Protein 9CZD (pdb70)

Structure (mmCIF, N/CA/C/O backbone):
data_9CZD
#
_entry.id   9CZD
#
_cell.length_a   96.080
_cell.length_b   132.720
_cell.length_c   167.900
_cell.angle_alpha   90.000
_cell.angle_beta   90.000
_cell.angle_gamma   90.000
#
_symmetry.space_group_name_H-M   'P 21 21 21'
#
loop_
_entity.id
_entity.type
_entity.pdbx_description
1 polymer 'Integrin alpha-V heavy chain'
2 polymer 'Integrin beta-6'
3 polymer '17E6 Fab light chain'
4 polymer '17E6 Fab heavy chain'
5 branched beta-D-mannopyranose-(1-4)-2-acetamido-2-deoxy-beta-D-glucopyranose-(1-4)-2-acetamido-2-deoxy-beta-D-glucopyranose
6 branched alpha-D-mannopyranose-(1-3)-[alpha-D-mannopyranose-(1-6)]alpha-D-mannopyranose-(1-6)-beta-D-mannopyranose-(1-4)-2-acetamido-2-deoxy-beta-D-glucopyranose-(1-4)-2-acetamido-2-deoxy-beta-D-glucopyranose
7 branched alpha-D-mannopyranose-(1-3)-[alpha-D-mannopyranose-(1-6)]beta-D-mannopyranose-(1-4)-2-acetamido-2-deoxy-beta-D-glucopyranose-(1-4)-2-acetamido-2-deoxy-beta-D-glucopyranose
8 branched 2-acetamido-2-deoxy-beta-D-glucopyranose-(1-4)-2-acetamido-2-deoxy-beta-D-glucopyranose
9 non-polymer 'CALCIUM ION'
10 non-polymer GLYCEROL
11 non-polymer '(2S)-{5-fluoro-2-[(2S)-oxan-2-yl]phenyl}{(3R)-3-[4-(5,6,7,8-tetrahydro-1,8-naphthyridin-2-yl)butoxy]pyrrolidin-1-yl}acetic acid'
12 non-polymer 'MAGNESIUM ION'
13 non-polymer 2-acetamido-2-deoxy-beta-D-glucopyranose
14 non-polymer 'ACETATE ION'
15 water water
#
loop_
_atom_site.group_PDB
_atom_site.id
_atom_site.type_symbol
_atom_site.label_atom_id
_atom_site.label_alt_id
_atom_site.label_comp_id
_atom_site.label_asym_id
_atom_site.label_entity_id
_atom_site.label_seq_id
_atom_site.pdbx_PDB_ins_code
_atom_site.Cartn_x
_atom_site.Cartn_y
_atom_site.Cartn_z
_atom_site.occupancy
_atom_site.B_iso_or_equiv
_atom_site.auth_seq_id
_atom_site.auth_comp_id
_atom_site.auth_asym_id
_atom_site.auth_atom_id
_atom_site.pdbx_PDB_model_num
ATOM 1 N N . PHE A 1 1 ? 31.67240 -1.70245 -19.85003 1.000 76.52765 1 PHE A N 1
ATOM 2 C CA . PHE A 1 1 ? 31.49520 -0.57350 -18.89219 1.000 76.04359 1 PHE A CA 1
ATOM 3 C C . PHE A 1 1 ? 30.89256 0.67175 -19.54798 1.000 74.47014 1 PHE A C 1
ATOM 4 O O . PHE A 1 1 ? 30.47989 1.60414 -18.85446 1.000 72.57729 1 PHE A O 1
ATOM 23 N N . ASN A 1 2 ? 30.83765 0.68753 -20.87958 1.000 75.19665 2 ASN A N 1
ATOM 24 C CA . ASN A 1 2 ? 30.43415 1.87267 -21.62566 1.000 76.46170 2 ASN A CA 1
ATOM 25 C C . ASN A 1 2 ? 28.99013 1.81803 -22.11602 1.000 76.38704 2 ASN A C 1
ATOM 26 O O . ASN A 1 2 ? 28.60337 2.63999 -22.95282 1.000 78.26163 2 ASN A O 1
ATOM 37 N N . LEU A 1 3 ? 28.18172 0.88603 -21.61815 1.000 74.64343 3 LEU A N 1
ATOM 38 C CA . LEU A 1 3 ? 26.77874 0.84622 -22.01259 1.000 73.65827 3 LEU A CA 1
ATOM 39 C C . LEU A 1 3 ? 26.01644 2.00792 -21.38274 1.000 74.42298 3 LEU A C 1
ATOM 40 O O . LEU A 1 3 ? 26.20360 2.33017 -20.20614 1.000 73.75244 3 LEU A O 1
ATOM 56 N N . ASP A 1 4 ? 25.15242 2.63907 -22.17771 1.000 76.23782 4 ASP A N 1
ATOM 57 C CA . ASP A 1 4 ? 24.33935 3.75882 -21.70974 1.000 79.00192 4 ASP A CA 1
ATOM 58 C C . ASP A 1 4 ? 23.11527 3.20582 -20.99015 1.000 80.10053 4 ASP A C 1
ATOM 59 O O . ASP A 1 4 ? 22.20906 2.65330 -21.62315 1.000 80.01306 4 ASP A O 1
ATOM 68 N N . VAL A 1 5 ? 23.08640 3.35604 -19.66443 1.000 82.85909 5 VAL A N 1
ATOM 69 C CA . VAL A 1 5 ? 21.94691 2.91860 -18.86450 1.000 86.06529 5 VAL A CA 1
ATOM 70 C C . VAL A 1 5 ? 20.98597 4.05718 -18.55298 1.000 90.48722 5 VAL A C 1
ATOM 71 O O . VAL A 1 5 ? 19.87480 3.79808 -18.06184 1.000 90.12837 5 VAL A O 1
ATOM 84 N N . ASP A 1 6 ? 21.37276 5.30543 -18.82212 1.000 94.29772 6 ASP A N 1
ATOM 85 C CA . ASP A 1 6 ? 20.51181 6.43630 -18.49543 1.000 96.76789 6 ASP A CA 1
ATOM 86 C C . ASP A 1 6 ? 19.29449 6.49454 -19.40905 1.000 92.95537 6 ASP A C 1
ATOM 87 O O . ASP A 1 6 ? 18.17734 6.75442 -18.94610 1.000 92.92058 6 ASP A O 1
ATOM 96 N N . SER A 1 7 ? 19.48468 6.25480 -20.70520 1.000 91.35626 7 SER A N 1
ATOM 97 C CA . SER A 1 7 ? 18.42032 6.40070 -21.69952 1.000 92.42271 7 SER A CA 1
ATOM 98 C C . SER A 1 7 ? 18.43138 5.20339 -22.63854 1.000 91.10372 7 SER A C 1
ATOM 99 O O . SER A 1 7 ? 18.79452 5.31250 -23.81563 1.000 91.56376 7 SER A O 1
ATOM 107 N N . PRO A 1 8 ? 18.02814 4.03678 -22.14697 1.000 88.84354 8 PRO A N 1
ATOM 108 C CA . PRO A 1 8 ? 17.88775 2.87346 -23.02562 1.000 85.79680 8 PRO A CA 1
ATOM 109 C C . PRO A 1 8 ? 16.56219 2.89512 -23.76758 1.000 84.64322 8 PRO A C 1
ATOM 110 O O . PRO A 1 8 ? 15.57134 3.46584 -23.30693 1.000 84.40808 8 PRO A O 1
ATOM 121 N N . ALA A 1 9 ? 16.55659 2.26279 -24.93890 1.000 83.83250 9 ALA A N 1
ATOM 122 C CA . ALA A 1 9 ? 15.33165 2.11936 -25.71550 1.000 82.52153 9 ALA A CA 1
ATOM 123 C C . ALA A 1 9 ? 14.47097 1.01718 -25.10841 1.000 80.39778 9 ALA A C 1
ATOM 124 O O . ALA A 1 9 ? 14.94867 -0.09744 -24.87620 1.000 78.89686 9 ALA A O 1
ATOM 131 N N . GLU A 1 10 ? 13.20003 1.32661 -24.86200 1.000 81.70086 10 GLU A N 1
ATOM 132 C CA . GLU A 1 10 ? 12.30129 0.46157 -24.10453 1.000 82.41516 10 GLU A CA 1
ATOM 133 C C . GLU A 1 10 ? 11.12479 0.05517 -24.98273 1.000 80.06798 10 GLU A C 1
ATOM 134 O O . GLU A 1 10 ? 10.39851 0.91546 -25.49133 1.000 80.43264 10 GLU A O 1
ATOM 146 N N . TYR A 1 11 ? 10.93947 -1.25546 -25.15487 1.000 77.16610 11 TYR A N 1
ATOM 147 C CA . TYR A 1 11 ? 9.87975 -1.81403 -25.98323 1.000 74.99583 11 TYR A CA 1
ATOM 148 C C . TYR A 1 11 ? 8.96528 -2.69223 -25.14023 1.000 74.23812 11 TYR A C 1
ATOM 149 O O . TYR A 1 11 ? 9.40555 -3.32919 -24.18018 1.000 74.01392 11 TYR A O 1
ATOM 167 N N . SER A 1 12 ? 7.69042 -2.74249 -25.52154 1.000 74.75243 12 SER A N 1
ATOM 168 C CA . SER A 1 12 ? 6.68102 -3.45755 -24.75682 1.000 74.46881 12 SER A CA 1
ATOM 169 C C . SER A 1 12 ? 5.83485 -4.32812 -25.67560 1.000 71.87143 12 SER A C 1
ATOM 170 O O . SER A 1 12 ? 5.74804 -4.09931 -26.88488 1.000 73.55825 12 SER A O 1
ATOM 178 N N . GLY A 1 13 ? 5.21199 -5.34041 -25.07382 1.000 67.36705 13 GLY A N 1
ATOM 179 C CA . GLY A 1 13 ? 4.30554 -6.21970 -25.77153 1.000 63.79998 13 GLY A CA 1
ATOM 180 C C . GLY A 1 13 ? 3.05070 -6.47167 -24.95904 1.000 62.17844 13 GLY A C 1
ATOM 181 O O . GLY A 1 13 ? 2.90523 -5.98069 -23.83471 1.000 61.25453 13 GLY A O 1
ATOM 185 N N . PRO A 1 14 ? 2.11556 -7.24318 -25.51299 1.000 61.96609 14 PRO A N 1
ATOM 186 C CA . PRO A 1 14 ? 0.86624 -7.51663 -24.78877 1.000 63.96152 14 PRO A CA 1
ATOM 187 C C . PRO A 1 14 ? 1.12401 -8.19918 -23.45293 1.000 65.14203 14 PRO A C 1
ATOM 188 O O . PRO A 1 14 ? 2.03580 -9.01763 -23.31443 1.000 64.20551 14 PRO A O 1
ATOM 199 N N . GLU A 1 15 ? 0.29359 -7.86227 -22.46532 1.000 67.63764 15 GLU A N 1
ATOM 200 C CA . GLU A 1 15 ? 0.43922 -8.44543 -21.13703 1.000 70.60607 15 GLU A CA 1
ATOM 201 C C . GLU A 1 15 ? 0.21644 -9.95278 -21.19298 1.000 68.56688 15 GLU A C 1
ATOM 202 O O . GLU A 1 15 ? -0.76320 -10.42969 -21.77427 1.000 70.16493 15 GLU A O 1
ATOM 214 N N . GLY A 1 16 ? 1.13170 -10.70115 -20.58205 1.000 64.63171 16 GLY A N 1
ATOM 215 C CA . GLY A 1 16 ? 1.02875 -12.14356 -20.53190 1.000 61.54828 16 GLY A CA 1
ATOM 216 C C . GLY A 1 16 ? 1.54355 -12.87189 -21.75049 1.000 59.23581 16 GLY A C 1
ATOM 217 O O . GLY A 1 16 ? 1.40650 -14.09876 -21.81962 1.000 57.30198 16 GLY A O 1
ATOM 221 N N . SER A 1 17 ? 2.13966 -12.16545 -22.70924 1.000 59.28698 17 SER A N 1
ATOM 222 C CA . SER A 1 17 ? 2.60071 -12.77750 -23.94759 1.000 59.09203 17 SER A CA 1
ATOM 223 C C . SER A 1 17 ? 4.05334 -13.22811 -23.88643 1.000 56.32801 17 SER A C 1
ATOM 224 O O . SER A 1 17 ? 4.54409 -13.81549 -24.85582 1.000 55.92557 17 SER A O 1
ATOM 232 N N . TYR A 1 18 ? 4.74850 -12.97023 -22.77920 1.000 55.01446 18 TYR A N 1
ATOM 233 C CA . TYR A 1 18 ? 6.16687 -13.29905 -22.64709 1.000 53.92730 18 TYR A CA 1
ATOM 234 C C . TYR A 1 18 ? 6.99570 -12.60689 -23.72912 1.000 53.26569 18 TYR A C 1
ATOM 235 O O . TYR A 1 18 ? 8.03168 -13.11632 -24.16081 1.000 51.33925 18 TYR A O 1
ATOM 253 N N . PHE A 1 19 ? 6.53240 -11.43970 -24.17431 1.000 56.09506 19 PHE A N 1
ATOM 254 C CA . PHE A 1 19 ? 7.31884 -10.57060 -25.04297 1.000 56.69948 19 PHE A CA 1
ATOM 255 C C . PHE A 1 19 ? 8.70137 -10.34540 -24.44958 1.000 56.00738 19 PHE A C 1
ATOM 256 O O . PHE A 1 19 ? 8.83129 -9.85419 -23.32526 1.000 55.27590 19 PHE A O 1
ATOM 273 N N . GLY A 1 20 ? 9.73503 -10.70773 -25.20778 1.000 55.93874 20 GLY A N 1
ATOM 274 C CA . GLY A 1 20 ? 11.10096 -10.65237 -24.72998 1.000 54.34192 20 GLY A CA 1
ATOM 275 C C . GLY A 1 20 ? 11.68581 -11.99094 -24.33547 1.000 55.01997 20 GLY A C 1
ATOM 276 O O . GLY A 1 20 ? 12.82420 -12.03377 -23.85049 1.000 53.31984 20 GLY A O 1
ATOM 280 N N . PHE A 1 21 ? 10.94053 -13.08268 -24.51826 1.000 54.96104 21 PHE A N 1
ATOM 281 C CA . PHE A 1 21 ? 11.47147 -14.40609 -24.21181 1.000 53.74461 21 PHE A CA 1
ATOM 282 C C . PHE A 1 21 ? 12.66753 -14.73921 -25.09183 1.000 54.79537 21 PHE A C 1
ATOM 283 O O . PHE A 1 21 ? 13.56570 -15.47413 -24.66751 1.000 53.66356 21 PHE A O 1
ATOM 300 N N . ALA A 1 22 ? 12.69658 -14.20941 -26.31247 1.000 57.36686 22 ALA A N 1
ATOM 301 C CA . ALA A 1 22 ? 13.81321 -14.37931 -27.23017 1.000 58.52601 22 ALA A CA 1
ATOM 302 C C . ALA A 1 22 ? 14.05807 -13.05354 -27.93302 1.000 58.13062 22 ALA A C 1
ATOM 303 O O . ALA A 1 22 ? 13.10910 -12.32668 -28.23891 1.000 60.04279 22 ALA A O 1
ATOM 310 N N . VAL A 1 23 ? 15.32733 -12.74093 -28.18935 1.000 55.93134 23 VAL A N 1
ATOM 311 C CA . VAL A 1 23 ? 15.70315 -11.47574 -28.80759 1.000 56.59228 23 VAL A CA 1
ATOM 312 C C . VAL A 1 23 ? 16.85608 -11.70410 -29.77408 1.000 58.49342 23 VAL A C 1
ATOM 313 O O . VAL A 1 23 ? 17.69636 -12.58600 -29.57319 1.000 56.77012 23 VAL A O 1
ATOM 326 N N . ASP A 1 24 ? 16.88757 -10.89635 -30.83263 1.000 62.24179 24 ASP A N 1
ATOM 327 C CA . ASP A 1 24 ? 17.99256 -10.91043 -31.78167 1.000 63.64135 24 ASP A CA 1
ATOM 328 C C . ASP A 1 24 ? 17.97362 -9.60465 -32.56304 1.000 63.72166 24 ASP A C 1
ATOM 329 O O . ASP A 1 24 ? 17.03367 -8.81164 -32.46635 1.000 63.63051 24 ASP A O 1
ATOM 338 N N . PHE A 1 25 ? 19.03503 -9.38730 -33.33253 1.000 64.45342 25 PHE A N 1
ATOM 339 C CA . PHE A 1 25 ? 19.12096 -8.27419 -34.26541 1.000 65.97240 25 PHE A CA 1
ATOM 340 C C . PHE A 1 25 ? 18.74610 -8.75057 -35.66444 1.000 68.62819 25 PHE A C 1
ATOM 341 O O . PHE A 1 25 ? 18.91241 -9.92531 -36.00308 1.000 67.63375 25 PHE A O 1
ATOM 358 N N . PHE A 1 26 ? 18.23354 -7.82670 -36.47575 1.000 72.48747 26 PHE A N 1
ATOM 359 C CA . PHE A 1 26 ? 17.88795 -8.09885 -37.86923 1.000 77.05164 26 PHE A CA 1
ATOM 360 C C . PHE A 1 26 ? 18.59831 -7.06800 -38.73599 1.000 82.95705 26 PHE A C 1
ATOM 361 O O . PHE A 1 26 ? 18.30723 -5.87096 -38.64195 1.000 83.31695 26 PHE A O 1
ATOM 378 N N . VAL A 1 27 ? 19.53035 -7.52541 -39.56257 1.000 90.81822 27 VAL A N 1
ATOM 379 C CA . VAL A 1 27 ? 20.26154 -6.67180 -40.48834 1.000 100.09281 27 VAL A CA 1
ATOM 380 C C . VAL A 1 27 ? 20.06428 -7.21284 -41.90145 1.000 108.70439 27 VAL A C 1
ATOM 381 O O . VAL A 1 27 ? 20.65208 -8.22562 -42.28031 1.000 105.27200 27 VAL A O 1
ATOM 394 N N . PRO A 1 28 ? 19.21390 -6.57703 -42.70617 1.000 122.17651 28 PRO A N 1
ATOM 395 C CA . PRO A 1 28 ? 19.07460 -7.00008 -44.10471 1.000 126.93905 28 PRO A CA 1
ATOM 396 C C . PRO A 1 28 ? 20.37447 -6.83943 -44.88108 1.000 127.31139 28 PRO A C 1
ATOM 397 O O . PRO A 1 28 ? 21.28942 -6.11393 -44.48499 1.000 125.02324 28 PRO A O 1
ATOM 408 N N . SER A 1 29 ? 20.43823 -7.53122 -46.01970 1.000 142.73166 29 SER A N 1
ATOM 409 C CA . SER A 1 29 ? 21.63752 -7.55248 -46.84656 1.000 141.72500 29 SER A CA 1
ATOM 410 C C . SER A 1 29 ? 21.82267 -6.28502 -47.67066 1.000 142.10892 29 SER A C 1
ATOM 411 O O . SER A 1 29 ? 22.92001 -6.06424 -48.19517 1.000 144.48871 29 SER A O 1
ATOM 419 N N . ALA A 1 30 ? 20.78884 -5.45379 -47.79996 1.000 140.94555 30 ALA A N 1
ATOM 420 C CA . ALA A 1 30 ? 20.85071 -4.24460 -48.60762 1.000 141.80969 30 ALA A CA 1
ATOM 421 C C . ALA A 1 30 ? 21.26322 -3.01693 -47.80075 1.000 142.71404 30 ALA A C 1
ATOM 422 O O . ALA A 1 30 ? 21.03636 -1.88691 -48.24936 1.000 145.22138 30 ALA A O 1
ATOM 429 N N . SER A 1 31 ? 21.86514 -3.21344 -46.62638 1.000 139.39418 31 SER A N 1
ATOM 430 C CA . SER A 1 31 ? 22.28270 -2.11190 -45.75915 1.000 136.85743 31 SER A CA 1
ATOM 431 C C . SER A 1 31 ? 21.10560 -1.21421 -45.39101 1.000 133.89213 31 SER A C 1
ATOM 432 O O . SER A 1 31 ? 21.26139 -0.00296 -45.21324 1.000 133.46492 31 SER A O 1
ATOM 440 N N . SER A 1 32 ? 19.91960 -1.80379 -45.27738 1.000 130.97517 32 SER A N 1
ATOM 441 C CA . SER A 1 32 ? 18.73184 -1.05785 -44.90434 1.000 128.10338 32 SER A CA 1
ATOM 442 C C . SER A 1 32 ? 18.76127 -0.75065 -43.40863 1.000 126.77494 32 SER A C 1
ATOM 443 O O . SER A 1 32 ? 19.67272 -1.15053 -42.67838 1.000 128.36282 32 SER A O 1
ATOM 451 N N . ARG A 1 33 ? 17.74435 -0.02945 -42.94649 1.000 125.52698 33 ARG A N 1
ATOM 452 C CA . ARG A 1 33 ? 17.61384 0.24594 -41.52368 1.000 123.21342 33 ARG A CA 1
ATOM 453 C C . ARG A 1 33 ? 17.56734 -1.06396 -40.74462 1.000 118.38940 33 ARG A C 1
ATOM 454 O O . ARG A 1 33 ? 16.91536 -2.02765 -41.15596 1.000 118.50128 33 ARG A O 1
ATOM 475 N N . MET A 1 34 ? 18.27031 -1.10152 -39.61937 1.000 112.53192 34 MET A N 1
ATOM 476 C CA . MET A 1 34 ? 18.30791 -2.29120 -38.78302 1.000 103.14531 34 MET A CA 1
ATOM 477 C C . MET A 1 34 ? 17.11571 -2.31193 -37.83200 1.000 95.60504 34 MET A C 1
ATOM 478 O O . MET A 1 34 ? 16.50739 -1.28129 -37.53466 1.000 95.89429 34 MET A O 1
ATOM 492 N N . PHE A 1 35 ? 16.78501 -3.51253 -37.35632 1.000 87.91121 35 PHE A N 1
ATOM 493 C CA . PHE A 1 35 ? 15.63067 -3.70785 -36.49405 1.000 80.98639 35 PHE A CA 1
ATOM 494 C C . PHE A 1 35 ? 15.98686 -4.63337 -35.34066 1.000 76.34715 35 PHE A C 1
ATOM 495 O O . PHE A 1 35 ? 17.05703 -5.24675 -35.30429 1.000 73.81905 35 PHE A O 1
ATOM 512 N N . LEU A 1 36 ? 15.05714 -4.73452 -34.39754 1.000 74.43234 36 LEU A N 1
ATOM 513 C CA . LEU A 1 36 ? 15.13037 -5.69168 -33.30669 1.000 72.67076 36 LEU A CA 1
ATOM 514 C C . LEU A 1 36 ? 14.07178 -6.76686 -33.51936 1.000 69.39685 36 LEU A C 1
ATOM 515 O O . LEU A 1 36 ? 12.92538 -6.46203 -33.86547 1.000 70.14955 36 LEU A O 1
ATOM 531 N N . LEU A 1 37 ? 14.46270 -8.02353 -33.33014 1.000 65.01906 37 LEU A N 1
ATOM 532 C CA . LEU A 1 37 ? 13.53323 -9.14533 -33.36287 1.000 61.93886 37 LEU A CA 1
ATOM 533 C C . LEU A 1 37 ? 13.23422 -9.57581 -31.93369 1.000 59.26381 37 LEU A C 1
ATOM 534 O O . LEU A 1 37 ? 14.15476 -9.75692 -31.13061 1.000 59.37083 37 LEU A O 1
ATOM 550 N N . VAL A 1 38 ? 11.95023 -9.73990 -31.62042 1.000 58.05520 38 VAL A N 1
ATOM 551 C CA . VAL A 1 38 ? 11.51795 -10.06376 -30.26565 1.000 57.47278 38 VAL A CA 1
ATOM 552 C C . VAL A 1 38 ? 10.46518 -11.16069 -30.33992 1.000 58.53874 38 VAL A C 1
ATOM 553 O O . VAL A 1 38 ? 9.44772 -11.00486 -31.02578 1.000 59.55771 38 VAL A O 1
ATOM 566 N N . GLY A 1 39 ? 10.70088 -12.26007 -29.62946 1.000 57.41464 39 GLY A N 1
ATOM 567 C CA . GLY A 1 39 ? 9.73851 -13.34197 -29.56135 1.000 55.54636 39 GLY A CA 1
ATOM 568 C C . GLY A 1 39 ? 8.74651 -13.12625 -28.42901 1.000 55.88742 39 GLY A C 1
ATOM 569 O O . GLY A 1 39 ? 9.11209 -12.69622 -27.33623 1.000 54.80158 39 GLY A O 1
ATOM 573 N N . ALA A 1 40 ? 7.47710 -13.42158 -28.71586 1.000 52.84944 40 ALA A N 1
ATOM 574 C CA . ALA A 1 40 ? 6.38836 -13.34975 -27.73992 1.000 51.62535 40 ALA A CA 1
ATOM 575 C C . ALA A 1 40 ? 5.63353 -14.67049 -27.82478 1.000 52.94590 40 ALA A C 1
ATOM 576 O O . ALA A 1 40 ? 4.55034 -14.74646 -28.42169 1.000 54.37061 40 ALA A O 1
ATOM 583 N N . PRO A 1 41 ? 6.18512 -15.74014 -27.24234 1.000 55.51840 41 PRO A N 1
ATOM 584 C CA . PRO A 1 41 ? 5.64962 -17.08617 -27.52070 1.000 53.52146 41 PRO A CA 1
ATOM 585 C C . PRO A 1 41 ? 4.23509 -17.32898 -27.01587 1.000 54.58006 41 PRO A C 1
ATOM 586 O O . PRO A 1 41 ? 3.61742 -18.31511 -27.43795 1.000 54.20353 41 PRO A O 1
ATOM 597 N N . LYS A 1 42 ? 3.69970 -16.48729 -26.13275 1.000 55.32188 42 LYS A N 1
ATOM 598 C CA . LYS A 1 42 ? 2.34335 -16.66643 -25.63038 1.000 55.88368 42 LYS A CA 1
ATOM 599 C C . LYS A 1 42 ? 1.36136 -15.66295 -26.22246 1.000 58.16173 42 LYS A C 1
ATOM 600 O O . LYS A 1 42 ? 0.20668 -15.60633 -25.78458 1.000 57.40956 42 LYS A O 1
ATOM 619 N N . ALA A 1 43 ? 1.78217 -14.88691 -27.21705 1.000 61.21886 43 ALA A N 1
ATOM 620 C CA . ALA A 1 43 ? 0.92852 -13.84008 -27.75821 1.000 65.71936 43 ALA A CA 1
ATOM 621 C C . ALA A 1 43 ? -0.19455 -14.43345 -28.59906 1.000 67.91355 43 ALA A C 1
ATOM 622 O O . ALA A 1 43 ? 0.00774 -15.38440 -29.35923 1.000 65.60187 43 ALA A O 1
ATOM 629 N N . ASN A 1 44 ? -1.38651 -13.86217 -28.45357 1.000 73.14174 44 ASN A N 1
ATOM 630 C CA . ASN A 1 44 ? -2.51355 -14.25124 -29.28812 1.000 77.56345 44 ASN A CA 1
ATOM 631 C C . ASN A 1 44 ? -2.34025 -13.71737 -30.70225 1.000 70.98436 44 ASN A C 1
ATOM 632 O O . ASN A 1 44 ? -1.80512 -12.62388 -30.91312 1.000 69.18914 44 ASN A O 1
ATOM 642 N N . THR A 1 45 ? -2.79540 -14.49605 -31.67488 1.000 66.97632 45 THR A N 1
ATOM 643 C CA . THR A 1 45 ? -2.65948 -14.14036 -33.07490 1.000 63.71438 45 THR A CA 1
ATOM 644 C C . THR A 1 45 ? -4.02107 -14.19442 -33.74827 1.000 62.20317 45 THR A C 1
ATOM 645 O O . THR A 1 45 ? -5.02384 -14.60112 -33.15529 1.000 63.42354 45 THR A O 1
ATOM 656 N N . THR A 1 46 ? -4.03349 -13.78118 -35.00983 1.000 60.86678 46 THR A N 1
ATOM 657 C CA . THR A 1 46 ? -5.22630 -13.78937 -35.83934 1.000 61.45237 46 THR A CA 1
ATOM 658 C C . THR A 1 46 ? -5.45903 -15.12423 -36.53163 1.000 60.67050 46 THR A C 1
ATOM 659 O O . THR A 1 46 ? -6.42915 -15.25246 -37.28418 1.000 62.67191 46 THR A O 1
ATOM 670 N N . GLN A 1 47 ? -4.59630 -16.10655 -36.31238 1.000 59.05022 47 GLN A N 1
ATOM 671 C CA . GLN A 1 47 ? -4.76247 -17.39672 -36.96534 1.000 58.81638 47 GLN A CA 1
ATOM 672 C C . GLN A 1 47 ? -6.09217 -18.01392 -36.53945 1.000 61.86618 47 GLN A C 1
ATOM 673 O O . GLN A 1 47 ? -6.34830 -18.14712 -35.33514 1.000 62.50490 47 GLN A O 1
ATOM 687 N N . PRO A 1 48 ? -6.96339 -18.38291 -37.47892 1.000 64.59362 48 PRO A N 1
ATOM 688 C CA . PRO A 1 48 ? -8.29042 -18.88896 -37.09926 1.000 66.10535 48 PRO A CA 1
ATOM 689 C C . PRO A 1 48 ? -8.21760 -20.01816 -36.08085 1.000 64.77182 48 PRO A C 1
ATOM 690 O O . PRO A 1 48 ? -7.54076 -21.02733 -36.28873 1.000 63.59421 48 PRO A O 1
ATOM 701 N N . GLY A 1 49 ? -8.93172 -19.84330 -34.97055 1.000 63.38954 49 GLY A N 1
ATOM 702 C CA . GLY A 1 49 ? -9.07161 -20.88394 -33.97553 1.000 60.13241 49 GLY A CA 1
ATOM 703 C C . GLY A 1 49 ? -7.86618 -21.11718 -33.09312 1.000 58.63976 49 GLY A C 1
ATOM 704 O O . GLY A 1 49 ? -7.89842 -22.03877 -32.26835 1.000 58.87101 49 GLY A O 1
ATOM 708 N N . ILE A 1 50 ? -6.81777 -20.30867 -33.21491 1.000 59.11979 50 ILE A N 1
ATOM 709 C CA . ILE A 1 50 ? -5.56001 -20.53940 -32.51442 1.000 59.17416 50 ILE A CA 1
ATOM 710 C C . ILE A 1 50 ? -5.49426 -19.61265 -31.30875 1.000 61.72190 50 ILE A C 1
ATOM 711 O O . ILE A 1 50 ? -5.58823 -18.38731 -31.44929 1.000 61.37350 50 ILE A O 1
ATOM 727 N N . VAL A 1 51 ? -5.32453 -20.19932 -30.12623 1.000 61.62873 51 VAL A N 1
ATOM 728 C CA . VAL A 1 51 ? -5.14666 -19.45839 -28.88360 1.000 60.02659 51 VAL A CA 1
ATOM 729 C C . VAL A 1 51 ? -3.66774 -19.47252 -28.52525 1.000 58.78969 51 VAL A C 1
ATOM 730 O O . VAL A 1 51 ? -3.04548 -20.54135 -28.46277 1.000 56.19326 51 VAL A O 1
ATOM 743 N N . GLU A 1 52 ? -3.10665 -18.28965 -28.28569 1.000 57.75739 52 GLU A N 1
ATOM 744 C CA . GLU A 1 52 ? -1.71169 -18.15085 -27.87926 1.000 56.47943 52 GLU A CA 1
ATOM 745 C C . GLU A 1 52 ? -0.79174 -18.94771 -28.80003 1.000 53.90041 52 GLU A C 1
ATOM 746 O O . GLU A 1 52 ? 0.02923 -19.75559 -28.36038 1.000 50.95229 52 GLU A O 1
ATOM 758 N N . GLY A 1 53 ? -0.94385 -18.71967 -30.10468 1.000 53.25342 53 GLY A N 1
ATOM 759 C CA . GLY A 1 53 ? -0.00879 -19.29833 -31.05043 1.000 53.42387 53 GLY A CA 1
ATOM 760 C C . GLY A 1 53 ? 1.38365 -18.72033 -30.91478 1.000 53.82567 53 GLY A C 1
ATOM 761 O O . GLY A 1 53 ? 2.37383 -19.39440 -31.21528 1.000 54.00102 53 GLY A O 1
ATOM 765 N N . GLY A 1 54 ? 1.48262 -17.48731 -30.44687 1.000 52.80246 54 GLY A N 1
ATOM 766 C CA . GLY A 1 54 ? 2.77165 -16.82876 -30.33633 1.000 53.21700 54 GLY A CA 1
ATOM 767 C C . GLY A 1 54 ? 3.17036 -16.14770 -31.62769 1.000 54.69900 54 GLY A C 1
ATOM 768 O O . GLY A 1 54 ? 2.74200 -16.51439 -32.72118 1.000 53.91535 54 GLY A O 1
ATOM 772 N N . GLN A 1 55 ? 4.01226 -15.12624 -31.49808 1.000 56.55194 55 GLN A N 1
ATOM 773 C CA . GLN A 1 55 ? 4.44473 -14.38234 -32.66969 1.000 57.54368 55 GLN A CA 1
ATOM 774 C C . GLN A 1 55 ? 5.84994 -13.84400 -32.44873 1.000 56.87728 55 GLN A C 1
ATOM 775 O O . GLN A 1 55 ? 6.35313 -13.78837 -31.32379 1.000 57.16792 55 GLN A O 1
ATOM 789 N N . VAL A 1 56 ? 6.49118 -13.49064 -33.55842 1.000 58.78816 56 VAL A N 1
ATOM 790 C CA . VAL A 1 56 ? 7.78233 -12.81487 -33.57044 1.000 58.43500 56 VAL A CA 1
ATOM 791 C C . VAL A 1 56 ? 7.55335 -11.41546 -34.12380 1.000 60.01533 56 VAL A C 1
ATOM 792 O O . VAL A 1 56 ? 6.86643 -11.24918 -35.13940 1.000 59.71200 56 VAL A O 1
ATOM 805 N N . LEU A 1 57 ? 8.11726 -10.41210 -33.45983 1.000 60.76302 57 LEU A N 1
ATOM 806 C CA . LEU A 1 57 ? 7.88242 -9.02506 -33.82599 1.000 63.96339 57 LEU A CA 1
ATOM 807 C C . LEU A 1 57 ? 9.16837 -8.36775 -34.30254 1.000 64.32993 57 LEU A C 1
ATOM 808 O O . LEU A 1 57 ? 10.25695 -8.65902 -33.79546 1.000 61.06819 57 LEU A O 1
ATOM 824 N N . LYS A 1 58 ? 9.02201 -7.48731 -35.28916 1.000 67.19791 58 LYS A N 1
ATOM 825 C CA . LYS A 1 58 ? 10.09148 -6.62567 -35.77517 1.000 71.20738 58 LYS A CA 1
ATOM 826 C C . LYS A 1 58 ? 9.86351 -5.22288 -35.22895 1.000 74.92984 58 LYS A C 1
ATOM 827 O O . LYS A 1 58 ? 8.75431 -4.68961 -35.33176 1.000 75.08653 58 LYS A O 1
ATOM 846 N N . CYS A 1 59 ? 10.90223 -4.63163 -34.64220 1.000 79.65458 59 CYS A N 1
ATOM 847 C CA . CYS A 1 59 ? 10.77908 -3.35455 -33.94986 1.000 86.76711 59 CYS A CA 1
ATOM 848 C C . CYS A 1 59 ? 11.72609 -2.33091 -34.56350 1.000 92.64700 59 CYS A C 1
ATOM 849 O O . CYS A 1 59 ? 12.92586 -2.59221 -34.70245 1.000 89.04999 59 CYS A O 1
ATOM 856 N N . ASP A 1 60 ? 11.18045 -1.16741 -34.92398 1.000 102.66163 60 ASP A N 1
ATOM 857 C CA . ASP A 1 60 ? 11.99706 -0.08298 -35.45318 1.000 111.22666 60 ASP A CA 1
ATOM 858 C C . ASP A 1 60 ? 12.96273 0.41959 -34.39022 1.000 119.11164 60 ASP A C 1
ATOM 859 O O . ASP A 1 60 ? 12.63047 0.47055 -33.20285 1.000 119.82446 60 ASP A O 1
ATOM 868 N N . TRP A 1 61 ? 14.15981 0.81090 -34.81918 1.000 125.44730 61 TRP A N 1
ATOM 869 C CA . TRP A 1 61 ? 15.10246 1.47164 -33.92151 1.000 130.04747 61 TRP A CA 1
ATOM 870 C C . TRP A 1 61 ? 14.86951 2.97771 -34.00347 1.000 135.64855 61 TRP A C 1
ATOM 871 O O . TRP A 1 61 ? 15.36588 3.65136 -34.91066 1.000 136.10679 61 TRP A O 1
ATOM 892 N N . SER A 1 62 ? 14.07237 3.49212 -33.06709 1.000 152.38172 62 SER A N 1
ATOM 893 C CA . SER A 1 62 ? 14.01523 4.90944 -32.72803 1.000 153.04278 62 SER A CA 1
ATOM 894 C C . SER A 1 62 ? 13.31433 5.78689 -33.75909 1.000 157.78378 62 SER A C 1
ATOM 895 O O . SER A 1 62 ? 13.00377 6.94590 -33.46389 1.000 164.66244 62 SER A O 1
ATOM 903 N N . SER A 1 63 ? 13.06034 5.27487 -34.96408 1.000 152.83334 63 SER A N 1
ATOM 904 C CA . SER A 1 63 ? 12.19660 6.01054 -35.88362 1.000 150.07283 63 SER A CA 1
ATOM 905 C C . SER A 1 63 ? 10.81398 6.19244 -35.27100 1.000 146.56997 63 SER A C 1
ATOM 906 O O . SER A 1 63 ? 10.25580 7.29579 -35.27257 1.000 147.98329 63 SER A O 1
ATOM 914 N N . THR A 1 64 ? 10.25523 5.11130 -34.72448 1.000 142.58634 64 THR A N 1
ATOM 915 C CA . THR A 1 64 ? 8.99463 5.16217 -33.99658 1.000 139.72578 64 THR A CA 1
ATOM 916 C C . THR A 1 64 ? 9.00370 4.34068 -32.71365 1.000 135.72500 64 THR A C 1
ATOM 917 O O . THR A 1 64 ? 8.09561 4.51384 -31.89490 1.000 136.79952 64 THR A O 1
ATOM 928 N N . ARG A 1 65 ? 9.99439 3.46951 -32.50134 1.000 131.21828 65 ARG A N 1
ATOM 929 C CA . ARG A 1 65 ? 10.02938 2.56096 -31.35161 1.000 127.97653 65 ARG A CA 1
ATOM 930 C C . ARG A 1 65 ? 8.79818 1.65432 -31.32786 1.000 124.91995 65 ARG A C 1
ATOM 931 O O . ARG A 1 65 ? 8.23639 1.36422 -30.26944 1.000 124.49722 65 ARG A O 1
ATOM 952 N N . ARG A 1 66 ? 8.38865 1.18489 -32.50488 1.000 121.79686 66 ARG A N 1
ATOM 953 C CA . ARG A 1 66 ? 7.17551 0.39801 -32.66397 1.000 116.74211 66 ARG A CA 1
ATOM 954 C C . ARG A 1 66 ? 7.50359 -1.01349 -33.12532 1.000 106.80283 66 ARG A C 1
ATOM 955 O O . ARG A 1 66 ? 8.45906 -1.23321 -33.87339 1.000 104.60565 66 ARG A O 1
ATOM 976 N N . CYS A 1 67 ? 6.68584 -1.96621 -32.68415 1.000 99.66627 67 CYS A N 1
ATOM 977 C CA . CYS A 1 67 ? 6.85757 -3.37415 -33.01340 1.000 93.20255 67 CYS A CA 1
ATOM 978 C C . CYS A 1 67 ? 5.63636 -3.86392 -33.77773 1.000 89.81340 67 CYS A C 1
ATOM 979 O O . CYS A 1 67 ? 4.49911 -3.62674 -33.35686 1.000 91.39591 67 CYS A O 1
ATOM 986 N N . GLN A 1 68 ? 5.87492 -4.54388 -34.89732 1.000 85.21345 68 GLN A N 1
ATOM 987 C CA . GLN A 1 68 ? 4.82033 -5.11914 -35.71251 1.000 82.09982 68 GLN A CA 1
ATOM 988 C C . GLN A 1 68 ? 5.07863 -6.60852 -35.90083 1.000 76.85476 68 GLN A C 1
ATOM 989 O O . GLN A 1 68 ? 6.21063 -6.99826 -36.22284 1.000 72.49959 68 GLN A O 1
ATOM 1003 N N . PRO A 1 69 ? 4.07987 -7.46966 -35.69343 1.000 75.41753 69 PRO A N 1
ATOM 1004 C CA . PRO A 1 69 ? 4.30023 -8.90646 -35.89840 1.000 74.36332 69 PRO A CA 1
ATOM 1005 C C . PRO A 1 69 ? 4.76763 -9.20571 -37.31397 1.000 74.01599 69 PRO A C 1
ATOM 1006 O O . PRO A 1 69 ? 4.38404 -8.53488 -38.27405 1.000 75.61668 69 PRO A O 1
ATOM 1017 N N . ILE A 1 70 ? 5.60924 -10.22677 -37.43405 1.000 72.15048 70 ILE A N 1
ATOM 1018 C CA . ILE A 1 70 ? 5.99985 -10.76390 -38.73205 1.000 73.32455 70 ILE A CA 1
ATOM 1019 C C . ILE A 1 70 ? 5.05628 -11.90763 -39.07495 1.000 71.29617 70 ILE A C 1
ATOM 1020 O O . ILE A 1 70 ? 4.82449 -12.80077 -38.25151 1.000 68.13019 70 ILE A O 1
ATOM 1036 N N . GLU A 1 71 ? 4.51713 -11.88864 -40.29389 1.000 72.13446 71 GLU A N 1
ATOM 1037 C CA . GLU A 1 71 ? 3.57640 -12.91624 -40.73518 1.000 72.02585 71 GLU A CA 1
ATOM 1038 C C . GLU A 1 71 ? 4.36613 -14.09102 -41.30767 1.000 68.96481 71 GLU A C 1
ATOM 1039 O O . GLU A 1 71 ? 4.55466 -14.23195 -42.51740 1.000 71.21826 71 GLU A O 1
ATOM 1051 N N . PHE A 1 72 ? 4.84638 -14.94979 -40.40580 1.000 64.68166 72 PHE A N 1
ATOM 1052 C CA . PHE A 1 72 ? 5.39892 -16.22628 -40.84436 1.000 63.25598 72 PHE A CA 1
ATOM 1053 C C . PHE A 1 72 ? 4.29485 -17.14700 -41.34906 1.000 63.26667 72 PHE A C 1
ATOM 1054 O O . PHE A 1 72 ? 4.45298 -17.81449 -42.37732 1.000 63.64982 72 PHE A O 1
ATOM 1071 N N . ASP A 1 73 ? 3.17147 -17.19410 -40.63496 1.000 62.54076 73 ASP A N 1
ATOM 1072 C CA . ASP A 1 73 ? 2.08182 -18.10820 -40.95702 1.000 61.99929 73 ASP A CA 1
ATOM 1073 C C . ASP A 1 73 ? 0.77393 -17.50848 -40.46868 1.000 64.18206 73 ASP A C 1
ATOM 1074 O O . ASP A 1 73 ? 0.58812 -17.32584 -39.26172 1.000 66.46510 73 ASP A O 1
ATOM 1083 N N . ALA A 1 74 ? -0.13175 -17.21832 -41.40015 1.000 65.19773 74 ALA A N 1
ATOM 1084 C CA . ALA A 1 74 ? -1.43202 -16.65745 -41.06297 1.000 67.07340 74 ALA A CA 1
ATOM 1085 C C . ALA A 1 74 ? -2.51468 -17.71357 -40.88373 1.000 67.17420 74 ALA A C 1
ATOM 1086 O O . ALA A 1 74 ? -3.62050 -17.37346 -40.45149 1.000 67.05544 74 ALA A O 1
ATOM 1093 N N . THR A 1 75 ? -2.22996 -18.97456 -41.18915 1.000 64.86817 75 THR A N 1
ATOM 1094 C CA . THR A 1 75 ? -3.26176 -19.99829 -41.20851 1.000 63.77580 75 THR A CA 1
ATOM 1095 C C . THR A 1 75 ? -3.42424 -20.64639 -39.83706 1.000 60.76902 75 THR A C 1
ATOM 1096 O O . THR A 1 75 ? -2.56304 -20.54305 -38.95916 1.000 59.68718 75 THR A O 1
ATOM 1107 N N . GLY A 1 76 ? -4.55166 -21.32628 -39.66940 1.000 59.75806 76 GLY A N 1
ATOM 1108 C CA . GLY A 1 76 ? -4.80772 -22.13789 -38.50162 1.000 58.05033 76 GLY A CA 1
ATOM 1109 C C . GLY A 1 76 ? -4.37236 -23.57110 -38.71984 1.000 57.91271 76 GLY A C 1
ATOM 1110 O O . GLY A 1 76 ? -3.51932 -23.87254 -39.55818 1.000 59.40115 76 GLY A O 1
ATOM 1114 N N . ASN A 1 77 ? -4.98174 -24.46948 -37.95235 1.000 56.76818 77 ASN A N 1
ATOM 1115 C CA . ASN A 1 77 ? -4.61135 -25.87440 -38.01386 1.000 55.89762 77 ASN A CA 1
ATOM 1116 C C . ASN A 1 77 ? -5.09424 -26.49181 -39.31732 1.000 56.38707 77 ASN A C 1
ATOM 1117 O O . ASN A 1 77 ? -6.28113 -26.42400 -39.64799 1.000 57.23138 77 ASN A O 1
ATOM 1128 N N . ARG A 1 78 ? -4.17221 -27.09442 -40.06140 1.000 55.18682 78 ARG A N 1
ATOM 1129 C CA . ARG A 1 78 ? -4.58195 -27.94027 -41.16934 1.000 55.58118 78 ARG A CA 1
ATOM 1130 C C . ARG A 1 78 ? -5.41163 -29.10269 -40.64251 1.000 56.88176 78 ARG A C 1
ATOM 1131 O O . ARG A 1 78 ? -5.25957 -29.53870 -39.49706 1.000 57.14361 78 ARG A O 1
ATOM 1152 N N . ASP A 1 79 ? -6.30318 -29.59723 -41.48862 1.000 58.38552 79 ASP A N 1
ATOM 1153 C CA . ASP A 1 79 ? -7.15208 -30.72787 -41.15436 1.000 60.78617 79 ASP A CA 1
ATOM 1154 C C . ASP A 1 79 ? -6.62974 -31.97903 -41.84598 1.000 59.99925 79 ASP A C 1
ATOM 1155 O O . ASP A 1 79 ? -6.31565 -31.95250 -43.04071 1.000 62.28675 79 ASP A O 1
ATOM 1164 N N . TYR A 1 80 ? -6.52027 -33.06512 -41.08676 1.000 58.04022 80 TYR A N 1
ATOM 1165 C CA . TYR A 1 80 ? -6.33794 -34.37400 -41.69808 1.000 58.85559 80 TYR A CA 1
ATOM 1166 C C . TYR A 1 80 ? -7.64655 -34.86960 -42.30058 1.000 59.82112 80 TYR A C 1
ATOM 1167 O O . TYR A 1 80 ? -7.65926 -35.44811 -43.39212 1.000 59.16342 80 TYR A O 1
ATOM 1185 N N . ALA A 1 81 ? -8.74691 -34.65218 -41.58761 1.000 61.84573 81 ALA A N 1
ATOM 1186 C CA . ALA A 1 81 ? -10.08894 -34.99046 -42.03539 1.000 66.02188 81 ALA A CA 1
ATOM 1187 C C . ALA A 1 81 ? -11.03135 -34.02986 -41.32506 1.000 68.84403 81 ALA A C 1
ATOM 1188 O O . ALA A 1 81 ? -10.60993 -33.24461 -40.47092 1.000 69.99056 81 ALA A O 1
ATOM 1195 N N . LYS A 1 82 ? -12.31165 -34.08241 -41.68281 1.000 70.18548 82 LYS A N 1
ATOM 1196 C CA . LYS A 1 82 ? -13.27621 -33.19538 -41.04376 1.000 71.47621 82 LYS A CA 1
ATOM 1197 C C . LYS A 1 82 ? -13.30113 -33.46564 -39.54388 1.000 69.48137 82 LYS A C 1
ATOM 1198 O O . LYS A 1 82 ? -13.44952 -34.61182 -39.10931 1.000 70.94348 82 LYS A O 1
ATOM 1217 N N . ASP A 1 83 ? -13.13683 -32.40640 -38.75172 1.000 68.55831 83 ASP A N 1
ATOM 1218 C CA . ASP A 1 83 ? -13.11098 -32.51778 -37.29370 1.000 69.74296 83 ASP A CA 1
ATOM 1219 C C . ASP A 1 83 ? -11.97469 -33.42383 -36.82555 1.000 68.56277 83 ASP A C 1
ATOM 1220 O O . ASP A 1 83 ? -12.09516 -34.13107 -35.82096 1.000 70.08242 83 ASP A O 1
ATOM 1229 N N . ASP A 1 84 ? -10.86054 -33.39783 -37.55313 1.000 64.48741 84 ASP A N 1
ATOM 1230 C CA . ASP A 1 84 ? -9.69403 -34.22229 -37.23537 1.000 61.69819 84 ASP A CA 1
ATOM 1231 C C . ASP A 1 84 ? -8.45141 -33.42545 -37.59938 1.000 59.13311 84 ASP A C 1
ATOM 1232 O O . ASP A 1 84 ? -7.85907 -33.61218 -38.66978 1.000 58.70486 84 ASP A O 1
ATOM 1241 N N . PRO A 1 85 ? -8.03050 -32.50589 -36.72969 1.000 57.85295 85 PRO A N 1
ATOM 1242 C CA . PRO A 1 85 ? -6.90998 -31.62506 -37.08283 1.000 58.56212 85 PRO A CA 1
ATOM 1243 C C . PRO A 1 85 ? -5.63047 -32.40839 -37.32816 1.000 57.12248 85 PRO A C 1
ATOM 1244 O O . PRO A 1 85 ? -5.32498 -33.37486 -36.62640 1.000 56.89754 85 PRO A O 1
ATOM 1255 N N . LEU A 1 86 ? -4.87834 -31.97231 -38.34066 1.000 56.85718 86 LEU A N 1
ATOM 1256 C CA . LEU A 1 86 ? -3.57306 -32.55891 -38.61586 1.000 56.82032 86 LEU A CA 1
ATOM 1257 C C . LEU A 1 86 ? -2.51917 -32.07038 -37.63123 1.000 52.98442 86 LEU A C 1
ATOM 1258 O O . LEU A 1 86 ? -1.54897 -32.78577 -37.36170 1.000 50.73956 86 LEU A O 1
ATOM 1274 N N . GLU A 1 87 ? -2.69815 -30.87047 -37.08482 1.000 54.03209 87 GLU A N 1
ATOM 1275 C CA . GLU A 1 87 ? -1.70891 -30.24162 -36.22168 1.000 53.62663 87 GLU A CA 1
ATOM 1276 C C . GLU A 1 87 ? -2.44501 -29.37907 -35.20496 1.000 53.46413 87 GLU A C 1
ATOM 1277 O O . GLU A 1 87 ? -3.63194 -29.08190 -35.35907 1.000 56.38968 87 GLU A O 1
ATOM 1289 N N . PHE A 1 88 ? -1.72869 -28.97693 -34.15500 1.000 51.47017 88 PHE A N 1
ATOM 1290 C CA . PHE A 1 88 ? -2.29678 -28.16725 -33.07894 1.000 54.02386 88 PHE A CA 1
ATOM 1291 C C . PHE A 1 88 ? -1.34132 -27.01985 -32.77988 1.000 54.50290 88 PHE A C 1
ATOM 1292 O O . PHE A 1 88 ? -0.28799 -27.22898 -32.16826 1.000 53.74801 88 PHE A O 1
ATOM 1309 N N . LYS A 1 89 ? -1.71870 -25.80847 -33.18676 1.000 55.38710 89 LYS A N 1
ATOM 1310 C CA . LYS A 1 89 ? -0.86311 -24.63862 -33.04598 1.000 54.17518 89 LYS A CA 1
ATOM 1311 C C . LYS A 1 89 ? -1.14633 -23.82275 -31.79160 1.000 55.88348 89 LYS A C 1
ATOM 1312 O O . LYS A 1 89 ? -0.33604 -22.95635 -31.44343 1.000 56.38997 89 LYS A O 1
ATOM 1331 N N . SER A 1 90 ? -2.26551 -24.06497 -31.11252 1.000 56.02341 90 SER A N 1
ATOM 1332 C CA . SER A 1 90 ? -2.55479 -23.33869 -29.88368 1.000 54.51178 90 SER A CA 1
ATOM 1333 C C . SER A 1 90 ? -1.50809 -23.65893 -28.82620 1.000 53.59372 90 SER A C 1
ATOM 1334 O O . SER A 1 90 ? -1.10962 -24.81362 -28.65074 1.000 52.60182 90 SER A O 1
ATOM 1342 N N . HIS A 1 91 ? -1.05487 -22.62178 -28.12164 1.000 53.33281 91 HIS A N 1
ATOM 1343 C CA . HIS A 1 91 ? -0.04087 -22.76614 -27.07935 1.000 52.92524 91 HIS A CA 1
ATOM 1344 C C . HIS A 1 91 ? 1.21360 -23.45036 -27.61325 1.000 51.83756 91 HIS A C 1
ATOM 1345 O O . HIS A 1 91 ? 1.89107 -24.18682 -26.89146 1.000 53.19567 91 HIS A O 1
ATOM 1359 N N . GLN A 1 92 ? 1.53844 -23.20330 -28.88127 1.000 51.01393 92 GLN A N 1
ATOM 1360 C CA . GLN A 1 92 ? 2.70520 -23.82024 -29.49640 1.000 51.51604 92 GLN A CA 1
ATOM 1361 C C . GLN A 1 92 ? 4.00136 -23.07741 -29.20002 1.000 50.23132 92 GLN A C 1
ATOM 1362 O O . GLN A 1 92 ? 5.07441 -23.58152 -29.55004 1.000 49.42920 92 GLN A O 1
ATOM 1376 N N . TRP A 1 93 ? 3.92666 -21.90035 -28.57835 1.000 48.57017 93 TRP A N 1
ATOM 1377 C CA . TRP A 1 93 ? 5.10934 -21.12262 -28.20597 1.000 50.21740 93 TRP A CA 1
ATOM 1378 C C . TRP A 1 93 ? 5.92507 -20.70887 -29.42761 1.000 51.21022 93 TRP A C 1
ATOM 1379 O O . TRP A 1 93 ? 7.15719 -20.73741 -29.40695 1.000 52.12856 93 TRP A O 1
ATOM 1400 N N . PHE A 1 94 ? 5.24762 -20.30663 -30.50099 1.000 52.79634 94 PHE A N 1
ATOM 1401 C CA . PHE A 1 94 ? 5.98228 -19.78363 -31.64403 1.000 53.75168 94 PHE A CA 1
ATOM 1402 C C . PHE A 1 94 ? 6.71764 -18.51494 -31.23708 1.000 54.43878 94 PHE A C 1
ATOM 1403 O O . PHE A 1 94 ? 6.12804 -17.60129 -30.65279 1.000 54.72518 94 PHE A O 1
ATOM 1420 N N . GLY A 1 95 ? 7.99974 -18.45081 -31.57010 1.000 55.18676 95 GLY A N 1
ATOM 1421 C CA . GLY A 1 95 ? 8.84390 -17.37113 -31.11544 1.000 54.94212 95 GLY A CA 1
ATOM 1422 C C . GLY A 1 95 ? 9.58946 -17.65806 -29.83454 1.000 52.76055 95 GLY A C 1
ATOM 1423 O O . GLY A 1 95 ? 10.21496 -16.74379 -29.28333 1.000 51.25462 95 GLY A O 1
ATOM 1427 N N . ALA A 1 96 ? 9.53189 -18.89571 -29.33295 1.000 52.51946 96 ALA A N 1
ATOM 1428 C CA . ALA A 1 96 ? 10.33083 -19.25746 -28.16780 1.000 50.38583 96 ALA A CA 1
ATOM 1429 C C . ALA A 1 96 ? 11.81493 -19.12678 -28.46716 1.000 50.06957 96 ALA A C 1
ATOM 1430 O O . ALA A 1 96 ? 12.61424 -18.86113 -27.56292 1.000 50.51010 96 ALA A O 1
ATOM 1437 N N . SER A 1 97 ? 12.19776 -19.30942 -29.72628 1.000 51.49021 97 SER A N 1
ATOM 1438 C CA . SER A 1 97 ? 13.56695 -19.11349 -30.17165 1.000 55.66465 97 SER A CA 1
ATOM 1439 C C . SER A 1 97 ? 13.53552 -18.38972 -31.50866 1.000 56.19011 97 SER A C 1
ATOM 1440 O O . SER A 1 97 ? 12.71966 -18.71006 -32.37852 1.000 55.76877 97 SER A O 1
ATOM 1448 N N . VAL A 1 98 ? 14.41553 -17.40483 -31.66147 1.000 57.39448 98 VAL A N 1
ATOM 1449 C CA . VAL A 1 98 ? 14.47573 -16.58799 -32.86677 1.000 58.04409 98 VAL A CA 1
ATOM 1450 C C . VAL A 1 98 ? 15.93615 -16.30622 -33.18489 1.000 58.57281 98 VAL A C 1
ATOM 1451 O O . VAL A 1 98 ? 16.71322 -15.94595 -32.29530 1.000 58.04585 98 VAL A O 1
ATOM 1464 N N . ARG A 1 99 ? 16.30630 -16.46653 -34.45158 1.000 60.75634 99 ARG A N 1
ATOM 1465 C CA A ARG A 1 99 ? 17.66497 -16.20684 -34.90213 0.510 61.12248 99 ARG A CA 1
ATOM 1466 C CA B ARG A 1 99 ? 17.66164 -16.18118 -34.89211 0.490 65.79181 99 ARG A CA 1
ATOM 1467 C C . ARG A 1 99 ? 17.61636 -15.65170 -36.31612 1.000 66.22142 99 ARG A C 1
ATOM 1468 O O . ARG A 1 99 ? 16.76631 -16.04508 -37.12028 1.000 62.10088 99 ARG A O 1
ATOM 1509 N N . SER A 1 100 ? 18.54395 -14.74798 -36.61339 1.000 65.04316 100 SER A N 1
ATOM 1510 C CA . SER A 1 100 ? 18.59998 -14.07825 -37.90109 1.000 70.30499 100 SER A CA 1
ATOM 1511 C C . SER A 1 100 ? 20.02698 -14.06271 -38.42425 1.000 70.63030 100 SER A C 1
ATOM 1512 O O . SER A 1 100 ? 20.98176 -13.90542 -37.65767 1.000 71.11404 100 SER A O 1
ATOM 1520 N N . LYS A 1 101 ? 20.16151 -14.23765 -39.73705 1.000 69.84886 101 LYS A N 1
ATOM 1521 C CA . LYS A 1 101 ? 21.44295 -14.10583 -40.42554 1.000 70.07480 101 LYS A CA 1
ATOM 1522 C C . LYS A 1 101 ? 21.16868 -13.36249 -41.72482 1.000 67.45953 101 LYS A C 1
ATOM 1523 O O . LYS A 1 101 ? 20.52611 -13.90789 -42.62831 1.000 62.83386 101 LYS A O 1
ATOM 1542 N N . GLN A 1 102 ? 21.63458 -12.11651 -41.81078 1.000 69.65517 102 GLN A N 1
ATOM 1543 C CA . GLN A 1 102 ? 21.40081 -11.30341 -42.99973 1.000 73.52339 102 GLN A CA 1
ATOM 1544 C C . GLN A 1 102 ? 19.90248 -11.25752 -43.28616 1.000 72.99848 102 GLN A C 1
ATOM 1545 O O . GLN A 1 102 ? 19.12243 -10.87426 -42.40843 1.000 70.91873 102 GLN A O 1
ATOM 1559 N N . ASP A 1 103 ? 19.47418 -11.65042 -44.48845 1.000 75.98715 103 ASP A N 1
ATOM 1560 C CA . ASP A 1 103 ? 18.05403 -11.55826 -44.81561 1.000 79.36413 103 ASP A CA 1
ATOM 1561 C C . ASP A 1 103 ? 17.21771 -12.62142 -44.11204 1.000 76.61327 103 ASP A C 1
ATOM 1562 O O . ASP A 1 103 ? 16.00402 -12.44046 -43.96694 1.000 76.74211 103 ASP A O 1
ATOM 1571 N N . LYS A 1 104 ? 17.82963 -13.71875 -43.67769 1.000 72.49736 104 LYS A N 1
ATOM 1572 C CA . LYS A 1 104 ? 17.07487 -14.86948 -43.20245 1.000 68.12884 104 LYS A CA 1
ATOM 1573 C C . LYS A 1 104 ? 16.67779 -14.70520 -41.74037 1.000 64.12767 104 LYS A C 1
ATOM 1574 O O . LYS A 1 104 ? 17.47106 -14.25140 -40.91068 1.000 63.38751 104 LYS A O 1
ATOM 1593 N N . ILE A 1 105 ? 15.43842 -15.08122 -41.42842 1.000 62.35110 105 ILE A N 1
ATOM 1594 C CA . ILE A 1 105 ? 14.94810 -15.12546 -40.05627 1.000 60.51415 105 ILE A CA 1
ATOM 1595 C C . ILE A 1 105 ? 14.40132 -16.52106 -39.79012 1.000 61.37286 105 ILE A C 1
ATOM 1596 O O . ILE A 1 105 ? 13.53465 -17.00454 -40.52772 1.000 63.82151 105 ILE A O 1
ATOM 1612 N N . LEU A 1 106 ? 14.89547 -17.15768 -38.73488 1.000 59.70478 106 LEU A N 1
ATOM 1613 C CA . LEU A 1 106 ? 14.40900 -18.45517 -38.29036 1.000 56.43425 106 LEU A CA 1
ATOM 1614 C C . LEU A 1 106 ? 13.71286 -18.28498 -36.94790 1.000 55.31898 106 LEU A C 1
ATOM 1615 O O . LEU A 1 106 ? 14.30061 -17.74772 -36.00315 1.000 56.26096 106 LEU A O 1
ATOM 1631 N N . ALA A 1 107 ? 12.46034 -18.72925 -36.87361 1.000 55.25106 107 ALA A N 1
ATOM 1632 C CA . ALA A 1 107 ? 11.67597 -18.70528 -35.64670 1.000 55.26525 107 ALA A CA 1
ATOM 1633 C C . ALA A 1 107 ? 11.01112 -20.06219 -35.48118 1.000 53.73249 107 ALA A C 1
ATOM 1634 O O . ALA A 1 107 ? 10.59301 -20.67520 -36.46791 1.000 54.58987 107 ALA A O 1
ATOM 1641 N N . CYS A 1 108 ? 10.90506 -20.52861 -34.23817 1.000 51.57018 108 CYS A N 1
ATOM 1642 C CA . CYS A 1 108 ? 10.45100 -21.88605 -33.97764 1.000 52.24176 108 CYS A CA 1
ATOM 1643 C C . CYS A 1 108 ? 9.36904 -21.91597 -32.90751 1.000 50.73725 108 CYS A C 1
ATOM 1644 O O . CYS A 1 108 ? 9.22761 -20.99618 -32.09551 1.000 50.10215 108 CYS A O 1
ATOM 1651 N N . ALA A 1 109 ? 8.59914 -23.00765 -32.93552 1.000 47.77496 109 ALA A N 1
ATOM 1652 C CA . ALA A 1 109 ? 7.53339 -23.29136 -31.97557 1.000 47.15610 109 ALA A CA 1
ATOM 1653 C C . ALA A 1 109 ? 7.83475 -24.63368 -31.32199 1.000 47.25787 109 ALA A C 1
ATOM 1654 O O . ALA A 1 109 ? 7.40536 -25.68724 -31.82002 1.000 45.85393 109 ALA A O 1
ATOM 1661 N N . PRO A 1 110 ? 8.57401 -24.65004 -30.21045 1.000 50.81843 110 PRO A N 1
ATOM 1662 C CA . PRO A 1 110 ? 8.98006 -25.93957 -29.62431 1.000 50.87568 110 PRO A CA 1
ATOM 1663 C C . PRO A 1 110 ? 7.82761 -26.79151 -29.11506 1.000 50.00537 110 PRO A C 1
ATOM 1664 O O . PRO A 1 110 ? 8.02815 -27.99389 -28.90077 1.000 50.92643 110 PRO A O 1
ATOM 1675 N N . LEU A 1 111 ? 6.63952 -26.22123 -28.90089 1.000 48.73909 111 LEU A N 1
ATOM 1676 C CA . LEU A 1 111 ? 5.49978 -26.97350 -28.38362 1.000 49.53337 111 LEU A CA 1
ATOM 1677 C C . LEU A 1 111 ? 4.39050 -27.13876 -29.41610 1.000 50.35821 111 LEU A C 1
ATOM 1678 O O . LEU A 1 111 ? 3.23741 -27.39335 -29.05539 1.000 49.61398 111 LEU A O 1
ATOM 1694 N N . TYR A 1 112 ? 4.71947 -26.99775 -30.69195 1.000 50.12251 112 TYR A N 1
ATOM 1695 C CA . TYR A 1 112 ? 3.81082 -27.38908 -31.75824 1.000 49.18537 112 TYR A CA 1
ATOM 1696 C C . TYR A 1 112 ? 3.62571 -28.90257 -31.74085 1.000 50.93443 112 TYR A C 1
ATOM 1697 O O . TYR A 1 112 ? 4.60119 -29.65500 -31.66017 1.000 50.85161 112 TYR A O 1
ATOM 1715 N N . HIS A 1 113 ? 2.37193 -29.34749 -31.79391 1.000 51.94006 113 HIS A N 1
ATOM 1716 C CA . HIS A 1 113 ? 2.03086 -30.76243 -31.81052 1.000 52.00551 113 HIS A CA 1
ATOM 1717 C C . HIS A 1 113 ? 1.45092 -31.13779 -33.16714 1.000 51.98644 113 HIS A C 1
ATOM 1718 O O . HIS A 1 113 ? 0.82699 -30.31036 -33.83810 1.000 52.56827 113 HIS A O 1
ATOM 1732 N N . TRP A 1 114 ? 1.63334 -32.39745 -33.56052 1.000 51.10406 114 TRP A N 1
ATOM 1733 C CA . TRP A 1 114 ? 1.01546 -32.89007 -34.78506 1.000 51.97579 114 TRP A CA 1
ATOM 1734 C C . TRP A 1 114 ? 0.44575 -34.28176 -34.55875 1.000 52.48672 114 TRP A C 1
ATOM 1735 O O . TRP A 1 114 ? 0.80723 -34.98926 -33.61368 1.000 50.35418 114 TRP A O 1
ATOM 1756 N N . ARG A 1 115 ? -0.48032 -34.65112 -35.44164 1.000 53.68568 115 ARG A N 1
ATOM 1757 C CA . ARG A 1 115 ? -1.31682 -35.82976 -35.27020 1.000 54.15595 115 ARG A CA 1
ATOM 1758 C C . ARG A 1 115 ? -0.65669 -37.11034 -35.76242 1.000 53.28123 115 ARG A C 1
ATOM 1759 O O . ARG A 1 115 ? -0.93417 -38.18551 -35.22164 1.000 53.84305 115 ARG A O 1
ATOM 1780 N N . THR A 1 116 ? 0.22215 -37.01483 -36.75937 1.000 52.76396 116 THR A N 1
ATOM 1781 C CA . THR A 1 116 ? 0.64248 -38.15166 -37.57613 1.000 53.85913 116 THR A CA 1
ATOM 1782 C C . THR A 1 116 ? -0.51799 -38.57970 -38.47095 1.000 55.62356 116 THR A C 1
ATOM 1783 O O . THR A 1 116 ? -1.66175 -38.15888 -38.25903 1.000 55.09343 116 THR A O 1
ATOM 1794 N N . GLU A 1 117 ? -0.23545 -39.42631 -39.45985 1.000 60.31341 117 GLU A N 1
ATOM 1795 C CA . GLU A 1 117 ? -1.21687 -39.81875 -40.46068 1.000 65.76166 117 GLU A CA 1
ATOM 1796 C C . GLU A 1 117 ? -1.81791 -41.19769 -40.22467 1.000 67.31271 117 GLU A C 1
ATOM 1797 O O . GLU A 1 117 ? -2.71565 -41.59615 -40.97174 1.000 71.32244 117 GLU A O 1
ATOM 1809 N N . MET A 1 118 ? -1.34652 -41.94065 -39.22565 1.000 68.05799 118 MET A N 1
ATOM 1810 C CA . MET A 1 118 ? -1.84913 -43.28583 -38.96937 1.000 72.54045 118 MET A CA 1
ATOM 1811 C C . MET A 1 118 ? -2.85659 -43.31984 -37.82786 1.000 74.41625 118 MET A C 1
ATOM 1812 O O . MET A 1 118 ? -3.92380 -43.92366 -37.96146 1.000 77.39366 118 MET A O 1
ATOM 1826 N N . LYS A 1 119 ? -2.53573 -42.68272 -36.70626 1.000 75.42579 119 LYS A N 1
ATOM 1827 C CA . LYS A 1 119 ? -3.39972 -42.65445 -35.53894 1.000 77.53365 119 LYS A CA 1
ATOM 1828 C C . LYS A 1 119 ? -3.64171 -41.20827 -35.13311 1.000 74.03932 119 LYS A C 1
ATOM 1829 O O . LYS A 1 119 ? -2.91163 -40.29764 -35.53284 1.000 72.83044 119 LYS A O 1
ATOM 1848 N N . GLN A 1 120 ? -4.67780 -41.00609 -34.32587 1.000 71.66566 120 GLN A N 1
ATOM 1849 C CA . GLN A 1 120 ? -4.96184 -39.69098 -33.75607 1.000 69.01427 120 GLN A CA 1
ATOM 1850 C C . GLN A 1 120 ? -4.05383 -39.48999 -32.55664 1.000 64.59609 120 GLN A C 1
ATOM 1851 O O . GLN A 1 120 ? -4.35912 -39.91452 -31.44470 1.000 64.82139 120 GLN A O 1
ATOM 1865 N N . GLU A 1 121 ? -2.92149 -38.83388 -32.78581 1.000 62.48859 121 GLU A N 1
ATOM 1866 C CA . GLU A 1 121 ? -1.94641 -38.55266 -31.74654 1.000 60.29607 121 GLU A CA 1
ATOM 1867 C C . GLU A 1 121 ? -1.82897 -37.04360 -31.56648 1.000 56.03424 121 GLU A C 1
ATOM 1868 O O . GLU A 1 121 ? -2.47647 -36.25530 -32.25717 1.000 55.80118 121 GLU A O 1
ATOM 1880 N N . ARG A 1 122 ? -0.98578 -36.65155 -30.61449 1.000 54.01541 122 ARG A N 1
ATOM 1881 C CA . ARG A 1 122 ? -0.71376 -35.24996 -30.31387 1.000 53.93498 122 ARG A CA 1
ATOM 1882 C C . ARG A 1 122 ? 0.75197 -35.20757 -29.86690 1.000 49.79152 122 ARG A C 1
ATOM 1883 O O . ARG A 1 122 ? 1.07436 -35.18137 -28.67867 1.000 49.59252 122 ARG A O 1
ATOM 1904 N N . GLU A 1 123 ? 1.65443 -35.22502 -30.84800 1.000 49.64049 123 GLU A N 1
ATOM 1905 C CA . GLU A 1 123 ? 3.07606 -35.41886 -30.58315 1.000 50.23068 123 GLU A CA 1
ATOM 1906 C C . GLU A 1 123 ? 3.83645 -34.11583 -30.77366 1.000 49.87441 123 GLU A C 1
ATOM 1907 O O . GLU A 1 123 ? 3.79952 -33.53933 -31.87035 1.000 51.17591 123 GLU A O 1
ATOM 1919 N N . PRO A 1 124 ? 4.54654 -33.61832 -29.75030 1.000 48.40827 124 PRO A N 1
ATOM 1920 C CA . PRO A 1 124 ? 5.24035 -32.31660 -29.87052 1.000 46.55359 124 PRO A CA 1
ATOM 1921 C C . PRO A 1 124 ? 6.57165 -32.42932 -30.60567 1.000 46.66848 124 PRO A C 1
ATOM 1922 O O . PRO A 1 124 ? 7.66239 -32.36287 -30.02940 1.000 47.42420 124 PRO A O 1
ATOM 1933 N N . VAL A 1 125 ? 6.48855 -32.61241 -31.92493 1.000 47.34691 125 VAL A N 1
ATOM 1934 C CA . VAL A 1 125 ? 7.68602 -32.62965 -32.75341 1.000 46.14346 125 VAL A CA 1
ATOM 1935 C C . VAL A 1 125 ? 8.29480 -31.24138 -32.88677 1.000 46.75553 125 VAL A C 1
ATOM 1936 O O . VAL A 1 125 ? 9.45641 -31.11282 -33.28871 1.000 48.97161 125 VAL A O 1
ATOM 1949 N N . GLY A 1 126 ? 7.53899 -30.19449 -32.57040 1.000 47.76357 126 GLY A N 1
ATOM 1950 C CA . GLY A 1 126 ? 8.00233 -28.84122 -32.79441 1.000 48.75284 126 GLY A CA 1
ATOM 1951 C C . GLY A 1 126 ? 8.02153 -28.48684 -34.26597 1.000 49.93889 126 GLY A C 1
ATOM 1952 O O . GLY A 1 126 ? 8.01765 -29.37606 -35.12120 1.000 48.93286 126 GLY A O 1
ATOM 1956 N N . THR A 1 127 ? 8.02466 -27.19228 -34.57681 1.000 52.50270 127 THR A N 1
ATOM 1957 C CA . THR A 1 127 ? 8.17195 -26.75177 -35.95386 1.000 52.79201 127 THR A CA 1
ATOM 1958 C C . THR A 1 127 ? 8.86744 -25.39946 -35.97276 1.000 52.47099 127 THR A C 1
ATOM 1959 O O . THR A 1 127 ? 8.93228 -24.69677 -34.96087 1.000 51.67332 127 THR A O 1
ATOM 1970 N N . CYS A 1 128 ? 9.38837 -25.04604 -37.14587 1.000 53.38967 128 CYS A N 1
ATOM 1971 C CA . CYS A 1 128 ? 10.03425 -23.76181 -37.35889 1.000 53.18418 128 CYS A CA 1
ATOM 1972 C C . CYS A 1 128 ? 9.54794 -23.17847 -38.67601 1.000 55.27499 128 CYS A C 1
ATOM 1973 O O . CYS A 1 128 ? 9.04000 -23.88952 -39.54719 1.000 56.29376 128 CYS A O 1
ATOM 1980 N N . PHE A 1 129 ? 9.70772 -21.86670 -38.80756 1.000 53.94204 129 PHE A N 1
ATOM 1981 C CA . PHE A 1 129 ? 9.46395 -21.17168 -40.06076 1.000 53.99136 129 PHE A CA 1
ATOM 1982 C C . PHE A 1 129 ? 10.70779 -20.37683 -40.41182 1.000 55.16264 129 PHE A C 1
ATOM 1983 O O . PHE A 1 129 ? 11.29378 -19.71937 -39.54569 1.000 53.97553 129 PHE A O 1
ATOM 2000 N N . LEU A 1 130 ? 11.12060 -20.46680 -41.67075 1.000 58.23856 130 LEU A N 1
ATOM 2001 C CA . LEU A 1 130 ? 12.27965 -19.75043 -42.18305 1.000 63.21014 130 LEU A CA 1
ATOM 2002 C C . LEU A 1 130 ? 11.79576 -18.74602 -43.21755 1.000 66.32413 130 LEU A C 1
ATOM 2003 O O . LEU A 1 130 ? 11.15054 -19.12436 -44.20214 1.000 64.43086 130 LEU A O 1
ATOM 2019 N N . GLN A 1 131 ? 12.09803 -17.47449 -42.98927 1.000 69.17024 131 GLN A N 1
ATOM 2020 C CA . GLN A 1 131 ? 11.70698 -16.39978 -43.88717 1.000 71.61551 131 GLN A CA 1
ATOM 2021 C C . GLN A 1 131 ? 12.95367 -15.80821 -44.52553 1.000 74.82738 131 GLN A C 1
ATOM 2022 O O . GLN A 1 131 ? 13.92729 -15.50305 -43.83026 1.000 73.22985 131 GLN A O 1
ATOM 2036 N N . ASP A 1 132 ? 12.92427 -15.66324 -45.84987 1.000 81.44424 132 ASP A N 1
ATOM 2037 C CA . ASP A 1 132 ? 14.00356 -15.03729 -46.61537 1.000 87.24239 132 ASP A CA 1
ATOM 2038 C C . ASP A 1 132 ? 13.33770 -14.05039 -47.57281 1.000 90.11286 132 ASP A C 1
ATOM 2039 O O . ASP A 1 132 ? 13.08813 -14.36335 -48.73989 1.000 90.99223 132 ASP A O 1
ATOM 2048 N N . GLY A 1 133 ? 13.03872 -12.85818 -47.06579 1.000 91.54963 133 GLY A N 1
ATOM 2049 C CA . GLY A 1 133 ? 12.36507 -11.85166 -47.85835 1.000 93.88529 133 GLY A CA 1
ATOM 2050 C C . GLY A 1 133 ? 10.96024 -12.26682 -48.23809 1.000 96.04559 133 GLY A C 1
ATOM 2051 O O . GLY A 1 133 ? 10.08665 -12.39404 -47.37430 1.000 93.60076 133 GLY A O 1
ATOM 2055 N N . THR A 1 134 ? 10.72970 -12.48718 -49.53352 1.000 99.94625 134 THR A N 1
ATOM 2056 C CA . THR A 1 134 ? 9.39370 -12.85876 -49.98290 1.000 99.78314 134 THR A CA 1
ATOM 2057 C C . THR A 1 134 ? 9.03972 -14.28036 -49.56136 1.000 94.80645 134 THR A C 1
ATOM 2058 O O . THR A 1 134 ? 7.91467 -14.53619 -49.11637 1.000 94.00972 134 THR A O 1
ATOM 2069 N N . LYS A 1 135 ? 9.97899 -15.21739 -49.68631 1.000 89.29639 135 LYS A N 1
ATOM 2070 C CA . LYS A 1 135 ? 9.66743 -16.62937 -49.50720 1.000 85.38720 135 LYS A CA 1
ATOM 2071 C C . LYS A 1 135 ? 9.76070 -17.02948 -48.03972 1.000 78.94831 135 LYS A C 1
ATOM 2072 O O . LYS A 1 135 ? 10.72012 -16.67721 -47.34528 1.000 75.92481 135 LYS A O 1
ATOM 2091 N N . THR A 1 136 ? 8.75692 -17.77329 -47.58222 1.000 75.18202 136 THR A N 1
ATOM 2092 C CA . THR A 1 136 ? 8.70683 -18.33981 -46.24203 1.000 69.90418 136 THR A CA 1
ATOM 2093 C C . THR A 1 136 ? 8.44779 -19.83165 -46.37954 1.000 66.98116 136 THR A C 1
ATOM 2094 O O . THR A 1 136 ? 7.56589 -20.23812 -47.14262 1.000 65.23496 136 THR A O 1
ATOM 2105 N N . VAL A 1 137 ? 9.21210 -20.64581 -45.65249 1.000 64.26584 137 VAL A N 1
ATOM 2106 C CA . VAL A 1 137 ? 9.02784 -22.08990 -45.67598 1.000 60.46789 137 VAL A CA 1
ATOM 2107 C C . VAL A 1 137 ? 8.95295 -22.61208 -44.24985 1.000 57.28503 137 VAL A C 1
ATOM 2108 O O . VAL A 1 137 ? 9.48811 -22.00947 -43.31413 1.000 57.46961 137 VAL A O 1
ATOM 2121 N N . GLU A 1 138 ? 8.26860 -23.74081 -44.09080 1.000 55.51976 138 GLU A N 1
ATOM 2122 C CA . GLU A 1 138 ? 8.22496 -24.45145 -42.82324 1.000 55.32385 138 GLU A CA 1
ATOM 2123 C C . GLU A 1 138 ? 9.40457 -25.41337 -42.74577 1.000 53.73228 138 GLU A C 1
ATOM 2124 O O . GLU A 1 138 ? 9.76568 -26.05423 -43.73746 1.000 54.01045 138 GLU A O 1
ATOM 2136 N N . TYR A 1 139 ? 10.00901 -25.50378 -41.56420 1.000 51.67935 139 TYR A N 1
ATOM 2137 C CA . TYR A 1 139 ? 11.14552 -26.39301 -41.32093 1.000 49.75479 139 TYR A CA 1
ATOM 2138 C C . TYR A 1 139 ? 10.84572 -27.16344 -40.03986 1.000 48.43909 139 TYR A C 1
ATOM 2139 O O . TYR A 1 139 ? 10.96471 -26.62114 -38.93652 1.000 49.10165 139 TYR A O 1
ATOM 2157 N N . ALA A 1 140 ? 10.44479 -28.42278 -40.19433 1.000 47.91904 140 ALA A N 1
ATOM 2158 C CA . ALA A 1 140 ? 10.11257 -29.30486 -39.07719 1.000 49.14464 140 ALA A CA 1
ATOM 2159 C C . ALA A 1 140 ? 10.91640 -30.59110 -39.22403 1.000 47.50836 140 ALA A C 1
ATOM 2160 O O . ALA A 1 140 ? 10.37321 -31.64624 -39.57263 1.000 48.66403 140 ALA A O 1
ATOM 2167 N N . PRO A 1 141 ? 12.22512 -30.53577 -38.96865 1.000 50.50431 141 PRO A N 1
ATOM 2168 C CA . PRO A 1 141 ? 13.05952 -31.73208 -39.17246 1.000 50.10277 141 PRO A CA 1
ATOM 2169 C C . PRO A 1 141 ? 12.69608 -32.89445 -38.27059 1.000 51.50279 141 PRO A C 1
ATOM 2170 O O . PRO A 1 141 ? 13.02156 -34.03998 -38.60358 1.000 53.40035 141 PRO A O 1
ATOM 2181 N N . CYS A 1 142 ? 12.05634 -32.64425 -37.13295 1.000 49.83576 142 CYS A N 1
ATOM 2182 C CA . CYS A 1 142 ? 11.63841 -33.72127 -36.24876 1.000 50.48747 142 CYS A CA 1
ATOM 2183 C C . CYS A 1 142 ? 10.24712 -34.24906 -36.57185 1.000 52.08375 142 CYS A C 1
ATOM 2184 O O . CYS A 1 142 ? 9.85879 -35.29296 -36.03537 1.000 53.50129 142 CYS A O 1
ATOM 2191 N N . ARG A 1 143 ? 9.49341 -33.56604 -37.43442 1.000 50.65514 143 ARG A N 1
ATOM 2192 C CA . ARG A 1 143 ? 8.19642 -34.06552 -37.88753 1.000 49.91886 143 ARG A CA 1
ATOM 2193 C C . ARG A 1 143 ? 8.45678 -35.08660 -38.98932 1.000 50.82016 143 ARG A C 1
ATOM 2194 O O . ARG A 1 143 ? 8.27594 -34.83682 -40.18362 1.000 49.87225 143 ARG A O 1
ATOM 2215 N N . SER A 1 144 ? 8.89260 -36.26179 -38.56912 1.000 51.01077 144 SER A N 1
ATOM 2216 C CA . SER A 1 144 ? 9.29837 -37.31827 -39.47520 1.000 53.15868 144 SER A CA 1
ATOM 2217 C C . SER A 1 144 ? 8.37044 -38.51801 -39.29760 1.000 56.00156 144 SER A C 1
ATOM 2218 O O . SER A 1 144 ? 7.31250 -38.42983 -38.66722 1.000 56.01510 144 SER A O 1
ATOM 2226 N N . GLN A 1 145 ? 8.77773 -39.64591 -39.86661 1.000 55.79731 145 GLN A N 1
ATOM 2227 C CA . GLN A 1 145 ? 8.06144 -40.90183 -39.70926 1.000 56.34905 145 GLN A CA 1
ATOM 2228 C C . GLN A 1 145 ? 8.59411 -41.72763 -38.54655 1.000 55.95290 145 GLN A C 1
ATOM 2229 O O . GLN A 1 145 ? 8.10189 -42.83606 -38.31532 1.000 55.16814 145 GLN A O 1
ATOM 2243 N N . ASP A 1 146 ? 9.56559 -41.19917 -37.79984 1.000 57.08776 146 ASP A N 1
ATOM 2244 C CA . ASP A 1 146 ? 10.11353 -41.84260 -36.60267 1.000 57.63830 146 ASP A CA 1
ATOM 2245 C C . ASP A 1 146 ? 9.28223 -41.36581 -35.41557 1.000 55.45825 146 ASP A C 1
ATOM 2246 O O . ASP A 1 146 ? 9.63271 -40.40781 -34.72461 1.000 54.39487 146 ASP A O 1
ATOM 2255 N N . ILE A 1 147 ? 8.17812 -42.06733 -35.15890 1.000 54.96828 147 ILE A N 1
ATOM 2256 C CA . ILE A 1 147 ? 7.09079 -41.55088 -34.33885 1.000 55.87084 147 ILE A CA 1
ATOM 2257 C C . ILE A 1 147 ? 7.32624 -41.84242 -32.86112 1.000 52.16274 147 ILE A C 1
ATOM 2258 O O . ILE A 1 147 ? 8.12806 -42.69905 -32.48201 1.000 50.56168 147 ILE A O 1
ATOM 2274 N N . ASP A 1 148 ? 6.59459 -41.10725 -32.01665 1.000 51.21286 148 ASP A N 1
ATOM 2275 C CA . ASP A 1 148 ? 6.49334 -41.35898 -30.58244 1.000 53.97685 148 ASP A CA 1
ATOM 2276 C C . ASP A 1 148 ? 7.77617 -41.03337 -29.82527 1.000 53.21324 148 ASP A C 1
ATOM 2277 O O . ASP A 1 148 ? 8.74378 -40.53159 -30.40638 1.000 49.59725 148 ASP A O 1
ATOM 2286 N N . ALA A 1 149 ? 7.78140 -41.31485 -28.51742 1.000 55.72121 149 ALA A N 1
ATOM 2287 C CA . ALA A 1 149 ? 8.93923 -40.99871 -27.68683 1.000 56.04639 149 ALA A CA 1
ATOM 2288 C C . ALA A 1 149 ? 10.17051 -41.79266 -28.10322 1.000 55.37263 149 ALA A C 1
ATOM 2289 O O . ALA A 1 149 ? 11.29403 -41.28446 -28.00743 1.000 55.77535 149 ALA A O 1
ATOM 2296 N N . ASP A 1 150 ? 9.98479 -43.03630 -28.55985 1.000 55.63709 150 ASP A N 1
ATOM 2297 C CA . ASP A 1 150 ? 11.11653 -43.82203 -29.04235 1.000 57.97403 150 ASP A CA 1
ATOM 2298 C C . ASP A 1 150 ? 11.84748 -43.08789 -30.15621 1.000 52.86057 150 ASP A C 1
ATOM 2299 O O . ASP A 1 150 ? 13.07780 -43.15473 -30.25609 1.000 53.38830 150 ASP A O 1
ATOM 2308 N N . GLY A 1 151 ? 11.09959 -42.40052 -31.01599 1.000 50.30009 151 GLY A N 1
ATOM 2309 C CA . GLY A 1 151 ? 11.67525 -41.70648 -32.14637 1.000 49.82994 151 GLY A CA 1
ATOM 2310 C C . GLY A 1 151 ? 11.77294 -40.21768 -31.90412 1.000 50.44828 151 GLY A C 1
ATOM 2311 O O . GLY A 1 151 ? 12.31302 -39.79125 -30.88046 1.000 50.23343 151 GLY A O 1
ATOM 2315 N N . GLN A 1 152 ? 11.23539 -39.41831 -32.82796 1.000 52.34100 152 GLN A N 1
ATOM 2316 C CA . GLN A 1 152 ? 11.32389 -37.96475 -32.76304 1.000 52.43504 152 GLN A CA 1
ATOM 2317 C C . GLN A 1 152 ? 9.97682 -37.31481 -32.46052 1.000 51.22519 152 GLN A C 1
ATOM 2318 O O . GLN A 1 152 ? 9.82134 -36.10400 -32.64138 1.000 47.53304 152 GLN A O 1
ATOM 2332 N N . GLY A 1 153 ? 9.00398 -38.09574 -31.98756 1.000 52.47480 153 GLY A N 1
ATOM 2333 C CA . GLY A 1 153 ? 7.67545 -37.55436 -31.76491 1.000 51.07468 153 GLY A CA 1
ATOM 2334 C C . GLY A 1 153 ? 7.62233 -36.48768 -30.69002 1.000 50.99383 153 GLY A C 1
ATOM 2335 O O . GLY A 1 153 ? 6.75045 -35.61527 -30.72087 1.000 51.20192 153 GLY A O 1
ATOM 2339 N N . PHE A 1 154 ? 8.53945 -36.54187 -29.72321 1.000 48.81384 154 PHE A N 1
ATOM 2340 C CA . PHE A 1 154 ? 8.57354 -35.58306 -28.62356 1.000 49.87585 154 PHE A CA 1
ATOM 2341 C C . PHE A 1 154 ? 9.84058 -34.74469 -28.66049 1.000 50.16204 154 PHE A C 1
ATOM 2342 O O . PHE A 1 154 ? 10.23414 -34.15804 -27.65022 1.000 51.19422 154 PHE A O 1
ATOM 2359 N N . CYS A 1 155 ? 10.44579 -34.64593 -29.84035 1.000 47.62038 155 CYS A N 1
ATOM 2360 C CA . CYS A 1 155 ? 11.71914 -33.96163 -30.00662 1.000 48.82036 155 CYS A CA 1
ATOM 2361 C C . CYS A 1 155 ? 11.65173 -32.48442 -29.64067 1.000 47.40932 155 CYS A C 1
ATOM 2362 O O . CYS A 1 155 ? 12.63850 -31.92947 -29.14428 1.000 47.40119 155 CYS A O 1
ATOM 2369 N N . GLN A 1 156 ? 10.51582 -31.83027 -29.87357 1.000 45.67827 156 GLN A N 1
ATOM 2370 C CA . GLN A 1 156 ? 10.38596 -30.38431 -29.67654 1.000 45.62279 156 GLN A CA 1
ATOM 2371 C C . GLN A 1 156 ? 11.48709 -29.63450 -30.42677 1.000 47.37619 156 GLN A C 1
ATOM 2372 O O . GLN A 1 156 ? 12.20654 -28.80582 -29.86428 1.000 51.22714 156 GLN A O 1
ATOM 2386 N N . GLY A 1 157 ? 11.61875 -29.93475 -31.71540 1.000 46.83139 157 GLY A N 1
ATOM 2387 C CA . GLY A 1 157 ? 12.68009 -29.32217 -32.49624 1.000 48.46774 157 GLY A CA 1
ATOM 2388 C C . GLY A 1 157 ? 12.50733 -27.81591 -32.58119 1.000 51.07984 157 GLY A C 1
ATOM 2389 O O . GLY A 1 157 ? 11.39506 -27.30398 -32.72448 1.000 53.02867 157 GLY A O 1
ATOM 2393 N N . GLY A 1 158 ? 13.62796 -27.10194 -32.50430 1.000 51.46953 158 GLY A N 1
ATOM 2394 C CA . GLY A 1 158 ? 13.61875 -25.65737 -32.42669 1.000 49.71617 158 GLY A CA 1
ATOM 2395 C C . GLY A 1 158 ? 13.69891 -25.11355 -31.01961 1.000 47.28014 158 GLY A C 1
ATOM 2396 O O . GLY A 1 158 ? 13.74770 -23.89040 -30.84663 1.000 47.78128 158 GLY A O 1
ATOM 2400 N N . PHE A 1 159 ? 13.69635 -25.98896 -30.01202 1.000 46.24265 159 PHE A N 1
ATOM 2401 C CA . PHE A 1 159 ? 13.93242 -25.57092 -28.63350 1.000 46.79068 159 PHE A CA 1
ATOM 2402 C C . PHE A 1 159 ? 15.14853 -24.65587 -28.53446 1.000 48.42186 159 PHE A C 1
ATOM 2403 O O . PHE A 1 159 ? 15.16534 -23.71716 -27.73056 1.000 50.15440 159 PHE A O 1
ATOM 2420 N N . SER A 1 160 ? 16.17522 -24.91584 -29.34337 1.000 48.65800 160 SER A N 1
ATOM 2421 C CA . SER A 1 160 ? 17.32910 -24.03598 -29.47314 1.000 49.11888 160 SER A CA 1
ATOM 2422 C C . SER A 1 160 ? 17.78168 -24.06500 -30.92599 1.000 50.58930 160 SER A C 1
ATOM 2423 O O . SER A 1 160 ? 17.62741 -25.07836 -31.61420 1.000 52.03871 160 SER A O 1
ATOM 2431 N N . ILE A 1 161 ? 18.32902 -22.94186 -31.39646 1.000 50.75664 161 ILE A N 1
ATOM 2432 C CA . ILE A 1 161 ? 18.72212 -22.80460 -32.79434 1.000 51.87413 161 ILE A CA 1
ATOM 2433 C C . ILE A 1 161 ? 19.90670 -21.85768 -32.90331 1.000 52.33588 161 ILE A C 1
ATOM 2434 O O . ILE A 1 161 ? 20.12889 -21.00034 -32.04656 1.000 53.66587 161 ILE A O 1
ATOM 2450 N N . ASP A 1 162 ? 20.66707 -22.01919 -33.98542 1.000 51.89431 162 ASP A N 1
ATOM 2451 C CA . ASP A 1 162 ? 21.72827 -21.08911 -34.34032 1.000 53.58939 162 ASP A CA 1
ATOM 2452 C C . ASP A 1 162 ? 21.98829 -21.20672 -35.83569 1.000 54.40802 162 ASP A C 1
ATOM 2453 O O . ASP A 1 162 ? 21.55380 -22.16001 -36.48823 1.000 53.57960 162 ASP A O 1
ATOM 2462 N N . PHE A 1 163 ? 22.69177 -20.21348 -36.36947 1.000 56.63201 163 PHE A N 1
ATOM 2463 C CA . PHE A 1 163 ? 23.14809 -20.20123 -37.75178 1.000 57.27704 163 PHE A CA 1
ATOM 2464 C C . PHE A 1 163 ? 24.65949 -20.39813 -37.77632 1.000 58.77996 163 PHE A C 1
ATOM 2465 O O . PHE A 1 163 ? 25.37626 -19.83146 -36.94449 1.000 58.04467 163 PHE A O 1
ATOM 2482 N N . THR A 1 164 ? 25.14695 -21.19403 -38.72502 1.000 59.80915 164 THR A N 1
ATOM 2483 C CA . THR A 1 164 ? 26.58408 -21.29036 -38.91956 1.000 63.76257 164 THR A CA 1
ATOM 2484 C C . THR A 1 164 ? 27.06518 -20.18661 -39.85945 1.000 67.49353 164 THR A C 1
ATOM 2485 O O . THR A 1 164 ? 26.28290 -19.52421 -40.54802 1.000 67.66210 164 THR A O 1
ATOM 2496 N N . LYS A 1 165 ? 28.38634 -20.00604 -39.88398 1.000 70.37337 165 LYS A N 1
ATOM 2497 C CA . LYS A 1 165 ? 28.99323 -19.01832 -40.76670 1.000 74.98191 165 LYS A CA 1
ATOM 2498 C C . LYS A 1 165 ? 28.65370 -19.29347 -42.22520 1.000 76.62498 165 LYS A C 1
ATOM 2499 O O . LYS A 1 165 ? 28.47794 -18.35370 -43.01163 1.000 75.41639 165 LYS A O 1
ATOM 2518 N N . ALA A 1 166 ? 28.53661 -20.56726 -42.59993 1.000 77.96864 166 ALA A N 1
ATOM 2519 C CA . ALA A 1 166 ? 28.32833 -20.97049 -43.98438 1.000 78.63740 166 ALA A CA 1
ATOM 2520 C C . ALA A 1 166 ? 26.86909 -21.29409 -44.29343 1.000 79.83298 166 ALA A C 1
ATOM 2521 O O . ALA A 1 166 ? 26.58875 -22.17568 -45.11287 1.000 80.42839 166 ALA A O 1
ATOM 2528 N N . ASP A 1 167 ? 25.93085 -20.59907 -43.65549 1.000 81.04554 167 ASP A N 1
ATOM 2529 C CA . ASP A 1 167 ? 24.50828 -20.74387 -43.96283 1.000 82.89165 167 ASP A CA 1
ATOM 2530 C C . ASP A 1 167 ? 24.04618 -22.19244 -43.80717 1.000 76.14923 167 ASP A C 1
ATOM 2531 O O . ASP A 1 167 ? 23.37416 -22.75761 -44.67194 1.000 76.48803 167 ASP A O 1
ATOM 2540 N N . ARG A 1 168 ? 24.42944 -22.79692 -42.69111 1.000 71.55294 168 ARG A N 1
ATOM 2541 C CA . ARG A 1 168 ? 23.81533 -24.01605 -42.19355 1.000 66.65692 168 ARG A CA 1
ATOM 2542 C C . ARG A 1 168 ? 23.00853 -23.65760 -40.95399 1.000 63.01420 168 ARG A C 1
ATOM 2543 O O . ARG A 1 168 ? 23.34417 -22.71325 -40.23307 1.000 62.37357 168 ARG A O 1
ATOM 2564 N N . VAL A 1 169 ? 21.93561 -24.39681 -40.71637 1.000 60.15306 169 VAL A N 1
ATOM 2565 C CA . VAL A 1 169 ? 21.15656 -24.24741 -39.49450 1.000 56.85356 169 VAL A CA 1
ATOM 2566 C C . VAL A 1 169 ? 21.62393 -25.29975 -38.50309 1.000 54.94298 169 VAL A C 1
ATOM 2567 O O . VAL A 1 169 ? 21.96606 -26.42590 -38.88608 1.000 53.94647 169 VAL A O 1
ATOM 2580 N N . LEU A 1 170 ? 21.66840 -24.92414 -37.23044 1.000 54.17348 170 LEU A N 1
ATOM 2581 C CA . LEU A 1 170 ? 21.88413 -25.85758 -36.13364 1.000 55.36113 170 LEU A CA 1
ATOM 2582 C C . LEU A 1 170 ? 20.63981 -25.81196 -35.26338 1.000 55.16716 170 LEU A C 1
ATOM 2583 O O . LEU A 1 170 ? 20.26526 -24.74226 -34.77166 1.000 56.52733 170 LEU A O 1
ATOM 2599 N N . LEU A 1 171 ? 20.00149 -26.96244 -35.08013 1.000 52.87145 171 LEU A N 1
ATOM 2600 C CA . LEU A 1 171 ? 18.73159 -27.03947 -34.37448 1.000 49.92760 171 LEU A CA 1
ATOM 2601 C C . LEU A 1 171 ? 18.81975 -28.07853 -33.26968 1.000 50.17915 171 LEU A C 1
ATOM 2602 O O . LEU A 1 171 ? 19.31839 -29.18627 -33.49093 1.000 49.63838 171 LEU A O 1
ATOM 2618 N N . GLY A 1 172 ? 18.32626 -27.72006 -32.09016 1.000 50.27825 172 GLY A N 1
ATOM 2619 C CA . GLY A 1 172 ? 18.29485 -28.61309 -30.94327 1.000 48.88404 172 GLY A CA 1
ATOM 2620 C C . GLY A 1 172 ? 16.88732 -29.12298 -30.68677 1.000 51.34510 172 GLY A C 1
ATOM 2621 O O . GLY A 1 172 ? 15.91851 -28.35674 -30.74413 1.000 49.40318 172 GLY A O 1
ATOM 2625 N N . GLY A 1 173 ? 16.78598 -30.42050 -30.41370 1.000 53.03999 173 GLY A N 1
ATOM 2626 C CA . GLY A 1 173 ? 15.53581 -31.04823 -30.05556 1.000 52.04014 173 GLY A CA 1
ATOM 2627 C C . GLY A 1 173 ? 15.71820 -31.94570 -28.84712 1.000 48.51838 173 GLY A C 1
ATOM 2628 O O . GLY A 1 173 ? 16.11727 -33.10725 -28.96358 1.000 48.43490 173 GLY A O 1
ATOM 2632 N N . PRO A 1 174 ? 15.42898 -31.41878 -27.65265 1.000 45.55962 174 PRO A N 1
ATOM 2633 C CA . PRO A 1 174 ? 15.81009 -32.12514 -26.41930 1.000 44.02991 174 PRO A CA 1
ATOM 2634 C C . PRO A 1 174 ? 14.98811 -33.36512 -26.10456 1.000 46.48409 174 PRO A C 1
ATOM 2635 O O . PRO A 1 174 ? 15.31487 -34.05978 -25.13458 1.000 45.40598 174 PRO A O 1
ATOM 2646 N N . GLY A 1 175 ? 13.95026 -33.68374 -26.87309 1.000 48.35647 175 GLY A N 1
ATOM 2647 C CA . GLY A 1 175 ? 13.08741 -34.79175 -26.50857 1.000 46.42754 175 GLY A CA 1
ATOM 2648 C C . GLY A 1 175 ? 13.31081 -36.07820 -27.27789 1.000 47.93898 175 GLY A C 1
ATOM 2649 O O . GLY A 1 175 ? 12.73419 -37.11468 -26.93255 1.000 49.90397 175 GLY A O 1
ATOM 2653 N N . SER A 1 176 ? 14.15127 -36.03880 -28.30819 1.000 47.59513 176 SER A N 1
ATOM 2654 C CA . SER A 1 176 ? 14.29339 -37.18950 -29.19064 1.000 50.45149 176 SER A CA 1
ATOM 2655 C C . SER A 1 176 ? 14.79808 -38.41525 -28.43561 1.000 50.23456 176 SER A C 1
ATOM 2656 O O . SER A 1 176 ? 15.61337 -38.31161 -27.51516 1.000 48.73777 176 SER A O 1
ATOM 2664 N N . PHE A 1 177 ? 14.30328 -39.58329 -28.84090 1.000 50.28682 177 PHE A N 1
ATOM 2665 C CA . PHE A 1 177 ? 14.78933 -40.87802 -28.36801 1.000 49.11173 177 PHE A CA 1
ATOM 2666 C C . PHE A 1 177 ? 14.76866 -40.94522 -26.83803 1.000 49.34877 177 PHE A C 1
ATOM 2667 O O . PHE A 1 177 ? 15.79627 -41.02936 -26.16455 1.000 49.23708 177 PHE A O 1
ATOM 2684 N N . TYR A 1 178 ? 13.54550 -40.91946 -26.31136 1.000 48.97544 178 TYR A N 1
ATOM 2685 C CA . TYR A 1 178 ? 13.30342 -40.94012 -24.86939 1.000 49.41696 178 TYR A CA 1
ATOM 2686 C C . TYR A 1 178 ? 14.17060 -39.89613 -24.16568 1.000 48.11959 178 TYR A C 1
ATOM 2687 O O . TYR A 1 178 ? 14.85031 -40.16320 -23.17195 1.000 49.23488 178 TYR A O 1
ATOM 2705 N N . TRP A 1 179 ? 14.13284 -38.68167 -24.71366 1.000 47.07120 179 TRP A N 1
ATOM 2706 C CA . TRP A 1 179 ? 14.71854 -37.47987 -24.12647 1.000 47.03342 179 TRP A CA 1
ATOM 2707 C C . TRP A 1 179 ? 16.23688 -37.53626 -24.04485 1.000 48.47672 179 TRP A C 1
ATOM 2708 O O . TRP A 1 179 ? 16.85308 -36.74747 -23.31874 1.000 47.03483 179 TRP A O 1
ATOM 2729 N N . GLN A 1 180 ? 16.85517 -38.44905 -24.79581 1.000 48.43351 180 GLN A N 1
ATOM 2730 C CA . GLN A 1 180 ? 18.27680 -38.32094 -25.08547 1.000 47.49562 180 GLN A CA 1
ATOM 2731 C C . GLN A 1 180 ? 18.57570 -36.95141 -25.67793 1.000 47.82449 180 GLN A C 1
ATOM 2732 O O . GLN A 1 180 ? 19.59483 -36.33177 -25.35526 1.000 47.93854 180 GLN A O 1
ATOM 2746 N N . GLY A 1 181 ? 17.68327 -36.45383 -26.53007 1.000 49.15630 181 GLY A N 1
ATOM 2747 C CA . GLY A 1 181 ? 17.92166 -35.23333 -27.26742 1.000 50.22354 181 GLY A CA 1
ATOM 2748 C C . GLY A 1 181 ? 18.65151 -35.49615 -28.57218 1.000 50.43397 181 GLY A C 1
ATOM 2749 O O . GLY A 1 181 ? 19.15277 -36.59077 -28.84040 1.000 51.07874 181 GLY A O 1
ATOM 2753 N N . GLN A 1 182 ? 18.72319 -34.45417 -29.39655 1.000 48.17037 182 GLN A N 1
ATOM 2754 C CA . GLN A 1 182 ? 19.24859 -34.60038 -30.74592 1.000 49.41448 182 GLN A CA 1
ATOM 2755 C C . GLN A 1 182 ? 19.69862 -33.24413 -31.26622 1.000 49.10902 182 GLN A C 1
ATOM 2756 O O . GLN A 1 182 ? 19.13643 -32.20624 -30.90670 1.000 49.50419 182 GLN A O 1
ATOM 2770 N N . LEU A 1 183 ? 20.72578 -33.26991 -32.11078 1.000 47.50047 183 LEU A N 1
ATOM 2771 C CA . LEU A 1 183 ? 21.14261 -32.11683 -32.89502 1.000 48.29718 183 LEU A CA 1
ATOM 2772 C C . LEU A 1 183 ? 20.90543 -32.43117 -34.36443 1.000 51.85511 183 LEU A C 1
ATOM 2773 O O . LEU A 1 183 ? 21.24420 -33.52348 -34.82939 1.000 54.66947 183 LEU A O 1
ATOM 2789 N N . ILE A 1 184 ? 20.31732 -31.48389 -35.08708 1.000 51.15785 184 ILE A N 1
ATOM 2790 C CA . ILE A 1 184 ? 20.08602 -31.61991 -36.51799 1.000 50.53355 184 ILE A CA 1
ATOM 2791 C C . ILE A 1 184 ? 20.60507 -30.36789 -37.20545 1.000 51.47038 184 ILE A C 1
ATOM 2792 O O . ILE A 1 184 ? 20.37342 -29.24929 -36.73396 1.000 52.55839 184 ILE A O 1
ATOM 2808 N N . SER A 1 185 ? 21.30482 -30.55525 -38.32155 1.000 53.33214 185 SER A N 1
ATOM 2809 C CA . SER A 1 185 ? 21.84192 -29.44472 -39.09461 1.000 53.96542 185 SER A CA 1
ATOM 2810 C C . SER A 1 185 ? 21.48613 -29.61571 -40.56302 1.000 54.65060 185 SER A C 1
ATOM 2811 O O . SER A 1 185 ? 21.77672 -30.65588 -41.16177 1.000 57.37861 185 SER A O 1
ATOM 2819 N N . ASP A 1 186 ? 20.87569 -28.58659 -41.14172 1.000 54.84934 186 ASP A N 1
ATOM 2820 C CA . ASP A 1 186 ? 20.51747 -28.58265 -42.54967 1.000 55.40030 186 ASP A CA 1
ATOM 2821 C C . ASP A 1 186 ? 21.00687 -27.30070 -43.20522 1.000 55.43507 186 ASP A C 1
ATOM 2822 O O . ASP A 1 186 ? 21.06734 -26.24053 -42.57538 1.000 55.20180 186 ASP A O 1
ATOM 2831 N N . GLN A 1 187 ? 21.36978 -27.42012 -44.47849 1.000 56.03968 187 GLN A N 1
ATOM 2832 C CA . GLN A 1 187 ? 21.70669 -26.25585 -45.28302 1.000 56.60147 187 GLN A CA 1
ATOM 2833 C C . GLN A 1 187 ? 20.44688 -25.45255 -45.57291 1.000 58.49008 187 GLN A C 1
ATOM 2834 O O . GLN A 1 187 ? 19.40383 -26.01424 -45.92079 1.000 58.82389 187 GLN A O 1
ATOM 2848 N N . VAL A 1 18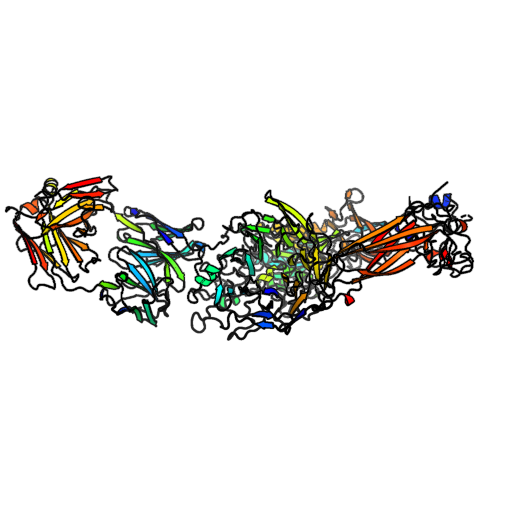8 ? 20.53966 -24.12755 -45.42907 1.000 60.00886 188 VAL A N 1
ATOM 2849 C CA . VAL A 1 188 ? 19.36112 -23.30241 -45.67476 1.000 62.73735 188 VAL A CA 1
ATOM 2850 C C . VAL A 1 188 ? 18.88755 -23.48450 -47.11033 1.000 64.75596 188 VAL A C 1
ATOM 2851 O O . VAL A 1 188 ? 17.68159 -23.46173 -47.38168 1.000 66.33446 188 VAL A O 1
ATOM 2864 N N . ALA A 1 189 ? 19.81711 -23.68790 -48.04834 1.000 65.23746 189 ALA A N 1
ATOM 2865 C CA . ALA A 1 189 ? 19.42238 -23.88928 -49.43948 1.000 65.06182 189 ALA A CA 1
ATOM 2866 C C . ALA A 1 189 ? 18.56370 -25.13930 -49.59292 1.000 63.10580 189 ALA A C 1
ATOM 2867 O O . ALA A 1 189 ? 17.59648 -25.14608 -50.36325 1.000 62.09029 189 ALA A O 1
ATOM 2874 N N . GLU A 1 190 ? 18.90526 -26.21116 -48.87407 1.000 62.38736 190 GLU A N 1
ATOM 2875 C CA . GLU A 1 190 ? 18.07441 -27.41108 -48.90396 1.000 61.59842 190 GLU A CA 1
ATOM 2876 C C . GLU A 1 190 ? 16.71269 -27.15442 -48.26790 1.000 59.31535 190 GLU A C 1
ATOM 2877 O O . GLU A 1 190 ? 15.69097 -27.64794 -48.75694 1.000 59.28566 190 GLU A O 1
ATOM 2889 N N . ILE A 1 191 ? 16.67626 -26.38144 -47.17962 1.000 60.18023 191 ILE A N 1
ATOM 2890 C CA . ILE A 1 191 ? 15.42255 -26.18292 -46.45707 1.000 58.25006 191 ILE A CA 1
ATOM 2891 C C . ILE A 1 191 ? 14.40246 -25.47796 -47.34015 1.000 60.60228 191 ILE A C 1
ATOM 2892 O O . ILE A 1 191 ? 13.21148 -25.81429 -47.32767 1.000 60.18788 191 ILE A O 1
ATOM 2908 N N . VAL A 1 192 ? 14.84461 -24.47989 -48.10653 1.000 63.26335 192 VAL A N 1
ATOM 2909 C CA . VAL A 1 192 ? 13.91469 -23.73798 -48.94859 1.000 66.58736 192 VAL A CA 1
ATOM 2910 C C . VAL A 1 192 ? 13.60904 -24.50697 -50.22854 1.000 66.03324 192 VAL A C 1
ATOM 2911 O O . VAL A 1 192 ? 12.44797 -24.61212 -50.63770 1.000 66.26530 192 VAL A O 1
ATOM 2924 N N . SER A 1 193 ? 14.63415 -25.06449 -50.87617 1.000 64.73141 193 SER A N 1
ATOM 2925 C CA . SER A 1 193 ? 14.43147 -25.64088 -52.20015 1.000 65.04180 193 SER A CA 1
ATOM 2926 C C . SER A 1 193 ? 13.59274 -26.91194 -52.14940 1.000 64.69210 193 SER A C 1
ATOM 2927 O O . SER A 1 193 ? 12.82903 -27.18235 -53.08233 1.000 67.91364 193 SER A O 1
ATOM 2935 N N . LYS A 1 194 ? 13.72484 -27.70471 -51.08971 1.000 63.09983 194 LYS A N 1
ATOM 2936 C CA . LYS A 1 194 ? 13.01022 -28.96850 -50.98124 1.000 64.26016 194 LYS A CA 1
ATOM 2937 C C . LYS A 1 194 ? 11.65136 -28.82381 -50.30788 1.000 62.36386 194 LYS A C 1
ATOM 2938 O O . LYS A 1 194 ? 10.91436 -29.81103 -50.21862 1.000 61.51515 194 LYS A O 1
ATOM 2957 N N . TYR A 1 195 ? 11.30187 -27.62991 -49.83249 1.000 61.57798 195 TYR A N 1
ATOM 2958 C CA . TYR A 1 195 ? 10.02804 -27.45385 -49.14984 1.000 60.02785 195 TYR A CA 1
ATOM 2959 C C . TYR A 1 195 ? 8.86997 -27.73085 -50.09972 1.000 60.96415 195 TYR A C 1
ATOM 2960 O O . TYR A 1 195 ? 8.81365 -27.19445 -51.20993 1.000 63.61699 195 TYR A O 1
ATOM 2978 N N . ASP A 1 196 ? 7.94844 -28.57434 -49.65367 1.000 61.50064 196 ASP A N 1
ATOM 2979 C CA . ASP A 1 196 ? 6.72345 -28.89053 -50.37444 1.000 62.31184 196 ASP A CA 1
ATOM 2980 C C . ASP A 1 196 ? 5.59453 -28.93521 -49.35105 1.000 61.02167 196 ASP A C 1
ATOM 2981 O O . ASP A 1 196 ? 5.61294 -29.78806 -48.45434 1.000 59.81329 196 ASP A O 1
ATOM 2990 N N . PRO A 1 197 ? 4.60769 -28.03804 -49.43067 1.000 62.92520 197 PRO A N 1
ATOM 2991 C CA . PRO A 1 197 ? 3.54249 -28.04007 -48.41221 1.000 61.22306 197 PRO A CA 1
ATOM 2992 C C . PRO A 1 197 ? 2.73879 -29.32606 -48.37977 1.000 59.62718 197 PRO A C 1
ATOM 2993 O O . PRO A 1 197 ? 2.09555 -29.61097 -47.36231 1.000 61.23968 197 PRO A O 1
ATOM 3004 N N . ASN A 1 198 ? 2.75585 -30.11078 -49.45715 1.000 58.04210 198 ASN A N 1
ATOM 3005 C CA . ASN A 1 198 ? 2.02079 -31.36619 -49.51484 1.000 57.32379 198 ASN A CA 1
ATOM 3006 C C . ASN A 1 198 ? 2.75271 -32.51911 -48.84451 1.000 56.42101 198 ASN A C 1
ATOM 3007 O O . ASN A 1 198 ? 2.14504 -33.57502 -48.63440 1.000 56.75017 198 ASN A O 1
ATOM 3018 N N . VAL A 1 199 ? 4.03029 -32.35408 -48.51618 1.000 54.83132 199 VAL A N 1
ATOM 3019 C CA . VAL A 1 199 ? 4.82199 -33.39501 -47.87031 1.000 54.74918 199 VAL A CA 1
ATOM 3020 C C . VAL A 1 199 ? 5.13118 -32.92950 -46.45455 1.000 54.97905 199 VAL A C 1
ATOM 3021 O O . VAL A 1 199 ? 5.73296 -31.86597 -46.25627 1.000 55.64692 199 VAL A O 1
ATOM 3034 N N . TYR A 1 200 ? 4.70669 -33.72101 -45.47086 1.000 55.41465 200 TYR A N 1
ATOM 3035 C CA . TYR A 1 200 ? 4.86287 -33.32889 -44.07653 1.000 54.31111 200 TYR A CA 1
ATOM 3036 C C . TYR A 1 200 ? 6.23703 -33.69384 -43.52533 1.000 52.21073 200 TYR A C 1
ATOM 3037 O O . TYR A 1 200 ? 6.71289 -33.04070 -42.59004 1.000 51.92074 200 TYR A O 1
ATOM 3055 N N . SER A 1 201 ? 6.88055 -34.72027 -44.07764 1.000 50.87588 201 SER A N 1
ATOM 3056 C CA . SER A 1 201 ? 8.21587 -35.15425 -43.66221 1.000 51.50034 201 SER A CA 1
ATOM 3057 C C . SER A 1 201 ? 9.13451 -35.04019 -44.87627 1.000 51.76855 201 SER A C 1
ATOM 3058 O O . SER A 1 201 ? 9.16524 -35.93665 -45.72545 1.000 53.48284 201 SER A O 1
ATOM 3066 N N . ILE A 1 202 ? 9.88480 -33.94557 -44.95412 1.000 49.53265 202 ILE A N 1
ATOM 3067 C CA . ILE A 1 202 ? 10.68311 -33.62728 -46.13264 1.000 51.09049 202 ILE A CA 1
ATOM 3068 C C . ILE A 1 202 ? 12.03711 -34.31548 -46.03429 1.000 52.08351 202 ILE A C 1
ATOM 3069 O O . ILE A 1 202 ? 12.70173 -34.26281 -44.99222 1.000 51.30286 202 ILE A O 1
ATOM 3085 N N . LYS A 1 203 ? 12.44835 -34.95479 -47.12783 1.000 54.64517 203 LYS A N 1
ATOM 3086 C CA . LYS A 1 203 ? 13.77314 -35.55550 -47.23040 1.000 55.33137 203 LYS A CA 1
ATOM 3087 C C . LYS A 1 203 ? 14.77640 -34.47599 -47.61373 1.000 58.36289 203 LYS A C 1
ATOM 3088 O O . LYS A 1 203 ? 14.81399 -34.03481 -48.76600 1.000 63.99049 203 LYS A O 1
ATOM 3107 N N . TYR A 1 204 ? 15.58694 -34.04618 -46.65574 1.000 57.32456 204 TYR A N 1
ATOM 3108 C CA . TYR A 1 204 ? 16.65442 -33.09694 -46.92759 1.000 58.89677 204 TYR A CA 1
ATOM 3109 C C . TYR A 1 204 ? 17.94686 -33.85757 -47.18656 1.000 59.72526 204 TYR A C 1
ATOM 3110 O O . TYR A 1 204 ? 18.31945 -34.74389 -46.41186 1.000 58.82897 204 TYR A O 1
ATOM 3128 N N . ASN A 1 205 ? 18.61879 -33.51806 -48.27874 1.000 64.33651 205 ASN A N 1
ATOM 3129 C CA . ASN A 1 205 ? 19.93056 -34.08037 -48.54256 1.000 66.39312 205 ASN A CA 1
ATOM 3130 C C . ASN A 1 205 ? 20.97477 -33.38159 -47.67699 1.000 65.78754 205 ASN A C 1
ATOM 3131 O O . ASN A 1 205 ? 20.77915 -32.25662 -47.20687 1.000 66.79906 205 ASN A O 1
ATOM 3142 N N . ASN A 1 206 ? 22.09414 -34.07083 -47.45876 1.000 64.42913 206 ASN A N 1
ATOM 3143 C CA . ASN A 1 206 ? 23.20865 -33.52886 -46.68405 1.000 65.23240 206 ASN A CA 1
ATOM 3144 C C . ASN A 1 206 ? 22.76631 -33.07167 -45.29660 1.000 61.45316 206 ASN A C 1
ATOM 3145 O O . ASN A 1 206 ? 23.30390 -32.10690 -44.74359 1.000 59.81377 206 ASN A O 1
ATOM 3156 N N . GLN A 1 207 ? 21.78209 -33.75168 -44.72144 1.000 60.22376 207 GLN A N 1
ATOM 3157 C CA . GLN A 1 207 ? 21.38914 -33.47550 -43.34918 1.000 58.60074 207 GLN A CA 1
ATOM 3158 C C . GLN A 1 207 ? 22.32376 -34.19903 -42.38968 1.000 56.73215 207 GLN A C 1
ATOM 3159 O O . GLN A 1 207 ? 22.64929 -35.37307 -42.58402 1.000 55.33175 207 GLN A O 1
ATOM 3173 N N . LEU A 1 208 ? 22.75823 -33.48838 -41.35463 1.000 55.38877 208 LEU A N 1
ATOM 3174 C CA . LEU A 1 208 ? 23.56595 -34.05881 -40.28653 1.000 56.86783 208 LEU A CA 1
ATOM 3175 C C . LEU A 1 208 ? 22.70171 -34.17491 -39.04065 1.000 56.45485 208 LEU A C 1
ATOM 3176 O O . LEU A 1 208 ? 21.99427 -33.22745 -38.68153 1.000 57.64665 208 LEU A O 1
ATOM 3192 N N . ALA A 1 209 ? 22.74029 -35.33695 -38.39743 1.000 54.55619 209 ALA A N 1
ATOM 3193 C CA . ALA A 1 209 ? 21.93077 -35.55333 -37.20925 1.000 51.91344 209 ALA A CA 1
ATOM 3194 C C . ALA A 1 209 ? 22.60626 -36.56219 -36.29699 1.000 53.25103 209 ALA A C 1
ATOM 3195 O O . ALA A 1 209 ? 23.12083 -37.58530 -36.75736 1.000 53.04589 209 ALA A O 1
ATOM 3202 N N . THR A 1 210 ? 22.59396 -36.26303 -35.00147 1.000 53.75960 210 THR A N 1
ATOM 3203 C CA . THR A 1 210 ? 22.99448 -37.24909 -34.01127 1.000 54.94982 210 THR A CA 1
ATOM 3204 C C . THR A 1 210 ? 22.04839 -38.44162 -34.06859 1.000 55.91440 210 THR A C 1
ATOM 3205 O O . THR A 1 210 ? 20.89560 -38.32839 -34.49650 1.000 54.85736 210 THR A O 1
ATOM 3216 N N . ARG A 1 211 ? 22.54941 -39.59579 -33.64485 1.000 57.68859 211 ARG A N 1
ATOM 3217 C CA . ARG A 1 211 ? 21.84236 -40.85870 -33.78271 1.000 58.93707 211 ARG A CA 1
ATOM 3218 C C . ARG A 1 211 ? 21.38850 -41.36354 -32.41855 1.000 55.98443 211 ARG A C 1
ATOM 3219 O O . ARG A 1 211 ? 21.95091 -41.01248 -31.37688 1.000 56.53682 211 ARG A O 1
ATOM 3240 N N . THR A 1 212 ? 20.34526 -42.18958 -32.44279 1.000 53.46358 212 THR A N 1
ATOM 3241 C CA . THR A 1 212 ? 19.83954 -42.80149 -31.22270 1.000 53.46945 212 THR A CA 1
ATOM 3242 C C . THR A 1 212 ? 20.91672 -43.66245 -30.57829 1.000 52.40648 212 THR A C 1
ATOM 3243 O O . THR A 1 212 ? 21.64777 -44.38020 -31.26341 1.000 54.92668 212 THR A O 1
ATOM 3254 N N . ALA A 1 213 ? 20.99997 -43.60058 -29.24931 1.000 51.72186 213 ALA A N 1
ATOM 3255 C CA . ALA A 1 213 ? 22.02294 -44.33989 -28.52194 1.000 52.99642 213 ALA A CA 1
ATOM 3256 C C . ALA A 1 213 ? 21.41222 -45.21843 -27.43758 1.000 51.85854 213 ALA A C 1
ATOM 3257 O O . ALA A 1 213 ? 20.18864 -45.34001 -27.33962 1.000 51.13420 213 ALA A O 1
ATOM 3264 N N . GLN A 1 214 ? 22.26434 -45.81939 -26.61143 1.000 51.02487 214 GLN A N 1
ATOM 3265 C CA . GLN A 1 214 ? 21.80171 -46.76480 -25.60579 1.000 52.11672 214 GLN A CA 1
ATOM 3266 C C . GLN A 1 214 ? 20.91887 -46.07884 -24.56899 1.000 51.77870 214 GLN A C 1
ATOM 3267 O O . GLN A 1 214 ? 21.02159 -44.87300 -24.32691 1.000 52.45509 214 GLN A O 1
ATOM 3281 N N . ALA A 1 215 ? 20.04666 -46.87745 -23.94393 1.000 50.62448 215 ALA A N 1
ATOM 3282 C CA . ALA A 1 215 ? 19.05805 -46.33740 -23.01585 1.000 52.88135 215 ALA A CA 1
ATOM 3283 C C . ALA A 1 215 ? 19.70664 -45.59809 -21.85404 1.000 54.53447 215 ALA A C 1
ATOM 3284 O O . ALA A 1 215 ? 19.07765 -44.72252 -21.24787 1.000 54.90674 215 ALA A O 1
ATOM 3291 N N . ILE A 1 216 ? 20.95097 -45.94454 -21.51899 1.000 55.66976 216 ILE A N 1
ATOM 3292 C CA . ILE A 1 216 ? 21.64339 -45.28581 -20.41624 1.000 59.22019 216 ILE A CA 1
ATOM 3293 C C . ILE A 1 216 ? 21.70849 -43.78133 -20.63787 1.000 56.51482 216 ILE A C 1
ATOM 3294 O O . ILE A 1 216 ? 21.79131 -43.00796 -19.67597 1.000 56.77710 216 ILE A O 1
ATOM 3310 N N . PHE A 1 217 ? 21.67388 -43.33957 -21.89206 1.000 53.37123 217 PHE A N 1
ATOM 3311 C CA . PHE A 1 217 ? 21.74084 -41.92079 -22.21612 1.000 52.58118 217 PHE A CA 1
ATOM 3312 C C . PHE A 1 217 ? 20.37307 -41.25363 -22.25031 1.000 50.23616 217 PHE A C 1
ATOM 3313 O O . PHE A 1 217 ? 20.29171 -40.05537 -22.54296 1.000 47.12131 217 PHE A O 1
ATOM 3330 N N . ASP A 1 218 ? 19.30546 -41.98899 -21.95244 1.000 49.55048 218 ASP A N 1
ATOM 3331 C CA . ASP A 1 218 ? 17.97576 -41.39608 -21.92059 1.000 51.23912 218 ASP A CA 1
ATOM 3332 C C . ASP A 1 218 ? 17.92536 -40.20922 -20.96173 1.000 50.69132 218 ASP A C 1
ATOM 3333 O O . ASP A 1 218 ? 18.69156 -40.12035 -19.99896 1.000 52.15566 218 ASP A O 1
ATOM 3342 N N . ASP A 1 219 ? 16.99909 -39.29094 -21.23466 1.000 50.09421 219 ASP A N 1
ATOM 3343 C CA . ASP A 1 219 ? 16.70479 -38.17652 -20.33270 1.000 50.09145 219 ASP A CA 1
ATOM 3344 C C . ASP A 1 219 ? 17.93855 -37.30788 -20.08168 1.000 48.67802 219 ASP A C 1
ATOM 3345 O O . ASP A 1 219 ? 18.17606 -36.84627 -18.96379 1.000 46.65217 219 ASP A O 1
ATOM 3354 N N . SER A 1 220 ? 18.72279 -37.06577 -21.13407 1.000 49.33261 220 SER A N 1
ATOM 3355 C CA . SER A 1 220 ? 19.89618 -36.20126 -21.05062 1.000 50.68598 220 SER A CA 1
ATOM 3356 C C . SER A 1 220 ? 19.63448 -34.78193 -21.54248 1.000 49.40399 220 SER A C 1
ATOM 3357 O O . SER A 1 220 ? 20.29642 -33.84488 -21.08121 1.000 46.72377 220 SER A O 1
ATOM 3365 N N . TYR A 1 221 ? 18.68742 -34.60569 -22.46562 1.000 49.09772 221 TYR A N 1
ATOM 3366 C CA . TYR A 1 221 ? 18.31474 -33.29557 -23.00015 1.000 48.68417 221 TYR A CA 1
ATOM 3367 C C . TYR A 1 221 ? 19.41807 -32.69706 -23.87586 1.000 50.41949 221 TYR A C 1
ATOM 3368 O O . TYR A 1 221 ? 19.71090 -31.50351 -23.78873 1.000 52.86113 221 TYR A O 1
ATOM 3386 N N . LEU A 1 222 ? 20.02963 -33.51328 -24.73103 1.000 49.26492 222 LEU A N 1
ATOM 3387 C CA . LEU A 1 222 ? 20.89057 -32.95767 -25.76799 1.000 48.18862 222 LEU A CA 1
ATOM 3388 C C . LEU A 1 222 ? 20.07957 -32.01353 -26.65053 1.000 46.63866 222 LEU A C 1
ATOM 3389 O O . LEU A 1 222 ? 18.94582 -32.31517 -27.02929 1.000 47.44693 222 LEU A O 1
ATOM 3405 N N . GLY A 1 223 ? 20.66631 -30.86420 -26.98247 1.000 45.21610 223 GLY A N 1
ATOM 3406 C CA . GLY A 1 223 ? 19.97087 -29.84984 -27.74725 1.000 47.05674 223 GLY A CA 1
ATOM 3407 C C . GLY A 1 223 ? 19.19419 -28.85138 -26.91706 1.000 48.93937 223 GLY A C 1
ATOM 3408 O O . GLY A 1 223 ? 18.48720 -28.00719 -27.48604 1.000 48.84456 223 GLY A O 1
ATOM 3412 N N . TYR A 1 224 ? 19.29013 -28.93351 -25.59071 1.000 50.01604 224 TYR A N 1
ATOM 3413 C CA . TYR A 1 224 ? 18.68649 -27.92778 -24.72411 1.000 50.33198 224 TYR A CA 1
ATOM 3414 C C . TYR A 1 224 ? 19.19647 -26.53110 -25.06639 1.000 50.91376 224 TYR A C 1
ATOM 3415 O O . TYR A 1 224 ? 18.43928 -25.55503 -25.02145 1.000 50.46345 224 TYR A O 1
ATOM 3433 N N . SER A 1 225 ? 20.47531 -26.41708 -25.41694 1.000 51.62517 225 SER A N 1
ATOM 3434 C CA . SER A 1 225 ? 21.07104 -25.14760 -25.80864 1.000 52.08539 225 SER A CA 1
ATOM 3435 C C . SER A 1 225 ? 22.13762 -25.43278 -26.85343 1.000 51.91790 225 SER A C 1
ATOM 3436 O O . SER A 1 225 ? 22.77940 -26.48455 -26.82310 1.000 52.40097 225 SER A O 1
ATOM 3444 N N . VAL A 1 226 ? 22.32823 -24.49606 -27.78335 1.000 51.10674 226 VAL A N 1
ATOM 3445 C CA . VAL A 1 226 ? 23.32285 -24.67012 -28.83307 1.000 51.72586 226 VAL A CA 1
ATOM 3446 C C . VAL A 1 226 ? 24.08750 -23.37517 -29.06591 1.000 53.62460 226 VAL A C 1
ATOM 3447 O O . VAL A 1 226 ? 23.60778 -22.27583 -28.79319 1.000 56.36433 226 VAL A O 1
ATOM 3460 N N . ALA A 1 227 ? 25.30103 -23.54040 -29.58748 1.000 54.41757 227 ALA A N 1
ATOM 3461 C CA . ALA A 1 227 ? 26.14367 -22.44878 -30.05107 1.000 54.93203 227 ALA A CA 1
ATOM 3462 C C . ALA A 1 227 ? 27.04200 -23.03445 -31.12950 1.000 55.54042 227 ALA A C 1
ATOM 3463 O O . ALA A 1 227 ? 27.15139 -24.25624 -31.26842 1.000 54.34547 227 ALA A O 1
ATOM 3470 N N . VAL A 1 228 ? 27.67772 -22.16042 -31.90603 1.000 54.44746 228 VAL A N 1
ATOM 3471 C CA . VAL A 1 228 ? 28.49685 -22.58926 -33.03103 1.000 54.33312 228 VAL A CA 1
ATOM 3472 C C . VAL A 1 228 ? 29.85665 -21.91234 -32.96316 1.000 56.90228 228 VAL A C 1
ATOM 3473 O O . VAL A 1 228 ? 29.96557 -20.73418 -32.60497 1.000 57.74694 228 VAL A O 1
ATOM 3486 N N . GLY A 1 229 ? 30.88749 -22.67129 -33.31139 1.000 58.01862 229 GLY A N 1
ATOM 3487 C CA . GLY A 1 229 ? 32.24103 -22.16387 -33.38090 1.000 61.04350 229 GLY A CA 1
ATOM 3488 C C . GLY A 1 229 ? 33.13789 -23.24080 -33.94169 1.000 62.40927 229 GLY A C 1
ATOM 3489 O O . GLY A 1 229 ? 32.78855 -24.42564 -33.93964 1.000 62.66085 229 GLY A O 1
ATOM 3493 N N . ASP A 1 230 ? 34.29315 -22.81635 -34.44065 1.000 64.22695 230 ASP A N 1
ATOM 3494 C CA . ASP A 1 230 ? 35.25584 -23.74874 -35.01124 1.000 64.73226 230 ASP A CA 1
ATOM 3495 C C . ASP A 1 230 ? 36.20284 -24.21669 -33.91455 1.000 65.52915 230 ASP A C 1
ATOM 3496 O O . ASP A 1 230 ? 36.76615 -23.39749 -33.18194 1.000 68.70548 230 ASP A O 1
ATOM 3505 N N . PHE A 1 231 ? 36.37200 -25.53423 -33.80200 1.000 63.95226 231 PHE A N 1
ATOM 3506 C CA . PHE A 1 231 ? 37.18682 -26.11137 -32.74452 1.000 63.56331 231 PHE A CA 1
ATOM 3507 C C . PHE A 1 231 ? 38.14691 -27.18565 -33.22951 1.000 63.67811 231 PHE A C 1
ATOM 3508 O O . PHE A 1 231 ? 38.84548 -27.78150 -32.40313 1.000 64.80195 231 PHE A O 1
ATOM 3525 N N . ASN A 1 232 ? 38.20757 -27.44956 -34.53687 1.000 65.46880 232 ASN A N 1
ATOM 3526 C CA . ASN A 1 232 ? 39.28967 -28.23870 -35.11445 1.000 68.47081 232 ASN A CA 1
ATOM 3527 C C . ASN A 1 232 ? 39.95567 -27.49349 -36.26884 1.000 71.16475 232 ASN A C 1
ATOM 3528 O O . ASN A 1 232 ? 40.58412 -28.12044 -37.12776 1.000 72.41227 232 ASN A O 1
ATOM 3539 N N . GLY A 1 233 ? 39.80780 -26.16928 -36.31087 1.000 72.61784 233 GLY A N 1
ATOM 3540 C CA . GLY A 1 233 ? 40.62067 -25.32195 -37.16338 1.000 73.88744 233 GLY A CA 1
ATOM 3541 C C . GLY A 1 233 ? 40.49044 -25.54255 -38.65196 1.000 74.63934 233 GLY A C 1
ATOM 3542 O O . GLY A 1 233 ? 41.40630 -25.18549 -39.39695 1.000 77.53792 233 GLY A O 1
ATOM 3546 N N . ASP A 1 234 ? 39.37974 -26.10543 -39.12100 1.000 73.18317 234 ASP A N 1
ATOM 3547 C CA . ASP A 1 234 ? 39.17324 -26.30397 -40.54912 1.000 73.82205 234 ASP A CA 1
ATOM 3548 C C . ASP A 1 234 ? 38.29086 -25.22732 -41.17319 1.000 72.70429 234 ASP A C 1
ATOM 3549 O O . ASP A 1 234 ? 37.90016 -25.35990 -42.33717 1.000 72.09210 234 ASP A O 1
ATOM 3558 N N . GLY A 1 235 ? 37.97407 -24.16417 -40.43322 1.000 72.53875 235 GLY A N 1
ATOM 3559 C CA . GLY A 1 235 ? 37.15414 -23.08838 -40.94787 1.000 73.30781 235 GLY A CA 1
ATOM 3560 C C . GLY A 1 235 ? 35.66664 -23.35937 -40.95734 1.000 74.80960 235 GLY A C 1
ATOM 3561 O O . GLY A 1 235 ? 34.88696 -22.43803 -41.23741 1.000 74.42062 235 GLY A O 1
ATOM 3565 N N . ILE A 1 236 ? 35.24219 -24.58369 -40.66561 1.000 72.35544 236 ILE A N 1
ATOM 3566 C CA . ILE A 1 236 ? 33.83103 -24.94619 -40.64504 1.000 71.12940 236 ILE A CA 1
ATOM 3567 C C . ILE A 1 236 ? 33.35005 -24.87497 -39.20438 1.000 67.56199 236 ILE A C 1
ATOM 3568 O O . ILE A 1 236 ? 33.90010 -25.54823 -38.32471 1.000 65.55145 236 ILE A O 1
ATOM 3584 N N . ASP A 1 237 ? 32.32215 -24.06670 -38.96106 1.000 65.88284 237 ASP A N 1
ATOM 3585 C CA . ASP A 1 237 ? 31.75357 -23.98422 -37.62447 1.000 63.49849 237 ASP A CA 1
ATOM 3586 C C . ASP A 1 237 ? 31.32068 -25.36480 -37.15159 1.000 60.93083 237 ASP A C 1
ATOM 3587 O O . ASP A 1 237 ? 30.75616 -26.15466 -37.91314 1.000 60.69564 237 ASP A O 1
ATOM 3596 N N . ASP A 1 238 ? 31.59977 -25.65087 -35.88594 1.000 58.89041 238 ASP A N 1
ATOM 3597 C CA . ASP A 1 238 ? 31.23740 -26.90020 -35.23722 1.000 57.99797 238 ASP A CA 1
ATOM 3598 C C . ASP A 1 238 ? 30.09839 -26.64711 -34.25747 1.000 57.25854 238 ASP A C 1
ATOM 3599 O O . ASP A 1 238 ? 29.82177 -25.50569 -33.87955 1.000 56.04526 238 ASP A O 1
ATOM 3608 N N . PHE A 1 239 ? 29.43185 -27.72700 -33.84907 1.000 56.72650 239 PHE A N 1
ATOM 3609 C CA . PHE A 1 239 ? 28.20258 -27.63636 -33.06904 1.000 55.19062 239 PHE A CA 1
ATOM 3610 C C . PHE A 1 239 ? 28.50008 -27.85784 -31.58971 1.000 54.13549 239 PHE A C 1
ATOM 3611 O O . PHE A 1 239 ? 29.01539 -28.91320 -31.20885 1.000 55.53421 239 PHE A O 1
ATOM 3628 N N . VAL A 1 240 ? 28.15414 -26.87204 -30.76270 1.000 52.18659 240 VAL A N 1
ATOM 3629 C CA . VAL A 1 240 ? 28.26843 -26.95223 -29.30829 1.000 51.80037 240 VAL A CA 1
ATOM 3630 C C . VAL A 1 240 ? 26.85960 -27.03413 -28.73631 1.000 51.70393 240 VAL A C 1
ATOM 3631 O O . VAL A 1 240 ? 25.98634 -26.25091 -29.12687 1.000 53.00779 240 VAL A O 1
ATOM 3644 N N . SER A 1 241 ? 26.63087 -27.96852 -27.81190 1.000 51.67626 241 SER A N 1
ATOM 3645 C CA . SER A 1 241 ? 25.28918 -28.14982 -27.26889 1.000 52.05781 241 SER A CA 1
ATOM 3646 C C . SER A 1 241 ? 25.31934 -28.53542 -25.79835 1.000 51.65001 241 SER A C 1
ATOM 3647 O O . SER A 1 241 ? 26.07170 -29.42754 -25.39568 1.000 51.04068 241 SER A O 1
ATOM 3655 N N . GLY A 1 242 ? 24.47346 -27.87343 -25.01007 1.000 50.85441 242 GLY A N 1
ATOM 3656 C CA . GLY A 1 242 ? 24.31809 -28.23231 -23.61125 1.000 52.03675 242 GLY A CA 1
ATOM 3657 C C . GLY A 1 242 ? 23.48290 -29.49477 -23.44547 1.000 51.14411 242 GLY A C 1
ATOM 3658 O O . GLY A 1 242 ? 22.50547 -29.72168 -24.15782 1.000 49.08675 242 GLY A O 1
ATOM 3662 N N . VAL A 1 243 ? 23.88766 -30.31806 -22.48224 1.000 50.14907 243 VAL A N 1
ATOM 3663 C CA . VAL A 1 243 ? 23.24300 -31.59388 -22.17625 1.000 47.61607 243 VAL A CA 1
ATOM 3664 C C . VAL A 1 243 ? 23.04626 -31.63390 -20.66496 1.000 47.42336 243 VAL A C 1
ATOM 3665 O O . VAL A 1 243 ? 23.78973 -32.33729 -19.96173 1.000 49.40223 243 VAL A O 1
ATOM 3678 N N . PRO A 1 244 ? 22.06034 -30.91385 -20.12223 1.000 45.88058 244 PRO A N 1
ATOM 3679 C CA . PRO A 1 244 ? 22.08534 -30.58721 -18.68782 1.000 44.69258 244 PRO A CA 1
ATOM 3680 C C . PRO A 1 244 ? 21.68955 -31.70783 -17.73960 1.000 45.52914 244 PRO A C 1
ATOM 3681 O O . PRO A 1 244 ? 21.93604 -31.57202 -16.53349 1.000 49.39478 244 PRO A O 1
ATOM 3692 N N . ARG A 1 245 ? 21.07441 -32.78753 -18.20993 1.000 47.41860 245 ARG A N 1
ATOM 3693 C CA . ARG A 1 245 ? 20.76475 -33.91674 -17.34192 1.000 49.26619 245 ARG A CA 1
ATOM 3694 C C . ARG A 1 245 ? 21.74657 -35.07437 -17.50537 1.000 49.27032 245 ARG A C 1
ATOM 3695 O O . ARG A 1 245 ? 21.62656 -36.07854 -16.79673 1.000 49.40798 245 ARG A O 1
ATOM 3716 N N . ALA A 1 246 ? 22.72456 -34.95307 -18.39767 1.000 48.26043 246 ALA A N 1
ATOM 3717 C CA . ALA A 1 246 ? 23.64441 -36.05374 -18.64581 1.000 51.39085 246 ALA A CA 1
ATOM 3718 C C . ALA A 1 246 ? 24.56992 -36.28987 -17.45426 1.000 52.47520 246 ALA A C 1
ATOM 3719 O O . ALA A 1 246 ? 24.72455 -35.44629 -16.56638 1.000 53.54736 246 ALA A O 1
ATOM 3726 N N . ALA A 1 247 ? 25.19916 -37.46729 -17.45453 1.000 53.11134 247 ALA A N 1
ATOM 3727 C CA . ALA A 1 247 ? 26.12501 -37.87317 -16.39789 1.000 50.53475 247 ALA A CA 1
ATOM 3728 C C . ALA A 1 247 ? 25.45381 -37.79139 -15.02835 1.000 50.82032 247 ALA A C 1
ATOM 3729 O O . ALA A 1 247 ? 25.98690 -37.21286 -14.07761 1.000 49.01115 247 ALA A O 1
ATOM 3736 N N . ARG A 1 248 ? 24.26551 -38.38910 -14.94182 1.000 55.33831 248 ARG A N 1
ATOM 3737 C CA . ARG A 1 248 ? 23.46164 -38.42531 -13.72013 1.000 58.62731 248 ARG A CA 1
ATOM 3738 C C . ARG A 1 248 ? 23.33554 -37.03412 -13.09836 1.000 55.90078 248 ARG A C 1
ATOM 3739 O O . ARG A 1 248 ? 23.56937 -36.82526 -11.90599 1.000 58.26129 248 ARG A O 1
ATOM 3760 N N . THR A 1 249 ? 22.93632 -36.07950 -13.93475 1.000 55.46749 249 THR A N 1
ATOM 3761 C CA . THR A 1 249 ? 22.59600 -34.70833 -13.57076 1.000 57.07782 249 THR A CA 1
ATOM 3762 C C . THR A 1 249 ? 23.80934 -33.85849 -13.21921 1.000 56.86093 249 THR A C 1
ATOM 3763 O O . THR A 1 249 ? 23.64244 -32.75803 -12.67886 1.000 57.45368 249 THR A O 1
ATOM 3774 N N . LEU A 1 250 ? 25.02785 -34.33325 -13.48611 1.000 55.53225 250 LEU A N 1
ATOM 3775 C CA . LEU A 1 250 ? 26.16610 -33.42168 -13.45121 1.000 54.44469 250 LEU A CA 1
ATOM 3776 C C . LEU A 1 250 ? 26.08598 -32.42875 -14.59987 1.000 52.26222 250 LEU A C 1
ATOM 3777 O O . LEU A 1 250 ? 26.53488 -31.28355 -14.47244 1.000 52.20260 250 LEU A O 1
ATOM 3793 N N . GLY A 1 251 ? 25.50586 -32.84461 -15.71153 1.000 53.85804 251 GLY A N 1
ATOM 3794 C CA . GLY A 1 251 ? 25.49227 -32.01417 -16.89767 1.000 53.98896 251 GLY A CA 1
ATOM 3795 C C . GLY A 1 251 ? 26.71867 -32.23475 -17.75590 1.000 53.64888 251 GLY A C 1
ATOM 3796 O O . GLY A 1 251 ? 27.82013 -32.50210 -17.27388 1.000 52.40396 251 GLY A O 1
ATOM 3800 N N . MET A 1 252 ? 26.51466 -32.13031 -19.06356 1.000 52.28109 252 MET A N 1
ATOM 3801 C CA . MET A 1 252 ? 27.60605 -32.20409 -20.01672 1.000 51.41208 252 MET A CA 1
ATOM 3802 C C . MET A 1 252 ? 27.34544 -31.21594 -21.13886 1.000 49.89699 252 MET A C 1
ATOM 3803 O O . MET A 1 252 ? 26.21865 -30.75958 -21.35076 1.000 46.54254 252 MET A O 1
ATOM 3817 N N . VAL A 1 253 ? 28.41637 -30.87936 -21.84601 1.000 52.00386 253 VAL A N 1
ATOM 3818 C CA . VAL A 1 253 ? 28.34796 -30.14085 -23.09679 1.000 51.65103 253 VAL A CA 1
ATOM 3819 C C . VAL A 1 253 ? 29.05550 -30.97546 -24.15117 1.000 53.10454 253 VAL A C 1
ATOM 3820 O O . VAL A 1 253 ? 30.21562 -31.36220 -23.96427 1.000 52.63401 253 VAL A O 1
ATOM 3833 N N . TYR A 1 254 ? 28.35572 -31.26308 -25.24487 1.000 53.68508 254 TYR A N 1
ATOM 3834 C CA . TYR A 1 254 ? 28.92704 -31.98942 -26.36749 1.000 54.08512 254 TYR A CA 1
ATOM 3835 C C . TYR A 1 254 ? 29.32518 -31.01214 -27.46457 1.000 55.90469 254 TYR A C 1
ATOM 3836 O O . TYR A 1 254 ? 28.59647 -30.05792 -27.75418 1.000 57.13523 254 TYR A O 1
ATOM 3854 N N . ILE A 1 255 ? 30.47876 -31.26116 -28.07691 1.000 55.96681 255 ILE A N 1
ATOM 3855 C CA . ILE A 1 255 ? 30.89452 -30.58120 -29.29665 1.000 55.93739 255 ILE A CA 1
ATOM 3856 C C . ILE A 1 255 ? 30.98960 -31.62602 -30.40099 1.000 56.08387 255 ILE A C 1
ATOM 3857 O O . ILE A 1 255 ? 31.63883 -32.66397 -30.22638 1.000 57.61038 255 ILE A O 1
ATOM 3873 N N . TYR A 1 256 ? 30.34161 -31.35304 -31.53000 1.000 54.30711 256 TYR A N 1
ATOM 3874 C CA . TYR A 1 256 ? 30.36831 -32.23351 -32.68598 1.000 54.89861 256 TYR A CA 1
ATOM 3875 C C . TYR A 1 256 ? 30.98354 -31.50406 -33.87317 1.000 58.01561 256 TYR A C 1
ATOM 3876 O O . TYR A 1 256 ? 30.84950 -30.28357 -34.00837 1.000 57.08238 256 TYR A O 1
ATOM 3894 N N . ASP A 1 257 ? 31.64302 -32.26764 -34.74223 1.000 60.98423 257 ASP A N 1
ATOM 3895 C CA . ASP A 1 257 ? 32.20706 -31.70647 -35.96324 1.000 62.90858 257 ASP A CA 1
ATOM 3896 C C . ASP A 1 257 ? 31.09579 -31.19468 -36.86992 1.000 62.68790 257 ASP A C 1
ATOM 3897 O O . ASP A 1 257 ? 30.11125 -31.89545 -37.12208 1.000 61.57141 257 ASP A O 1
ATOM 3906 N N . GLY A 1 258 ? 31.25993 -29.96782 -37.36696 1.000 62.86956 258 GLY A N 1
ATOM 3907 C CA . GLY A 1 258 ? 30.25270 -29.35259 -38.20949 1.000 63.12275 258 GLY A CA 1
ATOM 3908 C C . GLY A 1 258 ? 30.18924 -29.87329 -39.62708 1.000 65.45527 258 GLY A C 1
ATOM 3909 O O . GLY A 1 258 ? 29.26084 -29.52153 -40.35971 1.000 64.98769 258 GLY A O 1
ATOM 3913 N N . LYS A 1 259 ? 31.15785 -30.69189 -40.03273 1.000 69.24151 259 LYS A N 1
ATOM 3914 C CA . LYS A 1 259 ? 31.14826 -31.28599 -41.36264 1.000 72.99353 259 LYS A CA 1
ATOM 3915 C C . LYS A 1 259 ? 30.45099 -32.63936 -41.40022 1.000 73.35548 259 LYS A C 1
ATOM 3916 O O . LYS A 1 259 ? 29.83583 -32.97548 -42.41783 1.000 73.00175 259 LYS A O 1
ATOM 3935 N N . ASN A 1 260 ? 30.51896 -33.42194 -40.31225 1.000 75.97668 260 ASN A N 1
ATOM 3936 C CA . ASN A 1 260 ? 29.96676 -34.77129 -40.32688 1.000 78.74800 260 ASN A CA 1
ATOM 3937 C C . ASN A 1 260 ? 29.31873 -35.20246 -39.01352 1.000 69.22417 260 ASN A C 1
ATOM 3938 O O . ASN A 1 260 ? 28.90891 -36.36470 -38.90451 1.000 65.24387 260 ASN A O 1
ATOM 3948 N N . MET A 1 261 ? 29.20644 -34.31946 -38.02055 1.000 65.01782 261 MET A N 1
ATOM 3949 C CA . MET A 1 261 ? 28.54686 -34.63007 -36.74980 1.000 63.08036 261 MET A CA 1
ATOM 3950 C C . MET A 1 261 ? 29.28155 -35.72148 -35.97367 1.000 64.22732 261 MET A C 1
ATOM 3951 O O . MET A 1 261 ? 28.67002 -36.49778 -35.23616 1.000 64.20878 261 MET A O 1
ATOM 3965 N N . SER A 1 262 ? 30.59949 -35.78824 -36.12174 1.000 64.71646 262 SER A N 1
ATOM 3966 C CA . SER A 1 262 ? 31.40586 -36.67023 -35.29091 1.000 63.85652 262 SER A CA 1
ATOM 3967 C C . SER A 1 262 ? 31.71993 -35.98696 -33.96478 1.000 61.45924 262 SER A C 1
ATOM 3968 O O . SER A 1 262 ? 31.90401 -34.76681 -33.90437 1.000 63.06787 262 SER A O 1
ATOM 3976 N N . SER A 1 263 ? 31.77347 -36.77665 -32.89819 1.000 58.90996 263 SER A N 1
ATOM 3977 C CA . SER A 1 263 ? 32.05344 -36.22659 -31.57839 1.000 58.34971 263 SER A CA 1
ATOM 3978 C C . SER A 1 263 ? 33.49429 -35.72953 -31.50988 1.000 59.39598 263 SER A C 1
ATOM 3979 O O . SER A 1 263 ? 34.42459 -36.43452 -31.91374 1.000 59.92020 263 SER A O 1
ATOM 3987 N N . LEU A 1 264 ? 33.67925 -34.51437 -30.99023 1.000 58.24496 264 LEU A N 1
ATOM 3988 C CA . LEU A 1 264 ? 34.98948 -33.87698 -30.93206 1.000 62.83686 264 LEU A CA 1
ATOM 3989 C C . LEU A 1 264 ? 35.51389 -33.71049 -29.51172 1.000 63.35710 264 LEU A C 1
ATOM 3990 O O . LEU A 1 264 ? 36.62051 -34.16135 -29.20478 1.000 65.32539 264 LEU A O 1
ATOM 4006 N N A TYR A 1 265 ? 34.74279 -33.08433 -28.62619 0.450 62.79638 265 TYR A N 1
ATOM 4007 N N B TYR A 1 265 ? 34.75886 -33.03597 -28.64551 0.550 62.76438 265 TYR A N 1
ATOM 4008 C CA A TYR A 1 265 ? 35.19905 -32.83017 -27.26807 0.450 62.12282 265 TYR A CA 1
ATOM 4009 C CA B TYR A 1 265 ? 35.18368 -32.76418 -27.28118 0.550 66.55854 265 TYR A CA 1
ATOM 4010 C C A TYR A 1 265 ? 33.99046 -32.73406 -26.35210 0.450 62.07944 265 TYR A C 1
ATOM 4011 C C B TYR A 1 265 ? 33.96032 -32.81041 -26.37426 0.550 64.98010 265 TYR A C 1
ATOM 4012 O O A TYR A 1 265 ? 32.91030 -32.30529 -26.76618 0.450 62.31342 265 TYR A O 1
ATOM 4013 O O B TYR A 1 265 ? 32.83810 -32.54696 -26.81416 0.550 62.41952 265 TYR A O 1
ATOM 4048 N N . ASN A 1 266 ? 34.18694 -33.14088 -25.10289 1.000 62.79214 266 ASN A N 1
ATOM 4049 C CA . ASN A 1 266 ? 33.14409 -33.11838 -24.09029 1.000 66.29328 266 ASN A CA 1
ATOM 4050 C C . ASN A 1 266 ? 33.59269 -32.30102 -22.88610 1.000 60.99289 266 ASN A C 1
ATOM 4051 O O . ASN A 1 266 ? 34.77947 -32.26138 -22.54937 1.000 60.58521 266 ASN A O 1
ATOM 4062 N N . PHE A 1 267 ? 32.62440 -31.66328 -22.23362 1.000 58.44875 267 PHE A N 1
ATOM 4063 C CA . PHE A 1 267 ? 32.80131 -31.07611 -20.91479 1.000 58.13768 267 PHE A CA 1
ATOM 4064 C C . PHE A 1 267 ? 31.80271 -31.72139 -19.96549 1.000 56.73631 267 PHE A C 1
ATOM 4065 O O . PHE A 1 267 ? 30.69997 -32.09916 -20.37075 1.000 56.52968 267 PHE A O 1
ATOM 4082 N N . THR A 1 268 ? 32.18847 -31.83983 -18.69896 1.000 58.23487 268 THR A N 1
ATOM 4083 C CA . THR A 1 268 ? 31.32604 -32.42133 -17.68289 1.000 58.01929 268 THR A CA 1
ATOM 4084 C C . THR A 1 268 ? 31.28368 -31.51579 -16.46297 1.000 58.07100 268 THR A C 1
ATOM 4085 O O . THR A 1 268 ? 32.31483 -30.99928 -16.02340 1.000 60.16095 268 THR A O 1
ATOM 4096 N N . GLY A 1 269 ? 30.08410 -31.33276 -15.92122 1.000 57.55309 269 GLY A N 1
ATOM 4097 C CA . GLY A 1 269 ? 29.91615 -30.53385 -14.72875 1.000 57.66144 269 GLY A CA 1
ATOM 4098 C C . GLY A 1 269 ? 30.47895 -31.22065 -13.50044 1.000 58.83000 269 GLY A C 1
ATOM 4099 O O . GLY A 1 269 ? 30.77448 -32.41534 -13.48739 1.000 59.60921 269 GLY A O 1
ATOM 4103 N N . GLU A 1 270 ? 30.62300 -30.43251 -12.43580 1.000 62.40832 270 GLU A N 1
ATOM 4104 C CA . GLU A 1 270 ? 31.20155 -30.90874 -11.19111 1.000 67.76995 270 GLU A CA 1
ATOM 4105 C C . GLU A 1 270 ? 30.18003 -31.13182 -10.08794 1.000 66.33516 270 GLU A C 1
ATOM 4106 O O . GLU A 1 270 ? 30.52710 -31.72969 -9.06301 1.000 67.11118 270 GLU A O 1
ATOM 4118 N N . GLN A 1 271 ? 28.94005 -30.67436 -10.25664 1.000 63.33232 271 GLN A N 1
ATOM 4119 C CA . GLN A 1 271 ? 27.97582 -30.70365 -9.16835 1.000 62.83985 271 GLN A CA 1
ATOM 4120 C C . GLN A 1 271 ? 26.62102 -31.19631 -9.65099 1.000 63.68722 271 GLN A C 1
ATOM 4121 O O . GLN A 1 271 ? 26.14268 -30.80052 -10.71782 1.000 64.90677 271 GLN A O 1
ATOM 4135 N N . MET A 1 272 ? 25.99958 -32.04168 -8.83456 1.000 63.48008 272 MET A N 1
ATOM 4136 C CA . MET A 1 272 ? 24.71304 -32.62663 -9.17884 1.000 64.88649 272 MET A CA 1
ATOM 4137 C C . MET A 1 272 ? 23.61898 -31.56574 -9.21766 1.000 61.97967 272 MET A C 1
ATOM 4138 O O . MET A 1 272 ? 23.52699 -30.71361 -8.32894 1.000 62.21904 272 MET A O 1
ATOM 4152 N N . ALA A 1 273 ? 22.79230 -31.62158 -10.26297 1.000 57.88783 273 ALA A N 1
ATOM 4153 C CA . ALA A 1 273 ? 21.61356 -30.76622 -10.40020 1.000 57.49700 273 ALA A CA 1
ATOM 4154 C C . ALA A 1 273 ? 21.97617 -29.28336 -10.46291 1.000 55.77734 273 ALA A C 1
ATOM 4155 O O . ALA A 1 273 ? 21.20323 -28.42718 -10.02518 1.000 55.96098 273 ALA A O 1
ATOM 4162 N N . ALA A 1 274 ? 23.14702 -28.96599 -11.01965 1.000 52.19219 274 ALA A N 1
ATOM 4163 C CA . ALA A 1 274 ? 23.54917 -27.58159 -11.24020 1.000 51.11064 274 ALA A CA 1
ATOM 4164 C C . ALA A 1 274 ? 23.00023 -27.00970 -12.54168 1.000 50.81422 274 ALA A C 1
ATOM 4165 O O . ALA A 1 274 ? 23.10044 -25.79750 -12.76382 1.000 50.88056 274 ALA A O 1
ATOM 4172 N N . TYR A 1 275 ? 22.40901 -27.85129 -13.38674 1.000 50.24318 275 TYR A N 1
ATOM 4173 C CA . TYR A 1 275 ? 21.97317 -27.47705 -14.73159 1.000 48.42386 275 TYR A CA 1
ATOM 4174 C C . TYR A 1 275 ? 23.13109 -26.92983 -15.56473 1.000 49.15568 275 TYR A C 1
ATOM 4175 O O . TYR A 1 275 ? 22.98302 -25.97322 -16.32834 1.000 48.22986 275 TYR A O 1
ATOM 4193 N N . PHE A 1 276 ? 24.29092 -27.56539 -15.42490 1.000 49.83946 276 PHE A N 1
ATOM 4194 C CA . PHE A 1 276 ? 25.43039 -27.31346 -16.29970 1.000 49.61852 276 PHE A CA 1
ATOM 4195 C C . PHE A 1 276 ? 25.04698 -27.63380 -17.73716 1.000 50.66943 276 PHE A C 1
ATOM 4196 O O . PHE A 1 276 ? 24.65441 -28.76171 -18.04702 1.000 50.28268 276 PHE A O 1
ATOM 4213 N N . GLY A 1 277 ? 25.14263 -26.63456 -18.61234 1.000 51.31409 277 GLY A N 1
ATOM 4214 C CA . GLY A 1 277 ? 24.66467 -26.75438 -19.97279 1.000 49.32253 277 GLY A CA 1
ATOM 4215 C C . GLY A 1 277 ? 23.34213 -26.06865 -20.24720 1.000 50.89488 277 GLY A C 1
ATOM 4216 O O . GLY A 1 277 ? 22.85236 -26.13689 -21.38240 1.000 50.95522 277 GLY A O 1
ATOM 4220 N N . PHE A 1 278 ? 22.74008 -25.42473 -19.24396 1.000 49.95434 278 PHE A N 1
ATOM 4221 C CA . PHE A 1 278 ? 21.51359 -24.67080 -19.48134 1.000 48.89842 278 PHE A CA 1
ATOM 4222 C C . PHE A 1 278 ? 21.71172 -23.66361 -20.60286 1.000 50.13770 278 PHE A C 1
ATOM 4223 O O . PHE A 1 278 ? 20.81178 -23.43987 -21.42071 1.000 48.85999 278 PHE A O 1
ATOM 4240 N N . SER A 1 279 ? 22.89089 -23.05058 -20.65521 1.000 50.48859 279 SER A N 1
ATOM 4241 C CA . SER A 1 279 ? 23.23574 -22.07530 -21.67439 1.000 50.12291 279 SER A CA 1
ATOM 4242 C C . SER A 1 279 ? 24.66662 -22.32305 -22.12284 1.000 51.68522 279 SER A C 1
ATOM 4243 O O . SER A 1 279 ? 25.51263 -22.76148 -21.33863 1.000 53.28669 279 SER A O 1
ATOM 4251 N N . VAL A 1 280 ? 24.92818 -22.04308 -23.39544 1.000 54.00012 280 VAL A N 1
ATOM 4252 C CA . VAL A 1 280 ? 26.26128 -22.17685 -23.96463 1.000 54.00773 280 VAL A CA 1
ATOM 4253 C C . VAL A 1 280 ? 26.47770 -21.04886 -24.96144 1.000 53.63487 280 VAL A C 1
ATOM 4254 O O . VAL A 1 280 ? 25.53715 -20.56462 -25.59723 1.000 53.54328 280 VAL A O 1
ATOM 4267 N N . ALA A 1 281 ? 27.73226 -20.62970 -25.09212 1.000 53.24684 281 ALA A N 1
ATOM 4268 C CA . ALA A 1 281 ? 28.09661 -19.61494 -26.06516 1.000 53.53268 281 ALA A CA 1
ATOM 4269 C C . ALA A 1 281 ? 29.51861 -19.87886 -26.53099 1.000 55.98109 281 ALA A C 1
ATOM 4270 O O . ALA A 1 281 ? 30.31360 -20.51831 -25.83665 1.000 56.22607 281 ALA A O 1
ATOM 4277 N N . ALA A 1 282 ? 29.82674 -19.38154 -27.72531 1.000 57.73658 282 ALA A N 1
ATOM 4278 C CA . ALA A 1 282 ? 31.15633 -19.49496 -28.30583 1.000 60.29216 282 ALA A CA 1
ATOM 4279 C C . ALA A 1 282 ? 31.56467 -18.14563 -28.87444 1.000 62.76946 282 ALA A C 1
ATOM 4280 O O . ALA A 1 282 ? 30.84234 -17.56699 -29.69214 1.000 61.63313 282 ALA A O 1
ATOM 4287 N N . THR A 1 283 ? 32.71986 -17.65226 -28.43700 1.000 64.02037 283 THR A N 1
ATOM 4288 C CA . THR A 1 283 ? 33.27878 -16.40366 -28.93277 1.000 65.58673 283 THR A CA 1
ATOM 4289 C C . THR A 1 283 ? 34.73906 -16.35259 -28.51040 1.000 67.46276 283 THR A C 1
ATOM 4290 O O . THR A 1 283 ? 35.10960 -16.88729 -27.46237 1.000 67.10986 283 THR A O 1
ATOM 4301 N N . ASP A 1 284 ? 35.56311 -15.71502 -29.33838 1.000 69.52399 284 ASP A N 1
ATOM 4302 C CA . ASP A 1 284 ? 36.98152 -15.55324 -29.03660 1.000 70.07849 284 ASP A CA 1
ATOM 4303 C C . ASP A 1 284 ? 37.14647 -14.36415 -28.10039 1.000 72.02635 284 ASP A C 1
ATOM 4304 O O . ASP A 1 284 ? 37.02526 -13.21409 -28.52944 1.000 73.44054 284 ASP A O 1
ATOM 4313 N N . ILE A 1 285 ? 37.44219 -14.62931 -26.82925 1.000 73.22639 285 ILE A N 1
ATOM 4314 C CA . ILE A 1 285 ? 37.52355 -13.56369 -25.83620 1.000 74.69565 285 ILE A CA 1
ATOM 4315 C C . ILE A 1 285 ? 38.93268 -13.03744 -25.61040 1.000 74.86636 285 ILE A C 1
ATOM 4316 O O . ILE A 1 285 ? 39.08190 -11.91738 -25.09425 1.000 74.79574 285 ILE A O 1
ATOM 4332 N N . ASN A 1 286 ? 39.96305 -13.81153 -25.93874 1.000 76.17121 286 ASN A N 1
ATOM 4333 C CA . ASN A 1 286 ? 41.34218 -13.42017 -25.68265 1.000 79.59159 286 ASN A CA 1
ATOM 4334 C C . ASN A 1 286 ? 42.08043 -13.01684 -26.95304 1.000 81.94135 286 ASN A C 1
ATOM 4335 O O . ASN A 1 286 ? 43.30857 -12.88637 -26.93117 1.000 85.01857 286 ASN A O 1
ATOM 4346 N N . GLY A 1 287 ? 41.36391 -12.82546 -28.05725 1.000 81.48529 287 GLY A N 1
ATOM 4347 C CA . GLY A 1 287 ? 41.95186 -12.24786 -29.25017 1.000 80.52194 287 GLY A CA 1
ATOM 4348 C C . GLY A 1 287 ? 42.97625 -13.09795 -29.96879 1.000 79.22225 287 GLY A C 1
ATOM 4349 O O . GLY A 1 287 ? 43.83505 -12.54959 -30.66548 1.000 78.27363 287 GLY A O 1
ATOM 4353 N N . ASP A 1 288 ? 42.91283 -14.42238 -29.83462 1.000 77.96668 288 ASP A N 1
ATOM 4354 C CA . ASP A 1 288 ? 43.80964 -15.30513 -30.57008 1.000 76.93417 288 ASP A CA 1
ATOM 4355 C C . ASP A 1 288 ? 43.11762 -16.00400 -31.73661 1.000 77.37623 288 ASP A C 1
ATOM 4356 O O . ASP A 1 288 ? 43.68102 -16.94523 -32.30448 1.000 77.26561 288 ASP A O 1
ATOM 4365 N N . ASP A 1 289 ? 41.92014 -15.55483 -32.11403 1.000 78.66144 289 ASP A N 1
ATOM 4366 C CA . ASP A 1 289 ? 41.15952 -16.11061 -33.23265 1.000 81.26332 289 ASP A CA 1
ATOM 4367 C C . ASP A 1 289 ? 40.79474 -17.57687 -33.01781 1.000 80.76316 289 ASP A C 1
ATOM 4368 O O . ASP A 1 289 ? 40.56219 -18.31272 -33.98286 1.000 80.90602 289 ASP A O 1
ATOM 4377 N N . TYR A 1 290 ? 40.73194 -18.01397 -31.76279 1.000 81.92743 290 TYR A N 1
ATOM 4378 C CA . TYR A 1 290 ? 40.28246 -19.35411 -31.40670 1.000 81.90032 290 TYR A CA 1
ATOM 4379 C C . TYR A 1 290 ? 39.01717 -19.22746 -30.57322 1.000 79.13997 290 TYR A C 1
ATOM 4380 O O . TYR A 1 290 ? 39.03800 -18.61427 -29.50069 1.000 89.64884 290 TYR A O 1
ATOM 4398 N N . ALA A 1 291 ? 37.92125 -19.79960 -31.06495 1.000 71.84836 291 ALA A N 1
ATOM 4399 C CA . ALA A 1 291 ? 36.65848 -19.70326 -30.34756 1.000 64.93258 291 ALA A CA 1
ATOM 4400 C C . ALA A 1 291 ? 36.77716 -20.37055 -28.98278 1.000 62.18629 291 ALA A C 1
ATOM 4401 O O . ALA A 1 291 ? 37.36485 -21.44678 -28.84372 1.000 60.34834 291 ALA A O 1
ATOM 4408 N N . ASP A 1 292 ? 36.21544 -19.71884 -27.97279 1.000 60.90878 292 ASP A N 1
ATOM 4409 C CA . ASP A 1 292 ? 36.24224 -20.19378 -26.59921 1.000 62.12689 292 ASP A CA 1
ATOM 4410 C C . ASP A 1 292 ? 34.82721 -20.54711 -26.16099 1.000 62.60973 292 ASP A C 1
ATOM 4411 O O . ASP A 1 292 ? 33.85144 -19.94640 -26.61836 1.000 64.27684 292 ASP A O 1
ATOM 4420 N N . VAL A 1 293 ? 34.71752 -21.54097 -25.28363 1.000 61.05417 293 VAL A N 1
ATOM 4421 C CA . VAL A 1 293 ? 33.42709 -22.09854 -24.89225 1.000 59.66159 293 VAL A CA 1
ATOM 4422 C C . VAL A 1 293 ? 33.02198 -21.52435 -23.54311 1.000 57.88497 293 VAL A C 1
ATOM 4423 O O . VAL A 1 293 ? 33.83062 -21.47317 -22.60738 1.000 56.03612 293 VAL A O 1
ATOM 4436 N N . PHE A 1 294 ? 31.76639 -21.09860 -23.44443 1.000 57.27609 294 PHE A N 1
ATOM 4437 C CA . PHE A 1 294 ? 31.17089 -20.62830 -22.20227 1.000 55.90672 294 PHE A CA 1
ATOM 4438 C C . PHE A 1 294 ? 29.98564 -21.51663 -21.87121 1.000 53.88977 294 PHE A C 1
ATOM 4439 O O . PHE A 1 294 ? 29.15108 -21.78564 -22.73912 1.000 51.90954 294 PHE A O 1
ATOM 4456 N N . ILE A 1 295 ? 29.91755 -21.97360 -20.62354 1.000 55.58060 295 ILE A N 1
ATOM 4457 C CA . ILE A 1 295 ? 28.88249 -22.89768 -20.18017 1.000 55.56076 295 ILE A CA 1
ATOM 4458 C C . ILE A 1 295 ? 28.30453 -22.38068 -18.87064 1.000 57.50193 295 ILE A C 1
ATOM 4459 O O . ILE A 1 295 ? 29.05295 -22.02441 -17.95487 1.000 59.36077 295 ILE A O 1
ATOM 4475 N N . GLY A 1 296 ? 26.97709 -22.34917 -18.78515 1.000 58.89547 296 GLY A N 1
ATOM 4476 C CA . GLY A 1 296 ? 26.28397 -21.82877 -17.61850 1.000 58.41774 296 GLY A CA 1
ATOM 4477 C C . GLY A 1 296 ? 25.69763 -22.94903 -16.77626 1.000 56.20561 296 GLY A C 1
ATOM 4478 O O . GLY A 1 296 ? 25.11143 -23.89551 -17.29948 1.000 55.26888 296 GLY A O 1
ATOM 4482 N N . ALA A 1 297 ? 25.86597 -22.81960 -15.45752 1.000 55.63419 297 ALA A N 1
ATOM 4483 C CA . ALA A 1 297 ? 25.30915 -23.74573 -14.47008 1.000 53.22978 297 ALA A CA 1
ATOM 4484 C C . ALA A 1 297 ? 24.55518 -22.90370 -13.44870 1.000 53.41859 297 ALA A C 1
ATOM 4485 O O . ALA A 1 297 ? 25.05545 -22.64498 -12.34567 1.000 54.18159 297 ALA A O 1
ATOM 4492 N N . PRO A 1 298 ? 23.34370 -22.45347 -13.78551 1.000 54.12670 298 PRO A N 1
ATOM 4493 C CA . PRO A 1 298 ? 22.67784 -21.44340 -12.94453 1.000 54.53126 298 PRO A CA 1
ATOM 4494 C C . PRO A 1 298 ? 22.34193 -21.91333 -11.54022 1.000 53.30396 298 PRO A C 1
ATOM 4495 O O . PRO A 1 298 ? 22.11610 -21.06807 -10.66717 1.000 56.36810 298 PRO A O 1
ATOM 4506 N N . LEU A 1 299 ? 22.28120 -23.21875 -11.28867 1.000 51.86564 299 LEU A N 1
ATOM 4507 C CA . LEU A 1 299 ? 21.90575 -23.73560 -9.98007 1.000 52.88174 299 LEU A CA 1
ATOM 4508 C C . LEU A 1 299 ? 23.11174 -24.18009 -9.16018 1.000 52.29531 299 LEU A C 1
ATOM 4509 O O . LEU A 1 299 ? 22.93865 -24.72875 -8.06804 1.000 51.26033 299 LEU A O 1
ATOM 4525 N N . PHE A 1 300 ? 24.32295 -23.94712 -9.65872 1.000 55.08821 300 PHE A N 1
ATOM 4526 C CA . PHE A 1 300 ? 25.52847 -24.32767 -8.93344 1.000 58.63602 300 PHE A CA 1
ATOM 4527 C C . PHE A 1 300 ? 25.53875 -23.71076 -7.54008 1.000 59.09170 300 PHE A C 1
ATOM 4528 O O . PHE A 1 300 ? 25.20160 -22.53761 -7.35871 1.000 57.67526 300 PHE A O 1
ATOM 4545 N N . MET A 1 301 ? 25.93348 -24.51178 -6.55246 1.000 60.09989 301 MET A N 1
ATOM 4546 C CA . MET A 1 301 ? 25.96550 -24.09798 -5.15616 1.000 62.49866 301 MET A CA 1
ATOM 4547 C C . MET A 1 301 ? 27.40840 -23.96848 -4.69273 1.000 64.53234 301 MET A C 1
ATOM 4548 O O . MET A 1 301 ? 28.20146 -24.90383 -4.84417 1.000 62.70841 301 MET A O 1
ATOM 4562 N N . ASP A 1 302 ? 27.73734 -22.81225 -4.12967 1.000 70.21273 302 ASP A N 1
ATOM 4563 C CA . ASP A 1 302 ? 29.06995 -22.51275 -3.63329 1.000 76.47656 302 ASP A CA 1
ATOM 4564 C C . ASP A 1 302 ? 29.08407 -22.61321 -2.11393 1.000 76.69187 302 ASP A C 1
ATOM 4565 O O . ASP A 1 302 ? 28.06698 -22.39871 -1.45017 1.000 74.85315 302 ASP A O 1
ATOM 4574 N N . ARG A 1 303 ? 30.24635 -22.95215 -1.56811 1.000 79.10693 303 ARG A N 1
ATOM 4575 C CA . ARG A 1 303 ? 30.43409 -23.00889 -0.12527 1.000 82.32152 303 ARG A CA 1
ATOM 4576 C C . ARG A 1 303 ? 30.87534 -21.63403 0.36296 1.000 82.76420 303 ARG A C 1
ATOM 4577 O O . ARG A 1 303 ? 31.80964 -21.04410 -0.18899 1.000 83.05458 303 ARG A O 1
ATOM 4598 N N . GLY A 1 304 ? 30.18972 -21.11883 1.38580 1.000 83.38739 304 GLY A N 1
ATOM 4599 C CA . GLY A 1 304 ? 30.47784 -19.80132 1.90937 1.000 84.33063 304 GLY A CA 1
ATOM 4600 C C . GLY A 1 304 ? 31.45973 -19.83047 3.06860 1.000 85.53866 304 GLY A C 1
ATOM 4601 O O . GLY A 1 304 ? 31.91975 -20.88054 3.51566 1.000 82.77457 304 GLY A O 1
ATOM 4605 N N . SER A 1 305 ? 31.78084 -18.62973 3.55930 1.000 88.34514 305 SER A N 1
ATOM 4606 C CA . SER A 1 305 ? 32.70179 -18.51135 4.68562 1.000 88.36832 305 SER A CA 1
ATOM 4607 C C . SER A 1 305 ? 32.19843 -19.29176 5.89099 1.000 87.89567 305 SER A C 1
ATOM 4608 O O . SER A 1 305 ? 32.98840 -19.89048 6.63080 1.000 88.32952 305 SER A O 1
ATOM 4616 N N . ASP A 1 306 ? 30.88515 -19.29288 6.10603 1.000 86.49865 306 ASP A N 1
ATOM 4617 C CA . ASP A 1 306 ? 30.28817 -20.01764 7.21737 1.000 86.95699 306 ASP A CA 1
ATOM 4618 C C . ASP A 1 306 ? 30.17092 -21.51301 6.96109 1.000 84.82532 306 ASP A C 1
ATOM 4619 O O . ASP A 1 306 ? 29.78279 -22.25052 7.87267 1.000 83.64905 306 ASP A O 1
ATOM 4628 N N . GLY A 1 307 ? 30.48849 -21.97551 5.75585 1.000 85.00766 307 GLY A N 1
ATOM 4629 C CA . GLY A 1 307 ? 30.37266 -23.37600 5.42196 1.000 86.39786 307 GLY A CA 1
ATOM 4630 C C . GLY A 1 307 ? 29.02643 -23.79303 4.87594 1.000 86.57471 307 GLY A C 1
ATOM 4631 O O . GLY A 1 307 ? 28.82967 -24.98376 4.60370 1.000 85.59034 307 GLY A O 1
ATOM 4635 N N . LYS A 1 308 ? 28.09130 -22.86232 4.71570 1.000 87.12658 308 LYS A N 1
ATOM 4636 C CA . LYS A 1 308 ? 26.78938 -23.19062 4.15690 1.000 86.74306 308 LYS A CA 1
ATOM 4637 C C . LYS A 1 308 ? 26.84802 -23.20205 2.63570 1.000 80.90989 308 LYS A C 1
ATOM 4638 O O . LYS A 1 308 ? 27.48841 -22.34815 2.01564 1.000 78.99915 308 LYS A O 1
ATOM 4657 N N . LEU A 1 309 ? 26.18218 -24.18196 2.03534 1.000 78.16192 309 LEU A N 1
ATOM 4658 C CA . LEU A 1 309 ? 25.96930 -24.15122 0.59703 1.000 75.65299 309 LEU A CA 1
ATOM 4659 C C . LEU A 1 309 ? 24.99274 -23.03461 0.25255 1.000 74.27965 309 LEU A C 1
ATOM 4660 O O . LEU A 1 309 ? 23.97538 -22.84761 0.92622 1.000 74.14106 309 LEU A O 1
ATOM 4676 N N . GLN A 1 310 ? 25.31095 -22.28368 -0.79699 1.000 73.86220 310 GLN A N 1
ATOM 4677 C CA . GLN A 1 310 ? 24.43234 -21.23069 -1.28721 1.000 73.18856 310 GLN A CA 1
ATOM 4678 C C . GLN A 1 310 ? 24.36523 -21.31973 -2.80206 1.000 65.72552 310 GLN A C 1
ATOM 4679 O O . GLN A 1 310 ? 25.40090 -21.36495 -3.47174 1.000 64.38371 310 GLN A O 1
ATOM 4693 N N . GLU A 1 311 ? 23.14623 -21.36498 -3.33287 1.000 61.93912 311 GLU A N 1
ATOM 4694 C CA . GLU A 1 311 ? 22.93174 -21.43689 -4.77379 1.000 58.32908 311 GLU A CA 1
ATOM 4695 C C . GLU A 1 311 ? 23.16751 -20.05442 -5.36747 1.000 58.24522 311 GLU A C 1
ATOM 4696 O O . GLU A 1 311 ? 22.36127 -19.14119 -5.16773 1.000 59.42512 311 GLU A O 1
ATOM 4708 N N . VAL A 1 312 ? 24.27549 -19.89593 -6.08684 1.000 58.11332 312 VAL A N 1
ATOM 4709 C CA . VAL A 1 312 ? 24.60407 -18.63360 -6.73919 1.000 58.31343 312 VAL A CA 1
ATOM 4710 C C . VAL A 1 312 ? 24.81823 -18.78497 -8.23491 1.000 58.69458 312 VAL A C 1
ATOM 4711 O O . VAL A 1 312 ? 24.84346 -17.76860 -8.94486 1.000 62.93323 312 VAL A O 1
ATOM 4724 N N . GLY A 1 313 ? 24.96474 -20.00118 -8.74031 1.000 58.06599 313 GLY A N 1
ATOM 4725 C CA . GLY A 1 313 ? 25.23961 -20.21319 -10.14244 1.000 57.38373 313 GLY A CA 1
ATOM 4726 C C . GLY A 1 313 ? 26.71634 -20.06914 -10.46585 1.000 59.52388 313 GLY A C 1
ATOM 4727 O O . GLY A 1 313 ? 27.49759 -19.47765 -9.72285 1.000 59.91294 313 GLY A O 1
ATOM 4731 N N . GLN A 1 314 ? 27.09767 -20.62752 -11.61166 1.000 59.40239 314 GLN A N 1
ATOM 4732 C CA . GLN A 1 314 ? 28.49263 -20.65611 -12.02231 1.000 60.74067 314 GLN A CA 1
ATOM 4733 C C . GLN A 1 314 ? 28.56771 -20.69385 -13.54018 1.000 62.85672 314 GLN A C 1
ATOM 4734 O O . GLN A 1 314 ? 27.71934 -21.30458 -14.19592 1.000 64.35074 314 GLN A O 1
ATOM 4748 N N . VAL A 1 315 ? 29.57957 -20.02697 -14.08846 1.000 61.66058 315 VAL A N 1
ATOM 4749 C CA . VAL A 1 315 ? 29.87217 -20.03726 -15.51747 1.000 59.10735 315 VAL A CA 1
ATOM 4750 C C . VAL A 1 315 ? 31.31545 -20.48753 -15.68823 1.000 59.96756 315 VAL A C 1
ATOM 4751 O O . VAL A 1 315 ? 32.20544 -20.00783 -14.97613 1.000 61.48870 315 VAL A O 1
ATOM 4764 N N . SER A 1 316 ? 31.55015 -21.39313 -16.63260 1.000 59.01855 316 SER A N 1
ATOM 4765 C CA . SER A 1 316 ? 32.88692 -21.90314 -16.90349 1.000 60.39870 316 SER A CA 1
ATOM 4766 C C . SER A 1 316 ? 33.37780 -21.37081 -18.24318 1.000 59.16471 316 SER A C 1
ATOM 4767 O O . SER A 1 316 ? 32.63417 -21.35708 -19.22913 1.000 57.73157 316 SER A O 1
ATOM 4775 N N . VAL A 1 317 ? 34.62996 -20.92364 -18.26706 1.000 61.17681 317 VAL A N 1
ATOM 4776 C CA . VAL A 1 317 ? 35.24251 -20.31350 -19.44162 1.000 62.38245 317 VAL A CA 1
ATOM 4777 C C . VAL A 1 317 ? 36.37113 -21.22089 -19.90409 1.000 63.66144 317 VAL A C 1
ATOM 4778 O O . VAL A 1 317 ? 37.34840 -21.42267 -19.17349 1.000 65.47731 317 VAL A O 1
ATOM 4791 N N . SER A 1 318 ? 36.25413 -21.74761 -21.12148 1.000 62.48968 318 SER A N 1
ATOM 4792 C CA . SER A 1 318 ? 37.24201 -22.66753 -21.67812 1.000 61.97112 318 SER A CA 1
ATOM 4793 C C . SER A 1 318 ? 37.87899 -22.02873 -22.90440 1.000 61.88125 318 SER A C 1
ATOM 4794 O O . SER A 1 318 ? 37.22082 -21.85767 -23.93584 1.000 58.62971 318 SER A O 1
ATOM 4802 N N . LEU A 1 319 ? 39.15850 -21.68474 -22.79352 1.000 65.06376 319 LEU A N 1
ATOM 4803 C CA . LEU A 1 319 ? 39.89474 -21.12123 -23.91534 1.000 65.50685 319 LEU A CA 1
ATOM 4804 C C . LEU A 1 319 ? 40.42087 -22.24506 -24.79663 1.000 65.42321 319 LEU A C 1
ATOM 4805 O O . LEU A 1 319 ? 41.06087 -23.18221 -24.30866 1.000 65.42630 319 LEU A O 1
ATOM 4821 N N . GLN A 1 320 ? 40.14611 -22.15543 -26.09338 1.000 65.46941 320 GLN A N 1
ATOM 4822 C CA . GLN A 1 320 ? 40.64825 -23.14279 -27.03534 1.000 67.48392 320 GLN A CA 1
ATOM 4823 C C . GLN A 1 320 ? 42.11976 -22.88547 -27.33329 1.000 71.95612 320 GLN A C 1
ATOM 4824 O O . GLN A 1 320 ? 42.55683 -21.73560 -27.43939 1.000 71.12582 320 GLN A O 1
ATOM 4838 N N . ARG A 1 321 ? 42.88102 -23.96652 -27.47540 1.000 75.57164 321 ARG A N 1
ATOM 4839 C CA . ARG A 1 321 ? 44.29977 -23.89249 -27.78058 1.000 80.80042 321 ARG A CA 1
ATOM 4840 C C . ARG A 1 321 ? 44.59879 -24.68075 -29.04884 1.000 84.34040 321 ARG A C 1
ATOM 4841 O O . ARG A 1 321 ? 43.85463 -25.58637 -29.43527 1.000 81.94071 321 ARG A O 1
ATOM 4862 N N . ALA A 1 322 ? 45.70802 -24.31616 -29.69824 1.000 92.51320 322 ALA A N 1
ATOM 4863 C CA . ALA A 1 322 ? 46.06922 -24.94750 -30.96360 1.000 101.26152 322 ALA A CA 1
ATOM 4864 C C . ALA A 1 322 ? 46.18311 -26.45894 -30.81584 1.000 108.64284 322 ALA A C 1
ATOM 4865 O O . ALA A 1 322 ? 45.76954 -27.21252 -31.70560 1.000 107.33063 322 ALA A O 1
ATOM 4872 N N . SER A 1 323 ? 46.74000 -26.92034 -29.69521 1.000 117.95428 323 SER A N 1
ATOM 4873 C CA . SER A 1 323 ? 46.90401 -28.35032 -29.47119 1.000 125.29467 323 SER A CA 1
ATOM 4874 C C . SER A 1 323 ? 45.57551 -29.09390 -29.44257 1.000 123.07387 323 SER A C 1
ATOM 4875 O O . SER A 1 323 ? 45.55222 -30.30561 -29.68478 1.000 121.15480 323 SER A O 1
ATOM 4883 N N . GLY A 1 324 ? 44.47541 -28.40318 -29.15441 1.000 130.68743 324 GLY A N 1
ATOM 4884 C CA . GLY A 1 324 ? 43.17277 -29.02319 -29.02598 1.000 124.28805 324 GLY A CA 1
ATOM 4885 C C . GLY A 1 324 ? 42.68214 -29.13486 -27.60162 1.000 117.49033 324 GLY A C 1
ATOM 4886 O O . GLY A 1 324 ? 41.49397 -29.41173 -27.39150 1.000 118.24285 324 GLY A O 1
ATOM 4890 N N . ASP A 1 325 ? 43.55498 -28.93666 -26.61862 1.000 113.61446 325 ASP A N 1
ATOM 4891 C CA . ASP A 1 325 ? 43.13774 -28.93477 -25.22781 1.000 108.96947 325 ASP A CA 1
ATOM 4892 C C . ASP A 1 325 ? 42.30794 -27.68303 -24.94316 1.000 100.75011 325 ASP A C 1
ATOM 4893 O O . ASP A 1 325 ? 42.09225 -26.83106 -25.81071 1.000 98.86880 325 ASP A O 1
ATOM 4902 N N . PHE A 1 326 ? 41.83007 -27.57287 -23.70771 1.000 91.37110 326 PHE A N 1
ATOM 4903 C CA . PHE A 1 326 ? 41.09952 -26.39789 -23.26156 1.000 83.50323 326 PHE A CA 1
ATOM 4904 C C . PHE A 1 326 ? 41.65374 -25.93475 -21.92273 1.000 78.42235 326 PHE A C 1
ATOM 4905 O O . PHE A 1 326 ? 42.10610 -26.73813 -21.10401 1.000 78.58181 326 PHE A O 1
ATOM 4922 N N . GLN A 1 327 ? 41.61459 -24.62375 -21.71748 1.000 76.61859 327 GLN A N 1
ATOM 4923 C CA . GLN A 1 327 ? 42.07655 -23.97506 -20.49489 1.000 76.27069 327 GLN A CA 1
ATOM 4924 C C . GLN A 1 327 ? 40.85066 -23.39635 -19.79966 1.000 71.51291 327 GLN A C 1
ATOM 4925 O O . GLN A 1 327 ? 40.29697 -22.38681 -20.24940 1.000 69.31831 327 GLN A O 1
ATOM 4939 N N . THR A 1 328 ? 40.42868 -24.03022 -18.70802 1.000 68.47252 328 THR A N 1
ATOM 4940 C CA . THR A 1 328 ? 39.12421 -23.77153 -18.11583 1.000 64.43789 328 THR A CA 1
ATOM 4941 C C . THR A 1 328 ? 39.24387 -22.98655 -16.81551 1.000 65.01799 328 THR A C 1
ATOM 4942 O O . THR A 1 328 ? 40.14680 -23.22465 -16.00754 1.000 63.28523 328 THR A O 1
ATOM 4953 N N . THR A 1 329 ? 38.31385 -22.05185 -16.62632 1.000 69.06245 329 THR A N 1
ATOM 4954 C CA . THR A 1 329 ? 38.20460 -21.25519 -15.41348 1.000 74.64069 329 THR A CA 1
ATOM 4955 C C . THR A 1 329 ? 36.72682 -21.12554 -15.07550 1.000 71.13815 329 THR A C 1
ATOM 4956 O O . THR A 1 329 ? 35.86512 -21.22238 -15.95131 1.000 72.17686 329 THR A O 1
ATOM 4967 N N . LYS A 1 330 ? 36.43455 -20.89335 -13.80027 1.000 70.14166 330 LYS A N 1
ATOM 4968 C CA . LYS A 1 330 ? 35.06161 -20.83805 -13.31858 1.000 71.04551 330 LYS A CA 1
ATOM 4969 C C . LYS A 1 330 ? 34.75847 -19.45005 -12.77160 1.000 70.67917 330 LYS A C 1
ATOM 4970 O O . LYS A 1 330 ? 35.61645 -18.81008 -12.15845 1.000 73.13619 330 LYS A O 1
ATOM 4989 N N . LEU A 1 331 ? 33.52735 -18.99696 -12.99548 1.000 68.67221 331 LEU A N 1
ATOM 4990 C CA . LEU A 1 331 ? 33.05936 -17.69043 -12.54990 1.000 68.41977 331 LEU A CA 1
ATOM 4991 C C . LEU A 1 331 ? 31.78274 -17.90302 -11.75470 1.000 65.94871 331 LEU A C 1
ATOM 4992 O O . LEU A 1 331 ? 30.80719 -18.44314 -12.28554 1.000 66.48155 331 LEU A O 1
ATOM 5008 N N . ASN A 1 332 ? 31.78039 -17.47774 -10.49731 1.000 63.86051 332 ASN A N 1
ATOM 5009 C CA . ASN A 1 332 ? 30.65152 -17.72561 -9.61353 1.000 64.65699 332 ASN A CA 1
ATOM 5010 C C . ASN A 1 332 ? 29.72268 -16.52111 -9.56219 1.000 63.19756 332 ASN A C 1
ATOM 5011 O O . ASN A 1 332 ? 30.14573 -15.37328 -9.71931 1.000 64.08087 332 ASN A O 1
ATOM 5022 N N . GLY A 1 333 ? 28.44301 -16.80172 -9.35578 1.000 60.94910 333 GLY A N 1
ATOM 5023 C CA . GLY A 1 333 ? 27.47378 -15.74759 -9.17561 1.000 60.83985 333 GLY A CA 1
ATOM 5024 C C . GLY A 1 333 ? 27.66990 -15.03940 -7.85378 1.000 61.01438 333 GLY A C 1
ATOM 5025 O O . GLY A 1 333 ? 28.44100 -15.45792 -6.98965 1.000 60.19585 333 GLY A O 1
ATOM 5029 N N . PHE A 1 334 ? 26.93804 -13.93697 -7.69612 1.000 62.64480 334 PHE A N 1
ATOM 5030 C CA . PHE A 1 334 ? 27.10397 -13.05774 -6.55064 1.000 65.99019 334 PHE A CA 1
ATOM 5031 C C . PHE A 1 334 ? 25.92071 -13.06303 -5.59468 1.000 67.54254 334 PHE A C 1
ATOM 5032 O O . PHE A 1 334 ? 26.10476 -12.73790 -4.41688 1.000 70.99744 334 PHE A O 1
ATOM 5049 N N . GLU A 1 335 ? 24.72768 -13.43576 -6.05616 1.000 64.97150 335 GLU A N 1
ATOM 5050 C CA . GLU A 1 335 ? 23.51567 -13.37690 -5.25146 1.000 65.19337 335 GLU A CA 1
ATOM 5051 C C . GLU A 1 335 ? 22.83951 -14.73998 -5.20491 1.000 63.05032 335 GLU A C 1
ATOM 5052 O O . GLU A 1 335 ? 22.70538 -15.41522 -6.23133 1.000 62.16515 335 GLU A O 1
ATOM 5064 N N . VAL A 1 336 ? 22.37749 -15.11875 -4.01389 1.000 61.98212 336 VAL A N 1
ATOM 5065 C CA . VAL A 1 336 ? 21.76914 -16.42803 -3.82791 1.000 64.75106 336 VAL A CA 1
ATOM 5066 C C . VAL A 1 336 ? 20.45274 -16.50304 -4.59115 1.000 64.46862 336 VAL A C 1
ATOM 5067 O O . VAL A 1 336 ? 19.64611 -15.56328 -4.57717 1.000 65.88331 336 VAL A O 1
ATOM 5080 N N . PHE A 1 337 ? 20.23096 -17.63061 -5.26402 1.000 62.07902 337 PHE A N 1
ATOM 5081 C CA . PHE A 1 337 ? 19.01483 -17.92087 -6.01752 1.000 61.30903 337 PHE A CA 1
ATOM 5082 C C . PHE A 1 337 ? 18.81860 -16.99126 -7.20978 1.000 60.41922 337 PHE A C 1
ATOM 5083 O O . PHE A 1 337 ? 17.74010 -16.98947 -7.81648 1.000 59.07224 337 PHE A O 1
ATOM 5100 N N . ALA A 1 338 ? 19.83838 -16.20958 -7.57494 1.000 57.51731 338 ALA A N 1
ATOM 5101 C CA . ALA A 1 338 ? 19.72788 -15.30345 -8.71166 1.000 56.11247 338 ALA A CA 1
ATOM 5102 C C . ALA A 1 338 ? 19.87253 -16.01807 -10.04930 1.000 55.25454 338 ALA A C 1
ATOM 5103 O O . ALA A 1 338 ? 19.51025 -15.44673 -11.08484 1.000 52.50037 338 ALA A O 1
ATOM 5110 N N . ARG A 1 339 ? 20.38939 -17.24743 -10.04752 1.000 48.94658 339 ARG A N 1
ATOM 5111 C CA . ARG A 1 339 ? 20.57060 -18.03987 -11.26592 1.000 47.92506 339 ARG A CA 1
ATOM 5112 C C . ARG A 1 339 ? 21.51235 -17.34590 -12.24601 1.000 53.56246 339 ARG A C 1
ATOM 5113 O O . ARG A 1 339 ? 21.28533 -17.33011 -13.45767 1.000 51.68845 339 ARG A O 1
ATOM 5134 N N . PHE A 1 340 ? 22.57912 -16.76403 -11.70499 1.000 54.18530 340 PHE A N 1
ATOM 5135 C CA . PHE A 1 340 ? 23.69232 -16.29193 -12.51488 1.000 54.06052 340 PHE A CA 1
ATOM 5136 C C . PHE A 1 340 ? 24.11093 -17.36659 -13.50838 1.000 55.15509 340 PHE A C 1
ATOM 5137 O O . PHE A 1 340 ? 24.30929 -18.52641 -13.13966 1.000 56.13924 340 PHE A O 1
ATOM 5154 N N . GLY A 1 341 ? 24.23011 -16.97847 -14.77625 1.000 55.47643 341 GLY A N 1
ATOM 5155 C CA . GLY A 1 341 ? 24.57744 -17.90258 -15.83392 1.000 53.10222 341 GLY A CA 1
ATOM 5156 C C . GLY A 1 341 ? 23.40879 -18.43568 -16.63490 1.000 54.18528 341 GLY A C 1
ATOM 5157 O O . GLY A 1 341 ? 23.61936 -19.28020 -17.51457 1.000 52.65678 341 GLY A O 1
ATOM 5161 N N . SER A 1 342 ? 22.18480 -17.97509 -16.36158 1.000 54.75381 342 SER A N 1
ATOM 5162 C CA . SER A 1 342 ? 21.03572 -18.44147 -17.13019 1.000 53.97221 342 SER A CA 1
ATOM 5163 C C . SER A 1 342 ? 21.17531 -18.09757 -18.60569 1.000 55.63697 342 SER A C 1
ATOM 5164 O O . SER A 1 342 ? 20.71366 -18.85452 -19.46714 1.000 56.43258 342 SER A O 1
ATOM 5172 N N . ALA A 1 343 ? 21.79775 -16.96440 -18.91591 1.000 55.99741 343 ALA A N 1
ATOM 5173 C CA . ALA A 1 343 ? 21.96894 -16.52091 -20.28957 1.000 54.74655 343 ALA A CA 1
ATOM 5174 C C . ALA A 1 343 ? 23.35784 -15.92605 -20.44669 1.000 54.44527 343 ALA A C 1
ATOM 5175 O O . ALA A 1 343 ? 23.81760 -15.16243 -19.59298 1.000 53.89347 343 ALA A O 1
ATOM 5182 N N . ILE A 1 344 ? 24.01902 -16.28788 -21.54139 1.000 56.99947 344 ILE A N 1
ATOM 5183 C CA . ILE A 1 344 ? 25.36084 -15.81981 -21.85943 1.000 59.20124 344 ILE A CA 1
ATOM 5184 C C . ILE A 1 344 ? 25.31614 -15.27215 -23.27593 1.000 60.28961 344 ILE A C 1
ATOM 5185 O O . ILE A 1 344 ? 25.01065 -16.01226 -24.21893 1.000 61.88715 344 ILE A O 1
ATOM 5201 N N . ALA A 1 345 ? 25.61825 -13.99025 -23.42779 1.000 59.58387 345 ALA A N 1
ATOM 5202 C CA . ALA A 1 345 ? 25.53347 -13.32577 -24.72611 1.000 59.93742 345 ALA A CA 1
ATOM 5203 C C . ALA A 1 345 ? 26.89403 -12.78769 -25.13235 1.000 60.06946 345 ALA A C 1
ATOM 5204 O O . ALA A 1 345 ? 27.41526 -11.87002 -24.47095 1.000 61.05348 345 ALA A O 1
ATOM 5211 N N . PRO A 1 346 ? 27.51782 -13.31182 -26.18453 1.000 59.59639 346 PRO A N 1
ATOM 5212 C CA . PRO A 1 346 ? 28.68520 -12.62301 -26.74721 1.000 59.30360 346 PRO A CA 1
ATOM 5213 C C . PRO A 1 346 ? 28.31496 -11.19779 -27.12814 1.000 60.84116 346 PRO A C 1
ATOM 5214 O O . PRO A 1 346 ? 27.27620 -10.95037 -27.74502 1.000 59.13838 346 PRO A O 1
ATOM 5225 N N . LEU A 1 347 ? 29.16642 -10.25550 -26.73653 1.000 64.09119 347 LEU A N 1
ATOM 5226 C CA . LEU A 1 347 ? 28.91984 -8.84037 -26.96236 1.000 64.75500 347 LEU A CA 1
ATOM 5227 C C . LEU A 1 347 ? 29.70284 -8.28765 -28.14092 1.000 66.88200 347 LEU A C 1
ATOM 5228 O O . LEU A 1 347 ? 29.50724 -7.12469 -28.50863 1.000 68.01273 347 LEU A O 1
ATOM 5244 N N . GLY A 1 348 ? 30.56659 -9.09032 -28.75197 1.000 67.23391 348 GLY A N 1
ATOM 5245 C CA . GLY A 1 348 ? 31.57019 -8.48668 -29.59449 1.000 66.53254 348 GLY A CA 1
ATOM 5246 C C . GLY A 1 348 ? 32.53328 -7.72045 -28.70072 1.000 65.30137 348 GLY A C 1
ATOM 5247 O O . GLY A 1 348 ? 32.67086 -7.99455 -27.50312 1.000 64.59320 348 GLY A O 1
ATOM 5251 N N . ASP A 1 349 ? 33.19680 -6.73194 -29.29571 1.000 66.18945 349 ASP A N 1
ATOM 5252 C CA . ASP A 1 349 ? 34.15370 -5.89149 -28.57440 1.000 66.48659 349 ASP A CA 1
ATOM 5253 C C . ASP A 1 349 ? 33.41004 -4.64056 -28.11767 1.000 67.02320 349 ASP A C 1
ATOM 5254 O O . ASP A 1 349 ? 33.34859 -3.63378 -28.82443 1.000 67.90281 349 ASP A O 1
ATOM 5263 N N . LEU A 1 350 ? 32.85654 -4.70974 -26.90559 1.000 66.03966 350 LEU A N 1
ATOM 5264 C CA . LEU A 1 350 ? 31.98966 -3.64296 -26.41655 1.000 69.13453 350 LEU A CA 1
ATOM 5265 C C . LEU A 1 350 ? 32.73144 -2.31451 -26.30822 1.000 71.75655 350 LEU A C 1
ATOM 5266 O O . LEU A 1 350 ? 32.19039 -1.26484 -26.67675 1.000 73.23093 350 LEU A O 1
ATOM 5282 N N . ASP A 1 351 ? 33.96342 -2.33256 -25.80029 1.000 71.72488 351 ASP A N 1
ATOM 5283 C CA . ASP A 1 351 ? 34.73327 -1.11087 -25.59979 1.000 73.13169 351 ASP A CA 1
ATOM 5284 C C . ASP A 1 351 ? 35.76235 -0.86644 -26.69619 1.000 74.95143 351 ASP A C 1
ATOM 5285 O O . ASP A 1 351 ? 36.53692 0.09061 -26.59511 1.000 75.58026 351 ASP A O 1
ATOM 5294 N N . GLN A 1 352 ? 35.78645 -1.69852 -27.73751 1.000 76.09545 352 GLN A N 1
ATOM 5295 C CA . GLN A 1 352 ? 36.69446 -1.52283 -28.87056 1.000 77.06517 352 GLN A CA 1
ATOM 5296 C C . GLN A 1 352 ? 38.14469 -1.41518 -28.40540 1.000 78.95679 352 GLN A C 1
ATOM 5297 O O . GLN A 1 352 ? 38.89251 -0.52373 -28.81320 1.000 79.99902 352 GLN A O 1
ATOM 5311 N N . ASP A 1 353 ? 38.54414 -2.34579 -27.53933 1.000 78.96559 353 ASP A N 1
ATOM 5312 C CA . ASP A 1 353 ? 39.91217 -2.41314 -27.04671 1.000 79.79576 353 ASP A CA 1
ATOM 5313 C C . ASP A 1 353 ? 40.70468 -3.55372 -27.66947 1.000 78.79729 353 ASP A C 1
ATOM 5314 O O . ASP A 1 353 ? 41.86862 -3.75171 -27.30424 1.000 79.23026 353 ASP A O 1
ATOM 5323 N N . GLY A 1 354 ? 40.11181 -4.30491 -28.59792 1.000 77.95627 354 GLY A N 1
ATOM 5324 C CA . GLY A 1 354 ? 40.78914 -5.39643 -29.26338 1.000 79.59584 354 GLY A CA 1
ATOM 5325 C C . GLY A 1 354 ? 40.47415 -6.77464 -28.72513 1.000 80.07715 354 GLY A C 1
ATOM 5326 O O . GLY A 1 354 ? 40.94871 -7.76517 -29.29570 1.000 82.24727 354 GLY A O 1
ATOM 5330 N N . PHE A 1 355 ? 39.69514 -6.87215 -27.65001 1.000 77.57883 355 PHE A N 1
ATOM 5331 C CA . PHE A 1 355 ? 39.32386 -8.14985 -27.05819 1.000 74.31799 355 PHE A CA 1
ATOM 5332 C C . PHE A 1 355 ? 37.81142 -8.21870 -26.94250 1.000 72.02200 355 PHE A C 1
ATOM 5333 O O . PHE A 1 355 ? 37.18168 -7.27497 -26.45377 1.000 72.49681 355 PHE A O 1
ATOM 5350 N N . ASN A 1 356 ? 37.23480 -9.33157 -27.38639 1.000 69.53816 356 ASN A N 1
ATOM 5351 C CA . ASN A 1 356 ? 35.79438 -9.50028 -27.30179 1.000 68.51140 356 ASN A CA 1
ATOM 5352 C C . ASN A 1 356 ? 35.35377 -9.60076 -25.84563 1.000 67.02212 356 ASN A C 1
ATOM 5353 O O . ASN A 1 356 ? 36.13876 -9.90550 -24.94267 1.000 67.76876 356 ASN A O 1
ATOM 5364 N N . ASP A 1 357 ? 34.06969 -9.34261 -25.63017 1.000 64.49491 357 ASP A N 1
ATOM 5365 C CA . ASP A 1 357 ? 33.48536 -9.26922 -24.30289 1.000 63.15158 357 ASP A CA 1
ATOM 5366 C C . ASP A 1 357 ? 32.22556 -10.12274 -24.27736 1.000 63.37865 357 ASP A C 1
ATOM 5367 O O . ASP A 1 357 ? 31.76029 -10.61700 -25.30927 1.000 60.95618 357 ASP A O 1
ATOM 5376 N N . ILE A 1 358 ? 31.67740 -10.30966 -23.07638 1.000 64.59619 358 ILE A N 1
ATOM 5377 C CA . ILE A 1 358 ? 30.48928 -11.12780 -22.88819 1.000 68.25542 358 ILE A CA 1
ATOM 5378 C C . ILE A 1 358 ? 29.62512 -10.52610 -21.79077 1.000 66.41803 358 ILE A C 1
ATOM 5379 O O . ILE A 1 358 ? 30.09972 -9.79869 -20.91604 1.000 65.23239 358 ILE A O 1
ATOM 5395 N N . ALA A 1 359 ? 28.33957 -10.85807 -21.84287 1.000 64.14052 359 ALA A N 1
ATOM 5396 C CA . ALA A 1 359 ? 27.37959 -10.50539 -20.80960 1.000 62.70513 359 ALA A CA 1
ATOM 5397 C C . ALA A 1 359 ? 26.79931 -11.78118 -20.21756 1.000 62.00471 359 ALA A C 1
ATOM 5398 O O . ALA A 1 359 ? 26.47783 -12.72360 -20.94884 1.000 62.48974 359 ALA A O 1
ATOM 5405 N N . ILE A 1 360 ? 26.67526 -11.81259 -18.89341 1.000 60.65734 360 ILE A N 1
ATOM 5406 C CA . ILE A 1 360 ? 26.10472 -12.94709 -18.17559 1.000 59.37684 360 ILE A CA 1
ATOM 5407 C C . ILE A 1 360 ? 24.94755 -12.43660 -17.32972 1.000 60.02468 360 ILE A C 1
ATOM 5408 O O . ILE A 1 360 ? 25.09731 -11.45561 -16.59203 1.000 60.18038 360 ILE A O 1
ATOM 5424 N N . ALA A 1 361 ? 23.80091 -13.10143 -17.43557 1.000 59.34714 361 ALA A N 1
ATOM 5425 C CA . ALA A 1 361 ? 22.57664 -12.65138 -16.79381 1.000 58.60031 361 ALA A CA 1
ATOM 5426 C C . ALA A 1 361 ? 22.30123 -13.42330 -15.50770 1.000 58.45974 361 ALA A C 1
ATOM 5427 O O . ALA A 1 361 ? 22.62024 -14.60901 -15.38205 1.000 57.10505 361 ALA A O 1
ATOM 5434 N N . ALA A 1 362 ? 21.70808 -12.71844 -14.54541 1.000 59.20085 362 ALA A N 1
ATOM 5435 C CA . ALA A 1 362 ? 21.21385 -13.29557 -13.29556 1.000 58.48465 362 ALA A CA 1
ATOM 5436 C C . ALA A 1 362 ? 19.74696 -12.89674 -13.20438 1.000 58.05915 362 ALA A C 1
ATOM 5437 O O . ALA A 1 362 ? 19.38868 -11.96559 -12.47047 1.000 58.06400 362 ALA A O 1
ATOM 5444 N N . PRO A 1 363 ? 18.86846 -13.58238 -13.94383 1.000 58.46390 363 PRO A N 1
ATOM 5445 C CA . PRO A 1 363 ? 17.51670 -13.04064 -14.17749 1.000 57.33836 363 PRO A CA 1
ATOM 5446 C C . PRO A 1 363 ? 16.68354 -12.83188 -12.92538 1.000 56.79070 363 PRO A C 1
ATOM 5447 O O . PRO A 1 363 ? 15.68244 -12.10741 -12.99136 1.000 56.01881 363 PRO A O 1
ATOM 5458 N N . TYR A 1 364 ? 17.04654 -13.43402 -11.79344 1.000 56.80576 364 TYR A N 1
ATOM 5459 C CA . TYR A 1 364 ? 16.24009 -13.32998 -10.58047 1.000 59.89028 364 TYR A CA 1
ATOM 5460 C C . TYR A 1 364 ? 16.97612 -12.61186 -9.45549 1.000 60.88543 364 TYR A C 1
ATOM 5461 O O . TYR A 1 364 ? 16.55015 -12.67257 -8.29868 1.000 61.17955 364 TYR A O 1
ATOM 5479 N N . GLY A 1 365 ? 18.05366 -11.89971 -9.77756 1.000 64.96099 365 GLY A N 1
ATOM 5480 C CA . GLY A 1 365 ? 18.76398 -11.09630 -8.80869 1.000 69.63766 365 GLY A CA 1
ATOM 5481 C C . GLY A 1 365 ? 18.15958 -9.71158 -8.65485 1.000 72.86193 365 GLY A C 1
ATOM 5482 O O . GLY A 1 365 ? 17.10687 -9.38886 -9.21021 1.000 72.32524 365 GLY A O 1
ATOM 5486 N N . GLY A 1 366 ? 18.84876 -8.88354 -7.87644 1.000 77.29863 366 GLY A N 1
ATOM 5487 C CA . GLY A 1 366 ? 18.42013 -7.51903 -7.65665 1.000 80.15349 366 GLY A CA 1
ATOM 5488 C C . GLY A 1 366 ? 17.25585 -7.41531 -6.68742 1.000 84.72763 366 GLY A C 1
ATOM 5489 O O . GLY A 1 366 ? 16.80873 -8.39193 -6.08187 1.000 84.44736 366 GLY A O 1
ATOM 5493 N N . GLU A 1 367 ? 16.75699 -6.18949 -6.55271 1.000 90.09388 367 GLU A N 1
ATOM 5494 C CA . GLU A 1 367 ? 15.66485 -5.90480 -5.63197 1.000 94.45363 367 GLU A CA 1
ATOM 5495 C C . GLU A 1 367 ? 14.34811 -6.40225 -6.21802 1.000 92.29474 367 GLU A C 1
ATOM 5496 O O . GLU A 1 367 ? 14.02374 -6.10979 -7.37292 1.000 89.01970 367 GLU A O 1
ATOM 5508 N N . ASP A 1 368 ? 13.59219 -7.15302 -5.41760 1.000 94.61573 368 ASP A N 1
ATOM 5509 C CA . ASP A 1 368 ? 12.29187 -7.68358 -5.83061 1.000 96.27044 368 ASP A CA 1
ATOM 5510 C C . ASP A 1 368 ? 12.40060 -8.46420 -7.14012 1.000 90.84396 368 ASP A C 1
ATOM 5511 O O . ASP A 1 368 ? 11.52309 -8.40052 -8.00400 1.000 88.94365 368 ASP A O 1
ATOM 5520 N N . LYS A 1 369 ? 13.49252 -9.21693 -7.28323 1.000 87.70455 369 LYS A N 1
ATOM 5521 C CA . LYS A 1 369 ? 13.70383 -10.10068 -8.43036 1.000 84.37086 369 LYS A CA 1
ATOM 5522 C C . LYS A 1 369 ? 13.64087 -9.34747 -9.75729 1.000 81.13465 369 LYS A C 1
ATOM 5523 O O . LYS A 1 369 ? 13.18594 -9.89067 -10.76800 1.000 80.35772 369 LYS A O 1
ATOM 5542 N N . LYS A 1 370 ? 14.10163 -8.09525 -9.77793 1.000 78.64970 370 LYS A N 1
ATOM 5543 C CA . LYS A 1 370 ? 14.02750 -7.31107 -11.00506 1.000 76.82557 370 LYS A CA 1
ATOM 5544 C C . LYS A 1 370 ? 15.03775 -7.76167 -12.05032 1.000 73.76805 370 LYS A C 1
ATOM 5545 O O . LYS A 1 370 ? 14.86719 -7.44334 -13.23117 1.000 74.73472 370 LYS A O 1
ATOM 5564 N N . GLY A 1 371 ? 16.07523 -8.47637 -11.65089 1.000 70.65283 371 GLY A N 1
ATOM 5565 C CA . GLY A 1 371 ? 17.03040 -9.01719 -12.59502 1.000 68.05389 371 GLY A CA 1
ATOM 5566 C C . GLY A 1 371 ? 18.28122 -8.16583 -12.70725 1.000 65.86783 371 GLY A C 1
ATOM 5567 O O . GLY A 1 371 ? 18.25870 -6.94367 -12.52400 1.000 66.52957 371 GLY A O 1
ATOM 5571 N N . ILE A 1 372 ? 19.39489 -8.82298 -13.02131 1.000 64.49805 372 ILE A N 1
ATOM 5572 C CA . ILE A 1 372 ? 20.69229 -8.17253 -13.15778 1.000 66.48767 372 ILE A CA 1
ATOM 5573 C C . ILE A 1 372 ? 21.42971 -8.81510 -14.32413 1.000 65.42978 372 ILE A C 1
ATOM 5574 O O . ILE A 1 372 ? 21.32441 -10.02564 -14.55042 1.000 64.07111 372 ILE A O 1
ATOM 5590 N N . VAL A 1 373 ? 22.17526 -7.99853 -15.06529 1.000 63.98781 373 VAL A N 1
ATOM 5591 C CA . VAL A 1 373 ? 23.03494 -8.46255 -16.14742 1.000 62.79192 373 VAL A CA 1
ATOM 5592 C C . VAL A 1 373 ? 24.44293 -7.94701 -15.88275 1.000 64.14094 373 VAL A C 1
ATOM 5593 O O . VAL A 1 373 ? 24.63099 -6.76011 -15.59086 1.000 64.23762 373 VAL A O 1
ATOM 5606 N N . TYR A 1 374 ? 25.42562 -8.83756 -15.98365 1.000 63.39073 374 TYR A N 1
ATOM 5607 C CA . TYR A 1 374 ? 26.82014 -8.51844 -15.71000 1.000 63.32385 374 TYR A CA 1
ATOM 5608 C C . TYR A 1 374 ? 27.60409 -8.44977 -17.01370 1.000 62.99321 374 TYR A C 1
ATOM 5609 O O . TYR A 1 374 ? 27.46338 -9.32373 -17.87684 1.000 61.63304 374 TYR A O 1
ATOM 5627 N N . ILE A 1 375 ? 28.42912 -7.41702 -17.14733 1.000 63.79053 375 ILE A N 1
ATOM 5628 C CA . ILE A 1 375 ? 29.29350 -7.23327 -18.30666 1.000 64.98500 375 ILE A CA 1
ATOM 5629 C C . ILE A 1 375 ? 30.70896 -7.62686 -17.90937 1.000 65.99939 375 ILE A C 1
ATOM 5630 O O . ILE A 1 375 ? 31.24711 -7.11620 -16.91876 1.000 66.63113 375 ILE A O 1
ATOM 5646 N N . PHE A 1 376 ? 31.31065 -8.53581 -18.67296 1.000 66.38552 376 PHE A N 1
ATOM 5647 C CA . PHE A 1 376 ? 32.67590 -8.98625 -18.43754 1.000 65.74037 376 PHE A CA 1
ATOM 5648 C C . PHE A 1 376 ? 33.51395 -8.68229 -19.66846 1.000 64.41248 376 PHE A C 1
ATOM 5649 O O . PHE A 1 376 ? 33.10803 -8.99180 -20.79420 1.000 62.12051 376 PHE A O 1
ATOM 5666 N N . ASN A 1 377 ? 34.68069 -8.08899 -19.44925 1.000 64.27491 377 ASN A N 1
ATOM 5667 C CA . ASN A 1 377 ? 35.57272 -7.69083 -20.52490 1.000 66.22602 377 ASN A CA 1
ATOM 5668 C C . ASN A 1 377 ? 36.65728 -8.73643 -20.72691 1.000 66.79105 377 ASN A C 1
ATOM 5669 O O . ASN A 1 377 ? 37.20170 -9.28098 -19.76231 1.000 66.38335 377 ASN A O 1
ATOM 5680 N N . GLY A 1 378 ? 36.96421 -9.01223 -21.98901 1.000 68.77116 378 GLY A N 1
ATOM 5681 C CA . GLY A 1 378 ? 38.02720 -9.93567 -22.29775 1.000 70.96059 378 GLY A CA 1
ATOM 5682 C C . GLY A 1 378 ? 39.39232 -9.27854 -22.26075 1.000 72.63581 378 GLY A C 1
ATOM 5683 O O . GLY A 1 378 ? 39.53366 -8.05521 -22.27644 1.000 69.77423 378 GLY A O 1
ATOM 5687 N N . ARG A 1 379 ? 40.41344 -10.12491 -22.19935 1.000 75.94019 379 ARG A N 1
ATOM 5688 C CA . ARG A 1 379 ? 41.80018 -9.68438 -22.26045 1.000 81.43360 379 ARG A CA 1
ATOM 5689 C C . ARG A 1 379 ? 42.63296 -10.85992 -22.75620 1.000 80.71982 379 ARG A C 1
ATOM 5690 O O . ARG A 1 379 ? 42.12008 -11.96231 -22.96841 1.000 78.48467 379 ARG A O 1
ATOM 5711 N N . SER A 1 380 ? 43.92992 -10.61278 -22.95078 1.000 81.48406 380 SER A N 1
ATOM 5712 C CA . SER A 1 380 ? 44.79122 -11.62931 -23.54704 1.000 82.05223 380 SER A CA 1
ATOM 5713 C C . SER A 1 380 ? 44.88211 -12.87787 -22.68000 1.000 79.46645 380 SER A C 1
ATOM 5714 O O . SER A 1 380 ? 44.98073 -13.99127 -23.20738 1.000 78.74490 380 SER A O 1
ATOM 5722 N N . THR A 1 381 ? 44.85445 -12.71999 -21.35566 1.000 79.89247 381 THR A N 1
ATOM 5723 C CA . THR A 1 381 ? 44.94576 -13.88199 -20.47701 1.000 81.64913 381 THR A CA 1
ATOM 5724 C C . THR A 1 381 ? 43.67716 -14.72386 -20.54670 1.000 80.46163 381 THR A C 1
ATOM 5725 O O . THR A 1 381 ? 43.73452 -15.95668 -20.47437 1.000 80.51052 381 THR A O 1
ATOM 5736 N N . GLY A 1 382 ? 42.52702 -14.07429 -20.68801 1.000 79.70536 382 GLY A N 1
ATOM 5737 C CA . GLY A 1 382 ? 41.25056 -14.75420 -20.74036 1.000 78.50833 382 GLY A CA 1
ATOM 5738 C C . GLY A 1 382 ? 40.13297 -13.76063 -20.51751 1.000 77.81182 382 GLY A C 1
ATOM 5739 O O . GLY A 1 382 ? 40.17221 -12.65103 -21.05497 1.000 79.41935 382 GLY A O 1
ATOM 5743 N N . LEU A 1 383 ? 39.13783 -14.13246 -19.72484 1.000 77.16742 383 LEU A N 1
ATOM 5744 C CA . LEU A 1 383 ? 38.10446 -13.19591 -19.31489 1.000 78.45851 383 LEU A CA 1
ATOM 5745 C C . LEU A 1 383 ? 38.50322 -12.55623 -17.99260 1.000 78.95870 383 LEU A C 1
ATOM 5746 O O . LEU A 1 383 ? 39.01314 -13.22889 -17.09181 1.000 77.56679 383 LEU A O 1
ATOM 5762 N N . ASN A 1 384 ? 38.28377 -11.25022 -17.88608 1.000 80.49902 384 ASN A N 1
ATOM 5763 C CA . ASN A 1 384 ? 38.51387 -10.56425 -16.62276 1.000 82.77352 384 ASN A CA 1
ATOM 5764 C C . ASN A 1 384 ? 37.47831 -11.02084 -15.60216 1.000 81.53497 384 ASN A C 1
ATOM 5765 O O . ASN A 1 384 ? 36.27506 -11.02425 -15.88026 1.000 80.88584 384 ASN A O 1
ATOM 5776 N N . ALA A 1 385 ? 37.95147 -11.40205 -14.41370 1.000 81.19674 385 ALA A N 1
ATOM 5777 C CA . ALA A 1 385 ? 37.07894 -12.04864 -13.43986 1.000 81.02794 385 ALA A CA 1
ATOM 5778 C C . ALA A 1 385 ? 36.04068 -11.09422 -12.86265 1.000 79.82517 385 ALA A C 1
ATOM 5779 O O . ALA A 1 385 ? 34.96007 -11.53655 -12.45678 1.000 80.22090 385 ALA A O 1
ATOM 5786 N N . VAL A 1 386 ? 36.33649 -9.80457 -12.80843 1.000 79.69890 386 VAL A N 1
ATOM 5787 C CA . VAL A 1 386 ? 35.47161 -8.82015 -12.15994 1.000 78.79801 386 VAL A CA 1
ATOM 5788 C C . VAL A 1 386 ? 34.61385 -8.15158 -13.22796 1.000 76.65312 386 VAL A C 1
ATOM 5789 O O . VAL A 1 386 ? 35.15799 -7.69787 -14.24454 1.000 76.61788 386 VAL A O 1
ATOM 5802 N N . PRO A 1 387 ? 33.29815 -8.05976 -13.03994 1.000 74.35991 387 PRO A N 1
ATOM 5803 C CA . PRO A 1 387 ? 32.46472 -7.37813 -14.03656 1.000 73.13845 387 PRO A CA 1
ATOM 5804 C C . PRO A 1 387 ? 32.72350 -5.88052 -14.02956 1.000 73.41487 387 PRO A C 1
ATOM 5805 O O . PRO A 1 387 ? 32.85990 -5.26102 -12.97284 1.000 74.41588 387 PRO A O 1
ATOM 5816 N N . SER A 1 388 ? 32.79441 -5.30045 -15.22638 1.000 72.38331 388 SER A N 1
ATOM 5817 C CA . SER A 1 388 ? 33.02657 -3.86988 -15.36700 1.000 71.82523 388 SER A CA 1
ATOM 5818 C C . SER A 1 388 ? 31.73496 -3.06945 -15.47535 1.000 70.32590 388 SER A C 1
ATOM 5819 O O . SER A 1 388 ? 31.79129 -1.83471 -15.49841 1.000 68.97687 388 SER A O 1
ATOM 5827 N N . GLN A 1 389 ? 30.58113 -3.73310 -15.53667 1.000 69.68354 389 GLN A N 1
ATOM 5828 C CA . GLN A 1 389 ? 29.30308 -3.03790 -15.50917 1.000 69.77651 389 GLN A CA 1
ATOM 5829 C C . GLN A 1 389 ? 28.23772 -3.97206 -14.95547 1.000 69.28222 389 GLN A C 1
ATOM 5830 O O . GLN A 1 389 ? 28.36568 -5.19779 -15.01034 1.000 68.09177 389 GLN A O 1
ATOM 5844 N N . ILE A 1 390 ? 27.17801 -3.36975 -14.41901 1.000 70.72415 390 ILE A N 1
ATOM 5845 C CA . ILE A 1 390 ? 26.06756 -4.09918 -13.81636 1.000 71.56684 390 ILE A CA 1
ATOM 5846 C C . ILE A 1 390 ? 24.78366 -3.40436 -14.24895 1.000 72.68001 390 ILE A C 1
ATOM 5847 O O . ILE A 1 390 ? 24.48032 -2.30423 -13.77391 1.000 74.32341 390 ILE A O 1
ATOM 5863 N N . LEU A 1 391 ? 24.03728 -4.03592 -15.15017 1.000 71.70721 391 LEU A N 1
ATOM 5864 C CA . LEU A 1 391 ? 22.73808 -3.53757 -15.57570 1.000 70.25695 391 LEU A CA 1
ATOM 5865 C C . LEU A 1 391 ? 21.67208 -4.10231 -14.64786 1.000 69.31058 391 LEU A C 1
ATOM 5866 O O . LEU A 1 391 ? 21.66487 -5.30364 -14.36150 1.000 68.95194 391 LEU A O 1
ATOM 5882 N N . GLU A 1 392 ? 20.77884 -3.23934 -14.17774 1.000 69.84292 392 GLU A N 1
ATOM 5883 C CA . GLU A 1 392 ? 19.73923 -3.62569 -13.23511 1.000 70.33104 392 GLU A CA 1
ATOM 5884 C C . GLU A 1 392 ? 18.37554 -3.45288 -13.88415 1.000 69.73148 392 GLU A C 1
ATOM 5885 O O . GLU A 1 392 ? 18.05856 -2.37421 -14.39697 1.000 67.89795 392 GLU A O 1
ATOM 5897 N N . GLY A 1 393 ? 17.58099 -4.51962 -13.87338 1.000 70.04481 393 GLY A N 1
ATOM 5898 C CA . GLY A 1 393 ? 16.21022 -4.40433 -14.33671 1.000 70.64523 393 GLY A CA 1
ATOM 5899 C C . GLY A 1 393 ? 15.43741 -3.40720 -13.49204 1.000 74.13347 393 GLY A C 1
ATOM 5900 O O . GLY A 1 393 ? 15.62775 -3.31238 -12.27731 1.000 75.92045 393 GLY A O 1
ATOM 5904 N N . GLN A 1 394 ? 14.55121 -2.65634 -14.14697 1.000 75.87285 394 GLN A N 1
ATOM 5905 C CA . GLN A 1 394 ? 13.84911 -1.55900 -13.49964 1.000 78.74084 394 GLN A CA 1
ATOM 5906 C C . GLN A 1 394 ? 12.37621 -1.83381 -13.23092 1.000 78.06724 394 GLN A C 1
ATOM 5907 O O . GLN A 1 394 ? 11.73511 -1.02977 -12.54490 1.000 77.46825 394 GLN A O 1
ATOM 5921 N N . TRP A 1 395 ? 11.82131 -2.93046 -13.74025 1.000 77.77774 395 TRP A N 1
ATOM 5922 C CA . TRP A 1 395 ? 10.38327 -3.15656 -13.71082 1.000 81.13666 395 TRP A CA 1
ATOM 5923 C C . TRP A 1 395 ? 10.03957 -4.38379 -12.88249 1.000 85.55623 395 TRP A C 1
ATOM 5924 O O . TRP A 1 395 ? 10.75985 -5.38718 -12.90167 1.000 85.09259 395 TRP A O 1
ATOM 5945 N N . ALA A 1 396 ? 8.92595 -4.28807 -12.16292 1.000 89.34409 396 ALA A N 1
ATOM 5946 C CA . ALA A 1 396 ? 8.38594 -5.36194 -11.34650 1.000 91.91632 396 ALA A CA 1
ATOM 5947 C C . ALA A 1 396 ? 7.09869 -5.88341 -11.97341 1.000 93.20733 396 ALA A C 1
ATOM 5948 O O . ALA A 1 396 ? 6.44945 -5.19862 -12.76864 1.000 90.61856 396 ALA A O 1
ATOM 5955 N N . ALA A 1 397 ? 6.73275 -7.11098 -11.60818 1.000 98.09199 397 ALA A N 1
ATOM 5956 C CA . ALA A 1 397 ? 5.57273 -7.78031 -12.18033 1.000 102.74175 397 ALA A CA 1
ATOM 5957 C C . ALA A 1 397 ? 4.64033 -8.23911 -11.06598 1.000 106.25878 397 ALA A C 1
ATOM 5958 O O . ALA A 1 397 ? 4.96849 -8.15898 -9.87861 1.000 107.48576 397 ALA A O 1
ATOM 5965 N N . ARG A 1 398 ? 3.46182 -8.72979 -11.46417 1.000 108.65533 398 ARG A N 1
ATOM 5966 C CA . ARG A 1 398 ? 2.44128 -9.17050 -10.52237 1.000 113.88240 398 ARG A CA 1
ATOM 5967 C C . ARG A 1 398 ? 2.20353 -10.67897 -10.52577 1.000 115.73982 398 ARG A C 1
ATOM 5968 O O . ARG A 1 398 ? 1.37431 -11.15445 -9.74234 1.000 115.03193 398 ARG A O 1
ATOM 5989 N N . SER A 1 399 ? 2.88856 -11.44653 -11.37886 1.000 120.69984 399 SER A N 1
ATOM 5990 C CA . SER A 1 399 ? 2.70755 -12.89746 -11.38728 1.000 120.68729 399 SER A CA 1
ATOM 5991 C C . SER A 1 399 ? 4.03258 -13.63720 -11.56808 1.000 112.13458 399 SER A C 1
ATOM 5992 O O . SER A 1 399 ? 4.70233 -13.96116 -10.58158 1.000 114.22096 399 SER A O 1
ATOM 6000 N N . CYS A 1 400 ? 4.40883 -13.93368 -12.81321 1.000 99.79220 400 CYS A N 1
ATOM 6001 C CA . CYS A 1 400 ? 5.72104 -14.50864 -13.08467 1.000 87.24354 400 CYS A CA 1
ATOM 6002 C C . CYS A 1 400 ? 6.79473 -13.42891 -12.93382 1.000 80.09193 400 CYS A C 1
ATOM 6003 O O . CYS A 1 400 ? 6.55586 -12.26090 -13.25144 1.000 79.10729 400 CYS A O 1
ATOM 6010 N N . PRO A 1 401 ? 7.98884 -13.78506 -12.44848 1.000 74.55588 401 PRO A N 1
ATOM 6011 C CA . PRO A 1 401 ? 8.98649 -12.75561 -12.15536 1.000 70.61786 401 PRO A CA 1
ATOM 6012 C C . PRO A 1 401 ? 9.45144 -12.05712 -13.43221 1.000 63.72985 401 PRO A C 1
ATOM 6013 O O . PRO A 1 401 ? 9.43083 -12.65415 -14.51607 1.000 61.80452 401 PRO A O 1
ATOM 6024 N N . PRO A 1 402 ? 9.89485 -10.80277 -13.32386 1.000 60.86034 402 PRO A N 1
ATOM 6025 C CA . PRO A 1 402 ? 10.30368 -10.06087 -14.53592 1.000 59.03937 402 PRO A CA 1
ATOM 6026 C C . PRO A 1 402 ? 11.30290 -10.78473 -15.42857 1.000 58.25338 402 PRO A C 1
ATOM 6027 O O . PRO A 1 402 ? 11.19067 -10.70457 -16.65830 1.000 57.06586 402 PRO A O 1
ATOM 6038 N N . SER A 1 403 ? 12.29604 -11.45897 -14.85004 1.000 58.49161 403 SER A N 1
ATOM 6039 C CA . SER A 1 403 ? 13.26687 -12.24364 -15.61555 1.000 56.70361 403 SER A CA 1
ATOM 6040 C C . SER A 1 403 ? 14.07840 -11.37206 -16.57418 1.000 55.07447 403 SER A C 1
ATOM 6041 O O . SER A 1 403 ? 14.40492 -11.78261 -17.69014 1.000 50.73453 403 SER A O 1
ATOM 6049 N N . PHE A 1 404 ? 14.41368 -10.16200 -16.13350 1.000 55.93192 404 PHE A N 1
ATOM 6050 C CA . PHE A 1 404 ? 15.33999 -9.31007 -16.87314 1.000 55.60573 404 PHE A CA 1
ATOM 6051 C C . PHE A 1 404 ? 16.65678 -10.04393 -17.09558 1.000 54.01796 404 PHE A C 1
ATOM 6052 O O . PHE A 1 404 ? 17.33470 -10.42265 -16.13678 1.000 53.60018 404 PHE A O 1
ATOM 6069 N N . GLY A 1 405 ? 17.01768 -10.24871 -18.36263 1.000 54.00559 405 GLY A N 1
ATOM 6070 C CA . GLY A 1 405 ? 18.23907 -10.93825 -18.71857 1.000 55.90767 405 GLY A CA 1
ATOM 6071 C C . GLY A 1 405 ? 18.06063 -12.38646 -19.12474 1.000 55.91831 405 GLY A C 1
ATOM 6072 O O . GLY A 1 405 ? 19.03366 -13.01289 -19.56251 1.000 54.92076 405 GLY A O 1
ATOM 6076 N N . TYR A 1 406 ? 16.85016 -12.93571 -18.99700 1.000 56.35858 406 TYR A N 1
ATOM 6077 C CA . TYR A 1 406 ? 16.62378 -14.32961 -19.36690 1.000 55.57477 406 TYR A CA 1
ATOM 6078 C C . TYR A 1 406 ? 17.05703 -14.60278 -20.80056 1.000 55.90455 406 TYR A C 1
ATOM 6079 O O . TYR A 1 406 ? 17.49441 -15.71345 -21.11945 1.000 55.94654 406 TYR A O 1
ATOM 6097 N N . SER A 1 407 ? 16.94594 -13.60795 -21.67603 1.000 58.71927 407 SER A N 1
ATOM 6098 C CA . SER A 1 407 ? 17.49204 -13.68103 -23.02156 1.000 59.95929 407 SER A CA 1
ATOM 6099 C C . SER A 1 407 ? 18.22338 -12.38270 -23.32801 1.000 58.22618 407 SER A C 1
ATOM 6100 O O . SER A 1 407 ? 17.83493 -11.30668 -22.86279 1.000 57.60881 407 SER A O 1
ATOM 6108 N N . MET A 1 408 ? 19.28753 -12.49738 -24.11863 1.000 56.91603 408 MET A N 1
ATOM 6109 C CA . MET A 1 408 ? 20.11558 -11.35653 -24.47046 1.000 58.12853 408 MET A CA 1
ATOM 6110 C C . MET A 1 408 ? 20.70171 -11.58055 -25.85446 1.000 59.85019 408 MET A C 1
ATOM 6111 O O . MET A 1 408 ? 20.84612 -12.71643 -26.31227 1.000 58.94693 408 MET A O 1
ATOM 6125 N N . LYS A 1 409 ? 21.05258 -10.47994 -26.51357 1.000 61.64336 409 LYS A N 1
ATOM 6126 C CA . LYS A 1 409 ? 21.80883 -10.55562 -27.75471 1.000 62.41215 409 LYS A CA 1
ATOM 6127 C C . LYS A 1 409 ? 22.60963 -9.27497 -27.92442 1.000 64.17299 409 LYS A C 1
ATOM 6128 O O . LYS A 1 409 ? 22.06415 -8.17507 -27.79125 1.000 64.12681 409 LYS A O 1
ATOM 6147 N N . GLY A 1 410 ? 23.89750 -9.42747 -28.21877 1.000 65.04404 410 GLY A N 1
ATOM 6148 C CA . GLY A 1 410 ? 24.74831 -8.29690 -28.52396 1.000 66.73613 410 GLY A CA 1
ATOM 6149 C C . GLY A 1 410 ? 25.48904 -8.48361 -29.83184 1.000 66.75713 410 GLY A C 1
ATOM 6150 O O . GLY A 1 410 ? 25.05837 -9.25881 -30.69208 1.000 66.59353 410 GLY A O 1
ATOM 6154 N N . ALA A 1 411 ? 26.60222 -7.76595 -29.99089 1.000 65.81567 411 ALA A N 1
ATOM 6155 C CA . ALA A 1 411 ? 27.49858 -7.90538 -31.13683 1.000 65.01332 411 ALA A CA 1
ATOM 6156 C C . ALA A 1 411 ? 26.91083 -7.31684 -32.41634 1.000 67.17520 411 ALA A C 1
ATOM 6157 O O . ALA A 1 411 ? 27.26709 -7.73773 -33.51791 1.000 70.48321 411 ALA A O 1
ATOM 6164 N N . THR A 1 412 ? 26.01829 -6.33855 -32.29504 1.000 67.95271 412 THR A N 1
ATOM 6165 C CA . THR A 1 412 ? 25.49943 -5.61103 -33.44637 1.000 70.25133 412 THR A CA 1
ATOM 6166 C C . THR A 1 412 ? 25.55140 -4.12139 -33.14777 1.000 69.67240 412 THR A C 1
ATOM 6167 O O . THR A 1 412 ? 25.05554 -3.67582 -32.10803 1.000 68.42870 412 THR A O 1
ATOM 6178 N N . ASP A 1 413 ? 26.15194 -3.35957 -34.05995 1.000 71.14526 413 ASP A N 1
ATOM 6179 C CA . ASP A 1 413 ? 26.26525 -1.90762 -33.92760 1.000 72.28570 413 ASP A CA 1
ATOM 6180 C C . ASP A 1 413 ? 25.05102 -1.29221 -34.61053 1.000 76.03583 413 ASP A C 1
ATOM 6181 O O . ASP A 1 413 ? 25.08701 -0.92776 -35.78779 1.000 78.22918 413 ASP A O 1
ATOM 6190 N N . ILE A 1 414 ? 23.95582 -1.17099 -33.85807 1.000 76.59162 414 ILE A N 1
ATOM 6191 C CA . ILE A 1 414 ? 22.68659 -0.80578 -34.47392 1.000 77.77523 414 ILE A CA 1
ATOM 6192 C C . ILE A 1 414 ? 22.58663 0.68099 -34.78789 1.000 80.82308 414 ILE A C 1
ATOM 6193 O O . ILE A 1 414 ? 21.80175 1.06247 -35.66407 1.000 81.81123 414 ILE A O 1
ATOM 6209 N N . ASP A 1 415 ? 23.34945 1.53263 -34.10325 1.000 82.66890 415 ASP A N 1
ATOM 6210 C CA . ASP A 1 415 ? 23.34961 2.96389 -34.37513 1.000 85.51950 415 ASP A CA 1
ATOM 6211 C C . ASP A 1 415 ? 24.58036 3.41009 -35.15752 1.000 88.93495 415 ASP A C 1
ATOM 6212 O O . ASP A 1 415 ? 24.79293 4.61443 -35.32275 1.000 92.22712 415 ASP A O 1
ATOM 6221 N N . LYS A 1 416 ? 25.39215 2.46793 -35.63763 1.000 91.04150 416 LYS A N 1
ATOM 6222 C CA . LYS A 1 416 ? 26.53678 2.77322 -36.49524 1.000 93.70811 416 LYS A CA 1
ATOM 6223 C C . LYS A 1 416 ? 27.46721 3.80060 -35.85447 1.000 91.47329 416 LYS A C 1
ATOM 6224 O O . LYS A 1 416 ? 27.98808 4.69663 -36.52194 1.000 93.32318 416 LYS A O 1
ATOM 6243 N N . ASN A 1 417 ? 27.68822 3.67125 -34.54732 1.000 87.96242 417 ASN A N 1
ATOM 6244 C CA . ASN A 1 417 ? 28.61685 4.54627 -33.84270 1.000 88.15010 417 ASN A CA 1
ATOM 6245 C C . ASN A 1 417 ? 29.95822 3.87815 -33.56610 1.000 84.98800 417 ASN A C 1
ATOM 6246 O O . ASN A 1 417 ? 30.81684 4.48917 -32.92261 1.000 84.06186 417 ASN A O 1
ATOM 6257 N N . GLY A 1 418 ? 30.16013 2.65111 -34.04258 1.000 83.36450 418 GLY A N 1
ATOM 6258 C CA . GLY A 1 418 ? 31.42790 1.96885 -33.89993 1.000 82.46991 418 GLY A CA 1
ATOM 6259 C C . GLY A 1 418 ? 31.56306 1.08336 -32.68356 1.000 82.34993 418 GLY A C 1
ATOM 6260 O O . GLY A 1 418 ? 32.65473 0.55187 -32.44673 1.000 84.52624 418 GLY A O 1
ATOM 6264 N N . TYR A 1 419 ? 30.49717 0.90301 -31.90451 1.000 80.59294 419 TYR A N 1
ATOM 6265 C CA . TYR A 1 419 ? 30.53272 0.03971 -30.73381 1.000 76.97348 419 TYR A CA 1
ATOM 6266 C C . TYR A 1 419 ? 29.30761 -0.86686 -30.73945 1.000 74.09933 419 TYR A C 1
ATOM 6267 O O . TYR A 1 419 ? 28.17876 -0.38205 -30.93764 1.000 74.54989 419 TYR A O 1
ATOM 6285 N N . PRO A 1 420 ? 29.47661 -2.17115 -30.52271 1.000 70.46185 420 PRO A N 1
ATOM 6286 C CA . PRO A 1 420 ? 28.31796 -3.07091 -30.51260 1.000 67.95603 420 PRO A CA 1
ATOM 6287 C C . PRO A 1 420 ? 27.38328 -2.77459 -29.35243 1.000 68.95368 420 PRO A C 1
ATOM 6288 O O . PRO A 1 420 ? 27.80057 -2.32813 -28.28149 1.000 71.29656 420 PRO A O 1
ATOM 6299 N N . ASP A 1 421 ? 26.10321 -3.05385 -29.57280 1.000 67.76626 421 ASP A N 1
ATOM 6300 C CA . ASP A 1 421 ? 25.04255 -2.74876 -28.62324 1.000 67.34162 421 ASP A CA 1
ATOM 6301 C C . ASP A 1 421 ? 24.38216 -4.04250 -28.15830 1.000 67.49834 421 ASP A C 1
ATOM 6302 O O . ASP A 1 421 ? 24.63662 -5.12436 -28.69264 1.000 68.63247 421 ASP A O 1
ATOM 6311 N N . LEU A 1 422 ? 23.53098 -3.92859 -27.13761 1.000 66.32028 422 LEU A N 1
ATOM 6312 C CA . LEU A 1 422 ? 22.99618 -5.08897 -26.43657 1.000 65.37561 422 LEU A CA 1
ATOM 6313 C C . LEU A 1 422 ? 21.48536 -4.98892 -26.28833 1.000 66.43534 422 LEU A C 1
ATOM 6314 O O . LEU A 1 422 ? 20.95448 -3.92355 -25.96210 1.000 68.43548 422 LEU A O 1
ATOM 6330 N N . ILE A 1 423 ? 20.79944 -6.10933 -26.52408 1.000 65.80899 423 ILE A N 1
ATOM 6331 C CA . ILE A 1 423 ? 19.37490 -6.25101 -26.23986 1.000 65.19966 423 ILE A CA 1
ATOM 6332 C C . ILE A 1 423 ? 19.22602 -7.15749 -25.02581 1.000 62.94112 423 ILE A C 1
ATOM 6333 O O . ILE A 1 423 ? 19.84177 -8.22936 -24.96686 1.000 62.51035 423 ILE A O 1
ATOM 6349 N N . VAL A 1 424 ? 18.39533 -6.74274 -24.07417 1.000 61.72516 424 VAL A N 1
ATOM 6350 C CA . VAL A 1 424 ? 18.06293 -7.54772 -22.90505 1.000 61.00642 424 VAL A CA 1
ATOM 6351 C C . VAL A 1 424 ? 16.55523 -7.76292 -22.90089 1.000 60.17410 424 VAL A C 1
ATOM 6352 O O . VAL A 1 424 ? 15.78452 -6.79431 -22.89410 1.000 58.67540 424 VAL A O 1
ATOM 6365 N N . GLY A 1 425 ? 16.13694 -9.02580 -22.91313 1.000 58.33484 425 GLY A N 1
ATOM 6366 C CA . GLY A 1 425 ? 14.73140 -9.35665 -22.80294 1.000 57.02742 425 GLY A CA 1
ATOM 6367 C C . GLY A 1 425 ? 14.31185 -9.57576 -21.35965 1.000 55.79297 425 GLY A C 1
ATOM 6368 O O . GLY A 1 425 ? 15.08556 -10.05067 -20.53263 1.000 54.79010 425 GLY A O 1
ATOM 6372 N N . ALA A 1 426 ? 13.05040 -9.22066 -21.06570 1.000 56.02390 426 ALA A N 1
ATOM 6373 C CA . ALA A 1 426 ? 12.48083 -9.31781 -19.71668 1.000 56.14642 426 ALA A CA 1
ATOM 6374 C C . ALA A 1 426 ? 11.03913 -9.81215 -19.86731 1.000 56.97079 426 ALA A C 1
ATOM 6375 O O . ALA A 1 426 ? 10.08010 -9.04322 -19.76546 1.000 57.90299 426 ALA A O 1
ATOM 6382 N N . PHE A 1 427 ? 10.88298 -11.12004 -20.09510 1.000 56.58854 427 PHE A N 1
ATOM 6383 C CA . PHE A 1 427 ? 9.59787 -11.62491 -20.56754 1.000 56.06754 427 PHE A CA 1
ATOM 6384 C C . PHE A 1 427 ? 8.51937 -11.61947 -19.48974 1.000 58.05726 427 PHE A C 1
ATOM 6385 O O . PHE A 1 427 ? 7.33172 -11.62043 -19.83009 1.000 59.48944 427 PHE A O 1
ATOM 6402 N N . GLY A 1 428 ? 8.89126 -11.61430 -18.21008 1.000 57.50462 428 GLY A N 1
ATOM 6403 C CA . GLY A 1 428 ? 7.89443 -11.60460 -17.15473 1.000 56.80867 428 GLY A CA 1
ATOM 6404 C C . GLY A 1 428 ? 7.20768 -10.27676 -16.94380 1.000 58.61574 428 GLY A C 1
ATOM 6405 O O . GLY A 1 428 ? 6.17989 -10.22188 -16.26085 1.000 60.08662 428 GLY A O 1
ATOM 6409 N N . VAL A 1 429 ? 7.76704 -9.20351 -17.49906 1.000 59.69524 429 VAL A N 1
ATOM 6410 C CA . VAL A 1 429 ? 7.10796 -7.90981 -17.58181 1.000 60.72357 429 VAL A CA 1
ATOM 6411 C C . VAL A 1 429 ? 6.85722 -7.50364 -19.02715 1.000 61.63298 429 VAL A C 1
ATOM 6412 O O . VAL A 1 429 ? 6.53203 -6.34829 -19.29618 1.000 60.51642 429 VAL A O 1
ATOM 6425 N N . ASP A 1 430 ? 7.00880 -8.43965 -19.96674 1.000 63.34428 430 ASP A N 1
ATOM 6426 C CA . ASP A 1 430 ? 6.68556 -8.20368 -21.37208 1.000 64.67750 430 ASP A CA 1
ATOM 6427 C C . ASP A 1 430 ? 7.44187 -6.99060 -21.90752 1.000 66.76858 430 ASP A C 1
ATOM 6428 O O . ASP A 1 430 ? 6.86591 -6.07815 -22.50312 1.000 66.73300 430 ASP A O 1
ATOM 6437 N N . ARG A 1 431 ? 8.75609 -6.99724 -21.69759 1.000 68.71377 431 ARG A N 1
ATOM 6438 C CA . ARG A 1 431 ? 9.60939 -5.87966 -22.06221 1.000 72.87699 431 ARG A CA 1
ATOM 6439 C C . ARG A 1 431 ? 10.87076 -6.40312 -22.73042 1.000 71.28851 431 ARG A C 1
ATOM 6440 O O . ARG A 1 431 ? 11.36771 -7.48477 -22.40380 1.000 70.00724 431 ARG A O 1
ATOM 6461 N N . ALA A 1 432 ? 11.36940 -5.62771 -23.68626 1.000 69.99998 432 ALA A N 1
ATOM 6462 C CA . ALA A 1 432 ? 12.68316 -5.82909 -24.27992 1.000 67.08648 432 ALA A CA 1
ATOM 6463 C C . ALA A 1 432 ? 13.37030 -4.47293 -24.33223 1.000 69.33600 432 ALA A C 1
ATOM 6464 O O . ALA A 1 432 ? 12.71384 -3.44734 -24.54618 1.000 70.24878 432 ALA A O 1
ATOM 6471 N N . ILE A 1 433 ? 14.68406 -4.46111 -24.12849 1.000 70.24295 433 ILE A N 1
ATOM 6472 C CA . ILE A 1 433 ? 15.41312 -3.21181 -23.94249 1.000 73.30879 433 ILE A CA 1
ATOM 6473 C C . ILE A 1 433 ? 16.72955 -3.26000 -24.70140 1.000 72.23906 433 ILE A C 1
ATOM 6474 O O . ILE A 1 433 ? 17.47927 -4.23664 -24.59950 1.000 70.49393 433 ILE A O 1
ATOM 6490 N N . LEU A 1 434 ? 17.01747 -2.19097 -25.44146 1.000 71.73483 434 LEU A N 1
ATOM 6491 C CA . LEU A 1 434 ? 18.28888 -2.01707 -26.12966 1.000 71.27181 434 LEU A CA 1
ATOM 6492 C C . LEU A 1 434 ? 19.15364 -1.03302 -25.35294 1.000 72.13035 434 LEU A C 1
ATOM 6493 O O . LEU A 1 434 ? 18.69000 0.04610 -24.96935 1.000 73.61589 434 LEU A O 1
ATOM 6509 N N . TYR A 1 435 ? 20.40621 -1.41040 -25.13026 1.000 72.30815 435 TYR A N 1
ATOM 6510 C CA . TYR A 1 435 ? 21.40171 -0.56366 -24.49057 1.000 72.34433 435 TYR A CA 1
ATOM 6511 C C . TYR A 1 435 ? 22.47073 -0.22801 -25.52117 1.000 74.29233 435 TYR A C 1
ATOM 6512 O O . TYR A 1 435 ? 23.01580 -1.13087 -26.16486 1.000 74.03550 435 TYR A O 1
ATOM 6530 N N . ARG A 1 436 ? 22.76171 1.05922 -25.68636 1.000 76.05708 436 ARG A N 1
ATOM 6531 C CA . ARG A 1 436 ? 23.73415 1.51040 -26.67254 1.000 76.84394 436 ARG A CA 1
ATOM 6532 C C . ARG A 1 436 ? 25.09173 1.72778 -26.01764 1.000 73.91043 436 ARG A C 1
ATOM 6533 O O . ARG A 1 436 ? 25.18261 2.26451 -24.90959 1.000 72.63663 436 ARG A O 1
ATOM 6554 N N . ALA A 1 437 ? 26.14493 1.30707 -26.71450 1.000 73.18999 437 ALA A N 1
ATOM 6555 C CA . ALA A 1 437 ? 27.50090 1.41680 -26.19581 1.000 73.12365 437 ALA A CA 1
ATOM 6556 C C . ALA A 1 437 ? 28.06407 2.80580 -26.47186 1.000 71.94500 437 ALA A C 1
ATOM 6557 O O . ALA A 1 437 ? 28.03974 3.28146 -27.61186 1.000 72.13916 437 ALA A O 1
ATOM 6564 N N . ARG A 1 438 ? 28.57896 3.45065 -25.42203 1.000 70.10690 438 ARG A N 1
ATOM 6565 C CA . ARG A 1 438 ? 29.13432 4.78990 -25.53091 1.000 70.35785 438 ARG A CA 1
ATOM 6566 C C . ARG A 1 438 ? 30.56193 4.74523 -26.06998 1.000 70.30889 438 ARG A C 1
ATOM 6567 O O . ARG A 1 438 ? 31.29369 3.78253 -25.82809 1.000 65.99697 438 ARG A O 1
ATOM 6588 N N . PRO A 1 439 ? 30.98598 5.77824 -26.79918 1.000 72.77632 439 PRO A N 1
ATOM 6589 C CA . PRO A 1 439 ? 32.39332 5.84180 -27.21434 1.000 74.98985 439 PRO A CA 1
ATOM 6590 C C . PRO A 1 439 ? 33.31446 5.92642 -26.00537 1.000 76.60145 439 PRO A C 1
ATOM 6591 O O . PRO A 1 439 ? 32.95546 6.46690 -24.95674 1.000 77.13069 439 PRO A O 1
ATOM 6602 N N . VAL A 1 440 ? 34.51480 5.37387 -26.16206 1.000 78.06432 440 VAL A N 1
ATOM 6603 C CA . VAL A 1 440 ? 35.46761 5.21833 -25.06752 1.000 77.42991 440 VAL A CA 1
ATOM 6604 C C . VAL A 1 440 ? 36.68175 6.09056 -25.35496 1.000 80.94121 440 VAL A C 1
ATOM 6605 O O . VAL A 1 440 ? 37.34648 5.92699 -26.38605 1.000 82.12015 440 VAL A O 1
ATOM 6618 N N . ILE A 1 441 ? 36.96926 7.01196 -24.43903 1.000 82.91744 441 ILE A N 1
ATOM 6619 C CA . ILE A 1 441 ? 38.11067 7.91392 -24.54063 1.000 85.46919 441 ILE A CA 1
ATOM 6620 C C . ILE A 1 441 ? 39.23708 7.35209 -23.68538 1.000 84.61481 441 ILE A C 1
ATOM 6621 O O . ILE A 1 441 ? 39.06974 7.15785 -22.47520 1.000 84.56422 441 ILE A O 1
ATOM 6637 N N . THR A 1 442 ? 40.38494 7.10116 -24.30636 1.000 86.73268 442 THR A N 1
ATOM 6638 C CA . THR A 1 442 ? 41.57908 6.64807 -23.60503 1.000 87.88923 442 THR A CA 1
ATOM 6639 C C . THR A 1 442 ? 42.50536 7.83776 -23.38925 1.000 87.71510 442 THR A C 1
ATOM 6640 O O . THR A 1 442 ? 42.77826 8.59451 -24.32688 1.000 88.06730 442 THR A O 1
ATOM 6651 N N . VAL A 1 443 ? 42.98659 7.99829 -22.15869 1.000 87.10897 443 VAL A N 1
ATOM 6652 C CA . VAL A 1 443 ? 43.76415 9.16511 -21.75889 1.000 89.65789 443 VAL A CA 1
ATOM 6653 C C . VAL A 1 443 ? 45.16179 8.71756 -21.35238 1.000 90.57172 443 VAL A C 1
ATOM 6654 O O . VAL A 1 443 ? 45.31508 7.76006 -20.58477 1.000 87.42004 443 VAL A O 1
ATOM 6667 N N . ASN A 1 444 ? 46.17491 9.40987 -21.87466 1.000 94.53909 444 ASN A N 1
ATOM 6668 C CA . ASN A 1 444 ? 47.55314 9.27859 -21.41766 1.000 96.43540 444 ASN A CA 1
ATOM 6669 C C . ASN A 1 444 ? 47.88906 10.49864 -20.56816 1.000 94.73930 444 ASN A C 1
ATOM 6670 O O . ASN A 1 444 ? 47.87925 11.62669 -21.07319 1.000 95.50097 444 ASN A O 1
ATOM 6681 N N . ALA A 1 445 ? 48.19014 10.27868 -19.29250 1.000 93.74213 445 ALA A N 1
ATOM 6682 C CA . ALA A 1 445 ? 48.49406 11.36066 -18.36678 1.000 94.24180 445 ALA A CA 1
ATOM 6683 C C . ALA A 1 445 ? 49.94045 11.27089 -17.90130 1.000 93.51233 445 ALA A C 1
ATOM 6684 O O . ALA A 1 445 ? 50.47851 10.17462 -17.71437 1.000 92.54849 445 ALA A O 1
ATOM 6691 N N . GLY A 1 446 ? 50.55876 12.42876 -17.71562 1.000 95.07208 446 GLY A N 1
ATOM 6692 C CA . GLY A 1 446 ? 51.91572 12.49403 -17.20696 1.000 95.55267 446 GLY A CA 1
ATOM 6693 C C . GLY A 1 446 ? 52.02993 13.56059 -16.14015 1.000 96.84372 446 GLY A C 1
ATOM 6694 O O . GLY A 1 446 ? 51.36362 14.59690 -16.19249 1.000 96.83926 446 GLY A O 1
ATOM 6698 N N . LEU A 1 447 ? 52.88673 13.29016 -15.15831 1.000 97.56401 447 LEU A N 1
ATOM 6699 C CA . LEU A 1 447 ? 53.12451 14.20686 -14.04812 1.000 99.79055 447 LEU A CA 1
ATOM 6700 C C . LEU A 1 447 ? 54.59420 14.12017 -13.67031 1.000 103.06287 447 LEU A C 1
ATOM 6701 O O . LEU A 1 447 ? 55.07209 13.04776 -13.28886 1.000 101.52331 447 LEU A O 1
ATOM 6717 N N . GLU A 1 448 ? 55.30713 15.23991 -13.77973 1.000 107.19037 448 GLU A N 1
ATOM 6718 C CA . GLU A 1 448 ? 56.73243 15.30089 -13.48527 1.000 110.21612 448 GLU A CA 1
ATOM 6719 C C . GLU A 1 448 ? 56.98040 16.32550 -12.38752 1.000 108.13497 448 GLU A C 1
ATOM 6720 O O . GLU A 1 448 ? 56.49347 17.45845 -12.46879 1.000 107.36357 448 GLU A O 1
ATOM 6732 N N . VAL A 1 449 ? 57.73885 15.92653 -11.36949 1.000 106.86356 449 VAL A N 1
ATOM 6733 C CA . VAL A 1 449 ? 58.14238 16.80562 -10.27681 1.000 106.99353 449 VAL A CA 1
ATOM 6734 C C . VAL A 1 449 ? 59.66179 16.89579 -10.30270 1.000 105.66156 449 VAL A C 1
ATOM 6735 O O . VAL A 1 449 ? 60.35057 15.88237 -10.12831 1.000 104.87123 449 VAL A O 1
ATOM 6748 N N . TYR A 1 450 ? 60.18302 18.10737 -10.51739 1.000 104.88809 450 TYR A N 1
ATOM 6749 C CA . TYR A 1 450 ? 61.62021 18.34495 -10.57998 1.000 105.67613 450 TYR A CA 1
ATOM 6750 C C . TYR A 1 450 ? 61.92540 19.67140 -9.88977 1.000 107.12059 450 TYR A C 1
ATOM 6751 O O . TYR A 1 450 ? 61.26531 20.68500 -10.18403 1.000 108.43787 450 TYR A O 1
ATOM 6769 N N . PRO A 1 451 ? 62.90305 19.71373 -8.96607 1.000 106.87356 451 PRO A N 1
ATOM 6770 C CA . PRO A 1 451 ? 63.75495 18.61465 -8.49043 1.000 105.06063 451 PRO A CA 1
ATOM 6771 C C . PRO A 1 451 ? 62.99952 17.60701 -7.63119 1.000 101.74894 451 PRO A C 1
ATOM 6772 O O . PRO A 1 451 ? 62.07237 17.98337 -6.91473 1.000 100.51177 451 PRO A O 1
ATOM 6783 N N . SER A 1 452 ? 63.39724 16.33543 -7.70400 1.000 101.00526 452 SER A N 1
ATOM 6784 C CA . SER A 1 452 ? 62.73952 15.31822 -6.89132 1.000 102.89053 452 SER A CA 1
ATOM 6785 C C . SER A 1 452 ? 63.16175 15.42051 -5.43003 1.000 103.94208 452 SER A C 1
ATOM 6786 O O . SER A 1 452 ? 62.33036 15.26714 -4.52768 1.000 103.54533 452 SER A O 1
ATOM 6794 N N . ILE A 1 453 ? 64.44592 15.67545 -5.17510 1.000 103.89101 453 ILE A N 1
ATOM 6795 C CA . ILE A 1 453 ? 64.95910 15.82243 -3.81748 1.000 102.57605 453 ILE A CA 1
ATOM 6796 C C . ILE A 1 453 ? 64.93109 17.29793 -3.44346 1.000 102.74257 453 ILE A C 1
ATOM 6797 O O . ILE A 1 453 ? 65.31714 18.16517 -4.23779 1.000 101.08431 453 ILE A O 1
ATOM 6813 N N . LEU A 1 454 ? 64.47593 17.58625 -2.22604 1.000 103.37091 454 LEU A N 1
ATOM 6814 C CA . LEU A 1 454 ? 64.25971 18.95048 -1.76466 1.000 104.96135 454 LEU A CA 1
ATOM 6815 C C . LEU A 1 454 ? 65.10766 19.21640 -0.53037 1.000 108.45636 454 LEU A C 1
ATOM 6816 O O . LEU A 1 454 ? 65.03518 18.46749 0.44976 1.000 109.77952 454 LEU A O 1
ATOM 6832 N N . ASN A 1 455 ? 65.90478 20.28381 -0.58040 1.000 110.57289 455 ASN A N 1
ATOM 6833 C CA . ASN A 1 455 ? 66.72067 20.72167 0.54769 1.000 113.79692 455 ASN A CA 1
ATOM 6834 C C . ASN A 1 455 ? 66.08541 21.97548 1.13699 1.000 115.58552 455 ASN A C 1
ATOM 6835 O O . ASN A 1 455 ? 66.04485 23.02405 0.48354 1.000 115.24549 455 ASN A O 1
ATOM 6846 N N . GLN A 1 456 ? 65.59309 21.86437 2.37231 1.000 118.44573 456 GLN A N 1
ATOM 6847 C CA . GLN A 1 456 ? 64.95109 23.00056 3.02256 1.000 123.01023 456 GLN A CA 1
ATOM 6848 C C . GLN A 1 456 ? 65.83153 24.24184 2.99774 1.000 131.37752 456 GLN A C 1
ATOM 6849 O O . GLN A 1 456 ? 65.32018 25.36400 2.90761 1.000 131.25886 456 GLN A O 1
ATOM 6863 N N . ASP A 1 457 ? 67.14911 24.06744 3.06622 1.000 140.51772 457 ASP A N 1
ATOM 6864 C CA . ASP A 1 457 ? 68.07767 25.19061 3.07500 1.000 150.34493 457 ASP A CA 1
ATOM 6865 C C . ASP A 1 457 ? 68.35519 25.75211 1.67964 1.000 162.25152 457 ASP A C 1
ATOM 6866 O O . ASP A 1 457 ? 69.20962 26.63562 1.54823 1.000 169.78975 457 ASP A O 1
ATOM 6875 N N . ASN A 1 458 ? 67.65688 25.27029 0.64776 1.000 164.40366 458 ASN A N 1
ATOM 6876 C CA . ASN A 1 458 ? 67.79752 25.76557 -0.72585 1.000 167.91569 458 ASN A CA 1
ATOM 6877 C C . ASN A 1 458 ? 66.60378 26.66873 -1.01975 1.000 165.24003 458 ASN A C 1
ATOM 6878 O O . ASN A 1 458 ? 65.58528 26.22685 -1.55416 1.000 162.22585 458 ASN A O 1
ATOM 6888 N N . LYS A 1 459 ? 66.73435 27.94594 -0.67265 1.000 164.29134 459 LYS A N 1
ATOM 6889 C CA . LYS A 1 459 ? 65.66664 28.93081 -0.84095 1.000 158.77674 459 LYS A CA 1
ATOM 6890 C C . LYS A 1 459 ? 66.06797 29.88252 -1.96681 1.000 154.04049 459 LYS A C 1
ATOM 6891 O O . LYS A 1 459 ? 66.66936 30.93184 -1.72956 1.000 149.78462 459 LYS A O 1
ATOM 6910 N N . THR A 1 460 ? 65.72529 29.50710 -3.19936 1.000 149.51310 460 THR A N 1
ATOM 6911 C CA . THR A 1 460 ? 65.97936 30.33376 -4.37047 1.000 149.78134 460 THR A CA 1
ATOM 6912 C C . THR A 1 460 ? 64.71950 30.99464 -4.91529 1.000 149.81561 460 THR A C 1
ATOM 6913 O O . THR A 1 460 ? 64.79283 31.68286 -5.93948 1.000 148.45361 460 THR A O 1
ATOM 6924 N N . CYS A 1 461 ? 63.57170 30.80535 -4.26844 1.000 151.89430 461 CYS A N 1
ATOM 6925 C CA . CYS A 1 461 ? 62.30797 31.36202 -4.72409 1.000 156.20199 461 CYS A CA 1
ATOM 6926 C C . CYS A 1 461 ? 61.80714 32.42426 -3.75448 1.000 159.52608 461 CYS A C 1
ATOM 6927 O O . CYS A 1 461 ? 62.04808 32.35198 -2.54644 1.000 159.60002 461 CYS A O 1
ATOM 6934 N N . SER A 1 462 ? 61.09061 33.40429 -4.30041 1.000 167.82805 462 SER A N 1
ATOM 6935 C CA . SER A 1 462 ? 60.48553 34.48156 -3.52891 1.000 174.58375 462 SER A CA 1
ATOM 6936 C C . SER A 1 462 ? 58.97643 34.45210 -3.72799 1.000 169.95275 462 SER A C 1
ATOM 6937 O O . SER A 1 462 ? 58.49821 34.39524 -4.86593 1.000 169.36413 462 SER A O 1
ATOM 6945 N N . LEU A 1 463 ? 58.23123 34.48035 -2.62105 1.000 162.92928 463 LEU A N 1
ATOM 6946 C CA . LEU A 1 463 ? 56.77726 34.48287 -2.67555 1.000 155.27367 463 LEU A CA 1
ATOM 6947 C C . LEU A 1 463 ? 56.27877 35.85533 -3.12194 1.000 153.62401 463 LEU A C 1
ATOM 6948 O O . LEU A 1 463 ? 57.03416 36.82975 -3.13315 1.000 155.21165 463 LEU A O 1
ATOM 6964 N N . PRO A 1 464 ? 54.99939 35.96567 -3.49723 1.000 155.24379 464 PRO A N 1
ATOM 6965 C CA . PRO A 1 464 ? 54.48898 37.28196 -3.92169 1.000 162.42095 464 PRO A CA 1
ATOM 6966 C C . PRO A 1 464 ? 54.58103 38.33557 -2.83041 1.000 171.65005 464 PRO A C 1
ATOM 6967 O O . PRO A 1 464 ? 54.87286 39.50250 -3.12186 1.000 174.81671 464 PRO A O 1
ATOM 6978 N N . GLY A 1 465 ? 54.34201 37.95547 -1.57830 1.000 173.46942 465 GLY A N 1
ATOM 6979 C CA . GLY A 1 465 ? 54.44543 38.87259 -0.46507 1.000 178.31061 465 GLY A CA 1
ATOM 6980 C C . GLY A 1 465 ? 55.87874 39.04903 0.00380 1.000 179.40059 465 GLY A C 1
ATOM 6981 O O . GLY A 1 465 ? 56.84404 38.68509 -0.66961 1.000 176.20683 465 GLY A O 1
ATOM 6985 N N . THR A 1 466 ? 56.00831 39.62816 1.19929 1.000 179.29700 466 THR A N 1
ATOM 6986 C CA . THR A 1 466 ? 57.32893 39.87947 1.76993 1.000 180.02687 466 THR A CA 1
ATOM 6987 C C . THR A 1 466 ? 58.09906 38.57293 1.95462 1.000 168.06148 466 THR A C 1
ATOM 6988 O O . THR A 1 466 ? 59.20813 38.40712 1.43412 1.000 168.50426 466 THR A O 1
ATOM 6999 N N . ALA A 1 467 ? 57.52683 37.64322 2.72151 1.000 165.05337 467 ALA A N 1
ATOM 7000 C CA . ALA A 1 467 ? 57.96007 36.25159 2.83143 1.000 161.60293 467 ALA A CA 1
ATOM 7001 C C . ALA A 1 467 ? 59.42800 35.98846 3.16536 1.000 161.53487 467 ALA A C 1
ATOM 7002 O O . ALA A 1 467 ? 59.70995 35.19270 4.06763 1.000 159.76019 467 ALA A O 1
ATOM 7009 N N . LEU A 1 468 ? 60.37232 36.59453 2.44576 1.000 160.66850 468 LEU A N 1
ATOM 7010 C CA . LEU A 1 468 ? 61.80158 36.33057 2.66345 1.000 160.59698 468 LEU A CA 1
ATOM 7011 C C . LEU A 1 468 ? 62.17677 34.90132 2.24372 1.000 154.01246 468 LEU A C 1
ATOM 7012 O O . LEU A 1 468 ? 62.97108 34.23197 2.90700 1.000 153.24222 468 LEU A O 1
ATOM 7028 N N . LYS A 1 469 ? 61.57597 34.43136 1.14645 1.000 150.18039 469 LYS A N 1
ATOM 7029 C CA . LYS A 1 469 ? 61.99915 33.24715 0.39874 1.000 146.85840 469 LYS A CA 1
ATOM 7030 C C . LYS A 1 469 ? 61.61673 31.91013 1.02608 1.000 141.25274 469 LYS A C 1
ATOM 7031 O O . LYS A 1 469 ? 61.35909 31.81742 2.23059 1.000 140.81806 469 LYS A O 1
ATOM 7050 N N . VAL A 1 470 ? 61.59339 30.86851 0.18847 1.000 137.82702 470 VAL A N 1
ATOM 7051 C CA . VAL A 1 470 ? 61.18493 29.51593 0.55468 1.000 139.09074 470 VAL A CA 1
ATOM 7052 C C . VAL A 1 470 ? 61.86965 28.54455 -0.40495 1.000 138.11616 470 VAL A C 1
ATOM 7053 O O . VAL A 1 470 ? 62.40575 28.94125 -1.44180 1.000 135.90546 470 VAL A O 1
ATOM 7066 N N . SER A 1 471 ? 61.84156 27.25511 -0.06591 1.000 143.96462 471 SER A N 1
ATOM 7067 C CA . SER A 1 471 ? 62.41078 26.21119 -0.91571 1.000 147.65748 471 SER A CA 1
ATOM 7068 C C . SER A 1 471 ? 61.34025 25.71375 -1.88221 1.000 149.82505 471 SER A C 1
ATOM 7069 O O . SER A 1 471 ? 60.28948 25.23121 -1.44815 1.000 153.85370 471 SER A O 1
ATOM 7077 N N . CYS A 1 472 ? 61.61155 25.81035 -3.18489 1.000 156.76431 472 CYS A N 1
ATOM 7078 C CA . CYS A 1 472 ? 60.59274 25.60457 -4.20432 1.000 153.31051 472 CYS A CA 1
ATOM 7079 C C . CYS A 1 472 ? 60.96970 24.48878 -5.17202 1.000 152.05341 472 CYS A C 1
ATOM 7080 O O . CYS A 1 472 ? 62.13228 24.08840 -5.27767 1.000 160.36710 472 CYS A O 1
ATOM 7087 N N . PHE A 1 473 ? 59.95333 23.99390 -5.88369 1.000 139.01284 473 PHE A N 1
ATOM 7088 C CA . PHE A 1 473 ? 60.13444 22.99068 -6.92568 1.000 124.34594 473 PHE A CA 1
ATOM 7089 C C . PHE A 1 473 ? 59.03712 23.16164 -7.97165 1.000 116.64281 473 PHE A C 1
ATOM 7090 O O . PHE A 1 473 ? 58.07568 23.91024 -7.77669 1.000 116.63041 473 PHE A O 1
ATOM 7107 N N . ASN A 1 474 ? 59.19698 22.46117 -9.09610 1.000 113.43797 474 ASN A N 1
ATOM 7108 C CA . ASN A 1 474 ? 58.29672 22.56990 -10.23770 1.000 109.62233 474 ASN A CA 1
ATOM 7109 C C . ASN A 1 474 ? 57.40106 21.34088 -10.34186 1.000 108.82228 474 ASN A C 1
ATOM 7110 O O . ASN A 1 474 ? 57.83924 20.21601 -10.08057 1.000 106.60719 474 ASN A O 1
ATOM 7121 N N . VAL A 1 475 ? 56.14730 21.56387 -10.73599 1.000 113.46314 475 VAL A N 1
ATOM 7122 C CA . VAL A 1 475 ? 55.18645 20.49833 -11.00148 1.000 113.80471 475 VAL A CA 1
ATOM 7123 C C . VAL A 1 475 ? 54.63122 20.70756 -12.40380 1.000 112.73260 475 VAL A C 1
ATOM 7124 O O . VAL A 1 475 ? 54.16143 21.80288 -12.73209 1.000 113.87579 475 VAL A O 1
ATOM 7137 N N . ARG A 1 476 ? 54.67456 19.65800 -13.22280 1.000 109.91904 476 ARG A N 1
ATOM 7138 C CA . ARG A 1 476 ? 54.29411 19.73483 -14.63086 1.000 109.15713 476 ARG A CA 1
ATOM 7139 C C . ARG A 1 476 ? 53.37658 18.56503 -14.95639 1.000 107.74421 476 ARG A C 1
ATOM 7140 O O . ARG A 1 476 ? 53.83823 17.42576 -15.07831 1.000 107.28742 476 ARG A O 1
ATOM 7161 N N . PHE A 1 477 ? 52.08425 18.84557 -15.10397 1.000 107.28251 477 PHE A N 1
ATOM 7162 C CA . PHE A 1 477 ? 51.08936 17.82610 -15.40937 1.000 107.58673 477 PHE A CA 1
ATOM 7163 C C . PHE A 1 477 ? 50.71830 17.90063 -16.88464 1.000 108.47010 477 PHE A C 1
ATOM 7164 O O . PHE A 1 477 ? 50.48823 18.99083 -17.41911 1.000 109.60815 477 PHE A O 1
ATOM 7181 N N . CYS A 1 478 ? 50.66724 16.74081 -17.53639 1.000 107.61808 478 CYS A N 1
ATOM 7182 C CA . CYS A 1 478 ? 50.34200 16.64152 -18.95038 1.000 107.88832 478 CYS A CA 1
ATOM 7183 C C . CYS A 1 478 ? 49.17525 15.68172 -19.13271 1.000 104.83470 478 CYS A C 1
ATOM 7184 O O . CYS A 1 478 ? 48.95850 14.78023 -18.31790 1.000 100.98474 478 CYS A O 1
ATOM 7191 N N . LEU A 1 479 ? 48.42737 15.87853 -20.21554 1.000 105.32029 479 LEU A N 1
ATOM 7192 C CA . LEU A 1 479 ? 47.25694 15.05829 -20.49124 1.000 104.65151 479 LEU A CA 1
ATOM 7193 C C . LEU A 1 479 ? 47.07720 14.94441 -21.99822 1.000 105.04219 479 LEU A C 1
ATOM 7194 O O . LEU A 1 479 ? 47.27117 15.91759 -22.73082 1.000 105.01277 479 LEU A O 1
ATOM 7210 N N . LYS A 1 480 ? 46.71628 13.74512 -22.44943 1.000 105.32907 480 LYS A N 1
ATOM 7211 C CA . LYS A 1 480 ? 46.55245 13.44203 -23.86488 1.000 108.10452 480 LYS A CA 1
ATOM 7212 C C . LYS A 1 480 ? 45.45784 12.39448 -23.99181 1.000 110.28755 480 LYS A C 1
ATOM 7213 O O . LYS A 1 480 ? 45.37125 11.48351 -23.16475 1.000 108.88147 480 LYS A O 1
ATOM 7232 N N . ALA A 1 481 ? 44.62940 12.52217 -25.02641 1.000 113.18473 481 ALA A N 1
ATOM 7233 C CA . ALA A 1 481 ? 43.49281 11.62748 -25.18117 1.000 112.62009 481 ALA A CA 1
ATOM 7234 C C . ALA A 1 481 ? 43.19333 11.40987 -26.65633 1.000 112.52580 481 ALA A C 1
ATOM 7235 O O . ALA A 1 481 ? 43.56054 12.21442 -27.51613 1.000 114.30789 481 ALA A O 1
ATOM 7242 N N . ASP A 1 482 ? 42.51402 10.30032 -26.93034 1.000 110.60413 482 ASP A N 1
ATOM 7243 C CA . ASP A 1 482 ? 42.06409 9.95096 -28.27110 1.000 111.35332 482 ASP A CA 1
ATOM 7244 C C . ASP A 1 482 ? 40.86278 9.02477 -28.11907 1.000 107.20690 482 ASP A C 1
ATOM 7245 O O . ASP A 1 482 ? 40.46040 8.67847 -27.00469 1.000 102.92032 482 ASP A O 1
ATOM 7254 N N . GLY A 1 483 ? 40.28854 8.62349 -29.24840 1.000 109.34173 483 GLY A N 1
ATOM 7255 C CA . GLY A 1 483 ? 39.15434 7.72323 -29.20352 1.000 113.36405 483 GLY A CA 1
ATOM 7256 C C . GLY A 1 483 ? 38.95187 7.01730 -30.52512 1.000 119.11944 483 GLY A C 1
ATOM 7257 O O . GLY A 1 483 ? 39.70430 7.20377 -31.48379 1.000 119.23731 483 GLY A O 1
ATOM 7261 N N . LYS A 1 484 ? 37.91283 6.18843 -30.55281 1.000 124.12819 484 LYS A N 1
ATOM 7262 C CA . LYS A 1 484 ? 37.48068 5.46886 -31.74210 1.000 128.35708 484 LYS A CA 1
ATOM 7263 C C . LYS A 1 484 ? 35.99616 5.72931 -31.93719 1.000 132.29267 484 LYS A C 1
ATOM 7264 O O . LYS A 1 484 ? 35.23114 5.76003 -30.96940 1.000 131.87674 484 LYS A O 1
ATOM 7283 N N . GLY A 1 485 ? 35.60101 5.93103 -33.18622 1.000 135.58216 485 GLY A N 1
ATOM 7284 C CA . GLY A 1 485 ? 34.20076 6.08453 -33.51794 1.000 137.56310 485 GLY A CA 1
ATOM 7285 C C . GLY A 1 485 ? 33.75806 7.53334 -33.58516 1.000 140.03072 485 GLY A C 1
ATOM 7286 O O . GLY A 1 485 ? 34.55376 8.46938 -33.70314 1.000 141.35535 485 GLY A O 1
ATOM 7290 N N . VAL A 1 486 ? 32.44087 7.70726 -33.50508 1.000 143.60782 486 VAL A N 1
ATOM 7291 C CA . VAL A 1 486 ? 31.81810 9.02419 -33.60793 1.000 146.38200 486 VAL A CA 1
ATOM 7292 C C . VAL A 1 486 ? 32.17009 9.81378 -32.35013 1.000 144.22358 486 VAL A C 1
ATOM 7293 O O . VAL A 1 486 ? 31.71738 9.47959 -31.25203 1.000 144.36787 486 VAL A O 1
ATOM 7306 N N . LEU A 1 487 ? 32.96993 10.86697 -32.50711 1.000 144.43565 487 LEU A N 1
ATOM 7307 C CA . LEU A 1 487 ? 33.41501 11.67911 -31.38388 1.000 144.32494 487 LEU A CA 1
ATOM 7308 C C . LEU A 1 487 ? 33.72229 13.08604 -31.86611 1.000 140.84585 487 LEU A C 1
ATOM 7309 O O . LEU A 1 487 ? 34.07032 13.27545 -33.03793 1.000 140.72137 487 LEU A O 1
ATOM 7325 N N . PRO A 1 488 ? 33.61679 14.08507 -30.99443 1.000 136.10040 488 PRO A N 1
ATOM 7326 C CA . PRO A 1 488 ? 34.09355 15.42726 -31.33718 1.000 135.51649 488 PRO A CA 1
ATOM 7327 C C . PRO A 1 488 ? 35.61230 15.49341 -31.24378 1.000 133.75715 488 PRO A C 1
ATOM 7328 O O . PRO A 1 488 ? 36.27186 14.59776 -30.71582 1.000 131.33685 488 PRO A O 1
ATOM 7339 N N . ARG A 1 489 ? 36.16278 16.58469 -31.77031 1.000 134.88613 489 ARG A N 1
ATOM 7340 C CA . ARG A 1 489 ? 37.60397 16.82627 -31.74500 1.000 133.66483 489 ARG A CA 1
ATOM 7341 C C . ARG A 1 489 ? 37.97614 17.86083 -30.68790 1.000 132.70712 489 ARG A C 1
ATOM 7342 O O . ARG A 1 489 ? 38.88379 18.67057 -30.89326 1.000 133.97982 489 ARG A O 1
ATOM 7363 N N . LYS A 1 490 ? 37.28524 17.85988 -29.54685 1.000 130.74595 490 LYS A N 1
ATOM 7364 C CA . LYS A 1 490 ? 37.50945 18.85836 -28.50520 1.000 130.68173 490 LYS A CA 1
ATOM 7365 C C . LYS A 1 490 ? 36.79775 18.44068 -27.22188 1.000 130.28955 490 LYS A C 1
ATOM 7366 O O . LYS A 1 490 ? 35.58675 18.19777 -27.23501 1.000 130.01906 490 LYS A O 1
ATOM 7385 N N . LEU A 1 491 ? 37.53366 18.35098 -26.11017 1.000 131.78957 491 LEU A N 1
ATOM 7386 C CA . LEU A 1 491 ? 36.99036 17.82855 -24.86215 1.000 133.74603 491 LEU A CA 1
ATOM 7387 C C . LEU A 1 491 ? 37.45611 18.66780 -23.68031 1.000 131.45933 491 LEU A C 1
ATOM 7388 O O . LEU A 1 491 ? 38.61935 19.07445 -23.62001 1.000 131.86362 491 LEU A O 1
ATOM 7404 N N . ASN A 1 492 ? 36.54534 18.89924 -22.72800 1.000 128.54526 492 ASN A N 1
ATOM 7405 C CA . ASN A 1 492 ? 36.80374 19.74589 -21.56575 1.000 133.81266 492 ASN A CA 1
ATOM 7406 C C . ASN A 1 492 ? 37.14558 18.87186 -20.36315 1.000 123.82302 492 ASN A C 1
ATOM 7407 O O . ASN A 1 492 ? 36.27475 18.18012 -19.82638 1.000 123.42560 492 ASN A O 1
ATOM 7418 N N . PHE A 1 493 ? 38.39514 18.94072 -19.91279 1.000 120.32778 493 PHE A N 1
ATOM 7419 C CA . PHE A 1 493 ? 38.86181 18.16503 -18.77252 1.000 115.57720 493 PHE A CA 1
ATOM 7420 C C . PHE A 1 493 ? 38.97311 19.03810 -17.52861 1.000 113.34516 493 PHE A C 1
ATOM 7421 O O . PHE A 1 493 ? 39.40447 20.19254 -17.60136 1.000 113.51544 493 PHE A O 1
ATOM 7438 N N . GLN A 1 494 ? 38.57887 18.47642 -16.38811 1.000 110.47683 494 GLN A N 1
ATOM 7439 C CA . GLN A 1 494 ? 38.81100 19.08122 -15.08233 1.000 110.39445 494 GLN A CA 1
ATOM 7440 C C . GLN A 1 494 ? 39.96772 18.34364 -14.41451 1.000 108.29862 494 GLN A C 1
ATOM 7441 O O . GLN A 1 494 ? 39.85912 17.14620 -14.12864 1.000 104.77502 494 GLN A O 1
ATOM 7455 N N . VAL A 1 495 ? 41.06896 19.05464 -14.17300 1.000 110.36021 495 VAL A N 1
ATOM 7456 C CA . VAL A 1 495 ? 42.28174 18.48255 -13.59788 1.000 109.73831 495 VAL A CA 1
ATOM 7457 C C . VAL A 1 495 ? 42.49618 19.08242 -12.21625 1.000 108.78663 495 VAL A C 1
ATOM 7458 O O . VAL A 1 495 ? 42.36337 20.29683 -12.02919 1.000 110.86705 495 VAL A O 1
ATOM 7471 N N . GLU A 1 496 ? 42.82990 18.22807 -11.24714 1.000 106.86462 496 GLU A N 1
ATOM 7472 C CA . GLU A 1 496 ? 43.06587 18.64834 -9.87267 1.000 110.22306 496 GLU A CA 1
ATOM 7473 C C . GLU A 1 496 ? 44.40357 18.10984 -9.38522 1.000 107.50421 496 GLU A C 1
ATOM 7474 O O . GLU A 1 496 ? 44.74855 16.95192 -9.64107 1.000 105.65202 496 GLU A O 1
ATOM 7486 N N . LEU A 1 497 ? 45.14826 18.95863 -8.67760 1.000 106.34500 497 LEU A N 1
ATOM 7487 C CA . LEU A 1 497 ? 46.41483 18.59551 -8.05612 1.000 104.34247 497 LEU A CA 1
ATOM 7488 C C . LEU A 1 497 ? 46.31388 18.80194 -6.54967 1.000 103.48770 497 LEU A C 1
ATOM 7489 O O . LEU A 1 497 ? 45.66577 19.74601 -6.08699 1.000 104.24457 497 LEU A O 1
ATOM 7505 N N . LEU A 1 498 ? 46.95187 17.91601 -5.78515 1.000 101.80346 498 LEU A N 1
ATOM 7506 C CA . LEU A 1 498 ? 46.96631 18.01276 -4.32764 1.000 102.39331 498 LEU A CA 1
ATOM 7507 C C . LEU A 1 498 ? 48.36029 17.66960 -3.82607 1.000 100.77886 498 LEU A C 1
ATOM 7508 O O . LEU A 1 498 ? 48.82997 16.54370 -4.01681 1.000 98.19326 498 LEU A O 1
ATOM 7524 N N . LEU A 1 499 ? 49.00932 18.63106 -3.17342 1.000 102.61032 499 LEU A N 1
ATOM 7525 C CA . LEU A 1 499 ? 50.36235 18.43308 -2.67205 1.000 103.08956 499 LEU A CA 1
ATOM 7526 C C . LEU A 1 499 ? 50.34661 17.75119 -1.30925 1.000 103.46060 499 LEU A C 1
ATOM 7527 O O . LEU A 1 499 ? 49.47704 18.01425 -0.47323 1.000 103.13346 499 LEU A O 1
ATOM 7543 N N . ASP A 1 500 ? 51.32690 16.87761 -1.09000 1.000 105.61492 500 ASP A N 1
ATOM 7544 C CA . ASP A 1 500 ? 51.43999 16.08972 0.13564 1.000 109.02030 500 ASP A CA 1
ATOM 7545 C C . ASP A 1 500 ? 50.10055 15.43839 0.48123 1.000 113.75813 500 ASP A C 1
ATOM 7546 O O . ASP A 1 500 ? 49.49517 15.69459 1.52370 1.000 115.19293 500 ASP A O 1
ATOM 7555 N N . LYS A 1 501 ? 49.64246 14.57793 -0.42969 1.000 117.45457 501 LYS A N 1
ATOM 7556 C CA . LYS A 1 501 ? 48.35797 13.91774 -0.24237 1.000 120.87248 501 LYS A CA 1
ATOM 7557 C C . LYS A 1 501 ? 48.40695 12.83438 0.82639 1.000 123.26887 501 LYS A C 1
ATOM 7558 O O . LYS A 1 501 ? 47.36572 12.51477 1.40919 1.000 123.15786 501 LYS A O 1
ATOM 7577 N N . LEU A 1 502 ? 49.58410 12.25996 1.09184 1.000 125.45350 502 LEU A N 1
ATOM 7578 C CA . LEU A 1 502 ? 49.67854 11.19350 2.08384 1.000 135.41654 502 LEU A CA 1
ATOM 7579 C C . LEU A 1 502 ? 49.05702 11.61758 3.40840 1.000 135.33340 502 LEU A C 1
ATOM 7580 O O . LEU A 1 502 ? 48.30494 10.85430 4.02664 1.000 136.85207 502 LEU A O 1
ATOM 7596 N N . LYS A 1 503 ? 49.35487 12.83247 3.85444 1.000 142.93200 503 LYS A N 1
ATOM 7597 C CA . LYS A 1 503 ? 48.84999 13.31340 5.13224 1.000 148.44428 503 LYS A CA 1
ATOM 7598 C C . LYS A 1 503 ? 47.33285 13.46068 5.08222 1.000 145.39996 503 LYS A C 1
ATOM 7599 O O . LYS A 1 503 ? 46.78660 14.08059 4.16355 1.000 142.55429 503 LYS A O 1
ATOM 7618 N N . GLN A 1 504 ? 46.65580 12.89264 6.07995 1.000 154.26791 504 GLN A N 1
ATOM 7619 C CA . GLN A 1 504 ? 45.20948 12.74149 6.09481 1.000 143.99133 504 GLN A CA 1
ATOM 7620 C C . GLN A 1 504 ? 44.58128 13.66471 7.14060 1.000 142.63011 504 GLN A C 1
ATOM 7621 O O . GLN A 1 504 ? 45.24336 14.54764 7.69824 1.000 142.53047 504 GLN A O 1
ATOM 7635 N N . LYS A 1 505 ? 43.28762 13.45144 7.40373 1.000 140.00900 505 LYS A N 1
ATOM 7636 C CA . LYS A 1 505 ? 42.49914 14.32052 8.27178 1.000 140.25954 505 LYS A CA 1
ATOM 7637 C C . LYS A 1 505 ? 43.23042 14.66156 9.56424 1.000 139.83786 505 LYS A C 1
ATOM 7638 O O . LYS A 1 505 ? 43.38310 13.80899 10.44483 1.000 139.81492 505 LYS A O 1
ATOM 7657 N N . GLY A 1 506 ? 43.67581 15.90958 9.68608 1.000 138.05005 506 GLY A N 1
ATOM 7658 C CA . GLY A 1 506 ? 44.33463 16.36792 10.89070 1.000 137.14900 506 GLY A CA 1
ATOM 7659 C C . GLY A 1 506 ? 45.84169 16.28993 10.87080 1.000 133.34131 506 GLY A C 1
ATOM 7660 O O . GLY A 1 506 ? 46.46033 16.30024 11.94171 1.000 134.33248 506 GLY A O 1
ATOM 7664 N N . ALA A 1 507 ? 46.45575 16.21547 9.69235 1.000 128.33086 507 ALA A N 1
ATOM 7665 C CA . ALA A 1 507 ? 47.90108 16.12016 9.55992 1.000 126.24791 507 ALA A CA 1
ATOM 7666 C C . ALA A 1 507 ? 48.42277 17.26414 8.69978 1.000 126.77912 507 ALA A C 1
ATOM 7667 O O . ALA A 1 507 ? 47.74283 17.73731 7.78454 1.000 124.62377 507 ALA A O 1
ATOM 7674 N N . ILE A 1 508 ? 49.64932 17.69412 8.99935 1.000 131.13892 508 ILE A N 1
ATOM 7675 C CA . ILE A 1 508 ? 50.22241 18.87115 8.35727 1.000 135.34013 508 ILE A CA 1
ATOM 7676 C C . ILE A 1 508 ? 50.61838 18.53850 6.92598 1.000 130.29985 508 ILE A C 1
ATOM 7677 O O . ILE A 1 508 ? 51.26806 17.51816 6.66646 1.000 124.09050 508 ILE A O 1
ATOM 7693 N N . ARG A 1 509 ? 50.25269 19.41391 5.99139 1.000 135.01620 509 ARG A N 1
ATOM 7694 C CA . ARG A 1 509 ? 50.67004 19.29833 4.59676 1.000 137.59079 509 ARG A CA 1
ATOM 7695 C C . ARG A 1 509 ? 51.88709 20.19441 4.38794 1.000 136.16047 509 ARG A C 1
ATOM 7696 O O . ARG A 1 509 ? 51.78714 21.42455 4.46464 1.000 140.49031 509 ARG A O 1
ATOM 7717 N N . ARG A 1 510 ? 53.03364 19.56949 4.11440 1.000 141.87986 510 ARG A N 1
ATOM 7718 C CA . ARG A 1 510 ? 54.30850 20.27427 4.12665 1.000 146.17814 510 ARG A CA 1
ATOM 7719 C C . ARG A 1 510 ? 54.50603 21.14511 2.89446 1.000 152.23981 510 ARG A C 1
ATOM 7720 O O . ARG A 1 510 ? 55.19297 22.16954 2.97077 1.000 157.22232 510 ARG A O 1
ATOM 7741 N N . ALA A 1 511 ? 53.92943 20.76336 1.76179 1.000 93.97158 511 ALA A N 1
ATOM 7742 C CA . ALA A 1 511 ? 54.10711 21.49029 0.51599 1.000 94.17286 511 ALA A CA 1
ATOM 7743 C C . ALA A 1 511 ? 52.84536 22.26863 0.16919 1.000 94.89766 511 ALA A C 1
ATOM 7744 O O . ALA A 1 511 ? 51.72488 21.82890 0.44100 1.000 94.22356 511 ALA A O 1
ATOM 7751 N N . LEU A 1 512 ? 53.04814 23.43458 -0.43812 1.000 96.45015 512 LEU A N 1
ATOM 7752 C CA . LEU A 1 512 ? 51.96601 24.31067 -0.85452 1.000 97.50004 512 LEU A CA 1
ATOM 7753 C C . LEU A 1 512 ? 52.32919 24.89838 -2.20984 1.000 101.36383 512 LEU A C 1
ATOM 7754 O O . LEU A 1 512 ? 53.50309 24.97075 -2.58048 1.000 97.99616 512 LEU A O 1
ATOM 7770 N N . PHE A 1 513 ? 51.31207 25.31968 -2.95085 1.000 103.81406 513 PHE A N 1
ATOM 7771 C CA . PHE A 1 513 ? 51.54835 25.95316 -4.23826 1.000 107.06225 513 PHE A CA 1
ATOM 7772 C C . PHE A 1 513 ? 51.94895 27.40920 -4.04891 1.000 113.37333 513 PHE A C 1
ATOM 7773 O O . PHE A 1 513 ? 51.50279 28.08541 -3.11752 1.000 114.70407 513 PHE A O 1
ATOM 7790 N N . LEU A 1 514 ? 52.81323 27.88656 -4.94506 1.000 117.49539 514 LEU A N 1
ATOM 7791 C CA . LEU A 1 514 ? 53.34443 29.23824 -4.81176 1.000 123.52570 514 LEU A CA 1
ATOM 7792 C C . LEU A 1 514 ? 52.21553 30.26160 -4.76918 1.000 129.92518 514 LEU A C 1
ATOM 7793 O O . LEU A 1 514 ? 52.03830 30.97399 -3.77469 1.000 133.20961 514 LEU A O 1
ATOM 7809 N N . TYR A 1 515 ? 51.42803 30.33623 -5.84152 1.000 131.57292 515 TYR A N 1
ATOM 7810 C CA . TYR A 1 515 ? 50.36630 31.33316 -5.91691 1.000 136.52577 515 TYR A CA 1
ATOM 7811 C C . TYR A 1 515 ? 49.31414 31.10711 -4.83867 1.000 137.59107 515 TYR A C 1
ATOM 7812 O O . TYR A 1 515 ? 49.06469 31.98109 -4.00100 1.000 139.56241 515 TYR A O 1
ATOM 7830 N N . SER A 1 516 ? 48.69239 29.92848 -4.83630 1.000 137.13239 516 SER A N 1
ATOM 7831 C CA . SER A 1 516 ? 47.51810 29.70981 -4.00149 1.000 142.88350 516 SER A CA 1
ATOM 7832 C C . SER A 1 516 ? 47.82525 29.74082 -2.51016 1.000 139.95962 516 SER A C 1
ATOM 7833 O O . SER A 1 516 ? 46.92366 30.02847 -1.71518 1.000 142.01493 516 SER A O 1
ATOM 7841 N N . ARG A 1 517 ? 49.06152 29.45031 -2.10774 1.000 140.39201 517 ARG A N 1
ATOM 7842 C CA . ARG A 1 517 ? 49.40483 29.21024 -0.70726 1.000 140.79194 517 ARG A CA 1
ATOM 7843 C C . ARG A 1 517 ? 48.55439 28.10177 -0.09135 1.000 137.72664 517 ARG A C 1
ATOM 7844 O O . ARG A 1 517 ? 48.46560 27.98866 1.13529 1.000 139.60990 517 ARG A O 1
ATOM 7865 N N . SER A 1 518 ? 47.92020 27.28547 -0.92296 1.000 130.90370 518 SER A N 1
ATOM 7866 C CA . SER A 1 518 ? 47.14408 26.13533 -0.49504 1.000 124.43649 518 SER A CA 1
ATOM 7867 C C . SER A 1 518 ? 47.69094 24.88724 -1.17311 1.000 115.53243 518 SER A C 1
ATOM 7868 O O . SER A 1 518 ? 48.33856 24.97315 -2.22391 1.000 113.67693 518 SER A O 1
ATOM 7876 N N . PRO A 1 519 ? 47.45315 23.70718 -0.60066 1.000 110.20227 519 PRO A N 1
ATOM 7877 C CA . PRO A 1 519 ? 47.98271 22.47245 -1.18653 1.000 107.08846 519 PRO A CA 1
ATOM 7878 C C . PRO A 1 519 ? 47.16547 21.91817 -2.34236 1.000 105.37422 519 PRO A C 1
ATOM 7879 O O . PRO A 1 519 ? 47.48335 20.82774 -2.82431 1.000 100.88206 519 PRO A O 1
ATOM 7890 N N . SER A 1 520 ? 46.13427 22.62837 -2.80015 1.000 107.78328 520 SER A N 1
ATOM 7891 C CA . SER A 1 520 ? 45.26325 22.14624 -3.86359 1.000 106.19024 520 SER A CA 1
ATOM 7892 C C . SER A 1 520 ? 45.19329 23.18165 -4.97545 1.000 106.87425 520 SER A C 1
ATOM 7893 O O . SER A 1 520 ? 45.01635 24.37474 -4.70888 1.000 107.75995 520 SER A O 1
ATOM 7901 N N . HIS A 1 521 ? 45.33295 22.71943 -6.21666 1.000 106.84017 521 HIS A N 1
ATOM 7902 C CA . HIS A 1 521 ? 45.19301 23.55442 -7.40224 1.000 109.42891 521 HIS A CA 1
ATOM 7903 C C . HIS A 1 521 ? 44.32948 22.81707 -8.41390 1.000 108.65940 521 HIS A C 1
ATOM 7904 O O . HIS A 1 521 ? 44.55107 21.62979 -8.67286 1.000 108.65815 521 HIS A O 1
ATOM 7918 N N . SER A 1 522 ? 43.34786 23.51606 -8.97767 1.000 109.12523 522 SER A N 1
ATOM 7919 C CA . SER A 1 522 ? 42.43543 22.95006 -9.96054 1.000 106.55677 522 SER A CA 1
ATOM 7920 C C . SER A 1 522 ? 42.52930 23.75308 -11.24947 1.000 107.96057 522 SER A C 1
ATOM 7921 O O . SER A 1 522 ? 42.55048 24.98666 -11.22098 1.000 109.41655 522 SER A O 1
ATOM 7929 N N . LYS A 1 523 ? 42.58975 23.04685 -12.37994 1.000 108.91729 523 LYS A N 1
ATOM 7930 C CA . LYS A 1 523 ? 42.74790 23.67327 -13.68694 1.000 112.72017 523 LYS A CA 1
ATOM 7931 C C . LYS A 1 523 ? 41.85259 22.97357 -14.69758 1.000 113.26491 523 LYS A C 1
ATOM 7932 O O . LYS A 1 523 ? 41.91852 21.74966 -14.84606 1.000 110.56975 523 LYS A O 1
ATOM 7951 N N . ASN A 1 524 ? 41.01994 23.75165 -15.38657 1.000 117.57623 524 ASN A N 1
ATOM 7952 C CA . ASN A 1 524 ? 40.23800 23.23441 -16.50163 1.000 120.09903 524 ASN A CA 1
ATOM 7953 C C . ASN A 1 524 ? 41.09077 23.22648 -17.76445 1.000 120.64787 524 ASN A C 1
ATOM 7954 O O . ASN A 1 524 ? 41.87473 24.14884 -18.00423 1.000 120.94265 524 ASN A O 1
ATOM 7965 N N . MET A 1 525 ? 40.93767 22.17973 -18.57347 1.000 122.39824 525 MET A N 1
ATOM 7966 C CA . MET A 1 525 ? 41.74335 22.00520 -19.77255 1.000 126.80318 525 MET A CA 1
ATOM 7967 C C . MET A 1 525 ? 40.85903 21.65104 -20.95993 1.000 129.87653 525 MET A C 1
ATOM 7968 O O . MET A 1 525 ? 39.73831 21.15968 -20.80485 1.000 130.13738 525 MET A O 1
ATOM 7982 N N . THR A 1 526 ? 41.39135 21.89862 -22.15738 1.000 135.69576 526 THR A N 1
ATOM 7983 C CA . THR A 1 526 ? 40.72703 21.55529 -23.41046 1.000 139.73610 526 THR A CA 1
ATOM 7984 C C . THR A 1 526 ? 41.70260 20.77200 -24.27812 1.000 134.67178 526 THR A C 1
ATOM 7985 O O . THR A 1 526 ? 42.78422 21.27221 -24.60473 1.000 132.85519 526 THR A O 1
ATOM 7996 N N . ILE A 1 527 ? 41.31762 19.54978 -24.65189 1.000 133.39430 527 ILE A N 1
ATOM 7997 C CA . ILE A 1 527 ? 42.15933 18.64837 -25.42948 1.000 131.38411 527 ILE A CA 1
ATOM 7998 C C . ILE A 1 527 ? 41.35302 18.10404 -26.60069 1.000 135.68625 527 ILE A C 1
ATOM 7999 O O . ILE A 1 527 ? 40.14154 17.88816 -26.49843 1.000 134.72446 527 ILE A O 1
ATOM 8015 N N . SER A 1 528 ? 42.03871 17.87963 -27.72276 1.000 141.13085 528 SER A N 1
ATOM 8016 C CA . SER A 1 528 ? 41.42606 17.35767 -28.93625 1.000 146.06613 528 SER A CA 1
ATOM 8017 C C . SER A 1 528 ? 42.00575 15.99038 -29.27774 1.000 142.20004 528 SER A C 1
ATOM 8018 O O . SER A 1 528 ? 43.17608 15.70760 -29.00310 1.000 140.85641 528 SER A O 1
ATOM 8026 N N . ARG A 1 529 ? 41.17377 15.15052 -29.89545 1.000 138.05548 529 ARG A N 1
ATOM 8027 C CA . ARG A 1 529 ? 41.57065 13.78466 -30.21099 1.000 134.21663 529 ARG A CA 1
ATOM 8028 C C . ARG A 1 529 ? 42.82313 13.76289 -31.07909 1.000 135.24666 529 ARG A C 1
ATOM 8029 O O . ARG A 1 529 ? 43.11068 14.70421 -31.82342 1.000 138.13697 529 ARG A O 1
ATOM 8050 N N . GLY A 1 530 ? 43.57887 12.67112 -30.96763 1.000 132.85826 530 GLY A N 1
ATOM 8051 C CA . GLY A 1 530 ? 44.77732 12.47573 -31.76075 1.000 131.70965 530 GLY A CA 1
ATOM 8052 C C . GLY A 1 530 ? 45.88470 13.47297 -31.48542 1.000 130.13810 530 GLY A C 1
ATOM 8053 O O . GLY A 1 530 ? 47.00834 13.30955 -31.97106 1.000 129.83253 530 GLY A O 1
ATOM 8057 N N . GLY A 1 531 ? 45.58796 14.49848 -30.69687 1.000 129.26246 531 GLY A N 1
ATOM 8058 C CA . GLY A 1 531 ? 46.50247 15.59976 -30.50897 1.000 130.12405 531 GLY A CA 1
ATOM 8059 C C . GLY A 1 531 ? 47.75127 15.19991 -29.74363 1.000 128.67049 531 GLY A C 1
ATOM 8060 O O . GLY A 1 531 ? 47.99137 14.03873 -29.41268 1.000 127.77615 531 GLY A O 1
ATOM 8064 N N . LEU A 1 532 ? 48.56127 16.21184 -29.46081 1.000 131.53502 532 LEU A N 1
ATOM 8065 C CA . LEU A 1 532 ? 49.81911 16.05568 -28.74907 1.000 131.51944 532 LEU A CA 1
ATOM 8066 C C . LEU A 1 532 ? 49.62258 16.33206 -27.26242 1.000 130.25737 532 LEU A C 1
ATOM 8067 O O . LEU A 1 532 ? 48.63465 16.94147 -26.84521 1.000 131.22151 532 LEU A O 1
ATOM 8083 N N . MET A 1 533 ? 50.57765 15.86133 -26.46084 1.000 126.71838 533 MET A N 1
ATOM 8084 C CA . MET A 1 533 ? 50.56135 16.13898 -25.02958 1.000 123.83750 533 MET A CA 1
ATOM 8085 C C . MET A 1 533 ? 50.41579 17.63714 -24.78576 1.000 125.68084 533 MET A C 1
ATOM 8086 O O . MET A 1 533 ? 51.17563 18.44440 -25.32759 1.000 126.82331 533 MET A O 1
ATOM 8100 N N . GLN A 1 534 ? 49.42860 18.00392 -23.97085 1.000 125.11264 534 GLN A N 1
ATOM 8101 C CA . GLN A 1 534 ? 49.15809 19.39327 -23.60783 1.000 125.96446 534 GLN A CA 1
ATOM 8102 C C . GLN A 1 534 ? 49.50676 19.56260 -22.13305 1.000 126.92214 534 GLN A C 1
ATOM 8103 O O . GLN A 1 534 ? 48.81017 19.03145 -21.26137 1.000 126.64053 534 GLN A O 1
ATOM 8117 N N . CYS A 1 535 ? 50.57642 20.30401 -21.85592 1.000 125.97261 535 CYS A N 1
ATOM 8118 C CA . CYS A 1 535 ? 51.16422 20.37252 -20.52608 1.000 122.42300 535 CYS A CA 1
ATOM 8119 C C . CYS A 1 535 ? 50.98766 21.75605 -19.90927 1.000 121.41021 535 CYS A C 1
ATOM 8120 O O . CYS A 1 535 ? 50.61341 22.72590 -20.57429 1.000 122.70386 535 CYS A O 1
ATOM 8127 N N . GLU A 1 536 ? 51.27982 21.82854 -18.60929 1.000 119.86469 536 GLU A N 1
ATOM 8128 C CA . GLU A 1 536 ? 51.21150 23.07475 -17.85579 1.000 124.67351 536 GLU A CA 1
ATOM 8129 C C . GLU A 1 536 ? 52.11347 22.95816 -16.63531 1.000 119.17367 536 GLU A C 1
ATOM 8130 O O . GLU A 1 536 ? 52.05512 21.95530 -15.91656 1.000 116.90540 536 GLU A O 1
ATOM 8142 N N . GLU A 1 537 ? 52.93979 23.97759 -16.40740 1.000 118.12216 537 GLU A N 1
ATOM 8143 C CA . GLU A 1 537 ? 53.82038 24.03781 -15.25079 1.000 115.13999 537 GLU A CA 1
ATOM 8144 C C . GLU A 1 537 ? 53.28309 25.02277 -14.21660 1.000 113.99010 537 GLU A C 1
ATOM 8145 O O . GLU A 1 537 ? 52.69481 26.05096 -14.56006 1.000 115.89594 537 GLU A O 1
ATOM 8157 N N . LEU A 1 538 ? 53.49843 24.69867 -12.94281 1.000 110.71499 538 LEU A N 1
ATOM 8158 C CA . LEU A 1 538 ? 53.34041 25.66111 -11.85799 1.000 111.26922 538 LEU A CA 1
ATOM 8159 C C . LEU A 1 538 ? 54.39396 25.34221 -10.80063 1.000 112.25382 538 LEU A C 1
ATOM 8160 O O . LEU A 1 538 ? 55.15687 24.38145 -10.92958 1.000 111.09480 538 LEU A O 1
ATOM 8176 N N . ILE A 1 539 ? 54.43585 26.15908 -9.74982 1.000 114.28534 539 ILE A N 1
ATOM 8177 C CA . ILE A 1 539 ? 55.53355 26.14564 -8.78921 1.000 114.59737 539 ILE A CA 1
ATOM 8178 C C . ILE A 1 539 ? 54.98294 25.92714 -7.38691 1.000 113.13771 539 ILE A C 1
ATOM 8179 O O . ILE A 1 539 ? 53.90856 26.43106 -7.04188 1.000 112.57214 539 ILE A O 1
ATOM 8195 N N . ALA A 1 540 ? 55.73169 25.17342 -6.57994 1.000 112.88659 540 ALA A N 1
ATOM 8196 C CA . ALA A 1 540 ? 55.34632 24.83907 -5.21593 1.000 112.80340 540 ALA A CA 1
ATOM 8197 C C . ALA A 1 540 ? 56.55612 25.00885 -4.30737 1.000 113.73531 540 ALA A C 1
ATOM 8198 O O . ALA A 1 540 ? 57.68786 25.16393 -4.77323 1.000 113.69914 540 ALA A O 1
ATOM 8205 N N . TYR A 1 541 ? 56.31551 24.97116 -2.99594 1.000 114.66822 541 TYR A N 1
ATOM 8206 C CA . TYR A 1 541 ? 57.37897 25.20748 -2.02902 1.000 117.87823 541 TYR A CA 1
ATOM 8207 C C . TYR A 1 541 ? 57.09142 24.44047 -0.74337 1.000 118.62737 541 TYR A C 1
ATOM 8208 O O . TYR A 1 541 ? 56.05589 23.78462 -0.60117 1.000 117.19382 541 TYR A O 1
ATOM 8226 N N . LEU A 1 542 ? 58.03510 24.52618 0.19386 1.000 121.76523 542 LEU A N 1
ATOM 8227 C CA . LEU A 1 542 ? 57.94224 23.87804 1.49369 1.000 123.40889 542 LEU A CA 1
ATOM 8228 C C . LEU A 1 542 ? 57.73657 24.91870 2.58660 1.000 126.49554 542 LEU A C 1
ATOM 8229 O O . LEU A 1 542 ? 58.29095 26.02086 2.52045 1.000 126.45048 542 LEU A O 1
ATOM 8245 N N . ARG A 1 543 ? 56.94398 24.55939 3.59381 1.000 128.97513 543 ARG A N 1
ATOM 8246 C CA . ARG A 1 543 ? 56.83145 25.38184 4.78479 1.000 138.20245 543 ARG A CA 1
ATOM 8247 C C . ARG A 1 543 ? 58.19499 25.50327 5.46623 1.000 136.59055 543 ARG A C 1
ATOM 8248 O O . ARG A 1 543 ? 59.13625 24.76082 5.17532 1.000 136.34548 543 ARG A O 1
ATOM 8269 N N . ASP A 1 544 ? 58.29265 26.45405 6.39266 1.000 138.26822 544 ASP A N 1
ATOM 8270 C CA . ASP A 1 544 ? 59.48765 26.55117 7.21933 1.000 140.07636 544 ASP A CA 1
ATOM 8271 C C . ASP A 1 544 ? 59.61820 25.30630 8.08902 1.000 135.88476 544 ASP A C 1
ATOM 8272 O O . ASP A 1 544 ? 58.62281 24.75952 8.57290 1.000 132.39676 544 ASP A O 1
ATOM 8281 N N . GLU A 1 545 ? 60.86127 24.85663 8.28480 1.000 135.91200 545 GLU A N 1
ATOM 8282 C CA . GLU A 1 545 ? 61.11616 23.69066 9.12485 1.000 135.66657 545 GLU A CA 1
ATOM 8283 C C . GLU A 1 545 ? 60.41783 23.78857 10.47401 1.000 137.23226 545 GLU A C 1
ATOM 8284 O O . GLU A 1 545 ? 60.14936 22.75799 11.10223 1.000 135.59491 545 GLU A O 1
ATOM 8296 N N . SER A 1 546 ? 60.11280 25.00640 10.92591 1.000 141.99750 546 SER A N 1
ATOM 8297 C CA . SER A 1 546 ? 59.49920 25.19803 12.23419 1.000 144.39158 546 SER A CA 1
ATOM 8298 C C . SER A 1 546 ? 58.14066 24.51947 12.34407 1.000 140.13590 546 SER A C 1
ATOM 8299 O O . SER A 1 546 ? 57.73062 24.13197 13.44431 1.000 141.20774 546 SER A O 1
ATOM 8307 N N . GLU A 1 547 ? 57.43147 24.36074 11.22880 1.000 135.14106 547 GLU A N 1
ATOM 8308 C CA . GLU A 1 547 ? 56.02213 23.99568 11.26318 1.000 132.82149 547 GLU A CA 1
ATOM 8309 C C . GLU A 1 547 ? 55.76396 22.50967 11.04830 1.000 129.81451 547 GLU A C 1
ATOM 8310 O O . GLU A 1 547 ? 54.61536 22.07722 11.18797 1.000 128.64888 547 GLU A O 1
ATOM 8322 N N . PHE A 1 548 ? 56.78681 21.71705 10.73116 1.000 128.38243 548 PHE A N 1
ATOM 8323 C CA . PHE A 1 548 ? 56.61600 20.27299 10.61992 1.000 125.84046 548 PHE A CA 1
ATOM 8324 C C . PHE A 1 548 ? 57.90228 19.57534 11.03640 1.000 126.67638 548 PHE A C 1
ATOM 8325 O O . PHE A 1 548 ? 58.97812 19.89304 10.52023 1.000 124.92614 548 PHE A O 1
ATOM 8342 N N . ARG A 1 549 ? 57.78753 18.63500 11.97756 1.000 130.24749 549 ARG A N 1
ATOM 8343 C CA . ARG A 1 549 ? 58.90775 17.79946 12.38813 1.000 134.27731 549 ARG A CA 1
ATOM 8344 C C . ARG A 1 549 ? 58.87590 16.42613 11.72194 1.000 130.81155 549 ARG A C 1
ATOM 8345 O O . ARG A 1 549 ? 59.46358 15.47372 12.24659 1.000 130.91004 549 ARG A O 1
ATOM 8366 N N . ASP A 1 550 ? 58.20174 16.30794 10.57842 1.000 128.05124 550 ASP A N 1
ATOM 8367 C CA . ASP A 1 550 ? 58.19469 15.08843 9.77388 1.000 125.02230 550 ASP A CA 1
ATOM 8368 C C . ASP A 1 550 ? 58.91560 15.39554 8.46426 1.000 121.01524 550 ASP A C 1
ATOM 8369 O O . ASP A 1 550 ? 58.32310 15.95035 7.53375 1.000 120.04075 550 ASP A O 1
ATOM 8378 N N . LYS A 1 551 ? 60.19930 15.04366 8.40283 1.000 119.70616 551 LYS A N 1
ATOM 8379 C CA . LYS A 1 551 ? 60.99048 15.15514 7.18567 1.000 117.42419 551 LYS A CA 1
ATOM 8380 C C . LYS A 1 551 ? 61.26323 13.79719 6.55290 1.000 114.88425 551 LYS A C 1
ATOM 8381 O O . LYS A 1 551 ? 62.05932 13.70846 5.61159 1.000 114.78905 551 LYS A O 1
ATOM 8400 N N . LEU A 1 552 ? 60.62201 12.73904 7.04846 1.000 112.64724 552 LEU A N 1
ATOM 8401 C CA . LEU A 1 552 ? 60.92020 11.37293 6.63540 1.000 109.35516 552 LEU A CA 1
ATOM 8402 C C . LEU A 1 552 ? 59.91249 10.84498 5.62138 1.000 104.64457 552 LEU A C 1
ATOM 8403 O O . LEU A 1 552 ? 60.29624 10.41464 4.52932 1.000 102.36461 552 LEU A O 1
ATOM 8419 N N . THR A 1 553 ? 58.62885 10.85539 5.96669 1.000 102.95447 553 THR A N 1
ATOM 8420 C CA . THR A 1 553 ? 57.62836 10.37226 5.02948 1.000 100.32750 553 THR A CA 1
ATOM 8421 C C . THR A 1 553 ? 57.71382 11.19426 3.74470 1.000 98.62128 553 THR A C 1
ATOM 8422 O O . THR A 1 553 ? 57.87021 12.42052 3.80177 1.000 99.34900 553 THR A O 1
ATOM 8433 N N . PRO A 1 554 ? 57.63215 10.56362 2.57675 1.000 97.30832 554 PRO A N 1
ATOM 8434 C CA . PRO A 1 554 ? 57.77229 11.32295 1.32996 1.000 98.25491 554 PRO A CA 1
ATOM 8435 C C . PRO A 1 554 ? 56.57598 12.22432 1.06796 1.000 100.23899 554 PRO A C 1
ATOM 8436 O O . PRO A 1 554 ? 55.45759 11.97116 1.52308 1.000 99.09042 554 PRO A O 1
ATOM 8447 N N . ILE A 1 555 ? 56.83345 13.29752 0.32698 1.000 102.54809 555 ILE A N 1
ATOM 8448 C CA . ILE A 1 555 ? 55.78809 14.20996 -0.12145 1.000 103.88460 555 ILE A CA 1
ATOM 8449 C C . ILE A 1 555 ? 55.26884 13.70666 -1.46124 1.000 101.73147 555 ILE A C 1
ATOM 8450 O O . ILE A 1 555 ? 56.01202 13.67297 -2.44823 1.000 101.45550 555 ILE A O 1
ATOM 8466 N N . THR A 1 556 ? 53.99518 13.32807 -1.50369 1.000 99.10952 556 THR A N 1
ATOM 8467 C CA . THR A 1 556 ? 53.38366 12.79011 -2.71133 1.000 101.50786 556 THR A CA 1
ATOM 8468 C C . THR A 1 556 ? 52.59757 13.87765 -3.43027 1.000 96.95943 556 THR A C 1
ATOM 8469 O O . THR A 1 556 ? 51.75731 14.55075 -2.82384 1.000 97.46854 556 THR A O 1
ATOM 8480 N N . ILE A 1 557 ? 52.87355 14.03982 -4.72013 1.000 98.12550 557 ILE A N 1
ATOM 8481 C CA . ILE A 1 557 ? 52.13864 14.95295 -5.58594 1.000 99.04065 557 ILE A CA 1
ATOM 8482 C C . ILE A 1 557 ? 51.09477 14.12938 -6.32871 1.000 98.81552 557 ILE A C 1
ATOM 8483 O O . ILE A 1 557 ? 51.43903 13.21740 -7.09040 1.000 97.25996 557 ILE A O 1
ATOM 8499 N N . PHE A 1 558 ? 49.82319 14.44486 -6.10736 1.000 99.19483 558 PHE A N 1
ATOM 8500 C CA . PHE A 1 558 ? 48.70755 13.67381 -6.63821 1.000 98.03530 558 PHE A CA 1
ATOM 8501 C C . PHE A 1 558 ? 47.99470 14.47481 -7.71781 1.000 99.75599 558 PHE A C 1
ATOM 8502 O O . PHE A 1 558 ? 47.82341 15.69074 -7.58957 1.000 103.06539 558 PHE A O 1
ATOM 8519 N N . MET A 1 559 ? 47.58705 13.78948 -8.78466 1.000 98.76316 559 MET A N 1
ATOM 8520 C CA . MET A 1 559 ? 46.90906 14.42086 -9.90816 1.000 100.40361 559 MET A CA 1
ATOM 8521 C C . MET A 1 559 ? 45.69560 13.59312 -10.30390 1.000 100.03195 559 MET A C 1
ATOM 8522 O O . MET A 1 559 ? 45.80770 12.38346 -10.52844 1.000 98.93102 559 MET A O 1
ATOM 8536 N N . GLU A 1 560 ? 44.54664 14.25590 -10.40332 1.000 101.28173 560 GLU A N 1
ATOM 8537 C CA . GLU A 1 560 ? 43.31046 13.65819 -10.88114 1.000 101.57615 560 GLU A CA 1
ATOM 8538 C C . GLU A 1 560 ? 42.87223 14.35862 -12.15965 1.000 101.07182 560 GLU A C 1
ATOM 8539 O O . GLU A 1 560 ? 43.16067 15.54152 -12.36517 1.000 100.73371 560 GLU A O 1
ATOM 8551 N N . TYR A 1 561 ? 42.17264 13.62319 -13.02243 1.000 101.33955 561 TYR A N 1
ATOM 8552 C CA . TYR A 1 561 ? 41.58772 14.20848 -14.22418 1.000 104.86549 561 TYR A CA 1
ATOM 8553 C C . TYR A 1 561 ? 40.23007 13.57184 -14.47618 1.000 107.86431 561 TYR A C 1
ATOM 8554 O O . TYR A 1 561 ? 40.12588 12.34798 -14.60169 1.000 106.70161 561 TYR A O 1
ATOM 8572 N N . ARG A 1 562 ? 39.19471 14.40431 -14.52110 1.000 112.95892 562 ARG A N 1
ATOM 8573 C CA . ARG A 1 562 ? 37.84484 13.99954 -14.87832 1.000 118.10335 562 ARG A CA 1
ATOM 8574 C C . ARG A 1 562 ? 37.43961 14.70485 -16.16636 1.000 121.24974 562 ARG A C 1
ATOM 8575 O O . ARG A 1 562 ? 38.11975 15.61581 -16.64608 1.000 121.62883 562 ARG A O 1
ATOM 8596 N N . LEU A 1 563 ? 36.31322 14.27287 -16.72521 1.000 123.66438 563 LEU A N 1
ATOM 8597 C CA . LEU A 1 563 ? 35.80898 14.79794 -17.98587 1.000 126.67569 563 LEU A CA 1
ATOM 8598 C C . LEU A 1 563 ? 34.33570 15.13960 -17.83580 1.000 128.24160 563 LEU A C 1
ATOM 8599 O O . LEU A 1 563 ? 33.59256 14.42731 -17.15483 1.000 127.98082 563 LEU A O 1
ATOM 8615 N N . ASP A 1 564 ? 33.91789 16.23794 -18.46187 1.000 129.90193 564 ASP A N 1
ATOM 8616 C CA . ASP A 1 564 ? 32.50892 16.61738 -18.49664 1.000 132.10216 564 ASP A CA 1
ATOM 8617 C C . ASP A 1 564 ? 31.86405 15.89066 -19.67160 1.000 135.31291 564 ASP A C 1
ATOM 8618 O O . ASP A 1 564 ? 32.11113 16.22899 -20.83373 1.000 133.75007 564 ASP A O 1
ATOM 8627 N N . TYR A 1 565 ? 31.04363 14.88444 -19.36664 1.000 136.70112 565 TYR A N 1
ATOM 8628 C CA . TYR A 1 565 ? 30.50511 14.02573 -20.41416 1.000 139.76643 565 TYR A CA 1
ATOM 8629 C C . TYR A 1 565 ? 29.43563 14.73025 -21.23992 1.000 144.00535 565 TYR A C 1
ATOM 8630 O O . TYR A 1 565 ? 29.30989 14.46304 -22.44035 1.000 145.13672 565 TYR A O 1
ATOM 8648 N N . ARG A 1 566 ? 28.66350 15.63053 -20.62757 1.000 148.69816 566 ARG A N 1
ATOM 8649 C CA . ARG A 1 566 ? 27.54420 16.23876 -21.33978 1.000 151.07262 566 ARG A CA 1
ATOM 8650 C C . ARG A 1 566 ? 28.01955 17.07411 -22.52424 1.000 151.21389 566 ARG A C 1
ATOM 8651 O O . ARG A 1 566 ? 27.35211 17.12281 -23.56436 1.000 153.10673 566 ARG A O 1
ATOM 8672 N N . THR A 1 567 ? 29.17243 17.73503 -22.39216 1.000 155.45747 567 THR A N 1
ATOM 8673 C CA . THR A 1 567 ? 29.62228 18.64623 -23.43916 1.000 154.70854 567 THR A CA 1
ATOM 8674 C C . THR A 1 567 ? 30.10183 17.91837 -24.69078 1.000 159.03249 567 THR A C 1
ATOM 8675 O O . THR A 1 567 ? 30.14306 18.52806 -25.76494 1.000 158.43074 567 THR A O 1
ATOM 8686 N N . ALA A 1 568 ? 30.45313 16.63748 -24.58543 1.000 166.16454 568 ALA A N 1
ATOM 8687 C CA . ALA A 1 568 ? 31.00046 15.88052 -25.70395 1.000 171.39743 568 ALA A CA 1
ATOM 8688 C C . ALA A 1 568 ? 29.94582 15.08802 -26.47062 1.000 172.54048 568 ALA A C 1
ATOM 8689 O O . ALA A 1 568 ? 30.30427 14.29167 -27.34535 1.000 176.00621 568 ALA A O 1
ATOM 8696 N N . ALA A 1 569 ? 28.66372 15.29389 -26.17790 1.000 166.54063 569 ALA A N 1
ATOM 8697 C CA . ALA A 1 569 ? 27.61483 14.47678 -26.76922 1.000 160.30304 569 ALA A CA 1
ATOM 8698 C C . ALA A 1 569 ? 27.61470 14.60510 -28.29404 1.000 152.15483 569 ALA A C 1
ATOM 8699 O O . ALA A 1 569 ? 28.22793 15.50333 -28.87533 1.000 150.89543 569 ALA A O 1
ATOM 8706 N N . ASP A 1 570 ? 26.90205 13.68105 -28.94091 1.000 149.67877 570 ASP A N 1
ATOM 8707 C CA . ASP A 1 570 ? 26.80260 13.61942 -30.39383 1.000 148.55201 570 ASP A CA 1
ATOM 8708 C C . ASP A 1 570 ? 25.33377 13.53876 -30.80095 1.000 147.24895 570 ASP A C 1
ATOM 8709 O O . ASP A 1 570 ? 24.43291 13.49456 -29.95732 1.000 145.09435 570 ASP A O 1
ATOM 8718 N N . THR A 1 571 ? 25.10036 13.51796 -32.11871 1.000 148.39389 571 THR A N 1
ATOM 8719 C CA . THR A 1 571 ? 23.73974 13.47047 -32.64695 1.000 149.35507 571 THR A CA 1
ATOM 8720 C C . THR A 1 571 ? 22.90705 12.38063 -31.98623 1.000 146.35334 571 THR A C 1
ATOM 8721 O O . THR A 1 571 ? 21.69560 12.54647 -31.80189 1.000 147.81461 571 THR A O 1
ATOM 8732 N N . THR A 1 572 ? 23.53489 11.25840 -31.63206 1.000 142.08245 572 THR A N 1
ATOM 8733 C CA . THR A 1 572 ? 22.80843 10.16922 -30.99155 1.000 137.65101 572 THR A CA 1
ATOM 8734 C C . THR A 1 572 ? 22.22694 10.58752 -29.64759 1.000 133.15517 572 THR A C 1
ATOM 8735 O O . THR A 1 572 ? 21.22195 10.02011 -29.20268 1.000 131.42719 572 THR A O 1
ATOM 8746 N N . GLY A 1 573 ? 22.82872 11.57992 -28.99824 1.000 130.92945 573 GLY A N 1
ATOM 8747 C CA . GLY A 1 573 ? 22.56423 11.84140 -27.59973 1.000 129.40892 573 GLY A CA 1
ATOM 8748 C C . GLY A 1 573 ? 23.47676 11.07991 -26.67196 1.000 123.32523 573 GLY A C 1
ATOM 8749 O O . GLY A 1 573 ? 23.18338 10.97459 -25.47530 1.000 123.18969 573 GLY A O 1
ATOM 8753 N N . LEU A 1 574 ? 24.58695 10.56172 -27.18760 1.000 121.17047 574 LEU A N 1
ATOM 8754 C CA . LEU A 1 574 ? 25.39264 9.55094 -26.51542 1.000 119.36903 574 LEU A CA 1
ATOM 8755 C C . LEU A 1 574 ? 26.72108 10.17321 -26.11111 1.000 113.73852 574 LEU A C 1
ATOM 8756 O O . LEU A 1 574 ? 27.58714 10.41595 -26.95896 1.000 111.84266 574 LEU A O 1
ATOM 8772 N N . GLN A 1 575 ? 26.87589 10.42553 -24.81893 1.000 108.84323 575 GLN A N 1
ATOM 8773 C CA . GLN A 1 575 ? 28.11938 10.98078 -24.31545 1.000 106.23896 575 GLN A CA 1
ATOM 8774 C C . GLN A 1 575 ? 29.20186 9.90520 -24.32249 1.000 99.20554 575 GLN A C 1
ATOM 8775 O O . GLN A 1 575 ? 28.91015 8.72965 -24.07982 1.000 100.14743 575 GLN A O 1
ATOM 8789 N N . PRO A 1 576 ? 30.45249 10.26558 -24.59470 1.000 98.20653 576 PRO A N 1
ATOM 8790 C CA . PRO A 1 576 ? 31.54231 9.30339 -24.41724 1.000 95.12675 576 PRO A CA 1
ATOM 8791 C C . PRO A 1 576 ? 31.83159 9.11658 -22.93685 1.000 90.69957 576 PRO A C 1
ATOM 8792 O O . PRO A 1 576 ? 31.27254 9.79198 -22.07137 1.000 91.49215 576 PRO A O 1
ATOM 8803 N N . ILE A 1 577 ? 32.71629 8.16991 -22.64791 1.000 86.70437 577 ILE A N 1
ATOM 8804 C CA . ILE A 1 577 ? 33.09388 7.85717 -21.27683 1.000 85.25836 577 ILE A CA 1
ATOM 8805 C C . ILE A 1 577 ? 34.58285 7.55316 -21.26232 1.000 83.25557 577 ILE A C 1
ATOM 8806 O O . ILE A 1 577 ? 35.16010 7.13228 -22.26924 1.000 82.85432 577 ILE A O 1
ATOM 8822 N N . LEU A 1 578 ? 35.21115 7.79156 -20.11710 1.000 82.71173 578 LEU A N 1
ATOM 8823 C CA . LEU A 1 578 ? 36.63527 7.53168 -19.98074 1.000 83.51515 578 LEU A CA 1
ATOM 8824 C C . LEU A 1 578 ? 36.88455 6.03449 -19.86222 1.000 82.85965 578 LEU A C 1
ATOM 8825 O O . LEU A 1 578 ? 36.13012 5.31326 -19.20210 1.000 80.40400 578 LEU A O 1
ATOM 8841 N N . ASN A 1 579 ? 37.94567 5.56871 -20.51986 1.000 85.26348 579 ASN A N 1
ATOM 8842 C CA . ASN A 1 579 ? 38.33316 4.16647 -20.44090 1.000 88.72071 579 ASN A CA 1
ATOM 8843 C C . ASN A 1 579 ? 38.58924 3.78733 -18.98762 1.000 91.60070 579 ASN A C 1
ATOM 8844 O O . ASN A 1 579 ? 39.56448 4.24331 -18.38138 1.000 90.60388 579 ASN A O 1
ATOM 8855 N N . GLN A 1 580 ? 37.71762 2.95105 -18.42195 1.000 95.39068 580 GLN A N 1
ATOM 8856 C CA . GLN A 1 580 ? 37.80505 2.61421 -17.00774 1.000 99.33585 580 GLN A CA 1
ATOM 8857 C C . GLN A 1 580 ? 39.04393 1.80333 -16.65548 1.000 97.49034 580 GLN A C 1
ATOM 8858 O O . GLN A 1 580 ? 39.34074 1.65527 -15.46558 1.000 96.53964 580 GLN A O 1
ATOM 8872 N N . PHE A 1 581 ? 39.76849 1.27711 -17.64014 1.000 97.37716 581 PHE A N 1
ATOM 8873 C CA . PHE A 1 581 ? 40.90761 0.41244 -17.35974 1.000 97.38066 581 PHE A CA 1
ATOM 8874 C C . PHE A 1 581 ? 42.23746 1.15603 -17.33933 1.000 99.19721 581 PHE A 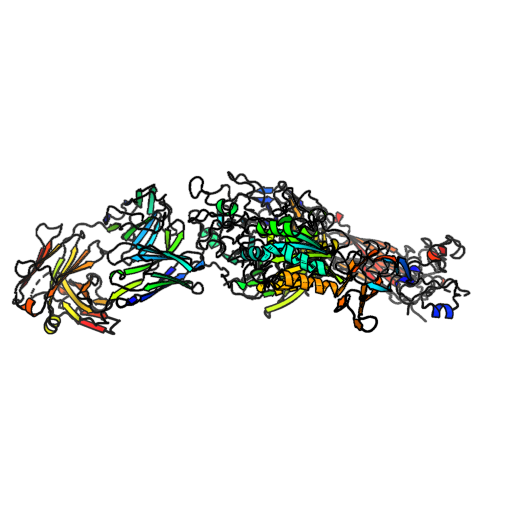C 1
ATOM 8875 O O . PHE A 1 581 ? 43.24027 0.57601 -16.91030 1.000 98.81645 581 PHE A O 1
ATOM 8892 N N . THR A 1 582 ? 42.27948 2.41570 -17.79521 1.000 102.37565 582 THR A N 1
ATOM 8893 C CA . THR A 1 582 ? 43.41671 3.26386 -17.44011 1.000 104.39541 582 THR A CA 1
ATOM 8894 C C . THR A 1 582 ? 43.04989 4.09641 -16.21356 1.000 100.54440 582 THR A C 1
ATOM 8895 O O . THR A 1 582 ? 42.00044 4.74996 -16.21291 1.000 100.84110 582 THR A O 1
ATOM 8906 N N . PRO A 1 583 ? 43.85258 4.08404 -15.14881 1.000 97.86561 583 PRO A N 1
ATOM 8907 C CA . PRO A 1 583 ? 43.45943 4.81570 -13.93631 1.000 96.34654 583 PRO A CA 1
ATOM 8908 C C . PRO A 1 583 ? 43.46965 6.32091 -14.15982 1.000 95.40587 583 PRO A C 1
ATOM 8909 O O . PRO A 1 583 ? 44.38014 6.86893 -14.78599 1.000 94.54340 583 PRO A O 1
ATOM 8920 N N . ALA A 1 584 ? 42.44323 6.98884 -13.63065 1.000 97.38948 584 ALA A N 1
ATOM 8921 C CA . ALA A 1 584 ? 42.26721 8.42317 -13.80977 1.000 98.45288 584 ALA A CA 1
ATOM 8922 C C . ALA A 1 584 ? 42.99403 9.24218 -12.74806 1.000 97.21642 584 ALA A C 1
ATOM 8923 O O . ALA A 1 584 ? 42.63065 10.40012 -12.51188 1.000 99.19338 584 ALA A O 1
ATOM 8930 N N . ASN A 1 585 ? 44.00142 8.66445 -12.10044 1.000 92.73348 585 ASN A N 1
ATOM 8931 C CA . ASN A 1 585 ? 44.87249 9.39401 -11.19363 1.000 89.19128 585 ASN A CA 1
ATOM 8932 C C . ASN A 1 585 ? 46.30253 8.93186 -11.42954 1.000 86.77923 585 ASN A C 1
ATOM 8933 O O . ASN A 1 585 ? 46.54260 7.78678 -11.82061 1.000 86.69985 585 ASN A O 1
ATOM 8944 N N . ILE A 1 586 ? 47.25172 9.84466 -11.21972 1.000 85.07497 586 ILE A N 1
ATOM 8945 C CA . ILE A 1 586 ? 48.66911 9.50748 -11.19938 1.000 84.12319 586 ILE A CA 1
ATOM 8946 C C . ILE A 1 586 ? 49.31195 10.25582 -10.04189 1.000 83.19041 586 ILE A C 1
ATOM 8947 O O . ILE A 1 586 ? 48.81498 11.28723 -9.58394 1.000 83.87768 586 ILE A O 1
ATOM 8963 N N . SER A 1 587 ? 50.43359 9.72279 -9.56891 1.000 81.87360 587 SER A N 1
ATOM 8964 C CA . SER A 1 587 ? 51.10204 10.31260 -8.42179 1.000 81.66749 587 SER A CA 1
ATOM 8965 C C . SER A 1 587 ? 52.60122 10.08204 -8.51171 1.000 78.87760 587 SER A C 1
ATOM 8966 O O . SER A 1 587 ? 53.05998 9.00902 -8.91488 1.000 76.71760 587 SER A O 1
ATOM 8974 N N . ARG A 1 588 ? 53.34873 11.11283 -8.14418 1.000 79.64604 588 ARG A N 1
ATOM 8975 C CA . ARG A 1 588 ? 54.78984 11.07819 -7.97053 1.000 80.67389 588 ARG A CA 1
ATOM 8976 C C . ARG A 1 588 ? 55.08000 11.55652 -6.55561 1.000 81.58938 588 ARG A C 1
ATOM 8977 O O . ARG A 1 588 ? 54.19528 12.06758 -5.86436 1.000 83.27329 588 ARG A O 1
ATOM 8998 N N . GLN A 1 589 ? 56.32153 11.39949 -6.10942 1.000 81.38603 589 GLN A N 1
ATOM 8999 C CA . GLN A 1 589 ? 56.66440 11.87181 -4.77736 1.000 84.54160 589 GLN A CA 1
ATOM 9000 C C . GLN A 1 589 ? 58.03991 12.51388 -4.75478 1.000 84.79469 589 GLN A C 1
ATOM 9001 O O . GLN A 1 589 ? 58.97352 12.04788 -5.41347 1.000 84.26416 589 GLN A O 1
ATOM 9015 N N . ALA A 1 590 ? 58.13763 13.59896 -3.99504 1.000 86.33561 590 ALA A N 1
ATOM 9016 C CA . ALA A 1 590 ? 59.39184 14.26030 -3.68290 1.000 86.46879 590 ALA A CA 1
ATOM 9017 C C . ALA A 1 590 ? 59.86647 13.81131 -2.30544 1.000 87.04392 590 ALA A C 1
ATOM 9018 O O . ALA A 1 590 ? 59.12286 13.20646 -1.52940 1.000 86.29448 590 ALA A O 1
ATOM 9025 N N . HIS A 1 591 ? 61.12601 14.11859 -2.00571 1.000 85.66193 591 HIS A N 1
ATOM 9026 C CA . HIS A 1 591 ? 61.73128 13.72497 -0.74373 1.000 86.30540 591 HIS A CA 1
ATOM 9027 C C . HIS A 1 591 ? 62.50802 14.88666 -0.15045 1.000 88.43404 591 HIS A C 1
ATOM 9028 O O . HIS A 1 591 ? 63.14834 15.65419 -0.87424 1.000 99.10910 591 HIS A O 1
ATOM 9042 N N . ILE A 1 592 ? 62.44256 15.00520 1.17086 1.000 91.88928 592 ILE A N 1
ATOM 9043 C CA . ILE A 1 592 ? 63.21204 16.01331 1.88834 1.000 95.11625 592 ILE A CA 1
ATOM 9044 C C . ILE A 1 592 ? 64.62420 15.48814 2.11126 1.000 97.16348 592 ILE A C 1
ATOM 9045 O O . ILE A 1 592 ? 64.81796 14.37732 2.62056 1.000 91.41668 592 ILE A O 1
ATOM 9061 N N . LEU A 1 593 ? 65.61114 16.28582 1.70937 1.000 100.85010 593 LEU A N 1
ATOM 9062 C CA . LEU A 1 593 ? 67.01519 15.97090 1.94132 1.000 104.39896 593 LEU A CA 1
ATOM 9063 C C . LEU A 1 593 ? 67.31955 15.96527 3.43628 1.000 109.55392 593 LEU A C 1
ATOM 9064 O O . LEU A 1 593 ? 66.72537 16.71352 4.21626 1.000 111.82795 593 LEU A O 1
ATOM 9080 N N . LEU A 1 594 ? 68.25859 15.10855 3.83753 1.000 112.02914 594 LEU A N 1
ATOM 9081 C CA . LEU A 1 594 ? 68.64697 14.97367 5.23425 1.000 115.97555 594 LEU A CA 1
ATOM 9082 C C . LEU A 1 594 ? 70.14273 15.20789 5.40308 1.000 118.71262 594 LEU A C 1
ATOM 9083 O O . LEU A 1 594 ? 70.93928 14.94188 4.49733 1.000 116.37553 594 LEU A O 1
ATOM 9099 N N . ASP A 1 595 ? 70.51216 15.70525 6.58179 1.000 124.15813 595 ASP A N 1
ATOM 9100 C CA . ASP A 1 595 ? 71.90328 16.00946 6.90337 1.000 132.54810 595 ASP A CA 1
ATOM 9101 C C . ASP A 1 595 ? 72.23229 15.61172 8.34153 1.000 131.11181 595 ASP A C 1
ATOM 9102 O O . ASP A 1 595 ? 73.14397 16.16613 8.95878 1.000 132.25708 595 ASP A O 1
ATOM 9111 N N . GLY B 2 1 ? 54.26552 -5.23149 17.45232 1.000 134.27640 5 GLY B N 1
ATOM 9112 C CA . GLY B 2 1 ? 53.37147 -6.09445 16.70325 1.000 135.11858 5 GLY B CA 1
ATOM 9113 C C . GLY B 2 1 ? 52.11064 -5.38460 16.24705 1.000 135.31731 5 GLY B C 1
ATOM 9114 O O . GLY B 2 1 ? 51.69332 -5.52301 15.09655 1.000 135.25497 5 GLY B O 1
ATOM 9117 N N . CYS B 2 2 ? 51.50013 -4.62347 17.15666 1.000 134.66380 6 CYS B N 1
ATOM 9118 C CA . CYS B 2 2 ? 50.29296 -3.86186 16.86835 1.000 133.57630 6 CYS B CA 1
ATOM 9119 C C . CYS B 2 2 ? 50.57372 -2.38888 16.59427 1.000 135.54776 6 CYS B C 1
ATOM 9120 O O . CYS B 2 2 ? 49.63383 -1.58808 16.56441 1.000 134.27864 6 CYS B O 1
ATOM 9127 N N . ALA B 2 3 ? 51.83821 -2.00556 16.42132 1.000 137.02358 7 ALA B N 1
ATOM 9128 C CA . ALA B 2 3 ? 52.19872 -0.62017 16.15638 1.000 141.75666 7 ALA B CA 1
ATOM 9129 C C . ALA B 2 3 ? 52.30295 -0.32465 14.66642 1.000 140.94550 7 ALA B C 1
ATOM 9130 O O . ALA B 2 3 ? 52.93117 0.66796 14.28091 1.000 141.73357 7 ALA B O 1
ATOM 9137 N N . LEU B 2 4 ? 51.68963 -1.15438 13.82771 1.000 141.87097 8 LEU B N 1
ATOM 9138 C CA . LEU B 2 4 ? 51.89667 -1.09563 12.38913 1.000 144.36268 8 LEU B CA 1
ATOM 9139 C C . LEU B 2 4 ? 50.99111 -0.03376 11.76701 1.000 143.67034 8 LEU B C 1
ATOM 9140 O O . LEU B 2 4 ? 50.34565 0.75584 12.46218 1.000 141.59330 8 LEU B O 1
ATOM 9156 N N . GLY B 2 5 ? 50.93922 -0.01647 10.43393 1.000 146.64494 9 GLY B N 1
ATOM 9157 C CA . GLY B 2 5 ? 50.18988 0.97134 9.68069 1.000 145.83213 9 GLY B CA 1
ATOM 9158 C C . GLY B 2 5 ? 48.86720 1.36536 10.30066 1.000 142.18193 9 GLY B C 1
ATOM 9159 O O . GLY B 2 5 ? 48.18770 0.53783 10.91531 1.000 141.80742 9 GLY B O 1
ATOM 9163 N N . GLY B 2 6 ? 48.48947 2.62677 10.13640 1.000 139.08042 10 GLY B N 1
ATOM 9164 C CA . GLY B 2 6 ? 47.30716 3.13507 10.81274 1.000 137.12454 10 GLY B CA 1
ATOM 9165 C C . GLY B 2 6 ? 47.62713 3.40374 12.26286 1.000 131.58766 10 GLY B C 1
ATOM 9166 O O . GLY B 2 6 ? 48.63838 4.03540 12.57981 1.000 132.68566 10 GLY B O 1
ATOM 9170 N N . ALA B 2 7 ? 46.76601 2.92188 13.15645 1.000 126.86664 11 ALA B N 1
ATOM 9171 C CA . ALA B 2 7 ? 47.02925 2.94731 14.59208 1.000 123.40474 11 ALA B CA 1
ATOM 9172 C C . ALA B 2 7 ? 47.28518 4.37347 15.08357 1.000 119.88336 11 ALA B C 1
ATOM 9173 O O . ALA B 2 7 ? 48.34939 4.70222 15.61190 1.000 117.86631 11 ALA B O 1
ATOM 9180 N N . GLU B 2 8 ? 46.27473 5.22575 14.89615 1.000 118.03387 12 GLU B N 1
ATOM 9181 C CA . GLU B 2 8 ? 46.30914 6.57578 15.44510 1.000 118.01244 12 GLU B CA 1
ATOM 9182 C C . GLU B 2 8 ? 44.98751 6.95667 16.10483 1.000 114.58311 12 GLU B C 1
ATOM 9183 O O . GLU B 2 8 ? 44.80942 8.12621 16.46844 1.000 113.94444 12 GLU B O 1
ATOM 9195 N N . THR B 2 9 ? 44.06416 6.01198 16.27030 1.000 112.10511 13 THR B N 1
ATOM 9196 C CA . THR B 2 9 ? 42.80770 6.22717 16.97371 1.000 111.15249 13 THR B CA 1
ATOM 9197 C C . THR B 2 9 ? 42.46393 4.94780 17.72348 1.000 109.42131 13 THR B C 1
ATOM 9198 O O . THR B 2 9 ? 42.80805 3.84815 17.28253 1.000 109.27111 13 THR B O 1
ATOM 9209 N N . CYS B 2 10 ? 41.79406 5.09488 18.87027 1.000 111.70658 14 CYS B N 1
ATOM 9210 C CA . CYS B 2 10 ? 41.46348 3.92132 19.67430 1.000 114.10499 14 CYS B CA 1
ATOM 9211 C C . CYS B 2 10 ? 40.63842 2.92620 18.86605 1.000 116.88857 14 CYS B C 1
ATOM 9212 O O . CYS B 2 10 ? 40.93327 1.72554 18.84890 1.000 117.37844 14 CYS B O 1
ATOM 9219 N N . GLU B 2 11 ? 39.59939 3.41098 18.18138 1.000 116.18887 15 GLU B N 1
ATOM 9220 C CA . GLU B 2 11 ? 38.79805 2.52861 17.33844 1.000 113.55794 15 GLU B CA 1
ATOM 9221 C C . GLU B 2 11 ? 39.64414 1.91668 16.22757 1.000 110.79165 15 GLU B C 1
ATOM 9222 O O . GLU B 2 11 ? 39.48083 0.73818 15.89059 1.000 109.25443 15 GLU B O 1
ATOM 9234 N N . ASP B 2 12 ? 40.55686 2.70108 15.64774 1.000 108.44028 16 ASP B N 1
ATOM 9235 C CA . ASP B 2 12 ? 41.44140 2.16705 14.61656 1.000 107.87461 16 ASP B CA 1
ATOM 9236 C C . ASP B 2 12 ? 42.39130 1.12601 15.19330 1.000 109.36872 16 ASP B C 1
ATOM 9237 O O . ASP B 2 12 ? 42.72870 0.14268 14.52385 1.000 109.68725 16 ASP B O 1
ATOM 9246 N N . CYS B 2 13 ? 42.83285 1.32813 16.43507 1.000 109.49044 17 CYS B N 1
ATOM 9247 C CA . CYS B 2 13 ? 43.77987 0.40570 17.05081 1.000 109.24493 17 CYS B CA 1
ATOM 9248 C C . CYS B 2 13 ? 43.16136 -0.97408 17.24442 1.000 108.07933 17 CYS B C 1
ATOM 9249 O O . CYS B 2 13 ? 43.78182 -1.99542 16.92642 1.000 110.24153 17 CYS B O 1
ATOM 9256 N N . LEU B 2 14 ? 41.93324 -1.02439 17.76628 1.000 103.79448 18 LEU B N 1
ATOM 9257 C CA . LEU B 2 14 ? 41.29196 -2.31020 18.01905 1.000 100.83454 18 LEU B CA 1
ATOM 9258 C C . LEU B 2 14 ? 41.11374 -3.11482 16.73787 1.000 101.34731 18 LEU B C 1
ATOM 9259 O O . LEU B 2 14 ? 41.17996 -4.34908 16.76488 1.000 101.90096 18 LEU B O 1
ATOM 9275 N N . LEU B 2 15 ? 40.89332 -2.43681 15.61050 1.000 102.31697 19 LEU B N 1
ATOM 9276 C CA . LEU B 2 15 ? 40.51545 -3.13049 14.38352 1.000 106.43153 19 LEU B CA 1
ATOM 9277 C C . LEU B 2 15 ? 41.63336 -4.03295 13.87415 1.000 109.49495 19 LEU B C 1
ATOM 9278 O O . LEU B 2 15 ? 41.37021 -5.14345 13.39737 1.000 111.09535 19 LEU B O 1
ATOM 9294 N N . ILE B 2 16 ? 42.88470 -3.57913 13.96132 1.000 111.47225 20 ILE B N 1
ATOM 9295 C CA . ILE B 2 16 ? 43.97340 -4.31215 13.32252 1.000 113.38887 20 ILE B CA 1
ATOM 9296 C C . ILE B 2 16 ? 44.16305 -5.67788 13.97356 1.000 112.00323 20 ILE B C 1
ATOM 9297 O O . ILE B 2 16 ? 44.38685 -6.67793 13.28030 1.000 113.23593 20 ILE B O 1
ATOM 9313 N N . GLY B 2 17 ? 44.08000 -5.75195 15.30185 1.000 109.02401 21 GLY B N 1
ATOM 9314 C CA . GLY B 2 17 ? 44.40240 -6.97688 15.99952 1.000 107.45869 21 GLY B CA 1
ATOM 9315 C C . GLY B 2 17 ? 43.55914 -7.26232 17.22775 1.000 103.92088 21 GLY B C 1
ATOM 9316 O O . GLY B 2 17 ? 43.20431 -6.36199 17.99432 1.000 103.04719 21 GLY B O 1
ATOM 9320 N N . PRO B 2 18 ? 43.22065 -8.53980 17.43617 1.000 102.96489 22 PRO B N 1
ATOM 9321 C CA . PRO B 2 18 ? 42.49768 -8.91156 18.66421 1.000 99.70420 22 PRO B CA 1
ATOM 9322 C C . PRO B 2 18 ? 43.23769 -8.60639 19.95784 1.000 96.27817 22 PRO B C 1
ATOM 9323 O O . PRO B 2 18 ? 42.58525 -8.32500 20.97131 1.000 91.64892 22 PRO B O 1
ATOM 9334 N N . GLN B 2 19 ? 44.57042 -8.67503 19.97262 1.000 99.57605 23 GLN B N 1
ATOM 9335 C CA . GLN B 2 19 ? 45.33868 -8.55587 21.20643 1.000 103.10534 23 GLN B CA 1
ATOM 9336 C C . GLN B 2 19 ? 46.03679 -7.20396 21.32257 1.000 106.47905 23 GLN B C 1
ATOM 9337 O O . GLN B 2 19 ? 47.11108 -7.10373 21.91898 1.000 107.68852 23 GLN B O 1
ATOM 9351 N N . CYS B 2 20 ? 45.43921 -6.15820 20.76657 1.000 108.27507 24 CYS B N 1
ATOM 9352 C CA . CYS B 2 20 ? 46.01186 -4.82323 20.81322 1.000 109.98186 24 CYS B CA 1
ATOM 9353 C C . CYS B 2 20 ? 45.22176 -3.97147 21.79577 1.000 102.83774 24 CYS B C 1
ATOM 9354 O O . CYS B 2 20 ? 43.99871 -4.11364 21.91288 1.000 99.18378 24 CYS B O 1
ATOM 9361 N N . ALA B 2 21 ? 45.92555 -3.10410 22.50841 1.000 101.92250 25 ALA B N 1
ATOM 9362 C CA . ALA B 2 21 ? 45.32391 -2.19275 23.46700 1.000 99.79461 25 ALA B CA 1
ATOM 9363 C C . ALA B 2 21 ? 45.69528 -0.76043 23.10424 1.000 102.89794 25 ALA B C 1
ATOM 9364 O O . ALA B 2 21 ? 46.42910 -0.50327 22.14860 1.000 104.01511 25 ALA B O 1
ATOM 9371 N N . TRP B 2 22 ? 45.18907 0.17342 23.89742 1.000 105.16075 26 TRP B N 1
ATOM 9372 C CA . TRP B 2 22 ? 45.35613 1.59081 23.61941 1.000 106.53494 26 TRP B CA 1
ATOM 9373 C C . TRP B 2 22 ? 45.56910 2.32371 24.93199 1.000 110.25319 26 TRP B C 1
ATOM 9374 O O . TRP B 2 22 ? 44.78895 2.14617 25.87140 1.000 110.11700 26 TRP B O 1
ATOM 9395 N N . CYS B 2 23 ? 46.62564 3.12901 25.00106 1.000 114.40836 27 CYS B N 1
ATOM 9396 C CA . CYS B 2 23 ? 46.93698 3.88697 26.20411 1.000 118.22086 27 CYS B CA 1
ATOM 9397 C C . CYS B 2 23 ? 46.22248 5.23274 26.19168 1.000 119.42029 27 CYS B C 1
ATOM 9398 O O . CYS B 2 23 ? 45.74705 5.70225 25.15558 1.000 114.50589 27 CYS B O 1
ATOM 9405 N N . ALA B 2 24 ? 46.16609 5.86403 27.36083 1.000 123.17582 28 ALA B N 1
ATOM 9406 C CA . ALA B 2 24 ? 45.58846 7.19562 27.48731 1.000 123.57967 28 ALA B CA 1
ATOM 9407 C C . ALA B 2 24 ? 46.52499 8.10273 28.27669 1.000 125.16979 28 ALA B C 1
ATOM 9408 O O . ALA B 2 24 ? 46.93460 7.77106 29.39371 1.000 125.94631 28 ALA B O 1
ATOM 9415 N N . GLN B 2 25 ? 46.85871 9.24583 27.67084 1.000 125.21333 29 GLN B N 1
ATOM 9416 C CA . GLN B 2 25 ? 47.68772 10.31579 28.23048 1.000 128.47026 29 GLN B CA 1
ATOM 9417 C C . GLN B 2 25 ? 49.10049 9.86507 28.59713 1.000 132.11596 29 GLN B C 1
ATOM 9418 O O . GLN B 2 25 ? 49.49547 8.73344 28.30080 1.000 135.35449 29 GLN B O 1
ATOM 9432 N N . GLU B 2 26 ? 49.87624 10.75657 29.21912 1.000 132.76477 30 GLU B N 1
ATOM 9433 C CA . GLU B 2 26 ? 51.25823 10.45953 29.57658 1.000 132.90168 30 GLU B CA 1
ATOM 9434 C C . GLU B 2 26 ? 51.65771 11.25563 30.81066 1.000 135.22139 30 GLU B C 1
ATOM 9435 O O . GLU B 2 26 ? 51.17946 12.37147 31.03364 1.000 135.54495 30 GLU B O 1
ATOM 9447 N N . ASN B 2 27 ? 52.54693 10.66001 31.60372 1.000 136.56655 31 ASN B N 1
ATOM 9448 C CA . ASN B 2 27 ? 52.97680 11.20233 32.89135 1.000 136.86200 31 ASN B CA 1
ATOM 9449 C C . ASN B 2 27 ? 54.49934 11.24681 32.95540 1.000 136.44583 31 ASN B C 1
ATOM 9450 O O . ASN B 2 27 ? 55.19073 10.84136 32.02080 1.000 135.72641 31 ASN B O 1
ATOM 9461 N N . GLY B 2 35 ? 50.37336 9.18349 18.92103 1.000 128.61710 39 GLY B N 1
ATOM 9462 C CA . GLY B 2 35 ? 51.46190 8.60098 18.15968 1.000 129.20715 39 GLY B CA 1
ATOM 9463 C C . GLY B 2 35 ? 51.31938 7.10387 17.96522 1.000 126.77913 39 GLY B C 1
ATOM 9464 O O . GLY B 2 35 ? 50.64819 6.65195 17.03668 1.000 126.90797 39 GLY B O 1
ATOM 9467 N N . GLU B 2 36 ? 51.95650 6.33053 18.84729 1.000 124.45505 40 GLU B N 1
ATOM 9468 C CA . GLU B 2 36 ? 51.94011 4.87145 18.78002 1.000 121.15747 40 GLU B CA 1
ATOM 9469 C C . GLU B 2 36 ? 51.53049 4.30120 20.13754 1.000 116.26430 40 GLU B C 1
ATOM 9470 O O . GLU B 2 36 ? 52.27964 3.58309 20.79908 1.000 114.97046 40 GLU B O 1
ATOM 9482 N N . ARG B 2 37 ? 50.31708 4.63488 20.55519 1.000 112.78328 41 ARG B N 1
ATOM 9483 C CA . ARG B 2 37 ? 49.75188 4.13014 21.79672 1.000 109.81947 41 ARG B CA 1
ATOM 9484 C C . ARG B 2 37 ? 49.08114 2.77823 21.61030 1.000 107.42516 41 ARG B C 1
ATOM 9485 O O . ARG B 2 37 ? 48.50344 2.24805 22.56453 1.000 103.69178 41 ARG B O 1
ATOM 9506 N N . CYS B 2 38 ? 49.14636 2.21782 20.40493 1.000 109.49785 42 CYS B N 1
ATOM 9507 C CA . CYS B 2 38 ? 48.53896 0.93298 20.08298 1.000 109.61643 42 CYS B CA 1
ATOM 9508 C C . CYS B 2 38 ? 49.60388 -0.14736 20.22107 1.000 111.88403 42 CYS B C 1
ATOM 9509 O O . CYS B 2 38 ? 50.50930 -0.24323 19.38621 1.000 113.71790 42 CYS B O 1
ATOM 9516 N N . ASP B 2 39 ? 49.50072 -0.95694 21.27060 1.000 112.28368 43 ASP B N 1
ATOM 9517 C CA . ASP B 2 39 ? 50.45604 -2.03614 21.48167 1.000 117.25536 43 ASP B CA 1
ATOM 9518 C C . ASP B 2 39 ? 49.88367 -3.01235 22.50289 1.000 115.32570 43 ASP B C 1
ATOM 9519 O O . ASP B 2 39 ? 48.77093 -2.83869 23.00791 1.000 111.25744 43 ASP B O 1
ATOM 9528 N N . THR B 2 40 ? 50.66321 -4.04850 22.79609 1.000 119.87991 44 THR B N 1
ATOM 9529 C CA . THR B 2 40 ? 50.23634 -5.07989 23.73090 1.000 120.79134 44 THR B CA 1
ATOM 9530 C C . THR B 2 40 ? 49.97258 -4.46672 25.10476 1.000 116.13497 44 THR B C 1
ATOM 9531 O O . THR B 2 40 ? 50.69859 -3.55999 25.52791 1.000 114.59469 44 THR B O 1
ATOM 9542 N N . PRO B 2 41 ? 48.94220 -4.92631 25.82671 1.000 113.23649 45 PRO B N 1
ATOM 9543 C CA . PRO B 2 41 ? 48.69682 -4.37051 27.16963 1.000 112.70109 45 PRO B CA 1
ATOM 9544 C C . PRO B 2 41 ? 49.90191 -4.43938 28.09771 1.000 112.99010 45 PRO B C 1
ATOM 9545 O O . PRO B 2 41 ? 50.10365 -3.52123 28.90263 1.000 113.47297 45 PRO B O 1
ATOM 9556 N N . ALA B 2 42 ? 50.70864 -5.50090 28.01420 1.000 113.32968 46 ALA B N 1
ATOM 9557 C CA . ALA B 2 42 ? 51.91787 -5.56661 28.83009 1.000 114.65450 46 ALA B CA 1
ATOM 9558 C C . ALA B 2 42 ? 52.90474 -4.47365 28.43600 1.000 116.80974 46 ALA B C 1
ATOM 9559 O O . ALA B 2 42 ? 53.51838 -3.83802 29.30155 1.000 118.09444 46 ALA B O 1
ATOM 9566 N N . ASN B 2 43 ? 53.06884 -4.23788 27.13126 1.000 117.23680 47 ASN B N 1
ATOM 9567 C CA . ASN B 2 43 ? 53.99213 -3.20145 26.67946 1.000 119.11940 47 ASN B CA 1
ATOM 9568 C C . ASN B 2 43 ? 53.52910 -1.81875 27.12280 1.000 119.55646 47 ASN B C 1
ATOM 9569 O O . ASN B 2 43 ? 54.35227 -0.95708 27.45337 1.000 120.71160 47 ASN B O 1
ATOM 9580 N N . LEU B 2 44 ? 52.21413 -1.58635 27.13778 1.000 119.39089 48 LEU B N 1
ATOM 9581 C CA . LEU B 2 44 ? 51.70516 -0.28789 27.56699 1.000 120.73005 48 LEU B CA 1
ATOM 9582 C C . LEU B 2 44 ? 51.97422 -0.05619 29.04881 1.000 120.57324 48 LEU B C 1
ATOM 9583 O O . LEU B 2 44 ? 52.29768 1.06465 29.46004 1.000 120.48605 48 LEU B O 1
ATOM 9599 N N . LEU B 2 45 ? 51.83448 -1.10118 29.86777 1.000 122.33327 49 LEU B N 1
ATOM 9600 C CA . LEU B 2 45 ? 52.19185 -0.98103 31.27687 1.000 124.29440 49 LEU B CA 1
ATOM 9601 C C . LEU B 2 45 ? 53.68711 -0.74566 31.44061 1.000 128.13419 49 LEU B C 1
ATOM 9602 O O . LEU B 2 45 ? 54.11020 0.01666 32.31711 1.000 128.58936 49 LEU B O 1
ATOM 9618 N N . ALA B 2 46 ? 54.50268 -1.38774 30.60094 1.000 131.35972 50 ALA B N 1
ATOM 9619 C CA . ALA B 2 46 ? 55.94326 -1.17218 30.66130 1.000 135.92942 50 ALA B CA 1
ATOM 9620 C C . ALA B 2 46 ? 56.31048 0.26077 30.29886 1.000 137.94062 50 ALA B C 1
ATOM 9621 O O . ALA B 2 46 ? 57.26962 0.81352 30.85106 1.000 140.68946 50 ALA B O 1
ATOM 9628 N N . LYS B 2 47 ? 55.56705 0.87694 29.37771 1.000 137.25903 51 LYS B N 1
ATOM 9629 C CA . LYS B 2 47 ? 55.83769 2.25550 28.99151 1.000 138.61939 51 LYS B CA 1
ATOM 9630 C C . LYS B 2 47 ? 55.35856 3.25995 30.03116 1.000 139.21002 51 LYS B C 1
ATOM 9631 O O . LYS B 2 47 ? 55.81384 4.40816 30.01359 1.000 143.64833 51 LYS B O 1
ATOM 9650 N N . GLY B 2 48 ? 54.45741 2.86096 30.92672 1.000 122.75183 52 GLY B N 1
ATOM 9651 C CA . GLY B 2 48 ? 54.04684 3.72244 32.01752 1.000 126.02584 52 GLY B CA 1
ATOM 9652 C C . GLY B 2 48 ? 52.54579 3.83520 32.17707 1.000 125.89462 52 GLY B C 1
ATOM 9653 O O . GLY B 2 48 ? 52.06041 4.31603 33.20603 1.000 126.59697 52 GLY B O 1
ATOM 9657 N N . CYS B 2 49 ? 51.80123 3.39685 31.16428 1.000 126.12381 53 CYS B N 1
ATOM 9658 C CA . CYS B 2 49 ? 50.34809 3.49099 31.20606 1.000 128.11648 53 CYS B CA 1
ATOM 9659 C C . CYS B 2 49 ? 49.80738 2.79570 32.45096 1.000 129.61293 53 CYS B C 1
ATOM 9660 O O . CYS B 2 49 ? 50.17599 1.65688 32.75215 1.000 127.48823 53 CYS B O 1
ATOM 9667 N N . GLN B 2 50 ? 48.93602 3.48902 33.17938 1.000 134.46507 54 GLN B N 1
ATOM 9668 C CA . GLN B 2 50 ? 48.31231 2.91573 34.36192 1.000 136.77662 54 GLN B CA 1
ATOM 9669 C C . GLN B 2 50 ? 47.21914 1.92284 33.96857 1.000 137.58159 54 GLN B C 1
ATOM 9670 O O . GLN B 2 50 ? 46.70593 1.92959 32.84591 1.000 137.94425 54 GLN B O 1
ATOM 9684 N N . LEU B 2 51 ? 46.86676 1.05594 34.92328 1.000 137.83158 55 LEU B N 1
ATOM 9685 C CA . LEU B 2 51 ? 45.85785 0.03294 34.66838 1.000 137.54214 55 LEU B CA 1
ATOM 9686 C C . LEU B 2 51 ? 44.47472 0.63155 34.45684 1.000 135.84454 55 LEU B C 1
ATOM 9687 O O . LEU B 2 51 ? 43.64281 0.03851 33.76269 1.000 133.42642 55 LEU B O 1
ATOM 9703 N N . ASN B 2 52 ? 44.18900 1.77150 35.08307 1.000 137.73918 56 ASN B N 1
ATOM 9704 C CA . ASN B 2 52 ? 42.89659 2.40957 34.87011 1.000 139.37923 56 ASN B CA 1
ATOM 9705 C C . ASN B 2 52 ? 42.83410 3.07306 33.50109 1.000 140.09387 56 ASN B C 1
ATOM 9706 O O . ASN B 2 52 ? 41.76464 3.12154 32.88277 1.000 139.06101 56 ASN B O 1
ATOM 9717 N N . PHE B 2 53 ? 43.97117 3.56912 33.00794 1.000 141.21150 57 PHE B N 1
ATOM 9718 C CA . PHE B 2 53 ? 44.00612 4.27536 31.73331 1.000 141.10008 57 PHE B CA 1
ATOM 9719 C C . PHE B 2 53 ? 44.01505 3.32601 30.54330 1.000 137.98825 57 PHE B C 1
ATOM 9720 O O . PHE B 2 53 ? 43.49538 3.67375 29.47705 1.000 138.79729 57 PHE B O 1
ATOM 9737 N N . ILE B 2 54 ? 44.60490 2.13919 30.69782 1.000 134.45344 58 ILE B N 1
ATOM 9738 C CA . ILE B 2 54 ? 44.66897 1.19319 29.59246 1.000 131.68447 58 ILE B CA 1
ATOM 9739 C C . ILE B 2 54 ? 43.26305 0.87441 29.10383 1.000 128.29401 58 ILE B C 1
ATOM 9740 O O . ILE B 2 54 ? 42.33003 0.69330 29.89707 1.000 129.88436 58 ILE B O 1
ATOM 9756 N N . GLU B 2 55 ? 43.10847 0.79975 27.78418 1.000 124.28110 59 GLU B N 1
ATOM 9757 C CA . GLU B 2 55 ? 41.82152 0.56050 27.14155 1.000 120.57395 59 GLU B CA 1
ATOM 9758 C C . GLU B 2 55 ? 41.94160 -0.67214 26.25901 1.000 116.19007 59 GLU B C 1
ATOM 9759 O O . GLU B 2 55 ? 42.79896 -0.72126 25.37033 1.000 115.11458 59 GLU B O 1
ATOM 9771 N N . ASN B 2 56 ? 41.08239 -1.66128 26.50020 1.000 113.29924 60 ASN B N 1
ATOM 9772 C CA . ASN B 2 56 ? 41.21140 -2.94254 25.81947 1.000 110.21751 60 ASN B CA 1
ATOM 9773 C C . ASN B 2 56 ? 39.96188 -3.79556 25.99931 1.000 106.94221 60 ASN B C 1
ATOM 9774 O O . ASN B 2 56 ? 39.90139 -4.62248 26.91793 1.000 107.19740 60 ASN B O 1
ATOM 9785 N N . PRO B 2 57 ? 38.95107 -3.63592 25.14744 1.000 102.58015 61 PRO B N 1
ATOM 9786 C CA . PRO B 2 57 ? 37.79884 -4.54202 25.20765 1.000 98.26420 61 PRO B CA 1
ATOM 9787 C C . PRO B 2 57 ? 38.19228 -5.94158 24.76378 1.000 91.97866 61 PRO B C 1
ATOM 9788 O O . PRO B 2 57 ? 39.05249 -6.12350 23.89953 1.000 89.44576 61 PRO B O 1
ATOM 9799 N N . VAL B 2 58 ? 37.56077 -6.94055 25.37773 1.000 89.37310 62 VAL B N 1
ATOM 9800 C CA . VAL B 2 58 ? 37.86999 -8.33999 25.11071 1.000 89.71854 62 VAL B CA 1
ATOM 9801 C C . VAL B 2 58 ? 36.57585 -9.09980 24.85925 1.000 89.61725 62 VAL B C 1
ATOM 9802 O O . VAL B 2 58 ? 35.54406 -8.81411 25.47746 1.000 89.54897 62 VAL B O 1
ATOM 9815 N N . SER B 2 59 ? 36.63781 -10.07520 23.95602 1.000 89.99171 63 SER B N 1
ATOM 9816 C CA . SER B 2 59 ? 35.48393 -10.92113 23.68719 1.000 90.48692 63 SER B CA 1
ATOM 9817 C C . SER B 2 59 ? 35.07598 -11.68090 24.94349 1.000 89.08540 63 SER B C 1
ATOM 9818 O O . SER B 2 59 ? 35.91824 -12.22440 25.66360 1.000 86.52479 63 SER B O 1
ATOM 9826 N N . GLN B 2 60 ? 33.77022 -11.72044 25.20088 1.000 89.62454 64 GLN B N 1
ATOM 9827 C CA . GLN B 2 60 ? 33.22906 -12.36726 26.38669 1.000 92.20413 64 GLN B CA 1
ATOM 9828 C C . GLN B 2 60 ? 31.90112 -13.02365 26.03799 1.000 93.31830 64 GLN B C 1
ATOM 9829 O O . GLN B 2 60 ? 31.22752 -12.64116 25.07787 1.000 92.91088 64 GLN B O 1
ATOM 9843 N N . VAL B 2 61 ? 31.53292 -14.02594 26.83310 1.000 94.02062 65 VAL B N 1
ATOM 9844 C CA . VAL B 2 61 ? 30.29602 -14.77449 26.64870 1.000 93.70588 65 VAL B CA 1
ATOM 9845 C C . VAL B 2 61 ? 29.44185 -14.60752 27.89603 1.000 94.94427 65 VAL B C 1
ATOM 9846 O O . VAL B 2 61 ? 29.93940 -14.74923 29.01905 1.000 95.18945 65 VAL B O 1
ATOM 9859 N N . GLU B 2 62 ? 28.16205 -14.31081 27.69782 1.000 95.78650 66 GLU B N 1
ATOM 9860 C CA . GLU B 2 62 ? 27.19595 -14.21214 28.78223 1.000 97.73942 66 GLU B CA 1
ATOM 9861 C C . GLU B 2 62 ? 26.15884 -15.31463 28.62054 1.000 94.43064 66 GLU B C 1
ATOM 9862 O O . GLU B 2 62 ? 25.57873 -15.47551 27.54057 1.000 92.06244 66 GLU B O 1
ATOM 9874 N N . ILE B 2 63 ? 25.92917 -16.06543 29.69150 1.000 92.96153 67 ILE B N 1
ATOM 9875 C CA . ILE B 2 63 ? 24.99971 -17.18726 29.68825 1.000 90.89048 67 ILE B CA 1
ATOM 9876 C C . ILE B 2 63 ? 23.67174 -16.69077 30.24246 1.000 92.47994 67 ILE B C 1
ATOM 9877 O O . ILE B 2 63 ? 23.57421 -16.32581 31.41887 1.000 95.59877 67 ILE B O 1
ATOM 9893 N N . LEU B 2 64 ? 22.64353 -16.67858 29.39583 1.000 90.07450 68 LEU B N 1
ATOM 9894 C CA . LEU B 2 64 ? 21.31873 -16.23982 29.81378 1.000 90.80768 68 LEU B CA 1
ATOM 9895 C C . LEU B 2 64 ? 20.43456 -17.40190 30.24989 1.000 90.56791 68 LEU B C 1
ATOM 9896 O O . LEU B 2 64 ? 19.72766 -17.29508 31.25803 1.000 93.57914 68 LEU B O 1
ATOM 9912 N N . LYS B 2 65 ? 20.44994 -18.50737 29.50714 1.000 88.14554 69 LYS B N 1
ATOM 9913 C CA . LYS B 2 65 ? 19.65287 -19.68470 29.83045 1.000 89.01043 69 LYS B CA 1
ATOM 9914 C C . LYS B 2 65 ? 20.53085 -20.91802 29.68606 1.000 86.38321 69 LYS B C 1
ATOM 9915 O O . LYS B 2 65 ? 21.09472 -21.15716 28.61290 1.000 85.83146 69 LYS B O 1
ATOM 9934 N N . ASN B 2 66 ? 20.64355 -21.69882 30.76214 1.000 84.41107 70 ASN B N 1
ATOM 9935 C CA . ASN B 2 66 ? 21.43512 -22.92223 30.76304 1.000 82.01219 70 ASN B CA 1
ATOM 9936 C C . ASN B 2 66 ? 20.75412 -23.97585 31.64139 1.000 81.55298 70 ASN B C 1
ATOM 9937 O O . ASN B 2 66 ? 21.31349 -24.48826 32.60633 1.000 82.02291 70 ASN B O 1
ATOM 9948 N N . LYS B 2 67 ? 19.51340 -24.30457 31.30523 1.000 81.27257 71 LYS B N 1
ATOM 9949 C CA . LYS B 2 67 ? 18.81301 -25.35849 32.02336 1.000 84.00933 71 LYS B CA 1
ATOM 9950 C C . LYS B 2 67 ? 19.51767 -26.69342 31.78658 1.000 84.62050 71 LYS B C 1
ATOM 9951 O O . LYS B 2 67 ? 19.91224 -26.99296 30.65311 1.000 85.58482 71 LYS B O 1
ATOM 9970 N N . PRO B 2 68 ? 19.69471 -27.51910 32.82210 1.000 84.73768 72 PRO B N 1
ATOM 9971 C CA . PRO B 2 68 ? 20.42288 -28.78051 32.63063 1.000 82.11449 72 PRO B CA 1
ATOM 9972 C C . PRO B 2 68 ? 19.72080 -29.69481 31.63666 1.000 79.84191 72 PRO B C 1
ATOM 9973 O O . PRO B 2 68 ? 18.50505 -29.62689 31.44409 1.000 80.33547 72 PRO B O 1
ATOM 9984 N N . LEU B 2 69 ? 20.50859 -30.55899 30.99981 1.000 77.89710 73 LEU B N 1
ATOM 9985 C CA . LEU B 2 69 ? 19.94881 -31.56669 30.10787 1.000 76.82384 73 LEU B CA 1
ATOM 9986 C C . LEU B 2 69 ? 19.07740 -32.53630 30.89852 1.000 78.34330 73 LEU B C 1
ATOM 9987 O O . LEU B 2 69 ? 19.48344 -33.03714 31.95090 1.000 79.42187 73 LEU B O 1
ATOM 10003 N N . SER B 2 70 ? 17.87784 -32.80465 30.39007 1.000 77.70259 74 SER B N 1
ATOM 10004 C CA . SER B 2 70 ? 16.96524 -33.69795 31.09010 1.000 78.70216 74 SER B CA 1
ATOM 10005 C C . SER B 2 70 ? 17.45859 -35.13537 30.99387 1.000 79.50310 74 SER B C 1
ATOM 10006 O O . SER B 2 70 ? 17.92275 -35.58265 29.94148 1.000 77.46339 74 SER B O 1
ATOM 10014 N N . VAL B 2 71 ? 17.35458 -35.86000 32.10373 1.000 82.84795 75 VAL B N 1
ATOM 10015 C CA . VAL B 2 71 ? 17.84565 -37.22787 32.21099 1.000 83.16435 75 VAL B CA 1
ATOM 10016 C C . VAL B 2 71 ? 16.65136 -38.15430 32.38972 1.000 85.95146 75 VAL B C 1
ATOM 10017 O O . VAL B 2 71 ? 15.77466 -37.89709 33.22402 1.000 87.61212 75 VAL B O 1
ATOM 10030 N N . GLY B 2 72 ? 16.61149 -39.21776 31.59800 1.000 88.07272 76 GLY B N 1
ATOM 10031 C CA . GLY B 2 72 ? 15.56105 -40.20555 31.69474 1.000 91.46183 76 GLY B CA 1
ATOM 10032 C C . GLY B 2 72 ? 14.28428 -39.77874 30.99155 1.000 92.46877 76 GLY B C 1
ATOM 10033 O O . GLY B 2 72 ? 14.06641 -38.61124 30.66938 1.000 90.59418 76 GLY B O 1
ATOM 10037 N N . ARG B 2 73 ? 13.42607 -40.76657 30.74781 1.000 95.37879 77 ARG B N 1
ATOM 10038 C CA . ARG B 2 73 ? 12.12701 -40.50853 30.14428 1.000 97.83355 77 ARG B CA 1
ATOM 10039 C C . ARG B 2 73 ? 11.37754 -39.43732 30.92625 1.000 99.51896 77 ARG B C 1
ATOM 10040 O O . ARG B 2 73 ? 11.33530 -39.46387 32.15875 1.000 103.21941 77 ARG B O 1
ATOM 10061 N N . GLN B 2 74 ? 10.78840 -38.49126 30.20098 1.000 97.52482 78 GLN B N 1
ATOM 10062 C CA . GLN B 2 74 ? 10.04333 -37.38754 30.79128 1.000 97.34507 78 GLN B CA 1
ATOM 10063 C C . GLN B 2 74 ? 8.55565 -37.58835 30.53915 1.000 97.86139 78 GLN B C 1
ATOM 10064 O O . GLN B 2 74 ? 8.13746 -37.78646 29.39293 1.000 95.50133 78 GLN B O 1
ATOM 10078 N N . LYS B 2 75 ? 7.76183 -37.53573 31.60942 1.000 101.08894 79 LYS B N 1
ATOM 10079 C CA . LYS B 2 75 ? 6.31445 -37.64651 31.48593 1.000 105.05353 79 LYS B CA 1
ATOM 10080 C C . LYS B 2 75 ? 5.66491 -36.36715 30.97334 1.000 107.43376 79 LYS B C 1
ATOM 10081 O O . LYS B 2 75 ? 4.49907 -36.40579 30.56532 1.000 111.87079 79 LYS B O 1
ATOM 10100 N N . ASN B 2 76 ? 6.38543 -35.24795 30.97500 1.000 106.07289 80 ASN B N 1
ATOM 10101 C CA . ASN B 2 76 ? 5.85815 -33.95591 30.55109 1.000 106.19568 80 ASN B CA 1
ATOM 10102 C C . ASN B 2 76 ? 6.73408 -33.41687 29.42889 1.000 101.35241 80 ASN B C 1
ATOM 10103 O O . ASN B 2 76 ? 7.94735 -33.26092 29.60415 1.000 98.41565 80 ASN B O 1
ATOM 10114 N N . SER B 2 77 ? 6.11592 -33.13418 28.27768 1.000 99.21621 81 SER B N 1
ATOM 10115 C CA . SER B 2 77 ? 6.86514 -32.68137 27.11084 1.000 96.67538 81 SER B CA 1
ATOM 10116 C C . SER B 2 77 ? 7.62540 -31.38770 27.36719 1.000 96.44825 81 SER B C 1
ATOM 10117 O O . SER B 2 77 ? 8.52148 -31.04449 26.58791 1.000 93.62372 81 SER B O 1
ATOM 10125 N N . SER B 2 78 ? 7.29372 -30.66426 28.43475 1.000 98.34238 82 SER B N 1
ATOM 10126 C CA . SER B 2 78 ? 7.91108 -29.37288 28.70185 1.000 97.05078 82 SER B CA 1
ATOM 10127 C C . SER B 2 78 ? 9.20642 -29.48277 29.49210 1.000 93.97675 82 SER B C 1
ATOM 10128 O O . SER B 2 78 ? 10.00326 -28.53788 29.48014 1.000 93.08306 82 SER B O 1
ATOM 10136 N N . ASP B 2 79 ? 9.43571 -30.60238 30.17403 1.000 92.16614 83 ASP B N 1
ATOM 10137 C CA . ASP B 2 79 ? 10.66433 -30.82353 30.92272 1.000 90.11374 83 ASP B CA 1
ATOM 10138 C C . ASP B 2 79 ? 11.73974 -31.51728 30.09310 1.000 85.39954 83 ASP B C 1
ATOM 10139 O O . ASP B 2 79 ? 12.78123 -31.89295 30.64068 1.000 85.14207 83 ASP B O 1
ATOM 10148 N N . ILE B 2 80 ? 11.51143 -31.70072 28.79550 1.000 81.77361 84 ILE B N 1
ATOM 10149 C CA . ILE B 2 80 ? 12.52411 -32.27236 27.91575 1.000 78.42087 84 ILE B CA 1
ATOM 10150 C C . ILE B 2 80 ? 13.53117 -31.18560 27.56450 1.000 75.05849 84 ILE B C 1
ATOM 10151 O O . ILE B 2 80 ? 13.15718 -30.09032 27.12807 1.000 74.29406 84 ILE B O 1
ATOM 10167 N N . VAL B 2 81 ? 14.81391 -31.48736 27.74895 1.000 72.54894 85 VAL B N 1
ATOM 10168 C CA . VAL B 2 81 ? 15.89737 -30.57317 27.40422 1.000 69.51763 85 VAL B CA 1
ATOM 10169 C C . VAL B 2 81 ? 16.96700 -31.39399 26.69695 1.000 64.35355 85 VAL B C 1
ATOM 10170 O O . VAL B 2 81 ? 17.62011 -32.23633 27.32366 1.000 64.02292 85 VAL B O 1
ATOM 10183 N N . GLN B 2 82 ? 17.14595 -31.15303 25.39617 1.000 60.47671 86 GLN B N 1
ATOM 10184 C CA . GLN B 2 82 ? 18.09623 -31.90136 24.58771 1.000 59.17144 86 GLN B CA 1
ATOM 10185 C C . GLN B 2 82 ? 19.30120 -31.07900 24.15155 1.000 59.55267 86 GLN B C 1
ATOM 10186 O O . GLN B 2 82 ? 20.26848 -31.65629 23.64399 1.000 59.55287 86 GLN B O 1
ATOM 10200 N N . ILE B 2 83 ? 19.27306 -29.75902 24.32419 1.000 60.31020 87 ILE B N 1
ATOM 10201 C CA . ILE B 2 83 ? 20.42290 -28.90596 24.04925 1.000 61.40148 87 ILE B CA 1
ATOM 10202 C C . ILE B 2 83 ? 20.60300 -27.94967 25.21866 1.000 64.95308 87 ILE B C 1
ATOM 10203 O O . ILE B 2 83 ? 19.63059 -27.37652 25.72296 1.000 67.75770 87 ILE B O 1
ATOM 10219 N N . ALA B 2 84 ? 21.85229 -27.78905 25.65682 1.000 64.61774 88 ALA B N 1
ATOM 10220 C CA . ALA B 2 84 ? 22.19869 -26.90264 26.75087 1.000 65.38523 88 ALA B CA 1
ATOM 10221 C C . ALA B 2 84 ? 23.56765 -26.32068 26.42396 1.000 66.06727 88 ALA B C 1
ATOM 10222 O O . ALA B 2 84 ? 24.46921 -27.08348 26.03868 1.000 66.41841 88 ALA B O 1
ATOM 10229 N N . PRO B 2 85 ? 23.76532 -25.00030 26.55361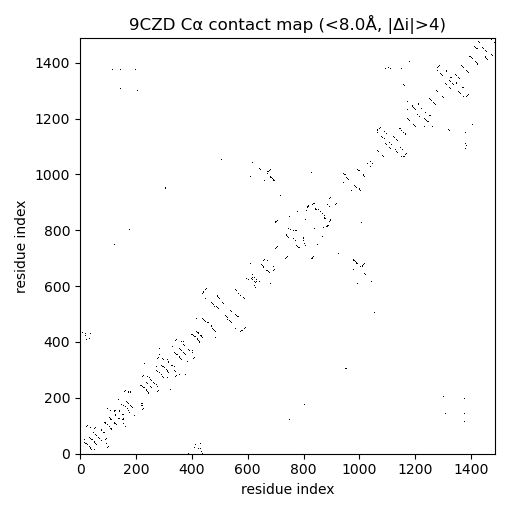 1.000 67.78981 89 PRO B N 1
ATOM 10230 C CA . PRO B 2 85 ? 22.84056 -23.95163 27.00813 1.000 69.79320 89 PRO B CA 1
ATOM 10231 C C . PRO B 2 85 ? 21.74880 -23.65272 25.98335 1.000 67.86843 89 PRO B C 1
ATOM 10232 O O . PRO B 2 85 ? 21.84337 -24.11931 24.84914 1.000 65.23496 89 PRO B O 1
ATOM 10243 N N . GLN B 2 86 ? 20.72705 -22.89037 26.38229 1.000 69.51546 90 GLN B N 1
ATOM 10244 C CA . GLN B 2 86 ? 19.62588 -22.54976 25.49037 1.000 68.93434 90 GLN B CA 1
ATOM 10245 C C . GLN B 2 86 ? 19.73193 -21.14830 24.90907 1.000 67.20485 90 GLN B C 1
ATOM 10246 O O . GLN B 2 86 ? 19.15705 -20.89239 23.84578 1.000 65.92689 90 GLN B O 1
ATOM 10260 N N . SER B 2 87 ? 20.42886 -20.23520 25.57889 1.000 69.76258 91 SER B N 1
ATOM 10261 C CA . SER B 2 87 ? 20.57687 -18.88107 25.06990 1.000 72.66902 91 SER B CA 1
ATOM 10262 C C . SER B 2 87 ? 21.88949 -18.30001 25.56764 1.000 72.88277 91 SER B C 1
ATOM 10263 O O . SER B 2 87 ? 22.25824 -18.48156 26.73121 1.000 73.28170 91 SER B O 1
ATOM 10271 N N . LEU B 2 88 ? 22.58542 -17.60057 24.67542 1.000 72.40551 92 LEU B N 1
ATOM 10272 C CA . LEU B 2 88 ? 23.85780 -16.97801 24.99491 1.000 72.79817 92 LEU B CA 1
ATOM 10273 C C . LEU B 2 88 ? 23.95550 -15.64088 24.27872 1.000 72.50759 92 LEU B C 1
ATOM 10274 O O . LEU B 2 88 ? 23.36915 -15.44501 23.21124 1.000 68.35295 92 LEU B O 1
ATOM 10290 N N . ILE B 2 89 ? 24.70524 -14.72374 24.87816 1.000 76.82003 93 ILE B N 1
ATOM 10291 C CA . ILE B 2 89 ? 25.14218 -13.50184 24.21747 1.000 79.11520 93 ILE B CA 1
ATOM 10292 C C . ILE B 2 89 ? 26.64928 -13.60491 24.05957 1.000 78.68589 93 ILE B C 1
ATOM 10293 O O . ILE B 2 89 ? 27.37229 -13.78562 25.04756 1.000 78.59977 93 ILE B O 1
ATOM 10309 N N . LEU B 2 90 ? 27.12087 -13.49739 22.82996 1.000 79.23570 94 LEU B N 1
ATOM 10310 C CA . LEU B 2 90 ? 28.54466 -13.58933 22.52436 1.000 79.82500 94 LEU B CA 1
ATOM 10311 C C . LEU B 2 90 ? 29.00282 -12.22124 22.03492 1.000 82.18608 94 LEU B C 1
ATOM 10312 O O . LEU B 2 90 ? 28.70495 -11.81950 20.90833 1.000 81.79415 94 LEU B O 1
ATOM 10328 N N . LYS B 2 91 ? 29.70742 -11.50002 22.90322 1.000 85.15081 95 LYS B N 1
ATOM 10329 C CA . LYS B 2 91 ? 30.27096 -10.19866 22.56627 1.000 88.63319 95 LYS B CA 1
ATOM 10330 C C . LYS B 2 91 ? 31.65231 -10.43221 21.97064 1.000 91.28335 95 LYS B C 1
ATOM 10331 O O . LYS B 2 91 ? 32.58867 -10.80389 22.68528 1.000 89.01259 95 LYS B O 1
ATOM 10350 N N . LEU B 2 92 ? 31.77818 -10.22556 20.66398 1.000 97.02782 96 LEU B N 1
ATOM 10351 C CA . LEU B 2 92 ? 33.00616 -10.51736 19.93859 1.000 101.97305 96 LEU B CA 1
ATOM 10352 C C . LEU B 2 92 ? 33.72642 -9.22037 19.61547 1.000 113.63910 96 LEU B C 1
ATOM 10353 O O . LEU B 2 92 ? 33.16941 -8.34227 18.94699 1.000 117.85719 96 LEU B O 1
ATOM 10369 N N . ARG B 2 93 ? 34.95519 -9.10626 20.08865 1.000 119.65256 97 ARG B N 1
ATOM 10370 C CA . ARG B 2 93 ? 35.80857 -8.01581 19.65946 1.000 124.41002 97 ARG B CA 1
ATOM 10371 C C . ARG B 2 93 ? 36.13360 -8.18941 18.17925 1.000 126.38745 97 ARG B C 1
ATOM 10372 O O . ARG B 2 93 ? 36.42848 -9.30428 17.73769 1.000 120.99385 97 ARG B O 1
ATOM 10393 N N . PRO B 2 94 ? 36.07475 -7.11503 17.38156 1.000 143.04511 98 PRO B N 1
ATOM 10394 C CA . PRO B 2 94 ? 36.39792 -7.24841 15.95439 1.000 143.21750 98 PRO B CA 1
ATOM 10395 C C . PRO B 2 94 ? 37.69200 -8.01131 15.73481 1.000 142.45477 98 PRO B C 1
ATOM 10396 O O . PRO B 2 94 ? 38.75008 -7.61006 16.22938 1.000 149.83695 98 PRO B O 1
ATOM 10407 N N . GLY B 2 95 ? 37.61474 -9.12025 15.00499 1.000 152.06817 99 GLY B N 1
ATOM 10408 C CA . GLY B 2 95 ? 38.74685 -9.99603 14.82522 1.000 163.91853 99 GLY B CA 1
ATOM 10409 C C . GLY B 2 95 ? 38.91559 -11.04234 15.90463 1.000 175.23643 99 GLY B C 1
ATOM 10410 O O . GLY B 2 95 ? 39.73311 -11.95553 15.73586 1.000 161.21485 99 GLY B O 1
ATOM 10414 N N . GLY B 2 96 ? 38.16763 -10.94295 17.00595 1.000 182.28647 100 GLY B N 1
ATOM 10415 C CA . GLY B 2 96 ? 38.34710 -11.86401 18.10622 1.000 172.29496 100 GLY B CA 1
ATOM 10416 C C . GLY B 2 96 ? 37.59988 -13.16609 17.90887 1.000 164.16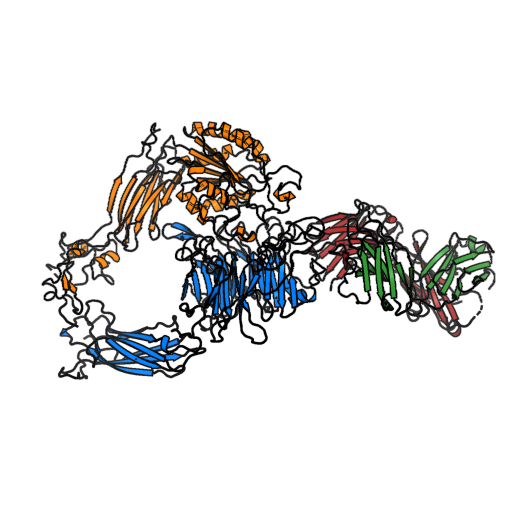367 100 GLY B C 1
ATOM 10417 O O . GLY B 2 96 ? 36.62314 -13.25090 17.16530 1.000 155.75596 100 GLY B O 1
ATOM 10421 N N . ALA B 2 97 ? 38.07228 -14.20129 18.59961 1.000 148.43933 101 ALA B N 1
ATOM 10422 C CA . ALA B 2 97 ? 37.51138 -15.53708 18.46841 1.000 145.95717 101 ALA B CA 1
ATOM 10423 C C . ALA B 2 97 ? 37.20360 -16.11015 19.84286 1.000 139.51269 101 ALA B C 1
ATOM 10424 O O . ALA B 2 97 ? 38.00766 -15.99454 20.77278 1.000 144.92723 101 ALA B O 1
ATOM 10431 N N . GLN B 2 98 ? 36.03392 -16.73285 19.95556 1.000 121.76547 102 GLN B N 1
ATOM 10432 C CA . GLN B 2 98 ? 35.57583 -17.35624 21.18624 1.000 102.81270 102 GLN B CA 1
ATOM 10433 C C . GLN B 2 98 ? 35.05358 -18.74836 20.86600 1.000 86.08430 102 GLN B C 1
ATOM 10434 O O . GLN B 2 98 ? 34.51370 -18.98962 19.78259 1.000 81.77376 102 GLN B O 1
ATOM 10448 N N . THR B 2 99 ? 35.21795 -19.66626 21.81371 1.000 75.52932 103 THR B N 1
ATOM 10449 C CA . THR B 2 99 ? 34.75901 -21.04039 21.65687 1.000 65.41553 103 THR B CA 1
ATOM 10450 C C . THR B 2 99 ? 33.63245 -21.30525 22.64501 1.000 62.95822 103 THR B C 1
ATOM 10451 O O . THR B 2 99 ? 33.81461 -21.15089 23.85766 1.000 62.41687 103 THR B O 1
ATOM 10462 N N . LEU B 2 100 ? 32.47883 -21.70729 22.12081 1.000 63.48998 104 LEU B N 1
ATOM 10463 C CA . LEU B 2 100 ? 31.33112 -22.09569 22.92519 1.000 66.83263 104 LEU B CA 1
ATOM 10464 C C . LEU B 2 100 ? 31.29465 -23.60975 23.08108 1.000 66.16916 104 LEU B C 1
ATOM 10465 O O . LEU B 2 100 ? 31.56096 -24.34879 22.12820 1.000 64.17755 104 LEU B O 1
ATOM 10481 N N . GLN B 2 101 ? 30.95272 -24.06441 24.28237 1.000 69.53885 105 GLN B N 1
ATOM 10482 C CA . GLN B 2 101 ? 30.67308 -25.47182 24.52830 1.000 73.41332 105 GLN B CA 1
ATOM 10483 C C . GLN B 2 101 ? 29.17113 -25.70251 24.41822 1.000 70.43414 105 GLN B C 1
ATOM 10484 O O . GLN B 2 101 ? 28.38171 -25.01962 25.07963 1.000 68.13316 105 GLN B O 1
ATOM 10498 N N . VAL B 2 102 ? 28.78174 -26.65760 23.57995 1.000 69.79504 106 VAL B N 1
ATOM 10499 C CA . VAL B 2 102 ? 27.38237 -26.99570 23.35184 1.000 70.77115 106 VAL B CA 1
ATOM 10500 C C . VAL B 2 102 ? 27.20613 -28.47730 23.64258 1.000 69.95747 106 VAL B C 1
ATOM 10501 O O . VAL B 2 102 ? 27.99023 -29.30605 23.16652 1.000 70.32038 106 VAL B O 1
ATOM 10514 N N . HIS B 2 103 ? 26.17827 -28.80645 24.41755 1.000 69.31995 107 HIS B N 1
ATOM 10515 C CA . HIS B 2 103 ? 25.93637 -30.16599 24.87715 1.000 68.79095 107 HIS B CA 1
ATOM 10516 C C . HIS B 2 103 ? 24.57412 -30.62750 24.38800 1.000 66.64937 107 HIS B C 1
ATOM 10517 O O . HIS B 2 103 ? 23.57501 -29.91874 24.55569 1.000 65.16870 107 HIS B O 1
ATOM 10531 N N . VAL B 2 104 ? 24.53906 -31.81532 23.79063 1.000 65.11871 108 VAL B N 1
ATOM 10532 C CA . VAL B 2 104 ? 23.32361 -32.37315 23.21672 1.000 63.75951 108 VAL B CA 1
ATOM 10533 C C . VAL B 2 104 ? 23.12656 -33.78040 23.75987 1.000 65.05055 108 VAL B C 1
ATOM 10534 O O . VAL B 2 104 ? 24.08529 -34.55000 23.89532 1.000 63.52526 108 VAL B O 1
ATOM 10547 N N . ARG B 2 105 ? 21.87515 -34.10955 24.06976 1.000 66.32916 109 ARG B N 1
ATOM 10548 C CA . ARG B 2 105 ? 21.50951 -35.42213 24.58879 1.000 67.77162 109 ARG B CA 1
ATOM 10549 C C . ARG B 2 105 ? 20.08179 -35.70127 24.15133 1.000 65.95405 109 ARG B C 1
ATOM 10550 O O . ARG B 2 105 ? 19.18262 -34.90188 24.42887 1.000 63.82030 109 ARG B O 1
ATOM 10571 N N . GLN B 2 106 ? 19.87371 -36.81698 23.46307 1.000 66.20495 110 GLN B N 1
ATOM 10572 C CA . GLN B 2 106 ? 18.54136 -37.16670 22.99532 1.000 67.52734 110 GLN B CA 1
ATOM 10573 C C . GLN B 2 106 ? 17.74574 -37.79274 24.13184 1.000 70.74130 110 GLN B C 1
ATOM 10574 O O . GLN B 2 106 ? 18.22316 -38.70935 24.80802 1.000 72.01484 110 GLN B O 1
ATOM 10588 N N . THR B 2 107 ? 16.54124 -37.27593 24.35515 1.000 71.55807 111 THR B N 1
ATOM 10589 C CA . THR B 2 107 ? 15.66376 -37.82307 25.37649 1.000 72.80845 111 THR B CA 1
ATOM 10590 C C . THR B 2 107 ? 15.15485 -39.19724 24.94099 1.000 71.31775 111 THR B C 1
ATOM 10591 O O . THR B 2 107 ? 15.13149 -39.53352 23.75461 1.000 68.12196 111 THR B O 1
ATOM 10602 N N . GLU B 2 108 ? 14.74704 -40.00256 25.92429 1.000 73.69096 112 GLU B N 1
ATOM 10603 C CA . GLU B 2 108 ? 14.45569 -41.40379 25.63864 1.000 73.96077 112 GLU B CA 1
ATOM 10604 C C . GLU B 2 108 ? 13.09469 -41.60234 24.98353 1.000 70.57065 112 GLU B C 1
ATOM 10605 O O . GLU B 2 108 ? 12.89524 -42.60150 24.28352 1.000 68.26143 112 GLU B O 1
ATOM 10617 N N . ASP B 2 109 ? 12.14603 -40.69398 25.20366 1.000 69.35739 113 ASP B N 1
ATOM 10618 C CA . ASP B 2 109 ? 10.84229 -40.76283 24.54983 1.000 69.64613 113 ASP B CA 1
ATOM 10619 C C . ASP B 2 109 ? 10.58937 -39.43173 23.85805 1.000 65.99665 113 ASP B C 1
ATOM 10620 O O . ASP B 2 109 ? 10.33701 -38.41992 24.52077 1.000 67.45430 113 ASP B O 1
ATOM 10629 N N . TYR B 2 110 ? 10.65649 -39.43435 22.52923 1.000 62.94588 114 TYR B N 1
ATOM 10630 C CA . TYR B 2 110 ? 10.47163 -38.23037 21.73904 1.000 60.61757 114 TYR B CA 1
ATOM 10631 C C . TYR B 2 110 ? 9.49546 -38.54471 20.61258 1.000 59.27633 114 TYR B C 1
ATOM 10632 O O . TYR B 2 110 ? 9.62145 -39.59628 19.96182 1.000 58.13543 114 TYR B O 1
ATOM 10650 N N . PRO B 2 111 ? 8.50510 -37.69115 20.36334 1.000 62.06035 115 PRO B N 1
ATOM 10651 C CA . PRO B 2 111 ? 7.51265 -38.00661 19.32987 1.000 63.07348 115 PRO B CA 1
ATOM 10652 C C . PRO B 2 111 ? 8.13024 -38.03146 17.93985 1.000 61.41846 115 PRO B C 1
ATOM 10653 O O . PRO B 2 111 ? 9.16219 -37.41433 17.66706 1.000 61.10261 115 PRO B O 1
ATOM 10664 N N . VAL B 2 112 ? 7.47334 -38.77717 17.05401 1.000 60.95938 116 VAL B N 1
ATOM 10665 C CA . VAL B 2 112 ? 7.95063 -39.00798 15.69742 1.000 57.84319 116 VAL B CA 1
ATOM 10666 C C . VAL B 2 112 ? 6.78359 -38.81055 14.74069 1.000 58.14084 116 VAL B C 1
ATOM 10667 O O . VAL B 2 112 ? 5.75319 -39.48386 14.86487 1.000 61.06067 116 VAL B O 1
ATOM 10680 N N . ASP B 2 113 ? 6.94304 -37.89084 13.79453 1.000 57.25841 117 ASP B N 1
ATOM 10681 C CA . ASP B 2 113 ? 6.05361 -37.77151 12.64785 1.000 57.77371 117 ASP B CA 1
ATOM 10682 C C . ASP B 2 113 ? 6.73342 -38.40699 11.44209 1.000 56.44560 117 ASP B C 1
ATOM 10683 O O . ASP B 2 113 ? 7.90857 -38.13484 11.17770 1.000 56.91211 117 ASP B O 1
ATOM 10692 N N . LEU B 2 114 ? 6.00173 -39.24638 10.71285 1.000 56.28226 118 LEU B N 1
ATOM 10693 C CA . LEU B 2 114 ? 6.50749 -39.84110 9.48039 1.000 53.62101 118 LEU B CA 1
ATOM 10694 C C . LEU B 2 114 ? 5.48709 -39.62136 8.37580 1.000 51.23527 118 LEU B C 1
ATOM 10695 O O . LEU B 2 114 ? 4.35936 -40.11867 8.46020 1.000 51.20876 118 LEU B O 1
ATOM 10711 N N . TYR B 2 115 ? 5.88383 -38.88838 7.33966 1.000 50.79831 119 TYR B N 1
ATOM 10712 C CA . TYR B 2 115 ? 5.04289 -38.66995 6.16963 1.000 52.46347 119 TYR B CA 1
ATOM 10713 C C . TYR B 2 115 ? 5.54300 -39.56508 5.03958 1.000 51.99748 119 TYR B C 1
ATOM 10714 O O . TYR B 2 115 ? 6.64860 -39.37219 4.52329 1.000 50.34217 119 TYR B O 1
ATOM 10732 N N . TYR B 2 116 ? 4.72508 -40.54338 4.66433 1.000 53.11601 120 TYR B N 1
ATOM 10733 C CA . TYR B 2 116 ? 5.06122 -41.51107 3.62462 1.000 52.82437 120 TYR B CA 1
ATOM 10734 C C . TYR B 2 116 ? 4.67524 -40.91272 2.27587 1.000 51.98808 120 TYR B C 1
ATOM 10735 O O . TYR B 2 116 ? 3.48809 -40.74662 1.98027 1.000 52.51657 120 TYR B O 1
ATOM 10753 N N . LEU B 2 117 ? 5.67720 -40.58222 1.46176 1.000 52.70771 121 LEU B N 1
ATOM 10754 C CA . LEU B 2 117 ? 5.48383 -39.91042 0.17882 1.000 52.76840 121 LEU B CA 1
ATOM 10755 C C . LEU B 2 117 ? 5.91593 -40.86483 -0.92626 1.000 54.28925 121 LEU B C 1
ATOM 10756 O O . LEU B 2 117 ? 7.10611 -41.17201 -1.05718 1.000 53.78701 121 LEU B O 1
ATOM 10772 N N . MET B 2 118 ? 4.95689 -41.31987 -1.72936 1.000 53.49379 122 MET B N 1
ATOM 10773 C CA . MET B 2 118 ? 5.16280 -42.46819 -2.59823 1.000 54.13939 122 MET B CA 1
ATOM 10774 C C . MET B 2 118 ? 4.94661 -42.12044 -4.06385 1.000 52.11792 122 MET B C 1
ATOM 10775 O O . MET B 2 118 ? 3.93692 -41.50695 -4.42723 1.000 52.08039 122 MET B O 1
ATOM 10789 N N . ASP B 2 119 ? 5.91224 -42.51372 -4.88992 1.000 47.74763 123 ASP B N 1
ATOM 10790 C CA . ASP B 2 119 ? 5.73591 -42.59331 -6.33432 1.000 50.76787 123 ASP B CA 1
ATOM 10791 C C . ASP B 2 119 ? 4.57833 -43.52932 -6.66072 1.000 52.69096 123 ASP B C 1
ATOM 10792 O O . ASP B 2 119 ? 4.60020 -44.70256 -6.28005 1.000 55.02711 123 ASP B O 1
ATOM 10801 N N . LEU B 2 120 ? 3.56015 -43.01843 -7.35982 1.000 50.84383 124 LEU B N 1
ATOM 10802 C CA . LEU B 2 120 ? 2.42744 -43.83940 -7.77451 1.000 54.74564 124 LEU B CA 1
ATOM 10803 C C . LEU B 2 120 ? 2.34486 -43.99222 -9.29453 1.000 51.00451 124 LEU B C 1
ATOM 10804 O O . LEU B 2 120 ? 1.25432 -44.16063 -9.84542 1.000 48.56875 124 LEU B O 1
ATOM 10820 N N . SER B 2 121 ? 3.47829 -43.94061 -9.98929 1.000 50.41567 125 SER B N 1
ATOM 10821 C CA . SER B 2 121 ? 3.46626 -44.24530 -11.41301 1.000 52.35616 125 SER B CA 1
ATOM 10822 C C . SER B 2 121 ? 3.31433 -45.75673 -11.60005 1.000 52.51572 125 SER B C 1
ATOM 10823 O O . SER B 2 121 ? 3.25970 -46.52783 -10.63859 1.000 51.93163 125 SER B O 1
ATOM 10830 N N . ALA B 2 122 ? 3.25767 -46.18682 -12.86227 1.000 58.61736 126 ALA B N 1
ATOM 10831 C CA . ALA B 2 122 ? 2.74033 -47.51491 -13.17865 1.000 60.84581 126 ALA B CA 1
ATOM 10832 C C . ALA B 2 122 ? 3.63333 -48.65012 -12.68775 1.000 59.90419 126 ALA B C 1
ATOM 10833 O O . ALA B 2 122 ? 3.14637 -49.77513 -12.53319 1.000 63.49133 126 ALA B O 1
ATOM 10840 N N . SER B 2 123 ? 4.91495 -48.39493 -12.44068 1.000 54.77525 127 SER B N 1
ATOM 10841 C CA . SER B 2 123 ? 5.81114 -49.43110 -11.94196 1.000 54.13506 127 SER B CA 1
ATOM 10842 C C . SER B 2 123 ? 5.68462 -49.65315 -10.44015 1.000 52.77482 127 SER B C 1
ATOM 10843 O O . SER B 2 123 ? 6.38197 -50.51869 -9.89677 1.000 50.64421 127 SER B O 1
ATOM 10851 N N . MET B 2 124 ? 4.82192 -48.89968 -9.76037 1.000 52.64907 128 MET B N 1
ATOM 10852 C CA . MET B 2 124 ? 4.64426 -49.01122 -8.31846 1.000 54.89101 128 MET B CA 1
ATOM 10853 C C . MET B 2 124 ? 3.34633 -49.72384 -7.95373 1.000 57.66980 128 MET B C 1
ATOM 10854 O O . MET B 2 124 ? 2.91679 -49.66633 -6.79589 1.000 56.27188 128 MET B O 1
ATOM 10868 N N . ASP B 2 125 ? 2.72166 -50.40351 -8.91837 1.000 60.21964 129 ASP B N 1
ATOM 10869 C CA . ASP B 2 125 ? 1.50526 -51.16254 -8.64526 1.000 64.95358 129 ASP B CA 1
ATOM 10870 C C . ASP B 2 125 ? 1.78252 -52.30520 -7.67636 1.000 62.69708 129 ASP B C 1
ATOM 10871 O O . ASP B 2 125 ? 1.08332 -52.46855 -6.66936 1.000 62.04912 129 ASP B O 1
ATOM 10880 N N . ASP B 2 126 ? 2.79830 -53.11759 -7.97522 1.000 60.63413 130 ASP B N 1
ATOM 10881 C CA . ASP B 2 126 ? 3.19857 -54.17416 -7.05395 1.000 60.34120 130 ASP B CA 1
ATOM 10882 C C . ASP B 2 126 ? 3.52357 -53.60751 -5.67743 1.000 59.01306 130 ASP B C 1
ATOM 10883 O O . ASP B 2 126 ? 3.16835 -54.20423 -4.65536 1.000 59.58193 130 ASP B O 1
ATOM 10892 N N . ASP B 2 127 ? 4.19185 -52.45071 -5.62980 1.000 58.30303 131 ASP B N 1
ATOM 10893 C CA . ASP B 2 127 ? 4.56503 -51.86498 -4.34518 1.000 59.66522 131 ASP B CA 1
ATOM 10894 C C . ASP B 2 127 ? 3.33902 -51.59847 -3.47894 1.000 63.00388 131 ASP B C 1
ATOM 10895 O O . ASP B 2 127 ? 3.37185 -51.81642 -2.26152 1.000 64.09396 131 ASP B O 1
ATOM 10904 N N . LEU B 2 128 ? 2.24633 -51.12527 -4.08554 1.000 63.57319 132 LEU B N 1
ATOM 10905 C CA . LEU B 2 128 ? 1.03116 -50.87792 -3.31518 1.000 65.33358 132 LEU B CA 1
ATOM 10906 C C . LEU B 2 128 ? 0.50838 -52.16110 -2.68220 1.000 66.36285 132 LEU B C 1
ATOM 10907 O O . LEU B 2 128 ? 0.03212 -52.15072 -1.54186 1.000 64.50804 132 LEU B O 1
ATOM 10923 N N . ASN B 2 129 ? 0.58531 -53.27798 -3.40841 1.000 70.30939 133 ASN B N 1
ATOM 10924 C CA . ASN B 2 129 ? 0.03529 -54.52577 -2.89110 1.000 75.69027 133 ASN B CA 1
ATOM 10925 C C . ASN B 2 129 ? 0.75795 -54.99056 -1.63324 1.000 72.40865 133 ASN B C 1
ATOM 10926 O O . ASN B 2 129 ? 0.12963 -55.57188 -0.74127 1.000 71.42738 133 ASN B O 1
ATOM 10937 N N . THR B 2 130 ? 2.06268 -54.74153 -1.52972 1.000 70.36503 134 THR B N 1
ATOM 10938 C CA . THR B 2 130 ? 2.83444 -55.28531 -0.42083 1.000 71.80786 134 THR B CA 1
ATOM 10939 C C . THR B 2 130 ? 2.82785 -54.39617 0.82042 1.000 70.31195 134 THR B C 1
ATOM 10940 O O . THR B 2 130 ? 3.26093 -54.85445 1.88387 1.000 72.26508 134 THR B O 1
ATOM 10951 N N . ILE B 2 131 ? 2.34751 -53.15616 0.72669 1.000 65.78973 135 ILE B N 1
ATOM 10952 C CA . ILE B 2 131 ? 2.29707 -52.26331 1.87873 1.000 63.88391 135 ILE B CA 1
ATOM 10953 C C . ILE B 2 131 ? 0.86729 -52.09749 2.40106 1.000 65.55172 135 ILE B C 1
ATOM 10954 O O . ILE B 2 131 ? 0.57579 -51.13000 3.10304 1.000 65.45920 135 ILE B O 1
ATOM 10970 N N . LYS B 2 132 ? -0.02953 -53.03713 2.08105 1.000 68.85217 136 LYS B N 1
ATOM 10971 C CA . LYS B 2 132 ? -1.41985 -52.91405 2.51351 1.000 71.91366 136 LYS B CA 1
ATOM 10972 C C . LYS B 2 132 ? -1.53993 -52.80597 4.02939 1.000 71.93638 136 LYS B C 1
ATOM 10973 O O . LYS B 2 132 ? -2.50516 -52.22049 4.53417 1.000 71.42388 136 LYS B O 1
ATOM 10992 N N . GLU B 2 133 ? -0.58394 -53.36445 4.76983 1.000 72.36752 137 GLU B N 1
ATOM 10993 C CA . GLU B 2 133 ? -0.59600 -53.32733 6.22726 1.000 75.29465 137 GLU B CA 1
ATOM 10994 C C . GLU B 2 133 ? 0.68399 -52.70174 6.77396 1.000 70.29198 137 GLU B C 1
ATOM 10995 O O . GLU B 2 133 ? 1.09174 -52.98013 7.90405 1.000 70.18521 137 GLU B O 1
ATOM 11007 N N . LEU B 2 134 ? 1.32354 -51.84527 5.97418 1.000 66.22730 138 LEU B N 1
ATOM 11008 C CA . LEU B 2 134 ? 2.49785 -51.12163 6.45007 1.000 65.45945 138 LEU B CA 1
ATOM 11009 C C . LEU B 2 134 ? 2.15006 -50.22308 7.62958 1.000 64.42735 138 LEU B C 1
ATOM 11010 O O . LEU B 2 134 ? 2.89414 -50.16201 8.61540 1.000 63.37267 138 LEU B O 1
ATOM 11026 N N . GLY B 2 135 ? 1.02691 -49.50905 7.54055 1.000 66.23941 139 GLY B N 1
ATOM 11027 C CA . GLY B 2 135 ? 0.62771 -48.63308 8.63033 1.000 67.16916 139 GLY B CA 1
ATOM 11028 C C . GLY B 2 135 ? 0.63121 -49.32758 9.97673 1.000 66.33861 139 GLY B C 1
ATOM 11029 O O . GLY B 2 135 ? 1.25479 -48.85856 10.93140 1.000 65.90220 139 GLY B O 1
ATOM 11033 N N . SER B 2 136 ? -0.06587 -50.46136 10.07531 1.000 66.43925 140 SER B N 1
ATOM 11034 C CA . SER B 2 136 ? -0.14569 -51.14974 11.35998 1.000 68.79869 140 SER B CA 1
ATOM 11035 C C . SER B 2 136 ? 1.17931 -51.81521 11.71627 1.000 70.73917 140 SER B C 1
ATOM 11036 O O . SER B 2 136 ? 1.63807 -51.71378 12.85986 1.000 71.03534 140 SER B O 1
ATOM 11044 N N . ARG B 2 137 ? 1.81134 -52.49983 10.75799 1.000 72.06447 141 ARG B N 1
ATOM 11045 C CA . ARG B 2 137 ? 3.11982 -53.09057 11.02786 1.000 74.80303 141 ARG B CA 1
ATOM 11046 C C . ARG B 2 137 ? 4.10548 -52.03311 11.50880 1.000 72.07095 141 ARG B C 1
ATOM 11047 O O . ARG B 2 137 ? 4.89538 -52.27648 12.42815 1.000 69.95760 141 ARG B O 1
ATOM 11068 N N . LEU B 2 138 ? 4.06143 -50.84454 10.90863 1.000 72.29193 142 LEU B N 1
ATOM 11069 C CA . LEU B 2 138 ? 5.07064 -49.83263 11.20212 1.000 71.19594 142 LEU B CA 1
ATOM 11070 C C . LEU B 2 138 ? 4.83988 -49.19056 12.56528 1.000 70.17598 142 LEU B C 1
ATOM 11071 O O . LEU B 2 138 ? 5.77976 -49.03701 13.35360 1.000 67.88559 142 LEU B O 1
ATOM 11087 N N . SER B 2 139 ? 3.59966 -48.79872 12.86396 1.000 72.40551 143 SER B N 1
ATOM 11088 C CA . SER B 2 139 ? 3.33606 -48.14903 14.14271 1.000 74.88950 143 SER B CA 1
ATOM 11089 C C . SER B 2 139 ? 3.41922 -49.12386 15.30909 1.000 74.40067 143 SER B C 1
ATOM 11090 O O . SER B 2 139 ? 3.64309 -48.69241 16.44426 1.000 73.66572 143 SER B O 1
ATOM 11098 N N . LYS B 2 140 ? 3.24383 -50.42306 15.05964 1.000 73.78759 144 LYS B N 1
ATOM 11099 C CA . LYS B 2 140 ? 3.50966 -51.40739 16.10298 1.000 76.97015 144 LYS B CA 1
ATOM 11100 C C . LYS B 2 140 ? 4.99182 -51.43216 16.45728 1.000 74.60482 144 LYS B C 1
ATOM 11101 O O . LYS B 2 140 ? 5.35421 -51.45418 17.63984 1.000 74.15170 144 LYS B O 1
ATOM 11120 N N . GLU B 2 141 ? 5.86384 -51.41916 15.44575 1.000 72.96488 145 GLU B N 1
ATOM 11121 C CA . GLU B 2 141 ? 7.29828 -51.38789 15.70892 1.000 74.82092 145 GLU B CA 1
ATOM 11122 C C . GLU B 2 141 ? 7.71573 -50.06248 16.33193 1.000 74.98965 145 GLU B C 1
ATOM 11123 O O . GLU B 2 141 ? 8.49431 -50.04015 17.29203 1.000 76.90503 145 GLU B O 1
ATOM 11135 N N . MET B 2 142 ? 7.21425 -48.94722 15.79756 1.000 73.07030 146 MET B N 1
ATOM 11136 C CA . MET B 2 142 ? 7.58516 -47.64198 16.32739 1.000 71.36036 146 MET B CA 1
ATOM 11137 C C . MET B 2 142 ? 7.07277 -47.42707 17.74452 1.000 72.83575 146 MET B C 1
ATOM 11138 O O . MET B 2 142 ? 7.60376 -46.56647 18.45406 1.000 70.57254 146 MET B O 1
ATOM 11152 N N . SER B 2 143 ? 6.06373 -48.19059 18.17627 1.000 75.03156 147 SER B N 1
ATOM 11153 C CA . SER B 2 143 ? 5.56498 -48.05979 19.54028 1.000 78.69283 147 SER B CA 1
ATOM 11154 C C . SER B 2 143 ? 6.54670 -48.60649 20.56779 1.000 78.23283 147 SER B C 1
ATOM 11155 O O . SER B 2 143 ? 6.47698 -48.21957 21.73878 1.000 75.02905 147 SER B O 1
ATOM 11163 N N . LYS B 2 144 ? 7.44820 -49.50369 20.16203 1.000 82.03242 148 LYS B N 1
ATOM 11164 C CA . LYS B 2 144 ? 8.50626 -49.95220 21.05833 1.000 81.45569 148 LYS B CA 1
ATOM 11165 C C . LYS B 2 144 ? 9.53911 -48.86034 21.30960 1.000 78.93785 148 LYS B C 1
ATOM 11166 O O . LYS B 2 144 ? 10.27215 -48.93303 22.30145 1.000 79.80735 148 LYS B O 1
ATOM 11185 N N . LEU B 2 145 ? 9.59855 -47.84774 20.44291 1.000 76.43166 149 LEU B N 1
ATOM 11186 C CA . LEU B 2 145 ? 10.64073 -46.82922 20.47185 1.000 74.94905 149 LEU B CA 1
ATOM 11187 C C . LEU B 2 145 ? 10.14511 -45.45900 20.90004 1.000 72.44847 149 LEU B C 1
ATOM 11188 O O . LEU B 2 145 ? 10.90794 -44.70112 21.50177 1.000 72.08362 149 LEU B O 1
ATOM 11204 N N . THR B 2 146 ? 8.89635 -45.12124 20.59027 1.000 71.87229 150 THR B N 1
ATOM 11205 C CA . THR B 2 146 ? 8.30547 -43.84796 20.96763 1.000 71.76807 150 THR B CA 1
ATOM 11206 C C . THR B 2 146 ? 6.84650 -44.08050 21.32374 1.000 74.45800 150 THR B C 1
ATOM 11207 O O . THR B 2 146 ? 6.18422 -44.94782 20.74843 1.000 75.19193 150 THR B O 1
ATOM 11218 N N . SER B 2 147 ? 6.34968 -43.29940 22.27560 1.000 75.00046 151 SER B N 1
ATOM 11219 C CA . SER B 2 147 ? 4.95224 -43.37985 22.67201 1.000 76.42323 151 SER B CA 1
ATOM 11220 C C . SER B 2 147 ? 4.05960 -42.44124 21.87058 1.000 74.56596 151 SER B C 1
ATOM 11221 O O . SER B 2 147 ? 2.84281 -42.43856 22.08288 1.000 75.37230 151 SER B O 1
ATOM 11229 N N . ASN B 2 148 ? 4.63118 -41.65061 20.95327 1.000 71.89860 152 ASN B N 1
ATOM 11230 C CA . ASN B 2 148 ? 3.88402 -40.66916 20.16775 1.000 71.72927 152 ASN B CA 1
ATOM 11231 C C . ASN B 2 148 ? 4.30905 -40.76710 18.70258 1.000 69.78194 152 ASN B C 1
ATOM 11232 O O . ASN B 2 148 ? 5.02333 -39.90322 18.19039 1.000 70.72416 152 ASN B O 1
ATOM 11243 N N . PHE B 2 149 ? 3.85352 -41.81466 18.02438 1.000 68.47116 153 PHE B N 1
ATOM 11244 C CA . PHE B 2 149 ? 4.10486 -41.98479 16.60104 1.000 65.87866 153 PHE B CA 1
ATOM 11245 C C . PHE B 2 149 ? 2.85440 -41.62066 15.81109 1.000 66.45088 153 PHE B C 1
ATOM 11246 O O . PHE B 2 149 ? 1.76252 -42.12778 16.09211 1.000 67.66830 153 PHE B O 1
ATOM 11263 N N . ARG B 2 150 ? 3.02166 -40.74010 14.82852 1.000 63.79331 154 ARG B N 1
ATOM 11264 C CA . ARG B 2 150 ? 1.96524 -40.37903 13.89751 1.000 63.99019 154 ARG B CA 1
ATOM 11265 C C . ARG B 2 150 ? 2.49388 -40.54658 12.48199 1.000 63.76803 154 ARG B C 1
ATOM 11266 O O . ARG B 2 150 ? 3.68117 -40.32854 12.21911 1.000 64.09779 154 ARG B O 1
ATOM 11287 N N . LEU B 2 151 ? 1.61222 -40.94702 11.56911 1.000 63.78787 155 LEU B N 1
ATOM 11288 C CA . LEU B 2 151 ? 2.02474 -41.16613 10.19205 1.000 65.60995 155 LEU B CA 1
ATOM 11289 C C . LEU B 2 151 ? 0.98441 -40.61052 9.23314 1.000 62.64373 155 LEU B C 1
ATOM 11290 O O . LEU B 2 151 ? -0.21306 -40.57777 9.52966 1.000 63.15411 155 LEU B O 1
ATOM 11306 N N . GLY B 2 152 ? 1.47363 -40.16711 8.07017 1.000 57.95683 156 GLY B N 1
ATOM 11307 C CA . GLY B 2 152 ? 0.62205 -39.64490 7.02758 1.000 55.96269 156 GLY B CA 1
ATOM 11308 C C . GLY B 2 152 ? 1.01337 -40.23871 5.68607 1.000 55.14702 156 GLY B C 1
ATOM 11309 O O . GLY B 2 152 ? 1.99795 -40.97245 5.57242 1.000 56.40742 156 GLY B O 1
ATOM 11313 N N . PHE B 2 153 ? 0.22132 -39.91120 4.66892 1.000 55.95322 157 PHE B N 1
ATOM 11314 C CA . PHE B 2 153 ? 0.42592 -40.47417 3.34378 1.000 55.35399 157 PHE B CA 1
ATOM 11315 C C . PHE B 2 153 ? 0.21686 -39.40959 2.28019 1.000 55.80721 157 PHE B C 1
ATOM 11316 O O . PHE B 2 153 ? -0.64049 -38.52992 2.41754 1.000 56.69382 157 PHE B O 1
ATOM 11333 N N . GLY B 2 154 ? 1.01040 -39.50870 1.22244 1.000 54.39042 158 GLY B N 1
ATOM 11334 C CA . GLY B 2 154 ? 0.87892 -38.65106 0.06231 1.000 51.67666 158 GLY B CA 1
ATOM 11335 C C . GLY B 2 154 ? 1.47123 -39.36575 -1.12785 1.000 53.57162 158 GLY B C 1
ATOM 11336 O O . GLY B 2 154 ? 2.24871 -40.31494 -0.97973 1.000 52.68444 158 GLY B O 1
ATOM 11340 N N . SER B 2 155 ? 1.09751 -38.90516 -2.31748 1.000 51.18986 159 SER B N 1
ATOM 11341 C CA . SER B 2 155 ? 1.47477 -39.59361 -3.54096 1.000 50.01952 159 SER B CA 1
ATOM 11342 C C . SER B 2 155 ? 1.81209 -38.58017 -4.61984 1.000 48.95589 159 SER B C 1
ATOM 11343 O O . SER B 2 155 ? 1.30730 -37.45492 -4.61654 1.000 51.35978 159 SER B O 1
ATOM 11351 N N . PHE B 2 156 ? 2.66372 -38.99738 -5.55406 1.000 47.25460 160 PHE B N 1
ATOM 11352 C CA . PHE B 2 156 ? 3.08278 -38.12127 -6.63445 1.000 47.64105 160 PHE B CA 1
ATOM 11353 C C . PHE B 2 156 ? 3.33538 -38.93403 -7.89300 1.000 48.23178 160 PHE B C 1
ATOM 11354 O O . PHE B 2 156 ? 3.67536 -40.11885 -7.82922 1.000 47.67593 160 PHE B O 1
ATOM 11371 N N . VAL B 2 157 ? 3.18848 -38.26924 -9.03988 1.000 49.22376 161 VAL B N 1
ATOM 11372 C CA . VAL B 2 157 ? 3.58428 -38.83729 -10.32182 1.000 49.38391 161 VAL B CA 1
ATOM 11373 C C . VAL B 2 157 ? 4.39519 -37.80904 -11.10089 1.000 50.04922 161 VAL B C 1
ATOM 11374 O O . VAL B 2 157 ? 5.62665 -37.89199 -11.15907 1.000 51.55707 161 VAL B O 1
ATOM 11387 N N . GLU B 2 158 ? 3.71725 -36.82965 -11.69539 1.000 48.84368 162 GLU B N 1
ATOM 11388 C CA . GLU B 2 158 ? 4.36143 -35.97196 -12.67943 1.000 49.35996 162 GLU B CA 1
ATOM 11389 C C . GLU B 2 158 ? 3.48970 -34.75541 -12.95172 1.000 52.24021 162 GLU B C 1
ATOM 11390 O O . GLU B 2 158 ? 2.26649 -34.80383 -12.78827 1.000 51.75633 162 GLU B O 1
ATOM 11402 N N . LYS B 2 159 ? 4.13261 -33.66794 -13.36734 1.000 52.27355 163 LYS B N 1
ATOM 11403 C CA . LYS B 2 159 ? 3.40282 -32.52891 -13.90777 1.000 52.21775 163 LYS B CA 1
ATOM 11404 C C . LYS B 2 159 ? 2.53119 -33.01481 -15.06261 1.000 51.68734 163 LYS B C 1
ATOM 11405 O O . LYS B 2 159 ? 3.06931 -33.52968 -16.05817 1.000 48.99088 163 LYS B O 1
ATOM 11424 N N . PRO B 2 160 ? 1.19935 -32.88542 -14.98263 1.000 51.44441 164 PRO B N 1
ATOM 11425 C CA . PRO B 2 160 ? 0.32024 -33.45560 -16.02428 1.000 52.50761 164 PRO B CA 1
ATOM 11426 C C . PRO B 2 160 ? 0.21942 -32.58249 -17.27242 1.000 54.26335 164 PRO B C 1
ATOM 11427 O O . PRO B 2 160 ? -0.87103 -32.20610 -17.70905 1.000 55.91649 164 PRO B O 1
ATOM 11438 N N . VAL B 2 161 ? 1.36561 -32.27240 -17.87548 1.000 54.38045 165 VAL B N 1
ATOM 11439 C CA . VAL B 2 161 ? 1.39885 -31.46272 -19.08656 1.000 52.79670 165 VAL B CA 1
ATOM 11440 C C . VAL B 2 161 ? 2.34869 -32.08282 -20.10032 1.000 49.88657 165 VAL B C 1
ATOM 11441 O O . VAL B 2 161 ? 3.27096 -32.82528 -19.75669 1.000 50.56483 165 VAL B O 1
ATOM 11454 N N . SER B 2 162 ? 2.10150 -31.76497 -21.36307 1.000 50.60640 166 SER B N 1
ATOM 11455 C CA . SER B 2 162 ? 3.03406 -32.11951 -22.41867 1.000 52.13095 166 SER B CA 1
ATOM 11456 C C . SER B 2 162 ? 4.39572 -31.49679 -22.11718 1.000 52.66962 166 SER B C 1
ATOM 11457 O O . SER B 2 162 ? 4.46226 -30.36940 -21.61414 1.000 51.89977 166 SER B O 1
ATOM 11465 N N . PRO B 2 163 ? 5.50777 -32.18937 -22.41538 1.000 54.07710 167 PRO B N 1
ATOM 11466 C CA . PRO B 2 163 ? 5.66563 -33.48186 -23.08547 1.000 52.48366 167 PRO B CA 1
ATOM 11467 C C . PRO B 2 163 ? 5.77177 -34.67238 -22.13770 1.000 51.61164 167 PRO B C 1
ATOM 11468 O O . PRO B 2 163 ? 6.12754 -35.76526 -22.57621 1.000 52.25939 167 PRO B O 1
ATOM 11479 N N . PHE B 2 164 ? 5.48219 -34.46522 -20.85366 1.000 49.72210 168 PHE B N 1
ATOM 11480 C CA . PHE B 2 164 ? 5.65204 -35.53297 -19.87701 1.000 49.04896 168 PHE B CA 1
ATOM 11481 C C . PHE B 2 164 ? 4.48152 -36.50738 -19.85911 1.000 50.10058 168 PHE B C 1
ATOM 11482 O O . PHE B 2 164 ? 4.61403 -37.60140 -19.30176 1.000 49.66012 168 PHE B O 1
ATOM 11499 N N . VAL B 2 165 ? 3.34266 -36.13549 -20.44292 1.000 49.12276 169 VAL B N 1
ATOM 11500 C CA . VAL B 2 165 ? 2.21547 -37.04025 -20.61097 1.000 49.47103 169 VAL B CA 1
ATOM 11501 C C . VAL B 2 165 ? 1.73518 -36.95022 -22.05183 1.000 50.83654 169 VAL B C 1
ATOM 11502 O O . VAL B 2 165 ? 1.97645 -35.96676 -22.75664 1.000 53.52258 169 VAL B O 1
ATOM 11515 N N . LYS B 2 166 ? 1.04814 -38.00010 -22.48395 1.000 50.20686 170 LYS B N 1
ATOM 11516 C CA . LYS B 2 166 ? 0.28264 -37.92291 -23.71801 1.000 52.90288 170 LYS B CA 1
ATOM 11517 C C . LYS B 2 166 ? -0.92439 -37.02030 -23.49180 1.000 52.71936 170 LYS B C 1
ATOM 11518 O O . LYS B 2 166 ? -1.50757 -36.99992 -22.40201 1.000 52.03640 170 LYS B O 1
ATOM 11537 N N . THR B 2 167 ? -1.29541 -36.26110 -24.52102 1.000 54.63338 171 THR B N 1
ATOM 11538 C CA . THR B 2 167 ? -2.34767 -35.26073 -24.39139 1.000 57.00468 171 THR B CA 1
ATOM 11539 C C . THR B 2 167 ? -3.51222 -35.49903 -25.34888 1.000 58.80555 171 THR B C 1
ATOM 11540 O O . THR B 2 167 ? -4.25555 -34.56120 -25.65459 1.000 58.71125 171 THR B O 1
ATOM 11551 N N . THR B 2 168 ? -3.68922 -36.72621 -25.83373 1.000 59.70366 172 THR B N 1
ATOM 11552 C CA . THR B 2 168 ? -4.92935 -37.06696 -26.51279 1.000 61.02204 172 THR B CA 1
ATOM 11553 C C . THR B 2 168 ? -6.04872 -37.22035 -25.48167 1.000 60.91952 172 THR B C 1
ATOM 11554 O O . THR B 2 168 ? -5.78946 -37.54597 -24.31998 1.000 59.63532 172 THR B O 1
ATOM 11565 N N . PRO B 2 169 ? -7.30441 -36.99140 -25.87903 1.000 62.41074 173 PRO B N 1
ATOM 11566 C CA . PRO B 2 169 ? -8.41262 -37.21087 -24.93050 1.000 61.26625 173 PRO B CA 1
ATOM 11567 C C . PRO B 2 169 ? -8.35997 -38.56813 -24.24891 1.000 61.44856 173 PRO B C 1
ATOM 11568 O O . PRO B 2 169 ? -8.51371 -38.65676 -23.02417 1.000 60.73531 173 PRO B O 1
ATOM 11579 N N . GLU B 2 170 ? -8.13844 -39.63623 -25.01762 1.000 64.48513 174 GLU B N 1
ATOM 11580 C CA . GLU B 2 170 ? -8.12423 -40.97315 -24.43456 1.000 68.21435 174 GLU B CA 1
ATOM 11581 C C . GLU B 2 170 ? -7.05329 -41.09252 -23.35717 1.000 64.53833 174 GLU B C 1
ATOM 11582 O O . GLU B 2 170 ? -7.30064 -41.65244 -22.28296 1.000 65.31319 174 GLU B O 1
ATOM 11594 N N . GLU B 2 171 ? -5.85797 -40.56357 -23.62274 1.000 62.42103 175 GLU B N 1
ATOM 11595 C CA . GLU B 2 171 ? -4.75009 -40.71487 -22.68758 1.000 60.96397 175 GLU B CA 1
ATOM 11596 C C . GLU B 2 171 ? -4.87124 -39.78064 -21.49059 1.000 57.51697 175 GLU B C 1
ATOM 11597 O O . GLU B 2 171 ? -4.40250 -40.12169 -20.39910 1.000 55.23728 175 GLU B O 1
ATOM 11609 N N . ILE B 2 172 ? -5.47975 -38.60610 -21.66746 1.000 57.27095 176 ILE B N 1
ATOM 11610 C CA . ILE B 2 172 ? -5.73469 -37.73263 -20.52496 1.000 60.18382 176 ILE B CA 1
ATOM 11611 C C . ILE B 2 172 ? -6.68307 -38.41734 -19.54855 1.000 59.34276 176 ILE B C 1
ATOM 11612 O O . ILE B 2 172 ? -6.46559 -38.40859 -18.33124 1.000 60.61522 176 ILE B O 1
ATOM 11628 N N . ALA B 2 173 ? -7.75747 -39.01473 -20.07171 1.000 57.94991 177 ALA B N 1
ATOM 11629 C CA . ALA B 2 173 ? -8.73627 -39.66745 -19.20926 1.000 58.06053 177 ALA B CA 1
ATOM 11630 C C . ALA B 2 173 ? -8.14617 -40.90054 -18.53872 1.000 58.30225 177 ALA B C 1
ATOM 11631 O O . ALA B 2 173 ? -8.46758 -41.19989 -17.38298 1.000 57.47551 177 ALA B O 1
ATOM 11638 N N . ASN B 2 174 ? -7.27970 -41.62414 -19.24392 1.000 58.91790 178 ASN B N 1
ATOM 11639 C CA . ASN B 2 174 ? -6.68290 -42.85365 -18.72307 1.000 58.16374 178 ASN B CA 1
ATOM 11640 C C . ASN B 2 174 ? -5.31776 -43.01925 -19.37092 1.000 57.64606 178 ASN B C 1
ATOM 11641 O O . ASN B 2 174 ? -5.21339 -43.52577 -20.49889 1.000 59.74584 178 ASN B O 1
ATOM 11652 N N . PRO B 2 175 ? -4.23998 -42.61219 -18.69023 1.000 53.84080 179 PRO B N 1
ATOM 11653 C CA . PRO B 2 175 ? -2.90691 -42.70005 -19.30771 1.000 54.79506 179 PRO B CA 1
ATOM 11654 C C . PRO B 2 175 ? -2.42624 -44.12328 -19.54296 1.000 57.36665 179 PRO B C 1
ATOM 11655 O O . PRO B 2 175 ? -1.35269 -44.30333 -20.12878 1.000 56.86998 179 PRO B O 1
ATOM 11666 N N . CYS B 2 176 ? -3.17871 -45.13554 -19.11168 1.000 60.04158 180 CYS B N 1
ATOM 11667 C CA . CYS B 2 176 ? -2.89095 -46.52659 -19.43457 1.000 61.66696 180 CYS B CA 1
ATOM 11668 C C . CYS B 2 176 ? -3.91568 -47.11904 -20.39569 1.000 63.35040 180 CYS B C 1
ATOM 11669 O O . CYS B 2 176 ? -3.92820 -48.33797 -20.59731 1.000 63.83446 180 CYS B O 1
ATOM 11676 N N . SER B 2 177 ? -4.77492 -46.28635 -20.99425 1.000 66.24268 181 SER B N 1
ATOM 11677 C CA . SER B 2 177 ? -5.77891 -46.79530 -21.92395 1.000 69.17104 181 SER B CA 1
ATOM 11678 C C . SER B 2 177 ? -5.14923 -47.65308 -23.01255 1.000 70.96849 181 SER B C 1
ATOM 11679 O O . SER B 2 177 ? -5.79754 -48.56347 -23.54231 1.000 71.47521 181 SER B O 1
ATOM 11687 N N . SER B 2 178 ? -3.88241 -47.39048 -23.34357 1.000 69.87277 182 SER B N 1
ATOM 11688 C CA . SER B 2 178 ? -3.21900 -48.08748 -24.43740 1.000 73.01173 182 SER B CA 1
ATOM 11689 C C . SER B 2 178 ? -2.86414 -49.53176 -24.10433 1.000 74.58496 182 SER B C 1
ATOM 11690 O O . SER B 2 178 ? -2.57121 -50.30672 -25.02065 1.000 75.99594 182 SER B O 1
ATOM 11698 N N . ILE B 2 179 ? -2.87840 -49.91464 -22.83193 1.000 73.85150 183 ILE B N 1
ATOM 11699 C CA . ILE B 2 179 ? -2.31224 -51.19818 -22.41958 1.000 74.85382 183 ILE B CA 1
ATOM 11700 C C . ILE B 2 179 ? -3.22058 -52.35306 -22.83685 1.000 76.80942 183 ILE B C 1
ATOM 11701 O O . ILE B 2 179 ? -2.77809 -53.21938 -23.60463 1.000 78.53500 183 ILE B O 1
ATOM 11717 N N . PRO B 2 180 ? -4.48248 -52.43062 -22.37461 1.000 77.88327 184 PRO B N 1
ATOM 11718 C CA . PRO B 2 180 ? -5.21217 -51.53218 -21.47710 1.000 77.55998 184 PRO B CA 1
ATOM 11719 C C . PRO B 2 180 ? -5.10228 -51.91441 -20.00545 1.000 76.64989 184 PRO B C 1
ATOM 11720 O O . PRO B 2 180 ? -4.85810 -53.07075 -19.66332 1.000 79.08291 184 PRO B O 1
ATOM 11731 N N . TYR B 2 181 ? -5.28074 -50.91817 -19.14581 1.000 72.92616 185 TYR B N 1
ATOM 11732 C CA . TYR B 2 181 ? -5.20515 -51.09733 -17.70491 1.000 70.19168 185 TYR B CA 1
ATOM 11733 C C . TYR B 2 181 ? -5.82958 -49.86480 -17.07392 1.000 65.42502 185 TYR B C 1
ATOM 11734 O O . TYR B 2 181 ? -5.80524 -48.78010 -17.66080 1.000 65.44596 185 TYR B O 1
ATOM 11752 N N . PHE B 2 182 ? -6.39976 -50.03537 -15.88518 1.000 63.78675 186 PHE B N 1
ATOM 11753 C CA . PHE B 2 182 ? -7.06551 -48.92250 -15.21886 1.000 63.32151 186 PHE B CA 1
ATOM 11754 C C . PHE B 2 182 ? -6.02814 -48.10235 -14.46303 1.000 62.27525 186 PHE B C 1
ATOM 11755 O O . PHE B 2 182 ? -5.44524 -48.57141 -13.47977 1.000 63.53475 186 PHE B O 1
ATOM 11772 N N . CYS B 2 183 ? -5.79433 -46.88238 -14.93097 1.000 61.11460 187 CYS B N 1
ATOM 11773 C CA . CYS B 2 183 ? -4.96469 -45.90867 -14.24323 1.000 61.35911 187 CYS B CA 1
ATOM 11774 C C . CYS B 2 183 ? -5.76885 -44.63053 -14.07417 1.000 61.50621 187 CYS B C 1
ATOM 11775 O O . CYS B 2 183 ? -6.63892 -44.31707 -14.89006 1.000 63.03344 187 CYS B O 1
ATOM 11782 N N . LEU B 2 184 ? -5.48164 -43.90265 -13.00626 1.000 60.14521 188 LEU B N 1
ATOM 11783 C CA . LEU B 2 184 ? -6.09641 -42.60257 -12.82012 1.000 58.26063 188 LEU B CA 1
ATOM 11784 C C . LEU B 2 184 ? -5.32820 -41.54843 -13.60655 1.000 53.89192 188 LEU B C 1
ATOM 11785 O O . LEU B 2 184 ? -4.14843 -41.72774 -13.91557 1.000 53.73284 188 LEU B O 1
ATOM 11801 N N . PRO B 2 185 ? -5.98476 -40.44827 -13.96502 1.000 52.52681 189 PRO B N 1
ATOM 11802 C CA . PRO B 2 185 ? -5.28752 -39.37673 -14.68289 1.000 49.99284 189 PRO B CA 1
ATOM 11803 C C . PRO B 2 185 ? -3.99743 -38.97937 -13.98031 1.000 49.72378 189 PRO B C 1
ATOM 11804 O O . PRO B 2 185 ? -3.91187 -38.97513 -12.75053 1.000 48.45306 189 PRO B O 1
ATOM 11815 N N . THR B 2 186 ? -2.98334 -38.64946 -14.77484 1.000 52.67985 190 THR B N 1
ATOM 11816 C CA . THR B 2 186 ? -1.72400 -38.19258 -14.20577 1.000 55.16314 190 THR B CA 1
ATOM 11817 C C . THR B 2 186 ? -1.96599 -36.98221 -13.31242 1.000 55.72451 190 THR B C 1
ATOM 11818 O O . THR B 2 186 ? -2.79320 -36.12036 -13.61979 1.000 57.35468 190 THR B O 1
ATOM 11829 N N . PHE B 2 187 ? -1.24163 -36.92386 -12.19739 1.000 55.26651 191 PHE B N 1
ATOM 11830 C CA . PHE B 2 187 ? -1.35502 -35.81841 -11.25744 1.000 55.32384 191 PHE B CA 1
ATOM 11831 C C . PHE B 2 187 ? 0.01564 -35.51586 -10.66915 1.000 54.11972 191 PHE B C 1
ATOM 11832 O O . PHE B 2 187 ? 0.91482 -36.36128 -10.66002 1.000 54.69698 191 PHE B O 1
ATOM 11849 N N . GLY B 2 188 ? 0.16111 -34.29336 -10.16796 1.000 53.16203 192 GLY B N 1
ATOM 11850 C CA . GLY B 2 188 ? 1.41770 -33.85320 -9.59838 1.000 49.37601 192 GLY B CA 1
ATOM 11851 C C . GLY B 2 188 ? 1.63787 -34.36716 -8.19136 1.000 50.05587 192 GLY B C 1
ATOM 11852 O O . GLY B 2 188 ? 2.48948 -35.23259 -7.96528 1.000 47.51783 192 GLY B O 1
ATOM 11856 N N . PHE B 2 189 ? 0.87770 -33.85016 -7.22967 1.000 53.47827 193 PHE B N 1
ATOM 11857 C CA . PHE B 2 189 ? 1.01427 -34.28014 -5.84465 1.000 52.93780 193 PHE B CA 1
ATOM 11858 C C . PHE B 2 189 ? -0.34542 -34.27860 -5.16631 1.000 54.84644 193 PHE B C 1
ATOM 11859 O O . PHE B 2 189 ? -1.03235 -33.25352 -5.14422 1.000 55.37627 193 PHE B O 1
ATOM 11876 N N . LYS B 2 190 ? -0.72776 -35.43157 -4.61788 1.000 57.24566 194 LYS B N 1
ATOM 11877 C CA . LYS B 2 190 ? -1.94438 -35.58239 -3.82744 1.000 58.30554 194 LYS B CA 1
ATOM 11878 C C . LYS B 2 190 ? -1.53873 -35.79072 -2.37363 1.000 55.69229 194 LYS B C 1
ATOM 11879 O O . LYS B 2 190 ? -0.96322 -36.82906 -2.02985 1.000 55.51150 194 LYS B O 1
ATOM 11898 N N . HIS B 2 191 ? -1.82844 -34.80909 -1.52598 1.000 54.61061 195 HIS B N 1
ATOM 11899 C CA . HIS B 2 191 ? -1.75593 -35.00951 -0.08455 1.000 53.46478 195 HIS B CA 1
ATOM 11900 C C . HIS B 2 191 ? -3.06250 -35.65030 0.36612 1.000 53.61348 195 HIS B C 1
ATOM 11901 O O . HIS B 2 191 ? -4.13524 -35.05744 0.21313 1.000 56.02608 195 HIS B O 1
ATOM 11915 N N . ILE B 2 192 ? -2.97937 -36.85768 0.90917 1.000 53.78650 196 ILE B N 1
ATOM 11916 C CA . ILE B 2 192 ? -4.13571 -37.72697 1.07206 1.000 58.72962 196 ILE B CA 1
ATOM 11917 C C . ILE B 2 192 ? -4.49050 -37.92199 2.53983 1.000 57.74323 196 ILE B C 1
ATOM 11918 O O . ILE B 2 192 ? -5.65708 -37.82513 2.92008 1.000 59.05699 196 ILE B O 1
ATOM 11934 N N . LEU B 2 193 ? -3.49926 -38.20055 3.37705 1.000 57.04679 197 LEU B N 1
ATOM 11935 C CA . LEU B 2 193 ? -3.72842 -38.47251 4.79377 1.000 56.53521 197 LEU B CA 1
ATOM 11936 C C . LEU B 2 193 ? -2.82514 -37.59237 5.64276 1.000 56.52063 197 LEU B C 1
ATOM 11937 O O . LEU B 2 193 ? -1.60398 -37.84612 5.70645 1.000 57.71440 197 LEU B O 1
ATOM 11953 N N . PRO B 2 194 ? -3.35860 -36.57411 6.31493 1.000 55.85148 198 PRO B N 1
ATOM 11954 C CA . PRO B 2 194 ? -2.53337 -35.81950 7.26278 1.000 55.61569 198 PRO B CA 1
ATOM 11955 C C . PRO B 2 194 ? -2.06971 -36.71055 8.40665 1.000 56.75870 198 PRO B C 1
ATOM 11956 O O . PRO B 2 194 ? -2.66421 -37.74895 8.70690 1.000 57.14729 198 PRO B O 1
ATOM 11967 N N . LEU B 2 195 ? -0.98746 -36.28260 9.05121 1.000 56.47194 199 LEU B N 1
ATOM 11968 C CA . LEU B 2 195 ? -0.37433 -37.06881 10.11435 1.000 57.18671 199 LEU B CA 1
ATOM 11969 C C . LEU B 2 195 ? -1.39448 -37.44728 11.17954 1.000 59.40940 199 LEU B C 1
ATOM 11970 O O . LEU B 2 195 ? -2.14417 -36.59884 11.67152 1.000 59.50239 199 LEU B O 1
ATOM 11986 N N . THR B 2 196 ? -1.41147 -38.73031 11.53872 1.000 59.87521 200 THR B N 1
ATOM 11987 C CA . THR B 2 196 ? -2.35441 -39.22426 12.53087 1.000 60.78250 200 THR B CA 1
ATOM 11988 C C . THR B 2 196 ? -1.80255 -40.49031 13.16724 1.000 62.62418 200 THR B C 1
ATOM 11989 O O . THR B 2 196 ? -0.98991 -41.20513 12.57611 1.000 61.30893 200 THR B O 1
ATOM 12000 N N . ASN B 2 197 ? -2.26764 -40.75608 14.38593 1.000 66.97544 201 ASN B N 1
ATOM 12001 C CA . ASN B 2 197 ? -1.97971 -41.99869 15.08807 1.000 69.98805 201 ASN B CA 1
ATOM 12002 C C . ASN B 2 197 ? -2.85750 -43.15469 14.62762 1.000 68.87162 201 ASN B C 1
ATOM 12003 O O . ASN B 2 197 ? -2.65913 -44.28454 15.08757 1.000 68.18840 201 ASN B O 1
ATOM 12014 N N . ASP B 2 198 ? -3.81857 -42.90121 13.74288 1.000 67.89115 202 ASP B N 1
ATOM 12015 C CA . ASP B 2 198 ? -4.79396 -43.90690 13.32277 1.000 67.20028 202 ASP B CA 1
ATOM 12016 C C . ASP B 2 198 ? -4.16901 -44.75278 12.21943 1.000 64.79379 202 ASP B C 1
ATOM 12017 O O . ASP B 2 198 ? -4.30730 -44.46838 11.02894 1.000 62.16530 202 ASP B O 1
ATOM 12026 N N . ALA B 2 199 ? -3.48327 -45.82614 12.62530 1.000 65.95060 203 ALA B N 1
ATOM 12027 C CA . ALA B 2 199 ? -2.71461 -46.61902 11.66977 1.000 67.65307 203 ALA B CA 1
ATOM 12028 C C . ALA B 2 199 ? -3.62001 -47.38524 10.71081 1.000 69.17899 203 ALA B C 1
ATOM 12029 O O . ALA B 2 199 ? -3.28862 -47.53743 9.52943 1.000 67.96300 203 ALA B O 1
ATOM 12036 N N . GLU B 2 200 ? -4.75834 -47.88923 11.19383 1.000 72.35244 204 GLU B N 1
ATOM 12037 C CA . GLU B 2 200 ? -5.67618 -48.58640 10.29728 1.000 73.58475 204 GLU B CA 1
ATOM 12038 C C . GLU B 2 200 ? -6.22507 -47.64660 9.23025 1.000 68.49072 204 GLU B C 1
ATOM 12039 O O . GLU B 2 200 ? -6.52107 -48.08259 8.11213 1.000 66.45401 204 GLU B O 1
ATOM 12051 N N . ARG B 2 201 ? -6.36481 -46.35792 9.55167 1.000 67.50693 205 ARG B N 1
ATOM 12052 C CA . ARG B 2 201 ? -6.75778 -45.38188 8.53893 1.000 69.33757 205 ARG B CA 1
ATOM 12053 C C . ARG B 2 201 ? -5.70900 -45.29658 7.43718 1.000 67.02915 205 ARG B C 1
ATOM 12054 O O . ARG B 2 201 ? -6.04440 -45.18293 6.25249 1.000 66.12242 205 ARG B O 1
ATOM 12075 N N . PHE B 2 202 ? -4.43060 -45.34826 7.81309 1.000 65.35765 206 PHE B N 1
ATOM 12076 C CA . PHE B 2 202 ? -3.35551 -45.42357 6.82846 1.000 64.28172 206 PHE B CA 1
ATOM 12077 C C . PHE B 2 202 ? -3.49422 -46.67893 5.97259 1.000 64.69177 206 PHE B C 1
ATOM 12078 O O . PHE B 2 202 ? -3.38709 -46.62230 4.74152 1.000 62.03584 206 PHE B O 1
ATOM 12095 N N . ASN B 2 203 ? -3.74415 -47.82437 6.61323 1.000 67.02309 207 ASN B N 1
ATOM 12096 C CA . ASN B 2 203 ? -3.98410 -49.06100 5.87418 1.000 70.54563 207 ASN B CA 1
ATOM 12097 C C . ASN B 2 203 ? -5.12336 -48.89447 4.87469 1.000 74.04655 207 ASN B C 1
ATOM 12098 O O . ASN B 2 203 ? -5.01508 -49.31551 3.71662 1.000 73.36316 207 ASN B O 1
ATOM 12109 N N . GLU B 2 204 ? -6.23240 -48.28883 5.30797 1.000 78.19492 208 GLU B N 1
ATOM 12110 C CA . GLU B 2 204 ? -7.39324 -48.17078 4.43163 1.000 81.79188 208 GLU B CA 1
ATOM 12111 C C . GLU B 2 204 ? -7.06973 -47.33919 3.19893 1.000 74.74701 208 GLU B C 1
ATOM 12112 O O . GLU B 2 204 ? -7.45482 -47.69517 2.07968 1.000 73.35324 208 GLU B O 1
ATOM 12124 N N . ILE B 2 205 ? -6.37609 -46.21845 3.38466 1.000 71.96766 209 ILE B N 1
ATOM 12125 C CA . ILE B 2 205 ? -6.13735 -45.31731 2.26486 1.000 71.60337 209 ILE B CA 1
ATOM 12126 C C . ILE B 2 205 ? -5.15927 -45.94042 1.28081 1.000 68.13525 209 ILE B C 1
ATOM 12127 O O . ILE B 2 205 ? -5.31474 -45.80126 0.06311 1.000 67.42686 209 ILE B O 1
ATOM 12143 N N . VAL B 2 206 ? -4.14933 -46.65045 1.78413 1.000 64.95285 210 VAL B N 1
ATOM 12144 C CA . VAL B 2 206 ? -3.24304 -47.37370 0.89665 1.000 64.40625 210 VAL B CA 1
ATOM 12145 C C . VAL B 2 206 ? -4.01776 -48.40681 0.08661 1.000 63.88279 210 VAL B C 1
ATOM 12146 O O . VAL B 2 206 ? -3.86050 -48.50894 -1.13615 1.000 61.82957 210 VAL B O 1
ATOM 12159 N N . LYS B 2 207 ? -4.87727 -49.18143 0.75778 1.000 65.81333 211 LYS B N 1
ATOM 12160 C CA . LYS B 2 207 ? -5.67269 -50.19428 0.07236 1.000 67.91954 211 LYS B CA 1
ATOM 12161 C C . LYS B 2 207 ? -6.57237 -49.60224 -1.00898 1.000 68.43787 211 LYS B C 1
ATOM 12162 O O . LYS B 2 207 ? -6.96698 -50.32372 -1.93169 1.000 70.59560 211 LYS B O 1
ATOM 12181 N N . ASN B 2 208 ? -6.91186 -48.31686 -0.91917 1.000 66.87531 212 ASN B N 1
ATOM 12182 C CA . ASN B 2 208 ? -7.79851 -47.68012 -1.88336 1.000 69.86402 212 ASN B CA 1
ATOM 12183 C C . ASN B 2 208 ? -7.05573 -46.96127 -3.00184 1.000 69.45293 212 ASN B C 1
ATOM 12184 O O . ASN B 2 208 ? -7.70356 -46.40511 -3.89417 1.000 67.89804 212 ASN B O 1
ATOM 12195 N N . GLN B 2 209 ? -5.72547 -46.95149 -2.98116 1.000 69.50047 213 GLN B N 1
ATOM 12196 C CA . GLN B 2 209 ? -4.97133 -46.20008 -3.97348 1.000 68.55934 213 GLN B CA 1
ATOM 12197 C C . GLN B 2 209 ? -4.89364 -46.96409 -5.28819 1.000 67.72564 213 GLN B C 1
ATOM 12198 O O . GLN B 2 209 ? -4.76433 -48.19150 -5.31073 1.000 69.18956 213 GLN B O 1
ATOM 12212 N N . LYS B 2 210 ? -4.98060 -46.22199 -6.38463 1.000 64.35061 214 LYS B N 1
ATOM 12213 C CA . LYS B 2 210 ? -4.82744 -46.75670 -7.72536 1.000 63.01032 214 LYS B CA 1
ATOM 12214 C C . LYS B 2 210 ? -3.64284 -46.06620 -8.38299 1.000 59.69686 214 LYS B C 1
ATOM 12215 O O . LYS B 2 210 ? -3.37040 -44.89052 -8.12660 1.000 56.59534 214 LYS B O 1
ATOM 12234 N N . ILE B 2 211 ? -2.92604 -46.81652 -9.22369 1.000 59.73742 215 ILE B N 1
ATOM 12235 C CA . ILE B 2 211 ? -1.73369 -46.26993 -9.85591 1.000 59.66818 215 ILE B CA 1
ATOM 12236 C C . ILE B 2 211 ? -2.12609 -45.29876 -10.96397 1.000 57.97120 215 ILE B C 1
ATOM 12237 O O . ILE B 2 211 ? -3.27117 -45.25484 -11.42987 1.000 61.05966 215 ILE B O 1
ATOM 12253 N N . SER B 2 212 ? -1.14691 -44.50373 -11.38719 1.000 54.90375 216 SER B N 1
ATOM 12254 C CA . SER B 2 212 ? -1.26394 -43.64108 -12.55451 1.000 54.34898 216 SER B CA 1
ATOM 12255 C C . SER B 2 212 ? -0.10639 -43.96325 -13.49009 1.000 54.65648 216 SER B C 1
ATOM 12256 O O . SER B 2 212 ? 0.64042 -44.91912 -13.24963 1.000 56.30073 216 SER B O 1
ATOM 12264 N N . ALA B 2 213 ? 0.06132 -43.18029 -14.55053 1.000 52.54984 217 ALA B N 1
ATOM 12265 C CA . ALA B 2 213 ? 1.18396 -43.37971 -15.45218 1.000 50.94534 217 ALA B CA 1
ATOM 12266 C C . ALA B 2 213 ? 1.57027 -42.05025 -16.08441 1.000 50.00839 217 ALA B C 1
ATOM 12267 O O . ALA B 2 213 ? 0.84218 -41.05791 -16.00556 1.000 49.32330 217 ALA B O 1
ATOM 12274 N N . ASN B 2 214 ? 2.74432 -42.04919 -16.70482 1.000 49.84246 218 ASN B N 1
ATOM 12275 C CA . ASN B 2 214 ? 3.23589 -40.94127 -17.51673 1.000 49.89256 218 ASN B CA 1
ATOM 12276 C C . ASN B 2 214 ? 4.31328 -41.53761 -18.41930 1.000 50.95849 218 ASN B C 1
ATOM 12277 O O . ASN B 2 214 ? 4.60154 -42.73577 -18.34171 1.000 51.93175 218 ASN B O 1
ATOM 12288 N N . ILE B 2 215 ? 4.89653 -40.72167 -19.29993 1.000 49.64165 219 ILE B N 1
ATOM 12289 C CA . ILE B 2 215 ? 5.67436 -41.27969 -20.40528 1.000 51.21290 219 ILE B CA 1
ATOM 12290 C C . ILE B 2 215 ? 7.18542 -41.08285 -20.29272 1.000 52.27949 219 ILE B C 1
ATOM 12291 O O . ILE B 2 215 ? 7.91915 -41.70678 -21.07715 1.000 53.52582 219 ILE B O 1
ATOM 12307 N N . ASP B 2 216 ? 7.68875 -40.26385 -19.36627 1.000 49.95166 220 ASP B N 1
ATOM 12308 C CA . ASP B 2 216 ? 9.13433 -40.10155 -19.23502 1.000 49.04016 220 ASP B CA 1
ATOM 12309 C C . ASP B 2 216 ? 9.60895 -40.56649 -17.86242 1.000 49.54974 220 ASP B C 1
ATOM 12310 O O . ASP B 2 216 ? 8.91367 -40.41015 -16.85116 1.000 47.82958 220 ASP B O 1
ATOM 12319 N N . THR B 2 217 ? 10.81529 -41.14046 -17.84999 1.000 50.19771 221 THR B N 1
ATOM 12320 C CA . THR B 2 217 ? 11.29263 -41.86486 -16.67344 1.000 47.30345 221 THR B CA 1
ATOM 12321 C C . THR B 2 217 ? 11.42533 -40.97625 -15.44495 1.000 47.20560 221 THR B C 1
ATOM 12322 O O . THR B 2 217 ? 10.83771 -41.31556 -14.40011 1.000 48.19424 221 THR B O 1
ATOM 12333 N N . PRO B 2 218 ? 12.15056 -39.86050 -15.47903 1.000 45.78863 222 PRO B N 1
ATOM 12334 C CA . PRO B 2 218 ? 12.27045 -39.03591 -14.27071 1.000 46.19149 222 PRO B CA 1
ATOM 12335 C C . PRO B 2 218 ? 10.89486 -38.54392 -13.84408 1.000 44.52083 222 PRO B C 1
ATOM 12336 O O . PRO B 2 218 ? 10.05151 -38.21550 -14.67999 1.000 45.89284 222 PRO B O 1
ATOM 12347 N N . GLU B 2 219 ? 10.66442 -38.50530 -12.53690 1.000 46.33240 223 GLU B N 1
ATOM 12348 C CA . GLU B 2 219 ? 9.34557 -38.19944 -12.00263 1.000 52.89200 223 GLU B CA 1
ATOM 12349 C C . GLU B 2 219 ? 9.34891 -36.83976 -11.30490 1.000 53.40427 223 GLU B C 1
ATOM 12350 O O . GLU B 2 219 ? 10.38171 -36.17341 -11.17077 1.000 53.14671 223 GLU B O 1
ATOM 12362 N N . GLY B 2 220 ? 8.16137 -36.43246 -10.86020 1.000 52.15161 224 GLY B N 1
ATOM 12363 C CA . GLY B 2 220 ? 7.95557 -35.09902 -10.32958 1.000 50.91012 224 GLY B CA 1
ATOM 12364 C C . GLY B 2 220 ? 7.89837 -35.04086 -8.81881 1.000 49.82424 224 GLY B C 1
ATOM 12365 O O . GLY B 2 220 ? 7.27524 -34.14136 -8.24878 1.000 49.37772 224 GLY B O 1
ATOM 12369 N N . GLY B 2 221 ? 8.56021 -35.98609 -8.15156 1.000 51.79438 225 GLY B N 1
ATOM 12370 C CA . GLY B 2 221 ? 8.48571 -36.05313 -6.70381 1.000 52.80180 225 GLY B CA 1
ATOM 12371 C C . GLY B 2 221 ? 9.10685 -34.87365 -5.98167 1.000 50.55046 225 GLY B C 1
ATOM 12372 O O . GLY B 2 221 ? 8.77446 -34.63249 -4.81633 1.000 50.18261 225 GLY B O 1
ATOM 12376 N N . PHE B 2 222 ? 10.01221 -34.13918 -6.63225 1.000 48.22329 226 PHE B N 1
ATOM 12377 C CA . PHE B 2 222 ? 10.59828 -32.97601 -5.97218 1.000 48.04280 226 PHE B CA 1
ATOM 12378 C C . PHE B 2 222 ? 9.53241 -31.92295 -5.67327 1.000 50.46469 226 PHE B C 1
ATOM 12379 O O . PHE B 2 222 ? 9.59326 -31.24617 -4.64052 1.000 51.85528 226 PHE B O 1
ATOM 12396 N N . ASP B 2 223 ? 8.54846 -31.76649 -6.56683 1.000 50.05238 227 ASP B N 1
ATOM 12397 C CA . ASP B 2 223 ? 7.40626 -30.91034 -6.25728 1.000 51.57470 227 ASP B CA 1
ATOM 12398 C C . ASP B 2 223 ? 6.74013 -31.34793 -4.96072 1.000 52.86463 227 ASP B C 1
ATOM 12399 O O . ASP B 2 223 ? 6.38588 -30.51427 -4.11792 1.000 49.24441 227 ASP B O 1
ATOM 12408 N N . ALA B 2 224 ? 6.55685 -32.65901 -4.79004 1.000 53.59354 228 ALA B N 1
ATOM 12409 C CA . ALA B 2 224 ? 5.85273 -33.16588 -3.61958 1.000 51.52090 228 ALA B CA 1
ATOM 12410 C C . ALA B 2 224 ? 6.69098 -32.99918 -2.35829 1.000 50.54892 228 ALA B C 1
ATOM 12411 O O . ALA B 2 224 ? 6.15453 -32.69230 -1.28769 1.000 49.85561 228 ALA B O 1
ATOM 12418 N N . ILE B 2 225 ? 8.00740 -33.19482 -2.45977 1.000 49.54830 229 ILE B N 1
ATOM 12419 C CA . ILE B 2 225 ? 8.87245 -32.97494 -1.30289 1.000 51.14792 229 ILE B CA 1
ATOM 12420 C C . ILE B 2 225 ? 8.72203 -31.54308 -0.80234 1.000 51.31672 229 ILE B C 1
ATOM 12421 O O . ILE B 2 225 ? 8.56766 -31.29464 0.39946 1.000 51.76754 229 ILE B O 1
ATOM 12437 N N . MET B 2 226 ? 8.77576 -30.57850 -1.71994 1.000 51.77496 230 MET B N 1
ATOM 12438 C CA . MET B 2 226 ? 8.65364 -29.17807 -1.33138 1.000 54.00049 230 MET B CA 1
ATOM 12439 C C . MET B 2 226 ? 7.33839 -28.92745 -0.60473 1.000 53.69180 230 MET B C 1
ATOM 12440 O O . MET B 2 226 ? 7.30941 -28.27858 0.44723 1.000 53.45225 230 MET B O 1
ATOM 12454 N N . GLN B 2 227 ? 6.23446 -29.43834 -1.15336 1.000 51.16016 231 GLN B N 1
ATOM 12455 C CA . GLN B 2 227 ? 4.93233 -29.21230 -0.53544 1.000 53.50687 231 GLN B CA 1
ATOM 12456 C C . GLN B 2 227 ? 4.81499 -29.94047 0.79695 1.000 54.56875 231 GLN B C 1
ATOM 12457 O O . GLN B 2 227 ? 4.21757 -29.41703 1.74485 1.000 54.63248 231 GLN B O 1
ATOM 12471 N N . ALA B 2 228 ? 5.37024 -31.15090 0.88904 1.000 52.84995 232 ALA B N 1
ATOM 12472 C CA . ALA B 2 228 ? 5.29356 -31.89183 2.14204 1.000 52.58017 232 ALA B CA 1
ATOM 12473 C C . ALA B 2 228 ? 6.11780 -31.22621 3.23328 1.000 52.83627 232 ALA B C 1
ATOM 12474 O O . ALA B 2 228 ? 5.79313 -31.35483 4.41867 1.000 55.80291 232 ALA B O 1
ATOM 12481 N N . ALA B 2 229 ? 7.18340 -30.51872 2.85592 1.000 52.39671 233 ALA B N 1
ATOM 12482 C CA . ALA B 2 229 ? 8.04894 -29.88289 3.83995 1.000 54.83284 233 ALA B CA 1
ATOM 12483 C C . ALA B 2 229 ? 7.50168 -28.54107 4.31280 1.000 57.58418 233 ALA B C 1
ATOM 12484 O O . ALA B 2 229 ? 7.78042 -28.12863 5.44264 1.000 58.10392 233 ALA B O 1
ATOM 12491 N N . VAL B 2 230 ? 6.72364 -27.86221 3.47358 1.000 58.42899 234 VAL B N 1
ATOM 12492 C CA . VAL B 2 230 ? 6.36682 -26.47336 3.69422 1.000 60.86913 234 VAL B CA 1
ATOM 12493 C C . VAL B 2 230 ? 4.93183 -26.32577 4.17742 1.000 61.72080 234 VAL B C 1
ATOM 12494 O O . VAL B 2 230 ? 4.61229 -25.34404 4.86288 1.000 63.30521 234 VAL B O 1
ATOM 12507 N N . CYS B 2 231 ? 4.06738 -27.27890 3.85700 1.000 60.50065 235 CYS B N 1
ATOM 12508 C CA . CYS B 2 231 ? 2.65404 -27.20168 4.20195 1.000 60.10094 235 CYS B CA 1
ATOM 12509 C C . CYS B 2 231 ? 2.40929 -27.71183 5.62566 1.000 61.54059 235 CYS B C 1
ATOM 12510 O O . CYS B 2 231 ? 1.72708 -28.71105 5.85776 1.000 61.02181 235 CYS B O 1
ATOM 12517 N N . LYS B 2 232 ? 2.96607 -26.98027 6.59418 1.000 63.45115 236 LYS B N 1
ATOM 12518 C CA . LYS B 2 232 ? 2.99931 -27.47102 7.96956 1.000 66.05818 236 LYS B CA 1
ATOM 12519 C C . LYS B 2 232 ? 1.60664 -27.83077 8.48126 1.000 67.74329 236 LYS B C 1
ATOM 12520 O O . LYS B 2 232 ? 1.39577 -28.92335 9.01937 1.000 67.10999 236 LYS B O 1
ATOM 12539 N N . GLU B 2 233 ? 0.64187 -26.91870 8.33567 1.000 71.03882 237 GLU B N 1
ATOM 12540 C CA . GLU B 2 233 ? -0.66670 -27.15251 8.94006 1.000 75.81589 237 GLU B CA 1
ATOM 12541 C C . GLU B 2 233 ? -1.41877 -28.26981 8.22657 1.000 70.38614 237 GLU B C 1
ATOM 12542 O O . GLU B 2 233 ? -2.06521 -29.10163 8.87361 1.000 69.92590 237 GLU B O 1
ATOM 12554 N N . LYS B 2 234 ? -1.35729 -28.30310 6.89597 1.000 66.95036 238 LYS B N 1
ATOM 12555 C CA . LYS B 2 234 ? -2.11276 -29.30571 6.15333 1.000 65.70658 238 LYS B CA 1
ATOM 12556 C C . LYS B 2 234 ? -1.45866 -30.68165 6.24084 1.000 62.90035 238 LYS B C 1
ATOM 12557 O O . LYS B 2 234 ? -2.15889 -31.69827 6.31087 1.000 61.85021 238 LYS B O 1
ATOM 12576 N N . ILE B 2 235 ? -0.12576 -30.74163 6.23659 1.000 61.26934 239 ILE B N 1
ATOM 12577 C CA . ILE B 2 235 ? 0.54475 -32.01841 6.46254 1.000 60.89987 239 ILE B CA 1
ATOM 12578 C C . ILE B 2 235 ? 0.32868 -32.47250 7.89984 1.000 60.70457 239 ILE B C 1
ATOM 12579 O O . ILE B 2 235 ? 0.06418 -33.65176 8.16193 1.000 59.52768 239 ILE B O 1
ATOM 12595 N N . GLY B 2 236 ? 0.43334 -31.54658 8.84824 1.000 61.48417 240 GLY B N 1
ATOM 12596 C CA . GLY B 2 236 ? 0.21662 -31.84379 10.24397 1.000 62.99891 240 GLY B CA 1
ATOM 12597 C C . GLY B 2 236 ? 1.45771 -31.93941 11.10088 1.000 63.77632 240 GLY B C 1
ATOM 12598 O O . GLY B 2 236 ? 1.35388 -32.38620 12.24863 1.000 63.45129 240 GLY B O 1
ATOM 12602 N N . TRP B 2 237 ? 2.62662 -31.54991 10.58811 1.000 65.08277 241 TRP B N 1
ATOM 12603 C CA . TRP B 2 237 ? 3.83187 -31.57262 11.40672 1.000 68.04213 241 TRP B CA 1
ATOM 12604 C C . TRP B 2 237 ? 3.56993 -30.84471 12.71951 1.000 76.09445 241 TRP B C 1
ATOM 12605 O O . TRP B 2 237 ? 3.06052 -29.72061 12.72601 1.000 77.86734 241 TRP B O 1
ATOM 12626 N N . ARG B 2 238 ? 3.91736 -31.48357 13.82964 1.000 82.88499 242 ARG B N 1
ATOM 12627 C CA . ARG B 2 238 ? 3.84153 -30.84225 15.13281 1.000 92.33984 242 ARG B CA 1
ATOM 12628 C C . ARG B 2 238 ? 5.23204 -30.39930 15.56564 1.000 97.85122 242 ARG B C 1
ATOM 12629 O O . ARG B 2 238 ? 6.23756 -31.03425 15.23524 1.000 96.83868 242 ARG B O 1
ATOM 12650 N N . ASN B 2 239 ? 5.28513 -29.28509 16.29154 1.000 104.49643 243 ASN B N 1
ATOM 12651 C CA . ASN B 2 239 ? 6.53930 -28.88972 16.90130 1.000 110.47796 243 ASN B CA 1
ATOM 12652 C C . ASN B 2 239 ? 7.09696 -30.02620 17.74846 1.000 104.82745 243 ASN B C 1
ATOM 12653 O O . ASN B 2 239 ? 6.36769 -30.95197 18.13936 1.000 107.49086 243 ASN B O 1
ATOM 12663 N N . ASP B 2 240 ? 8.37386 -29.92622 18.08647 1.000 95.61554 244 ASP B N 1
ATOM 12664 C CA . ASP B 2 240 ? 8.96696 -30.74222 19.13813 1.000 86.99907 244 ASP B CA 1
ATOM 12665 C C . ASP B 2 240 ? 8.71651 -32.22719 18.89518 1.000 79.99971 244 ASP B C 1
ATOM 12666 O O . ASP B 2 240 ? 8.38072 -32.98553 19.80774 1.000 79.34790 244 ASP B O 1
ATOM 12675 N N . SER B 2 241 ? 8.86810 -32.63929 17.63913 1.000 74.40697 245 SER B N 1
ATOM 12676 C CA . SER B 2 241 ? 8.94964 -34.04887 17.29177 1.000 72.88443 245 SER B CA 1
ATOM 12677 C C . SER B 2 241 ? 9.89351 -34.19181 16.10782 1.000 66.46372 245 SER B C 1
ATOM 12678 O O . SER B 2 241 ? 10.21881 -33.21631 15.42642 1.000 64.11097 245 SER B O 1
ATOM 12686 N N . LEU B 2 242 ? 10.34205 -35.42118 15.87935 1.000 64.70990 246 LEU B N 1
ATOM 12687 C CA . LEU B 2 242 ? 11.05345 -35.73476 14.65145 1.000 62.44288 246 LEU B CA 1
ATOM 12688 C C . LEU B 2 242 ? 10.10869 -35.61730 13.46174 1.000 61.35436 246 LEU B C 1
ATOM 12689 O O . LEU B 2 242 ? 8.91693 -35.92271 13.55563 1.000 62.78287 246 LEU B O 1
ATOM 12705 N N . HIS B 2 243 ? 10.65450 -35.18452 12.33009 1.000 59.32381 247 HIS B N 1
ATOM 12706 C CA . HIS B 2 243 ? 9.90215 -35.06236 11.08285 1.000 58.50690 247 HIS B CA 1
ATOM 12707 C C . HIS B 2 243 ? 10.59105 -35.92847 10.03396 1.000 56.34903 247 HIS B C 1
ATOM 12708 O O . HIS B 2 243 ? 11.58113 -35.50906 9.42624 1.000 55.63147 247 HIS B O 1
ATOM 12723 N N . LEU B 2 244 ? 10.07119 -37.13396 9.82632 1.000 54.51573 248 LEU B N 1
ATOM 12724 C CA . LEU B 2 244 ? 10.61027 -38.06068 8.84143 1.000 53.76753 248 LEU B CA 1
ATOM 12725 C C . LEU B 2 244 ? 9.75416 -37.99812 7.58369 1.000 53.20854 248 LEU B C 1
ATOM 12726 O O . LEU B 2 244 ? 8.55962 -38.31212 7.62074 1.000 52.81695 248 LEU B O 1
ATOM 12742 N N . LEU B 2 245 ? 10.36323 -37.58860 6.48067 1.000 51.45873 249 LEU B N 1
ATOM 12743 C CA . LEU B 2 245 ? 9.71595 -37.56803 5.17568 1.000 52.56009 249 LEU B CA 1
ATOM 12744 C C . LEU B 2 245 ? 10.32725 -38.69348 4.35469 1.000 53.24372 249 LEU B C 1
ATOM 12745 O O . LEU B 2 245 ? 11.48954 -38.60604 3.94599 1.000 55.62833 249 LEU B O 1
ATOM 12761 N N . VAL B 2 246 ? 9.55914 -39.75213 4.12571 1.000 53.55781 250 VAL B N 1
ATOM 12762 C CA . VAL B 2 246 ? 10.06227 -40.93705 3.44344 1.000 51.90011 250 VAL B CA 1
ATOM 12763 C C . VAL B 2 246 ? 9.60781 -40.87088 1.99335 1.000 51.02511 250 VAL B C 1
ATOM 12764 O O . VAL B 2 246 ? 8.42283 -41.03681 1.68730 1.000 53.67829 250 VAL B O 1
ATOM 12777 N N . PHE B 2 247 ? 10.56695 -40.62499 1.10965 1.000 50.59445 251 PHE B N 1
ATOM 12778 C CA . PHE B 2 247 ? 10.34750 -40.52417 -0.32819 1.000 49.64745 251 PHE B CA 1
ATOM 12779 C C . PHE B 2 247 ? 10.62059 -41.89196 -0.94273 1.000 50.08951 251 PHE B C 1
ATOM 12780 O O . PHE B 2 247 ? 11.72999 -42.42070 -0.81853 1.000 50.34383 251 PHE B O 1
ATOM 12797 N N . VAL B 2 248 ? 9.60484 -42.47328 -1.57912 1.000 51.27644 252 VAL B N 1
ATOM 12798 C CA . VAL B 2 248 ? 9.63618 -43.85933 -2.04414 1.000 51.07372 252 VAL B CA 1
ATOM 12799 C C . VAL B 2 248 ? 9.45511 -43.84314 -3.55480 1.000 52.09437 252 VAL B C 1
ATOM 12800 O O . VAL B 2 248 ? 8.37382 -43.50419 -4.05279 1.000 51.80143 252 VAL B O 1
ATOM 12813 N N . SER B 2 249 ? 10.50242 -44.21555 -4.28750 1.000 51.04154 253 SER B N 1
ATOM 12814 C CA . SER B 2 249 ? 10.43960 -44.16877 -5.74077 1.000 51.53137 253 SER B CA 1
ATOM 12815 C C . SER B 2 249 ? 11.45943 -45.12721 -6.33293 1.000 52.64628 253 SER B C 1
ATOM 12816 O O . SER B 2 249 ? 12.44860 -45.48972 -5.69280 1.000 52.38919 253 SER B O 1
ATOM 12824 N N . ASP B 2 250 ? 11.20490 -45.52275 -7.57883 1.000 52.33172 254 ASP B N 1
ATOM 12825 C CA . ASP B 2 250 ? 12.14040 -46.32467 -8.35471 1.000 53.15869 254 ASP B CA 1
ATOM 12826 C C . ASP B 2 250 ? 12.63471 -45.56326 -9.58051 1.000 51.87023 254 ASP B C 1
ATOM 12827 O O . ASP B 2 250 ? 12.97325 -46.17132 -10.59727 1.000 53.45958 254 ASP B O 1
ATOM 12836 N N . ALA B 2 251 ? 12.68780 -44.23354 -9.50311 1.000 50.08947 255 ALA B N 1
ATOM 12837 C CA . ALA B 2 251 ? 13.00310 -43.43500 -10.67562 1.000 51.17613 255 ALA B CA 1
ATOM 12838 C C . ALA B 2 251 ? 13.82066 -42.20241 -10.31618 1.000 52.21447 255 ALA B C 1
ATOM 12839 O O . ALA B 2 251 ? 13.83029 -41.73254 -9.17452 1.000 50.50870 255 ALA B O 1
ATOM 12846 N N . ASP B 2 252 ? 14.51455 -41.69647 -11.33819 1.000 55.58444 256 ASP B N 1
ATOM 12847 C CA . ASP B 2 252 ? 15.14107 -40.37994 -11.35850 1.000 61.48138 256 ASP B CA 1
ATOM 12848 C C . ASP B 2 252 ? 14.14658 -39.29795 -10.94661 1.000 54.88927 256 ASP B C 1
ATOM 12849 O O . ASP B 2 252 ? 12.94365 -39.56053 -10.86123 1.000 53.61684 256 ASP B O 1
ATOM 12858 N N . SER B 2 253 ? 14.62579 -38.07636 -10.70566 1.000 50.14113 257 SER B N 1
ATOM 12859 C CA . SER B 2 253 ? 13.76584 -36.97073 -10.29818 1.000 49.52637 257 SER B CA 1
ATOM 12860 C C . SER B 2 253 ? 13.98734 -35.76086 -11.19536 1.000 50.35632 257 SER B C 1
ATOM 12861 O O . SER B 2 253 ? 15.13065 -35.35352 -11.42551 1.000 50.71001 257 SER B O 1
ATOM 12869 N N . HIS B 2 254 ? 12.89293 -35.18802 -11.69427 1.000 48.64542 258 HIS B N 1
ATOM 12870 C CA . HIS B 2 254 ? 12.96215 -33.89845 -12.36661 1.000 47.05279 258 HIS B CA 1
ATOM 12871 C C . HIS B 2 254 ? 13.34737 -32.80566 -11.37479 1.000 47.34007 258 HIS B C 1
ATOM 12872 O O . HIS B 2 254 ? 12.99562 -32.85584 -10.19275 1.000 45.49310 258 HIS B O 1
ATOM 12887 N N . PHE B 2 255 ? 14.06592 -31.79952 -11.86871 1.000 49.17050 259 PHE B N 1
ATOM 12888 C CA . PHE B 2 255 ? 14.47849 -30.69482 -11.01758 1.000 49.10402 259 PHE B CA 1
ATOM 12889 C C . PHE B 2 255 ? 14.57955 -29.41617 -11.83514 1.000 49.48993 259 PHE B C 1
ATOM 12890 O O . PHE B 2 255 ? 14.79903 -29.44819 -13.04954 1.000 50.12761 259 PHE B O 1
ATOM 12907 N N . GLY B 2 256 ? 14.38504 -28.29201 -11.15001 1.000 50.40206 260 GLY B N 1
ATOM 12908 C CA . GLY B 2 256 ? 14.68135 -26.99622 -11.73428 1.000 49.52261 260 GLY B CA 1
ATOM 12909 C C . GLY B 2 256 ? 14.02301 -26.78564 -13.07960 1.000 49.81955 260 GLY B C 1
ATOM 12910 O O . GLY B 2 256 ? 12.81114 -26.96960 -13.24814 1.000 49.34265 260 GLY B O 1
ATOM 12914 N N . MET B 2 257 ? 14.83120 -26.39579 -14.05964 1.000 50.33457 261 MET B N 1
ATOM 12915 C CA . MET B 2 257 ? 14.32715 -25.96513 -15.35355 1.000 48.74573 261 MET B CA 1
ATOM 12916 C C . MET B 2 257 ? 14.02098 -27.12262 -16.29715 1.000 47.11466 261 MET B C 1
ATOM 12917 O O . MET B 2 257 ? 13.85517 -26.88928 -17.49801 1.000 47.68875 261 MET B O 1
ATOM 12931 N N . ASP B 2 258 ? 13.93905 -28.35879 -15.79821 1.000 50.84675 262 ASP B N 1
ATOM 12932 C CA . ASP B 2 258 ? 13.39920 -29.43123 -16.62461 1.000 49.21474 262 ASP B CA 1
ATOM 12933 C C . ASP B 2 258 ? 12.02815 -29.05033 -17.17137 1.000 49.80633 262 ASP B C 1
ATOM 12934 O O . ASP B 2 258 ? 11.68056 -29.41299 -18.30055 1.000 50.17536 262 ASP B O 1
ATOM 12943 N N . SER B 2 259 ? 11.24055 -28.31432 -16.38516 1.000 49.96305 263 SER B N 1
ATOM 12944 C CA . SER B 2 259 ? 9.88980 -27.94123 -16.78433 1.000 50.71119 263 SER B CA 1
ATOM 12945 C C . SER B 2 259 ? 9.86797 -26.95582 -17.94240 1.000 51.67894 263 SER B C 1
ATOM 12946 O O . SER B 2 259 ? 8.78619 -26.66086 -18.46281 1.000 52.01240 263 SER B O 1
ATOM 12954 N N . LYS B 2 260 ? 11.02463 -26.43112 -18.34756 1.000 50.01240 264 LYS B N 1
ATOM 12955 C CA . LYS B 2 260 ? 11.05958 -25.51783 -19.48220 1.000 48.88822 264 LYS B CA 1
ATOM 12956 C C . LYS B 2 260 ? 10.56960 -26.19445 -20.75417 1.000 52.87045 264 LYS B C 1
ATOM 12957 O O . LYS B 2 260 ? 9.99244 -25.53247 -21.62648 1.000 51.79517 264 LYS B O 1
ATOM 12976 N N . LEU B 2 261 ? 10.79019 -27.50707 -20.87983 1.000 48.40009 265 LEU B N 1
ATOM 12977 C CA . LEU B 2 261 ? 10.25054 -28.23964 -22.01942 1.000 48.54302 265 LEU B CA 1
ATOM 12978 C C . LEU B 2 261 ? 8.73950 -28.08126 -22.11554 1.000 48.58553 265 LEU B C 1
ATOM 12979 O O . LEU B 2 261 ? 8.18668 -28.05884 -23.22079 1.000 49.13770 265 LEU B O 1
ATOM 12995 N N . ALA B 2 262 ? 8.05859 -27.97770 -20.97609 1.000 54.83904 266 ALA B N 1
ATOM 12996 C CA . ALA B 2 262 ? 6.60877 -27.86203 -20.93114 1.000 56.19749 266 ALA B CA 1
ATOM 12997 C C . ALA B 2 262 ? 6.12757 -26.41637 -20.95316 1.000 57.40247 266 ALA B C 1
ATOM 12998 O O . ALA B 2 262 ? 4.93443 -26.17391 -20.74658 1.000 49.29612 266 ALA B O 1
ATOM 13005 N N . GLY B 2 263 ? 7.02164 -25.45860 -21.19381 1.000 49.64459 267 GLY B N 1
ATOM 13006 C CA . GLY B 2 263 ? 6.64847 -24.05722 -21.17186 1.000 50.57638 267 GLY B CA 1
ATOM 13007 C C . GLY B 2 263 ? 6.44506 -23.47158 -19.79523 1.000 54.14655 267 GLY B C 1
ATOM 13008 O O . GLY B 2 263 ? 5.85373 -22.39462 -19.67514 1.000 57.32863 267 GLY B O 1
ATOM 13012 N N . ILE B 2 264 ? 6.90738 -24.15194 -18.75141 1.000 52.48825 268 ILE B N 1
ATOM 13013 C CA . ILE B 2 264 ? 6.82812 -23.67125 -17.37713 1.000 53.81532 268 ILE B CA 1
ATOM 13014 C C . ILE B 2 264 ? 8.17830 -23.04839 -17.04401 1.000 54.49986 268 ILE B C 1
ATOM 13015 O O . ILE B 2 264 ? 9.18376 -23.75715 -16.91955 1.000 48.91364 268 ILE B O 1
ATOM 13031 N N . VAL B 2 265 ? 8.20453 -21.72395 -16.88390 1.000 55.46452 269 VAL B N 1
ATOM 13032 C CA . VAL B 2 265 ? 9.46012 -20.99928 -16.72388 1.000 56.93615 269 VAL B CA 1
ATOM 13033 C C . VAL B 2 265 ? 9.37099 -19.96045 -15.61269 1.000 57.93768 269 VAL B C 1
ATOM 13034 O O . VAL B 2 265 ? 10.06280 -18.93704 -15.65286 1.000 59.10448 269 VAL B O 1
ATOM 13047 N N . CYS B 2 266 ? 8.53210 -20.21264 -14.61117 1.000 57.31438 270 CYS B N 1
ATOM 13048 C CA . CYS B 2 266 ? 8.46849 -19.34988 -13.43737 1.000 62.35122 270 CYS B CA 1
ATOM 13049 C C . CYS B 2 266 ? 8.99899 -20.11965 -12.23729 1.000 60.47040 270 CYS B C 1
ATOM 13050 O O . CYS B 2 266 ? 8.41065 -21.14564 -11.86351 1.000 57.81661 270 CYS B O 1
ATOM 13057 N N . PRO B 2 267 ? 10.09440 -19.68368 -11.61151 1.000 60.42643 271 PRO B N 1
ATOM 13058 C CA . PRO B 2 267 ? 10.73502 -20.51929 -10.58884 1.000 59.53893 271 PRO B CA 1
ATOM 13059 C C . PRO B 2 267 ? 9.77601 -20.91246 -9.47657 1.000 57.67333 271 PRO B C 1
ATOM 13060 O O . PRO B 2 267 ? 8.84825 -20.17741 -9.13083 1.000 55.36784 271 PRO B O 1
ATOM 13071 N N . ASN B 2 268 ? 10.00894 -22.10124 -8.92182 1.000 56.56717 272 ASN B N 1
ATOM 13072 C CA . ASN B 2 268 ? 9.29119 -22.52627 -7.72910 1.000 56.33985 272 ASN B CA 1
ATOM 13073 C C . ASN B 2 268 ? 9.45659 -21.47796 -6.63619 1.000 56.84183 272 ASN B C 1
ATOM 13074 O O . ASN B 2 268 ? 10.53397 -20.90136 -6.47147 1.000 56.86903 272 ASN B O 1
ATOM 13085 N N . ASP B 2 269 ? 8.38129 -21.22807 -5.88721 1.000 56.23371 273 ASP B N 1
ATOM 13086 C CA . ASP B 2 269 ? 8.34992 -20.13302 -4.92683 1.000 57.66616 273 ASP B CA 1
ATOM 13087 C C . ASP B 2 269 ? 8.44348 -20.59343 -3.47892 1.000 57.31672 273 ASP B C 1
ATOM 13088 O O . ASP B 2 269 ? 8.46256 -19.74828 -2.57822 1.000 58.48328 273 ASP B O 1
ATOM 13097 N N . GLY B 2 270 ? 8.49136 -21.89994 -3.22695 1.000 55.73031 274 GLY B N 1
ATOM 13098 C CA . GLY B 2 270 ? 8.70760 -22.38773 -1.87938 1.000 55.24861 274 GLY B CA 1
ATOM 13099 C C . GLY B 2 270 ? 7.54138 -22.22340 -0.93376 1.000 57.64575 274 GLY B C 1
ATOM 13100 O O . GLY B 2 270 ? 7.72672 -22.32966 0.28205 1.000 59.55565 274 GLY B O 1
ATOM 13104 N N . LEU B 2 271 ? 6.34130 -21.98094 -1.45362 1.000 56.42411 275 LEU B N 1
ATOM 13105 C CA . LEU B 2 271 ? 5.15146 -21.77252 -0.64453 1.000 59.09998 275 LEU B CA 1
ATOM 13106 C C . LEU B 2 271 ? 4.21721 -22.97134 -0.74273 1.000 58.89244 275 LEU B C 1
ATOM 13107 O O . LEU B 2 271 ? 4.30524 -23.78749 -1.66481 1.000 57.56826 275 LEU B O 1
ATOM 13123 N N . CYS B 2 272 ? 3.30272 -23.06648 0.21717 1.000 59.16828 276 CYS B N 1
ATOM 13124 C CA . CYS B 2 272 ? 2.29110 -24.11054 0.17575 1.000 59.82899 276 CYS B CA 1
ATOM 13125 C C . CYS B 2 272 ? 1.23563 -23.76457 -0.86982 1.000 60.89148 276 CYS B C 1
ATOM 13126 O O . CYS B 2 272 ? 0.75735 -22.62746 -0.92966 1.000 61.91389 276 CYS B O 1
ATOM 13133 N N . HIS B 2 273 ? 0.87832 -24.74609 -1.69374 1.000 59.40382 277 HIS B N 1
ATOM 13134 C CA . HIS B 2 273 ? -0.13272 -24.56794 -2.72963 1.000 58.77867 277 HIS B CA 1
ATOM 13135 C C . HIS B 2 273 ? -1.01290 -25.81011 -2.82359 1.000 61.32604 277 HIS B C 1
ATOM 13136 O O . HIS B 2 273 ? -1.21342 -26.38083 -3.89647 1.000 61.75282 277 HIS B O 1
ATOM 13150 N N . LEU B 2 274 ? -1.53902 -26.25458 -1.68935 1.000 64.14219 278 LEU B N 1
ATOM 13151 C CA . LEU B 2 274 ? -2.53127 -27.31931 -1.67452 1.000 66.62017 278 LEU B CA 1
ATOM 13152 C C . LEU B 2 274 ? -3.91433 -26.69763 -1.81251 1.000 70.16138 278 LEU B C 1
ATOM 13153 O O . LEU B 2 274 ? -4.27288 -25.79239 -1.05203 1.000 71.79750 278 LEU B O 1
ATOM 13169 N N . ASP B 2 275 ? -4.67802 -27.17006 -2.79257 1.000 71.95618 279 ASP B N 1
ATOM 13170 C CA . ASP B 2 275 ? -5.98412 -26.59879 -3.08141 1.000 74.76877 279 ASP B CA 1
ATOM 13171 C C . ASP B 2 275 ? -7.04611 -27.32654 -2.25351 1.000 77.05822 279 ASP B C 1
ATOM 13172 O O . ASP B 2 275 ? -6.72849 -28.02270 -1.28521 1.000 75.79988 279 ASP B O 1
ATOM 13181 N N . SER B 2 276 ? -8.31725 -27.18049 -2.63360 1.000 80.87471 280 SER B N 1
ATOM 13182 C CA . SER B 2 276 ? -9.40016 -27.76694 -1.85011 1.000 86.31137 280 SER B CA 1
ATOM 13183 C C . SER B 2 276 ? -9.32245 -29.28919 -1.84309 1.000 89.71006 280 SER B C 1
ATOM 13184 O O . SER B 2 276 ? -9.51338 -29.92044 -0.79727 1.000 93.80449 280 SER B O 1
ATOM 13192 N N . LYS B 2 277 ? -9.04017 -29.89784 -2.99503 1.000 88.58376 281 LYS B N 1
ATOM 13193 C CA . LYS B 2 277 ? -8.82879 -31.34453 -3.07687 1.000 88.19908 281 LYS B CA 1
ATOM 13194 C C . LYS B 2 277 ? -7.50717 -31.79382 -2.42250 1.000 80.33524 281 LYS B C 1
ATOM 13195 O O . LYS B 2 277 ? -7.17058 -32.98261 -2.51226 1.000 76.42445 281 LYS B O 1
ATOM 13214 N N . ASN B 2 278 ? -6.77486 -30.88548 -1.77367 1.000 76.68846 282 ASN B N 1
ATOM 13215 C CA . ASN B 2 278 ? -5.45645 -31.18317 -1.20761 1.000 73.52763 282 ASN B CA 1
ATOM 13216 C C . ASN B 2 278 ? -4.49634 -31.68084 -2.28747 1.000 67.88088 282 ASN B C 1
ATOM 13217 O O . ASN B 2 278 ? -3.65674 -32.55184 -2.05039 1.000 64.67883 282 ASN B O 1
ATOM 13228 N N . GLU B 2 279 ? -4.62090 -31.11754 -3.48524 1.000 67.39574 283 GLU B N 1
ATOM 13229 C CA . GLU B 2 279 ? -3.67663 -31.34385 -4.56723 1.000 67.12975 283 GLU B CA 1
ATOM 13230 C C . GLU B 2 279 ? -2.81506 -30.10211 -4.75905 1.000 61.73570 283 GLU B C 1
ATOM 13231 O O . GLU B 2 279 ? -3.25074 -28.97631 -4.49637 1.000 60.19396 283 GLU B O 1
ATOM 13243 N N . TYR B 2 280 ? -1.58545 -30.32061 -5.22003 1.000 56.14051 284 TYR B N 1
ATOM 13244 C CA . TYR B 2 280 ? -0.66130 -29.22659 -5.50906 1.000 55.51561 284 TYR B CA 1
ATOM 13245 C C . TYR B 2 280 ? -1.15270 -28.48470 -6.74553 1.000 54.92285 284 TYR B C 1
ATOM 13246 O O . TYR B 2 280 ? -1.18119 -29.04599 -7.84554 1.000 54.00904 284 TYR B O 1
ATOM 13264 N N . SER B 2 281 ? -1.55121 -27.22416 -6.56606 1.000 55.69883 285 SER B N 1
ATOM 13265 C CA . SER B 2 281 ? -2.27267 -26.48999 -7.59540 1.000 58.73685 285 SER B CA 1
ATOM 13266 C C . SER B 2 281 ? -1.36748 -25.72738 -8.55177 1.000 58.42710 285 SER B C 1
ATOM 13267 O O . SER B 2 281 ? -1.85433 -25.24327 -9.57844 1.000 59.76086 285 SER B O 1
ATOM 13275 N N . MET B 2 282 ? -0.07607 -25.60135 -8.24863 1.000 56.89943 286 MET B N 1
ATOM 13276 C CA . MET B 2 282 ? 0.87286 -24.96146 -9.14809 1.000 57.84875 286 MET B CA 1
ATOM 13277 C C . MET B 2 282 ? 1.66980 -25.97756 -9.95686 1.000 56.09421 286 MET B C 1
ATOM 13278 O O . MET B 2 282 ? 2.69210 -25.62246 -10.55099 1.000 56.58722 286 MET B O 1
ATOM 13292 N N . SER B 2 283 ? 1.21559 -27.23358 -9.98796 1.000 53.48723 287 SER B N 1
ATOM 13293 C CA . SER B 2 283 ? 1.93610 -28.28228 -10.70287 1.000 53.45935 287 SER B CA 1
ATOM 13294 C C . SER B 2 283 ? 2.22955 -27.88043 -12.14187 1.000 52.56604 287 SER B C 1
ATOM 13295 O O . SER B 2 283 ? 3.32406 -28.14101 -12.65783 1.000 50.30651 287 SER B O 1
ATOM 13303 N N . THR B 2 284 ? 1.26497 -27.24230 -12.80345 1.000 51.64625 288 THR B N 1
ATOM 13304 C CA . THR B 2 284 ? 1.38623 -26.84511 -14.19797 1.000 52.36991 288 THR B CA 1
ATOM 13305 C C . THR B 2 284 ? 1.84295 -25.40058 -14.36285 1.000 52.64013 288 THR B C 1
ATOM 13306 O O . THR B 2 284 ? 1.80048 -24.87564 -15.48071 1.000 51.97565 288 THR B O 1
ATOM 13317 N N . VAL B 2 285 ? 2.27988 -24.74885 -13.28151 1.000 52.71375 289 VAL B N 1
ATOM 13318 C CA . VAL B 2 285 ? 2.54542 -23.31738 -13.27727 1.000 52.58856 289 VAL B CA 1
ATOM 13319 C C . VAL B 2 285 ? 3.98273 -22.99974 -12.88587 1.000 52.45594 289 VAL B C 1
ATOM 13320 O O . VAL B 2 285 ? 4.59179 -22.08041 -13.44460 1.000 56.25494 289 VAL B O 1
ATOM 13333 N N . LEU B 2 286 ? 4.54082 -23.72829 -11.92569 1.000 49.68214 290 LEU B N 1
ATOM 13334 C CA . LEU B 2 286 ? 5.85334 -23.42234 -11.37960 1.000 49.94228 290 LEU B CA 1
ATOM 13335 C C . LEU B 2 286 ? 6.85769 -24.50765 -11.74682 1.000 47.98122 290 LEU B C 1
ATOM 13336 O O . LEU B 2 286 ? 6.50676 -25.67991 -11.90759 1.000 48.01220 290 LEU B O 1
ATOM 13352 N N . GLU B 2 287 ? 8.11448 -24.09475 -11.88956 1.000 49.11549 291 GLU B N 1
ATOM 13353 C CA . GLU B 2 287 ? 9.19107 -25.03178 -12.16057 1.000 49.65797 291 GLU B CA 1
ATOM 13354 C C . GLU B 2 287 ? 9.31640 -26.04109 -11.02311 1.000 46.88872 291 GLU B C 1
ATOM 13355 O O . GLU B 2 287 ? 8.87612 -25.80701 -9.89555 1.000 45.75572 291 GLU B O 1
ATOM 13367 N N . TYR B 2 288 ? 9.92374 -27.18275 -11.32872 1.000 47.21426 292 TYR B N 1
ATOM 13368 C CA . TYR B 2 288 ? 10.33140 -28.07314 -10.25870 1.000 47.55887 292 TYR B CA 1
ATOM 13369 C C . TYR B 2 288 ? 11.30529 -27.32572 -9.34712 1.000 49.08344 292 TYR B C 1
ATOM 13370 O O . TYR B 2 288 ? 12.02103 -26.42574 -9.79870 1.000 48.80613 292 TYR B O 1
ATOM 13388 N N . PRO B 2 289 ? 11.34741 -27.65969 -8.06160 1.000 50.34515 293 PRO B N 1
ATOM 13389 C CA . PRO B 2 289 ? 12.35538 -27.04696 -7.19183 1.000 50.61000 293 PRO B CA 1
ATOM 13390 C C . PRO B 2 289 ? 13.76228 -27.47375 -7.57437 1.000 50.56464 293 PRO B C 1
ATOM 13391 O O . PRO B 2 289 ? 13.98506 -28.54563 -8.14364 1.000 48.34248 293 PRO B O 1
ATOM 13402 N N . THR B 2 290 ? 14.71453 -26.60172 -7.26566 1.000 50.01050 294 THR B N 1
ATOM 13403 C CA . THR B 2 290 ? 16.12821 -26.92908 -7.33456 1.000 51.71691 294 THR B CA 1
ATOM 13404 C C . THR B 2 290 ? 16.55242 -27.55906 -6.01250 1.000 52.42847 294 THR B C 1
ATOM 13405 O O . THR B 2 290 ? 15.88829 -27.39985 -4.98540 1.000 52.28033 294 THR B O 1
ATOM 13416 N N . ILE B 2 291 ? 17.67160 -28.28403 -6.03989 1.000 53.19648 295 ILE B N 1
ATOM 13417 C CA . ILE B 2 291 ? 18.18895 -28.83689 -4.79082 1.000 54.70773 295 ILE B CA 1
ATOM 13418 C C . ILE B 2 291 ? 18.38915 -27.72205 -3.77322 1.000 53.69244 295 ILE B C 1
ATOM 13419 O O . ILE B 2 291 ? 18.05497 -27.87181 -2.59235 1.000 54.64293 295 ILE B O 1
ATOM 13435 N N . GLY B 2 292 ? 18.93703 -26.58761 -4.21283 1.000 53.81661 296 GLY B N 1
ATOM 13436 C CA . GLY B 2 292 ? 19.11650 -25.46905 -3.30312 1.000 53.39252 296 GLY B CA 1
ATOM 13437 C C . GLY B 2 292 ? 17.81822 -25.03823 -2.64938 1.000 52.84098 296 GLY B C 1
ATOM 13438 O O . GLY B 2 292 ? 17.76970 -24.79742 -1.44069 1.000 54.87455 296 GLY B O 1
ATOM 13442 N N . GLN B 2 293 ? 16.74484 -24.94129 -3.43589 1.000 49.93847 297 GLN B N 1
ATOM 13443 C CA . GLN B 2 293 ? 15.45776 -24.55639 -2.86704 1.000 50.93778 297 GLN B CA 1
ATOM 13444 C C . GLN B 2 293 ? 14.95552 -25.60534 -1.88277 1.000 51.44077 297 GLN B C 1
ATOM 13445 O O . GLN B 2 293 ? 14.41353 -25.26377 -0.82461 1.000 52.03929 297 GLN B O 1
ATOM 13459 N N . LEU B 2 294 ? 15.12709 -26.88926 -2.21113 1.000 52.00584 298 LEU B N 1
ATOM 13460 C CA . LEU B 2 294 ? 14.70595 -27.94221 -1.29249 1.000 52.70431 298 LEU B CA 1
ATOM 13461 C C . LEU B 2 294 ? 15.50538 -27.89098 0.00349 1.000 54.91565 298 LEU B C 1
ATOM 13462 O O . LEU B 2 294 ? 14.94177 -28.03509 1.09471 1.000 54.72614 298 LEU B O 1
ATOM 13478 N N . ILE B 2 295 ? 16.82360 -27.69843 -0.09641 1.000 55.55108 299 ILE B N 1
ATOM 13479 C CA . ILE B 2 295 ? 17.65040 -27.58268 1.10206 1.000 55.90576 299 ILE B CA 1
ATOM 13480 C C . ILE B 2 295 ? 17.11511 -26.47885 2.00236 1.000 56.60991 299 ILE B C 1
ATOM 13481 O O . ILE B 2 295 ? 16.92483 -26.66915 3.20987 1.000 55.21842 299 ILE B O 1
ATOM 13497 N N . ASP B 2 296 ? 16.87727 -25.30144 1.42421 1.000 57.88803 300 ASP B N 1
ATOM 13498 C CA . ASP B 2 296 ? 16.42336 -24.16075 2.20913 1.000 59.70590 300 ASP B CA 1
ATOM 13499 C C . ASP B 2 296 ? 15.18667 -24.51422 3.02689 1.000 56.96175 300 ASP B C 1
ATOM 13500 O O . ASP B 2 296 ? 15.13030 -24.25598 4.23419 1.000 56.15017 300 ASP B O 1
ATOM 13509 N N . LYS B 2 297 ? 14.19169 -25.13286 2.38886 1.000 56.04775 301 LYS B N 1
ATOM 13510 C CA . LYS B 2 297 ? 12.92047 -25.37024 3.06420 1.000 55.04162 301 LYS B CA 1
ATOM 13511 C C . LYS B 2 297 ? 12.95866 -26.59343 3.97153 1.000 54.31452 301 LYS B C 1
ATOM 13512 O O . LYS B 2 297 ? 12.26523 -26.61592 4.99353 1.000 55.06865 301 LYS B O 1
ATOM 13531 N N . LEU B 2 298 ? 13.74850 -27.61261 3.63327 1.000 54.86565 302 LEU B N 1
ATOM 13532 C CA . LEU B 2 298 ? 13.88009 -28.74741 4.54114 1.000 56.54406 302 LEU B CA 1
ATOM 13533 C C . LEU B 2 298 ? 14.54724 -28.32268 5.84288 1.000 57.65100 302 LEU B C 1
ATOM 13534 O O . LEU B 2 298 ? 14.10831 -28.71294 6.93140 1.000 57.52677 302 LEU B O 1
ATOM 13550 N N . VAL B 2 299 ? 15.60385 -27.51474 5.74767 1.000 58.29603 303 VAL B N 1
ATOM 13551 C CA . VAL B 2 299 ? 16.27361 -27.00895 6.94250 1.000 59.98315 303 VAL B CA 1
ATOM 13552 C C . VAL B 2 299 ? 15.32555 -26.12449 7.74235 1.000 61.15640 303 VAL B C 1
ATOM 13553 O O . VAL B 2 299 ? 15.20878 -26.24996 8.96703 1.000 61.29744 303 VAL B O 1
ATOM 13566 N N . GLN B 2 300 ? 14.62547 -25.22306 7.05518 1.000 64.05197 304 GLN B N 1
ATOM 13567 C CA . GLN B 2 300 ? 13.78172 -24.24424 7.73397 1.000 67.37565 304 GLN B CA 1
ATOM 13568 C C . GLN B 2 300 ? 12.60860 -24.89957 8.45078 1.000 61.93560 304 GLN B C 1
ATOM 13569 O O . GLN B 2 300 ? 12.20748 -24.43263 9.52235 1.000 61.83441 304 GLN B O 1
ATOM 13583 N N . ASN B 2 301 ? 12.05530 -25.97689 7.89670 1.000 56.73298 305 ASN B N 1
ATOM 13584 C CA . ASN B 2 301 ? 10.96834 -26.70574 8.53528 1.000 55.53540 305 ASN B CA 1
ATOM 13585 C C . ASN B 2 301 ? 11.46013 -27.90362 9.33540 1.000 54.46058 305 ASN B C 1
ATOM 13586 O O . ASN B 2 301 ? 10.64072 -28.67674 9.84199 1.000 51.38384 305 ASN B O 1
ATOM 13597 N N . ASN B 2 302 ? 12.77552 -28.07337 9.46173 1.000 55.50514 306 ASN B N 1
ATOM 13598 C CA . ASN B 2 302 ? 13.34959 -29.13674 10.28014 1.000 56.16937 306 ASN B CA 1
ATOM 13599 C C . ASN B 2 302 ? 12.75612 -30.49139 9.89206 1.000 54.66963 306 ASN B C 1
ATOM 13600 O O . ASN B 2 302 ? 12.22387 -31.23364 10.72041 1.000 55.51559 306 ASN B O 1
ATOM 13611 N N . VAL B 2 303 ? 12.85344 -30.80918 8.60177 1.000 52.14274 307 VAL B N 1
ATOM 13612 C CA . VAL B 2 303 ? 12.32511 -32.04625 8.03664 1.000 51.95188 307 VAL B CA 1
ATOM 13613 C C . VAL B 2 303 ? 13.49359 -32.90600 7.57560 1.000 53.27604 307 VAL B C 1
ATOM 13614 O O . VAL B 2 303 ? 14.33935 -32.45035 6.79615 1.000 53.44018 307 VAL B O 1
ATOM 13627 N N . LEU B 2 304 ? 13.53626 -34.14786 8.05310 1.000 52.36752 308 LEU B N 1
ATOM 13628 C CA . LEU B 2 304 ? 14.56163 -35.09929 7.65275 1.000 54.04466 308 LEU B CA 1
ATOM 13629 C C . LEU B 2 304 ? 14.05070 -35.94730 6.49757 1.000 56.50919 308 LEU B C 1
ATOM 13630 O O . LEU B 2 304 ? 12.98038 -36.55754 6.58798 1.000 58.03043 308 LEU B O 1
ATOM 13646 N N . LEU B 2 305 ? 14.83167 -36.00297 5.42877 1.000 53.95750 309 LEU B N 1
ATOM 13647 C CA . LEU B 2 305 ? 14.43264 -36.66199 4.19546 1.000 54.34728 309 LEU B CA 1
ATOM 13648 C C . LEU B 2 305 ? 15.09981 -38.02634 4.11046 1.000 55.20710 309 LEU B C 1
ATOM 13649 O O . LEU B 2 305 ? 16.31807 -38.14017 4.27699 1.000 57.74691 309 LEU B O 1
ATOM 13665 N N . ILE B 2 306 ? 14.29560 -39.05695 3.86728 1.000 54.20188 310 ILE B N 1
ATOM 13666 C CA . ILE B 2 306 ? 14.76962 -40.42844 3.72455 1.000 53.75028 310 ILE B CA 1
ATOM 13667 C C . ILE B 2 306 ? 14.44635 -40.86872 2.30393 1.000 53.39811 310 ILE B C 1
ATOM 13668 O O . ILE B 2 306 ? 13.27200 -41.04525 1.95448 1.000 54.96467 310 ILE B O 1
ATOM 13684 N N . PHE B 2 307 ? 15.47840 -41.04601 1.48313 1.000 53.29013 311 PHE B N 1
ATOM 13685 C CA . PHE B 2 307 ? 15.30562 -41.54449 0.12317 1.000 52.27037 311 PHE B CA 1
ATOM 13686 C C . PHE B 2 307 ? 15.27590 -43.06820 0.16807 1.000 52.69502 311 PHE B C 1
ATOM 13687 O O . PHE B 2 307 ? 16.31041 -43.71066 0.37979 1.000 55.27510 311 PHE B O 1
ATOM 13704 N N . ALA B 2 308 ? 14.09592 -43.64318 -0.03608 1.000 51.43266 312 ALA B N 1
ATOM 13705 C CA . ALA B 2 308 ? 13.91974 -45.09021 -0.13559 1.000 52.28610 312 ALA B CA 1
ATOM 13706 C C . ALA B 2 308 ? 13.72515 -45.40565 -1.61581 1.000 51.72747 312 ALA B C 1
ATOM 13707 O O . ALA B 2 308 ? 12.61468 -45.33189 -2.14268 1.000 50.93637 312 ALA B O 1
ATOM 13714 N N . VAL B 2 309 ? 14.82153 -45.75248 -2.29636 1.000 51.65430 313 VAL B N 1
ATOM 13715 C CA . VAL B 2 309 ? 14.81582 -45.89305 -3.74652 1.000 50.72073 313 VAL B CA 1
ATOM 13716 C C . VAL B 2 309 ? 15.52823 -47.17837 -4.15101 1.000 51.53824 313 VAL B C 1
ATOM 13717 O O . VAL B 2 309 ? 16.34318 -47.73078 -3.40928 1.000 52.51609 313 VAL B O 1
ATOM 13730 N N . THR B 2 310 ? 15.20499 -47.64708 -5.35659 1.000 52.63749 314 THR B N 1
ATOM 13731 C CA . THR B 2 310 ? 15.67489 -48.93806 -5.84111 1.000 53.17467 314 THR B CA 1
ATOM 13732 C C . THR B 2 310 ? 17.16998 -48.89931 -6.16081 1.000 57.39568 314 THR B C 1
ATOM 13733 O O . THR B 2 310 ? 17.80874 -47.84264 -6.17754 1.000 55.88542 314 THR B O 1
ATOM 13744 N N . GLN B 2 311 ? 17.72109 -50.08903 -6.43635 1.000 63.78789 315 GLN B N 1
ATOM 13745 C CA . GLN B 2 311 ? 19.16260 -50.22482 -6.63793 1.000 69.17451 315 GLN B CA 1
ATOM 13746 C C . GLN B 2 311 ? 19.66024 -49.29222 -7.73497 1.000 61.52519 315 GLN B C 1
ATOM 13747 O O . GLN B 2 311 ? 20.71897 -48.66784 -7.59722 1.000 57.04829 315 GLN B O 1
ATOM 13761 N N . GLU B 2 312 ? 18.90335 -49.17847 -8.82771 1.000 62.56318 316 GLU B N 1
ATOM 13762 C CA . GLU B 2 312 ? 19.34390 -48.39047 -9.97165 1.000 67.42946 316 GLU B CA 1
ATOM 13763 C C . GLU B 2 312 ? 19.46809 -46.90593 -9.64884 1.000 61.55850 316 GLU B C 1
ATOM 13764 O O . GLU B 2 312 ? 20.17115 -46.18671 -10.36549 1.000 61.65368 316 GLU B O 1
ATOM 13776 N N . GLN B 2 313 ? 18.80641 -46.43406 -8.59087 1.000 55.48660 317 GLN B N 1
ATOM 13777 C CA . GLN B 2 313 ? 18.75263 -45.01665 -8.26771 1.000 53.31486 317 GLN B CA 1
ATOM 13778 C C . GLN B 2 313 ? 19.61072 -44.62821 -7.07418 1.000 52.38525 317 GLN B C 1
ATOM 13779 O O . GLN B 2 313 ? 19.74647 -43.43100 -6.79713 1.000 51.70692 317 GLN B O 1
ATOM 13793 N N . VAL B 2 314 ? 20.18167 -45.59636 -6.35914 1.000 51.80640 318 VAL B N 1
ATOM 13794 C CA . VAL B 2 314 ? 20.78604 -45.30397 -5.06290 1.000 52.56647 318 VAL B CA 1
ATOM 13795 C C . VAL B 2 314 ? 21.94641 -44.32776 -5.21328 1.000 52.77905 318 VAL B C 1
ATOM 13796 O O . VAL B 2 314 ? 22.07224 -43.36872 -4.44532 1.000 54.90979 318 VAL B O 1
ATOM 13809 N N . HIS B 2 315 ? 22.82384 -44.56743 -6.18834 1.000 54.71642 319 HIS B N 1
ATOM 13810 C CA . HIS B 2 315 ? 24.00471 -43.71890 -6.31839 1.000 59.42516 319 HIS B CA 1
ATOM 13811 C C . HIS B 2 315 ? 23.61060 -42.27158 -6.58435 1.000 56.48723 319 HIS B C 1
ATOM 13812 O O . HIS B 2 315 ? 24.19212 -41.34433 -6.00928 1.000 57.04401 319 HIS B O 1
ATOM 13826 N N . LEU B 2 316 ? 22.62242 -42.05760 -7.45271 1.000 52.73772 320 LEU B N 1
ATOM 13827 C CA . LEU B 2 316 ? 22.12989 -40.70547 -7.68767 1.000 52.46001 320 LEU B CA 1
ATOM 13828 C C . LEU B 2 316 ? 21.63782 -40.07357 -6.39174 1.000 52.67656 320 LEU B C 1
ATOM 13829 O O . LEU B 2 316 ? 22.05202 -38.96677 -6.02751 1.000 54.09356 320 LEU B O 1
ATOM 13845 N N . TYR B 2 317 ? 20.74960 -40.76623 -5.67731 1.000 51.81180 321 TYR B N 1
ATOM 13846 C CA . TYR B 2 317 ? 20.13315 -40.16377 -4.50051 1.000 50.95757 321 TYR B CA 1
ATOM 13847 C C . TYR B 2 317 ? 21.11251 -40.05741 -3.33981 1.000 50.64522 321 TYR B C 1
ATOM 13848 O O . TYR B 2 317 ? 20.94864 -39.18971 -2.47461 1.000 49.10535 321 TYR B O 1
ATOM 13866 N N . GLU B 2 318 ? 22.13537 -40.91324 -3.30063 1.000 52.19124 322 GLU B N 1
ATOM 13867 C CA . GLU B 2 318 ? 23.20203 -40.71882 -2.32454 1.000 57.35678 322 GLU B CA 1
ATOM 13868 C C . GLU B 2 318 ? 23.92024 -39.39737 -2.56196 1.000 55.19195 322 GLU B C 1
ATOM 13869 O O . GLU B 2 318 ? 24.22839 -38.66878 -1.61175 1.000 55.69848 322 GLU B O 1
ATOM 13881 N N . ASN B 2 319 ? 24.19842 -39.07020 -3.82505 1.000 54.89944 323 ASN B N 1
ATOM 13882 C CA . ASN B 2 319 ? 24.87080 -37.80846 -4.11739 1.000 56.15058 323 ASN B CA 1
ATOM 13883 C C . ASN B 2 319 ? 23.98205 -36.61923 -3.77534 1.000 54.34130 323 ASN B C 1
ATOM 13884 O O . ASN B 2 319 ? 24.47185 -35.59520 -3.28782 1.000 56.97290 323 ASN B O 1
ATOM 13895 N N . TYR B 2 320 ? 22.67284 -36.73119 -4.01490 1.000 52.11669 324 TYR B N 1
ATOM 13896 C CA . TYR B 2 320 ? 21.76403 -35.69116 -3.54488 1.000 53.17796 324 TYR B CA 1
ATOM 13897 C C . TYR B 2 320 ? 21.80944 -35.58205 -2.02421 1.000 52.18506 324 TYR B C 1
ATOM 13898 O O . TYR B 2 320 ? 21.82719 -34.47553 -1.47227 1.000 51.71526 324 TYR B O 1
ATOM 13916 N N . ALA B 2 321 ? 21.83706 -36.72313 -1.32844 1.000 52.50357 325 ALA B N 1
ATOM 13917 C CA . ALA B 2 321 ? 21.78989 -36.69430 0.12962 1.000 53.73993 325 ALA B CA 1
ATOM 13918 C C . ALA B 2 321 ? 23.06013 -36.10069 0.72846 1.000 54.67470 325 ALA B C 1
ATOM 13919 O O . ALA B 2 321 ? 23.01180 -35.52820 1.82290 1.000 56.81121 325 ALA B O 1
ATOM 13926 N N . LYS B 2 322 ? 24.20175 -36.23092 0.04481 1.000 52.38950 326 LYS B N 1
ATOM 13927 C CA . LYS B 2 322 ? 25.40515 -35.54726 0.50946 1.000 56.36269 326 LYS B CA 1
ATOM 13928 C C . LYS B 2 322 ? 25.15824 -34.04966 0.64703 1.000 59.58269 326 LYS B C 1
ATOM 13929 O O . LYS B 2 322 ? 25.65220 -33.41091 1.58317 1.000 61.64520 326 LYS B O 1
ATOM 13948 N N . LEU B 2 323 ? 24.39824 -33.47219 -0.28537 1.000 59.28603 327 LEU B N 1
ATOM 13949 C CA . LEU B 2 323 ? 24.17063 -32.03402 -0.30354 1.000 57.91190 327 LEU B CA 1
ATOM 13950 C C . LEU B 2 323 ? 23.10073 -31.59506 0.68416 1.000 59.54626 327 LEU B C 1
ATOM 13951 O O . LEU B 2 323 ? 23.10853 -30.43598 1.11135 1.000 59.53581 327 LEU B O 1
ATOM 13967 N N . ILE B 2 324 ? 22.19317 -32.48577 1.06050 1.000 60.61096 328 ILE B N 1
ATOM 13968 C CA . ILE B 2 324 ? 21.01960 -32.13619 1.85591 1.000 60.20878 328 ILE B CA 1
ATOM 13969 C C . ILE B 2 324 ? 21.30677 -32.48806 3.31090 1.000 60.66999 328 ILE B C 1
ATOM 13970 O O . ILE B 2 324 ? 21.52776 -33.67010 3.61483 1.000 61.62061 328 ILE B O 1
ATOM 13986 N N . PRO B 2 325 ? 21.28743 -31.52449 4.23239 1.000 61.94142 329 PRO B N 1
ATOM 13987 C CA . PRO B 2 325 ? 21.60914 -31.84547 5.62897 1.000 61.06714 329 PRO B CA 1
ATOM 13988 C C . PRO B 2 325 ? 20.59652 -32.82021 6.21326 1.000 62.35784 329 PRO B C 1
ATOM 13989 O O . PRO B 2 325 ? 19.38433 -32.62705 6.09758 1.000 60.27580 329 PRO B O 1
ATOM 14000 N N . GLY B 2 326 ? 21.10437 -33.87345 6.85016 1.000 62.17361 330 GLY B N 1
ATOM 14001 C CA . GLY B 2 326 ? 20.26148 -34.84610 7.50640 1.000 59.32883 330 GLY B CA 1
ATOM 14002 C C . GLY B 2 326 ? 19.66290 -35.89662 6.60232 1.000 57.70175 330 GLY B C 1
ATOM 14003 O O . GLY B 2 326 ? 19.02560 -36.82838 7.10653 1.000 59.80323 330 GLY B O 1
ATOM 14007 N N . ALA B 2 327 ? 19.84089 -35.78600 5.28907 1.000 55.06400 331 ALA B N 1
ATOM 14008 C CA . ALA B 2 327 ? 19.27545 -36.76410 4.37177 1.000 54.98678 331 ALA B CA 1
ATOM 14009 C C . ALA B 2 327 ? 20.05952 -38.07250 4.41614 1.000 56.07364 331 ALA B C 1
ATOM 14010 O O . ALA B 2 327 ? 21.27810 -38.09059 4.61220 1.000 57.54545 331 ALA B O 1
ATOM 14017 N N . THR B 2 328 ? 19.34044 -39.17865 4.23022 1.000 56.25870 332 THR B N 1
ATOM 14018 C CA . THR B 2 328 ? 19.95381 -40.49247 4.09876 1.000 58.38392 332 THR B CA 1
ATOM 14019 C C . THR B 2 328 ? 19.26638 -41.24423 2.96658 1.000 55.64764 332 THR B C 1
ATOM 14020 O O . THR B 2 328 ? 18.27301 -40.78397 2.39627 1.000 52.76367 332 THR B O 1
ATOM 14031 N N . VAL B 2 329 ? 19.80557 -42.41777 2.64503 1.000 53.60581 333 VAL B N 1
ATOM 14032 C CA . VAL B 2 329 ? 19.31453 -43.23842 1.54593 1.000 51.32004 333 VAL B CA 1
ATOM 14033 C C . VAL B 2 329 ? 19.19805 -44.67560 2.02894 1.000 52.42905 333 VAL B C 1
ATOM 14034 O O . VAL B 2 329 ? 20.11615 -45.19589 2.67257 1.000 52.76040 333 VAL B O 1
ATOM 14047 N N . GLY B 2 330 ? 18.07326 -45.31052 1.71871 1.000 52.95251 334 GLY B N 1
ATOM 14048 C CA . GLY B 2 330 ? 17.89920 -46.73020 1.94821 1.000 53.65484 334 GLY B CA 1
ATOM 14049 C C . GLY B 2 330 ? 17.64079 -47.42364 0.62587 1.000 54.15571 334 GLY B C 1
ATOM 14050 O O . GLY B 2 330 ? 17.04687 -46.84730 -0.28630 1.000 54.97073 334 GLY B O 1
ATOM 14054 N N . LEU B 2 331 ? 18.09838 -48.66707 0.52275 1.000 54.34139 335 LEU B N 1
ATOM 14055 C CA . LEU B 2 331 ? 17.96050 -49.42806 -0.71178 1.000 53.55456 335 LEU B CA 1
ATOM 14056 C C . LEU B 2 331 ? 16.63350 -50.17852 -0.70264 1.000 54.16579 335 LEU B C 1
ATOM 14057 O O . LEU B 2 331 ? 16.42185 -51.07583 0.12071 1.000 55.78838 335 LEU B O 1
ATOM 14073 N N . LEU B 2 332 ? 15.75513 -49.82182 -1.63329 1.000 54.67364 336 LEU B N 1
ATOM 14074 C CA . LEU B 2 332 ? 14.38571 -50.31189 -1.66607 1.000 54.69509 336 LEU B CA 1
ATOM 14075 C C . LEU B 2 332 ? 14.23456 -51.42017 -2.69787 1.000 53.99111 336 LEU B C 1
ATOM 14076 O O . LEU B 2 332 ? 14.76247 -51.32560 -3.80907 1.000 54.41703 336 LEU B O 1
ATOM 14092 N N . GLN B 2 333 ? 13.50106 -52.46651 -2.32690 1.000 54.67312 337 GLN B N 1
ATOM 14093 C CA . GLN B 2 333 ? 13.22741 -53.5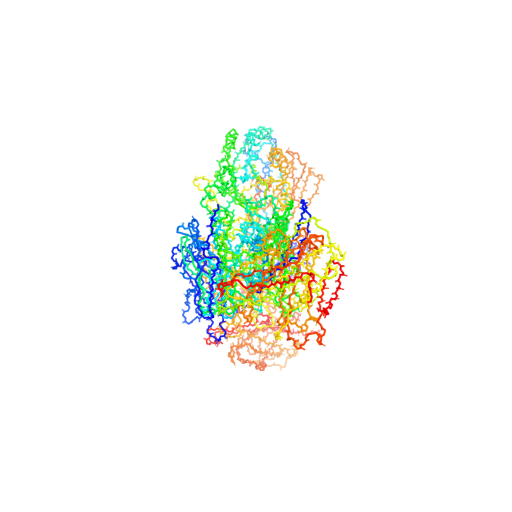5289 -3.25461 1.000 57.00567 337 GLN B CA 1
ATOM 14094 C C . GLN B 2 333 ? 12.22080 -53.11188 -4.31482 1.000 57.49881 337 GLN B C 1
ATOM 14095 O O . GLN B 2 333 ? 11.46968 -52.14682 -4.14215 1.000 55.71231 337 GLN B O 1
ATOM 14109 N N . LYS B 2 334 ? 12.20711 -53.84951 -5.42664 1.000 61.65795 338 LYS B N 1
ATOM 14110 C CA . LYS B 2 334 ? 11.34940 -53.51131 -6.55524 1.000 65.24908 338 LYS B CA 1
ATOM 14111 C C . LYS B 2 334 ? 9.86854 -53.51265 -6.19934 1.000 60.69723 338 LYS B C 1
ATOM 14112 O O . LYS B 2 334 ? 9.06188 -53.01014 -6.98984 1.000 58.74580 338 LYS B O 1
ATOM 14131 N N . ASP B 2 335 ? 9.49222 -54.05994 -5.04008 1.000 59.55953 339 ASP B N 1
ATOM 14132 C CA . ASP B 2 335 ? 8.09782 -54.11133 -4.61678 1.000 60.32610 339 ASP B CA 1
ATOM 14133 C C . ASP B 2 335 ? 7.90053 -53.50787 -3.22935 1.000 59.36049 339 ASP B C 1
ATOM 14134 O O . ASP B 2 335 ? 6.87938 -53.76807 -2.58743 1.000 61.53832 339 ASP B O 1
ATOM 14143 N N . SER B 2 336 ? 8.85488 -52.70966 -2.75327 1.000 56.54774 340 SER B N 1
ATOM 14144 C CA . SER B 2 336 ? 8.82921 -52.13917 -1.40765 1.000 54.10642 340 SER B CA 1
ATOM 14145 C C . SER B 2 336 ? 8.71541 -53.21011 -0.32777 1.000 54.60513 340 SER B C 1
ATOM 14146 O O . SER B 2 336 ? 8.27210 -52.92493 0.78986 1.000 54.45579 340 SER B O 1
ATOM 14154 N N . GLY B 2 337 ? 9.12023 -54.44379 -0.63212 1.000 55.20553 341 GLY B N 1
ATOM 14155 C CA . GLY B 2 337 ? 8.99329 -55.51466 0.33900 1.000 56.56181 341 GLY B CA 1
ATOM 14156 C C . GLY B 2 337 ? 9.71430 -55.24242 1.64287 1.000 57.57347 341 GLY B C 1
ATOM 14157 O O . GLY B 2 337 ? 9.33362 -55.79667 2.68175 1.000 57.76543 341 GLY B O 1
ATOM 14161 N N . ASN B 2 338 ? 10.73941 -54.39492 1.61963 1.000 57.76729 342 ASN B N 1
ATOM 14162 C CA . ASN B 2 338 ? 11.59124 -54.16736 2.77885 1.000 57.36020 342 ASN B CA 1
ATOM 14163 C C . ASN B 2 338 ? 11.44887 -52.75992 3.34934 1.000 56.85712 342 ASN B C 1
ATOM 14164 O O . ASN B 2 338 ? 12.30517 -52.32318 4.12578 1.000 54.88979 342 ASN B O 1
ATOM 14175 N N . ILE B 2 339 ? 10.38284 -52.04069 2.98946 1.000 56.77559 343 ILE B N 1
ATOM 14176 C CA . ILE B 2 339 ? 10.30055 -50.63111 3.36315 1.000 55.19604 343 ILE B CA 1
ATOM 14177 C C . ILE B 2 339 ? 10.21196 -50.46804 4.87528 1.000 55.65525 343 ILE B C 1
ATOM 14178 O O . ILE B 2 339 ? 10.70016 -49.47349 5.42661 1.000 53.57227 343 ILE B O 1
ATOM 14194 N N . LEU B 2 340 ? 9.58918 -51.42033 5.57315 1.000 57.15790 344 LEU B N 1
ATOM 14195 C CA . LEU B 2 340 ? 9.51450 -51.32171 7.02661 1.000 58.88047 344 LEU B CA 1
ATOM 14196 C C . LEU B 2 340 ? 10.90498 -51.35278 7.64017 1.000 58.83017 344 LEU B C 1
ATOM 14197 O O . LEU B 2 340 ? 11.21983 -50.56111 8.53738 1.000 56.08025 344 LEU B O 1
ATOM 14213 N N . GLN B 2 341 ? 11.75161 -52.26380 7.16218 1.000 60.35160 345 GLN B N 1
ATOM 14214 C CA . GLN B 2 341 ? 13.10125 -52.37952 7.69722 1.000 60.34646 345 GLN B CA 1
ATOM 14215 C C . GLN B 2 341 ? 13.93102 -51.14125 7.37205 1.000 57.12181 345 GLN B C 1
ATOM 14216 O O . GLN B 2 341 ? 14.73115 -50.69306 8.20198 1.000 55.19192 345 GLN B O 1
ATOM 14230 N N . LEU B 2 342 ? 13.74798 -50.56452 6.17952 1.000 56.76754 346 LEU B N 1
ATOM 14231 C CA . LEU B 2 342 ? 14.45954 -49.33626 5.83695 1.000 56.45511 346 LEU B CA 1
ATOM 14232 C C . LEU B 2 342 ? 14.15061 -48.23279 6.83777 1.000 57.09881 346 LEU B C 1
ATOM 14233 O O . LEU B 2 342 ? 15.05696 -47.58640 7.37554 1.000 60.02404 346 LEU B O 1
ATOM 14249 N N . ILE B 2 343 ? 12.86244 -47.99673 7.08572 1.000 56.19627 347 ILE B N 1
ATOM 14250 C CA . ILE B 2 343 ? 12.45229 -46.90166 7.95787 1.000 55.35969 347 ILE B CA 1
ATOM 14251 C C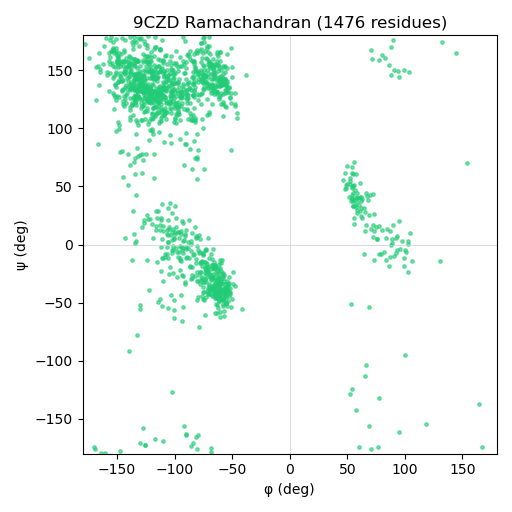 . ILE B 2 343 ? 13.00954 -47.10288 9.35994 1.000 55.50382 347 ILE B C 1
ATOM 14252 O O . ILE B 2 343 ? 13.59220 -46.18607 9.95104 1.000 55.23464 347 ILE B O 1
ATOM 14268 N N . ILE B 2 344 ? 12.84916 -48.30707 9.91250 1.000 56.54463 348 ILE B N 1
ATOM 14269 C CA . ILE B 2 344 ? 13.34953 -48.55906 11.26100 1.000 57.26308 348 ILE B CA 1
ATOM 14270 C C . ILE B 2 344 ? 14.86194 -48.36495 11.31134 1.000 56.85884 348 ILE B C 1
ATOM 14271 O O . ILE B 2 344 ? 15.39225 -47.77904 12.26207 1.000 57.26234 348 ILE B O 1
ATOM 14287 N N . SER B 2 345 ? 15.58199 -48.84769 10.29484 1.000 57.08769 349 SER B N 1
ATOM 14288 C CA . SER B 2 345 ? 17.03138 -48.66343 10.27806 1.000 59.58600 349 SER B CA 1
ATOM 14289 C C . SER B 2 345 ? 17.38861 -47.18270 10.25544 1.000 58.52924 349 SER B C 1
ATOM 14290 O O . SER B 2 345 ? 18.22719 -46.72037 11.03761 1.000 57.80301 349 SER B O 1
ATOM 14298 N N . ALA B 2 346 ? 16.76071 -46.42027 9.35718 1.000 57.51671 350 ALA B N 1
ATOM 14299 C CA . ALA B 2 346 ? 17.05271 -44.99350 9.27982 1.000 55.88394 350 ALA B CA 1
ATOM 14300 C C . ALA B 2 346 ? 16.72742 -44.30056 10.59661 1.000 56.82253 350 ALA B C 1
ATOM 14301 O O . ALA B 2 346 ? 17.47243 -43.42140 11.04353 1.000 53.99363 350 ALA B O 1
ATOM 14308 N N . TYR B 2 347 ? 15.62533 -44.69500 11.24177 1.000 58.61696 351 TYR B N 1
ATOM 14309 C CA . TYR B 2 347 ? 15.26946 -44.09418 12.52288 1.000 58.33758 351 TYR B CA 1
ATOM 14310 C C . TYR B 2 347 ? 16.29970 -44.43250 13.59268 1.000 59.43243 351 TYR B C 1
ATOM 14311 O O . TYR B 2 347 ? 16.70308 -43.56195 14.37311 1.000 58.46024 351 TYR B O 1
ATOM 14329 N N . GLU B 2 348 ? 16.74348 -45.68926 13.64214 1.000 61.06114 352 GLU B N 1
ATOM 14330 C CA . GLU B 2 348 ? 17.73546 -46.07324 14.64054 1.000 63.92182 352 GLU B CA 1
ATOM 14331 C C . GLU B 2 348 ? 19.05776 -45.35137 14.40536 1.000 63.43856 352 GLU B C 1
ATOM 14332 O O . GLU B 2 348 ? 19.74452 -44.97274 15.36169 1.000 62.86978 352 GLU B O 1
ATOM 14344 N N . GLU B 2 349 ? 19.43044 -45.14194 13.14079 1.000 64.15704 353 GLU B N 1
ATOM 14345 C CA . GLU B 2 349 ? 20.63486 -44.36844 12.85873 1.000 69.17131 353 GLU B CA 1
ATOM 14346 C C . GLU B 2 349 ? 20.49896 -42.94511 13.38849 1.000 66.69064 353 GLU B C 1
ATOM 14347 O O . GLU B 2 349 ? 21.42678 -42.41494 14.01135 1.000 65.43389 353 GLU B O 1
ATOM 14359 N N . LEU B 2 350 ? 19.34182 -42.31484 13.16151 1.000 64.93993 354 LEU B N 1
ATOM 14360 C CA . LEU B 2 350 ? 19.13293 -40.95239 13.64227 1.000 65.27934 354 LEU B CA 1
ATOM 14361 C C . LEU B 2 350 ? 19.22245 -40.87506 15.16336 1.000 66.31070 354 LEU B C 1
ATOM 14362 O O . LEU B 2 350 ? 19.77181 -39.90990 15.70782 1.000 66.41985 354 LEU B O 1
ATOM 14378 N N . ARG B 2 351 ? 18.67803 -41.87255 15.87136 1.000 66.71461 355 ARG B N 1
ATOM 14379 C CA . ARG B 2 351 ? 18.71281 -41.83195 17.32977 1.000 67.48591 355 ARG B CA 1
ATOM 14380 C C . ARG B 2 351 ? 20.10444 -42.11265 17.88588 1.000 69.11850 355 ARG B C 1
ATOM 14381 O O . ARG B 2 351 ? 20.34740 -41.84969 19.06880 1.000 69.27322 355 ARG B O 1
ATOM 14402 N N . SER B 2 352 ? 21.01154 -42.65473 17.07284 1.000 70.02208 356 SER B N 1
ATOM 14403 C CA . SER B 2 352 ? 22.36411 -42.97542 17.50880 1.000 71.64637 356 SER B CA 1
ATOM 14404 C C . SER B 2 352 ? 23.38197 -41.94360 17.04330 1.000 72.85969 356 SER B C 1
ATOM 14405 O O . SER B 2 352 ? 24.58961 -42.18243 17.15276 1.000 72.20745 356 SER B O 1
ATOM 14413 N N . GLU B 2 353 ? 22.92274 -40.80973 16.52202 1.000 75.12882 357 GLU B N 1
ATOM 14414 C CA . GLU B 2 353 ? 23.79512 -39.76717 16.01270 1.000 78.99434 357 GLU B CA 1
ATOM 14415 C C . GLU B 2 353 ? 23.31831 -38.41575 16.51883 1.000 76.61896 357 GLU B C 1
ATOM 14416 O O . GLU B 2 353 ? 22.13682 -38.22720 16.82005 1.000 76.24267 357 GLU B O 1
ATOM 14428 N N . VAL B 2 354 ? 24.25587 -37.47734 16.61340 1.000 74.33366 358 VAL B N 1
ATOM 14429 C CA . VAL B 2 354 ? 23.95072 -36.07767 16.88357 1.000 71.53806 358 VAL B CA 1
ATOM 14430 C C . VAL B 2 354 ? 24.82583 -35.24296 15.96296 1.000 68.48739 358 VAL B C 1
ATOM 14431 O O . VAL B 2 354 ? 26.05624 -35.33939 16.01892 1.000 68.59129 358 VAL B O 1
ATOM 14444 N N . GLU B 2 355 ? 24.20014 -34.43639 15.11590 1.000 66.04597 359 GLU B N 1
ATOM 14445 C CA . GLU B 2 355 ? 24.90153 -33.55060 14.20030 1.000 65.82675 359 GLU B CA 1
ATOM 14446 C C . GLU B 2 355 ? 24.45766 -32.12693 14.48812 1.000 63.03574 359 GLU B C 1
ATOM 14447 O O . GLU B 2 355 ? 23.25481 -31.85366 14.55612 1.000 62.58731 359 GLU B O 1
ATOM 14459 N N . LEU B 2 356 ? 25.42048 -31.22954 14.67509 1.000 62.47934 360 LEU B N 1
ATOM 14460 C CA . LEU B 2 356 ? 25.08756 -29.83781 14.92912 1.000 63.40223 360 LEU B CA 1
ATOM 14461 C C . LEU B 2 356 ? 24.80257 -29.10461 13.62600 1.000 63.87736 360 LEU B C 1
ATOM 14462 O O . LEU B 2 356 ? 25.36318 -29.41174 12.57037 1.000 64.59133 360 LEU B O 1
ATOM 14478 N N . GLU B 2 357 ? 23.92713 -28.11204 13.72838 1.000 65.50447 361 GLU B N 1
ATOM 14479 C CA . GLU B 2 357 ? 23.49313 -27.26820 12.62812 1.000 67.96004 361 GLU B CA 1
ATOM 14480 C C . GLU B 2 357 ? 23.51689 -25.83880 13.14336 1.000 67.81603 361 GLU B C 1
ATOM 14481 O O . GLU B 2 357 ? 23.17877 -25.59668 14.30497 1.000 69.03745 361 GLU B O 1
ATOM 14493 N N . VAL B 2 358 ? 23.92609 -24.89508 12.30197 1.000 67.42242 362 VAL B N 1
ATOM 14494 C CA . VAL B 2 358 ? 23.99321 -23.49446 12.70282 1.000 70.06845 362 VAL B CA 1
ATOM 14495 C C . VAL B 2 358 ? 23.22496 -22.66620 11.68613 1.000 70.44828 362 VAL B C 1
ATOM 14496 O O . VAL B 2 358 ? 23.57734 -22.64515 10.50099 1.000 70.09476 362 VAL B O 1
ATOM 14509 N N . LEU B 2 359 ? 22.18868 -21.97722 12.15341 1.000 71.26864 363 LEU B N 1
ATOM 14510 C CA . LEU B 2 359 ? 21.27753 -21.22237 11.31100 1.000 71.45974 363 LEU B CA 1
ATOM 14511 C C . LEU B 2 359 ? 21.28301 -19.75897 11.73030 1.000 72.17121 363 LEU B C 1
ATOM 14512 O O . LEU B 2 359 ? 21.65626 -19.41556 12.85481 1.000 72.45750 363 LEU B O 1
ATOM 14528 N N . GLY B 2 360 ? 20.86919 -18.89191 10.80387 1.000 74.80334 364 GLY B N 1
ATOM 14529 C CA . GLY B 2 360 ? 20.71543 -17.47871 11.08082 1.000 78.39507 364 GLY B CA 1
ATOM 14530 C C . GLY B 2 360 ? 21.63849 -16.63224 10.22069 1.000 81.15568 364 GLY B C 1
ATOM 14531 O O . GLY B 2 360 ? 22.03829 -17.03911 9.12304 1.000 80.59919 364 GLY B O 1
ATOM 14535 N N . ASP B 2 361 ? 21.96649 -15.44463 10.73336 1.000 85.44764 365 ASP B N 1
ATOM 14536 C CA . ASP B 2 361 ? 22.86157 -14.51707 10.04103 1.000 88.26770 365 ASP B CA 1
ATOM 14537 C C . ASP B 2 361 ? 24.29538 -14.98542 10.27354 1.000 85.88265 365 ASP B C 1
ATOM 14538 O O . ASP B 2 361 ? 25.02147 -14.48844 11.13885 1.000 85.43522 365 ASP B O 1
ATOM 14547 N N . THR B 2 362 ? 24.70553 -15.96822 9.47086 1.000 84.09975 366 THR B N 1
ATOM 14548 C CA . THR B 2 362 ? 26.02794 -16.56336 9.59161 1.000 86.34986 366 THR B CA 1
ATOM 14549 C C . THR B 2 362 ? 26.99807 -16.10155 8.51181 1.000 88.98739 366 THR B C 1
ATOM 14550 O O . THR B 2 362 ? 28.21239 -16.24178 8.69573 1.000 89.19113 366 THR B O 1
ATOM 14561 N N . GLU B 2 363 ? 26.50047 -15.56059 7.40012 1.000 91.98327 367 GLU B N 1
ATOM 14562 C CA . GLU B 2 363 ? 27.38038 -15.13426 6.31893 1.000 95.52051 367 GLU B CA 1
ATOM 14563 C C . GLU B 2 363 ? 28.41996 -14.15048 6.83746 1.000 91.40017 367 GLU B C 1
ATOM 14564 O O . GLU B 2 363 ? 28.09498 -13.20907 7.56646 1.000 89.61250 367 GLU B O 1
ATOM 14576 N N . GLY B 2 364 ? 29.67752 -14.37585 6.45787 1.000 89.66396 368 GLY B N 1
ATOM 14577 C CA . GLY B 2 364 ? 30.77407 -13.53696 6.88157 1.000 88.90517 368 GLY B CA 1
ATOM 14578 C C . GLY B 2 364 ? 31.45281 -13.97846 8.15746 1.000 86.38947 368 GLY B C 1
ATOM 14579 O O . GLY B 2 364 ? 32.50935 -13.43228 8.49986 1.000 88.15228 368 GLY B O 1
ATOM 14583 N N . LEU B 2 365 ? 30.88419 -14.94221 8.87171 1.000 79.87626 369 LEU B N 1
ATOM 14584 C CA . LEU B 2 365 ? 31.49209 -15.46069 10.08387 1.000 75.95315 369 LEU B CA 1
ATOM 14585 C C . LEU B 2 365 ? 32.39714 -16.63971 9.76057 1.000 73.62213 369 LEU B C 1
ATOM 14586 O O . LEU B 2 365 ? 32.14272 -17.40878 8.82953 1.000 74.78904 369 LEU B O 1
ATOM 14602 N N . ASN B 2 366 ? 33.46309 -16.77044 10.54054 1.000 70.41353 370 ASN B N 1
ATOM 14603 C CA . ASN B 2 366 ? 34.29860 -17.96047 10.53068 1.000 68.71358 370 ASN B CA 1
ATOM 14604 C C . ASN B 2 366 ? 33.82632 -18.87165 11.65270 1.000 64.90683 370 ASN B C 1
ATOM 14605 O O . ASN B 2 366 ? 33.69110 -18.43176 12.79958 1.000 63.26181 370 ASN B O 1
ATOM 14616 N N . LEU B 2 367 ? 33.55586 -20.12578 11.31863 1.000 65.13831 371 LEU B N 1
ATOM 14617 C CA . LEU B 2 367 ? 33.13307 -21.11777 12.29214 1.000 63.76203 371 LEU B CA 1
ATOM 14618 C C . LEU B 2 367 ? 34.05866 -22.32081 12.22718 1.000 63.76201 371 LEU B C 1
ATOM 14619 O O . LEU B 2 367 ? 34.42093 -22.78390 11.14185 1.000 64.84374 371 LEU B O 1
ATOM 14635 N N . SER B 2 368 ? 34.44528 -22.81158 13.39581 1.000 64.36676 372 SER B N 1
ATOM 14636 C CA . SER B 2 368 ? 35.19016 -24.05266 13.52777 1.000 63.74386 372 SER B CA 1
ATOM 14637 C C . SER B 2 368 ? 34.43851 -24.94096 14.50504 1.000 59.12226 372 SER B C 1
ATOM 14638 O O . SER B 2 368 ? 33.90683 -24.45891 15.51002 1.000 57.61037 372 SER B O 1
ATOM 14646 N N . PHE B 2 369 ? 34.37848 -26.23266 14.19763 1.000 57.16137 373 PHE B N 1
ATOM 14647 C CA . PHE B 2 369 ? 33.65587 -27.19771 15.01141 1.000 59.04499 373 PHE B CA 1
ATOM 14648 C C . PHE B 2 369 ? 34.59515 -28.31152 15.44361 1.000 59.68582 373 PHE B C 1
ATOM 14649 O O . PHE B 2 369 ? 35.34431 -28.85479 14.62441 1.000 58.98954 373 PHE B O 1
ATOM 14666 N N . THR B 2 370 ? 34.55465 -28.63989 16.73084 1.000 59.72138 374 THR B N 1
ATOM 14667 C CA . THR B 2 370 ? 35.18925 -29.83715 17.26013 1.000 62.73907 374 THR B CA 1
ATOM 14668 C C . THR B 2 370 ? 34.16493 -30.56667 18.11737 1.000 62.98664 374 THR B C 1
ATOM 14669 O O . THR B 2 370 ? 33.48968 -29.94648 18.94528 1.000 61.99973 374 THR B O 1
ATOM 14680 N N . ALA B 2 371 ? 34.04661 -31.87379 17.91182 1.000 64.40564 375 ALA B N 1
ATOM 14681 C CA . ALA B 2 371 ? 33.06453 -32.69935 18.59887 1.000 65.70427 375 ALA B CA 1
ATOM 14682 C C . ALA B 2 371 ? 33.76998 -33.61095 19.59108 1.000 69.47436 375 ALA B C 1
ATOM 14683 O O . ALA B 2 371 ? 34.77900 -34.23748 19.25272 1.000 71.03801 375 ALA B O 1
ATOM 14690 N N . ILE B 2 372 ? 33.24353 -33.67882 20.81132 1.000 71.94094 376 ILE B N 1
ATOM 14691 C CA . ILE B 2 372 ? 33.74607 -34.58286 21.84024 1.000 76.20877 376 ILE B CA 1
ATOM 14692 C C . ILE B 2 372 ? 32.67960 -35.64306 22.08085 1.000 78.68617 376 ILE B C 1
ATOM 14693 O O . ILE B 2 372 ? 31.57099 -35.32896 22.53312 1.000 76.55268 376 ILE B O 1
ATOM 14709 N N . CYS B 2 373 ? 33.01345 -36.89422 21.78107 1.000 84.96367 377 CYS B N 1
ATOM 14710 C CA . CYS B 2 373 ? 32.07821 -38.00362 21.86467 1.000 91.70150 377 CYS B CA 1
ATOM 14711 C C . CYS B 2 373 ? 32.56648 -39.01840 22.89168 1.000 102.14105 377 CYS B C 1
ATOM 14712 O O . CYS B 2 373 ? 33.73963 -39.03194 23.27600 1.000 103.93154 377 CYS B O 1
ATOM 14719 N N . ASN B 2 374 ? 31.64480 -39.87079 23.33607 1.000 109.34752 378 ASN B N 1
ATOM 14720 C CA . ASN B 2 374 ? 31.92607 -40.88559 24.34934 1.000 118.21368 378 ASN B CA 1
ATOM 14721 C C . ASN B 2 374 ? 32.57340 -40.24711 25.57823 1.000 122.15490 378 ASN B C 1
ATOM 14722 O O . ASN B 2 374 ? 33.67423 -40.60613 26.00127 1.000 121.57742 378 ASN B O 1
ATOM 14733 N N . ASN B 2 375 ? 31.85981 -39.28436 26.14868 1.000 132.46823 379 ASN B N 1
ATOM 14734 C CA . ASN B 2 375 ? 32.38998 -38.46278 27.24757 1.000 133.84424 379 ASN B CA 1
ATOM 14735 C C . ASN B 2 375 ? 33.66729 -37.79759 26.72139 1.000 131.89056 379 ASN B C 1
ATOM 14736 O O . ASN B 2 375 ? 33.71609 -37.40887 25.54461 1.000 134.76842 379 ASN B O 1
ATOM 14747 N N . GLY B 2 376 ? 34.70509 -37.64999 27.53561 1.000 129.98752 380 GLY B N 1
ATOM 14748 C CA . GLY B 2 376 ? 35.88303 -36.91244 27.13413 1.000 126.70089 380 GLY B CA 1
ATOM 14749 C C . GLY B 2 376 ? 36.91432 -37.69787 26.35822 1.000 124.20754 380 GLY B C 1
ATOM 14750 O O . GLY B 2 376 ? 38.01334 -37.18549 26.12166 1.000 125.55836 380 GLY B O 1
ATOM 14754 N N . THR B 2 377 ? 36.59488 -38.92026 25.93349 1.000 118.98989 381 THR B N 1
ATOM 14755 C CA . THR B 2 377 ? 37.61760 -39.79154 25.36816 1.000 115.09633 381 THR B CA 1
ATOM 14756 C C . THR B 2 377 ? 37.98971 -39.40001 23.94073 1.000 111.06403 381 THR B C 1
ATOM 14757 O O . THR B 2 377 ? 39.17770 -39.36535 23.60055 1.000 110.23574 381 THR B O 1
ATOM 14768 N N . LEU B 2 378 ? 37.00749 -39.09705 23.09530 1.000 104.58708 382 LEU B N 1
ATOM 14769 C CA . LEU B 2 378 ? 37.23704 -38.91845 21.66684 1.000 100.37087 382 LEU B CA 1
ATOM 14770 C C . LEU B 2 378 ? 37.04528 -37.46194 21.26611 1.000 95.05317 382 LEU B C 1
ATOM 14771 O O . LEU B 2 378 ? 36.04973 -36.83400 21.64059 1.000 92.87816 382 LEU B O 1
ATOM 14787 N N . PHE B 2 379 ? 37.99543 -36.94040 20.49096 1.000 92.23435 383 PHE B N 1
ATOM 14788 C CA . PHE B 2 379 ? 37.93263 -35.60066 19.92118 1.000 88.62856 383 PHE B CA 1
ATOM 14789 C C . PHE B 2 379 ? 38.02511 -35.70378 18.40497 1.000 87.95003 383 PHE B C 1
ATOM 14790 O O . PHE B 2 379 ? 38.89051 -36.41254 17.88109 1.000 89.43495 383 PHE B O 1
ATOM 14807 N N . GLN B 2 380 ? 37.14294 -34.99499 17.70364 1.000 87.04870 384 GLN B N 1
ATOM 14808 C CA . GLN B 2 380 ? 37.14194 -35.00768 16.24768 1.000 88.21039 384 GLN B CA 1
ATOM 14809 C C . GLN B 2 380 ? 36.69725 -33.64859 15.73195 1.000 83.34203 384 GLN B C 1
ATOM 14810 O O . GLN B 2 380 ? 35.83766 -32.99879 16.33348 1.000 83.05534 384 GLN B O 1
ATOM 14824 N N . HIS B 2 381 ? 37.28406 -33.22869 14.61186 1.000 79.67787 385 HIS B N 1
ATOM 14825 C CA . HIS B 2 381 ? 36.96751 -31.93082 14.01484 1.000 77.16174 385 HIS B CA 1
ATOM 14826 C C . HIS B 2 381 ? 35.84303 -32.10759 12.99530 1.000 78.92359 385 HIS B C 1
ATOM 14827 O O . HIS B 2 381 ? 36.00973 -31.99041 11.77930 1.000 79.88657 385 HIS B O 1
ATOM 14841 N N . GLN B 2 382 ? 34.67166 -32.42146 13.54423 1.000 78.54936 386 GLN B N 1
ATOM 14842 C CA . GLN B 2 382 ? 33.42672 -32.48366 12.80527 1.000 77.35011 386 GLN B CA 1
ATOM 14843 C C . GLN B 2 382 ? 32.34904 -31.85826 13.67883 1.000 73.93223 386 GLN B C 1
ATOM 14844 O O . GLN B 2 382 ? 32.59889 -31.45715 14.82009 1.000 71.34360 386 GLN B O 1
ATOM 14858 N N . LYS B 2 383 ? 31.13336 -31.80662 13.15045 1.000 74.41339 387 LYS B N 1
ATOM 14859 C CA . LYS B 2 383 ? 29.97168 -31.35561 13.90164 1.000 75.36558 387 LYS B CA 1
ATOM 14860 C C . LYS B 2 383 ? 29.00979 -32.50884 14.17227 1.000 76.25463 387 LYS B C 1
ATOM 14861 O O . LYS B 2 383 ? 27.79200 -32.31836 14.19886 1.000 76.70242 387 LYS B O 1
ATOM 14880 N N . LYS B 2 384 ? 29.54752 -33.70866 14.39045 1.000 77.22569 388 LYS B N 1
ATOM 14881 C CA . LYS B 2 384 ? 28.72636 -34.90593 14.50772 1.000 79.61344 388 LYS B CA 1
ATOM 14882 C C . LYS B 2 384 ? 29.39761 -35.92296 15.41962 1.000 79.07935 388 LYS B C 1
ATOM 14883 O O . LYS B 2 384 ? 30.60396 -36.15852 15.32107 1.000 79.19349 388 LYS B O 1
ATOM 14902 N N . CYS B 2 385 ? 28.60306 -36.51462 16.31140 1.000 78.54586 389 CYS B N 1
ATOM 14903 C CA . CYS B 2 385 ? 29.01544 -37.64989 17.12857 1.000 79.23307 389 CYS B CA 1
ATOM 14904 C C . CYS B 2 385 ? 28.14904 -38.84393 16.75568 1.000 77.02460 389 CYS B C 1
ATOM 14905 O O . CYS B 2 385 ? 26.92715 -38.70892 16.63605 1.000 75.62461 389 CYS B O 1
ATOM 14912 N N . SER B 2 386 ? 28.77166 -40.00569 16.58308 1.000 77.08085 390 SER B N 1
ATOM 14913 C CA . SER B 2 386 ? 28.08270 -41.18506 16.08307 1.000 76.66601 390 SER B CA 1
ATOM 14914 C C . SER B 2 386 ? 28.21949 -42.35122 17.05283 1.000 76.22828 390 SER B C 1
ATOM 14915 O O . SER B 2 386 ? 28.96054 -42.29659 18.03746 1.000 75.82687 390 SER B O 1
ATOM 14923 N N . HIS B 2 387 ? 27.47491 -43.41661 16.75015 1.000 77.32443 391 HIS B N 1
ATOM 14924 C CA . HIS B 2 387 ? 27.54166 -44.67196 17.49595 1.000 79.14556 391 HIS B CA 1
ATOM 14925 C C . HIS B 2 387 ? 27.26897 -44.45383 18.98030 1.000 78.10574 391 HIS B C 1
ATOM 14926 O O . HIS B 2 387 ? 27.88426 -45.08485 19.84171 1.000 80.05888 391 HIS B O 1
ATOM 14940 N N . MET B 2 388 ? 26.33398 -43.56228 19.28537 1.000 76.39204 392 MET B N 1
ATOM 14941 C CA . MET B 2 388 ? 25.99030 -43.25965 20.66458 1.000 76.76538 392 MET B CA 1
ATOM 14942 C C . MET B 2 388 ? 24.69773 -43.96410 21.05376 1.000 78.90952 392 MET B C 1
ATOM 14943 O O . MET B 2 388 ? 23.82983 -44.22680 20.21663 1.000 78.41775 392 MET B O 1
ATOM 14957 N N . LYS B 2 389 ? 24.59484 -44.29370 22.33645 1.000 80.97997 393 LYS B N 1
ATOM 14958 C CA . LYS B 2 389 ? 23.37301 -44.84460 22.89907 1.000 82.40761 393 LYS B CA 1
ATOM 14959 C C . LYS B 2 389 ? 22.45271 -43.69617 23.28178 1.000 80.00851 393 LYS B C 1
ATOM 14960 O O . LYS B 2 389 ? 22.91379 -42.63841 23.72044 1.000 78.33325 393 LYS B O 1
ATOM 14979 N N . VAL B 2 390 ? 21.14753 -43.89924 23.09763 1.000 79.75038 394 VAL B N 1
ATOM 14980 C CA . VAL B 2 390 ? 20.19455 -42.86244 23.46840 1.000 78.11584 394 VAL B CA 1
ATOM 14981 C C . VAL B 2 390 ? 20.34856 -42.57918 24.95369 1.000 76.44163 394 VAL B C 1
ATOM 14982 O O . VAL B 2 390 ? 20.38097 -43.49901 25.78147 1.000 77.51299 394 VAL B O 1
ATOM 14995 N N . GLY B 2 391 ? 20.46192 -41.30053 25.29626 1.000 74.30275 395 GLY B N 1
ATOM 14996 C CA . GLY B 2 391 ? 20.82498 -40.88009 26.62510 1.000 74.12638 395 GLY B CA 1
ATOM 14997 C C . GLY B 2 391 ? 22.26706 -40.43941 26.75973 1.000 73.38906 395 GLY B C 1
ATOM 14998 O O . GLY B 2 391 ? 22.58377 -39.67654 27.68004 1.000 74.15254 395 GLY B O 1
ATOM 15002 N N . ASP B 2 392 ? 23.14796 -40.90369 25.87557 1.000 72.99337 396 ASP B N 1
ATOM 15003 C CA . ASP B 2 392 ? 24.51105 -40.39519 25.85906 1.000 72.81520 396 ASP B CA 1
ATOM 15004 C C . ASP B 2 392 ? 24.50408 -38.91212 25.51289 1.000 70.54272 396 ASP B C 1
ATOM 15005 O O . ASP B 2 392 ? 23.58815 -38.40770 24.85800 1.000 68.52510 396 ASP B O 1
ATOM 15014 N N . THR B 2 393 ? 25.54477 -38.21380 25.94985 1.000 71.40264 397 THR B N 1
ATOM 15015 C CA . THR B 2 393 ? 25.68003 -36.78382 25.72010 1.000 70.44470 397 THR B CA 1
ATOM 15016 C C . THR B 2 393 ? 26.81109 -36.52881 24.73417 1.000 68.95525 397 THR B C 1
ATOM 15017 O O . THR B 2 393 ? 27.92690 -37.0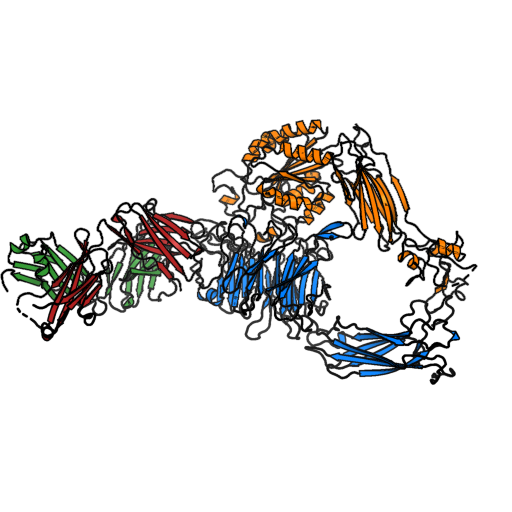2512 24.91773 1.000 68.59249 397 THR B O 1
ATOM 15028 N N . ALA B 2 394 ? 26.51279 -35.76891 23.68645 1.000 67.16750 398 ALA B N 1
ATOM 15029 C CA . ALA B 2 394 ? 27.50878 -35.32144 22.72453 1.000 66.27773 398 ALA B CA 1
ATOM 15030 C C . ALA B 2 394 ? 27.82465 -33.85784 22.99971 1.000 64.84182 398 ALA B C 1
ATOM 15031 O O . ALA B 2 394 ? 26.91193 -33.03097 23.10073 1.000 63.83405 398 ALA B O 1
ATOM 15038 N N . SER B 2 395 ? 29.10841 -33.54464 23.13605 1.000 64.12381 399 SER B N 1
ATOM 15039 C CA . SER B 2 395 ? 29.56031 -32.18639 23.39343 1.000 63.85509 399 SER B CA 1
ATOM 15040 C C . SER B 2 395 ? 30.25851 -31.63518 22.15866 1.000 62.39401 399 SER B C 1
ATOM 15041 O O . SER B 2 395 ? 30.88770 -32.37498 21.39727 1.000 65.08142 399 SER B O 1
ATOM 15049 N N . PHE B 2 396 ? 30.14531 -30.32463 21.96779 1.000 60.80587 400 PHE B N 1
ATOM 15050 C CA . PHE B 2 396 ? 30.71348 -29.67577 20.79752 1.000 61.01096 400 PHE B CA 1
ATOM 15051 C C . PHE B 2 396 ? 31.40754 -28.38964 21.20278 1.000 60.62118 400 PHE B C 1
ATOM 15052 O O . PHE B 2 396 ? 30.85895 -27.59561 21.97317 1.000 59.93604 400 PHE B O 1
ATOM 15069 N N . SER B 2 397 ? 32.61552 -28.20005 20.68486 1.000 59.79269 401 SER B N 1
ATOM 15070 C CA . SER B 2 397 ? 33.29418 -26.91475 20.73686 1.000 58.69714 401 SER B CA 1
ATOM 15071 C C . SER B 2 397 ? 32.98509 -26.16780 19.44631 1.000 57.07110 401 SER B C 1
ATOM 15072 O O . SER B 2 397 ? 33.26644 -26.66780 18.35124 1.000 57.71486 401 SER B O 1
ATOM 15080 N N . VAL B 2 398 ? 32.39562 -24.98515 19.57744 1.000 53.35446 402 VAL B N 1
ATOM 15081 C CA . VAL B 2 398 ? 32.01020 -24.15222 18.44573 1.000 55.63016 402 VAL B CA 1
ATOM 15082 C C . VAL B 2 398 ? 32.76931 -22.84132 18.58038 1.000 57.40076 402 VAL B C 1
ATOM 15083 O O . VAL B 2 398 ? 32.45932 -22.02240 19.45574 1.000 57.78699 402 VAL B O 1
ATOM 15096 N N . THR B 2 399 ? 33.76017 -22.64206 17.71658 1.000 56.81488 403 THR B N 1
ATOM 15097 C CA . THR B 2 399 ? 34.57091 -21.43326 17.72790 1.000 57.11522 403 THR B CA 1
ATOM 15098 C C . THR B 2 399 ? 33.98715 -20.44618 16.72580 1.000 58.79813 403 THR B C 1
ATOM 15099 O O . THR B 2 399 ? 33.67688 -20.81252 15.58778 1.000 59.20431 403 THR B O 1
ATOM 15110 N N . VAL B 2 400 ? 33.82729 -19.19932 17.16062 1.000 59.82447 404 VAL B N 1
ATOM 15111 C CA . VAL B 2 400 ? 33.15776 -18.16492 16.38533 1.000 60.22237 404 VAL B CA 1
ATOM 15112 C C . VAL B 2 400 ? 34.07446 -16.95496 16.30425 1.000 60.31675 404 VAL B C 1
ATOM 15113 O O . VAL B 2 400 ? 34.66945 -16.54558 17.30693 1.000 61.71716 404 VAL B O 1
ATOM 15126 N N . ASN B 2 401 ? 34.18497 -16.38058 15.10913 1.000 60.48740 405 ASN B N 1
ATOM 15127 C CA . ASN B 2 401 ? 35.04188 -15.22738 14.88387 1.000 63.23782 405 ASN B CA 1
ATOM 15128 C C . ASN B 2 401 ? 34.38462 -14.28704 13.88698 1.000 65.56581 405 ASN B C 1
ATOM 15129 O O . ASN B 2 401 ? 33.85114 -14.72683 12.86417 1.000 64.96986 405 ASN B O 1
ATOM 15140 N N . ILE B 2 402 ? 34.41741 -12.99688 14.19479 1.000 70.00818 406 ILE B N 1
ATOM 15141 C CA . ILE B 2 402 ? 33.98705 -11.94829 13.27247 1.000 76.57107 406 ILE B CA 1
ATOM 15142 C C . ILE B 2 402 ? 35.24323 -11.28142 12.72005 1.000 79.94185 406 ILE B C 1
ATOM 15143 O O . ILE B 2 402 ? 36.07735 -10.81465 13.51018 1.000 79.74915 406 ILE B O 1
ATOM 15159 N N . PRO B 2 403 ? 35.43775 -11.23697 11.38961 1.000 84.96153 407 PRO B N 1
ATOM 15160 C CA . PRO B 2 403 ? 36.71170 -10.72627 10.85800 1.000 89.66280 407 PRO B CA 1
ATOM 15161 C C . PRO B 2 403 ? 36.83100 -9.20847 10.86772 1.000 94.75164 407 PRO B C 1
ATOM 15162 O O . PRO B 2 403 ? 37.92910 -8.67179 11.04199 1.000 94.42801 407 PRO B O 1
ATOM 15173 N N . HIS B 2 404 ? 35.71832 -8.51119 10.65850 1.000 100.90716 408 HIS B N 1
ATOM 15174 C CA . HIS B 2 404 ? 35.68194 -7.05846 10.57635 1.000 108.06000 408 HIS B CA 1
ATOM 15175 C C . HIS B 2 404 ? 34.69530 -6.52919 11.60767 1.000 109.86221 408 HIS B C 1
ATOM 15176 O O . HIS B 2 404 ? 33.85687 -7.27445 12.12075 1.000 107.70671 408 HIS B O 1
ATOM 15190 N N . CYS B 2 405 ? 34.78686 -5.23843 11.92439 1.000 114.05639 409 CYS B N 1
ATOM 15191 C CA . CYS B 2 405 ? 33.76954 -4.68132 12.80020 1.000 115.27112 409 CYS B CA 1
ATOM 15192 C C . CYS B 2 405 ? 32.49378 -4.41720 12.01295 1.000 115.17926 409 CYS B C 1
ATOM 15193 O O . CYS B 2 405 ? 32.52260 -4.09601 10.81986 1.000 117.11337 409 CYS B O 1
ATOM 15200 N N . GLU B 2 406 ? 31.36798 -4.54153 12.70589 1.000 112.79924 410 GLU B N 1
ATOM 15201 C CA . GLU B 2 406 ? 30.06194 -4.30595 12.12452 1.000 112.69910 410 GLU B CA 1
ATOM 15202 C C . GLU B 2 406 ? 29.23978 -3.47896 13.09899 1.000 113.41638 410 GLU B C 1
ATOM 15203 O O . GLU B 2 406 ? 29.66516 -3.19572 14.22462 1.000 113.19751 410 GLU B O 1
ATOM 15215 N N . ARG B 2 407 ? 28.04445 -3.09905 12.65900 1.000 114.42598 411 ARG B N 1
ATOM 15216 C CA . ARG B 2 407 ? 27.09339 -2.37862 13.49161 1.000 114.73606 411 ARG B CA 1
ATOM 15217 C C . ARG B 2 407 ? 25.96962 -3.26542 14.00486 1.000 112.30240 411 ARG B C 1
ATOM 15218 O O . ARG B 2 407 ? 25.61108 -3.18376 15.18355 1.000 112.18716 411 ARG B O 1
ATOM 15239 N N . ARG B 2 408 ? 25.40783 -4.11251 13.14801 1.000 110.49423 412 ARG B N 1
ATOM 15240 C CA . ARG B 2 408 ? 24.24832 -4.90601 13.52097 1.000 110.10441 412 ARG B CA 1
ATOM 15241 C C . ARG B 2 408 ? 24.66800 -6.16766 14.26270 1.000 104.25948 412 ARG B C 1
ATOM 15242 O O . ARG B 2 408 ? 25.64687 -6.82581 13.89921 1.000 101.46345 412 ARG B O 1
ATOM 15263 N N . SER B 2 409 ? 23.92126 -6.49625 15.31310 1.000 102.12178 413 SER B N 1
ATOM 15264 C CA . SER B 2 409 ? 24.06024 -7.79424 15.94980 1.000 96.95645 413 SER B CA 1
ATOM 15265 C C . SER B 2 409 ? 23.52429 -8.88521 15.02723 1.000 95.09319 413 SER B C 1
ATOM 15266 O O . SER B 2 409 ? 22.71951 -8.63518 14.12510 1.000 96.66709 413 SER B O 1
ATOM 15274 N N . ARG B 2 410 ? 23.98534 -10.10943 15.26091 1.000 90.19559 414 ARG B N 1
ATOM 15275 C CA . ARG B 2 410 ? 23.56502 -11.26827 14.48753 1.000 86.30432 414 ARG B CA 1
ATOM 15276 C C . ARG B 2 410 ? 22.76442 -12.20948 15.37303 1.000 83.07593 414 ARG B C 1
ATOM 15277 O O . ARG B 2 410 ? 23.21061 -12.56995 16.46755 1.000 81.75389 414 ARG B O 1
ATOM 15298 N N . HIS B 2 411 ? 21.59120 -12.60643 14.89601 1.000 83.55641 415 HIS B N 1
ATOM 15299 C CA . HIS B 2 411 ? 20.76817 -13.60749 15.56012 1.000 82.87065 415 HIS B CA 1
ATOM 15300 C C . HIS B 2 411 ? 21.05060 -14.95923 14.91856 1.000 76.39004 415 HIS B C 1
ATOM 15301 O O . HIS B 2 411 ? 20.85861 -15.13205 13.71015 1.000 73.84953 415 HIS B O 1
ATOM 15315 N N . ILE B 2 412 ? 21.51769 -15.90558 15.72646 1.000 72.83939 416 ILE B N 1
ATOM 15316 C CA . ILE B 2 412 ? 21.96597 -17.20434 15.24776 1.000 69.30790 416 ILE B CA 1
ATOM 15317 C C . ILE B 2 412 ? 21.34404 -18.28309 16.11752 1.000 66.22724 416 ILE B C 1
ATOM 15318 O O . ILE B 2 412 ? 21.03253 -18.06102 17.29173 1.000 64.49481 416 ILE B O 1
ATOM 15334 N N . ILE B 2 413 ? 21.16008 -19.46102 15.52738 1.000 66.44976 417 ILE B N 1
ATOM 15335 C CA . ILE B 2 413 ? 20.62408 -20.61958 16.22613 1.000 65.60416 417 ILE B CA 1
ATOM 15336 C C . ILE B 2 413 ? 21.55432 -21.79970 16.00152 1.000 62.93658 417 ILE B C 1
ATOM 15337 O O . ILE B 2 413 ? 22.00690 -22.04631 14.87833 1.000 62.55088 417 ILE B O 1
ATOM 15353 N N . ILE B 2 414 ? 21.83978 -22.52383 17.07697 1.000 62.47360 418 ILE B N 1
ATOM 15354 C CA . ILE B 2 414 ? 22.54995 -23.79340 17.02586 1.000 62.24766 418 ILE B CA 1
ATOM 15355 C C . ILE B 2 414 ? 21.58105 -24.85866 17.50632 1.000 62.60836 418 ILE B C 1
ATOM 15356 O O . ILE B 2 414 ? 20.97443 -24.71075 18.57313 1.000 64.92798 418 ILE B O 1
ATOM 15372 N N . LYS B 2 415 ? 21.42077 -25.91721 16.72444 1.000 61.88479 419 LYS B N 1
ATOM 15373 C CA . LYS B 2 415 ? 20.48469 -26.96491 17.09853 1.000 63.66083 419 LYS B CA 1
ATOM 15374 C C . LYS B 2 415 ? 20.97668 -28.29024 16.54910 1.000 61.22233 419 LYS B C 1
ATOM 15375 O O . LYS B 2 415 ? 21.75064 -28.32118 15.58485 1.000 56.51243 419 LYS B O 1
ATOM 15394 N N . PRO B 2 416 ? 20.54668 -29.40383 17.13821 1.000 64.17828 420 PRO B N 1
ATOM 15395 C CA . PRO B 2 416 ? 20.79641 -30.70447 16.51183 1.000 65.79571 420 PRO B CA 1
ATOM 15396 C C . PRO B 2 416 ? 19.97410 -30.82841 15.24296 1.000 68.05019 420 PRO B C 1
ATOM 15397 O O . PRO B 2 416 ? 18.83831 -30.35320 15.17257 1.000 70.83908 420 PRO B O 1
ATOM 15408 N N . VAL B 2 417 ? 20.56102 -31.45606 14.22601 1.000 69.20220 421 VAL B N 1
ATOM 15409 C CA . VAL B 2 417 ? 19.79844 -31.74778 13.02137 1.000 69.81570 421 VAL B CA 1
ATOM 15410 C C . VAL B 2 417 ? 18.64714 -32.66954 13.39237 1.000 67.12597 421 VAL B C 1
ATOM 15411 O O . VAL B 2 417 ? 18.84538 -33.71173 14.02908 1.000 65.33228 421 VAL B O 1
ATOM 15424 N N . GLY B 2 418 ? 17.42931 -32.27280 13.02445 1.000 67.00321 422 GLY B N 1
ATOM 15425 C CA . GLY B 2 418 ? 16.24826 -33.07462 13.24235 1.000 65.21901 422 GLY B CA 1
ATOM 15426 C C . GLY B 2 418 ? 15.42228 -32.69036 14.45368 1.000 64.81131 422 GLY B C 1
ATOM 15427 O O . GLY B 2 418 ? 14.24989 -33.07739 14.52905 1.000 62.87271 422 GLY B O 1
ATOM 15431 N N . LEU B 2 419 ? 15.99135 -31.94745 15.39875 1.000 67.37766 423 LEU B N 1
ATOM 15432 C CA . LEU B 2 419 ? 15.32004 -31.62157 16.64835 1.000 68.92816 423 LEU B CA 1
ATOM 15433 C C . LEU B 2 419 ? 15.05137 -30.12419 16.73509 1.000 70.80056 423 LEU B C 1
ATOM 15434 O O . LEU B 2 419 ? 15.76023 -29.31214 16.13431 1.000 74.50593 423 LEU B O 1
ATOM 15450 N N . GLY B 2 420 ? 14.01769 -29.76747 17.49538 1.000 73.44269 424 GLY B N 1
ATOM 15451 C CA . GLY B 2 420 ? 13.60586 -28.38291 17.62076 1.000 73.61065 424 GLY B CA 1
ATOM 15452 C C . GLY B 2 420 ? 14.36359 -27.62295 18.68867 1.000 73.37057 424 GLY B C 1
ATOM 15453 O O . GLY B 2 420 ? 14.54455 -26.40673 18.57731 1.000 75.67994 424 GLY B O 1
ATOM 15457 N N . ASP B 2 421 ? 14.80380 -28.32819 19.73041 1.000 73.53501 425 ASP B N 1
ATOM 15458 C CA . ASP B 2 421 ? 15.59916 -27.71728 20.78933 1.000 73.57746 425 ASP B CA 1
ATOM 15459 C C . ASP B 2 421 ? 16.72167 -26.88249 20.19153 1.000 71.14884 425 ASP B C 1
ATOM 15460 O O . ASP B 2 421 ? 17.58240 -27.40318 19.47600 1.000 71.54330 425 ASP B O 1
ATOM 15469 N N . ALA B 2 422 ? 16.71407 -25.58532 20.48805 1.000 70.82165 426 ALA B N 1
ATOM 15470 C CA . ALA B 2 422 ? 17.62332 -24.64281 19.85629 1.000 72.06378 426 ALA B CA 1
ATOM 15471 C C . ALA B 2 422 ? 18.38794 -23.84016 20.89619 1.000 73.02677 426 ALA B C 1
ATOM 15472 O O . ALA B 2 422 ? 17.84407 -23.46453 21.93881 1.000 73.07511 426 ALA B O 1
ATOM 15479 N N . LEU B 2 423 ? 19.65570 -23.58646 20.59804 1.000 73.69282 427 LEU B N 1
ATOM 15480 C CA . LEU B 2 423 ? 20.48003 -22.64382 21.34294 1.000 73.24699 427 LEU B CA 1
ATOM 15481 C C . LEU B 2 423 ? 20.43637 -21.31804 20.59383 1.000 70.47079 427 LEU B C 1
ATOM 15482 O O . LEU B 2 423 ? 20.94593 -21.21719 19.47384 1.000 68.61255 427 LEU B O 1
ATOM 15498 N N . GLU B 2 424 ? 19.81536 -20.30960 21.19827 1.000 71.53710 428 GLU B N 1
ATOM 15499 C CA . GLU B 2 424 ? 19.76596 -18.98636 20.59104 1.000 72.06846 428 GLU B CA 1
ATOM 15500 C C . GLU B 2 424 ? 21.04629 -18.23414 20.92963 1.000 68.71056 428 GLU B C 1
ATOM 15501 O O . GLU B 2 424 ? 21.43879 -18.15120 22.09737 1.000 67.19381 428 GLU B O 1
ATOM 15513 N N . LEU B 2 425 ? 21.70160 -17.69733 19.90522 1.000 68.77874 429 LEU B N 1
ATOM 15514 C CA . LEU B 2 425 ? 22.99371 -17.04357 20.05561 1.000 72.10649 429 LEU B CA 1
ATOM 15515 C C . LEU B 2 425 ? 22.91662 -15.64444 19.47029 1.000 73.76480 429 LEU B C 1
ATOM 15516 O O . LEU B 2 425 ? 22.49547 -15.46893 18.32239 1.000 72.99607 429 LEU B O 1
ATOM 15532 N N . LEU B 2 426 ? 23.31811 -14.65512 20.26003 1.000 75.69287 430 LEU B N 1
ATOM 15533 C CA . LEU B 2 426 ? 23.36455 -13.26546 19.82317 1.000 78.13384 430 LEU B CA 1
ATOM 15534 C C . LEU B 2 426 ? 24.82569 -12.84230 19.75214 1.000 78.90050 430 LEU B C 1
ATOM 15535 O O . LEU B 2 426 ? 25.50978 -12.77713 20.77956 1.000 78.45739 430 LEU B O 1
ATOM 15551 N N . VAL B 2 427 ? 25.29946 -12.55912 18.54348 1.000 81.44587 431 VAL B N 1
ATOM 15552 C CA . VAL B 2 427 ? 26.66613 -12.10623 18.31687 1.000 84.24684 431 VAL B CA 1
ATOM 15553 C C . VAL B 2 427 ? 26.63947 -10.58954 18.21805 1.000 87.39127 431 VAL B C 1
ATOM 15554 O O . VAL B 2 427 ? 26.02685 -10.02896 17.30116 1.000 87.94281 431 VAL B O 1
ATOM 15567 N N . SER B 2 428 ? 27.29421 -9.92572 19.16441 1.000 89.96933 432 SER B N 1
ATOM 15568 C CA . SER B 2 428 ? 27.31265 -8.47873 19.22887 1.000 93.93046 432 SER B CA 1
ATOM 15569 C C . SER B 2 428 ? 28.73976 -7.97728 19.06879 1.000 94.56546 432 SER B C 1
ATOM 15570 O O . SER B 2 428 ? 29.63146 -8.42176 19.80514 1.000 92.37624 432 SER B O 1
ATOM 15578 N N . PRO B 2 429 ? 29.00278 -7.06883 18.13149 1.000 99.06756 433 PRO B N 1
ATOM 15579 C CA . PRO B 2 429 ? 30.36198 -6.53919 17.99836 1.000 100.72891 433 PRO B CA 1
ATOM 15580 C C . PRO B 2 429 ? 30.73662 -5.67278 19.18832 1.000 101.13116 433 PRO B C 1
ATOM 15581 O O . PRO B 2 429 ? 29.88132 -5.10708 19.87744 1.000 100.96305 433 PRO B O 1
ATOM 15592 N N . GLU B 2 430 ? 32.04486 -5.58332 19.42814 1.000 101.50482 434 GLU B N 1
ATOM 15593 C CA . GLU B 2 430 ? 32.61041 -4.79228 20.51113 1.000 103.44442 434 GLU B CA 1
ATOM 15594 C C . GLU B 2 430 ? 33.85915 -4.09388 19.96653 1.000 104.52379 434 GLU B C 1
ATOM 15595 O O . GLU B 2 430 ? 34.98795 -4.39458 20.35119 1.000 103.50729 434 GLU B O 1
ATOM 15607 N N . CYS B 2 431 ? 33.65460 -3.14265 19.05138 1.000 106.57844 435 CYS B N 1
ATOM 15608 C CA . CYS B 2 431 ? 34.76003 -2.47830 18.37133 1.000 108.63977 435 CYS B CA 1
ATOM 15609 C C . CYS B 2 431 ? 34.89476 -1.01218 18.76354 1.000 107.91524 435 CYS B C 1
ATOM 15610 O O . CYS B 2 431 ? 35.49709 -0.22942 18.02276 1.000 108.03801 435 CYS B O 1
ATOM 15617 N N . ASN B 2 432 ? 34.37435 -0.63154 19.92709 1.000 108.97253 436 ASN B N 1
ATOM 15618 C CA . ASN B 2 432 ? 34.46312 0.73637 20.41578 1.000 111.87304 436 ASN B CA 1
ATOM 15619 C C . ASN B 2 432 ? 35.07248 0.74393 21.80936 1.000 110.90824 436 ASN B C 1
ATOM 15620 O O . ASN B 2 432 ? 34.79003 -0.13718 22.62668 1.000 109.15759 436 ASN B O 1
ATOM 15631 N N . CYS B 2 433 ? 35.91236 1.74161 22.07097 1.000 112.55485 437 CYS B N 1
ATOM 15632 C CA . CYS B 2 433 ? 36.54685 1.88739 23.37033 1.000 112.12216 437 CYS B CA 1
ATOM 15633 C C . CYS B 2 433 ? 35.62012 2.62677 24.33369 1.000 112.25243 437 CYS B C 1
ATOM 15634 O O . CYS B 2 433 ? 34.71279 3.35836 23.92781 1.000 111.43670 437 CYS B O 1
ATOM 15641 N N . ASP B 2 434 ? 35.85816 2.42405 25.63242 1.000 113.57880 438 ASP B N 1
ATOM 15642 C CA . ASP B 2 434 ? 35.07635 3.13735 26.63797 1.000 115.50831 438 ASP B CA 1
ATOM 15643 C C . ASP B 2 434 ? 35.27705 4.64309 26.52190 1.000 116.02013 438 ASP B C 1
ATOM 15644 O O . ASP B 2 434 ? 34.31552 5.41562 26.60907 1.000 115.38181 438 ASP B O 1
ATOM 15653 N N . CYS B 2 435 ? 36.52278 5.07807 26.32249 1.000 116.79640 439 CYS B N 1
ATOM 15654 C CA . CYS B 2 435 ? 36.82234 6.50305 26.25765 1.000 125.33745 439 CYS B CA 1
ATOM 15655 C C . CYS B 2 435 ? 36.18088 7.18088 25.05482 1.000 123.30527 439 CYS B C 1
ATOM 15656 O O . CYS B 2 435 ? 36.04562 8.40909 25.05194 1.000 126.90059 439 CYS B O 1
ATOM 15663 N N . GLN B 2 436 ? 35.77990 6.41243 24.04005 1.000 122.17636 440 GLN B N 1
ATOM 15664 C CA . GLN B 2 436 ? 35.21486 7.00703 22.83336 1.000 124.17095 440 GLN B CA 1
ATOM 15665 C C . GLN B 2 436 ? 33.99132 7.86150 23.14255 1.000 125.25413 440 GLN B C 1
ATOM 15666 O O . GLN B 2 436 ? 33.71977 8.83475 22.42933 1.000 124.05116 440 GLN B O 1
ATOM 15680 N N . LYS B 2 437 ? 33.25330 7.52926 24.20062 1.000 128.10039 441 LYS B N 1
ATOM 15681 C CA . LYS B 2 437 ? 32.00221 8.20405 24.52026 1.000 133.03167 441 LYS B CA 1
ATOM 15682 C C . LYS B 2 437 ? 32.16810 9.38429 25.47402 1.000 139.46992 441 LYS B C 1
ATOM 15683 O O . LYS B 2 437 ? 31.16023 9.97822 25.87116 1.000 142.31803 441 LYS B O 1
ATOM 15702 N N . GLU B 2 438 ? 33.39539 9.74455 25.85001 1.000 156.98470 442 GLU B N 1
ATOM 15703 C CA . GLU B 2 438 ? 33.65811 10.90299 26.70986 1.000 156.46571 442 GLU B CA 1
ATOM 15704 C C . GLU B 2 438 ? 34.50943 11.89276 25.91279 1.000 153.96796 442 GLU B C 1
ATOM 15705 O O . GLU B 2 438 ? 35.72192 12.00516 26.10588 1.000 152.38107 442 GLU B O 1
ATOM 15717 N N . VAL B 2 439 ? 33.85312 12.63543 25.01797 1.000 153.23438 443 VAL B N 1
ATOM 15718 C CA . VAL B 2 439 ? 34.58537 13.43933 24.04432 1.000 151.64211 443 VAL B CA 1
ATOM 15719 C C . VAL B 2 439 ? 35.24592 14.64626 24.70424 1.000 151.13055 443 VAL B C 1
ATOM 15720 O O . VAL B 2 439 ? 36.37923 15.00464 24.36495 1.000 153.90311 443 VAL B O 1
ATOM 15733 N N . GLU B 2 440 ? 34.56074 15.29830 25.64031 1.000 146.96951 444 GLU B N 1
ATOM 15734 C CA . GLU B 2 440 ? 35.04366 16.55037 26.22341 1.000 144.59986 444 GLU B CA 1
ATOM 15735 C C . GLU B 2 440 ? 35.44575 17.53045 25.11576 1.000 141.06244 444 GLU B C 1
ATOM 15736 O O . GLU B 2 440 ? 36.61516 17.86240 24.92004 1.000 139.52034 444 GLU B O 1
ATOM 15748 N N . VAL B 2 441 ? 34.42396 17.98567 24.38785 1.000 139.92858 445 VAL B N 1
ATOM 15749 C CA . VAL B 2 441 ? 34.65812 18.77481 23.18531 1.000 136.61110 445 VAL B CA 1
ATOM 15750 C C . VAL B 2 441 ? 35.18439 20.15745 23.55644 1.000 133.38572 445 VAL B C 1
ATOM 15751 O O . VAL B 2 441 ? 34.94464 20.66990 24.65839 1.000 133.58463 445 VAL B O 1
ATOM 15764 N N . ASN B 2 442 ? 35.90951 20.77073 22.61790 1.000 130.15103 446 ASN B N 1
ATOM 15765 C CA . ASN B 2 442 ? 36.49797 22.09735 22.81181 1.000 128.52857 446 ASN B CA 1
ATOM 15766 C C . ASN B 2 442 ? 37.37295 22.13364 24.06286 1.000 127.29248 446 ASN B C 1
ATOM 15767 O O . ASN B 2 442 ? 37.41593 23.13055 24.78710 1.000 129.30651 446 ASN B O 1
ATOM 15778 N N . SER B 2 443 ? 38.08647 21.03904 24.31186 1.000 123.33822 447 SER B N 1
ATOM 15779 C CA . SER B 2 443 ? 38.91745 20.94089 25.49998 1.000 121.36055 447 SER B CA 1
ATOM 15780 C C . SER B 2 443 ? 40.10155 21.89958 25.41285 1.000 120.65748 447 SER B C 1
ATOM 15781 O O . SER B 2 443 ? 40.54072 22.29791 24.32984 1.000 119.53669 447 SER B O 1
ATOM 15789 N N . SER B 2 444 ? 40.62080 22.27247 26.58494 1.000 121.09546 448 SER B N 1
ATOM 15790 C CA . SER B 2 444 ? 41.79278 23.13671 26.63533 1.000 120.76145 448 SER B CA 1
ATOM 15791 C C . SER B 2 444 ? 43.01389 22.46714 26.01946 1.000 118.44622 448 SER B C 1
ATOM 15792 O O . SER B 2 444 ? 43.92899 23.15996 25.55670 1.000 116.04091 448 SER B O 1
ATOM 15800 N N . LYS B 2 445 ? 43.04237 21.13806 25.99607 1.000 119.15613 449 LYS B N 1
ATOM 15801 C CA . LYS B 2 445 ? 44.23642 20.40293 25.61041 1.000 118.08117 449 LYS B CA 1
ATOM 15802 C C . LYS B 2 445 ? 44.49982 20.41794 24.11098 1.000 116.65159 449 LYS B C 1
ATOM 15803 O O . LYS B 2 445 ? 45.56231 19.95114 23.68660 1.000 115.24590 449 LYS B O 1
ATOM 15822 N N . CYS B 2 446 ? 43.57583 20.93982 23.30274 1.000 114.37796 450 CYS B N 1
ATOM 15823 C CA . CYS B 2 446 ? 43.75947 20.95266 21.85543 1.000 115.63977 450 CYS B CA 1
ATOM 15824 C C . CYS B 2 446 ? 43.81055 22.38134 21.32205 1.000 115.58019 450 CYS B C 1
ATOM 15825 O O . CYS B 2 446 ? 43.01528 22.76209 20.45677 1.000 120.02461 450 CYS B O 1
ATOM 15832 N N . HIS B 2 447 ? 44.75215 23.17008 21.83573 1.000 114.71422 451 HIS B N 1
ATOM 15833 C CA . HIS B 2 447 ? 45.00185 24.54114 21.39084 1.000 115.13628 451 HIS B CA 1
ATOM 15834 C C . HIS B 2 447 ? 43.73018 25.39028 21.45035 1.000 113.99484 451 HIS B C 1
ATOM 15835 O O . HIS B 2 447 ? 43.23666 25.90556 20.44555 1.000 112.62322 451 HIS B O 1
ATOM 15849 N N . HIS B 2 448 ? 43.20786 25.53299 22.66793 1.000 113.82687 452 HIS B N 1
ATOM 15850 C CA . HIS B 2 448 ? 42.10628 26.45238 22.95418 1.000 115.55044 452 HIS B CA 1
ATOM 15851 C C . HIS B 2 448 ? 40.84791 26.09098 22.16493 1.000 114.68742 452 HIS B C 1
ATOM 15852 O O . HIS B 2 448 ? 40.26165 26.92325 21.46950 1.000 113.56588 452 HIS B O 1
ATOM 15866 N N . GLY B 2 449 ? 40.42890 24.83412 22.28004 1.000 116.17354 453 GLY B N 1
ATOM 15867 C CA . GLY B 2 449 ? 39.16089 24.42273 21.71326 1.000 116.58054 453 GLY B CA 1
ATOM 15868 C C . GLY B 2 449 ? 39.15079 24.19852 20.22028 1.000 115.13813 453 GLY B C 1
ATOM 15869 O O . GLY B 2 449 ? 38.07041 24.13581 19.62441 1.000 116.47991 453 GLY B O 1
ATOM 15873 N N . ASN B 2 450 ? 40.31624 24.07462 19.59101 1.000 113.54227 454 ASN B N 1
ATOM 15874 C CA . ASN B 2 450 ? 40.39450 23.72418 18.17891 1.000 114.96849 454 ASN B CA 1
ATOM 15875 C C . ASN B 2 450 ? 40.18534 22.23437 17.93054 1.000 113.51085 454 ASN B C 1
ATOM 15876 O O . ASN B 2 450 ? 40.37761 21.77578 16.79937 1.000 110.65158 454 ASN B O 1
ATOM 15887 N N . GLY B 2 451 ? 39.80150 21.47928 18.95122 1.000 113.48111 455 GLY B N 1
ATOM 15888 C CA . GLY B 2 451 ? 39.57214 20.06037 18.78145 1.000 113.80273 455 GLY B CA 1
ATOM 15889 C C . GLY B 2 451 ? 38.91509 19.46918 20.00788 1.000 111.83166 455 GLY B C 1
ATOM 15890 O O . GLY B 2 451 ? 38.54276 20.18097 20.94221 1.000 110.37896 455 GLY B O 1
ATOM 15894 N N . SER B 2 452 ? 38.78337 18.14540 19.99324 1.000 112.66544 456 SER B N 1
ATOM 15895 C CA . SER B 2 452 ? 38.14406 17.39686 21.06681 1.000 115.23284 456 SER B CA 1
ATOM 15896 C C . SER B 2 452 ? 39.10340 16.34585 21.60970 1.000 116.76501 456 SER B C 1
ATOM 15897 O O . SER B 2 452 ? 39.79984 15.67187 20.84337 1.000 116.07793 456 SER B O 1
ATOM 15905 N N . PHE B 2 453 ? 39.13078 16.20873 22.93697 1.000 119.14952 457 PHE B N 1
ATOM 15906 C CA . PHE B 2 453 ? 40.05321 15.30813 23.62895 1.000 120.36918 457 PHE B CA 1
ATOM 15907 C C . PHE B 2 453 ? 39.30975 14.02174 23.96947 1.000 123.37740 457 PHE B C 1
ATOM 15908 O O . PHE B 2 453 ? 38.51895 13.98042 24.91447 1.000 120.93547 457 PHE B O 1
ATOM 15925 N N . GLN B 2 454 ? 39.59377 12.95752 23.21903 1.000 126.84799 458 GLN B N 1
ATOM 15926 C CA . GLN B 2 454 ? 38.77937 11.74793 23.25557 1.000 132.47223 458 GLN B CA 1
ATOM 15927 C C . GLN B 2 454 ? 39.39139 10.64678 24.11706 1.000 129.82021 458 GLN B C 1
ATOM 15928 O O . GLN B 2 454 ? 38.80132 10.25142 25.12715 1.000 133.10980 458 GLN B O 1
ATOM 15942 N N . CYS B 2 455 ? 40.56478 10.14376 23.74027 1.000 132.83285 459 CYS B N 1
ATOM 15943 C CA . CYS B 2 455 ? 41.16883 8.97933 24.37995 1.000 138.16514 459 CYS B CA 1
ATOM 15944 C C . CYS B 2 455 ? 42.63997 9.22533 24.67473 1.000 137.86550 459 CYS B C 1
ATOM 15945 O O . CYS B 2 455 ? 43.48783 8.34788 24.48346 1.000 95.39521 459 CYS B O 1
ATOM 15952 N N . GLY B 2 456 ? 42.96543 10.41916 25.16158 1.000 133.81773 460 GLY B N 1
ATOM 15953 C CA . GLY B 2 456 ? 44.34938 10.81525 25.29749 1.000 128.37983 460 GLY B CA 1
ATOM 15954 C C . GLY B 2 456 ? 44.95462 11.38560 24.03827 1.000 119.98523 460 GLY B C 1
ATOM 15955 O O . GLY B 2 456 ? 46.18139 11.51654 23.96009 1.000 117.26273 460 GLY B O 1
ATOM 15959 N N . VAL B 2 457 ? 44.12958 11.71921 23.04443 1.000 113.89827 461 VAL B N 1
ATOM 15960 C CA . VAL B 2 457 ? 44.58086 12.29405 21.78464 1.000 108.70002 461 VAL B CA 1
ATOM 15961 C C . VAL B 2 457 ? 43.57508 13.36500 21.37982 1.000 107.05208 461 VAL B C 1
ATOM 15962 O O . VAL B 2 457 ? 42.42513 13.37051 21.82423 1.000 104.04494 461 VAL B O 1
ATOM 15975 N N . CYS B 2 458 ? 44.02796 14.28555 20.53165 1.000 108.49119 462 CYS B N 1
ATOM 15976 C CA . CYS B 2 458 ? 43.18301 15.36813 20.04567 1.000 110.53136 462 CYS B CA 1
ATOM 15977 C C . CYS B 2 458 ? 42.56585 14.98549 18.70722 1.000 112.97014 462 CYS B C 1
ATOM 15978 O O . CYS B 2 458 ? 43.27579 14.59495 17.77482 1.000 112.89698 462 CYS B O 1
ATOM 15985 N N . ALA B 2 459 ? 41.24081 15.08696 18.62693 1.000 114.41997 463 ALA B N 1
ATOM 15986 C CA . ALA B 2 459 ? 40.50060 14.94855 17.37779 1.000 114.08533 463 ALA B CA 1
ATOM 15987 C C . ALA B 2 459 ? 40.17406 16.35872 16.89672 1.000 113.84604 463 ALA B C 1
ATOM 15988 O O . ALA B 2 459 ? 39.29409 17.02317 17.45372 1.000 114.63235 463 ALA B O 1
ATOM 15995 N N . CYS B 2 460 ? 40.88213 16.81350 15.86761 1.000 112.57933 464 CYS B N 1
ATOM 15996 C CA . CYS B 2 460 ? 40.89159 18.23146 15.54354 1.000 113.28825 464 CYS B CA 1
ATOM 15997 C C . CYS B 2 460 ? 39.58878 18.67841 14.88992 1.000 114.88641 464 CYS B C 1
ATOM 15998 O O . CYS B 2 460 ? 38.90222 17.90890 14.21168 1.000 113.59125 464 CYS B O 1
ATOM 16005 N N . HIS B 2 461 ? 39.25529 19.94835 15.11399 1.000 117.87675 465 HIS B N 1
ATOM 16006 C CA . HIS B 2 461 ? 38.16774 20.59207 14.40433 1.000 121.49542 465 HIS B CA 1
ATOM 16007 C C . HIS B 2 461 ? 38.57165 20.84160 12.95263 1.000 123.38737 465 HIS B C 1
ATOM 16008 O O . HIS B 2 461 ? 39.76014 20.86039 12.62345 1.000 120.81907 465 HIS B O 1
ATOM 16022 N N . PRO B 2 462 ? 37.59967 21.03945 12.06290 1.000 128.48900 466 PRO B N 1
ATOM 16023 C CA . PRO B 2 462 ? 37.94181 21.31548 10.66179 1.000 129.97094 466 PRO B CA 1
ATOM 16024 C C . PRO B 2 462 ? 38.78917 22.57320 10.53477 1.000 130.50759 466 PRO B C 1
ATOM 16025 O O . PRO B 2 462 ? 38.53231 23.58797 11.18621 1.000 132.66374 466 PRO B O 1
ATOM 16036 N N . GLY B 2 463 ? 39.81302 22.49362 9.68874 1.000 130.15019 467 GLY B N 1
ATOM 16037 C CA . GLY B 2 463 ? 40.68925 23.61805 9.44131 1.000 130.01309 467 GLY B CA 1
ATOM 16038 C C . GLY B 2 463 ? 41.84926 23.76074 10.39867 1.000 126.87411 467 GLY B C 1
ATOM 16039 O O . GLY B 2 463 ? 42.50741 24.80860 10.39273 1.000 125.68441 467 GLY B O 1
ATOM 16043 N N . HIS B 2 464 ? 42.12575 22.74728 11.21749 1.000 124.85330 468 HIS B N 1
ATOM 16044 C CA . HIS B 2 464 ? 43.22402 22.79626 12.17662 1.000 123.55522 468 HIS B CA 1
ATOM 16045 C C . HIS B 2 464 ? 43.94538 21.45856 12.15862 1.000 122.46502 468 HIS B C 1
ATOM 16046 O O . HIS B 2 464 ? 43.33995 20.42034 12.44156 1.000 122.49638 468 HIS B O 1
ATOM 16060 N N . MET B 2 465 ? 45.23396 21.48744 11.82971 1.000 121.84650 469 MET B N 1
ATOM 16061 C CA . MET B 2 465 ? 46.05882 20.29321 11.72339 1.000 122.44882 469 MET B CA 1
ATOM 16062 C C . MET B 2 465 ? 47.14910 20.32426 12.78510 1.000 120.31467 469 MET B C 1
ATOM 16063 O O . MET B 2 465 ? 47.72721 21.37991 13.06238 1.000 121.19841 469 MET B O 1
ATOM 16077 N N . GLY B 2 466 ? 47.42547 19.16437 13.38145 1.000 119.98118 470 GLY B N 1
ATOM 16078 C CA . GLY B 2 466 ? 48.50667 19.04006 14.33103 1.000 120.09453 470 GLY B CA 1
ATOM 16079 C C . GLY B 2 466 ? 48.20277 18.08869 15.47079 1.000 117.72360 470 GLY B C 1
ATOM 16080 O O . GLY B 2 466 ? 47.05120 17.70908 15.70550 1.000 115.72356 470 GLY B O 1
ATOM 16084 N N . PRO B 2 467 ? 49.24220 17.68549 16.20894 1.000 117.19155 471 PRO B N 1
ATOM 16085 C CA . PRO B 2 467 ? 49.01501 16.78912 17.35603 1.000 115.61150 471 PRO B CA 1
ATOM 16086 C C . PRO B 2 467 ? 48.09922 17.38701 18.40677 1.000 112.92077 471 PRO B C 1
ATOM 16087 O O . PRO B 2 467 ? 47.35986 16.64696 19.06763 1.000 111.03607 471 PRO B O 1
ATOM 16098 N N . ARG B 2 468 ? 48.13724 18.70766 18.59057 1.000 113.03778 472 ARG B N 1
ATOM 16099 C CA . ARG B 2 468 ? 47.20203 19.41133 19.46033 1.000 113.84919 472 ARG B CA 1
ATOM 16100 C C . ARG B 2 468 ? 46.39014 20.44168 18.68088 1.000 113.56446 472 ARG B C 1
ATOM 16101 O O . ARG B 2 468 ? 45.79837 21.34620 19.27872 1.000 113.49333 472 ARG B O 1
ATOM 16122 N N . CYS B 2 469 ? 46.35682 20.31789 17.34979 1.000 114.24439 473 CYS B N 1
ATOM 16123 C CA . CYS B 2 469 ? 45.52332 21.15909 16.48919 1.000 115.67734 473 CYS B CA 1
ATOM 16124 C C . CYS B 2 469 ? 45.99739 22.61042 16.51240 1.000 117.98100 473 CYS B C 1
ATOM 16125 O O . CYS B 2 469 ? 45.19229 23.54240 16.53769 1.000 116.69301 473 CYS B O 1
ATOM 16132 N N . GLU B 2 470 ? 47.31637 22.80028 16.47292 1.000 121.52895 474 GLU B N 1
ATOM 16133 C CA . GLU B 2 470 ? 47.93221 24.08280 16.78236 1.000 125.69022 474 GLU B CA 1
ATOM 16134 C C . GLU B 2 470 ? 48.22963 24.94019 15.55855 1.000 129.19235 474 GLU B C 1
ATOM 16135 O O . GLU B 2 470 ? 48.63254 26.09635 15.72252 1.000 131.14544 474 GLU B O 1
ATOM 16147 N N . SER B 2 471 ? 48.04376 24.41848 14.34936 1.000 131.23152 475 SER B N 1
ATOM 16148 C CA . SER B 2 471 ? 48.23259 25.18587 13.12644 1.000 135.18187 475 SER B CA 1
ATOM 16149 C C . SER B 2 471 ? 46.91782 25.26610 12.36611 1.000 136.71812 475 SER B C 1
ATOM 16150 O O . SER B 2 471 ? 46.04796 24.39561 12.50601 1.000 136.09580 475 SER B O 1
ATOM 16158 N N . GLY B 2 472 ? 46.76870 26.30300 11.56152 1.000 138.58396 476 GLY B N 1
ATOM 16159 C CA . GLY B 2 47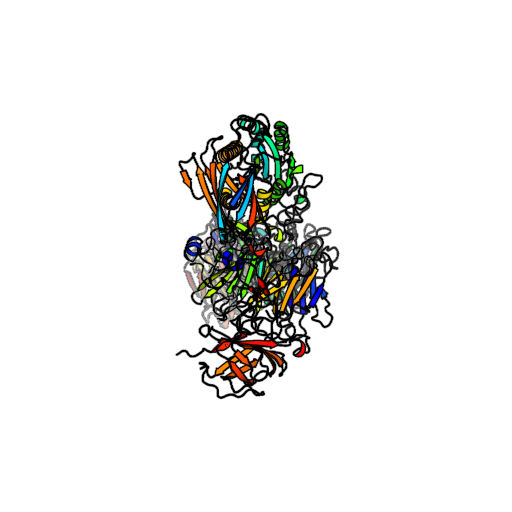2 ? 45.50464 26.60234 10.89833 1.000 138.91620 476 GLY B CA 1
ATOM 16160 C C . GLY B 2 472 ? 45.59684 26.62924 9.38216 1.000 140.13040 476 GLY B C 1
ATOM 16161 O O . GLY B 2 472 ? 46.51541 27.21966 8.82073 1.000 141.16648 476 GLY B O 1
ATOM 16165 N N . HIS B 2 473 ? 44.62106 25.99522 8.73758 1.000 140.78401 477 HIS B N 1
ATOM 16166 C CA . HIS B 2 473 ? 44.49724 26.05469 7.28283 1.000 143.89354 477 HIS B CA 1
ATOM 16167 C C . HIS B 2 473 ? 43.02477 26.09102 6.87405 1.000 145.32728 477 HIS B C 1
ATOM 16168 O O . HIS B 2 473 ? 42.33638 25.06856 6.88816 1.000 144.84834 477 HIS B O 1
ATOM 16182 N N . ASP C 3 1 ? -9.28568 -56.31169 -47.80147 1.000 89.55236 1 ASP C N 1
ATOM 16183 C CA . ASP C 3 1 ? -8.37209 -55.39834 -48.54482 1.000 86.46034 1 ASP C CA 1
ATOM 16184 C C . ASP C 3 1 ? -9.13370 -54.59699 -49.59491 1.000 86.16757 1 ASP C C 1
ATOM 16185 O O . ASP C 3 1 ? -10.18982 -55.01656 -50.06931 1.000 88.09554 1 ASP C O 1
ATOM 16196 N N . ILE C 3 2 ? -8.58784 -53.43804 -49.94533 1.000 84.80686 2 ILE C N 1
ATOM 16197 C CA . ILE C 3 2 ? -9.13767 -52.60620 -51.00990 1.000 85.06173 2 ILE C CA 1
ATOM 16198 C C . ILE C 3 2 ? -8.67839 -53.17794 -52.34823 1.000 84.03712 2 ILE C C 1
ATOM 16199 O O . ILE C 3 2 ? -7.47786 -53.34650 -52.58117 1.000 82.44119 2 ILE C O 1
ATOM 16215 N N . GLN C 3 3 ? -9.63149 -53.47585 -53.22718 1.000 86.96568 3 GLN C N 1
ATOM 16216 C CA . GLN C 3 3 ? -9.32146 -53.96162 -54.56584 1.000 88.84578 3 GLN C CA 1
ATOM 16217 C C . GLN C 3 3 ? -9.22843 -52.77814 -55.52106 1.000 82.51813 3 GLN C C 1
ATOM 16218 O O . GLN C 3 3 ? -10.15023 -51.95988 -55.59925 1.000 81.21549 3 GLN C O 1
ATOM 16232 N N . MET C 3 4 ? -8.11470 -52.69097 -56.24040 1.000 79.11805 4 MET C N 1
ATOM 16233 C CA . MET C 3 4 ? -7.90046 -51.66425 -57.25032 1.000 77.33567 4 MET C CA 1
ATOM 16234 C C . MET C 3 4 ? -7.95783 -52.31288 -58.62632 1.000 80.09392 4 MET C C 1
ATOM 16235 O O . MET C 3 4 ? -7.35657 -53.37074 -58.84209 1.000 80.29159 4 MET C O 1
ATOM 16249 N N . THR C 3 5 ? -8.67686 -51.67909 -59.55120 1.000 83.50446 5 THR C N 1
ATOM 16250 C CA . THR C 3 5 ? -8.86127 -52.21662 -60.89435 1.000 86.56106 5 THR C CA 1
ATOM 16251 C C . THR C 3 5 ? -8.70542 -51.09566 -61.90842 1.000 88.56254 5 THR C C 1
ATOM 16252 O O . THR C 3 5 ? -9.42679 -50.09565 -61.84870 1.000 88.14774 5 THR C O 1
ATOM 16263 N N . GLN C 3 6 ? -7.76021 -51.26246 -62.82780 1.000 91.93671 6 GLN C N 1
ATOM 16264 C CA . GLN C 3 6 ? -7.59720 -50.37620 -63.97511 1.000 95.73711 6 GLN C CA 1
ATOM 16265 C C . GLN C 3 6 ? -8.24886 -51.07092 -65.16567 1.000 102.27444 6 GLN C C 1
ATOM 16266 O O . GLN C 3 6 ? -7.71995 -52.06165 -65.68093 1.000 99.91383 6 GLN C O 1
ATOM 16280 N N . THR C 3 7 ? -9.40399 -50.55360 -65.59150 1.000 113.40332 7 THR C N 1
ATOM 16281 C CA . THR C 3 7 ? -10.26097 -51.29304 -66.51280 1.000 122.27777 7 THR C CA 1
ATOM 16282 C C . THR C 3 7 ? -9.50773 -51.71020 -67.77081 1.000 123.15227 7 THR C C 1
ATOM 16283 O O . THR C 3 7 ? -9.49861 -52.88996 -68.13847 1.000 127.60668 7 THR C O 1
ATOM 16294 N N . THR C 3 8 ? -8.86703 -50.75854 -68.44441 1.000 121.10241 8 THR C N 1
ATOM 16295 C CA . THR C 3 8 ? -8.08779 -51.06423 -69.63691 1.000 118.89714 8 THR C CA 1
ATOM 16296 C C . THR C 3 8 ? -6.65810 -51.40641 -69.23653 1.000 108.86130 8 THR C C 1
ATOM 16297 O O . THR C 3 8 ? -5.99855 -50.62948 -68.53805 1.000 103.78902 8 THR C O 1
ATOM 16308 N N . SER C 3 9 ? -6.18595 -52.57126 -69.67906 1.000 103.85814 9 SER C N 1
ATOM 16309 C CA . SER C 3 9 ? -4.82944 -53.00934 -69.38160 1.000 96.54836 9 SER C CA 1
ATOM 16310 C C . SER C 3 9 ? -3.80514 -52.48531 -70.37825 1.000 91.89226 9 SER C C 1
ATOM 16311 O O . SER C 3 9 ? -2.60764 -52.47986 -70.06962 1.000 89.13812 9 SER C O 1
ATOM 16319 N N . SER C 3 10 ? -4.24214 -52.04228 -71.55532 1.000 90.34069 10 SER C N 1
ATOM 16320 C CA . SER C 3 10 ? -3.33379 -51.51216 -72.55957 1.000 88.04852 10 SER C CA 1
ATOM 16321 C C . SER C 3 10 ? -4.06720 -50.48968 -73.41319 1.000 88.30879 10 SER C C 1
ATOM 16322 O O . SER C 3 10 ? -5.26662 -50.61849 -73.67272 1.000 90.39839 10 SER C O 1
ATOM 16330 N N . LEU C 3 11 ? -3.32761 -49.47563 -73.85318 1.000 85.98290 11 LEU C N 1
ATOM 16331 C CA . LEU C 3 11 ? -3.85547 -48.47096 -74.76273 1.000 87.51857 11 LEU C CA 1
ATOM 16332 C C . LEU C 3 11 ? -2.70058 -47.93633 -75.59455 1.000 86.88961 11 LEU C C 1
ATOM 16333 O O . LEU C 3 11 ? -1.54848 -47.93882 -75.15318 1.000 85.89366 11 LEU C O 1
ATOM 16349 N N . SER C 3 12 ? -3.01729 -47.47575 -76.80147 1.000 88.03922 12 SER C N 1
ATOM 16350 C CA . SER C 3 12 ? -2.01543 -47.00043 -77.74542 1.000 87.59536 12 SER C CA 1
ATOM 16351 C C . SER C 3 12 ? -2.23813 -45.52553 -78.04674 1.000 87.57390 12 SER C C 1
ATOM 16352 O O . SER C 3 12 ? -3.37968 -45.05967 -78.12773 1.000 87.46237 12 SER C O 1
ATOM 16360 N N . ALA C 3 13 ? -1.13615 -44.79908 -78.22162 1.000 87.15550 13 ALA C N 1
ATOM 16361 C CA . ALA C 3 13 ? -1.18325 -43.35221 -78.34357 1.000 88.50406 13 ALA C CA 1
ATOM 16362 C C . ALA C 3 13 ? -0.07720 -42.88331 -79.27521 1.000 89.35960 13 ALA C C 1
ATOM 16363 O O . ALA C 3 13 ? 0.93582 -43.56129 -79.46434 1.000 89.37209 13 ALA C O 1
ATOM 16370 N N . SER C 3 14 ? -0.28765 -41.70775 -79.85455 1.000 90.95008 14 SER C N 1
ATOM 16371 C CA . SER C 3 14 ? 0.69561 -41.05043 -80.69983 1.000 93.01115 14 SER C CA 1
ATOM 16372 C C . SER C 3 14 ? 1.35463 -39.90838 -79.93403 1.000 90.94002 14 SER C C 1
ATOM 16373 O O . SER C 3 14 ? 0.80799 -39.38544 -78.95950 1.000 88.94644 14 SER C O 1
ATOM 16381 N N . LEU C 3 15 ? 2.54793 -39.52887 -80.38795 1.000 91.88992 15 LEU C N 1
ATOM 16382 C CA . LEU C 3 15 ? 3.24522 -38.39480 -79.79813 1.000 91.68510 15 LEU C CA 1
ATOM 16383 C C . LEU C 3 15 ? 2.33928 -37.17016 -79.77177 1.000 93.38254 15 LEU C C 1
ATOM 16384 O O . LEU C 3 15 ? 1.65288 -36.86285 -80.74990 1.000 95.35758 15 LEU C O 1
ATOM 16400 N N . GLY C 3 16 ? 2.34277 -36.46955 -78.63786 1.000 91.89396 16 GLY C N 1
ATOM 16401 C CA . GLY C 3 16 ? 1.54571 -35.27990 -78.45887 1.000 91.88779 16 GLY C CA 1
ATOM 16402 C C . GLY C 3 16 ? 0.12785 -35.52188 -77.98647 1.000 90.91143 16 GLY C C 1
ATOM 16403 O O . GLY C 3 16 ? -0.50591 -34.59142 -77.47656 1.000 90.44022 16 GLY C O 1
ATOM 16407 N N . ASP C 3 17 ? -0.38579 -36.74021 -78.13440 1.000 91.91408 17 ASP C N 1
ATOM 16408 C CA . ASP C 3 17 ? -1.75733 -37.02800 -77.74702 1.000 94.50143 17 ASP C CA 1
ATOM 16409 C C . ASP C 3 17 ? -1.95579 -36.84108 -76.24539 1.000 94.88923 17 ASP C C 1
ATOM 16410 O O . ASP C 3 17 ? -1.00401 -36.77348 -75.46158 1.000 93.61865 17 ASP C O 1
ATOM 16419 N N . ARG C 3 18 ? -3.22328 -36.76220 -75.85231 1.000 96.22716 18 ARG C N 1
ATOM 16420 C CA . ARG C 3 18 ? -3.62162 -36.74355 -74.45229 1.000 94.45066 18 ARG C CA 1
ATOM 16421 C C . ARG C 3 18 ? -4.09043 -38.13550 -74.05230 1.000 91.05718 18 ARG C C 1
ATOM 16422 O O . ARG C 3 18 ? -4.97104 -38.70918 -74.70160 1.000 93.50793 18 ARG C O 1
ATOM 16443 N N . VAL C 3 19 ? -3.50677 -38.66899 -72.98320 1.000 84.43607 19 VAL C N 1
ATOM 16444 C CA . VAL C 3 19 ? -3.79256 -40.01668 -72.50822 1.000 81.42382 19 VAL C CA 1
ATOM 16445 C C . VAL C 3 19 ? -4.41636 -39.91617 -71.12478 1.000 78.68777 19 VAL C C 1
ATOM 16446 O O . VAL C 3 19 ? -3.89267 -39.21274 -70.25318 1.000 77.45247 19 VAL C O 1
ATOM 16459 N N . ILE C 3 20 ? -5.52755 -40.62054 -70.92363 1.000 79.46370 20 ILE C N 1
ATOM 16460 C CA . ILE C 3 20 ? -6.21094 -40.67484 -69.63671 1.000 79.96596 20 ILE C CA 1
ATOM 16461 C C . ILE C 3 20 ? -6.29655 -42.13210 -69.20419 1.000 79.55803 20 ILE C C 1
ATOM 16462 O O . ILE C 3 20 ? -6.75027 -42.98807 -69.97253 1.000 80.42309 20 ILE C O 1
ATOM 16478 N N . ILE C 3 21 ? -5.86076 -42.40806 -67.97729 1.000 78.29705 21 ILE C N 1
ATOM 16479 C CA . ILE C 3 21 ? -5.90146 -43.74245 -67.38979 1.000 79.35842 21 ILE C CA 1
ATOM 16480 C C . ILE C 3 21 ? -6.80378 -43.68526 -66.16692 1.000 78.09486 21 ILE C C 1
ATOM 16481 O O . ILE C 3 21 ? -6.64233 -42.80448 -65.31507 1.000 73.92122 21 ILE C O 1
ATOM 16497 N N . SER C 3 22 ? -7.73917 -44.62483 -66.07430 1.000 80.56905 22 SER C N 1
ATOM 16498 C CA . SER C 3 22 ? -8.73535 -44.62828 -65.01502 1.000 82.24261 22 SER C CA 1
ATOM 16499 C C . SER C 3 22 ? -8.46115 -45.75450 -64.02632 1.000 80.95673 22 SER C C 1
ATOM 16500 O O . SER C 3 22 ? -7.99003 -46.83405 -64.39390 1.000 78.06116 22 SER C O 1
ATOM 16508 N N . CYS C 3 23 ? -8.77256 -45.48461 -62.76274 1.000 84.94396 23 CYS C N 1
ATOM 16509 C CA . CYS C 3 23 ? -8.53275 -46.40504 -61.65958 1.000 88.82358 23 CYS C CA 1
ATOM 16510 C C . CYS C 3 23 ? -9.74581 -46.34215 -60.74719 1.000 88.17752 23 CYS C C 1
ATOM 16511 O O . CYS C 3 23 ? -10.22922 -45.24930 -60.43750 1.000 87.72531 23 CYS C O 1
ATOM 16518 N N . ARG C 3 24 ? -10.25078 -47.50302 -60.33889 1.000 89.62334 24 ARG C N 1
ATOM 16519 C CA . ARG C 3 24 ? -11.41084 -47.57387 -59.46164 1.000 92.80953 24 ARG C CA 1
ATOM 16520 C C . ARG C 3 24 ? -11.07072 -48.41808 -58.24366 1.000 93.04440 24 ARG C C 1
ATOM 16521 O O . ARG C 3 24 ? -10.52159 -49.51630 -58.37749 1.000 92.69314 24 ARG C O 1
ATOM 16542 N N . ALA C 3 25 ? -11.40324 -47.90433 -57.06417 1.000 92.59995 25 ALA C N 1
ATOM 16543 C CA . ALA C 3 25 ? -11.24529 -48.63337 -55.81732 1.000 92.11103 25 ALA C CA 1
ATOM 16544 C C . ALA C 3 25 ? -12.57598 -49.24233 -55.39386 1.000 92.86040 25 ALA C C 1
ATOM 16545 O O . ALA C 3 25 ? -13.64908 -48.75588 -55.76046 1.000 94.96194 25 ALA C O 1
ATOM 16552 N N . SER C 3 26 ? -12.49242 -50.31889 -54.61478 1.000 91.74796 26 SER C N 1
ATOM 16553 C CA . SER C 3 26 ? -13.67818 -50.99527 -54.10803 1.000 93.29225 26 SER C CA 1
ATOM 16554 C C . SER C 3 26 ? -14.30668 -50.27517 -52.92268 1.000 93.96572 26 SER C C 1
ATOM 16555 O O . SER C 3 26 ? -15.38504 -50.67942 -52.47479 1.000 95.20176 26 SER C O 1
ATOM 16563 N N . GLN C 3 27 ? -13.65925 -49.23376 -52.40377 1.000 94.13495 27 GLN C N 1
ATOM 16564 C CA . GLN C 3 27 ? -14.19648 -48.45676 -51.29866 1.000 95.98913 27 GLN C CA 1
ATOM 16565 C C . GLN C 3 27 ? -13.68503 -47.02910 -51.41440 1.000 94.74321 27 GLN C C 1
ATOM 16566 O O . GLN C 3 27 ? -12.73642 -46.74691 -52.15084 1.000 96.31616 27 GLN C O 1
ATOM 16580 N N . ASP C 3 28 ? -14.32667 -46.12967 -50.67495 1.000 91.51746 28 ASP C N 1
ATOM 16581 C CA . ASP C 3 28 ? -13.81801 -44.77180 -50.53337 1.000 86.62644 28 ASP C CA 1
ATOM 16582 C C . ASP C 3 28 ? -12.40454 -44.81626 -49.96409 1.000 80.15006 28 ASP C C 1
ATOM 16583 O O . ASP C 3 28 ? -12.17971 -45.38803 -48.89267 1.000 78.60311 28 ASP C O 1
ATOM 16592 N N . ILE C 3 29 ? -11.44706 -44.23221 -50.68493 1.000 75.82708 29 ILE C N 1
ATOM 16593 C CA . ILE C 3 29 ? -10.06236 -44.17725 -50.23048 1.000 71.15957 29 ILE C CA 1
ATOM 16594 C C . ILE C 3 29 ? -9.62457 -42.75167 -49.91326 1.000 67.39403 29 ILE C C 1
ATOM 16595 O O . ILE C 3 29 ? -8.42735 -42.49829 -49.73965 1.000 62.88190 29 ILE C O 1
ATOM 16611 N N . SER C 3 30 ? -10.56709 -41.81199 -49.83746 1.000 68.67282 30 SER C N 1
ATOM 16612 C CA . SER C 3 30 ? -10.31702 -40.48153 -49.27942 1.000 69.26266 30 SER C CA 1
ATOM 16613 C C . SER C 3 30 ? -9.11923 -39.79881 -49.93541 1.000 68.01607 30 SER C C 1
ATOM 16614 O O . SER C 3 30 ? -8.34005 -39.10298 -49.28200 1.000 68.88374 30 SER C O 1
ATOM 16622 N N . ASN C 3 31 ? -8.97136 -39.99971 -51.24254 1.000 68.50207 31 ASN C N 1
ATOM 16623 C CA . ASN C 3 31 ? -7.98571 -39.33085 -52.08785 1.000 67.82729 31 ASN C CA 1
ATOM 16624 C C . ASN C 3 31 ? -6.55786 -39.80300 -51.85298 1.000 64.03223 31 ASN C C 1
ATOM 16625 O O . ASN C 3 31 ? -5.62350 -39.22913 -52.42704 1.000 64.50764 31 ASN C O 1
ATOM 16636 N N . TYR C 3 32 ? -6.34999 -40.83303 -51.03674 1.000 62.47931 32 TYR C N 1
ATOM 16637 C CA . TYR C 3 32 ? -5.02003 -41.42242 -50.89225 1.000 60.95514 32 TYR C CA 1
ATOM 16638 C C . TYR C 3 32 ? -4.79996 -42.39687 -52.04834 1.000 59.18080 32 TYR C C 1
ATOM 16639 O O . TYR C 3 32 ? -4.85519 -43.62057 -51.90957 1.000 56.92170 32 TYR C O 1
ATOM 16657 N N . LEU C 3 33 ? -4.56628 -41.81556 -53.22230 1.000 59.19160 33 LEU C N 1
ATOM 16658 C CA . LEU C 3 33 ? -4.26009 -42.57728 -54.42149 1.000 60.84948 33 LEU C CA 1
ATOM 16659 C C . LEU C 3 33 ? -3.03627 -41.98019 -55.09675 1.000 58.11024 33 LEU C C 1
ATOM 16660 O O . LEU C 3 33 ? -2.95394 -40.76115 -55.27990 1.000 58.41575 33 LEU C O 1
ATOM 16676 N N . SER C 3 34 ? -2.10616 -42.84557 -55.48275 1.000 59.54326 34 SER C N 1
ATOM 16677 C CA . SER C 3 34 ? -0.85656 -42.45502 -56.11171 1.000 60.88009 34 SER C CA 1
ATOM 16678 C C . SER C 3 34 ? -0.72094 -43.15695 -57.45505 1.000 61.58657 34 SER C C 1
ATOM 16679 O O . SER C 3 34 ? -1.36422 -44.17781 -57.71219 1.000 63.01258 34 SER C O 1
ATOM 16687 N N . TRP C 3 35 ? 0.13027 -42.59678 -58.31347 1.000 61.27287 35 TRP C N 1
ATOM 16688 C CA . TRP C 3 35 ? 0.37564 -43.13950 -59.64206 1.000 61.38013 35 TRP C CA 1
ATOM 16689 C C . TRP C 3 35 ? 1.86533 -43.36940 -59.84256 1.000 60.42912 35 TRP C C 1
ATOM 16690 O O . TRP C 3 35 ? 2.68757 -42.52136 -59.48195 1.000 60.92420 35 TRP C O 1
ATOM 16711 N N . TYR C 3 36 ? 2.20399 -44.51749 -60.42981 1.000 61.13191 36 TYR C N 1
ATOM 16712 C CA . TYR C 3 36 ? 3.58597 -44.90714 -60.66433 1.000 61.03208 36 TYR C CA 1
ATOM 16713 C C . TYR C 3 36 ? 3.79080 -45.25426 -62.13005 1.000 61.51184 36 TYR C C 1
ATOM 16714 O O . TYR C 3 36 ? 2.89893 -45.79207 -62.78757 1.000 62.85796 36 TYR C O 1
ATOM 16732 N N . GLN C 3 37 ? 4.98452 -44.94738 -62.62854 1.000 62.81423 37 GLN C N 1
ATOM 16733 C CA . GLN C 3 37 ? 5.40690 -45.30522 -63.97576 1.000 65.31602 37 GLN C CA 1
ATOM 16734 C C . GLN C 3 37 ? 6.48637 -46.37420 -63.87893 1.000 65.14802 37 GLN C C 1
ATOM 16735 O O . GLN C 3 37 ? 7.46182 -46.20966 -63.13732 1.000 64.04163 37 GLN C O 1
ATOM 16749 N N . GLN C 3 38 ? 6.30675 -47.46829 -64.61592 1.000 65.32206 38 GLN C N 1
ATOM 16750 C CA . GLN C 3 38 ? 7.30722 -48.52582 -64.70490 1.000 64.86922 38 GLN C CA 1
ATOM 16751 C C . GLN C 3 38 ? 7.75791 -48.64841 -66.15148 1.000 65.20065 38 GLN C C 1
ATOM 16752 O O . GLN C 3 38 ? 6.95241 -48.97099 -67.03075 1.000 66.04985 38 GLN C O 1
ATOM 16766 N N . LYS C 3 39 ? 9.03762 -48.39863 -66.39120 1.000 66.87075 39 LYS C N 1
ATOM 16767 C CA . LYS C 3 39 ? 9.60948 -48.50063 -67.72350 1.000 71.78805 39 LYS C CA 1
ATOM 16768 C C . LYS C 3 39 ? 9.94429 -49.95005 -68.04390 1.000 72.66753 39 LYS C C 1
ATOM 16769 O O . LYS C 3 39 ? 9.97289 -50.80801 -67.15975 1.000 68.83253 39 LYS C O 1
ATOM 16788 N N . PRO C 3 40 ? 10.19480 -50.25838 -69.31977 1.000 77.09729 40 PRO C N 1
ATOM 16789 C CA . PRO C 3 40 ? 10.51789 -51.64923 -69.68279 1.000 78.84240 40 PRO C CA 1
ATOM 16790 C C . PRO C 3 40 ? 11.64275 -52.25190 -68.85784 1.000 78.25269 40 PRO C C 1
ATOM 16791 O O . PRO C 3 40 ? 11.58809 -53.44176 -68.52266 1.000 78.94503 40 PRO C O 1
ATOM 16802 N N . ASP C 3 41 ? 12.66253 -51.46270 -68.51456 1.000 79.04983 41 ASP C N 1
ATOM 16803 C CA . ASP C 3 41 ? 13.81429 -51.98642 -67.78847 1.000 77.77734 41 ASP C CA 1
ATOM 16804 C C . ASP C 3 41 ? 13.51318 -52.29381 -66.32599 1.000 77.31773 41 ASP C C 1
ATOM 16805 O O . ASP C 3 41 ? 14.39799 -52.80272 -65.62844 1.000 76.71294 41 ASP C O 1
ATOM 16814 N N . GLY C 3 42 ? 12.30577 -52.00348 -65.84434 1.000 77.34846 42 GLY C N 1
ATOM 16815 C CA . GLY C 3 42 ? 11.94149 -52.24921 -64.46647 1.000 74.89362 42 GLY C CA 1
ATOM 16816 C C . GLY C 3 42 ? 12.00351 -51.03254 -63.56796 1.000 72.59478 42 GLY C C 1
ATOM 16817 O O . GLY C 3 42 ? 11.50940 -51.09529 -62.43568 1.000 71.26033 42 GLY C O 1
ATOM 16821 N N . THR C 3 43 ? 12.60082 -49.93784 -64.03282 1.000 72.04890 43 THR C N 1
ATOM 16822 C CA . THR C 3 43 ? 12.63420 -48.70916 -63.25161 1.000 71.39704 43 THR C CA 1
ATOM 16823 C C . THR C 3 43 ? 11.22084 -48.29223 -62.86725 1.000 68.83285 43 THR C C 1
ATOM 16824 O O . THR C 3 43 ? 10.29787 -48.34203 -63.68320 1.000 69.97603 43 THR C O 1
ATOM 16835 N N . VAL C 3 44 ? 11.05465 -47.87704 -61.61517 1.000 66.11764 44 VAL C N 1
ATOM 16836 C CA . VAL C 3 44 ? 9.77155 -47.42161 -61.09629 1.000 64.88945 44 VAL C CA 1
ATOM 16837 C C . VAL C 3 44 ? 9.94952 -46.01272 -60.55362 1.000 64.13701 44 VAL C C 1
ATOM 16838 O O . VAL C 3 44 ? 10.91518 -45.73621 -59.83228 1.000 65.04112 44 VAL C O 1
ATOM 16851 N N . LYS C 3 45 ? 9.01803 -45.12954 -60.89943 1.000 63.69013 45 LYS C N 1
ATOM 16852 C CA . LYS C 3 45 ? 9.01627 -43.75532 -60.42502 1.000 64.55192 45 LYS C CA 1
ATOM 16853 C C . LYS C 3 45 ? 7.62442 -43.38887 -59.93548 1.000 61.94987 45 LYS C C 1
ATOM 16854 O O . LYS C 3 45 ? 6.62080 -43.81816 -60.51256 1.000 61.09328 45 LYS C O 1
ATOM 16873 N N . LEU C 3 46 ? 7.57111 -42.59883 -58.86639 1.000 61.42480 46 LEU C N 1
ATOM 16874 C CA . LEU C 3 46 ? 6.32052 -41.99486 -58.42949 1.000 61.28500 46 LEU C CA 1
ATOM 16875 C C . LEU C 3 46 ? 6.06777 -40.73249 -59.24302 1.000 63.50586 46 LEU C C 1
ATOM 16876 O O . LEU C 3 46 ? 6.96578 -39.90073 -59.40887 1.000 63.95516 46 LEU C O 1
ATOM 16892 N N . LEU C 3 47 ? 4.84642 -40.59529 -59.75174 1.000 65.41041 47 LEU C N 1
ATOM 16893 C CA . LEU C 3 47 ? 4.42595 -39.41848 -60.49793 1.000 65.87077 47 LEU C CA 1
ATOM 16894 C C . LEU C 3 47 ? 3.49290 -38.53193 -59.69092 1.000 64.95156 47 LEU C C 1
ATOM 16895 O O . LEU C 3 47 ? 3.75418 -37.33561 -59.52242 1.000 64.83316 47 LEU C O 1
ATOM 16911 N N . ILE C 3 48 ? 2.40748 -39.10554 -59.17996 1.000 63.59340 48 ILE C N 1
ATOM 16912 C CA . ILE C 3 48 ? 1.35171 -38.36563 -58.50639 1.000 60.04510 48 ILE C CA 1
ATOM 16913 C C . ILE C 3 48 ? 1.06290 -39.04607 -57.17979 1.000 56.50212 48 ILE C C 1
ATOM 16914 O O . ILE C 3 48 ? 0.96673 -40.27619 -57.11115 1.000 53.97556 48 ILE C O 1
ATOM 16930 N N . PHE C 3 49 ? 0.92558 -38.24547 -56.12721 1.000 57.79316 49 PHE C N 1
ATOM 16931 C CA . PHE C 3 49 ? 0.48761 -38.72945 -54.82944 1.000 56.35652 49 PHE C CA 1
ATOM 16932 C C . PHE C 3 49 ? -0.67878 -37.87319 -54.36089 1.000 57.06339 49 PHE C C 1
ATOM 16933 O O . PHE C 3 49 ? -0.88094 -36.74901 -54.82792 1.000 56.60796 49 PHE C O 1
ATOM 16950 N N . TYR C 3 50 ? -1.45355 -38.42942 -53.43606 1.000 57.52035 50 TYR C N 1
ATOM 16951 C CA . TYR C 3 50 ? -2.66289 -37.79226 -52.92449 1.000 59.47847 50 TYR C CA 1
ATOM 16952 C C . TYR C 3 50 ? -3.51221 -37.24186 -54.07387 1.000 61.18512 50 TYR C C 1
ATOM 16953 O O . TYR C 3 50 ? -3.84277 -36.05790 -54.13818 1.000 60.98239 50 TYR C O 1
ATOM 16971 N N . THR C 3 51 ? -3.84892 -38.14264 -54.99874 1.000 61.60546 51 THR C N 1
ATOM 16972 C CA . THR C 3 51 ? -4.74727 -37.87023 -56.11593 1.000 62.47129 51 THR C CA 1
ATOM 16973 C C . THR C 3 51 ? -4.16845 -36.91597 -57.15816 1.000 61.46575 51 THR C C 1
ATOM 16974 O O . THR C 3 51 ? -4.16158 -37.23990 -58.34983 1.000 59.80639 51 THR C O 1
ATOM 16985 N N . SER C 3 52 ? -3.70819 -35.73224 -56.74157 1.000 62.03129 52 SER C N 1
ATOM 16986 C CA . SER C 3 52 ? -3.35785 -34.68486 -57.69229 1.000 63.32500 52 SER C CA 1
ATOM 16987 C C . SER C 3 52 ? -2.02873 -33.99190 -57.42683 1.000 61.60567 52 SER C C 1
ATOM 16988 O O . SER C 3 52 ? -1.67338 -33.07561 -58.17530 1.000 63.52700 52 SER C O 1
ATOM 16996 N N . LYS C 3 53 ? -1.28587 -34.38898 -56.40300 1.000 58.38949 53 LYS C N 1
ATOM 16997 C CA . LYS C 3 53 ? -0.05021 -33.70300 -56.05126 1.000 58.22001 53 LYS C CA 1
ATOM 16998 C C . LYS C 3 53 ? 1.12501 -34.28057 -56.83033 1.000 59.84131 53 LYS C C 1
ATOM 16999 O O . LYS C 3 53 ? 1.28182 -35.50490 -56.92514 1.000 56.68076 53 LYS C O 1
ATOM 17018 N N . LEU C 3 54 ? 1.95061 -33.39436 -57.37530 1.000 63.01767 54 LEU C N 1
ATOM 17019 C CA . LEU C 3 54 ? 3.05001 -33.78878 -58.24273 1.000 65.56981 54 LEU C CA 1
ATOM 17020 C C . LEU C 3 54 ? 4.31050 -34.03712 -57.42701 1.000 65.50733 54 LEU C C 1
ATOM 17021 O O . LEU C 3 54 ? 4.68112 -33.22200 -56.57636 1.000 65.89208 54 LEU C O 1
ATOM 17037 N N . HIS C 3 55 ? 4.97014 -35.15710 -57.70122 1.000 65.86712 55 HIS C N 1
ATOM 17038 C CA . HIS C 3 55 ? 6.23765 -35.46563 -57.06144 1.000 65.99984 55 HIS C CA 1
ATOM 17039 C C . HIS C 3 55 ? 7.35486 -34.62656 -57.66910 1.000 65.69251 55 HIS C C 1
ATOM 17040 O O . HIS C 3 55 ? 7.33812 -34.29634 -58.85874 1.000 65.11105 55 HIS C O 1
ATOM 17054 N N . SER C 3 56 ? 8.32752 -34.27520 -56.83095 1.000 68.36328 56 SER C N 1
ATOM 17055 C CA . SER C 3 56 ? 9.42962 -33.42983 -57.26932 1.000 74.33844 56 SER C CA 1
ATOM 17056 C C . SER C 3 56 ? 10.20022 -34.09377 -58.40334 1.000 73.57151 56 SER C C 1
ATOM 17057 O O . SER C 3 56 ? 10.49977 -35.28921 -58.35744 1.000 71.34866 56 SER C O 1
ATOM 17065 N N . GLY C 3 57 ? 10.52464 -33.30305 -59.42571 1.000 75.32560 57 GLY C N 1
ATOM 17066 C CA . GLY C 3 57 ? 11.23834 -33.79078 -60.58527 1.000 76.90872 57 GLY C CA 1
ATOM 17067 C C . GLY C 3 57 ? 10.36072 -34.33995 -61.68654 1.000 77.85094 57 GLY C C 1
ATOM 17068 O O . GLY C 3 57 ? 10.88644 -34.76753 -62.72291 1.000 78.51047 57 GLY C O 1
ATOM 17072 N N . VAL C 3 58 ? 9.05018 -34.33730 -61.50225 1.000 77.76385 58 VAL C N 1
ATOM 17073 C CA . VAL C 3 58 ? 8.10921 -34.94415 -62.44093 1.000 78.08585 58 VAL C CA 1
ATOM 17074 C C . VAL C 3 58 ? 7.55931 -33.84649 -63.34442 1.000 75.45250 58 VAL C C 1
ATOM 17075 O O . VAL C 3 58 ? 7.15942 -32.79004 -62.83656 1.000 72.84182 58 VAL C O 1
ATOM 17088 N N . PRO C 3 59 ? 7.51923 -34.04832 -64.66120 1.000 76.02205 59 PRO C N 1
ATOM 17089 C CA . PRO C 3 59 ? 7.09121 -32.96650 -65.55641 1.000 77.76441 59 PRO C CA 1
ATOM 17090 C C . PRO C 3 59 ? 5.60954 -32.64780 -65.42783 1.000 77.99478 59 PRO C C 1
ATOM 17091 O O . PRO C 3 59 ? 4.78402 -33.50224 -65.09523 1.000 76.31990 59 PRO C O 1
ATOM 17102 N N . SER C 3 60 ? 5.28358 -31.38439 -65.71626 1.000 80.30858 60 SER C N 1
ATOM 17103 C CA . SER C 3 60 ? 3.92484 -30.88412 -65.54791 1.000 82.51783 60 SER C CA 1
ATOM 17104 C C . SER C 3 60 ? 2.90687 -31.63458 -66.39604 1.000 82.73697 60 SER C C 1
ATOM 17105 O O . SER C 3 60 ? 1.70865 -31.57779 -66.09463 1.000 81.72514 60 SER C O 1
ATOM 17113 N N . ARG C 3 61 ? 3.34914 -32.32390 -67.45286 1.000 82.74771 61 ARG C N 1
ATOM 17114 C CA . ARG C 3 61 ? 2.41167 -33.03346 -68.31483 1.000 82.82349 61 ARG C CA 1
ATOM 17115 C C . ARG C 3 61 ? 1.52387 -33.97675 -67.51919 1.000 81.31469 61 ARG C C 1
ATOM 17116 O O . ARG C 3 61 ? 0.35934 -34.19034 -67.87583 1.000 83.22113 61 ARG C O 1
ATOM 17137 N N . PHE C 3 62 ? 2.06104 -34.56544 -66.45609 1.000 78.92179 62 PHE C N 1
ATOM 17138 C CA . PHE C 3 62 ? 1.31049 -35.51977 -65.65697 1.000 76.34827 62 PHE C CA 1
ATOM 17139 C C . PHE C 3 62 ? 0.43143 -34.78468 -64.65390 1.000 74.69176 62 PHE C C 1
ATOM 17140 O O . PHE C 3 62 ? 0.88859 -33.86925 -63.96284 1.000 72.46235 62 PHE C O 1
ATOM 17157 N N . SER C 3 63 ? -0.83246 -35.18852 -64.57898 1.000 74.82539 63 SER C N 1
ATOM 17158 C CA . SER C 3 63 ? -1.75547 -34.65619 -63.58984 1.000 71.84428 63 SER C CA 1
ATOM 17159 C C . SER C 3 63 ? -2.74920 -35.75193 -63.23744 1.000 71.48458 63 SER C C 1
ATOM 17160 O O . SER C 3 63 ? -2.90690 -36.73274 -63.96987 1.000 70.91979 63 SER C O 1
ATOM 17168 N N . GLY C 3 64 ? -3.41276 -35.57983 -62.10455 1.000 71.29185 64 GLY C N 1
ATOM 17169 C CA . GLY C 3 64 ? -4.33701 -36.58368 -61.61336 1.000 70.12579 64 GLY C CA 1
ATOM 17170 C C . GLY C 3 64 ? -5.57638 -35.94405 -61.02985 1.000 69.03084 64 GLY C C 1
ATOM 17171 O O . GLY C 3 64 ? -5.54355 -34.82048 -60.52446 1.000 68.09194 64 GLY C O 1
ATOM 17175 N N . SER C 3 65 ? -6.67930 -36.68660 -61.09644 1.000 71.00519 65 SER C N 1
ATOM 17176 C CA . SER C 3 65 ? -7.97251 -36.20898 -60.63437 1.000 75.63004 65 SER C CA 1
ATOM 17177 C C . SER C 3 65 ? -8.73910 -37.36207 -60.00412 1.000 73.81458 65 SER C C 1
ATOM 17178 O O . SER C 3 65 ? -8.38201 -38.53311 -60.15695 1.000 73.25495 65 SER C O 1
ATOM 17186 N N . GLY C 3 66 ? -9.80160 -37.01834 -59.28736 1.000 74.31070 66 GLY C N 1
ATOM 17187 C CA . GLY C 3 66 ? -10.73530 -37.99644 -58.76787 1.000 75.54745 66 GLY C CA 1
ATOM 17188 C C . GLY C 3 66 ? -11.04793 -37.77255 -57.30156 1.000 76.71920 66 GLY C C 1
ATOM 17189 O O . GLY C 3 66 ? -10.46919 -36.92361 -56.62620 1.000 76.57253 66 GLY C O 1
ATOM 17193 N N . SER C 3 67 ? -11.99717 -38.57117 -56.82210 1.000 77.55401 67 SER C N 1
ATOM 17194 C CA . SER C 3 67 ? -12.39319 -38.58419 -55.41979 1.000 75.70774 67 SER C CA 1
ATOM 17195 C C . SER C 3 67 ? -13.22100 -39.84022 -55.18604 1.000 75.85599 67 SER C C 1
ATOM 17196 O O . SER C 3 67 ? -13.68013 -40.48934 -56.13003 1.000 76.15844 67 SER C O 1
ATOM 17204 N N . GLY C 3 68 ? -13.40752 -40.17355 -53.91273 1.000 75.53316 68 GLY C N 1
ATOM 17205 C CA . GLY C 3 68 ? -14.22074 -41.31521 -53.54646 1.000 75.97265 68 GLY C CA 1
ATOM 17206 C C . GLY C 3 68 ? -13.62397 -42.63215 -53.99239 1.000 75.51732 68 GLY C C 1
ATOM 17207 O O . GLY C 3 68 ? -12.67651 -43.13153 -53.37762 1.000 72.22844 68 GLY C O 1
ATOM 17211 N N . THR C 3 69 ? -14.17248 -43.20479 -55.06684 1.000 77.12857 69 THR C N 1
ATOM 17212 C CA . THR C 3 69 ? -13.69500 -44.47073 -55.59781 1.000 76.66996 69 THR C CA 1
ATOM 17213 C C . THR C 3 69 ? -13.09909 -44.37414 -56.99324 1.000 77.33258 69 THR C C 1
ATOM 17214 O O . THR C 3 69 ? -12.41547 -45.31371 -57.41170 1.000 75.72015 69 THR C O 1
ATOM 17225 N N . ASP C 3 70 ? -13.32825 -43.28352 -57.71915 1.000 78.52099 70 ASP C N 1
ATOM 17226 C CA . ASP C 3 70 ? -12.88892 -43.15597 -59.10177 1.000 78.49263 70 ASP C CA 1
ATOM 17227 C C . ASP C 3 70 ? -11.79646 -42.10216 -59.21214 1.000 74.35332 70 ASP C C 1
ATOM 17228 O O . ASP C 3 70 ? -11.92719 -40.99859 -58.67069 1.000 73.68276 70 ASP C O 1
ATOM 17237 N N . TYR C 3 71 ? -10.72675 -42.45378 -59.92249 1.000 72.79894 71 TYR C N 1
ATOM 17238 C CA . TYR C 3 71 ? -9.54120 -41.61969 -60.04328 1.000 70.90785 71 TYR C CA 1
ATOM 17239 C C . TYR C 3 71 ? -8.96698 -41.79543 -61.43992 1.000 71.03013 71 TYR C C 1
ATOM 17240 O O . TYR C 3 71 ? -9.16192 -42.83429 -62.07759 1.000 71.18512 71 TYR C O 1
ATOM 17258 N N . SER C 3 72 ? -8.25860 -40.77353 -61.91424 1.000 70.28672 72 SER C N 1
ATOM 17259 C CA . SER C 3 72 ? -7.69749 -40.83202 -63.25548 1.000 72.97355 72 SER C CA 1
ATOM 17260 C C . SER C 3 72 ? -6.36361 -40.10369 -63.30922 1.000 69.87850 72 SER C C 1
ATOM 17261 O O . SER C 3 72 ? -6.18969 -39.05287 -62.68686 1.000 70.03852 72 SER C O 1
ATOM 17269 N N . LEU C 3 73 ? -5.42461 -40.68753 -64.04924 1.000 68.36013 73 LEU C N 1
ATOM 17270 C CA . LEU C 3 73 ? -4.17211 -40.04281 -64.41465 1.000 67.94470 73 LEU C CA 1
ATOM 17271 C C . LEU C 3 73 ? -4.29083 -39.51041 -65.83527 1.000 70.47910 73 LEU C C 1
ATOM 17272 O O . LEU C 3 73 ? -4.85295 -40.17518 -66.71035 1.000 71.56923 73 LEU C O 1
ATOM 17288 N N . THR C 3 74 ? -3.75157 -38.31668 -66.06634 1.000 71.34497 74 THR C N 1
ATOM 17289 C CA . THR C 3 74 ? -3.81833 -37.68034 -67.37586 1.000 72.83858 74 THR C CA 1
ATOM 17290 C C . THR C 3 74 ? -2.41596 -37.29566 -67.81837 1.000 72.10987 74 THR C C 1
ATOM 17291 O O . THR C 3 74 ? -1.70944 -36.57776 -67.10326 1.000 71.26010 74 THR C O 1
ATOM 17302 N N . ILE C 3 75 ? -2.01599 -37.78509 -68.98788 1.000 74.04986 75 ILE C N 1
ATOM 17303 C CA . ILE C 3 75 ? -0.78434 -37.37419 -69.64770 1.000 76.86633 75 ILE C CA 1
ATOM 17304 C C . ILE C 3 75 ? -1.18898 -36.51114 -70.83292 1.000 78.73669 75 ILE C C 1
ATOM 17305 O O . ILE C 3 75 ? -1.81717 -37.00170 -71.77920 1.000 79.29084 75 ILE C O 1
ATOM 17321 N N . SER C 3 76 ? -0.84374 -35.23089 -70.78806 1.000 80.03897 76 SER C N 1
ATOM 17322 C CA . SER C 3 76 ? -1.05380 -34.33385 -71.91477 1.000 83.14456 76 SER C CA 1
ATOM 17323 C C . SER C 3 76 ? 0.26756 -34.13651 -72.64442 1.000 84.89745 76 SER C C 1
ATOM 17324 O O . SER C 3 76 ? 1.33012 -34.07641 -72.02168 1.000 83.76847 76 SER C O 1
ATOM 17332 N N . ASN C 3 77 ? 0.19761 -34.04434 -73.97206 1.000 88.53162 77 ASN C N 1
ATOM 17333 C CA . ASN C 3 77 ? 1.38361 -33.91801 -74.81548 1.000 91.59679 77 ASN C CA 1
ATOM 17334 C C . ASN C 3 77 ? 2.35465 -35.07405 -74.54577 1.000 89.28489 77 ASN C C 1
ATOM 17335 O O . ASN C 3 77 ? 3.42775 -34.91520 -73.96110 1.000 86.82816 77 ASN C O 1
ATOM 17346 N N . LEU C 3 78 ? 1.93453 -36.25310 -74.99711 1.000 90.85676 78 LEU C N 1
ATOM 17347 C CA . LEU C 3 78 ? 2.70552 -37.46860 -74.76742 1.000 91.82322 78 LEU C CA 1
ATOM 17348 C C . LEU C 3 78 ? 4.09867 -37.35793 -75.37646 1.000 93.45852 78 LEU C C 1
ATOM 17349 O O . LEU C 3 78 ? 4.27895 -36.80979 -76.46764 1.000 96.42062 78 LEU C O 1
ATOM 17365 N N . ASP C 3 79 ? 5.08552 -37.88946 -74.66054 1.000 91.23508 79 ASP C N 1
ATOM 17366 C CA . ASP C 3 79 ? 6.47977 -37.88788 -75.07734 1.000 91.73037 79 ASP C CA 1
ATOM 17367 C C . ASP C 3 79 ? 6.94194 -39.31756 -75.33364 1.000 90.53666 79 ASP C C 1
ATOM 17368 O O . ASP C 3 79 ? 6.33461 -40.28185 -74.86095 1.000 85.41216 79 ASP C O 1
ATOM 17377 N N . GLN C 3 80 ? 8.02795 -39.44932 -76.10164 1.000 95.20278 80 GLN C N 1
ATOM 17378 C CA . GLN C 3 80 ? 8.56453 -40.77825 -76.38583 1.000 97.29424 80 GLN C CA 1
ATOM 17379 C C . GLN C 3 80 ? 8.99653 -41.47698 -75.10251 1.000 95.84536 80 GLN C C 1
ATOM 17380 O O . GLN C 3 80 ? 8.85164 -42.69791 -74.97211 1.000 92.90224 80 GLN C O 1
ATOM 17394 N N . GLU C 3 81 ? 9.52305 -40.71762 -74.13933 1.000 97.07751 81 GLU C N 1
ATOM 17395 C CA . GLU C 3 81 ? 9.95894 -41.29719 -72.87523 1.000 96.27184 81 GLU C CA 1
ATOM 17396 C C . GLU C 3 81 ? 8.79526 -41.69449 -71.97529 1.000 89.83876 81 GLU C C 1
ATOM 17397 O O . GLU C 3 81 ? 9.03188 -42.27566 -70.91052 1.000 86.50679 81 GLU C O 1
ATOM 17409 N N . ASP C 3 82 ? 7.55770 -41.39307 -72.36342 1.000 87.28764 82 ASP C N 1
ATOM 17410 C CA . ASP C 3 82 ? 6.39027 -41.73395 -71.56189 1.000 84.17450 82 ASP C CA 1
ATOM 17411 C C . ASP C 3 82 ? 5.83043 -43.11822 -71.86905 1.000 81.61649 82 ASP C C 1
ATOM 17412 O O . ASP C 3 82 ? 4.86892 -43.53479 -71.21559 1.000 79.83445 82 ASP C O 1
ATOM 17421 N N . ILE C 3 83 ? 6.38380 -43.83779 -72.84207 1.000 81.24143 83 ILE C N 1
ATOM 17422 C CA . ILE C 3 83 ? 5.90053 -45.18842 -73.11635 1.000 81.57836 83 ILE C CA 1
ATOM 17423 C C . ILE C 3 83 ? 6.36915 -46.08369 -71.97491 1.000 79.41745 83 ILE C C 1
ATOM 17424 O O . ILE C 3 83 ? 7.56601 -46.34632 -71.82489 1.000 78.57756 83 ILE C O 1
ATOM 17440 N N . ALA C 3 84 ? 5.42464 -46.54848 -71.17050 1.000 76.95952 84 ALA C N 1
ATOM 17441 C CA . ALA C 3 84 ? 5.71534 -47.30749 -69.96165 1.000 72.09051 84 ALA C CA 1
ATOM 17442 C C . ALA C 3 84 ? 4.39795 -47.89538 -69.47470 1.000 70.01401 84 ALA C C 1
ATOM 17443 O O . ALA C 3 84 ? 3.35773 -47.75713 -70.12559 1.000 71.35179 84 ALA C O 1
ATOM 17450 N N . THR C 3 85 ? 4.44929 -48.56032 -68.32629 1.000 68.12726 85 THR C N 1
ATOM 17451 C CA . THR C 3 85 ? 3.26252 -49.08826 -67.66937 1.000 67.99568 85 THR C CA 1
ATOM 17452 C C . THR C 3 85 ? 2.95854 -48.23995 -66.44213 1.000 65.44079 85 THR C C 1
ATOM 17453 O O . THR C 3 85 ? 3.87278 -47.83263 -65.71882 1.000 63.42928 85 THR C O 1
ATOM 17464 N N . TYR C 3 86 ? 1.67533 -47.97157 -66.21042 1.000 65.57382 86 TYR C N 1
ATOM 17465 C CA . TYR C 3 86 ? 1.24247 -47.07654 -65.14393 1.000 64.36979 86 TYR C CA 1
ATOM 17466 C C . TYR C 3 86 ? 0.34289 -47.82309 -64.16847 1.000 66.05305 86 TYR C C 1
ATOM 17467 O O . TYR C 3 86 ? -0.62292 -48.47649 -64.57869 1.000 67.63429 86 TYR C O 1
ATOM 17485 N N . PHE C 3 87 ? 0.67474 -47.72475 -62.87850 1.000 65.47069 87 PHE C N 1
ATOM 17486 C CA . PHE C 3 87 ? -0.05836 -48.37165 -61.79976 1.000 65.97045 87 PHE C CA 1
ATOM 17487 C C . PHE C 3 87 ? -0.63016 -47.32275 -60.85506 1.000 67.19786 87 PHE C C 1
ATOM 17488 O O . PHE C 3 87 ? 0.03481 -46.32644 -60.55021 1.000 67.20084 87 PHE C O 1
ATOM 17505 N N . CYS C 3 88 ? -1.84463 -47.56218 -60.36666 1.000 67.72774 88 CYS C N 1
ATOM 17506 C CA . CYS C 3 88 ? -2.39913 -46.79044 -59.26286 1.000 69.47386 88 CYS C CA 1
ATOM 17507 C C . CYS C 3 88 ? -2.27093 -47.58059 -57.96268 1.000 68.13940 88 CYS C C 1
ATOM 17508 O O . CYS C 3 88 ? -2.16708 -48.81050 -57.96135 1.000 68.78579 88 CYS C O 1
ATOM 17515 N N . GLN C 3 89 ? -2.27080 -46.85033 -56.84817 1.000 65.76532 89 GLN C N 1
ATOM 17516 C CA . GLN C 3 89 ? -2.07820 -47.44792 -55.53290 1.000 65.08389 89 GLN C CA 1
ATOM 17517 C C . GLN C 3 89 ? -2.82647 -46.62885 -54.49510 1.000 64.67846 89 GLN C C 1
ATOM 17518 O O . GLN C 3 89 ? -2.63763 -45.41237 -54.41507 1.000 66.21026 89 GLN C O 1
ATOM 17532 N N . GLN C 3 90 ? -3.66087 -47.29450 -53.70004 1.000 65.16070 90 GLN C N 1
ATOM 17533 C CA . GLN C 3 90 ? -4.32194 -46.64401 -52.57846 1.000 65.93609 90 GLN C CA 1
ATOM 17534 C C . GLN C 3 90 ? -3.44883 -46.75832 -51.33666 1.000 63.85834 90 GLN C C 1
ATOM 17535 O O . GLN C 3 90 ? -2.85083 -47.80716 -51.07371 1.000 61.83145 90 GLN C O 1
ATOM 17549 N N . GLY C 3 91 ? -3.37433 -45.66575 -50.58271 1.000 64.61078 91 GLY C N 1
ATOM 17550 C CA . GLY C 3 91 ? -2.61636 -45.64283 -49.35004 1.000 65.21249 91 GLY C CA 1
ATOM 17551 C C . GLY C 3 91 ? -3.48076 -45.24060 -48.17510 1.000 68.38560 91 GLY C C 1
ATOM 17552 O O . GLY C 3 91 ? -2.97914 -44.77132 -47.14892 1.000 69.53323 91 GLY C O 1
ATOM 17556 N N . ASN C 3 92 ? -4.79438 -45.41711 -48.32371 1.000 70.38923 92 ASN C N 1
ATOM 17557 C CA . ASN C 3 92 ? -5.71816 -45.04977 -47.25977 1.000 69.93907 92 ASN C CA 1
ATOM 17558 C C . ASN C 3 92 ? -5.69079 -46.04782 -46.11213 1.000 68.02561 92 ASN C C 1
ATOM 17559 O O . ASN C 3 92 ? -5.88419 -45.66148 -44.95419 1.000 65.15715 92 ASN C O 1
ATOM 17570 N N . THR C 3 93 ? -5.44264 -47.32058 -46.40605 1.000 69.40309 93 THR C N 1
ATOM 17571 C CA . THR C 3 93 ? -5.55793 -48.36816 -45.40482 1.000 71.41318 93 THR C CA 1
ATOM 17572 C C . THR C 3 93 ? -4.64107 -49.52578 -45.76760 1.000 69.19134 93 THR C C 1
ATOM 17573 O O . THR C 3 93 ? -4.47364 -49.85213 -46.94542 1.000 68.24403 93 THR C O 1
ATOM 17584 N N . PHE C 3 94 ? -4.05096 -50.13927 -44.74667 1.000 67.77290 94 PHE C N 1
ATOM 17585 C CA . PHE C 3 94 ? -3.20041 -51.29701 -44.96240 1.000 67.89132 94 PHE C CA 1
ATOM 17586 C C . PHE C 3 94 ? -4.05283 -52.54946 -45.16227 1.000 70.01473 94 PHE C C 1
ATOM 17587 O O . PHE C 3 94 ? -5.13088 -52.67514 -44.57531 1.000 72.24613 94 PHE C O 1
ATOM 17604 N N . PRO C 3 95 ? -3.59349 -53.49616 -45.99774 1.000 69.55533 95 PRO C N 1
ATOM 17605 C CA . PRO C 3 95 ? -2.35905 -53.39780 -46.78569 1.000 68.43396 95 PRO C CA 1
ATOM 17606 C C . PRO C 3 95 ? -2.51650 -52.46353 -47.97924 1.000 67.01424 95 PRO C C 1
ATOM 17607 O O . PRO C 3 95 ? -3.60708 -52.38652 -48.54435 1.000 67.21104 95 PRO C O 1
ATOM 17618 N N . TYR C 3 96 ? -1.45496 -51.75040 -48.34636 1.000 64.09198 96 TYR C N 1
ATOM 17619 C CA . TYR C 3 96 ? -1.48307 -50.99393 -49.58944 1.000 63.38965 96 TYR C CA 1
ATOM 17620 C C . TYR C 3 96 ? -1.69840 -51.95563 -50.75336 1.000 64.88454 96 TYR C C 1
ATOM 17621 O O . TYR C 3 96 ? -1.16327 -53.06710 -50.76718 1.000 65.16327 96 TYR C O 1
ATOM 17639 N N . THR C 3 97 ? -2.50010 -51.53246 -51.72664 1.000 65.67458 97 THR C N 1
ATOM 17640 C CA . THR C 3 97 ? -2.84403 -52.37384 -52.86295 1.000 64.97758 97 THR C CA 1
ATOM 17641 C C . THR C 3 97 ? -2.73071 -51.56200 -54.14366 1.000 65.33576 97 THR C C 1
ATOM 17642 O O . THR C 3 97 ? -2.99780 -50.35724 -54.15987 1.000 66.22941 97 THR C O 1
ATOM 17653 N N . PHE C 3 98 ? -2.33429 -52.23711 -55.21762 1.000 64.59481 98 PHE C N 1
ATOM 17654 C CA . PHE C 3 98 ? -2.14520 -51.61689 -56.51778 1.000 65.46141 98 PHE C CA 1
ATOM 17655 C C . PHE C 3 98 ? -3.21727 -52.09109 -57.49095 1.000 67.99769 98 PHE C C 1
ATOM 17656 O O . PHE C 3 98 ? -3.82910 -53.14793 -57.31228 1.000 68.46469 98 PHE C O 1
ATOM 17673 N N . GLY C 3 99 ? -3.43537 -51.28786 -58.53561 1.000 68.53840 99 GLY C N 1
ATOM 17674 C CA . GLY C 3 99 ? -4.20466 -51.74676 -59.66898 1.000 69.68024 99 GLY C CA 1
ATOM 17675 C C . GLY C 3 99 ? -3.36780 -52.59530 -60.61129 1.000 70.93321 99 GLY C C 1
ATOM 17676 O O . GLY C 3 99 ? -2.13846 -52.60341 -60.55562 1.000 70.01131 99 GLY C O 1
ATOM 17680 N N . GLY C 3 100 ? -4.05443 -53.31745 -61.49788 1.000 71.03380 100 GLY C N 1
ATOM 17681 C CA . GLY C 3 100 ? -3.38355 -54.29084 -62.34271 1.000 71.29738 100 GLY C CA 1
ATOM 17682 C C . GLY C 3 100 ? -2.39156 -53.69848 -63.32173 1.000 71.78018 100 GLY C C 1
ATOM 17683 O O . GLY C 3 100 ? -1.55098 -54.43070 -63.85516 1.000 70.95500 100 GLY C O 1
ATOM 17687 N N . GLY C 3 101 ? -2.47064 -52.40312 -63.57870 1.000 73.07208 101 GLY C N 1
ATOM 17688 C CA . GLY C 3 101 ? -1.54364 -51.76283 -64.48879 1.000 74.24718 101 GLY C CA 1
ATOM 17689 C C . GLY C 3 101 ? -2.16521 -51.46486 -65.84188 1.000 78.13640 101 GLY C C 1
ATOM 17690 O O . GLY C 3 101 ? -3.04210 -52.18623 -66.33245 1.000 80.30641 101 GLY C O 1
ATOM 17694 N N . THR C 3 102 ? -1.69927 -50.37907 -66.46002 1.000 79.64910 102 THR C N 1
ATOM 17695 C CA . THR C 3 102 ? -2.11842 -49.97933 -67.79872 1.000 81.72198 102 THR C CA 1
ATOM 17696 C C . THR C 3 102 ? -0.87589 -49.62877 -68.60232 1.000 82.47054 102 THR C C 1
ATOM 17697 O O . THR C 3 102 ? -0.09504 -48.76307 -68.19364 1.000 81.15906 102 THR C O 1
ATOM 17708 N N . LYS C 3 103 ? -0.69371 -50.29631 -69.73731 1.000 84.29725 103 LYS C N 1
ATOM 17709 C CA . LYS C 3 103 ? 0.47416 -50.09788 -70.58377 1.000 87.23562 103 LYS C CA 1
ATOM 17710 C C . LYS C 3 103 ? 0.15094 -49.10733 -71.69483 1.000 87.89734 103 LYS C C 1
ATOM 17711 O O . LYS C 3 103 ? -0.90883 -49.18267 -72.32256 1.000 87.49347 103 LYS C O 1
ATOM 17730 N N . VAL C 3 104 ? 1.06889 -48.17142 -71.92407 1.000 89.30707 104 VAL C N 1
ATOM 17731 C CA . VAL C 3 104 ? 0.92450 -47.13560 -72.94155 1.000 92.33458 104 VAL C CA 1
ATOM 17732 C C . VAL C 3 104 ? 2.00253 -47.37881 -73.98935 1.000 93.42587 104 VAL C C 1
ATOM 17733 O O . VAL C 3 104 ? 3.19879 -47.24758 -73.70207 1.000 91.95360 104 VAL C O 1
ATOM 17746 N N . GLU C 3 105 ? 1.58519 -47.73105 -75.20433 1.000 97.18232 105 GLU C N 1
ATOM 17747 C CA . GLU C 3 105 ? 2.49615 -48.05263 -76.29372 1.000 101.66056 105 GLU C CA 1
ATOM 17748 C C . GLU C 3 105 ? 2.23794 -47.12482 -77.47501 1.000 100.51815 105 GLU C C 1
ATOM 17749 O O . GLU C 3 105 ? 1.11231 -46.66635 -77.68977 1.000 99.38843 105 GLU C O 1
ATOM 17761 N N . MET C 3 106 ? 3.29253 -46.84725 -78.23971 1.000 100.74376 106 MET C N 1
ATOM 17762 C CA . MET C 3 106 ? 3.18409 -45.92396 -79.36121 1.000 101.98490 106 MET C CA 1
ATOM 17763 C C . MET C 3 106 ? 2.26184 -46.48041 -80.44093 1.000 102.79975 106 MET C C 1
ATOM 17764 O O . MET C 3 106 ? 2.19714 -47.69023 -80.67382 1.000 102.08903 106 MET C O 1
ATOM 17778 N N . ARG C 3 107 ? 1.54768 -45.57755 -81.10818 1.000 103.89363 107 ARG C N 1
ATOM 17779 C CA . ARG C 3 107 ? 0.74179 -45.95680 -82.25766 1.000 104.83464 107 ARG C CA 1
ATOM 17780 C C . ARG C 3 107 ? 1.60472 -45.99657 -83.51172 1.000 104.15558 107 ARG C C 1
ATOM 17781 O O . ARG C 3 107 ? 2.56782 -45.23759 -83.65706 1.000 103.80140 107 ARG C O 1
ATOM 17802 N N . ARG C 3 108 ? 1.24428 -46.89384 -84.42384 1.000 103.97099 108 ARG C N 1
ATOM 17803 C CA . ARG C 3 108 ? 2.01671 -47.10445 -85.63504 1.000 103.48435 108 ARG C CA 1
ATOM 17804 C C . ARG C 3 108 ? 1.07389 -47.55430 -86.73815 1.000 105.33811 108 ARG C C 1
ATOM 17805 O O . ARG C 3 108 ? -0.02132 -48.05885 -86.47708 1.000 105.02800 108 ARG C O 1
ATOM 17826 N N . ALA C 3 109 ? 1.50634 -47.35512 -87.97932 1.000 106.52427 109 ALA C N 1
ATOM 17827 C CA . ALA C 3 109 ? 0.81048 -47.95769 -89.10533 1.000 106.52083 109 ALA C CA 1
ATOM 17828 C C . ALA C 3 109 ? 0.97327 -49.47019 -89.03989 1.000 106.03857 109 ALA C C 1
ATOM 17829 O O . ALA C 3 109 ? 2.02931 -49.97806 -88.65267 1.000 106.27302 109 ALA C O 1
ATOM 17836 N N . ASP C 3 110 ? -0.08370 -50.19317 -89.39888 1.000 104.44637 110 ASP C N 1
ATOM 17837 C CA . ASP C 3 110 ? -0.01563 -51.64698 -89.37260 1.000 101.53889 110 ASP C CA 1
ATOM 17838 C C . ASP C 3 110 ? 1.08299 -52.13126 -90.30904 1.000 100.03483 110 ASP C C 1
ATOM 17839 O O . ASP C 3 110 ? 1.27380 -51.59088 -91.40186 1.000 100.10071 110 ASP C O 1
ATOM 17848 N N . ALA C 3 111 ? 1.81655 -53.15033 -89.86775 1.000 99.09798 111 ALA C N 1
ATOM 17849 C CA . ALA C 3 111 ? 2.92992 -53.69765 -90.63084 1.000 99.78933 111 ALA C CA 1
ATOM 17850 C C . ALA C 3 111 ? 2.88365 -55.21416 -90.56164 1.000 100.68361 111 ALA C C 1
ATOM 17851 O O . ALA C 3 111 ? 2.68293 -55.78286 -89.48439 1.000 99.85172 111 ALA C O 1
ATOM 17858 N N . ALA C 3 112 ? 3.06930 -55.86100 -91.70525 1.000 102.95931 112 ALA C N 1
ATOM 17859 C CA . ALA C 3 112 ? 3.04166 -57.31590 -91.73371 1.000 104.41396 112 ALA C CA 1
ATOM 17860 C C . ALA C 3 112 ? 4.36454 -57.87474 -91.21263 1.000 104.61871 112 ALA C C 1
ATOM 17861 O O . ALA C 3 112 ? 5.42204 -57.28058 -91.43963 1.000 104.42201 112 ALA C O 1
ATOM 17868 N N . PRO C 3 113 ? 4.33586 -59.00753 -90.51119 1.000 105.86438 113 PRO C N 1
ATOM 17869 C CA . PRO C 3 113 ? 5.58462 -59.57594 -89.99192 1.000 104.67330 113 PRO C CA 1
ATOM 17870 C C . PRO C 3 113 ? 6.40776 -60.22692 -91.08971 1.000 101.80844 113 PRO C C 1
ATOM 17871 O O . PRO C 3 113 ? 5.87065 -60.84064 -92.01373 1.000 101.31231 113 PRO C O 1
ATOM 17882 N N . THR C 3 114 ? 7.72622 -60.08865 -90.97489 1.000 89.17052 114 THR C N 1
ATOM 17883 C CA . THR C 3 114 ? 8.67008 -60.84116 -91.79507 1.000 87.45379 114 THR C CA 1
ATOM 17884 C C . THR C 3 114 ? 8.93029 -62.17154 -91.09666 1.000 86.66174 114 THR C C 1
ATOM 17885 O O . THR C 3 114 ? 9.51649 -62.20370 -90.00952 1.000 85.12912 114 THR C O 1
ATOM 17896 N N . VAL C 3 115 ? 8.49891 -63.26673 -91.71394 1.000 88.76229 115 VAL C N 1
ATOM 17897 C CA . VAL C 3 115 ? 8.55156 -64.58281 -91.08830 1.000 88.86034 115 VAL C CA 1
ATOM 17898 C C . VAL C 3 115 ? 9.70294 -65.38366 -91.67505 1.000 87.83776 115 VAL C C 1
ATOM 17899 O O . VAL C 3 115 ? 9.97507 -65.31971 -92.88060 1.000 89.54071 115 VAL C O 1
ATOM 17912 N N . SER C 3 116 ? 10.38441 -66.13986 -90.81532 1.000 84.84987 116 SER C N 1
ATOM 17913 C CA . SER C 3 116 ? 11.44534 -67.04233 -91.24277 1.000 85.75425 116 SER C CA 1
ATOM 17914 C C . SER C 3 116 ? 11.42960 -68.26878 -90.34427 1.000 83.44380 116 SER C C 1
ATOM 17915 O O . SER C 3 116 ? 11.38430 -68.13871 -89.11769 1.000 81.23806 116 SER C O 1
ATOM 17923 N N . ILE C 3 117 ? 11.46934 -69.44826 -90.95743 1.000 84.68274 117 ILE C N 1
ATOM 17924 C CA . ILE C 3 117 ? 11.44282 -70.71871 -90.24336 1.000 84.27921 117 ILE C CA 1
ATOM 17925 C C . ILE C 3 117 ? 12.80968 -71.37185 -90.37803 1.000 83.14455 117 ILE C C 1
ATOM 17926 O O . ILE C 3 117 ? 13.49818 -71.21101 -91.39241 1.000 83.83842 117 ILE C O 1
ATOM 17942 N N . PHE C 3 118 ? 13.20670 -72.11511 -89.33969 1.000 81.77981 118 PHE C N 1
ATOM 17943 C CA . PHE C 3 118 ? 14.53517 -72.71610 -89.28860 1.000 80.12520 118 PHE C CA 1
ATOM 17944 C C . PHE C 3 118 ? 14.46167 -74.16222 -88.81434 1.000 80.90797 118 PHE C C 1
ATOM 17945 O O . PHE C 3 118 ? 13.79532 -74.44728 -87.80313 1.000 81.23751 118 PHE C O 1
ATOM 17962 N N . PRO C 3 119 ? 15.13033 -75.08727 -89.49892 1.000 81.87146 119 PRO C N 1
ATOM 17963 C CA . PRO C 3 119 ? 15.14993 -76.47834 -89.04420 1.000 81.51678 119 PRO C CA 1
ATOM 17964 C C . PRO C 3 119 ? 16.17438 -76.67161 -87.94285 1.000 76.86393 119 PRO C C 1
ATOM 17965 O O . PRO C 3 119 ? 17.01897 -75.79454 -87.70825 1.000 73.99555 119 PRO C O 1
ATOM 17976 N N . PRO C 3 120 ? 16.14036 -77.80672 -87.24874 1.000 76.65553 120 PRO C N 1
ATOM 17977 C CA . PRO C 3 120 ? 17.15548 -78.06264 -86.22032 1.000 73.90991 120 PRO C CA 1
ATOM 17978 C C . PRO C 3 120 ? 18.55725 -78.02108 -86.80878 1.000 72.43231 120 PRO C C 1
ATOM 17979 O O . PRO C 3 120 ? 18.79463 -78.47289 -87.93130 1.000 72.69595 120 PRO C O 1
ATOM 17990 N N . SER C 3 121 ? 19.48814 -77.46422 -86.03917 1.000 69.36465 121 SER C N 1
ATOM 17991 C CA . SER C 3 121 ? 20.88054 -77.45498 -86.45328 1.000 69.82931 121 SER C CA 1
ATOM 17992 C C . SER C 3 121 ? 21.44818 -78.87091 -86.41853 1.000 70.28787 121 SER C C 1
ATOM 17993 O O . SER C 3 121 ? 20.95597 -79.75174 -85.70722 1.000 66.67539 121 SER C O 1
ATOM 18001 N N . SER C 3 122 ? 22.49852 -79.08790 -87.21170 1.000 71.66161 122 SER C N 1
ATOM 18002 C CA . SER C 3 122 ? 23.17762 -80.37810 -87.18040 1.000 73.08354 122 SER C CA 1
ATOM 18003 C C . SER C 3 122 ? 23.74195 -80.66177 -85.79482 1.000 70.90458 122 SER C C 1
ATOM 18004 O O . SER C 3 122 ? 23.69717 -81.80211 -85.31886 1.000 69.95746 122 SER C O 1
ATOM 18012 N N . GLU C 3 123 ? 24.26866 -79.63083 -85.12794 1.000 70.18803 123 GLU C N 1
ATOM 18013 C CA . GLU C 3 123 ? 24.83486 -79.82115 -83.79721 1.000 68.93816 123 GLU C CA 1
ATOM 18014 C C . GLU C 3 123 ? 23.78625 -80.33408 -82.81927 1.000 67.05834 123 GLU C C 1
ATOM 18015 O O . GLU C 3 123 ? 24.06939 -81.21117 -81.99437 1.000 66.52919 123 GLU C O 1
ATOM 18027 N N . GLN C 3 124 ? 22.56791 -79.79657 -82.89337 1.000 66.20268 124 GLN C N 1
ATOM 18028 C CA . GLN C 3 124 ? 21.53131 -80.19714 -81.94927 1.000 67.32667 124 GLN C CA 1
ATOM 18029 C C . GLN C 3 124 ? 21.11582 -81.64640 -82.16720 1.000 71.33199 124 GLN C C 1
ATOM 18030 O O . GLN C 3 124 ? 20.87136 -82.38047 -81.20227 1.000 71.77172 124 GLN C O 1
ATOM 18044 N N . LEU C 3 125 ? 21.03598 -82.07872 -83.42636 1.000 75.14870 125 LEU C N 1
ATOM 18045 C CA . LEU C 3 125 ? 20.57024 -83.43181 -83.71188 1.000 79.74410 125 LEU C CA 1
ATOM 18046 C C . LEU C 3 125 ? 21.53888 -84.48176 -83.17360 1.000 81.55280 125 LEU C C 1
ATOM 18047 O O . LEU C 3 125 ? 21.10509 -85.51421 -82.64767 1.000 81.99816 125 LEU C O 1
ATOM 18063 N N . THR C 3 126 ? 22.85039 -84.24262 -83.28255 1.000 83.40131 126 THR C N 1
ATOM 18064 C CA . THR C 3 126 ? 23.80412 -85.19544 -82.71976 1.000 84.92041 126 THR C CA 1
ATOM 18065 C C . THR C 3 126 ? 23.62649 -85.30969 -81.21277 1.000 85.81644 126 THR C C 1
ATOM 18066 O O . THR C 3 126 ? 23.74340 -86.40095 -80.64367 1.000 84.61320 126 THR C O 1
ATOM 18077 N N . SER C 3 127 ? 23.36128 -84.18567 -80.54764 1.000 88.21276 127 SER C N 1
ATOM 18078 C CA . SER C 3 127 ? 23.09273 -84.21229 -79.11834 1.000 90.46815 127 SER C CA 1
ATOM 18079 C C . SER C 3 127 ? 21.78410 -84.91451 -78.79866 1.000 92.55126 127 SER C C 1
ATOM 18080 O O . SER C 3 127 ? 21.57587 -85.32489 -77.65202 1.000 91.37121 127 SER C O 1
ATOM 18088 N N . GLY C 3 128 ? 20.91104 -85.07411 -79.78675 1.000 95.42223 128 GLY C N 1
ATOM 18089 C CA . GLY C 3 128 ? 19.57473 -85.56888 -79.54234 1.000 98.23340 128 GLY C CA 1
ATOM 18090 C C . GLY C 3 128 ? 18.62315 -84.40355 -79.38980 1.000 98.80860 128 GLY C C 1
ATOM 18091 O O . GLY C 3 128 ? 19.00043 -83.36168 -78.84454 1.000 102.11523 128 GLY C O 1
ATOM 18095 N N . GLY C 3 129 ? 17.40388 -84.54985 -79.87576 1.000 97.55585 129 GLY C N 1
ATOM 18096 C CA . GLY C 3 129 ? 16.47806 -83.43163 -79.80325 1.000 94.25251 129 GLY C CA 1
ATOM 18097 C C . GLY C 3 129 ? 16.55270 -82.54131 -81.02614 1.000 88.02209 129 GLY C C 1
ATOM 18098 O O . GLY C 3 129 ? 17.58796 -82.40377 -81.67681 1.000 84.86828 129 GLY C O 1
ATOM 18102 N N . ALA C 3 130 ? 15.41966 -81.91934 -81.34029 1.000 86.53446 130 ALA C N 1
ATOM 18103 C CA . ALA C 3 130 ? 15.28205 -81.09003 -82.52814 1.000 85.40080 130 ALA C CA 1
ATOM 18104 C C . ALA C 3 130 ? 14.37363 -79.91514 -82.21128 1.000 83.23718 130 ALA C C 1
ATOM 18105 O O . ALA C 3 130 ? 13.26384 -80.10471 -81.70511 1.000 83.68886 130 ALA C O 1
ATOM 18112 N N . SER C 3 131 ? 14.84557 -78.70845 -82.50858 1.000 79.30819 131 SER C N 1
ATOM 18113 C CA . SER C 3 131 ? 14.07502 -77.49022 -82.30989 1.000 77.06304 131 SER C CA 1
ATOM 18114 C C . SER C 3 131 ? 13.86475 -76.80913 -83.65318 1.000 76.85570 131 SER C C 1
ATOM 18115 O O . SER C 3 131 ? 14.82823 -76.56038 -84.38571 1.000 75.51075 131 SER C O 1
ATOM 18123 N N . VAL C 3 132 ? 12.60902 -76.51776 -83.97388 1.000 78.67359 132 VAL C N 1
ATOM 18124 C CA . VAL C 3 132 ? 12.25435 -75.73351 -85.14988 1.000 79.78196 132 VAL C CA 1
ATOM 18125 C C . VAL C 3 132 ? 11.90685 -74.33414 -84.66529 1.000 77.62965 132 VAL C C 1
ATOM 18126 O O . VAL C 3 132 ? 11.00250 -74.16250 -83.83880 1.000 76.09214 132 VAL C O 1
ATOM 18139 N N . VAL C 3 133 ? 12.62502 -73.33562 -85.16467 1.000 77.73863 133 VAL C N 1
ATOM 18140 C CA . VAL C 3 133 ? 12.47625 -71.95928 -84.71311 1.000 76.23444 133 VAL C CA 1
ATOM 18141 C C . VAL C 3 133 ? 11.82816 -71.15136 -85.82558 1.000 78.72966 133 VAL C C 1
ATOM 18142 O O . VAL C 3 133 ? 12.18928 -71.29049 -87.00054 1.000 78.68215 133 VAL C O 1
ATOM 18155 N N . CYS C 3 134 ? 10.86905 -70.30768 -85.45131 1.000 80.45306 134 CYS C N 1
ATOM 18156 C CA . CYS C 3 134 ? 10.18600 -69.42282 -86.38407 1.000 84.79792 134 CYS C CA 1
ATOM 18157 C C . CYS C 3 134 ? 10.19844 -68.01065 -85.82004 1.000 80.06460 134 CYS C C 1
ATOM 18158 O O . CYS C 3 134 ? 9.75633 -67.78759 -84.68833 1.000 78.81817 134 CYS C O 1
ATOM 18165 N N . PHE C 3 135 ? 10.70507 -67.06461 -86.60753 1.000 80.22286 135 PHE C N 1
ATOM 18166 C CA . PHE C 3 135 ? 10.80045 -65.66717 -86.20932 1.000 78.46363 135 PHE C CA 1
ATOM 18167 C C . PHE C 3 135 ? 9.78501 -64.83628 -86.97903 1.000 78.77769 135 PHE C C 1
ATOM 18168 O O . PHE C 3 135 ? 9.75494 -64.87421 -88.21251 1.000 79.60758 135 PHE C O 1
ATOM 18185 N N . LEU C 3 136 ? 8.97654 -64.07348 -86.24914 1.000 79.63314 136 LEU C N 1
ATOM 18186 C CA . LEU C 3 136 ? 8.06800 -63.08434 -86.81905 1.000 81.58248 136 LEU C CA 1
ATOM 18187 C C . LEU C 3 136 ? 8.51162 -61.71242 -86.33572 1.000 77.97945 136 LEU C C 1
ATOM 18188 O O . LEU C 3 136 ? 8.39577 -61.40613 -85.14360 1.000 75.38707 136 LEU C O 1
ATOM 18204 N N . ASN C 3 137 ? 8.99520 -60.87920 -87.25120 1.000 78.18961 137 ASN C N 1
ATOM 18205 C CA . ASN C 3 137 ? 9.69325 -59.65918 -86.87994 1.000 78.37277 137 ASN C CA 1
ATOM 18206 C C . ASN C 3 137 ? 9.00244 -58.41456 -87.41753 1.000 79.79862 137 ASN C C 1
ATOM 18207 O O . ASN C 3 137 ? 8.42683 -58.42329 -88.51247 1.000 81.74501 137 ASN C O 1
ATOM 18218 N N . ASN C 3 138 ? 9.06469 -57.35388 -86.61688 1.000 78.30918 138 ASN C N 1
ATOM 18219 C CA . ASN C 3 138 ? 8.66988 -56.00161 -87.00253 1.000 78.24395 138 ASN C CA 1
ATOM 18220 C C . ASN C 3 138 ? 7.23926 -55.96005 -87.53832 1.000 78.81399 138 ASN C C 1
ATOM 18221 O O . ASN C 3 138 ? 6.98040 -55.56726 -88.67645 1.000 79.56915 138 ASN C O 1
ATOM 18232 N N . PHE C 3 139 ? 6.29980 -56.34949 -86.67839 1.000 79.91220 139 PHE C N 1
ATOM 18233 C CA . PHE C 3 139 ? 4.88130 -56.27579 -86.99230 1.000 82.68618 139 PHE C CA 1
ATOM 18234 C C . PHE C 3 139 ? 4.15821 -55.38591 -85.98910 1.000 82.84428 139 PHE C C 1
ATOM 18235 O O . PHE C 3 139 ? 4.55577 -55.27761 -84.82537 1.000 80.03230 139 PHE C O 1
ATOM 18252 N N . TYR C 3 140 ? 3.09236 -54.73853 -86.46467 1.000 86.76307 140 TYR C N 1
ATOM 18253 C CA . TYR C 3 140 ? 2.20459 -53.92507 -85.64731 1.000 88.43293 140 TYR C CA 1
ATOM 18254 C C . TYR C 3 140 ? 0.78049 -54.20821 -86.10845 1.000 96.13061 140 TYR C C 1
ATOM 18255 O O . TYR C 3 140 ? 0.53507 -54.30332 -87.32101 1.000 98.18093 140 TYR C O 1
ATOM 18273 N N . PRO C 3 141 ? -0.18476 -54.34431 -85.18167 1.000 100.88706 141 PRO C N 1
ATOM 18274 C CA . PRO C 3 141 ? -0.12253 -54.22256 -83.71850 1.000 100.25077 141 PRO C CA 1
ATOM 18275 C C . PRO C 3 141 ? 0.40791 -55.48502 -83.03904 1.000 98.64361 141 PRO C C 1
ATOM 18276 O O . PRO C 3 141 ? 0.78997 -56.42907 -83.73100 1.000 98.87919 141 PRO C O 1
ATOM 18287 N N . LYS C 3 142 ? 0.41786 -55.50628 -81.70160 1.000 97.83879 142 LYS C N 1
ATOM 18288 C CA . LYS C 3 142 ? 1.11204 -56.58044 -80.99951 1.000 97.18467 142 LYS C CA 1
ATOM 18289 C C . LYS C 3 142 ? 0.39875 -57.92319 -81.13429 1.000 96.10753 142 LYS C C 1
ATOM 18290 O O . LYS C 3 142 ? 1.04526 -58.97203 -81.03598 1.000 93.54404 142 LYS C O 1
ATOM 18309 N N . ASP C 3 143 ? -0.91406 -57.92436 -81.35096 1.000 98.08161 143 ASP C N 1
ATOM 18310 C CA . ASP C 3 143 ? -1.66772 -59.17291 -81.30866 1.000 100.97683 143 ASP C CA 1
ATOM 18311 C C . ASP C 3 143 ? -1.33712 -60.04909 -82.51188 1.000 103.48823 143 ASP C C 1
ATOM 18312 O O . ASP C 3 143 ? -1.29531 -59.57137 -83.64982 1.000 102.48484 143 ASP C O 1
ATOM 18321 N N . ILE C 3 144 ? -1.11054 -61.34005 -82.25510 1.000 108.08866 144 ILE C N 1
ATOM 18322 C CA . ILE C 3 144 ? -0.73497 -62.29348 -83.29546 1.000 112.02855 144 ILE C CA 1
ATOM 18323 C C . ILE C 3 144 ? -0.84099 -63.70978 -82.73939 1.000 109.04218 144 ILE C C 1
ATOM 18324 O O . ILE C 3 144 ? -0.70863 -63.92203 -81.52901 1.000 104.22639 144 ILE C O 1
ATOM 18340 N N . ASN C 3 145 ? -1.08732 -64.68756 -83.61551 1.000 114.25927 145 ASN C N 1
ATOM 18341 C CA . ASN C 3 145 ? -1.21118 -66.08715 -83.22530 1.000 117.61166 145 ASN C CA 1
ATOM 18342 C C . ASN C 3 145 ? -0.33765 -66.95583 -84.12022 1.000 119.05345 145 ASN C C 1
ATOM 18343 O O . ASN C 3 145 ? -0.27748 -66.74553 -85.33579 1.000 117.09941 145 ASN C O 1
ATOM 18354 N N . VAL C 3 146 ? 0.32548 -67.94127 -83.51569 1.000 122.67902 146 VAL C N 1
ATOM 18355 C CA . VAL C 3 146 ? 1.22646 -68.84679 -84.22075 1.000 125.59019 146 VAL C CA 1
ATOM 18356 C C . VAL C 3 146 ? 0.72064 -70.27218 -84.04319 1.000 120.31231 146 VAL C C 1
ATOM 18357 O O . VAL C 3 146 ? 0.40817 -70.69011 -82.92197 1.000 116.53106 146 VAL C O 1
ATOM 18370 N N . LYS C 3 147 ? 0.64167 -71.01337 -85.14891 1.000 123.64555 147 LYS C N 1
ATOM 18371 C CA . LYS C 3 147 ? 0.22639 -72.41080 -85.14123 1.000 121.41063 147 LYS C CA 1
ATOM 18372 C C . LYS C 3 147 ? 1.27260 -73.24755 -85.86317 1.000 123.26610 147 LYS C C 1
ATOM 18373 O O . LYS C 3 147 ? 1.70297 -72.89382 -86.96559 1.000 123.22981 147 LYS C O 1
ATOM 18392 N N . TRP C 3 148 ? 1.68360 -74.34813 -85.23761 1.000 123.80234 148 TRP C N 1
ATOM 18393 C CA . TRP C 3 148 ? 2.64204 -75.27849 -85.82063 1.000 125.85690 148 TRP C CA 1
ATOM 18394 C C . TRP C 3 148 ? 1.88468 -76.47250 -86.39267 1.000 131.27097 148 TRP C C 1
ATOM 18395 O O . TRP C 3 148 ? 1.20357 -77.18791 -85.65069 1.000 131.61785 148 TRP C O 1
ATOM 18416 N N . LYS C 3 149 ? 2.00928 -76.69255 -87.70108 1.000 134.22028 149 LYS C N 1
ATOM 18417 C CA . LYS C 3 149 ? 1.43050 -77.85839 -88.36434 1.000 145.27806 149 LYS C CA 1
ATOM 18418 C C . LYS C 3 149 ? 2.55882 -78.65480 -89.01001 1.000 143.61387 149 LYS C C 1
ATOM 18419 O O . LYS C 3 149 ? 3.13787 -78.21866 -90.01056 1.000 144.36357 149 LYS C O 1
ATOM 18438 N N . ILE C 3 150 ? 2.87197 -79.82142 -88.44362 1.000 131.50707 150 ILE C N 1
ATOM 18439 C CA . ILE C 3 150 ? 3.86269 -80.70239 -89.06157 1.000 131.51135 150 ILE C CA 1
ATOM 18440 C C . ILE C 3 150 ? 3.34891 -81.19097 -90.41045 1.000 134.28205 150 ILE C C 1
ATOM 18441 O O . ILE C 3 150 ? 3.97335 -80.97132 -91.45458 1.000 135.80939 150 ILE C O 1
ATOM 18457 N N . ASP C 3 151 ? 2.19946 -81.86420 -90.40371 1.000 137.81049 151 ASP C N 1
ATOM 18458 C CA . ASP C 3 151 ? 1.58424 -82.39888 -91.61513 1.000 140.79110 151 ASP C CA 1
ATOM 18459 C C . ASP C 3 151 ? 0.09375 -82.05916 -91.60969 1.000 143.04646 151 ASP C C 1
ATOM 18460 O O . ASP C 3 151 ? -0.77582 -82.92953 -91.61543 1.000 145.28376 151 ASP C O 1
ATOM 18469 N N . GLY C 3 152 ? -0.19809 -80.76031 -91.59888 1.000 142.95520 152 GLY C N 1
ATOM 18470 C CA . GLY C 3 152 ? -1.56816 -80.29927 -91.53901 1.000 145.93586 152 GLY C CA 1
ATOM 18471 C C . GLY C 3 152 ? -2.25274 -80.52202 -90.21313 1.000 146.51777 152 GLY C C 1
ATOM 18472 O O . GLY C 3 152 ? -3.47957 -80.39864 -90.13741 1.000 149.05026 152 GLY C O 1
ATOM 18476 N N . SER C 3 153 ? -1.49847 -80.84219 -89.16335 1.000 143.44277 153 SER C N 1
ATOM 18477 C CA . SER C 3 153 ? -2.05002 -81.13079 -87.84667 1.000 142.02351 153 SER C CA 1
ATOM 18478 C C . SER C 3 153 ? -1.33379 -80.28909 -86.80267 1.000 136.39734 153 SER C C 1
ATOM 18479 O O . SER C 3 153 ? -0.10362 -80.33071 -86.70414 1.000 134.43252 153 SER C O 1
ATOM 18487 N N . GLU C 3 154 ? -2.10497 -79.53258 -86.02628 1.000 134.15185 154 GLU C N 1
ATOM 18488 C CA . GLU C 3 154 ? -1.53410 -78.70972 -84.96858 1.000 130.27055 154 GLU C CA 1
ATOM 18489 C C . GLU C 3 154 ? -0.90166 -79.58651 -83.89638 1.000 130.09810 154 GLU C C 1
ATOM 18490 O O . GLU C 3 154 ? -1.48073 -80.58997 -83.46985 1.000 132.96379 154 GLU C O 1
ATOM 18502 N N . ARG C 3 155 ? 0.29611 -79.20140 -83.45678 1.000 127.68448 155 ARG C N 1
ATOM 18503 C CA . ARG C 3 155 ? 0.98356 -79.93671 -82.37987 1.000 130.27016 155 ARG C CA 1
ATOM 18504 C C . ARG C 3 155 ? 0.67585 -79.30489 -81.02495 1.000 130.27738 155 ARG C C 1
ATOM 18505 O O . ARG C 3 155 ? 0.04429 -79.93054 -80.17060 1.000 132.15632 155 ARG C O 1
ATOM 18526 N N . GLN C 3 156 ? 1.13524 -78.07179 -80.80953 1.000 127.30570 156 GLN C N 1
ATOM 18527 C CA . GLN C 3 156 ? 0.76997 -77.31264 -79.61298 1.000 125.70206 156 GLN C CA 1
ATOM 18528 C C . GLN C 3 156 ? 1.09056 -78.08952 -78.33722 1.000 127.15908 156 GLN C C 1
ATOM 18529 O O . GLN C 3 156 ? 0.28435 -78.15589 -77.40695 1.000 127.16819 156 GLN C O 1
ATOM 18543 N N . ASN C 3 157 ? 2.27765 -78.69424 -78.28707 1.000 125.45693 157 ASN C N 1
ATOM 18544 C CA . ASN C 3 157 ? 2.67428 -79.40771 -77.07760 1.000 125.14807 157 ASN C CA 1
ATOM 18545 C C . ASN C 3 157 ? 4.06698 -78.99798 -76.61016 1.000 121.06268 157 ASN C C 1
ATOM 18546 O O . ASN C 3 157 ? 4.24841 -78.64571 -75.44042 1.000 121.52067 157 ASN C O 1
ATOM 18557 N N . GLY C 3 158 ? 5.05398 -79.04218 -77.49998 1.000 119.96896 158 GLY C N 1
ATOM 18558 C CA . GLY C 3 158 ? 6.40813 -78.64809 -77.17380 1.000 117.31994 158 GLY C CA 1
ATOM 18559 C C . GLY C 3 158 ? 6.77408 -77.23296 -77.56238 1.000 114.31868 158 GLY C C 1
ATOM 18560 O O . GLY C 3 158 ? 7.95532 -76.87276 -77.48911 1.000 112.29356 158 GLY C O 1
ATOM 18564 N N . VAL C 3 159 ? 5.80447 -76.41579 -77.96063 1.000 111.21626 159 VAL C N 1
ATOM 18565 C CA . VAL C 3 159 ? 6.07693 -75.07159 -78.45445 1.000 105.00173 159 VAL C CA 1
ATOM 18566 C C . VAL C 3 159 ? 6.37626 -74.14013 -77.28725 1.000 99.29302 159 VAL C C 1
ATOM 18567 O O . VAL C 3 159 ? 5.75109 -74.22533 -76.22296 1.000 98.25507 159 VAL C O 1
ATOM 18580 N N . LEU C 3 160 ? 7.34338 -73.24367 -77.48784 1.000 94.94842 160 LEU C N 1
ATOM 18581 C CA . LEU C 3 160 ? 7.65076 -72.18004 -76.54066 1.000 89.97350 160 LEU C CA 1
ATOM 18582 C C . LEU C 3 160 ? 7.82917 -70.87922 -77.31052 1.000 85.60541 160 LEU C C 1
ATOM 18583 O O . LEU C 3 160 ? 8.49553 -70.85208 -78.34932 1.000 84.37185 160 LEU C O 1
ATOM 18599 N N . ASN C 3 161 ? 7.24083 -69.80430 -76.79323 1.000 84.64630 161 ASN C N 1
ATOM 18600 C CA . ASN C 3 161 ? 7.20694 -68.52174 -77.47790 1.000 84.08726 161 ASN C CA 1
ATOM 18601 C C . ASN C 3 161 ? 7.83582 -67.43776 -76.61462 1.000 80.81453 161 ASN C C 1
ATOM 18602 O O . ASN C 3 161 ? 7.86682 -67.53827 -75.38526 1.000 79.21753 161 ASN C O 1
ATOM 18613 N N . SER C 3 162 ? 8.33167 -66.39324 -77.27524 1.000 79.66402 162 SER C N 1
ATOM 18614 C CA . SER C 3 162 ? 8.87102 -65.22848 -76.58917 1.000 77.89025 162 SER C CA 1
ATOM 18615 C C . SER C 3 162 ? 8.57663 -63.99109 -77.42491 1.000 77.91954 162 SER C C 1
ATOM 18616 O O . SER C 3 162 ? 8.60873 -64.04352 -78.65800 1.000 77.46207 162 SER C O 1
ATOM 18624 N N . TRP C 3 163 ? 8.29310 -62.88337 -76.74225 1.000 78.73094 163 TRP C N 1
ATOM 18625 C CA . TRP C 3 163 ? 7.93650 -61.62229 -77.37368 1.000 78.27362 163 TRP C CA 1
ATOM 18626 C C . TRP C 3 163 ? 8.91000 -60.53326 -76.94262 1.000 77.67407 163 TRP C C 1
ATOM 18627 O O . TRP C 3 163 ? 9.43588 -60.55719 -75.82591 1.000 76.57426 163 TRP C O 1
ATOM 18648 N N . THR C 3 164 ? 9.14185 -59.57238 -77.83247 1.000 78.64984 164 THR C N 1
ATOM 18649 C CA . THR C 3 164 ? 10.00099 -58.44039 -77.52373 1.000 79.92125 164 THR C CA 1
ATOM 18650 C C . THR C 3 164 ? 9.18004 -57.26981 -76.99810 1.000 80.67244 164 THR C C 1
ATOM 18651 O O . THR C 3 164 ? 7.99367 -57.12774 -77.30610 1.000 81.64572 164 THR C O 1
ATOM 18662 N N . ASP C 3 165 ? 9.82722 -56.43004 -76.19543 1.000 81.79868 165 ASP C N 1
ATOM 18663 C CA . ASP C 3 165 ? 9.28676 -55.10689 -75.92813 1.000 83.57091 165 ASP C CA 1
ATOM 18664 C C . ASP C 3 165 ? 9.12275 -54.35409 -77.24285 1.000 83.79555 165 ASP C C 1
ATOM 18665 O O . ASP C 3 165 ? 9.82484 -54.61694 -78.22328 1.000 81.62874 165 ASP C O 1
ATOM 18674 N N . GLN C 3 166 ? 8.18276 -53.41225 -77.26466 1.000 85.33255 166 GLN C N 1
ATOM 18675 C CA . GLN C 3 166 ? 8.03193 -52.54872 -78.42764 1.000 87.14447 166 GLN C CA 1
ATOM 18676 C C . GLN C 3 166 ? 9.35954 -51.87149 -78.74150 1.000 87.59194 166 GLN C C 1
ATOM 18677 O O . GLN C 3 166 ? 10.04625 -51.37755 -77.84367 1.000 87.66852 166 GLN C O 1
ATOM 18691 N N . ASP C 3 167 ? 9.72322 -51.85886 -80.01979 1.000 88.61776 167 ASP C N 1
ATOM 18692 C CA . ASP C 3 167 ? 11.00099 -51.29647 -80.43454 1.000 89.82098 167 ASP C CA 1
ATOM 18693 C C . ASP C 3 167 ? 10.93452 -49.77438 -80.40545 1.000 94.14092 167 ASP C C 1
ATOM 18694 O O . ASP C 3 167 ? 9.90427 -49.17563 -80.72755 1.000 94.12315 167 ASP C O 1
ATOM 18703 N N . SER C 3 168 ? 12.04598 -49.15073 -80.00584 1.000 98.17202 168 SER C N 1
ATOM 18704 C CA . SER C 3 168 ? 12.06022 -47.70463 -79.80674 1.000 102.54179 168 SER C CA 1
ATOM 18705 C C . SER C 3 168 ? 12.06920 -46.96139 -81.13684 1.000 104.85136 168 SER C C 1
ATOM 18706 O O . SER C 3 168 ? 11.29834 -46.01533 -81.33545 1.000 106.49768 168 SER C O 1
ATOM 18714 N N . LYS C 3 169 ? 12.94222 -47.37120 -82.05970 1.000 107.14586 169 LYS C N 1
ATOM 18715 C CA . LYS C 3 169 ? 13.05351 -46.67441 -83.33758 1.000 111.78449 169 LYS C CA 1
ATOM 18716 C C . LYS C 3 169 ? 11.74975 -46.76282 -84.12370 1.000 110.23933 169 LYS C C 1
ATOM 18717 O O . LYS C 3 169 ? 11.21877 -45.74782 -84.58959 1.000 112.95420 169 LYS C O 1
ATOM 18736 N N . ASP C 3 170 ? 11.22854 -47.97636 -84.29186 1.000 106.71452 170 ASP C N 1
ATOM 18737 C CA . ASP C 3 170 ? 9.96376 -48.22584 -84.97178 1.000 106.41260 170 ASP C CA 1
ATOM 18738 C C . ASP C 3 170 ? 9.04909 -48.97660 -84.01392 1.000 104.65168 170 ASP C C 1
ATOM 18739 O O . ASP C 3 170 ? 9.42973 -50.02403 -83.48694 1.000 105.79338 170 ASP C O 1
ATOM 18748 N N . SER C 3 171 ? 7.84931 -48.44428 -83.78747 1.000 102.45039 171 SER C N 1
ATOM 18749 C CA . SER C 3 171 ? 6.96975 -48.97955 -82.75332 1.000 96.91325 171 SER C CA 1
ATOM 18750 C C . SER C 3 171 ? 6.36814 -50.30174 -83.21014 1.000 93.69066 171 SER C C 1
ATOM 18751 O O . SER C 3 171 ? 5.14768 -50.42736 -83.40541 1.000 94.58230 171 SER C O 1
ATOM 18759 N N . THR C 3 172 ? 7.22341 -51.29625 -83.38979 1.000 90.41015 172 THR C N 1
ATOM 18760 C CA . THR C 3 172 ? 6.80449 -52.63312 -83.76946 1.000 87.55545 172 THR C CA 1
ATOM 18761 C C . THR C 3 172 ? 7.24330 -53.63623 -82.71114 1.000 81.03075 172 THR C C 1
ATOM 18762 O O . THR C 3 172 ? 8.07565 -53.35012 -81.84500 1.000 77.47153 172 THR C O 1
ATOM 18773 N N . TYR C 3 173 ? 6.66374 -54.82665 -82.80434 1.000 78.04476 173 TYR C N 1
ATOM 18774 C CA . TYR C 3 173 ? 6.95827 -55.94308 -81.92409 1.000 76.02796 173 TYR C CA 1
ATOM 18775 C C . TYR C 3 173 ? 7.53587 -57.08280 -82.75279 1.000 77.62754 173 TYR C C 1
ATOM 18776 O O . TYR C 3 173 ? 7.49999 -57.06551 -83.98579 1.000 80.53655 173 TYR C O 1
ATOM 18794 N N . SER C 3 174 ? 8.07972 -58.08242 -82.06431 1.000 75.75217 174 SER C N 1
ATOM 18795 C CA . SER C 3 174 ? 8.63354 -59.25636 -82.72430 1.000 73.63796 174 SER C CA 1
ATOM 18796 C C . SER C 3 174 ? 8.35926 -60.47961 -81.86006 1.000 72.97747 174 SER C C 1
ATOM 18797 O O . SER C 3 174 ? 7.97044 -60.37232 -80.69508 1.000 73.81806 174 SER C O 1
ATOM 18805 N N . PHE C 3 175 ? 8.57470 -61.65550 -82.44547 1.000 74.16125 175 PHE C N 1
ATOM 18806 C CA . PHE C 3 175 ? 8.02239 -62.89993 -81.92071 1.000 75.14201 175 PHE C CA 1
ATOM 18807 C C . PHE C 3 175 ? 8.92883 -64.04819 -82.33720 1.000 73.29267 175 PHE C C 1
ATOM 18808 O O . PHE C 3 175 ? 9.25948 -64.17807 -83.51872 1.000 72.67153 175 PHE C O 1
ATOM 18825 N N . SER C 3 176 ? 9.32660 -64.87386 -81.36744 1.000 72.05679 176 SER C N 1
ATOM 18826 C CA . SER C 3 176 ? 10.08278 -66.09497 -81.62071 1.000 71.66941 176 SER C CA 1
ATOM 18827 C C . SER C 3 176 ? 9.30352 -67.29259 -81.09474 1.000 72.72340 176 SER C C 1
ATOM 18828 O O . SER C 3 176 ? 8.92634 -67.32219 -79.91878 1.000 71.72401 176 SER C O 1
ATOM 18836 N N . SER C 3 177 ? 9.07337 -68.27793 -81.96101 1.000 74.65225 177 SER C N 1
ATOM 18837 C CA . SER C 3 177 ? 8.37766 -69.50737 -81.60121 1.000 75.74690 177 SER C CA 1
ATOM 18838 C C . SER C 3 177 ? 9.28667 -70.69489 -81.88056 1.000 75.35971 177 SER C C 1
ATOM 18839 O O . SER C 3 177 ? 9.84290 -70.81012 -82.97807 1.000 75.11502 177 SER C O 1
ATOM 18847 N N . THR C 3 178 ? 9.42488 -71.57969 -80.89445 1.000 75.24548 178 THR C N 1
ATOM 18848 C CA . THR C 3 178 ? 10.31385 -72.73225 -80.99232 1.000 74.98343 178 THR C CA 1
ATOM 18849 C C . THR C 3 178 ? 9.52981 -73.99704 -80.66972 1.000 77.58754 178 THR C C 1
ATOM 18850 O O . THR C 3 178 ? 9.07730 -74.18161 -79.53497 1.000 76.06055 178 THR C O 1
ATOM 18861 N N . LEU C 3 179 ? 9.37629 -74.86232 -81.66780 1.000 81.79519 179 LEU C N 1
ATOM 18862 C CA . LEU C 3 179 ? 8.83653 -76.20187 -81.47477 1.000 85.87427 179 LEU C CA 1
ATOM 18863 C C . LEU C 3 179 ? 9.99494 -77.16096 -81.22751 1.000 84.59403 179 LEU C C 1
ATOM 18864 O O . LEU C 3 179 ? 10.84068 -77.35467 -82.10783 1.000 81.31067 179 LEU C O 1
ATOM 18880 N N . THR C 3 180 ? 10.02895 -77.76570 -80.04358 1.000 87.37219 180 THR C N 1
ATOM 18881 C CA . THR C 3 180 ? 11.10445 -78.66854 -79.65602 1.000 90.84898 180 THR C CA 1
ATOM 18882 C C . THR C 3 180 ? 10.58528 -80.09706 -79.59350 1.000 93.12659 180 THR C C 1
ATOM 18883 O O . THR C 3 180 ? 9.51630 -80.35232 -79.02649 1.000 93.66849 180 THR C O 1
ATOM 18894 N N . LEU C 3 181 ? 11.35371 -81.02055 -80.16840 1.000 94.56429 181 LEU C N 1
ATOM 18895 C CA . LEU C 3 181 ? 10.99855 -82.43054 -80.18549 1.000 96.62048 181 LEU C CA 1
ATOM 18896 C C . LEU C 3 181 ? 12.16734 -83.27889 -79.70989 1.000 95.93465 181 LEU C C 1
ATOM 18897 O O . LEU C 3 181 ? 13.17598 -82.75640 -79.22294 1.000 91.56327 181 LEU C O 1
ATOM 18913 N N . THR C 3 182 ? 12.03252 -84.58859 -79.85783 1.000 100.55542 182 THR C N 1
ATOM 18914 C CA . THR C 3 182 ? 13.16582 -85.49539 -79.85304 1.000 100.83237 182 THR C CA 1
ATOM 18915 C C . THR C 3 182 ? 13.66634 -85.65491 -81.28480 1.000 102.62677 182 THR C C 1
ATOM 18916 O O . THR C 3 182 ? 12.93239 -85.42660 -82.24974 1.000 104.03238 182 THR C O 1
ATOM 18927 N N . LYS C 3 183 ? 14.93670 -86.03664 -81.42154 1.000 102.35915 183 LYS C N 1
ATOM 18928 C CA . LYS C 3 183 ? 15.45406 -86.31268 -82.75716 1.000 104.67805 183 LYS C CA 1
ATOM 18929 C C . LYS C 3 183 ? 14.63095 -87.40127 -83.43510 1.000 108.88406 183 LYS C C 1
ATOM 18930 O O . LYS C 3 183 ? 14.35803 -87.32740 -84.63897 1.000 110.54048 183 LYS C O 1
ATOM 18949 N N . ASP C 3 184 ? 14.21884 -88.41618 -82.67227 1.000 110.19490 184 ASP C N 1
ATOM 18950 C CA . ASP C 3 184 ? 13.41159 -89.49490 -83.23142 1.000 113.80733 184 ASP C CA 1
ATOM 18951 C C . ASP C 3 184 ? 12.13299 -88.95096 -83.85759 1.000 113.15025 184 ASP C C 1
ATOM 18952 O O . ASP C 3 184 ? 11.86143 -89.16760 -85.04409 1.000 113.68653 184 ASP C O 1
ATOM 18961 N N . GLU C 3 185 ? 11.32986 -88.23923 -83.06399 1.000 110.69789 185 GLU C N 1
ATOM 18962 C CA . GLU C 3 185 ? 10.07088 -87.70336 -83.57005 1.000 111.90055 185 GLU C CA 1
ATOM 18963 C C . GLU C 3 185 ? 10.29961 -86.80020 -84.77554 1.000 109.83493 185 GLU C C 1
ATOM 18964 O O . GLU C 3 185 ? 9.57149 -86.88693 -85.77160 1.000 111.45338 185 GLU C O 1
ATOM 18976 N N . TYR C 3 186 ? 11.30783 -85.92634 -84.70664 1.000 105.14584 186 TYR C N 1
ATOM 18977 C CA . TYR C 3 186 ? 11.57597 -85.02761 -85.82488 1.000 104.53051 186 TYR C CA 1
ATOM 18978 C C . TYR C 3 186 ? 11.78916 -85.80373 -87.11750 1.000 106.52775 186 TYR C C 1
ATOM 18979 O O . TYR C 3 186 ? 11.28880 -85.41061 -88.17772 1.000 104.38163 186 TYR C O 1
ATOM 18997 N N . GLU C 3 187 ? 12.52673 -86.90756 -87.05024 1.000 111.08794 187 GLU C N 1
ATOM 18998 C CA . GLU C 3 187 ? 12.89812 -87.66042 -88.23933 1.000 116.74733 187 GLU C CA 1
ATOM 18999 C C . GLU C 3 187 ? 11.79910 -88.59714 -88.72419 1.000 123.00392 187 GLU C C 1
ATOM 19000 O O . GLU C 3 187 ? 12.04347 -89.38319 -89.64555 1.000 125.69278 187 GLU C O 1
ATOM 19012 N N . ARG C 3 188 ? 10.60116 -88.52897 -88.14441 1.000 124.69433 188 ARG C N 1
ATOM 19013 C CA . ARG C 3 188 ? 9.49714 -89.36608 -88.59638 1.000 130.13176 188 ARG C CA 1
ATOM 19014 C C . ARG C 3 188 ? 8.61548 -88.67850 -89.63045 1.000 132.47188 188 ARG C C 1
ATOM 19015 O O . ARG C 3 188 ? 7.98682 -89.36226 -90.44611 1.000 136.44893 188 ARG C O 1
ATOM 19036 N N . HIS C 3 189 ? 8.55623 -87.35146 -89.62153 1.000 130.34385 189 HIS C N 1
ATOM 19037 C CA . HIS C 3 189 ? 7.72866 -86.58176 -90.53995 1.000 131.99302 189 HIS C CA 1
ATOM 19038 C C . HIS C 3 189 ? 8.61788 -85.79183 -91.49230 1.000 131.05814 189 HIS C C 1
ATOM 19039 O O . HIS C 3 189 ? 9.83224 -85.68412 -91.29944 1.000 128.19012 189 HIS C O 1
ATOM 19053 N N . ASN C 3 190 ? 8.00503 -85.23861 -92.53886 1.000 133.58240 190 ASN C N 1
ATOM 19054 C CA . ASN C 3 190 ? 8.76244 -84.62135 -93.61975 1.000 133.75641 190 ASN C CA 1
ATOM 19055 C C . ASN C 3 190 ? 8.54579 -83.11883 -93.73377 1.000 134.16402 190 ASN C C 1
ATOM 19056 O O . ASN C 3 190 ? 9.52182 -82.36803 -93.81389 1.000 131.25724 190 ASN C O 1
ATOM 19067 N N . SER C 3 191 ? 7.30021 -82.64896 -93.74845 1.000 132.00797 191 SER C N 1
ATOM 19068 C CA . SER C 3 191 ? 7.04143 -81.21960 -93.86198 1.000 128.14545 191 SER C CA 1
ATOM 19069 C C . SER C 3 191 ? 6.96643 -80.58227 -92.47847 1.000 123.77703 191 SER C C 1
ATOM 19070 O O . SER C 3 191 ? 6.60375 -81.22889 -91.49212 1.000 125.17603 191 SER C O 1
ATOM 19078 N N . TYR C 3 192 ? 7.31853 -79.29936 -92.41624 1.000 120.00468 192 TYR C N 1
ATOM 19079 C CA . TYR C 3 192 ? 7.33423 -78.55029 -91.16370 1.000 115.86314 192 TYR C CA 1
ATOM 19080 C C . TYR C 3 192 ? 6.90320 -77.12216 -91.44956 1.000 114.52805 192 TYR C C 1
ATOM 19081 O O . TYR C 3 192 ? 7.54676 -76.42621 -92.24051 1.000 111.37306 192 TYR C O 1
ATOM 19099 N N . THR C 3 193 ? 5.82431 -76.68566 -90.80014 1.000 116.47676 193 THR C N 1
ATOM 19100 C CA . THR C 3 193 ? 5.14599 -75.45075 -91.16572 1.000 116.40518 193 THR C CA 1
ATOM 19101 C C . THR C 3 193 ? 4.95156 -74.55560 -89.95194 1.000 106.70182 193 THR C C 1
ATOM 19102 O O . THR C 3 193 ? 4.48194 -75.00873 -88.90239 1.000 100.54503 193 THR C O 1
ATOM 19113 N N . CYS C 3 194 ? 5.30581 -73.28373 -90.11221 1.000 106.13359 194 CYS C N 1
ATOM 19114 C CA . CYS C 3 194 ? 5.05437 -72.23855 -89.12854 1.000 102.83732 194 CYS C CA 1
ATOM 19115 C C . CYS C 3 194 ? 3.97769 -71.31403 -89.68226 1.000 104.40438 194 CYS C C 1
ATOM 19116 O O . CYS C 3 194 ? 4.19473 -70.64705 -90.70003 1.000 102.40952 194 CYS C O 1
ATOM 19123 N N . GLU C 3 195 ? 2.82585 -71.27379 -89.01643 1.000 107.82041 195 GLU C N 1
ATOM 19124 C CA . GLU C 3 195 ? 1.66610 -70.53230 -89.49418 1.000 115.24880 195 GLU C CA 1
ATOM 19125 C C . GLU C 3 195 ? 1.42020 -69.31642 -88.61474 1.000 117.46220 195 GLU C C 1
ATOM 19126 O O . GLU C 3 195 ? 1.32816 -69.43900 -87.38883 1.000 116.07417 195 GLU C O 1
ATOM 19138 N N . ALA C 3 196 ? 1.29182 -68.15307 -89.24587 1.000 119.98995 196 ALA C N 1
ATOM 19139 C CA . ALA C 3 196 ? 1.06484 -66.89767 -88.54797 1.000 119.04733 196 ALA C CA 1
ATOM 19140 C C . ALA C 3 196 ? -0.21722 -66.25191 -89.04514 1.000 121.62889 196 ALA C C 1
ATOM 19141 O O . ALA C 3 196 ? -0.43148 -66.13837 -90.25666 1.000 126.55772 196 ALA C O 1
ATOM 19148 N N . THR C 3 197 ? -1.05289 -65.81404 -88.10794 1.000 118.43658 197 THR C N 1
ATOM 19149 C CA . THR C 3 197 ? -2.28660 -65.09939 -88.41308 1.000 118.62608 197 THR C CA 1
ATOM 19150 C C . THR C 3 197 ? -2.18255 -63.70716 -87.80771 1.000 113.77641 197 THR C C 1
ATOM 19151 O O . THR C 3 197 ? -1.93549 -63.57045 -86.60400 1.000 107.79047 197 THR C O 1
ATOM 19162 N N . HIS C 3 198 ? -2.36572 -62.68014 -88.63473 1.000 114.80425 198 HIS C N 1
ATOM 19163 C CA . HIS C 3 198 ? -2.23871 -61.30322 -88.18594 1.000 113.63571 198 HIS C CA 1
ATOM 19164 C C . HIS C 3 198 ? -3.41111 -60.47296 -88.68869 1.000 117.98537 198 HIS C C 1
ATOM 19165 O O . HIS C 3 198 ? -4.07494 -60.81685 -89.66983 1.000 122.08041 198 HIS C O 1
ATOM 19179 N N . LYS C 3 199 ? -3.64874 -59.35826 -87.99225 1.000 117.04744 199 LYS C N 1
ATOM 19180 C CA . LYS C 3 199 ? -4.74333 -58.46437 -88.35349 1.000 120.42526 199 LYS C CA 1
ATOM 19181 C C . LYS C 3 199 ? -4.56762 -57.88872 -89.75161 1.000 121.66270 199 LYS C C 1
ATOM 19182 O O . LYS C 3 199 ? -5.55810 -57.58429 -90.42600 1.000 125.45387 199 LYS C O 1
ATOM 19201 N N . THR C 3 200 ? -3.32190 -57.74151 -90.20841 1.000 121.71439 200 THR C N 1
ATOM 19202 C CA . THR C 3 200 ? -3.07127 -57.01963 -91.45119 1.000 126.19535 200 THR C CA 1
ATOM 19203 C C . THR C 3 200 ? -3.47406 -57.82436 -92.68294 1.000 135.65634 200 THR C C 1
ATOM 19204 O O . THR C 3 200 ? -3.84893 -57.23349 -93.70236 1.000 143.86732 200 THR C O 1
ATOM 19215 N N . SER C 3 201 ? -3.40810 -59.15412 -92.62247 1.000 142.06947 201 SER C N 1
ATOM 19216 C CA . SER C 3 201 ? -3.78025 -59.99600 -93.75383 1.000 147.84580 201 SER C CA 1
ATOM 19217 C C . SER C 3 201 ? -4.78283 -61.05013 -93.31102 1.000 146.67097 201 SER C C 1
ATOM 19218 O O . SER C 3 201 ? -4.58604 -61.71229 -92.28672 1.000 145.65552 201 SER C O 1
ATOM 19226 N N . THR C 3 202 ? -5.85715 -61.20001 -94.09195 1.000 146.02014 202 THR C N 1
ATOM 19227 C CA . THR C 3 202 ? -6.86672 -62.20844 -93.78812 1.000 144.80562 202 THR C CA 1
ATOM 19228 C C . THR C 3 202 ? -6.30488 -63.61749 -93.93147 1.000 141.58199 202 THR C C 1
ATOM 19229 O O . THR C 3 202 ? -6.66719 -64.51722 -93.16404 1.000 143.12738 202 THR C O 1
ATOM 19240 N N . SER C 3 203 ? -5.42656 -63.83006 -94.90853 1.000 138.09553 203 SER C N 1
ATOM 19241 C CA . SER C 3 203 ? -4.82390 -65.13881 -95.12617 1.000 139.22878 203 SER C CA 1
ATOM 19242 C C . SER C 3 203 ? -3.59261 -65.28643 -94.24376 1.000 131.94703 203 SER C C 1
ATOM 19243 O O . SER C 3 203 ? -2.66824 -64.46853 -94.35345 1.000 128.44225 203 SER C O 1
ATOM 19251 N N . PRO C 3 204 ? -3.53279 -66.28590 -93.36382 1.000 133.21495 204 PRO C N 1
ATOM 19252 C CA . PRO C 3 204 ? -2.33687 -66.45639 -92.52863 1.000 130.00781 204 PRO C CA 1
ATOM 19253 C C . PRO C 3 204 ? -1.07720 -66.55533 -93.37353 1.000 129.13105 204 PRO C C 1
ATOM 19254 O O . PRO C 3 204 ? -1.02117 -67.31136 -94.34690 1.000 133.12757 204 PRO C O 1
ATOM 19265 N N . ILE C 3 205 ? -0.05403 -65.78253 -93.00228 1.000 123.49148 205 ILE C N 1
ATOM 19266 C CA . ILE C 3 205 ? 1.25467 -65.95832 -93.61830 1.000 120.92339 205 ILE C CA 1
ATOM 19267 C C . ILE C 3 205 ? 1.80947 -67.30772 -93.18675 1.000 121.06977 205 ILE C C 1
ATOM 19268 O O . ILE C 3 205 ? 1.75519 -67.67083 -92.00367 1.000 119.35224 205 ILE C O 1
ATOM 19284 N N . VAL C 3 206 ? 2.34863 -68.05569 -94.14284 1.000 122.60192 206 VAL C N 1
ATOM 19285 C CA . VAL C 3 206 ? 2.81916 -69.41182 -93.90421 1.000 121.54432 206 VAL C CA 1
ATOM 19286 C C . VAL C 3 206 ? 4.25824 -69.51887 -94.38081 1.000 119.11268 206 VAL C C 1
ATOM 19287 O O . VAL C 3 206 ? 4.58382 -69.08993 -95.49329 1.000 119.73042 206 VAL C O 1
ATOM 19300 N N . LYS C 3 207 ? 5.11682 -70.07707 -93.53300 1.000 116.48816 207 LYS C N 1
ATOM 19301 C CA . LYS C 3 207 ? 6.47693 -70.43852 -93.90410 1.000 114.72553 207 LYS C CA 1
ATOM 19302 C C . LYS C 3 207 ? 6.69033 -71.88840 -93.50270 1.000 114.12327 207 LYS C C 1
ATOM 19303 O O . LYS C 3 207 ? 6.35993 -72.27850 -92.37774 1.000 113.80943 207 LYS C O 1
ATOM 19322 N N . SER C 3 208 ? 7.22865 -72.68313 -94.42081 1.000 114.23221 208 SER C N 1
ATOM 19323 C CA . SER C 3 208 ? 7.36213 -74.11178 -94.19361 1.000 114.45132 208 SER C CA 1
ATOM 19324 C C . SER C 3 208 ? 8.52816 -74.64018 -95.01305 1.000 114.03564 208 SER C C 1
ATOM 19325 O O . SER C 3 208 ? 9.07370 -73.95271 -95.87982 1.000 113.26006 208 SER C O 1
ATOM 19333 N N . PHE C 3 209 ? 8.90665 -75.87936 -94.72013 1.000 115.43730 209 PHE C N 1
ATOM 19334 C CA . PHE C 3 209 ? 9.99541 -76.54072 -95.42237 1.000 117.18565 209 PHE C CA 1
ATOM 19335 C C . PHE C 3 209 ? 9.78284 -78.04221 -95.30628 1.000 120.34367 209 PHE C C 1
ATOM 19336 O O . PHE C 3 209 ? 8.97770 -78.51545 -94.50060 1.000 119.92101 209 PHE C O 1
ATOM 19353 N N . ASN C 3 210 ? 10.51691 -78.78737 -96.12473 1.000 123.82934 210 ASN C N 1
ATOM 19354 C CA . ASN C 3 210 ? 10.49549 -80.24297 -96.09684 1.000 128.66540 210 ASN C CA 1
ATOM 19355 C C . ASN C 3 210 ? 11.86274 -80.75191 -95.66247 1.000 127.89932 210 ASN C C 1
ATOM 19356 O O . ASN C 3 210 ? 12.89105 -80.32843 -96.20124 1.000 127.22363 210 ASN C O 1
ATOM 19367 N N . ARG C 3 211 ? 11.86383 -81.65428 -94.68066 1.000 128.29439 211 ARG C N 1
ATOM 19368 C CA . ARG C 3 211 ? 13.10888 -82.13278 -94.08854 1.000 128.19709 211 ARG C CA 1
ATOM 19369 C C . ARG C 3 211 ? 13.98522 -82.81898 -95.12849 1.000 132.38652 211 ARG C C 1
ATOM 19370 O O . ARG C 3 211 ? 15.10513 -82.37594 -95.40934 1.000 128.75257 211 ARG C O 1
ATOM 19391 N N . ASN C 3 212 ? 13.49188 -83.92021 -95.69787 1.000 140.44732 212 ASN C N 1
ATOM 19392 C CA . ASN C 3 212 ? 14.17738 -84.59895 -96.78973 1.000 148.41160 212 ASN C CA 1
ATOM 19393 C C . ASN C 3 212 ? 14.74845 -83.61247 -97.80141 1.000 151.78869 212 ASN C C 1
ATOM 19394 O O . ASN C 3 212 ? 15.95255 -83.60842 -98.08197 1.000 151.64236 212 ASN C O 1
ATOM 19405 N N . GLU C 3 213 ? 13.88764 -82.75504 -98.34089 1.000 155.16566 213 GLU C N 1
ATOM 19406 C CA . GLU C 3 213 ? 14.26002 -81.90558 -99.45721 1.000 158.98453 213 GLU C CA 1
ATOM 19407 C C . GLU C 3 213 ? 15.38086 -80.94018 -99.07241 1.000 157.46278 213 GLU C C 1
ATOM 19408 O O . GLU C 3 213 ? 15.70419 -80.73715 -97.89951 1.000 153.53995 213 GLU C O 1
ATOM 19420 N N . CYS C 3 214 ? 15.97749 -80.34775 -100.10184 1.000 161.19166 214 CYS C N 1
ATOM 19421 C CA . CYS C 3 214 ? 17.01068 -79.33164 -99.94972 1.000 160.18255 214 CYS C CA 1
ATOM 19422 C C . CYS C 3 214 ? 17.15159 -78.58913 -101.27405 1.000 163.06752 214 CYS C C 1
ATOM 19423 O O . CYS C 3 214 ? 16.21996 -77.92110 -101.72297 1.000 164.10713 214 CYS C O 1
ATOM 19430 N N . GLN D 4 1 ? 18.62140 -36.01767 -54.30107 1.000 93.88203 1 GLN D N 1
ATOM 19431 C CA . GLN D 4 1 ? 19.47535 -37.03817 -54.97786 1.000 94.78372 1 GLN D CA 1
ATOM 19432 C C . GLN D 4 1 ? 19.36054 -38.35099 -54.21383 1.000 87.56884 1 GLN D C 1
ATOM 19433 O O . GLN D 4 1 ? 20.35155 -38.95771 -53.81326 1.000 87.42197 1 GLN D O 1
ATOM 19449 N N . VAL D 4 2 ? 18.10766 -38.76899 -54.01620 1.000 81.47972 2 VAL D N 1
ATOM 19450 C CA . VAL D 4 2 ? 17.81822 -40.00248 -53.30462 1.000 76.79633 2 VAL D CA 1
ATOM 19451 C C . VAL D 4 2 ? 18.12813 -41.18942 -54.20120 1.000 76.28634 2 VAL D C 1
ATOM 19452 O O . VAL D 4 2 ? 17.76675 -41.21012 -55.38579 1.000 75.84208 2 VAL D O 1
ATOM 19465 N N . GLN D 4 3 ? 18.79409 -42.19295 -53.63799 1.000 75.69394 3 GLN D N 1
ATOM 19466 C CA . GLN D 4 3 ? 19.13853 -43.39591 -54.38169 1.000 76.96267 3 GLN D CA 1
ATOM 19467 C C . GLN D 4 3 ? 19.02652 -44.59963 -53.46248 1.000 71.60538 3 GLN D C 1
ATOM 19468 O O . GLN D 4 3 ? 19.62778 -44.62181 -52.38456 1.000 70.95697 3 GLN D O 1
ATOM 19482 N N . LEU D 4 4 ? 18.23958 -45.58412 -53.88272 1.000 68.63035 4 LEU D N 1
ATOM 19483 C CA . LEU D 4 4 ? 18.13221 -46.86438 -53.19644 1.000 66.62891 4 LEU D CA 1
ATOM 19484 C C . LEU D 4 4 ? 18.81595 -47.90918 -54.06738 1.000 66.67303 4 LEU D C 1
ATOM 19485 O O . LEU D 4 4 ? 18.36937 -48.17671 -55.18848 1.000 65.16923 4 LEU D O 1
ATOM 19501 N N . GLN D 4 5 ? 19.90164 -48.48096 -53.55829 1.000 68.68561 5 GLN D N 1
ATOM 19502 C CA . GLN D 4 5 ? 20.73876 -49.41676 -54.30083 1.000 71.34480 5 GLN D CA 1
ATOM 19503 C C . GLN D 4 5 ? 20.52207 -50.80500 -53.71310 1.000 65.83074 5 GLN D C 1
ATOM 19504 O O . GLN D 4 5 ? 20.88383 -51.05859 -52.55829 1.000 62.23625 5 GLN D O 1
ATOM 19518 N N . GLN D 4 6 ? 19.92716 -51.69562 -54.50011 1.000 62.99110 6 GLN D N 1
ATOM 19519 C CA . GLN D 4 6 ? 19.59472 -53.03705 -54.04649 1.000 62.46990 6 GLN D CA 1
ATOM 19520 C C . GLN D 4 6 ? 20.64960 -54.03777 -54.50187 1.000 64.28273 6 GLN D C 1
ATOM 19521 O O . GLN D 4 6 ? 21.36846 -53.82368 -55.48096 1.000 64.60334 6 GLN D O 1
ATOM 19535 N N . SER D 4 7 ? 20.72953 -55.14465 -53.76950 1.000 65.83043 7 SER D N 1
ATOM 19536 C CA . SER D 4 7 ? 21.73076 -56.16448 -54.03126 1.000 67.54925 7 SER D CA 1
ATOM 19537 C C . SER D 4 7 ? 21.33454 -57.01243 -55.23848 1.000 68.88970 7 SER D C 1
ATOM 19538 O O . SER D 4 7 ? 20.23311 -56.89983 -55.78419 1.000 67.28067 7 SER D O 1
ATOM 19546 N N . GLY D 4 8 ? 22.26005 -57.88533 -55.64940 1.000 71.12679 8 GLY D N 1
ATOM 19547 C CA . GLY D 4 8 ? 22.11455 -58.60478 -56.89498 1.000 71.62016 8 GLY D CA 1
ATOM 19548 C C . GLY D 4 8 ? 21.13637 -59.75958 -56.82492 1.000 71.26894 8 GLY D C 1
ATOM 19549 O O . GLY D 4 8 ? 20.62325 -60.12746 -55.76785 1.000 71.14961 8 GLY D O 1
ATOM 19553 N N . ALA D 4 9 ? 20.89445 -60.34545 -57.99583 1.000 72.37639 9 ALA D N 1
ATOM 19554 C CA . ALA D 4 9 ? 19.92276 -61.42202 -58.11618 1.000 73.70733 9 ALA D CA 1
ATOM 19555 C C . ALA D 4 9 ? 20.25656 -62.56767 -57.16987 1.000 77.47281 9 ALA D C 1
ATOM 19556 O O . ALA D 4 9 ? 21.42462 -62.90255 -56.95414 1.000 78.56997 9 ALA D O 1
ATOM 19563 N N . GLU D 4 10 ? 19.21384 -63.16941 -56.60667 1.000 78.85405 10 GLU D N 1
ATOM 19564 C CA . GLU D 4 10 ? 19.33913 -64.27808 -55.67435 1.000 80.00527 10 GLU D CA 1
ATOM 19565 C C . GLU D 4 10 ? 18.85573 -65.56296 -56.33391 1.000 81.28417 10 GLU D C 1
ATOM 19566 O O . GLU D 4 10 ? 17.91688 -65.54603 -57.13628 1.000 80.48816 10 GLU D O 1
ATOM 19578 N N . LEU D 4 11 ? 19.50971 -66.67298 -56.00024 1.000 84.07272 11 LEU D N 1
ATOM 19579 C CA . LEU D 4 11 ? 19.07294 -68.00151 -56.40386 1.000 85.42182 11 LEU D CA 1
ATOM 19580 C C . LEU D 4 11 ? 19.03155 -68.88686 -55.16660 1.000 84.49979 11 LEU D C 1
ATOM 19581 O O . LEU D 4 11 ? 19.88389 -68.76315 -54.28153 1.000 83.74364 11 LEU D O 1
ATOM 19597 N N . ALA D 4 12 ? 18.04421 -69.77639 -55.10133 1.000 84.86131 12 ALA D N 1
ATOM 19598 C CA . ALA D 4 12 ? 17.93971 -70.67593 -53.96116 1.000 86.56525 12 ALA D CA 1
ATOM 19599 C C . ALA D 4 12 ? 17.03740 -71.84673 -54.31516 1.000 89.29637 12 ALA D C 1
ATOM 19600 O O . ALA D 4 12 ? 16.17233 -71.74912 -55.18881 1.000 89.60479 12 ALA D O 1
ATOM 19607 N N . GLU D 4 13 ? 17.25498 -72.95815 -53.61505 1.000 90.36148 13 GLU D N 1
ATOM 19608 C CA . GLU D 4 13 ? 16.44712 -74.15331 -53.78577 1.000 90.83103 13 GLU D CA 1
ATOM 19609 C C . GLU D 4 13 ? 15.17092 -74.05070 -52.95575 1.000 87.82529 13 GLU D C 1
ATOM 19610 O O . GLU D 4 13 ? 15.11076 -73.29223 -51.98447 1.000 84.90489 13 GLU D O 1
ATOM 19622 N N . PRO D 4 14 ? 14.12888 -74.80003 -53.31915 1.000 88.80141 14 PRO D N 1
ATOM 19623 C CA . PRO D 4 14 ? 12.89251 -74.76034 -52.52712 1.000 88.24016 14 PRO D CA 1
ATOM 19624 C C . PRO D 4 14 ? 13.14848 -75.11370 -51.06954 1.000 88.89338 14 PRO D C 1
ATOM 19625 O O . PRO D 4 14 ? 13.96151 -75.98501 -50.75381 1.000 88.82130 14 PRO D O 1
ATOM 19636 N N . GLY D 4 15 ? 12.43736 -74.42297 -50.17743 1.000 89.74304 15 GLY D N 1
ATOM 19637 C CA . GLY D 4 15 ? 12.58981 -74.61526 -48.75233 1.000 91.91427 15 GLY D CA 1
ATOM 19638 C C . GLY D 4 15 ? 13.73113 -73.85127 -48.12241 1.000 88.04000 15 GLY D C 1
ATOM 19639 O O . GLY D 4 15 ? 13.78474 -73.75474 -46.88902 1.000 88.11886 15 GLY D O 1
ATOM 19643 N N . ALA D 4 16 ? 14.64888 -73.31000 -48.92085 1.000 86.16663 16 ALA D N 1
ATOM 19644 C CA . ALA D 4 16 ? 15.74419 -72.50380 -48.40003 1.000 82.56242 16 ALA D CA 1
ATOM 19645 C C . ALA D 4 16 ? 15.25403 -71.09260 -48.10290 1.000 79.65308 16 ALA D C 1
ATOM 19646 O O . ALA D 4 16 ? 14.04396 -70.85371 -48.03251 1.000 77.86498 16 ALA D O 1
ATOM 19653 N N . SER D 4 17 ? 16.18332 -70.15436 -47.93273 1.000 79.16594 17 SER D N 1
ATOM 19654 C CA . SER D 4 17 ? 15.83988 -68.76845 -47.65397 1.000 78.16005 17 SER D CA 1
ATOM 19655 C C . SER D 4 17 ? 16.89562 -67.87058 -48.28063 1.000 75.71682 17 SER D C 1
ATOM 19656 O O . SER D 4 17 ? 18.02655 -68.29496 -48.53119 1.000 76.52069 17 SER D O 1
ATOM 19664 N N . VAL D 4 18 ? 16.51658 -66.61696 -48.52925 1.000 71.95470 18 VAL D N 1
ATOM 19665 C CA . VAL D 4 18 ? 17.43561 -65.62828 -49.07585 1.000 70.28533 18 VAL D CA 1
ATOM 19666 C C . VAL D 4 18 ? 17.26865 -64.32137 -48.31686 1.000 69.47925 18 VAL D C 1
ATOM 19667 O O . VAL D 4 18 ? 16.20867 -64.03600 -47.75145 1.000 68.77914 18 VAL D O 1
ATOM 19680 N N . LYS D 4 19 ? 18.33414 -63.52677 -48.31096 1.000 68.96054 19 LYS D N 1
ATOM 19681 C CA . LYS D 4 19 ? 18.34955 -62.22225 -47.66831 1.000 70.24338 19 LYS D CA 1
ATOM 19682 C C . LYS D 4 19 ? 18.92759 -61.22025 -48.65414 1.000 70.15784 19 LYS D C 1
ATOM 19683 O O . LYS D 4 19 ? 20.00450 -61.44680 -49.21572 1.000 72.98258 19 LYS D O 1
ATOM 19702 N N . MET D 4 20 ? 18.20091 -60.13037 -48.87638 1.000 66.83129 20 MET D N 1
ATOM 19703 C CA . MET D 4 20 ? 18.57680 -59.10066 -49.83130 1.000 66.75153 20 MET D CA 1
ATOM 19704 C C . MET D 4 20 ? 18.69469 -57.77210 -49.10055 1.000 66.28603 20 MET D C 1
ATOM 19705 O O . MET D 4 20 ? 18.06214 -57.56361 -48.06129 1.000 67.25759 20 MET D O 1
ATOM 19719 N N . SER D 4 21 ? 19.50932 -56.87246 -49.64357 1.000 65.20460 21 SER D N 1
ATOM 19720 C CA . SER D 4 21 ? 19.76539 -55.59486 -48.99943 1.000 62.88087 21 SER D CA 1
ATOM 19721 C C . SER D 4 21 ? 19.36173 -54.44013 -49.90780 1.000 62.41842 21 SER D C 1
ATOM 19722 O O . SER D 4 21 ? 19.21383 -54.58909 -51.12457 1.000 60.96416 21 SER D O 1
ATOM 19730 N N . CYS D 4 22 ? 19.19082 -53.27545 -49.28152 1.000 63.73244 22 CYS D N 1
ATOM 19731 C CA . CYS D 4 22 ? 18.73035 -52.06425 -49.95968 1.000 64.46314 22 CYS D CA 1
ATOM 19732 C C . CYS D 4 22 ? 19.38650 -50.88941 -49.23948 1.000 63.60990 22 CYS D C 1
ATOM 19733 O O . CYS D 4 22 ? 18.96121 -50.52518 -48.14010 1.000 63.19848 22 CYS D O 1
ATOM 19740 N N . LYS D 4 23 ? 20.42362 -50.31530 -49.84544 1.000 64.38540 23 LYS D N 1
ATOM 19741 C CA . LYS D 4 23 ? 21.18108 -49.24143 -49.21486 1.000 65.40460 23 LYS D CA 1
ATOM 19742 C C . LYS D 4 23 ? 20.66032 -47.89307 -49.69219 1.000 61.12376 23 LYS D C 1
ATOM 19743 O O . LYS D 4 23 ? 20.50032 -47.67125 -50.89738 1.000 59.75789 23 LYS D O 1
ATOM 19762 N N . ALA D 4 24 ? 20.40985 -46.99814 -48.74526 1.000 60.73505 24 ALA D N 1
ATOM 19763 C CA . ALA D 4 24 ? 19.85438 -45.68653 -49.02786 1.000 61.03150 24 ALA D CA 1
ATOM 19764 C C . ALA D 4 24 ? 20.93225 -44.61449 -48.94024 1.000 62.29922 24 ALA D C 1
ATOM 19765 O O . ALA D 4 24 ? 21.87778 -44.71456 -48.15474 1.000 66.03148 24 ALA D O 1
ATOM 19772 N N . SER D 4 25 ? 20.77697 -43.58508 -49.76748 1.000 61.04381 25 SER D N 1
ATOM 19773 C CA . SER D 4 25 ? 21.63216 -42.40990 -49.71975 1.000 60.50300 25 SER D CA 1
ATOM 19774 C C . SER D 4 25 ? 20.81766 -41.21513 -50.18987 1.000 59.12688 25 SER D C 1
ATOM 19775 O O . SER D 4 25 ? 19.80286 -41.36242 -50.87741 1.000 58.26478 25 SER D O 1
ATOM 19783 N N . GLY D 4 26 ? 21.26994 -40.02500 -49.80427 1.000 59.04061 26 GLY D N 1
ATOM 19784 C CA . GLY D 4 26 ? 20.59673 -38.80025 -50.16668 1.000 60.50498 26 GLY D CA 1
ATOM 19785 C C . GLY D 4 26 ? 19.57680 -38.30858 -49.16357 1.000 62.25151 26 GLY D C 1
ATOM 19786 O O . GLY D 4 26 ? 19.05435 -37.19894 -49.33074 1.000 62.98490 26 GLY D O 1
ATOM 19790 N N . TYR D 4 27 ? 19.26861 -39.09445 -48.13483 1.000 62.75129 27 TYR D N 1
ATOM 19791 C CA . TYR D 4 27 ? 18.36353 -38.65673 -47.08322 1.000 61.97512 27 TYR D CA 1
ATOM 19792 C C . TYR D 4 27 ? 18.70852 -39.40346 -45.80335 1.000 62.79613 27 TYR D C 1
ATOM 19793 O O . TYR D 4 27 ? 19.45638 -40.38483 -45.81191 1.000 63.80625 27 TYR D O 1
ATOM 19811 N N . THR D 4 28 ? 18.15063 -38.92319 -44.69490 1.000 58.50803 28 THR D N 1
ATOM 19812 C CA . THR D 4 28 ? 18.39105 -39.52147 -43.38340 1.000 58.48857 28 THR D CA 1
ATOM 19813 C C . THR D 4 28 ? 17.58363 -40.81152 -43.29576 1.000 59.16338 28 THR D C 1
ATOM 19814 O O . THR D 4 28 ? 16.37697 -40.79782 -43.03879 1.000 56.38019 28 THR D O 1
ATOM 19825 N N . PHE D 4 29 ? 18.27362 -41.93217 -43.51155 1.000 59.36316 29 PHE D N 1
ATOM 19826 C CA . PHE D 4 29 ? 17.63111 -43.23945 -43.61198 1.000 57.47565 29 PHE D CA 1
ATOM 19827 C C . PHE D 4 29 ? 16.71792 -43.53283 -42.42774 1.000 55.66176 29 PHE D C 1
ATOM 19828 O O . PHE D 4 29 ? 15.60618 -44.04343 -42.60667 1.000 54.96039 29 PHE D O 1
ATOM 19845 N N . SER D 4 30 ? 17.15450 -43.20352 -41.21222 1.000 56.54813 30 SER D N 1
ATOM 19846 C CA . SER D 4 30 ? 16.42825 -43.63518 -40.02282 1.000 60.31513 30 SER D CA 1
ATOM 19847 C C . SER D 4 30 ? 15.14235 -42.85408 -39.77275 1.000 60.05227 30 SER D C 1
ATOM 19848 O O . SER D 4 30 ? 14.37181 -43.24369 -38.88795 1.000 60.86115 30 SER D O 1
ATOM 19856 N N . SER D 4 31 ? 14.88558 -41.77881 -40.51503 1.000 57.29843 31 SER D N 1
ATOM 19857 C CA . SER D 4 31 ? 13.70383 -40.95614 -40.28940 1.000 55.15364 31 SER D CA 1
ATOM 19858 C C . SER D 4 31 ? 12.52087 -41.34152 -41.16786 1.000 54.94305 31 SER D C 1
ATOM 19859 O O . SER D 4 31 ? 11.45346 -40.73130 -41.03986 1.000 53.13550 31 SER D O 1
ATOM 19867 N N . PHE D 4 32 ? 12.67512 -42.32036 -42.05611 1.000 55.33159 32 PHE D N 1
ATOM 19868 C CA . PHE D 4 32 ? 11.62151 -42.67998 -42.99209 1.000 54.60415 32 PHE D CA 1
ATOM 19869 C C . PHE D 4 32 ? 11.44433 -44.18676 -43.03725 1.000 55.30863 32 PHE D C 1
ATOM 19870 O O . PHE D 4 32 ? 12.41705 -44.94331 -42.96130 1.000 55.58281 32 PHE D O 1
ATOM 19887 N N . TRP D 4 33 ? 10.19178 -44.61189 -43.15334 1.000 54.05267 33 TRP D N 1
ATOM 19888 C CA . TRP D 4 33 ? 9.89890 -46.02404 -43.31149 1.000 54.87386 33 TRP D CA 1
ATOM 19889 C C . TRP D 4 33 ? 10.42445 -46.52026 -44.65010 1.000 55.12294 33 TRP D C 1
ATOM 19890 O O . TRP D 4 33 ? 10.52596 -45.76795 -45.62298 1.000 52.79460 33 TRP D O 1
ATOM 19911 N N . MET D 4 34 ? 10.76952 -47.80106 -44.68972 1.000 56.58123 34 MET D N 1
ATOM 19912 C CA . MET D 4 34 ? 11.10817 -48.47704 -45.93071 1.000 56.88118 34 MET D CA 1
ATOM 19913 C C . MET D 4 34 ? 10.02153 -49.49306 -46.24537 1.000 56.64485 34 MET D C 1
ATOM 19914 O O . MET D 4 34 ? 9.66879 -50.31596 -45.39288 1.000 56.74055 34 MET D O 1
ATOM 19928 N N . HIS D 4 35 ? 9.49881 -49.43060 -47.46257 1.000 55.33497 35 HIS D N 1
ATOM 19929 C CA . HIS D 4 35 ? 8.48239 -50.35605 -47.93272 1.000 55.18939 35 HIS D CA 1
ATOM 19930 C C . HIS D 4 35 ? 9.10933 -51.38825 -48.85691 1.000 55.73579 35 HIS D C 1
ATOM 19931 O O . HIS D 4 35 ? 10.14714 -51.14582 -49.47698 1.000 55.23234 35 HIS D O 1
ATOM 19945 N N . TRP D 4 36 ? 8.47374 -52.55177 -48.93260 1.000 55.82268 36 TRP D N 1
ATOM 19946 C CA . TRP D 4 36 ? 8.91769 -53.62287 -49.80997 1.000 55.37736 36 TRP D CA 1
ATOM 19947 C C . TRP D 4 36 ? 7.75118 -54.08306 -50.66743 1.000 53.94461 36 TRP D C 1
ATOM 19948 O O . TRP D 4 36 ? 6.63079 -54.24961 -50.17558 1.000 53.81809 36 TRP D O 1
ATOM 19969 N N . VAL D 4 37 ? 8.02666 -54.28636 -51.95154 1.000 55.75425 37 VAL D N 1
ATOM 19970 C CA . VAL D 4 37 ? 7.01038 -54.60142 -52.94555 1.000 57.85195 37 VAL D CA 1
ATOM 19971 C C . VAL D 4 37 ? 7.50214 -55.76844 -53.78541 1.000 61.08703 37 VAL D C 1
ATOM 19972 O O . VAL D 4 37 ? 8.68137 -55.83106 -54.14904 1.000 62.59848 37 VAL D O 1
ATOM 19985 N N . LYS D 4 38 ? 6.59207 -56.68550 -54.10207 1.000 64.59927 38 LYS D N 1
ATOM 19986 C CA . LYS D 4 38 ? 6.89925 -57.88939 -54.86275 1.000 67.46399 38 LYS D CA 1
ATOM 19987 C C . LYS D 4 38 ? 6.16956 -57.85049 -56.19695 1.000 70.83749 38 LYS D C 1
ATOM 19988 O O . LYS D 4 38 ? 4.95616 -57.62012 -56.24173 1.000 70.63414 38 LYS D O 1
ATOM 20007 N N . GLN D 4 39 ? 6.91359 -58.07162 -57.27922 1.000 74.36164 39 GLN D N 1
ATOM 20008 C CA . GLN D 4 39 ? 6.35996 -58.15103 -58.62516 1.000 76.86168 39 GLN D CA 1
ATOM 20009 C C . GLN D 4 39 ? 6.75113 -59.48957 -59.23204 1.000 81.11425 39 GLN D C 1
ATOM 20010 O O . GLN D 4 39 ? 7.93887 -59.74879 -59.45370 1.000 78.18369 39 GLN D O 1
ATOM 20024 N N . ARG D 4 40 ? 5.75858 -60.33388 -59.50095 1.000 88.91898 40 ARG D N 1
ATOM 20025 C CA . ARG D 4 40 ? 6.04578 -61.59443 -60.16527 1.000 98.35294 40 ARG D CA 1
ATOM 20026 C C . ARG D 4 40 ? 6.21295 -61.36851 -61.66555 1.000 99.70689 40 ARG D C 1
ATOM 20027 O O . ARG D 4 40 ? 5.58970 -60.46981 -62.23702 1.000 98.14963 40 ARG D O 1
ATOM 20048 N N . PRO D 4 41 ? 7.04022 -62.17457 -62.32879 1.000 102.15372 41 PRO D N 1
ATOM 20049 C CA . PRO D 4 41 ? 7.24437 -61.97884 -63.77000 1.000 103.73037 41 PRO D CA 1
ATOM 20050 C C . PRO D 4 41 ? 5.91806 -62.06597 -64.50956 1.000 105.14021 41 PRO D C 1
ATOM 20051 O O . PRO D 4 41 ? 5.14461 -63.00789 -64.32287 1.000 103.60666 41 PRO D O 1
ATOM 20062 N N . GLY D 4 42 ? 5.65424 -61.06738 -65.34516 1.000 108.17971 42 GLY D N 1
ATOM 20063 C CA . GLY D 4 42 ? 4.38152 -61.01276 -66.04547 1.000 111.58806 42 GLY D CA 1
ATOM 20064 C C . GLY D 4 42 ? 3.19367 -60.88362 -65.11821 1.000 110.93991 42 GLY D C 1
ATOM 20065 O O . GLY D 4 42 ? 2.14768 -61.49856 -65.36100 1.000 112.50187 42 GLY D O 1
ATOM 20069 N N . GLN D 4 43 ? 3.33111 -60.09794 -64.05310 1.000 107.47930 43 GLN D N 1
ATOM 20070 C CA . GLN D 4 43 ? 2.25807 -59.91693 -63.08665 1.000 105.79097 43 GLN D CA 1
ATOM 20071 C C . GLN D 4 43 ? 2.33491 -58.49960 -62.52908 1.000 102.08792 43 GLN D C 1
ATOM 20072 O O . GLN D 4 43 ? 3.17887 -57.69444 -62.93412 1.000 103.44234 43 GLN D O 1
ATOM 20086 N N . GLY D 4 44 ? 1.43872 -58.19940 -61.59224 1.000 98.82015 44 GLY D N 1
ATOM 20087 C CA . GLY D 4 44 ? 1.30401 -56.86932 -61.03798 1.000 94.94735 44 GLY D CA 1
ATOM 20088 C C . GLY D 4 44 ? 2.17012 -56.64312 -59.81728 1.000 89.73849 44 GLY D C 1
ATOM 20089 O O . GLY D 4 44 ? 3.10278 -57.39724 -59.52878 1.000 90.14137 44 GLY D O 1
ATOM 20093 N N . LEU D 4 45 ? 1.84657 -55.57869 -59.08870 1.000 83.52805 45 LEU D N 1
ATOM 20094 C CA . LEU D 4 45 ? 2.59118 -55.17837 -57.90461 1.000 77.21318 45 LEU D CA 1
ATOM 20095 C C . LEU D 4 45 ? 1.83821 -55.58203 -56.64395 1.000 73.57229 45 LEU D C 1
ATOM 20096 O O . LEU D 4 45 ? 0.61366 -55.44585 -56.56347 1.000 72.90589 45 LEU D O 1
ATOM 20112 N N . GLU D 4 46 ? 2.58704 -56.06674 -55.65737 1.000 72.82259 46 GLU D N 1
ATOM 20113 C CA . GLU D 4 46 ? 2.03960 -56.58242 -54.41041 1.000 73.83327 46 GLU D CA 1
ATOM 20114 C C . GLU D 4 46 ? 2.82454 -55.97926 -53.25583 1.000 68.40155 46 GLU D C 1
ATOM 20115 O O . GLU D 4 46 ? 4.05869 -56.02391 -53.25185 1.000 67.68968 46 GLU D O 1
ATOM 20127 N N . TRP D 4 47 ? 2.11247 -55.41406 -52.28486 1.000 65.13606 47 TRP D N 1
ATOM 20128 C CA . TRP D 4 47 ? 2.73673 -54.75234 -51.14563 1.000 64.06683 47 TRP D CA 1
ATOM 20129 C C . TRP D 4 47 ? 2.98937 -55.76520 -50.03646 1.000 63.58673 47 TRP D C 1
ATOM 20130 O O . TRP D 4 47 ? 2.08179 -56.50360 -49.64025 1.000 64.19530 47 TRP D O 1
ATOM 20151 N N . ILE D 4 48 ? 4.22483 -55.79652 -49.54412 1.000 63.04769 48 ILE D N 1
ATOM 20152 C CA . ILE D 4 48 ? 4.62969 -56.76094 -48.52534 1.000 62.15936 48 ILE D CA 1
ATOM 20153 C C . ILE D 4 48 ? 4.46813 -56.18725 -47.12746 1.000 61.25725 48 ILE D C 1
ATOM 20154 O O . ILE D 4 48 ? 3.83655 -56.79488 -46.25841 1.000 61.71743 48 ILE D O 1
ATOM 20170 N N . GLY D 4 49 ? 5.05677 -55.02171 -46.89588 1.000 59.51057 49 GLY D N 1
ATOM 20171 C CA . GLY D 4 49 ? 5.05006 -54.42196 -45.58101 1.000 59.91760 49 GLY D CA 1
ATOM 20172 C C . GLY D 4 49 ? 6.04213 -53.27874 -45.53475 1.000 60.01940 49 GLY D C 1
ATOM 20173 O O . GLY D 4 49 ? 6.63720 -52.90581 -46.54911 1.000 59.20049 49 GLY D O 1
ATOM 20177 N N . TYR D 4 50 ? 6.20805 -52.73012 -44.33645 1.000 59.79441 50 TYR D N 1
ATOM 20178 C CA . TYR D 4 50 ? 7.15450 -51.64917 -44.12476 1.000 56.64923 50 TYR D CA 1
ATOM 20179 C C . TYR D 4 50 ? 7.88151 -51.88278 -42.81234 1.000 55.69013 50 TYR D C 1
ATOM 20180 O O . TYR D 4 50 ? 7.42078 -52.62703 -41.94310 1.000 57.90590 50 TYR D O 1
ATOM 20198 N N . ILE D 4 51 ? 9.02180 -51.21707 -42.67447 1.000 55.24608 51 ILE D N 1
ATOM 20199 C CA . ILE D 4 51 ? 9.78980 -51.21288 -41.43923 1.000 55.33418 51 ILE D CA 1
ATOM 20200 C C . ILE D 4 51 ? 10.09108 -49.76898 -41.07257 1.000 55.58766 51 ILE D C 1
ATOM 20201 O O . ILE D 4 51 ? 10.41214 -48.95325 -41.94434 1.000 55.16312 51 ILE D O 1
ATOM 20217 N N . ASN D 4 52 ? 9.96352 -49.44958 -39.78649 1.000 57.76079 52 ASN D N 1
ATOM 20218 C CA . ASN D 4 52 ? 10.49933 -48.20651 -39.24267 1.000 60.16169 52 ASN D CA 1
ATOM 20219 C C . ASN D 4 52 ? 11.96475 -48.47455 -38.91904 1.000 60.38041 52 ASN D C 1
ATOM 20220 O O . ASN D 4 52 ? 12.25897 -49.18812 -37.95143 1.000 60.39096 52 ASN D O 1
ATOM 20231 N N . PRO D 4 53 ? 12.91070 -47.93374 -39.69556 1.000 61.87361 53 PRO D N 1
ATOM 20232 C CA . PRO D 4 53 ? 14.30776 -48.37275 -39.53285 1.000 64.41006 53 PRO D CA 1
ATOM 20233 C C . PRO D 4 53 ? 14.85437 -48.18085 -38.13061 1.000 65.13911 53 PRO D C 1
ATOM 20234 O O . PRO D 4 53 ? 15.57441 -49.05058 -37.62710 1.000 66.20382 53 PRO D O 1
ATOM 20245 N N . ASN D 4 54 ? 14.52937 -47.06623 -37.47849 1.000 64.73889 54 ASN D N 1
ATOM 20246 C CA . ASN D 4 54 ? 15.18870 -46.72773 -36.22508 1.000 65.26722 54 ASN D CA 1
ATOM 20247 C C . ASN D 4 54 ? 14.67121 -47.53473 -35.04195 1.000 62.85136 54 ASN D C 1
ATOM 20248 O O . ASN D 4 54 ? 15.39344 -47.68371 -34.05076 1.000 62.84871 54 ASN D O 1
ATOM 20259 N N . SER D 4 55 ? 13.44462 -48.05007 -35.11684 1.000 62.76374 55 SER D N 1
ATOM 20260 C CA . SER D 4 55 ? 12.85786 -48.81253 -34.02644 1.000 65.61515 55 SER D CA 1
ATOM 20261 C C . SER D 4 55 ? 12.68469 -50.29080 -34.34454 1.000 68.04606 55 SER D C 1
ATOM 20262 O O . SER D 4 55 ? 12.40248 -51.07175 -33.42963 1.000 69.64520 55 SER D O 1
ATOM 20270 N N . GLY D 4 56 ? 12.83913 -50.69547 -35.60467 1.000 67.64052 56 GLY D N 1
ATOM 20271 C CA . GLY D 4 56 ? 12.65658 -52.07718 -35.99217 1.000 67.54302 56 GLY D CA 1
ATOM 20272 C C . GLY D 4 56 ? 11.21803 -52.52207 -36.12651 1.000 66.47037 56 GLY D C 1
ATOM 20273 O O . GLY D 4 56 ? 10.97614 -53.63743 -36.60389 1.000 67.45956 56 GLY D O 1
ATOM 20277 N N . TYR D 4 57 ? 10.25622 -51.69440 -35.72355 1.000 65.61990 57 TYR D N 1
ATOM 20278 C CA . TYR D 4 57 ? 8.84897 -52.04755 -35.85684 1.000 65.13985 57 TYR D CA 1
ATOM 20279 C C . TYR D 4 57 ? 8.49031 -52.29350 -37.31809 1.000 63.43415 57 TYR D C 1
ATOM 20280 O O . TYR D 4 57 ? 8.98183 -51.60874 -38.22018 1.000 59.93611 57 TYR D O 1
ATOM 20298 N N . THR D 4 58 ? 7.62086 -53.28079 -37.54654 1.000 66.55085 58 THR D N 1
ATOM 20299 C CA . THR D 4 58 ? 7.20599 -53.66506 -38.88765 1.000 67.85401 58 THR D CA 1
ATOM 20300 C C . THR D 4 58 ? 5.70735 -53.93509 -38.91834 1.000 71.15765 58 THR D C 1
ATOM 20301 O O . THR D 4 58 ? 5.11190 -54.33550 -37.91531 1.000 73.14807 58 THR D O 1
ATOM 20312 N N . GLU D 4 59 ? 5.10630 -53.71577 -40.08765 1.000 72.97728 59 GLU D N 1
ATOM 20313 C CA . GLU D 4 59 ? 3.75942 -54.17929 -40.39282 1.000 74.95406 59 GLU D CA 1
ATOM 20314 C C . GLU D 4 59 ? 3.79251 -54.87275 -41.74689 1.000 74.68803 59 GLU D C 1
ATOM 20315 O O . GLU D 4 59 ? 4.50449 -54.43483 -42.65647 1.000 73.73362 59 GLU D O 1
ATOM 20327 N N . CYS D 4 60 ? 3.02010 -55.94864 -41.88031 1.000 75.62534 60 CYS D N 1
ATOM 20328 C CA . CYS D 4 60 ? 3.02802 -56.75961 -43.08631 1.000 75.45720 60 CYS D CA 1
ATOM 20329 C C . CYS D 4 60 ? 1.61446 -56.99430 -43.59394 1.000 72.34577 60 CYS D C 1
ATOM 20330 O O . CYS D 4 60 ? 0.65381 -57.04411 -42.82144 1.000 71.48016 60 CYS D O 1
ATOM 20338 N N . ASN D 4 61 ? 1.50506 -57.12209 -44.91352 1.000 71.16002 61 ASN D N 1
ATOM 20339 C CA . ASN D 4 61 ? 0.35781 -57.78156 -45.51761 1.000 70.82791 61 ASN D CA 1
ATOM 20340 C C . ASN D 4 61 ? 0.20397 -59.16748 -44.90521 1.000 72.24186 61 ASN D C 1
ATOM 20341 O O . ASN D 4 61 ? 1.19264 -59.86270 -44.65872 1.000 68.86645 61 ASN D O 1
ATOM 20352 N N . GLU D 4 62 ? -1.04313 -59.56438 -44.63682 1.000 78.21108 62 GLU D N 1
ATOM 20353 C CA . GLU D 4 62 ? -1.27594 -60.85655 -43.99819 1.000 84.05037 62 GLU D CA 1
ATOM 20354 C C . GLU D 4 62 ? -0.62929 -61.99934 -44.77100 1.000 82.90840 62 GLU D C 1
ATOM 20355 O O . GLU D 4 62 ? -0.16161 -62.97117 -44.16548 1.000 81.79941 62 GLU D O 1
ATOM 20367 N N . ILE D 4 63 ? -0.58632 -61.90099 -46.10289 1.000 83.42490 63 ILE D N 1
ATOM 20368 C CA . ILE D 4 63 ? -0.03712 -62.98510 -46.91252 1.000 83.42465 63 ILE D CA 1
ATOM 20369 C C . ILE D 4 63 ? 1.37534 -63.31567 -46.45571 1.000 83.90020 63 ILE D C 1
ATOM 20370 O O . ILE D 4 63 ? 1.72500 -64.47991 -46.22603 1.000 86.60540 63 ILE D O 1
ATOM 20386 N N . PHE D 4 64 ? 2.21030 -62.28862 -46.33190 1.000 82.27308 64 PHE D N 1
ATOM 20387 C CA . PHE D 4 64 ? 3.63722 -62.44445 -46.10845 1.000 83.19183 64 PHE D CA 1
ATOM 20388 C C . PHE D 4 64 ? 4.00599 -62.48611 -44.63162 1.000 85.12259 64 PHE D C 1
ATOM 20389 O O . PHE D 4 64 ? 5.19375 -62.39915 -44.30297 1.000 82.45932 64 PHE D O 1
ATOM 20406 N N . ARG D 4 65 ? 3.02322 -62.63028 -43.73709 1.000 90.74530 65 ARG D N 1
ATOM 20407 C CA . ARG D 4 65 ? 3.31029 -62.53371 -42.30818 1.000 96.19174 65 ARG D CA 1
ATOM 20408 C C . ARG D 4 65 ? 4.36103 -63.55321 -41.88572 1.000 94.22800 65 ARG D C 1
ATOM 20409 O O . ARG D 4 65 ? 5.27015 -63.23151 -41.11133 1.000 92.69822 65 ARG D O 1
ATOM 20430 N N . ASP D 4 66 ? 4.26358 -64.78141 -42.39228 1.000 93.96393 66 ASP D N 1
ATOM 20431 C CA . ASP D 4 66 ? 5.24432 -65.81646 -42.09691 1.000 93.19170 66 ASP D CA 1
ATOM 20432 C C . ASP D 4 66 ? 6.34104 -65.91996 -43.14855 1.000 88.18108 66 ASP D C 1
ATOM 20433 O O . ASP D 4 66 ? 7.36785 -66.55578 -42.88736 1.000 87.48470 66 ASP D O 1
ATOM 20442 N N . LYS D 4 67 ? 6.15605 -65.30963 -44.31995 1.000 84.89948 67 LYS D N 1
ATOM 20443 C CA . LYS D 4 67 ? 7.11791 -65.47117 -45.40498 1.000 83.12300 67 LYS D CA 1
ATOM 20444 C C . LYS D 4 67 ? 8.33158 -64.56686 -45.22199 1.000 79.96784 67 LYS D C 1
ATOM 20445 O O . LYS D 4 67 ? 9.47453 -65.02134 -45.34268 1.000 80.47310 67 LYS D O 1
ATOM 20464 N N . ALA D 4 68 ? 8.10633 -63.28890 -44.93126 1.000 76.53425 68 ALA D N 1
ATOM 20465 C CA . ALA D 4 68 ? 9.16638 -62.29405 -44.91879 1.000 73.35578 68 ALA D CA 1
ATOM 20466 C C . ALA D 4 68 ? 9.44928 -61.80323 -43.50582 1.000 73.06278 68 ALA D C 1
ATOM 20467 O O . ALA D 4 68 ? 8.57252 -61.80747 -42.63656 1.000 73.89748 68 ALA D O 1
ATOM 20474 N N . THR D 4 69 ? 10.69513 -61.38562 -43.28869 1.000 71.86714 69 THR D N 1
ATOM 20475 C CA . THR D 4 69 ? 11.08086 -60.64818 -42.09365 1.000 71.50169 69 THR D CA 1
ATOM 20476 C C . THR D 4 69 ? 11.98235 -59.50080 -42.52104 1.000 68.29663 69 THR D C 1
ATOM 20477 O O . THR D 4 69 ? 12.98876 -59.72030 -43.20314 1.000 66.59521 69 THR D O 1
ATOM 20488 N N . MET D 4 70 ? 11.61447 -58.28720 -42.12358 1.000 65.24766 70 MET D N 1
ATOM 20489 C CA . MET D 4 70 ? 12.34868 -57.07992 -42.47030 1.000 62.47398 70 MET D CA 1
ATOM 20490 C C . MET D 4 70 ? 13.21303 -56.63988 -41.29786 1.000 61.18962 70 MET D C 1
ATOM 20491 O O . MET D 4 70 ? 12.81581 -56.76734 -40.13600 1.000 61.87364 70 MET D O 1
ATOM 20505 N N . THR D 4 71 ? 14.40019 -56.12551 -41.60869 1.000 60.65439 71 THR D N 1
ATOM 20506 C CA . THR D 4 71 ? 15.30825 -55.59639 -40.60187 1.000 62.90949 71 THR D CA 1
ATOM 20507 C C . THR D 4 71 ? 16.01482 -54.38197 -41.18987 1.000 62.47277 71 THR D C 1
ATOM 20508 O O . THR D 4 71 ? 15.83422 -54.04178 -42.36342 1.000 62.48182 71 THR D O 1
ATOM 20519 N N . ALA D 4 72 ? 16.83156 -53.72353 -40.37176 1.000 61.88227 72 ALA D N 1
ATOM 20520 C CA . ALA D 4 72 ? 17.53396 -52.53804 -40.83719 1.000 63.37689 72 ALA D CA 1
ATOM 20521 C C . ALA D 4 72 ? 18.78359 -52.31689 -40.00032 1.000 64.92589 72 ALA D C 1
ATOM 20522 O O . ALA D 4 72 ? 18.81628 -52.62981 -38.80708 1.000 63.96683 72 ALA D O 1
ATOM 20529 N N . ASP D 4 73 ? 19.80662 -51.76546 -40.64943 1.000 67.18487 73 ASP D N 1
ATOM 20530 C CA . ASP D 4 73 ? 21.08438 -51.42502 -40.02679 1.000 70.98682 73 ASP D CA 1
ATOM 20531 C C . ASP D 4 73 ? 21.26533 -49.91773 -40.18419 1.000 70.88123 73 ASP D C 1
ATOM 20532 O O . ASP D 4 73 ? 21.67440 -49.44358 -41.24838 1.000 70.42724 73 ASP D O 1
ATOM 20541 N N . THR D 4 74 ? 20.95934 -49.16470 -39.12423 1.000 72.29086 74 THR D N 1
ATOM 20542 C CA . THR D 4 74 ? 20.95863 -47.70936 -39.23215 1.000 72.17279 74 THR D CA 1
ATOM 20543 C C . THR D 4 74 ? 22.36039 -47.15116 -39.44437 1.000 72.03619 74 THR D C 1
ATOM 20544 O O . THR D 4 74 ? 22.51294 -46.08879 -40.05529 1.000 72.53484 74 THR D O 1
ATOM 20555 N N . SER D 4 75 ? 23.39330 -47.84053 -38.95645 1.000 73.06922 75 SER D N 1
ATOM 20556 C CA . SER D 4 75 ? 24.74855 -47.32267 -39.10659 1.000 74.61046 75 SER D CA 1
ATOM 20557 C C . SER D 4 75 ? 25.23853 -47.38359 -40.54720 1.000 72.75885 75 SER D C 1
ATOM 20558 O O . SER D 4 75 ? 26.12793 -46.61025 -40.91742 1.000 72.23060 75 SER D O 1
ATOM 20566 N N . SER D 4 76 ? 24.68474 -48.27859 -41.36475 1.000 71.30047 76 SER D N 1
ATOM 20567 C CA . SER D 4 76 ? 25.04494 -48.37569 -42.77295 1.000 70.78853 76 SER D CA 1
ATOM 20568 C C . SER D 4 76 ? 23.91585 -47.94214 -43.70032 1.000 69.87317 76 SER D C 1
ATOM 20569 O O . SER D 4 76 ? 24.05429 -48.06711 -44.92066 1.000 71.41107 76 SER D O 1
ATOM 20577 N N . SER D 4 77 ? 22.80688 -47.43995 -43.15590 1.000 66.79898 77 SER D N 1
ATOM 20578 C CA . SER D 4 77 ? 21.67874 -46.96887 -43.95872 1.000 63.90401 77 SER D CA 1
ATOM 20579 C C . SER D 4 77 ? 21.20851 -48.05451 -44.92351 1.000 62.91358 77 SER D C 1
ATOM 20580 O O . SER D 4 77 ? 21.04277 -47.83103 -46.12527 1.000 63.75082 77 SER D O 1
ATOM 20588 N N . THR D 4 78 ? 20.98328 -49.24747 -44.38123 1.000 60.07484 78 THR D N 1
ATOM 20589 C CA . THR D 4 78 ? 20.64878 -50.41337 -45.18580 1.000 60.33249 78 THR D CA 1
ATOM 20590 C C . THR D 4 78 ? 19.46731 -51.14068 -44.56566 1.000 60.65439 78 THR D C 1
ATOM 20591 O O . THR D 4 78 ? 19.48257 -51.45936 -43.37214 1.000 61.15398 78 THR D O 1
ATOM 20602 N N . ALA D 4 79 ? 18.44508 -51.38684 -45.37666 1.000 61.09838 79 ALA D N 1
ATOM 20603 C CA . ALA D 4 79 ? 17.32885 -52.23763 -45.00201 1.000 59.63706 79 ALA D CA 1
ATOM 20604 C C . ALA D 4 79 ? 17.51949 -53.61754 -45.61678 1.000 59.81762 79 ALA D C 1
ATOM 20605 O O . ALA D 4 79 ? 18.09011 -53.76218 -46.70095 1.000 61.62018 79 ALA D O 1
ATOM 20612 N N . TYR D 4 80 ? 17.03875 -54.63145 -44.90906 1.000 59.82145 80 TYR D N 1
ATOM 20613 C CA . TYR D 4 80 ? 17.18056 -56.01404 -45.32823 1.000 62.89052 80 TYR D CA 1
ATOM 20614 C C . TYR D 4 80 ? 15.81427 -56.67700 -45.31798 1.000 62.58745 80 TYR D C 1
ATOM 20615 O O . TYR D 4 80 ? 14.97264 -56.37553 -44.47059 1.000 62.31939 80 TYR D O 1
ATOM 20633 N N . MET D 4 81 ? 15.59716 -57.58457 -46.26633 1.000 64.59965 81 MET D N 1
ATOM 20634 C CA . MET D 4 81 ? 14.45061 -58.47631 -46.20943 1.000 67.39496 81 MET D CA 1
ATOM 20635 C C . MET D 4 81 ? 14.92089 -59.90247 -46.42947 1.000 67.48363 81 MET D C 1
ATOM 20636 O O . MET D 4 81 ? 15.69891 -60.17288 -47.35089 1.000 67.22186 81 MET D O 1
ATOM 20650 N N . GLN D 4 82 ? 14.43710 -60.80586 -45.59024 1.000 67.81099 82 GLN D N 1
ATOM 20651 C CA . GLN D 4 82 ? 14.71178 -62.22679 -45.71232 1.000 72.30186 82 GLN D CA 1
ATOM 20652 C C . GLN D 4 82 ? 13.42046 -62.93459 -46.09301 1.000 73.20961 82 GLN D C 1
ATOM 20653 O O . GLN D 4 82 ? 12.37408 -62.69468 -45.48040 1.000 72.06345 82 GLN D O 1
ATOM 20667 N N . LEU D 4 83 ? 13.49075 -63.77512 -47.12086 1.000 73.95801 83 LEU D N 1
ATOM 20668 C CA . LEU D 4 83 ? 12.38296 -64.62844 -47.53239 1.000 75.98887 83 LEU D CA 1
ATOM 20669 C C . LEU D 4 83 ? 12.73381 -66.05489 -47.13659 1.000 79.89142 83 LEU D C 1
ATOM 20670 O O . LEU D 4 83 ? 13.78404 -66.56882 -47.53702 1.000 81.41572 83 LEU D O 1
ATOM 20686 N N . SER D 4 84 ? 11.86393 -66.68793 -46.35789 1.000 81.30267 84 SER D N 1
ATOM 20687 C CA . SER D 4 84 ? 12.13500 -68.00209 -45.79692 1.000 85.84869 84 SER D CA 1
ATOM 20688 C C . SER D 4 84 ? 11.07858 -68.99439 -46.25988 1.000 86.55294 84 SER D C 1
ATOM 20689 O O . SER D 4 84 ? 9.93347 -68.62607 -46.53510 1.000 85.95922 84 SER D O 1
ATOM 20697 N N . GLY D 4 85 ? 11.47394 -70.25772 -46.34996 1.000 87.40893 85 GLY D N 1
ATOM 20698 C CA . GLY D 4 85 ? 10.54727 -71.28561 -46.78921 1.000 87.34958 85 GLY D CA 1
ATOM 20699 C C . GLY D 4 85 ? 10.23031 -71.22024 -48.26561 1.000 86.44048 85 GLY D C 1
ATOM 20700 O O . GLY D 4 85 ? 9.06735 -71.38026 -48.65558 1.000 85.77131 85 GLY D O 1
ATOM 20704 N N . LEU D 4 86 ? 11.24491 -71.01996 -49.09938 1.000 86.41261 86 LEU D N 1
ATOM 20705 C CA . LEU D 4 86 ? 11.01694 -70.55911 -50.46034 1.000 85.64306 86 LEU D CA 1
ATOM 20706 C C . LEU D 4 86 ? 10.27816 -71.59113 -51.30058 1.000 89.69241 86 LEU D C 1
ATOM 20707 O O . LEU D 4 86 ? 10.48375 -72.80017 -51.16406 1.000 92.02663 86 LEU D O 1
ATOM 20723 N N . THR D 4 87 ? 9.40400 -71.09271 -52.17250 1.000 90.42757 87 THR D N 1
ATOM 20724 C CA . THR D 4 87 ? 8.71402 -71.88254 -53.17931 1.000 93.15598 87 THR D CA 1
ATOM 20725 C C . THR D 4 87 ? 8.84218 -71.16713 -54.51950 1.000 93.55942 87 THR D C 1
ATOM 20726 O O . THR D 4 87 ? 9.40557 -70.07206 -54.61267 1.000 90.80815 87 THR D O 1
ATOM 20737 N N . SER D 4 88 ? 8.30664 -71.79321 -55.56909 1.000 95.06990 88 SER D N 1
ATOM 20738 C CA . SER D 4 88 ? 8.34698 -71.17315 -56.88803 1.000 94.45408 88 SER D CA 1
ATOM 20739 C C . SER D 4 88 ? 7.45897 -69.93727 -56.94942 1.000 90.95762 88 SER D C 1
ATOM 20740 O O . SER D 4 88 ? 7.70717 -69.03722 -57.75922 1.000 88.60601 88 SER D O 1
ATOM 20748 N N . GLU D 4 89 ? 6.42345 -69.87553 -56.10835 1.000 91.25017 89 GLU D N 1
ATOM 20749 C CA . GLU D 4 89 ? 5.57526 -68.69158 -56.05424 1.000 90.49249 89 GLU D CA 1
ATOM 20750 C C . GLU D 4 89 ? 6.31258 -67.48013 -55.49896 1.000 84.85100 89 GLU D C 1
ATOM 20751 O O . GLU D 4 89 ? 5.85698 -66.34862 -55.69731 1.000 81.59362 89 GLU D O 1
ATOM 20763 N N . ASP D 4 90 ? 7.43519 -67.68778 -54.81180 1.000 83.00335 90 ASP D N 1
ATOM 20764 C CA . ASP D 4 90 ? 8.24869 -66.58790 -54.31304 1.000 80.04190 90 ASP D CA 1
ATOM 20765 C C . ASP D 4 90 ? 9.24926 -66.07572 -55.34228 1.000 77.94695 90 ASP D C 1
ATOM 20766 O O . ASP D 4 90 ? 9.92829 -65.07766 -55.07683 1.000 75.89223 90 ASP D O 1
ATOM 20775 N N . SER D 4 91 ? 9.36178 -66.72807 -56.49846 1.000 78.46526 91 SER D N 1
ATOM 20776 C CA . SER D 4 91 ? 10.20202 -66.21577 -57.57533 1.000 77.01724 91 SER D CA 1
ATOM 20777 C C . SER D 4 91 ? 9.58989 -64.93324 -58.12645 1.000 75.78397 91 SER D C 1
ATOM 20778 O O . SER D 4 91 ? 8.45149 -64.93900 -58.60661 1.000 77.20390 91 SER D O 1
ATOM 20786 N N . ALA D 4 92 ? 10.34194 -63.83789 -58.06420 1.000 73.42689 92 ALA D N 1
ATOM 20787 C CA . ALA D 4 92 ? 9.81794 -62.52695 -58.42647 1.000 71.46831 92 ALA D CA 1
ATOM 20788 C C . ALA D 4 92 ? 10.93810 -61.50522 -58.28939 1.000 70.72720 92 ALA D C 1
ATOM 20789 O O . ALA D 4 92 ? 12.03335 -61.81608 -57.81251 1.000 71.63577 92 ALA D O 1
ATOM 20796 N N . VAL D 4 93 ? 10.65270 -60.28154 -58.72615 1.000 68.89649 93 VAL D N 1
ATOM 20797 C CA . VAL D 4 93 ? 11.49412 -59.13183 -58.41783 1.000 66.71419 93 VAL D CA 1
ATOM 20798 C C . VAL D 4 93 ? 10.94601 -58.47547 -57.16008 1.000 64.23671 93 VAL D C 1
ATOM 20799 O O . VAL D 4 93 ? 9.73272 -58.26569 -57.03192 1.000 63.97060 93 VAL D O 1
ATOM 20812 N N . TYR D 4 94 ? 11.83636 -58.14849 -56.23252 1.000 62.18578 94 TYR D N 1
ATOM 20813 C CA . TYR D 4 94 ? 11.46153 -57.52674 -54.96976 1.000 61.88031 94 TYR D CA 1
ATOM 20814 C C . TYR D 4 94 ? 12.07594 -56.13753 -54.91095 1.000 60.43329 94 TYR D C 1
ATOM 20815 O O . TYR D 4 94 ? 13.29251 -55.98356 -55.07007 1.000 59.32909 94 TYR D O 1
ATOM 20833 N N . TYR D 4 95 ? 11.22943 -55.13388 -54.69714 1.000 59.81856 95 TYR D N 1
ATOM 20834 C CA . TYR D 4 95 ? 11.63258 -53.73841 -54.64699 1.000 59.62952 95 TYR D CA 1
ATOM 20835 C C . TYR D 4 95 ? 11.61056 -53.23917 -53.20933 1.000 60.44905 95 TYR D C 1
ATOM 20836 O O . TYR D 4 95 ? 10.74433 -53.63105 -52.42180 1.000 62.39921 95 TYR D O 1
ATOM 20854 N N . CYS D 4 96 ? 12.55307 -52.36559 -52.87438 1.000 60.73844 96 CYS D N 1
ATOM 20855 C CA . CYS D 4 96 ? 12.42357 -51.50847 -51.70598 1.000 59.93116 96 CYS D CA 1
ATOM 20856 C C . CYS D 4 96 ? 12.02156 -50.11160 -52.16541 1.000 57.44039 96 CYS D C 1
ATOM 20857 O O . CYS D 4 96 ? 12.35560 -49.68192 -53.27292 1.000 57.88730 96 CYS D O 1
ATOM 20864 N N . ALA D 4 97 ? 11.28946 -49.40859 -51.30858 1.000 55.19784 97 ALA D N 1
ATOM 20865 C CA . ALA D 4 97 ? 10.81928 -48.07120 -51.63945 1.000 55.25479 97 ALA D CA 1
ATOM 20866 C C . ALA D 4 97 ? 10.66074 -47.27477 -50.35736 1.000 54.48427 97 ALA D C 1
ATOM 20867 O O . ALA D 4 97 ? 9.99216 -47.72607 -49.42297 1.000 54.85002 97 ALA D O 1
ATOM 20874 N N . SER D 4 98 ? 11.27843 -46.09945 -50.31560 1.000 55.09312 98 SER D N 1
ATOM 20875 C CA . SER D 4 98 ? 11.10210 -45.21379 -49.17720 1.000 55.06786 98 SER D CA 1
ATOM 20876 C C . SER D 4 98 ? 9.68020 -44.66510 -49.14762 1.000 53.25874 98 SER D C 1
ATOM 20877 O O . SER D 4 98 ? 9.00400 -44.56108 -50.17478 1.000 53.83907 98 SER D O 1
ATOM 20885 N N . PHE D 4 99 ? 9.23439 -44.31440 -47.94660 1.000 53.04646 99 PHE D N 1
ATOM 20886 C CA . PHE D 4 99 ? 7.88745 -43.80735 -47.71217 1.000 52.24620 99 PHE D CA 1
ATOM 20887 C C . PHE D 4 99 ? 7.88810 -42.29120 -47.86949 1.000 51.98110 99 PHE D C 1
ATOM 20888 O O . PHE D 4 99 ? 8.66705 -41.59273 -47.20969 1.000 50.48172 99 PHE D O 1
ATOM 20905 N N . LEU D 4 100 ? 7.02676 -41.78227 -48.75103 1.000 59.78912 100 LEU D N 1
ATOM 20906 C CA . LEU D 4 100 ? 6.88048 -40.33705 -48.86699 1.000 57.78425 100 LEU D CA 1
ATOM 20907 C C . LEU D 4 100 ? 6.13607 -39.75917 -47.67477 1.000 58.95127 100 LEU D C 1
ATOM 20908 O O . LEU D 4 100 ? 6.37374 -38.60995 -47.29053 1.000 62.49010 100 LEU D O 1
ATOM 20924 N N . GLY D 4 101 ? 5.26305 -40.54637 -47.06635 1.000 59.76320 101 GLY D N 1
ATOM 20925 C CA . GLY D 4 101 ? 4.12493 -39.99850 -46.36791 1.000 59.23977 101 GLY D CA 1
ATOM 20926 C C . GLY D 4 101 ? 2.97503 -39.88211 -47.34171 1.000 57.55262 101 GLY D C 1
ATOM 20927 O O . GLY D 4 101 ? 3.09673 -40.16351 -48.53678 1.000 58.42213 101 GLY D O 1
ATOM 20931 N N . ARG D 4 102 ? 1.82432 -39.46170 -46.82889 1.000 56.84933 102 ARG D N 1
ATOM 20932 C CA . ARG D 4 102 ? 0.64024 -39.30073 -47.66626 1.000 56.60783 102 ARG D CA 1
ATOM 20933 C C . ARG D 4 102 ? 0.25516 -40.61425 -48.34458 1.000 55.54767 102 ARG D C 1
ATOM 20934 O O . ARG D 4 102 ? -0.32882 -40.61465 -49.43024 1.000 54.03425 102 ARG D O 1
ATOM 20955 N N . GLY D 4 103 ? 0.60438 -41.74174 -47.72862 1.000 56.51770 103 GLY D N 1
ATOM 20956 C CA . GLY D 4 103 ? 0.25008 -43.03488 -48.28061 1.000 56.43054 103 GLY D CA 1
ATOM 20957 C C . GLY D 4 103 ? 0.90926 -43.36388 -49.60121 1.000 57.49691 103 GLY D C 1
ATOM 20958 O O . GLY D 4 103 ? 0.34741 -44.12713 -50.39203 1.000 58.48096 103 GLY D O 1
ATOM 20962 N N . ALA D 4 104 ? 2.09290 -42.81700 -49.86175 1.000 57.80948 104 ALA D N 1
ATOM 20963 C CA . ALA D 4 104 ? 2.79018 -43.03929 -51.11907 1.000 55.22906 104 ALA D CA 1
ATOM 20964 C C . ALA D 4 104 ? 4.25552 -43.35594 -50.85222 1.000 53.26900 104 ALA D C 1
ATOM 20965 O O . ALA D 4 104 ? 4.79815 -43.04573 -49.79032 1.000 54.61510 104 ALA D O 1
ATOM 20972 N N . MET D 4 105 ? 4.89360 -43.97298 -51.84371 1.000 53.51833 105 MET D N 1
ATOM 20973 C CA . MET D 4 105 ? 6.29771 -44.36677 -51.77829 1.000 56.78265 105 MET D CA 1
ATOM 20974 C C . MET D 4 105 ? 7.04150 -43.62678 -52.88244 1.000 56.89054 105 MET D C 1
ATOM 20975 O O . MET D 4 105 ? 6.75025 -43.82338 -54.06708 1.000 56.06387 105 MET D O 1
ATOM 20989 N N . ASP D 4 106 ? 7.99821 -42.77437 -52.49627 1.000 57.01271 106 ASP D N 1
ATOM 20990 C CA . ASP D 4 106 ? 8.50720 -41.75904 -53.41372 1.000 55.40264 106 ASP D CA 1
ATOM 20991 C C . ASP D 4 106 ? 9.74213 -42.17875 -54.20175 1.000 55.42100 106 ASP D C 1
ATOM 20992 O O . ASP D 4 106 ? 9.96509 -41.64748 -55.29602 1.000 55.61309 106 ASP D O 1
ATOM 21001 N N . TYR D 4 107 ? 10.56310 -43.08997 -53.68257 1.000 56.06571 107 TYR D N 1
ATOM 21002 C CA . TYR D 4 107 ? 11.78576 -43.48695 -54.37280 1.000 56.93566 107 TYR D CA 1
ATOM 21003 C C . TYR D 4 107 ? 11.94540 -44.99516 -54.30815 1.000 59.81191 107 TYR D C 1
ATOM 21004 O O . TYR D 4 107 ? 11.78347 -45.59596 -53.24253 1.000 60.08174 107 TYR D O 1
ATOM 21022 N N . TRP D 4 108 ? 12.29168 -45.59262 -55.44352 1.000 61.88365 108 TRP D N 1
ATOM 21023 C CA . TRP D 4 108 ? 12.31447 -47.03658 -55.60431 1.000 60.08303 108 TRP D CA 1
ATOM 21024 C C . TRP D 4 108 ? 13.71430 -47.51740 -55.94066 1.000 59.41579 108 TRP D C 1
ATOM 21025 O O . TRP D 4 108 ? 14.45413 -46.84976 -56.66945 1.000 56.97272 108 TRP D O 1
ATOM 21046 N N . GLY D 4 109 ? 14.07036 -48.68065 -55.39586 1.000 62.97390 109 GLY D N 1
ATOM 21047 C CA . GLY D 4 109 ? 15.25381 -49.37992 -55.83807 1.000 62.52814 109 GLY D CA 1
ATOM 21048 C C . GLY D 4 109 ? 15.01070 -50.09923 -57.14862 1.000 61.17388 109 GLY D C 1
ATOM 21049 O O . GLY D 4 109 ? 13.87858 -50.26485 -57.59980 1.000 59.56549 109 GLY D O 1
ATOM 21053 N N . GLN D 4 110 ? 16.10644 -50.53536 -57.77045 1.000 63.27924 110 GLN D N 1
ATOM 21054 C CA . GLN D 4 110 ? 16.01104 -51.16709 -59.08015 1.000 64.02053 110 GLN D CA 1
ATOM 21055 C C . GLN D 4 110 ? 15.35958 -52.54151 -59.02507 1.000 63.45132 110 GLN D C 1
ATOM 21056 O O . GLN D 4 110 ? 15.03373 -53.09484 -60.08096 1.000 63.20641 110 GLN D O 1
ATOM 21070 N N . GLY D 4 111 ? 15.17269 -53.09994 -57.84008 1.000 63.70895 111 GLY D N 1
ATOM 21071 C CA . GLY D 4 111 ? 14.63278 -54.44277 -57.72098 1.000 63.13993 111 GLY D CA 1
ATOM 21072 C C . GLY D 4 111 ? 15.71915 -55.49396 -57.62523 1.000 63.61142 111 GLY D C 1
ATOM 21073 O O . GLY D 4 111 ? 16.81709 -55.35722 -58.16517 1.000 62.31553 111 GLY D O 1
ATOM 21077 N N . THR D 4 112 ? 15.40181 -56.56527 -56.90611 1.000 64.98684 112 THR D N 1
ATOM 21078 C CA . THR D 4 112 ? 16.26437 -57.73278 -56.78423 1.000 66.52349 112 THR D CA 1
ATOM 21079 C C . THR D 4 112 ? 15.46080 -58.94691 -57.22228 1.000 64.53738 112 THR D C 1
ATOM 21080 O O . THR D 4 112 ? 14.44450 -59.27632 -56.60199 1.000 62.93252 112 THR D O 1
ATOM 21091 N N . SER D 4 113 ? 15.90601 -59.60496 -58.28609 1.000 66.28036 113 SER D N 1
ATOM 21092 C CA . SER D 4 113 ? 15.23416 -60.81050 -58.74189 1.000 66.25318 113 SER D CA 1
ATOM 21093 C C . SER D 4 113 ? 15.58495 -61.97319 -57.82219 1.000 66.78991 113 SER D C 1
ATOM 21094 O O . SER D 4 113 ? 16.72839 -62.11336 -57.37687 1.000 67.32104 113 SER D O 1
ATOM 21102 N N . VAL D 4 114 ? 14.58156 -62.79013 -57.51864 1.000 66.80438 114 VAL D N 1
ATOM 21103 C CA . VAL D 4 114 ? 14.74335 -64.01135 -56.74139 1.000 70.29159 114 VAL D CA 1
ATOM 21104 C C . VAL D 4 114 ? 14.21326 -65.16059 -57.58570 1.000 71.41138 114 VAL D C 1
ATOM 21105 O O . VAL D 4 114 ? 13.06600 -65.11807 -58.04589 1.000 71.16434 114 VAL D O 1
ATOM 21118 N N . THR D 4 115 ? 15.04483 -66.17877 -57.79533 1.000 72.25867 115 THR D N 1
ATOM 21119 C CA . THR D 4 115 ? 14.67682 -67.34300 -58.59402 1.000 74.08569 115 THR D CA 1
ATOM 21120 C C . THR D 4 115 ? 14.79356 -68.58980 -57.72864 1.000 72.96675 115 THR D C 1
ATOM 21121 O O . THR D 4 115 ? 15.86127 -68.86768 -57.17095 1.000 69.55011 115 THR D O 1
ATOM 21132 N N . VAL D 4 116 ? 13.69865 -69.33517 -57.62408 1.000 75.26018 116 VAL D N 1
ATOM 21133 C CA . VAL D 4 116 ? 13.60150 -70.50714 -56.76166 1.000 78.44096 116 VAL D CA 1
ATOM 21134 C C . VAL D 4 116 ? 13.56377 -71.73198 -57.66498 1.000 81.16811 116 VAL D C 1
ATOM 21135 O O . VAL D 4 116 ? 12.58217 -71.95409 -58.38558 1.000 80.41022 116 VAL D O 1
ATOM 21148 N N . SER D 4 117 ? 14.62709 -72.53327 -57.62186 1.000 82.72175 117 SER D N 1
ATOM 21149 C CA . SER D 4 117 ? 14.80909 -73.60131 -58.59288 1.000 83.92304 117 SER D CA 1
ATOM 21150 C C . SER D 4 117 ? 15.75280 -74.65445 -58.03210 1.000 86.62069 117 SER D C 1
ATOM 21151 O O . SER D 4 117 ? 16.68606 -74.34126 -57.28790 1.000 85.20752 117 SER D O 1
ATOM 21159 N N . SER D 4 118 ? 15.49378 -75.91123 -58.40493 1.000 89.56202 118 SER D N 1
ATOM 21160 C CA . SER D 4 118 ? 16.38198 -77.00991 -58.05169 1.000 92.96878 118 SER D CA 1
ATOM 21161 C C . SER D 4 118 ? 17.53609 -77.16115 -59.03206 1.000 95.65229 118 SER D C 1
ATOM 21162 O O . SER D 4 118 ? 18.54034 -77.79754 -58.69310 1.000 99.72210 118 SER D O 1
ATOM 21170 N N . ALA D 4 119 ? 17.40741 -76.60377 -60.23599 1.000 94.41288 119 ALA D N 1
ATOM 21171 C CA . ALA D 4 119 ? 18.45649 -76.71876 -61.23727 1.000 92.94567 119 ALA D CA 1
ATOM 21172 C C . ALA D 4 119 ? 19.80563 -76.33984 -60.64447 1.000 92.30305 119 ALA D C 1
ATOM 21173 O O . ALA D 4 119 ? 19.89451 -75.56305 -59.68964 1.000 91.08618 119 ALA D O 1
ATOM 21180 N N . LYS D 4 120 ? 20.86261 -76.90533 -61.21441 1.000 92.65533 120 LYS D N 1
ATOM 21181 C CA . LYS D 4 120 ? 22.22564 -76.51765 -60.89309 1.000 93.22402 120 LYS D CA 1
ATOM 21182 C C . LYS D 4 120 ? 22.85400 -75.86025 -62.11322 1.000 91.27292 120 LYS D C 1
ATOM 21183 O O . LYS D 4 120 ? 22.45011 -76.11508 -63.25201 1.000 90.70134 120 LYS D O 1
ATOM 21202 N N . THR D 4 121 ? 23.83603 -74.99605 -61.85953 1.000 90.79848 121 THR D N 1
ATOM 21203 C CA . THR D 4 121 ? 24.48008 -74.23039 -62.91966 1.000 91.15243 121 THR D CA 1
ATOM 21204 C C . THR D 4 121 ? 24.81044 -75.12245 -64.11058 1.000 91.78520 121 THR D C 1
ATOM 21205 O O . THR D 4 121 ? 25.64216 -76.02910 -64.00842 1.000 94.40096 121 THR D O 1
ATOM 21216 N N . THR D 4 122 ? 24.14481 -74.88018 -65.23795 1.000 90.01565 122 THR D N 1
ATOM 21217 C CA . THR D 4 122 ? 24.32201 -75.66315 -66.45181 1.000 88.99056 122 THR D CA 1
ATOM 21218 C C . THR D 4 122 ? 24.75414 -74.74991 -67.59019 1.000 86.77492 122 THR D C 1
ATOM 21219 O O . THR D 4 122 ? 24.19144 -73.66678 -67.77984 1.000 85.19578 122 THR D O 1
ATOM 21230 N N . ALA D 4 123 ? 25.74901 -75.19670 -68.34881 1.000 86.49571 123 ALA D N 1
ATOM 21231 C CA . ALA D 4 123 ? 26.27001 -74.40491 -69.44961 1.000 84.83434 123 ALA D CA 1
ATOM 21232 C C . ALA D 4 123 ? 25.33596 -74.47365 -70.65667 1.000 84.31580 123 ALA D C 1
ATOM 21233 O O . ALA D 4 123 ? 24.64910 -75.47759 -70.86374 1.000 85.40913 123 ALA D O 1
ATOM 21240 N N . PRO D 4 124 ? 25.29477 -73.41895 -71.46744 1.000 83.24053 124 PRO D N 1
ATOM 21241 C CA . PRO D 4 124 ? 24.40755 -73.41626 -72.63372 1.000 81.48338 124 PRO D CA 1
ATOM 21242 C C . PRO D 4 124 ? 24.91778 -74.28139 -73.77389 1.000 80.96540 124 PRO D C 1
ATOM 21243 O O . PRO D 4 124 ? 26.11578 -74.53347 -73.91615 1.000 81.31855 124 PRO D O 1
ATOM 21254 N N . SER D 4 125 ? 23.97209 -74.73737 -74.59194 1.000 70.83254 125 SER D N 1
ATOM 21255 C CA . SER D 4 125 ? 24.24980 -75.28419 -75.91442 1.000 70.54908 125 SER D CA 1
ATOM 21256 C C . SER D 4 125 ? 23.83487 -74.23196 -76.93342 1.000 68.57758 125 SER D C 1
ATOM 21257 O O . SER D 4 125 ? 22.66920 -73.82144 -76.95878 1.000 66.86464 125 SER D O 1
ATOM 21265 N N . VAL D 4 126 ? 24.77803 -73.79206 -77.75961 1.000 68.47561 126 VAL D N 1
ATOM 21266 C CA . VAL D 4 126 ? 24.52759 -72.74662 -78.74612 1.000 67.68284 126 VAL D CA 1
ATOM 21267 C C . VAL D 4 126 ? 24.41082 -73.40053 -80.11614 1.000 67.99327 126 VAL D C 1
ATOM 21268 O O . VAL D 4 126 ? 25.33748 -74.08252 -80.56939 1.000 69.56625 126 VAL D O 1
ATOM 21281 N N . TYR D 4 127 ? 23.27711 -73.18551 -80.78006 1.000 68.47805 127 TYR D N 1
ATOM 21282 C CA . TYR D 4 127 ? 22.98021 -73.81717 -82.05264 1.000 68.92215 127 TYR D CA 1
ATOM 21283 C C . TYR D 4 127 ? 22.83177 -72.76361 -83.14453 1.000 69.10369 127 TYR D C 1
ATOM 21284 O O . TYR D 4 127 ? 22.03067 -71.83409 -82.99436 1.000 66.13198 127 TYR D O 1
ATOM 21302 N N . PRO D 4 128 ? 23.57721 -72.86975 -84.24486 1.000 73.77103 128 PRO D N 1
ATOM 21303 C CA . PRO D 4 128 ? 23.40873 -71.90182 -85.33326 1.000 75.36980 128 PRO D CA 1
ATOM 21304 C C . PRO D 4 128 ? 22.12939 -72.17733 -86.09915 1.000 78.75838 128 PRO D C 1
ATOM 21305 O O . PRO D 4 128 ? 21.71568 -73.32690 -86.26395 1.000 81.98359 128 PRO D O 1
ATOM 21316 N N . LEU D 4 129 ? 21.49758 -71.10647 -86.57063 1.000 80.81415 129 LEU D N 1
ATOM 21317 C CA . LEU D 4 129 ? 20.27160 -71.21113 -87.35536 1.000 83.05533 129 LEU D CA 1
ATOM 21318 C C . LEU D 4 129 ? 20.49523 -70.54496 -88.70635 1.000 83.65122 129 LEU D C 1
ATOM 21319 O O . LEU D 4 129 ? 20.54828 -69.31329 -88.79863 1.000 80.45739 129 LEU D O 1
ATOM 21335 N N . ALA D 4 130 ? 20.63069 -71.35867 -89.74305 1.000 88.84517 130 ALA D N 1
ATOM 21336 C CA . ALA D 4 130 ? 20.67962 -70.90807 -91.12112 1.000 95.42362 130 ALA D CA 1
ATOM 21337 C C . ALA D 4 130 ? 19.37051 -71.24226 -91.82419 1.000 103.77159 130 ALA D C 1
ATOM 21338 O O . ALA D 4 130 ? 18.65057 -72.16009 -91.41625 1.000 105.64682 130 ALA D O 1
ATOM 21345 N N . PRO D 4 131 ? 19.02127 -70.50878 -92.88352 1.000 109.94137 131 PRO D N 1
ATOM 21346 C CA . PRO D 4 131 ? 17.77827 -70.81399 -93.61096 1.000 112.92317 131 PRO D CA 1
ATOM 21347 C C . PRO D 4 131 ? 17.84378 -72.14030 -94.35626 1.000 115.78597 131 PRO D C 1
ATOM 21348 O O . PRO D 4 131 ? 18.85184 -72.85111 -94.28231 1.000 116.63945 131 PRO D O 1
ATOM 21359 N N . VAL D 4 132 ? 16.77074 -72.48410 -95.07721 1.000 121.54584 132 VAL D N 1
ATOM 21360 C CA . VAL D 4 132 ? 16.65793 -73.76738 -95.76127 1.000 122.02699 132 VAL D CA 1
ATOM 21361 C C . VAL D 4 132 ? 17.10614 -73.60337 -97.20649 1.000 127.50007 132 VAL D C 1
ATOM 21362 O O . VAL D 4 132 ? 17.03164 -72.51251 -97.78521 1.000 128.38511 132 VAL D O 1
ATOM 21375 N N . CYS D 4 133 ? 17.57297 -74.70204 -97.79589 1.000 133.69613 133 CYS D N 1
ATOM 21376 C CA . CYS D 4 133 ? 18.04931 -74.69751 -99.17465 1.000 137.55829 133 CYS D CA 1
ATOM 21377 C C . CYS D 4 133 ? 17.01468 -74.06602 -100.10066 1.000 138.80406 133 CYS D C 1
ATOM 21378 O O . CYS D 4 133 ? 17.19653 -72.94905 -100.57961 1.000 138.24677 133 CYS D O 1
ATOM 21385 N N . GLY D 4 138 ? 14.34088 -62.33823 -102.65252 1.000 111.67777 138 GLY D N 1
ATOM 21386 C CA . GLY D 4 138 ? 15.36326 -62.57090 -101.64981 1.000 110.81709 138 GLY D CA 1
ATOM 21387 C C . GLY D 4 138 ? 16.34076 -61.41812 -101.53228 1.000 112.85744 138 GLY D C 1
ATOM 21388 O O . GLY D 4 138 ? 17.50456 -61.53600 -101.91810 1.000 114.98326 138 GLY D O 1
ATOM 21391 N N . SER D 4 139 ? 15.86267 -60.29650 -100.99255 1.000 111.82671 139 SER D N 1
ATOM 21392 C CA . SER D 4 139 ? 16.68460 -59.10092 -100.85103 1.000 111.58112 139 SER D CA 1
ATOM 21393 C C . SER D 4 139 ? 17.41945 -59.04315 -99.51932 1.000 109.85375 139 SER D C 1
ATOM 21394 O O . SER D 4 139 ? 18.54043 -58.52386 -99.46295 1.000 111.14682 139 SER D O 1
ATOM 21402 N N . SER D 4 140 ? 16.81623 -59.55363 -98.44856 1.000 106.83315 140 SER D N 1
ATOM 21403 C CA . SER D 4 140 ? 17.47160 -59.65344 -97.15390 1.000 103.86698 140 SER D CA 1
ATOM 21404 C C . SER D 4 140 ? 17.35156 -61.08376 -96.64684 1.000 101.24469 140 SER D C 1
ATOM 21405 O O . SER D 4 140 ? 16.53516 -61.87212 -97.13201 1.000 100.50621 140 SER D O 1
ATOM 21413 N N . VAL D 4 141 ? 18.17904 -61.41060 -95.65889 1.000 98.23938 141 VAL D N 1
ATOM 21414 C CA . VAL D 4 141 ? 18.25951 -62.76176 -95.11853 1.000 92.27846 141 VAL D CA 1
ATOM 21415 C C . VAL D 4 141 ? 18.28727 -62.67741 -93.60060 1.000 86.72006 141 VAL D C 1
ATOM 21416 O O . VAL D 4 141 ? 18.96620 -61.81913 -93.02673 1.000 85.30791 141 VAL D O 1
ATOM 21429 N N . THR D 4 142 ? 17.55208 -63.57564 -92.95270 1.000 84.35044 142 THR D N 1
ATOM 21430 C CA . THR D 4 142 ? 17.48609 -63.64790 -91.50033 1.000 84.49123 142 THR D CA 1
ATOM 21431 C C . THR D 4 142 ? 18.19829 -64.90437 -91.01767 1.000 88.46039 142 THR D C 1
ATOM 21432 O O . THR D 4 142 ? 17.88173 -66.01460 -91.45899 1.000 89.87630 142 THR D O 1
ATOM 21443 N N . LEU D 4 143 ? 19.16142 -64.71880 -90.12230 1.000 91.67902 143 LEU D N 1
ATOM 21444 C CA . LEU D 4 143 ? 19.86682 -65.79390 -89.44120 1.000 94.53530 143 LEU D CA 1
ATOM 21445 C C . LEU D 4 143 ? 19.49914 -65.75428 -87.96217 1.000 96.37935 143 LEU D C 1
ATOM 21446 O O . LEU D 4 143 ? 18.90315 -64.78885 -87.47927 1.000 97.56794 143 LEU D O 1
ATOM 21462 N N . GLY D 4 144 ? 19.85056 -66.81497 -87.23210 1.000 95.91780 144 GLY D N 1
ATOM 21463 C CA . GLY D 4 144 ? 19.46217 -66.88301 -85.83737 1.000 94.43189 144 GLY D CA 1
ATOM 21464 C C . GLY D 4 144 ? 20.38247 -67.72531 -84.98210 1.000 92.09459 144 GLY D C 1
ATOM 21465 O O . GLY D 4 144 ? 21.24617 -68.45599 -85.47648 1.000 89.97061 144 GLY D O 1
ATOM 21469 N N . CYS D 4 145 ? 20.17962 -67.59583 -83.66807 1.000 101.64857 145 CYS D N 1
ATOM 21470 C CA . CYS D 4 145 ? 20.81103 -68.45036 -82.67803 1.000 103.87178 145 CYS D CA 1
ATOM 21471 C C . CYS D 4 145 ? 19.76132 -69.04866 -81.75678 1.000 96.62126 145 CYS D C 1
ATOM 21472 O O . CYS D 4 145 ? 18.67340 -68.49985 -81.56579 1.000 98.62750 145 CYS D O 1
ATOM 21479 N N . LEU D 4 146 ? 20.13522 -70.17120 -81.15668 1.000 87.71333 146 LEU D N 1
ATOM 21480 C CA . LEU D 4 146 ? 19.35265 -70.81895 -80.11703 1.000 83.53252 146 LEU D CA 1
ATOM 21481 C C . LEU D 4 146 ? 20.30858 -71.18499 -78.99416 1.000 77.48665 146 LEU D C 1
ATOM 21482 O O . LEU D 4 146 ? 21.27312 -71.92606 -79.21549 1.000 75.44210 146 LEU D O 1
ATOM 21498 N N . VAL D 4 147 ? 20.06129 -70.64195 -77.80713 1.000 73.42613 147 VAL D N 1
ATOM 21499 C CA . VAL D 4 147 ? 20.84365 -70.93956 -76.61338 1.000 72.08149 147 VAL D CA 1
ATOM 21500 C C . VAL D 4 147 ? 19.92497 -71.71215 -75.68031 1.000 71.45354 147 VAL D C 1
ATOM 21501 O O . VAL D 4 147 ? 18.98682 -71.14194 -75.10864 1.000 71.45581 147 VAL D O 1
ATOM 21514 N N . LYS D 4 148 ? 20.18930 -73.00580 -75.52386 1.000 70.89253 148 LYS D N 1
ATOM 21515 C CA . LYS D 4 148 ? 19.25596 -73.92318 -74.88993 1.000 71.43201 148 LYS D CA 1
ATOM 21516 C C . LYS D 4 148 ? 19.88374 -74.59696 -73.68012 1.000 72.59055 148 LYS D C 1
ATOM 21517 O O . LYS D 4 148 ? 21.07588 -74.91940 -73.68054 1.000 73.75102 148 LYS D O 1
ATOM 21536 N N . GLY D 4 149 ? 19.06700 -74.80831 -72.65346 1.000 73.21064 149 GLY D N 1
ATOM 21537 C CA . GLY D 4 149 ? 19.47770 -75.57943 -71.49417 1.000 73.90167 149 GLY D CA 1
ATOM 21538 C C . GLY D 4 149 ? 20.57697 -74.96196 -70.65972 1.000 72.85182 149 GLY D C 1
ATOM 21539 O O . GLY D 4 149 ? 21.50993 -75.66880 -70.25670 1.000 72.46313 149 GLY D O 1
ATOM 21543 N N . TYR D 4 150 ? 20.49424 -73.66467 -70.38047 1.000 70.78787 150 TYR D N 1
ATOM 21544 C CA . TYR D 4 150 ? 21.45621 -73.01520 -69.50387 1.000 72.66194 150 TYR D CA 1
ATOM 21545 C C . TYR D 4 150 ? 20.78139 -72.56378 -68.21555 1.000 74.34850 150 TYR D C 1
ATOM 21546 O O . TYR D 4 150 ? 19.55868 -72.40973 -68.14308 1.000 73.40994 150 TYR D O 1
ATOM 21564 N N . PHE D 4 151 ? 21.60229 -72.36868 -67.19271 1.000 76.84176 151 PHE D N 1
ATOM 21565 C CA . PHE D 4 151 ? 21.12575 -71.94029 -65.88524 1.000 80.58186 151 PHE D CA 1
ATOM 21566 C C . PHE D 4 151 ? 22.33133 -71.47490 -65.08646 1.000 84.80041 151 PHE D C 1
ATOM 21567 O O . PHE D 4 151 ? 23.37671 -72.13603 -65.12279 1.000 85.95018 151 PHE D O 1
ATOM 21584 N N . PRO D 4 152 ? 22.23839 -70.35185 -64.35544 1.000 87.67442 152 PRO D N 1
ATOM 21585 C CA . PRO D 4 152 ? 21.07795 -69.45839 -64.29511 1.000 87.92586 152 PRO D CA 1
ATOM 21586 C C . PRO D 4 152 ? 21.17275 -68.36125 -65.33576 1.000 85.81120 152 PRO D C 1
ATOM 21587 O O . PRO D 4 152 ? 22.17961 -68.27391 -66.03895 1.000 84.84136 152 PRO D O 1
ATOM 21598 N N . GLU D 4 153 ? 20.13739 -67.54716 -65.44237 1.000 85.66812 153 GLU D N 1
ATOM 21599 C CA . GLU D 4 153 ? 20.30796 -66.25519 -66.08897 1.000 84.95736 153 GLU D CA 1
ATOM 21600 C C . GLU D 4 153 ? 21.44239 -65.51790 -65.39166 1.000 83.86213 153 GLU D C 1
ATOM 21601 O O . GLU D 4 153 ? 21.69227 -65.73978 -64.19550 1.000 84.40728 153 GLU D O 1
ATOM 21613 N N . PRO D 4 154 ? 22.15882 -64.62899 -66.08936 1.000 83.18091 154 PRO D N 1
ATOM 21614 C CA . PRO D 4 154 ? 21.93549 -64.22508 -67.47541 1.000 82.02463 154 PRO D CA 1
ATOM 21615 C C . PRO D 4 154 ? 22.90949 -64.84538 -68.46017 1.000 82.84474 154 PRO D C 1
ATOM 21616 O O . PRO D 4 154 ? 23.96357 -65.35594 -68.07981 1.000 83.89631 154 PRO D O 1
ATOM 21627 N N . VAL D 4 155 ? 22.52912 -64.80018 -69.72877 1.000 82.29407 155 VAL D N 1
ATOM 21628 C CA . VAL D 4 155 ? 23.44194 -64.99525 -70.84344 1.000 83.36427 155 VAL D CA 1
ATOM 21629 C C . VAL D 4 155 ? 23.47689 -63.68099 -71.60795 1.000 83.63582 155 VAL D C 1
ATOM 21630 O O . VAL D 4 155 ? 22.51947 -62.90110 -71.57040 1.000 81.93137 155 VAL D O 1
ATOM 21643 N N . THR D 4 156 ? 24.58927 -63.42288 -72.28409 1.000 80.99184 156 THR D N 1
ATOM 21644 C CA . THR D 4 156 ? 24.70109 -62.27932 -73.17661 1.000 78.80346 156 THR D CA 1
ATOM 21645 C C . THR D 4 156 ? 24.99816 -62.78605 -74.57816 1.000 73.15323 156 THR D C 1
ATOM 21646 O O . THR D 4 156 ? 25.80238 -63.70644 -74.76062 1.000 71.42383 156 THR D O 1
ATOM 21657 N N . LEU D 4 157 ? 24.33829 -62.18753 -75.56163 1.000 70.06708 157 LEU D N 1
ATOM 21658 C CA . LEU D 4 157 ? 24.44161 -62.61845 -76.94585 1.000 68.68177 157 LEU D CA 1
ATOM 21659 C C . LEU D 4 157 ? 24.70360 -61.40637 -77.82065 1.000 70.56531 157 LEU D C 1
ATOM 21660 O O . LEU D 4 157 ? 24.05052 -60.36965 -77.66598 1.000 72.01422 157 LEU D O 1
ATOM 21676 N N . THR D 4 158 ? 25.65728 -61.54134 -78.73652 1.000 70.76635 158 THR D N 1
ATOM 21677 C CA . THR D 4 158 ? 25.95236 -60.49760 -79.70265 1.000 71.90854 158 THR D CA 1
ATOM 21678 C C . THR D 4 158 ? 26.22314 -61.14181 -81.05260 1.000 72.58469 158 THR D C 1
ATOM 21679 O O . THR D 4 158 ? 26.49102 -62.34262 -81.15149 1.000 71.04508 158 THR D O 1
ATOM 21690 N N . TRP D 4 159 ? 26.13525 -60.32334 -82.09646 1.000 73.43892 159 TRP D N 1
ATOM 21691 C CA . TRP D 4 159 ? 26.39412 -60.74553 -83.46626 1.000 75.40753 159 TRP D CA 1
ATOM 21692 C C . TRP D 4 159 ? 27.61705 -59.99591 -83.97191 1.000 79.79696 159 TRP D C 1
ATOM 21693 O O . TRP D 4 159 ? 27.63615 -58.76019 -83.96556 1.000 81.48945 159 TRP D O 1
ATOM 21714 N N . ASN D 4 160 ? 28.62953 -60.74144 -84.41089 1.000 80.51804 160 ASN D N 1
ATOM 21715 C CA . ASN D 4 160 ? 29.90694 -60.16364 -84.82325 1.000 82.66749 160 ASN D CA 1
ATOM 21716 C C . ASN D 4 160 ? 30.41209 -59.17423 -83.77413 1.000 82.81845 160 ASN D C 1
ATOM 21717 O O . ASN D 4 160 ? 30.80464 -58.04523 -84.07614 1.000 83.69437 160 ASN D O 1
ATOM 21728 N N . SER D 4 161 ? 30.38297 -59.61449 -82.51575 1.000 83.64848 161 SER D N 1
ATOM 21729 C CA . SER D 4 161 ? 30.94300 -58.86098 -81.39496 1.000 88.79674 161 SER D CA 1
ATOM 21730 C C . SER D 4 161 ? 30.26047 -57.50789 -81.21585 1.000 93.50857 161 SER D C 1
ATOM 21731 O O . SER D 4 161 ? 30.86920 -56.55579 -80.72169 1.000 97.15682 161 SER D O 1
ATOM 21739 N N . GLY D 4 162 ? 28.99275 -57.40897 -81.60847 1.000 93.79176 162 GLY D N 1
ATOM 21740 C CA . GLY D 4 162 ? 28.24922 -56.17501 -81.48083 1.000 96.22847 162 GLY D CA 1
ATOM 21741 C C . GLY D 4 162 ? 28.27856 -55.27744 -82.69737 1.000 98.76236 162 GLY D C 1
ATOM 21742 O O . GLY D 4 162 ? 27.60625 -54.23777 -82.69422 1.000 99.24749 162 GLY D O 1
ATOM 21746 N N . SER D 4 163 ? 29.03855 -55.63767 -83.73408 1.000 100.57083 163 SER D N 1
ATOM 21747 C CA . SER D 4 163 ? 29.04882 -54.83985 -84.95557 1.000 106.68214 163 SER D CA 1
ATOM 21748 C C . SER D 4 163 ? 27.64452 -54.68079 -85.51885 1.000 103.29076 163 SER D C 1
ATOM 21749 O O . SER D 4 163 ? 27.26628 -53.59542 -85.97393 1.000 104.60951 163 SER D O 1
ATOM 21757 N N . LEU D 4 164 ? 26.86560 -55.75586 -85.50953 1.000 102.24862 164 LEU D N 1
ATOM 21758 C CA . LEU D 4 164 ? 25.48295 -55.73881 -85.96193 1.000 102.36021 164 LEU D CA 1
ATOM 21759 C C . LEU D 4 164 ? 24.58422 -55.58837 -84.74217 1.000 98.94782 164 LEU D C 1
ATOM 21760 O O . LEU D 4 164 ? 24.60323 -56.43857 -83.84619 1.000 97.25174 164 LEU D O 1
ATOM 21776 N N . SER D 4 165 ? 23.81609 -54.50287 -84.69944 1.000 99.11895 165 SER D N 1
ATOM 21777 C CA . SER D 4 165 ? 22.86743 -54.29027 -83.61274 1.000 98.34293 165 SER D CA 1
ATOM 21778 C C . SER D 4 165 ? 21.50428 -53.94418 -84.19567 1.000 95.75370 165 SER D C 1
ATOM 21779 O O . SER D 4 165 ? 20.50855 -54.60955 -83.89527 1.000 92.64152 165 SER D O 1
ATOM 21787 N N . ALA D 4 166 ? 21.44434 -52.90570 -85.02472 1.000 95.72231 166 ALA D N 1
ATOM 21788 C CA . ALA D 4 166 ? 20.25458 -52.69339 -85.83471 1.000 94.28399 166 ALA D CA 1
ATOM 21789 C C . ALA D 4 166 ? 20.01876 -53.92982 -86.69216 1.000 91.59886 166 ALA D C 1
ATOM 21790 O O . ALA D 4 166 ? 20.95817 -54.51324 -87.24061 1.000 92.21617 166 ALA D O 1
ATOM 21797 N N . GLY D 4 167 ? 18.76005 -54.34068 -86.79445 1.000 89.06680 167 GLY D N 1
ATOM 21798 C CA . GLY D 4 167 ? 18.44392 -55.58269 -87.46435 1.000 86.03711 167 GLY D CA 1
ATOM 21799 C C . GLY D 4 167 ? 18.66248 -56.82288 -86.62996 1.000 82.71771 167 GLY D C 1
ATOM 21800 O O . GLY D 4 167 ? 18.66385 -57.92917 -87.18190 1.000 80.49522 167 GLY D O 1
ATOM 21804 N N . VAL D 4 168 ? 18.86184 -56.67542 -85.32200 1.000 81.95565 168 VAL D N 1
ATOM 21805 C CA . VAL D 4 168 ? 18.97739 -57.79723 -84.39912 1.000 79.08729 168 VAL D CA 1
ATOM 21806 C C . VAL D 4 168 ? 17.76444 -57.78625 -83.48116 1.000 76.44683 168 VAL D C 1
ATOM 21807 O O . VAL D 4 168 ? 17.35637 -56.72902 -82.98486 1.000 76.71295 168 VAL D O 1
ATOM 21820 N N . HIS D 4 169 ? 17.19281 -58.96595 -83.25393 1.000 73.21410 169 HIS D N 1
ATOM 21821 C CA . HIS D 4 169 ? 16.09126 -59.14386 -82.31387 1.000 71.39867 169 HIS D CA 1
ATOM 21822 C C . HIS D 4 169 ? 16.45410 -60.28787 -81.37664 1.000 70.71486 169 HIS D C 1
ATOM 21823 O O . HIS D 4 169 ? 16.46286 -61.45361 -81.78729 1.000 69.43452 169 HIS D O 1
ATOM 21837 N N . THR D 4 170 ? 16.77076 -59.95503 -80.12887 1.000 70.21969 170 THR D N 1
ATOM 21838 C CA . THR D 4 170 ? 17.05905 -60.93950 -79.09391 1.000 70.88569 170 THR D CA 1
ATOM 21839 C C . THR D 4 170 ? 15.87408 -60.98327 -78.14022 1.000 71.20452 170 THR D C 1
ATOM 21840 O O . THR D 4 170 ? 15.50395 -59.95962 -77.55630 1.000 72.30681 170 THR D O 1
ATOM 21851 N N . PHE D 4 171 ? 15.29730 -62.15270 -77.98089 1.000 70.99559 171 PHE D N 1
ATOM 21852 C CA . PHE D 4 171 ? 14.06328 -62.30883 -77.23043 1.000 73.90414 171 PHE D CA 1
ATOM 21853 C C . PHE D 4 171 ? 14.36547 -62.64004 -75.78036 1.000 74.94924 171 PHE D C 1
ATOM 21854 O O . PHE D 4 171 ? 15.45954 -63.08956 -75.45681 1.000 74.90680 171 PHE D O 1
ATOM 21871 N N . PRO D 4 172 ? 13.43491 -62.38751 -74.86629 1.000 76.84969 172 PRO D N 1
ATOM 21872 C CA . PRO D 4 172 ? 13.67210 -62.77067 -73.47000 1.000 78.03720 172 PRO D CA 1
ATOM 21873 C C . PRO D 4 172 ? 13.70491 -64.28106 -73.30221 1.000 78.36274 172 PRO D C 1
ATOM 21874 O O . PRO D 4 172 ? 13.09992 -65.03243 -74.07081 1.000 76.83705 172 PRO D O 1
ATOM 21885 N N . ALA D 4 173 ? 14.43555 -64.71968 -72.28059 1.000 81.40684 173 ALA D N 1
ATOM 21886 C CA . ALA D 4 173 ? 14.58226 -66.14251 -72.01474 1.000 83.12857 173 ALA D CA 1
ATOM 21887 C C . ALA D 4 173 ? 13.28285 -66.72625 -71.47477 1.000 85.31973 173 ALA D C 1
ATOM 21888 O O . ALA D 4 173 ? 12.49397 -66.04441 -70.81528 1.000 87.02208 173 ALA D O 1
ATOM 21895 N N . VAL D 4 174 ? 13.06951 -68.00854 -71.75966 1.000 87.68700 174 VAL D N 1
ATOM 21896 C CA . VAL D 4 174 ? 11.89091 -68.73380 -71.30742 1.000 91.77468 174 VAL D CA 1
ATOM 21897 C C . VAL D 4 174 ? 12.34887 -69.99741 -70.59313 1.000 92.86479 174 VAL D C 1
ATOM 21898 O O . VAL D 4 174 ? 13.40342 -70.56120 -70.90354 1.000 91.10131 174 VAL D O 1
ATOM 21911 N N . LEU D 4 175 ? 11.55200 -70.43744 -69.62174 1.000 95.71337 175 LEU D N 1
ATOM 21912 C CA . LEU D 4 175 ? 11.85042 -71.66714 -68.90055 1.000 98.44656 175 LEU D CA 1
ATOM 21913 C C . LEU D 4 175 ? 11.43120 -72.87739 -69.72625 1.000 100.28115 175 LEU D C 1
ATOM 21914 O O . LEU D 4 175 ? 10.38143 -72.87439 -70.37587 1.000 99.53927 175 LEU D O 1
ATOM 21930 N N . GLN D 4 176 ? 12.26201 -73.91901 -69.69422 1.000 102.94148 176 GLN D N 1
ATOM 21931 C CA . GLN D 4 176 ? 12.02026 -75.11842 -70.49403 1.000 105.39955 176 GLN D CA 1
ATOM 21932 C C . GLN D 4 176 ? 12.57564 -76.30697 -69.71552 1.000 107.81031 176 GLN D C 1
ATOM 21933 O O . GLN D 4 176 ? 13.78429 -76.55799 -69.74157 1.000 106.88242 176 GLN D O 1
ATOM 21947 N N . SER D 4 177 ? 11.69022 -77.02906 -69.02895 1.000 110.96398 177 SER D N 1
ATOM 21948 C CA . SER D 4 177 ? 12.08378 -78.18030 -68.21672 1.000 112.76699 177 SER D CA 1
ATOM 21949 C C . SER D 4 177 ? 13.09115 -77.77506 -67.14467 1.000 108.89833 177 SER D C 1
ATOM 21950 O O . SER D 4 177 ? 14.10204 -78.44955 -66.92874 1.000 107.79419 177 SER D O 1
ATOM 21958 N N . SER D 4 178 ? 12.82333 -76.65748 -66.47699 1.000 107.83338 178 SER D N 1
ATOM 21959 C CA . SER D 4 178 ? 13.60637 -76.10609 -65.37575 1.000 106.45883 178 SER D CA 1
ATOM 21960 C C . SER D 4 178 ? 14.89291 -75.43585 -65.85291 1.000 99.67381 178 SER D C 1
ATOM 21961 O O . SER D 4 178 ? 15.69079 -75.00840 -65.00771 1.000 99.32377 178 SER D O 1
ATOM 21969 N N . LEU D 4 179 ? 15.12667 -75.32192 -67.15840 1.000 93.84689 179 LEU D N 1
ATOM 21970 C CA . LEU D 4 179 ? 16.29476 -74.63396 -67.68616 1.000 88.38488 179 LEU D CA 1
ATOM 21971 C C . LEU D 4 179 ? 15.85190 -73.54063 -68.64975 1.000 83.75763 179 LEU D C 1
ATOM 21972 O O . LEU D 4 179 ? 14.74580 -73.57438 -69.19889 1.000 82.29400 179 LEU D O 1
ATOM 21988 N N . TYR D 4 180 ? 16.73195 -72.56485 -68.84834 1.000 82.13931 180 TYR D N 1
ATOM 21989 C CA . TYR D 4 180 ? 16.42022 -71.40557 -69.66893 1.000 81.59936 180 TYR D CA 1
ATOM 21990 C C . TYR D 4 180 ? 16.79459 -71.66181 -71.12050 1.000 79.44191 180 TYR D C 1
ATOM 21991 O O . TYR D 4 180 ? 17.81964 -72.28497 -71.41191 1.000 79.07608 180 TYR D O 1
ATOM 22009 N N . THR D 4 181 ? 15.95920 -71.16620 -72.02782 1.000 78.54676 181 THR D N 1
ATOM 22010 C CA . THR D 4 181 ? 16.22500 -71.22495 -73.45617 1.000 75.10402 181 THR D CA 1
ATOM 22011 C C . THR D 4 181 ? 16.05531 -69.83217 -74.04158 1.000 72.93975 181 THR D C 1
ATOM 22012 O O . THR D 4 181 ? 15.17772 -69.07034 -73.62292 1.000 71.61642 181 THR D O 1
ATOM 22023 N N . LEU D 4 182 ? 16.90173 -69.50893 -75.01239 1.000 72.67791 182 LEU D N 1
ATOM 22024 C CA . LEU D 4 182 ? 16.98351 -68.16665 -75.56218 1.000 71.85465 182 LEU D CA 1
ATOM 22025 C C . LEU D 4 182 ? 17.25570 -68.25748 -77.05426 1.000 67.65799 182 LEU D C 1
ATOM 22026 O O . LEU D 4 182 ? 17.92457 -69.18170 -77.52268 1.000 65.37802 182 LEU D O 1
ATOM 22042 N N . SER D 4 183 ? 16.72773 -67.29050 -77.79995 1.000 65.27359 183 SER D N 1
ATOM 22043 C CA . SER D 4 183 ? 16.94365 -67.23199 -79.23676 1.000 63.84310 183 SER D CA 1
ATOM 22044 C C . SER D 4 183 ? 17.16428 -65.78774 -79.65842 1.000 63.11222 183 SER D C 1
ATOM 22045 O O . SER D 4 183 ? 16.70417 -64.85205 -78.99831 1.000 60.41116 183 SER D O 1
ATOM 22053 N N . SER D 4 184 ? 17.87455 -65.61968 -80.77177 1.000 64.67569 184 SER D N 1
ATOM 22054 C CA . SER D 4 184 ? 18.14864 -64.30247 -81.32601 1.000 66.69039 184 SER D CA 1
ATOM 22055 C C . SER D 4 184 ? 18.18779 -64.40642 -82.84170 1.000 66.48495 184 SER D C 1
ATOM 22056 O O . SER D 4 184 ? 18.70455 -65.38445 -83.38757 1.000 65.94404 184 SER D O 1
ATOM 22064 N N . SER D 4 185 ? 17.63895 -63.39676 -83.51185 1.000 67.89572 185 SER D N 1
ATOM 22065 C CA . SER D 4 185 ? 17.67011 -63.30793 -84.96277 1.000 69.66441 185 SER D CA 1
ATOM 22066 C C . SER D 4 185 ? 18.42678 -62.05603 -85.38425 1.000 70.95939 185 SER D C 1
ATOM 22067 O O . SER D 4 185 ? 18.38205 -61.02450 -84.70672 1.000 70.92648 185 SER D O 1
ATOM 22075 N N . VAL D 4 186 ? 19.12702 -62.16039 -86.50976 1.000 72.88231 186 VAL D N 1
ATOM 22076 C CA . VAL D 4 186 ? 19.82715 -61.03816 -87.12181 1.000 76.33843 186 VAL D CA 1
ATOM 22077 C C . VAL D 4 186 ? 19.44291 -60.99911 -88.59407 1.000 77.68416 186 VAL D C 1
ATOM 22078 O O . VAL D 4 186 ? 19.33475 -62.04608 -89.24197 1.000 78.39861 186 VAL D O 1
ATOM 22091 N N . THR D 4 187 ? 19.22374 -59.79592 -89.12023 1.000 79.70577 187 THR D N 1
ATOM 22092 C CA . THR D 4 187 ? 18.79601 -59.61257 -90.50265 1.000 83.60626 187 THR D CA 1
ATOM 22093 C C . THR D 4 187 ? 19.77834 -58.69331 -91.21427 1.000 89.81431 187 THR D C 1
ATOM 22094 O O . THR D 4 187 ? 20.02334 -57.56904 -90.76223 1.000 90.75912 187 THR D O 1
ATOM 22105 N N . VAL D 4 188 ? 20.32849 -59.17063 -92.32964 1.000 94.36122 188 VAL D N 1
ATOM 22106 C CA . VAL D 4 188 ? 21.28141 -58.42674 -93.13455 1.000 98.48598 188 VAL D CA 1
ATOM 22107 C C . VAL D 4 188 ? 20.83350 -58.47324 -94.59281 1.000 100.66498 188 VAL D C 1
ATOM 22108 O O . VAL D 4 188 ? 19.84990 -59.12414 -94.94385 1.000 99.72066 188 VAL D O 1
ATOM 22121 N N . VAL D 4 189 ? 21.58312 -57.77278 -95.44531 1.000 104.71404 189 VAL D N 1
ATOM 22122 C CA . VAL D 4 189 ? 21.26998 -57.73224 -96.86705 1.000 108.89866 189 VAL D CA 1
ATOM 22123 C C . VAL D 4 189 ? 21.63003 -59.07026 -97.49908 1.000 115.32034 189 VAL D C 1
ATOM 22124 O O . VAL D 4 189 ? 22.65353 -59.68211 -97.16283 1.000 116.24942 189 VAL D O 1
ATOM 22137 N N . ALA D 4 190 ? 20.78454 -59.53658 -98.42259 1.000 122.75551 190 ALA D N 1
ATOM 22138 C CA . ALA D 4 190 ? 21.03101 -60.82789 -99.05684 1.000 130.06459 190 ALA D CA 1
ATOM 22139 C C . ALA D 4 190 ? 22.39167 -60.86827 -99.73916 1.000 132.75189 190 ALA D C 1
ATOM 22140 O O . ALA D 4 190 ? 23.02134 -61.93030 -99.80643 1.000 131.64204 190 ALA D O 1
ATOM 22147 N N . SER D 4 191 ? 22.86124 -59.72783 -100.24898 1.000 132.09723 191 SER D N 1
ATOM 22148 C CA . SER D 4 191 ? 24.15762 -59.68335 -100.91249 1.000 135.73884 191 SER D CA 1
ATOM 22149 C C . SER D 4 191 ? 25.31723 -59.82996 -99.93574 1.000 130.14564 191 SER D C 1
ATOM 22150 O O . SER D 4 191 ? 26.42571 -60.17523 -100.35896 1.000 133.34699 191 SER D O 1
ATOM 22158 N N . THR D 4 192 ? 25.08889 -59.58980 -98.64561 1.000 127.27646 192 THR D N 1
ATOM 22159 C CA . THR D 4 192 ? 26.15776 -59.54901 -97.65668 1.000 126.62427 192 THR D CA 1
ATOM 22160 C C . THR D 4 192 ? 26.30791 -60.84581 -96.86827 1.000 122.21238 192 THR D C 1
ATOM 22161 O O . THR D 4 192 ? 27.21694 -60.94536 -96.03857 1.000 122.01500 192 THR D O 1
ATOM 22172 N N . TRP D 4 193 ? 25.44606 -61.83645 -97.09914 1.000 129.63853 193 TRP D N 1
ATOM 22173 C CA . TRP D 4 193 ? 25.60666 -63.17429 -96.53677 1.000 125.99208 193 TRP D CA 1
ATOM 22174 C C . TRP D 4 193 ? 25.16607 -64.15672 -97.61456 1.000 127.58303 193 TRP D C 1
ATOM 22175 O O . TRP D 4 193 ? 24.13622 -63.93057 -98.26916 1.000 128.38492 193 TRP D O 1
ATOM 22196 N N . PRO D 4 194 ? 25.90304 -65.26171 -97.81959 1.000 127.87687 194 PRO D N 1
ATOM 22197 C CA . PRO D 4 194 ? 27.09182 -65.73121 -97.09389 1.000 125.67060 194 PRO D CA 1
ATOM 22198 C C . PRO D 4 194 ? 28.42737 -65.05491 -97.42456 1.000 125.24328 194 PRO D C 1
ATOM 22199 O O . PRO D 4 194 ? 29.44447 -65.48857 -96.88408 1.000 125.02933 194 PRO D O 1
ATOM 22210 N N . SER D 4 195 ? 28.43980 -64.02345 -98.27285 1.000 125.28550 195 SER D N 1
ATOM 22211 C CA . SER D 4 195 ? 29.71510 -63.51012 -98.76964 1.000 126.37276 195 SER D CA 1
ATOM 22212 C C . SER D 4 195 ? 30.61821 -63.03365 -97.63632 1.000 124.06238 195 SER D C 1
ATOM 22213 O O . SER D 4 195 ? 31.84734 -63.08150 -97.76289 1.000 126.00386 195 SER D O 1
ATOM 22221 N N . GLN D 4 196 ? 30.03731 -62.56806 -96.53366 1.000 120.67724 196 GLN D N 1
ATOM 22222 C CA . GLN D 4 196 ? 30.77973 -62.20009 -95.33666 1.000 119.74208 196 GLN D CA 1
ATOM 22223 C C . GLN D 4 196 ? 30.28311 -63.05367 -94.17556 1.000 114.25422 196 GLN D C 1
ATOM 22224 O O . GLN D 4 196 ? 29.17267 -63.59164 -94.20710 1.000 110.76684 196 GLN D O 1
ATOM 22238 N N . SER D 4 197 ? 31.11687 -63.18304 -93.14649 1.000 111.89616 197 SER D N 1
ATOM 22239 C CA . SER D 4 197 ? 30.86719 -64.14610 -92.08156 1.000 107.77593 197 SER D CA 1
ATOM 22240 C C . SER D 4 197 ? 30.11246 -63.49558 -90.92937 1.000 104.55956 197 SER D C 1
ATOM 22241 O O . SER D 4 197 ? 30.51331 -62.44031 -90.42811 1.000 103.48915 197 SER D O 1
ATOM 22249 N N . ILE D 4 198 ? 29.02687 -64.13999 -90.50948 1.000 102.50824 198 ILE D N 1
ATOM 22250 C CA . ILE D 4 198 ? 28.19814 -63.69216 -89.39594 1.000 101.31829 198 ILE D CA 1
ATOM 22251 C C . ILE D 4 198 ? 28.31505 -64.72601 -88.28652 1.000 98.25546 198 ILE D C 1
ATOM 22252 O O . ILE D 4 198 ? 28.12515 -65.92535 -88.52662 1.000 96.28099 198 ILE D O 1
ATOM 22268 N N . THR D 4 199 ? 28.63033 -64.26685 -87.07566 1.000 97.82049 199 THR D N 1
ATOM 22269 C CA . THR D 4 199 ? 28.90993 -65.16866 -85.96849 1.000 96.12669 199 THR D CA 1
ATOM 22270 C C . THR D 4 199 ? 28.11222 -64.78518 -84.73349 1.000 97.02879 199 THR D C 1
ATOM 22271 O O . THR D 4 199 ? 28.07614 -63.61606 -84.33436 1.000 100.92758 199 THR D O 1
ATOM 22282 N N . CYS D 4 200 ? 27.48886 -65.79481 -84.14057 1.000 95.18750 200 CYS D N 1
ATOM 22283 C CA . CYS D 4 200 ? 26.85628 -65.70673 -82.83575 1.000 96.46021 200 CYS D CA 1
ATOM 22284 C C . CYS D 4 200 ? 27.91764 -65.75668 -81.74459 1.000 95.33633 200 CYS D C 1
ATOM 22285 O O . CYS D 4 200 ? 28.65594 -66.74104 -81.64630 1.000 97.72969 200 CYS D O 1
ATOM 22292 N N . ASN D 4 201 ? 27.99021 -64.71912 -80.91534 1.000 91.51966 201 ASN D N 1
ATOM 22293 C CA . ASN D 4 201 ? 28.86167 -64.72029 -79.74492 1.000 86.95015 201 ASN D CA 1
ATOM 22294 C C . ASN D 4 201 ? 27.98863 -64.82627 -78.50022 1.000 81.73121 201 ASN D C 1
ATOM 22295 O O . ASN D 4 201 ? 27.17380 -63.93627 -78.23169 1.000 80.86062 201 ASN D O 1
ATOM 22306 N N . VAL D 4 202 ? 28.15833 -65.91297 -77.75053 1.000 77.55189 202 VAL D N 1
ATOM 22307 C CA . VAL D 4 202 ? 27.35011 -66.20953 -76.57435 1.000 74.34234 202 VAL D CA 1
ATOM 22308 C C . VAL D 4 202 ? 28.28303 -66.39126 -75.38666 1.000 73.96448 202 VAL D C 1
ATOM 22309 O O . VAL D 4 202 ? 29.30473 -67.07925 -75.49384 1.000 74.23208 202 VAL D O 1
ATOM 22322 N N . ALA D 4 203 ? 27.92488 -65.78422 -74.25662 1.000 75.67739 203 ALA D N 1
ATOM 22323 C CA . ALA D 4 203 ? 28.68431 -65.90558 -73.02001 1.000 78.86836 203 ALA D CA 1
ATOM 22324 C C . ALA D 4 203 ? 27.73422 -66.22556 -71.87769 1.000 78.77728 203 ALA D C 1
ATOM 22325 O O . ALA D 4 203 ? 26.69797 -65.57023 -71.72844 1.000 79.93966 203 ALA D O 1
ATOM 22332 N N . HIS D 4 204 ? 28.08616 -67.23173 -71.07523 1.000 78.09566 204 HIS D N 1
ATOM 22333 C CA . HIS D 4 204 ? 27.35580 -67.57326 -69.85460 1.000 78.52939 204 HIS D CA 1
ATOM 22334 C C . HIS D 4 204 ? 28.32616 -67.41346 -68.69125 1.000 81.68742 204 HIS D C 1
ATOM 22335 O O . HIS D 4 204 ? 29.08315 -68.34439 -68.37111 1.000 80.13864 204 HIS D O 1
ATOM 22349 N N . PRO D 4 205 ? 28.33395 -66.25571 -68.02121 1.000 86.29894 205 PRO D N 1
ATOM 22350 C CA . PRO D 4 205 ? 29.37090 -66.02177 -67.00084 1.000 91.17985 205 PRO D CA 1
ATOM 22351 C C . PRO D 4 205 ? 29.35168 -67.04169 -65.87644 1.000 94.98929 205 PRO D C 1
ATOM 22352 O O . PRO D 4 205 ? 30.41492 -67.48461 -65.42397 1.000 97.41307 205 PRO D O 1
ATOM 22363 N N . ALA D 4 206 ? 28.16328 -67.44030 -65.41995 1.000 96.50196 206 ALA D N 1
ATOM 22364 C CA . ALA D 4 206 ? 28.05435 -68.39483 -64.32417 1.000 97.94415 206 ALA D CA 1
ATOM 22365 C C . ALA D 4 206 ? 28.72775 -69.72659 -64.62597 1.000 96.09114 206 ALA D C 1
ATOM 22366 O O . ALA D 4 206 ? 28.91686 -70.52602 -63.70234 1.000 96.30645 206 ALA D O 1
ATOM 22373 N N . SER D 4 207 ? 29.08881 -69.98606 -65.88323 1.000 94.96013 207 SER D N 1
ATOM 22374 C CA . SER D 4 207 ? 29.73086 -71.23456 -66.27281 1.000 95.01679 207 SER D CA 1
ATOM 22375 C C . SER D 4 207 ? 31.12499 -71.02397 -66.84863 1.000 96.42356 207 SER D C 1
ATOM 22376 O O . SER D 4 207 ? 31.74558 -71.99232 -67.30412 1.000 95.20017 207 SER D O 1
ATOM 22384 N N . SER D 4 208 ? 31.63753 -69.79340 -66.83809 1.000 99.51590 208 SER D N 1
ATOM 22385 C CA . SER D 4 208 ? 32.90109 -69.48062 -67.50343 1.000 103.12073 208 SER D CA 1
ATOM 22386 C C . SER D 4 208 ? 32.86696 -69.97194 -68.94851 1.000 102.30814 208 SER D C 1
ATOM 22387 O O . SER D 4 208 ? 33.84145 -70.51783 -69.47133 1.000 101.80819 208 SER D O 1
ATOM 22395 N N . THR D 4 209 ? 31.71865 -69.77935 -69.59380 1.000 101.56971 209 THR D N 1
ATOM 22396 C CA . THR D 4 209 ? 31.47718 -70.24658 -70.95027 1.000 98.59242 209 THR D CA 1
ATOM 22397 C C . THR D 4 209 ? 31.59815 -69.08906 -71.93019 1.000 95.84175 209 THR D C 1
ATOM 22398 O O . THR D 4 209 ? 31.11775 -67.98323 -71.66554 1.000 94.63371 209 THR D O 1
ATOM 22409 N N . LYS D 4 210 ? 32.23975 -69.35142 -73.06504 1.000 95.70528 210 LYS D N 1
ATOM 22410 C CA . LYS D 4 210 ? 32.30314 -68.37658 -74.15034 1.000 97.88295 210 LYS D CA 1
ATOM 22411 C C . LYS D 4 210 ? 32.36819 -69.15157 -75.45718 1.000 96.35814 210 LYS D C 1
ATOM 22412 O O . LYS D 4 210 ? 33.41355 -69.71822 -75.79163 1.000 98.44295 210 LYS D O 1
ATOM 22431 N N . VAL D 4 211 ? 31.25537 -69.18127 -76.18470 1.000 95.93394 211 VAL D N 1
ATOM 22432 C CA . VAL D 4 211 ? 31.15614 -69.89612 -77.44867 1.000 94.36643 211 VAL D CA 1
ATOM 22433 C C . VAL D 4 211 ? 30.92002 -68.88516 -78.55990 1.000 91.93484 211 VAL D C 1
ATOM 22434 O O . VAL D 4 211 ? 30.21627 -67.88654 -78.36789 1.000 90.18913 211 VAL D O 1
ATOM 22447 N N . ASP D 4 212 ? 31.51962 -69.14499 -79.71798 1.000 91.82344 212 ASP D N 1
ATOM 22448 C CA . ASP D 4 212 ? 31.26120 -68.39454 -80.94016 1.000 92.48630 212 ASP D CA 1
ATOM 22449 C C . ASP D 4 212 ? 30.79705 -69.38533 -81.99612 1.000 92.88960 212 ASP D C 1
ATOM 22450 O O . ASP D 4 212 ? 31.50667 -70.35197 -82.29462 1.000 95.12210 212 ASP D O 1
ATOM 22459 N N . LYS D 4 213 ? 29.60988 -69.15426 -82.55066 1.000 91.47470 213 LYS D N 1
ATOM 22460 C CA . LYS D 4 213 ? 29.02017 -70.04630 -83.54400 1.000 90.81028 213 LYS D CA 1
ATOM 22461 C C . LYS D 4 213 ? 28.82270 -69.28312 -84.84570 1.000 91.95989 213 LYS D C 1
ATOM 22462 O O . LYS D 4 213 ? 27.95305 -68.40959 -84.93496 1.000 91.23780 213 LYS D O 1
ATOM 22481 N N . LYS D 4 214 ? 29.62712 -69.61785 -85.84901 1.000 93.92790 214 LYS D N 1
ATOM 22482 C CA . LYS D 4 214 ? 29.45488 -69.06282 -87.18090 1.000 96.84389 214 LYS D CA 1
ATOM 22483 C C . LYS D 4 214 ? 28.36923 -69.83203 -87.92548 1.000 99.95466 214 LYS D C 1
ATOM 22484 O O . LYS D 4 214 ? 28.12580 -71.01472 -87.66717 1.000 99.17339 214 LYS D O 1
ATOM 22503 N N . ILE D 4 215 ? 27.71320 -69.14417 -88.85522 1.000 104.27445 215 ILE D N 1
ATOM 22504 C CA . ILE D 4 215 ? 26.60935 -69.69739 -89.63301 1.000 108.43108 215 ILE D CA 1
ATOM 22505 C C . ILE D 4 215 ? 27.06366 -69.77030 -91.08347 1.000 112.44323 215 ILE D C 1
ATOM 22506 O O . ILE D 4 215 ? 27.37963 -68.73867 -91.68936 1.000 115.58886 215 ILE D O 1
ATOM 22522 N N . GLU D 4 216 ? 27.09048 -70.98261 -91.64794 1.000 113.54419 216 GLU D N 1
ATOM 22523 C CA . GLU D 4 216 ? 27.71224 -71.15357 -92.95675 1.000 117.41750 216 GLU D CA 1
ATOM 22524 C C . GLU D 4 216 ? 26.71531 -71.47422 -94.06742 1.000 116.67415 216 GLU D C 1
ATOM 22525 O O . GLU D 4 216 ? 26.71977 -70.78387 -95.09601 1.000 116.23766 216 GLU D O 1
ATOM 22537 N N . PRO D 4 217 ? 25.84888 -72.49667 -93.92627 1.000 116.23592 217 PRO D N 1
ATOM 22538 C CA . PRO D 4 217 ? 24.98296 -72.80006 -95.07125 1.000 118.54373 217 PRO D CA 1
ATOM 22539 C C . PRO D 4 217 ? 23.57439 -72.21927 -94.93974 1.000 118.24992 217 PRO D C 1
ATOM 22540 O O . PRO D 4 217 ? 22.58878 -72.91224 -95.20452 1.000 118.74774 217 PRO D O 1
#

Solvent-accessible surface area: 62300 Å² total; per-residue (Å²): 4,0,3,11,74,122,71,37,12,81,4,70,21,71,174,41,3,22,0,0,13,10,5,4,9,18,48,29,79,87,112,56,182,39,33,0,0,0,0,0,0,55,1,102,33,133,14,95,76,12,81,42,0,4,24,0,10,72,0,42,73,61,73,69,137,159,32,132,80,25,135,14,32,52,80,12,49,76,91,55,46,185,133,18,45,3,1,45,12,26,97,6,17,13,0,15,12,3,59,22,42,72,53,21,5,0,0,0,0,8,14,2,7,11,16,9,28,88,142,112,40,56,4,0,2,1,2,0,24,2,30,59,57,147,107,41,1,11,0,11,15,1,8,7,14,6,72,40,4,74,1,5,1,1,0,0,2,0,22,12,7,20,16,8,163,84,48,35,0,0,0,0,0,0,0,0,9,86,1,15,5,7,0,2,0,0,59,20,65,25,0,38,84,76,58,25,77,47,16,25,8,24,22,9,17,81,37,27,24,15,152,57,44,121,75,161,93,41,15,8,2,10,0,6,12,10,6,26,6,33,22,66,62,67,56,58,24,0,0,0,0,0,0,0,9,5,44,97,1,41,0,30,0,34,0,28,15,2,134,87,19,61,76,69,86,70,19,68,7,128,24,21,2,2,0,18,0,17,13,13,4,19,18,21,0,20,44,58,138,78,20,0,0,0,1,0,5,0,3,24,7,47,151,15,66,13,35,74,38,38,5,7,0,18,0,6,8,0,15,7,111,86,85,36,78,31,91,70,85,77,18,49,10,106,62,74,71,1,8,0,0,7,11,18,4,41,1,16,23,1,8,62,64,59,56,45,0,0,0,0,0,1,0,19,4,29,142,114,114,57,1,12,0,9,0,0,4,4,113,73,100,7,24,25,57,102,25,22,27,89,2,100,4,111,36,66,40,250,112,13,19,6,0,0,0,23,15,18,58,1,56,24,37,5,14,157,6,24,1,14,1,0,0,0,0,0,1,13,16,12,59,0,0,1,6,37,0,24,4,11,2,54,9,82,29,15,1,86,20,85,67,51,106,3,54,22,115,65,91,100,23,76,23,99,36,144,46,164,95,11,6,18,4,43,0,74,1,6,0,73,2,63,24,97,34,70,17,37,194,128,0,41,0,77,2,99,4,37,0,0,87,86,50,144,217,30,27,37,53,1,0,12,2,18,189,63,134,25,4,64,47,76,81,102,9,64,6,50,77,55,22,159,93,74,42,59,110,34,63,0,16,4,50,75,97,102,90,5,245,34,53,136,56,35,0,12,0,32,0,63,5,179,15,60,63,186,72,0,48,32,148,44,48,3,52,0,23,21,25,101,93,45,99,40,70,37,63,117,82,0,74,13,68,106,166,89,10,37,114,64,68,4,123,55,4,68,70,0,0,89,84,7,66,119,0,0,1,16,19,72,147,188,68,136,39,0,29,50,41,66,67,7,81,88,184,55,11,95,124,136,89,35,23,59,24,99,12,80,56,87,103,88,130,84,109,105,39,13,121,25,135,41,200,74,94,86,67,26,12,1,2,7,11,35,13,6,37,0,68,0,4,0,20,5,62,49,69,5,81,0,64,0,20,12,1,57,20,10,24,1,0,0,0,0,0,0,0,1,7,48,63,1,47,58,1,14,76,58,1,91,101,0,0,38,100,0,17,139,54,0,75,144,59,4,76,71,17,45,0,0,0,0,0,0,0,0,1,48,32,14,0,0,11,34,24,11,105,105,29,99,71,36,21,6,43,84,123,112,111,127,2,55,66,20,11,8,1,45,5,47,10,57,11,32,114,68,16,108,102,0,1,78,12,3,102,90,31,106,8,0,11,29,40,4,77,0,9,2,0,1,2,0,0,1,1,0,0,30,3,88,165,84,0,20,13,59,106,86,1,6,12,0,0,0,1,0,0,39,6,10,1,0,0,0,5,0,0,35,1,15,9,9,2,12,21,7,62,6,102,50,40,17,50,118,154,36,39,10,56,47,6,63,66,13,2,0,0,0,2,6,27,2,21,63,40,3,26,120,36,21,5,6,1,5,1,0,0,2,120,108,15,28,125,1,0,82,23,0,13,160,31,4,46,17,14,36,39,14,79,2,94,113,52,1,34,22,1,19,100,25,0,31,69,11,2,95,80,30,23,32,35,5,50,1,20,11,33,51,76,3,91,34,0,66,38,61,24,24,0,17,4,88,124,54,111,74,126,70,157,85,73,68,2,39,175,19,162,47,19,63,47,0,21,0,21,1,40,2,25,5,56,131,43,63,208,189,48,14,136,6,60,1,16,2,27,2,5,35,26,30,0,102,6,51,4,21,35,48,14,79,4,121,9,40,187,102,68,107,87,95,17,98,94,0,72,162,18,32,0,17,25,44,8,11,44,19,42,39,55,129,37,55,26,10,113,150,0,94,47,61,108,131,9,110,3,65,12,106,75,77,73,43,43,4,38,102,44,51,164,4,102,1,53,2,124,3,66,101,89,0,53,42,16,0,1,0,0,7,18,57,94,117,15,56,8,83,2,0,0,0,56,6,56,65,64,20,78,82,17,46,100,51,4,55,12,69,31,72,27,38,68,6,28,0,25,0,26,96,7,55,83,101,1,21,4,20,0,7,0,0,0,10,54,55,62,18,3,23,17,1,61,5,0,111,0,34,23,126,93,76,80,20,51,8,77,9,24,14,2,32,10,10,85,61,4,36,120,85,40,18,1,1,0,0,0,0,0,6,57,0,19,33,98,120,23,106,28,102,8,62,16,78,64,66,80,100,125,114,26,36,52,39,8,108,18,100,27,45,85,170,47,13,4,11,1,2,3,0,8,0,27,24,79,79,108,58,9,78,200,61,61,32,0,22,2,33,2,50,20,167,54,42,146,75,58,57,66,90,62,19,49,78,118,102,123,147,22,109,12,129,12,38,54,72,41,87,16,100,79,58,43,53,10,112,2,30,0,105,4,56,18,19,31,6,28,11,8,11,0,0,0,0,5,24,73,110,81,124,23,16,58,3,0,0,3,1,6,6,37,63,42,122,49,60,47,8,137,107,7,168,123,44,3,77,13,64,32,55,43,90,38,23,9,0,60,0,69,0,45,40,1,66,84,102,8,25,3,46,1,5,0,0,0,4,9,6,14,6,0,0,5,66,26,2,98,11,1,43,3,30,14,24,78,26,162,90,52,51,14,47,10,20,18,2,18,46,56,114,117,93,66,23,10,0,0,0,1,0,57,18,0,10,12,75,80,17,81,24,58,1,43,98,37,96,49,81,72,38,35,22,60,3,74,28,43,105,30,109,72,44,25,12,14,7,0,0,0,46,22,84,33,86,46,19,93,89,110,58,6,20,0,29,2,19,0,85,53,35,114,24,181,46,98,50,107,5,125,127

B-factor: mean 91.29, std 31.64, range [38.52, 225.51]

Nearest PDB structures (foldseek):
  9cz7-assembly1_C  TM=1.003E+00  e=3.238E-42  Mus musculus
  3wii-assembly2_M  TM=9.877E-01  e=1.726E-39  Mus musculus
  6a0x-assembly3_F  TM=9.643E-01  e=1.700E-37  Mus musculus
  7qu1-assembly1_B  TM=8.803E-01  e=6.123E-39  Mus musculus
  1mex-assembly1_L  TM=9.291E-01  e=3.955E-37  Mus musculus

Sequence (1488 aa):
FNLDVDSPAEYSGPEGSYFGFAVDFFVPSASSRMFLLVGAPKANTTQPGIVEGGQVLKCDWSSTRRCQPIEFDATGNRDYAKDDPLEFKSHQWFGASVRRSKQDKILACAPLYHWRTEMKQEREPVGTCFLQDGTKTVEYAPCRSQDIDADGQGFCQGGFSIDFTKADRVLLGGPGSFYWQGQLISDQVAEIVSKYDPNVYSIKYNNQLATRTAQAIFDDSYLGYSVAVGDFNGDGIDDFVSGVPRAARTLGMVYIYDGKNMSSLYYNFTGEQMAAYFGFSVAATDINGDDYADVFIGAPLFMDRGSDGKLQEVGQVSVSLQRASGDFQTTKLNGFEVFARFGSAIAPLGDLDQDGFNDIAIAAPYGGEDKKGIVYIFNGRSTGLNAVPSQILEGQWAARSCPPSFGYSMKGATDIDKNGYPDLIVGAFGVDRAILYRARPVITVNAGLEVYPSILNQDNKTCSLPGTALKVSCFNVRFCLKADGKGVLPRKLNFQVELLLDKLKQKGAIRRALFLYSRSPSHSKNMTISRGGLMQCEELIAYLRDESEFRDKLTPITIFMEYRLDYRTAADTTGLQPILNQFTPANISRQAHILLDGCALGGAETCEDCLLIGPQCAWCAQENGERCDTPANLLAKGCQLNFIENPVSQVEILKNKPLSVGRQKNSSDIVQIAPQSLILKLRPGGAQTLQVHVRQTEDYPVDLYYLMDLSASMDDDLNTIKELGSRLSKEMSKLTSNFRLGFGSFVEKPVSPFVKTTPEEIANPCSSIPYFCLPTFGFKHILPLTNDAERFNEIVKNQKISANIDTPEGGFDAIMQAAVCKEKIGWRNDSLHLLVFVSDADSHFGMDSKLAGIVCPNDGLCHLDSKNEYSMSTVLEYPTIGQLIDKLVQNNVLLIFAVTQEQVHLYENYAKLIPGATVGLLQKDSGNILQLIISAYEELRSEVELEVLGDTEGLNLSFTAICNNGTLFQHQKKCSHMKVGDTASFSVTVNIPHCERRSRHIIIKPVGLGDALELLVSPECNCDCQKEVEVNSSKCHHGNGSFQCGVCACHPGHMGPRCESGHDIQMTQTTSSLSASLGDRVIISCRASQDISNYLSWYQQKPDGTVKLLIFYTSKLHSGVPSRFSGSGSGTDYSLTISNLDQEDIATYFCQQGNTFPYTFGGGTKVEMRRADAAPTVSIFPPSSEQLTSGGASVVCFLNNFYPKDINVKWKIDGSERQNGVLNSWTDQDSKDSTYSFSSTLTLTKDEYERHNSYTCEATHKTSTSPIVKSFNRNECQVQLQQSGAELAEPGASVKMSCKASGYTFSSFWMHWVKQRPGQGLEWIGYINPNSGYTECNEIFRDKATMTADTSSSTAYMQLSGLTSEDSAVYYCASFLGRGAMDYWGQGTSVTVSSAKTTAPSVYPLAPVCGSSVTLGCLVKGYFPEPVTLTWNSGSLSAGVHTFPAVLQSSLYTLSSSVTVVASTWPSQSITCNVAHPASSTKVDKKIEP

InterPro domains:
  IPR000413 Integrin alpha chain [PR01185] (249-261)
  IPR000413 Integrin alpha chain [PR01185] (268-279)
  IPR000413 Integrin alpha chain [PR01185] (299-319)
  IPR000413 Integrin alpha chain [PR01185] (369-393)
  IPR000413 Integrin alpha chain [PR01185] (434-455)
  IPR000413 Integrin alpha chain [PR01185] (461-480)
  IPR000413 Integrin alpha chain [PR01185] (580-593)
  IPR000413 Integrin alpha chain [PR01185] (1004-1023)
  IPR013517 FG-GAP repeat [PF01839] (253-286)
  IPR013517 FG-GAP repeat [PF01839] (306-347)
  IPR013517 FG-GAP repeat [PF01839] (370-406)
  IPR013519 Integrin alpha beta-propellor [PS51470] (32-98)
  IPR013519 Integrin alpha beta-propellor [PS51470] (109-170)
  IPR013519 Integrin alpha beta-propellor [PS51470] (173-225)
  IPR013519 Integrin alpha beta-propellor [PS51470] (237-291)
  IPR013519 Integrin alpha beta-propellor [PS51470] (292-357)
  IPR013519 Integrin alpha beta-propellor [PS51470] (358-415)
  IPR013519 Integrin alpha beta-propellor [PS51470] (419-482)
  IPR013519 Integrin alpha beta-propellor [SM00191] (45-104)
  IPR013519 Integrin alpha beta-propellor [SM00191] (248-298)

Secondary structure (DSSP, 8-state):
--B--SS-EEEE--TTS-TTSEEEEE--TT----EEEEEETT---SSTT-SS--EEEEEESSSS--EEE--S----PPEEETTEESEE-TT--TTSEEEEETTEEEEEETT-EE--SSS---B---EEEEEETTEEEEE-TT-SSS-TTTTTTT--TTSEEEE-TTSEEEEEETTHHHHTBEEEEEEHHHHHHT--TT-SS---TT-EE-----GGGTT--BTSEEEEE-SSSSSS-EEEEEETTHHHHT-EEEEE-TTT--EEEEEE-SSTTS-TTSEEEEE--SSSS--EEEEEETT-EEE-TTS-EEE--EEEEEEE-TTS-EEEEEEE-SSTTS-TTSEEEEEE-TT-SSS-EEEEEETT-SGGG--EEEEEEB-SSSB-SS-SEEEE-----SSS---EEEEEEEEE-TTSSSS-EEEEEEGGGTEEEEEPBPPEEEEEEEEEEESSEE-TT---B--SSS---B-EEEEEEEEEEEESSS--S-EEEEEEEEES-SS-TT----EEETTTSSSEEEEEEEE-TT---EEEEEEEEE--GGG----SSPEEEEEEEEE-SGGG--TTS---EE-TTS-SEEEEEEEE---/---SSS--SHHHHHHH-TT-EE--------EE-HHHHHHHT--TTT-B----EEEEEE-PPPP-S--SSGGG---EE--EEEEEE-TT-EEEEEEEEE--SS--EEEEEEEE-SGGGHHHHHHTTTHHHHHHHHHTTT-S-EEEEEEEE---SSTTTS--SHHHHH-TTTTTT---BPP-SEEEEEEEES-HHHHHHHHHT---B--SSSSB-HHHHHHHHHH-HHHHTPPSSSEEEEEEEESS-B--GGGGGGGT--S-------B-TTSBBTTTTTSPPPPHHHHHHHHHHTT-EEEEEE-HHHHHHHHHHHHHSTT-EEEE--TT-TTHHHHHHHHHHHHHT-EEEEEEES-TT-EEEEEEEETTTTEEESSSEE-SPPTT-EEEEEEEEE-SS--SS-EEEEEEETT----EEEEEEE----GGGG---BT-TTTTTTSEEE-SSSEEEPTTEESTTS-EE-/---EE-S-SEEEE-TT--EEEEEEESS--TT-EEEEEE-TTS-EEEEEETTTEEPTT--TTEEEEEETTEEEEEE-S--GGG-SEEEEEE-SSSSPEE---EEEEE----B--EEEEEPPPHHHHHHS-EEEEEEEEEEBSS--EEEEESSSSB--SSEEEEEPPPPSSS--EEEEEEEEE-HHHHTT--EEEEEEEETTEEEEEEEEEESS--/--EEEEPPPEEE-TT-EEEEEEEEESS-GGGS-EEEEEE-TTS-EEEEEEE-TTT--EEE-GGGTTTEEEEEETTTTEEEEEEES--GGG-EEEEEEEEEETTEEEEE---EEEEE-----B--EEEEE------EEEEEEEEEEEBSS--EEEEGGGTB-TTEEEPPPEEETTEEEEEEEEEEEGGGTTTS--EEEEEEGGGTEEEEEE---

Radius of gyration: 46.73 Å; Cα contacts (8 Å, |Δi|>4): 4179; chains: 4; bounding box: 86×129×136 Å

GO terms:
  GO:0005925 focal adhesion (C, IDA)
  GO:0017134 fibroblast growth factor binding (F, IDA)
  GO:0038132 neuregulin binding (F, IDA)
  GO:0034685 integrin alphav-beta6 complex (C, IDA)
  GO:0034686 integrin alphav-beta8 complex (C, IDA)
  GO:0033627 cell adhesion mediated by integrin (P, IDA)
  GO:0019960 C-X3-C chemokine binding (F, IDA)
  GO:0015026 coreceptor activity (F, TAS)
  GO:0005515 protein binding (F, IPI)
  GO:0005886 plasma membrane (C, TAS)
  GO:0035579 specific granule membrane (C, TAS)
  GO:0045335 phagocytic vesicle (C, TAS)
  GO:0005886 plasma membrane (C, IDA)
  GO:0009986 cell surface (C, IDA)
  GO:0045785 positive regulation of cell adhesion (P, IDA)
  GO:0031994 insulin-like growth factor I binding (F, IDA)
  GO:0008305 integrin complex (C, IDA)
  GO:0034683 integrin alphav-beta3 complex (C, IDA)
  GO:0035867 alphav-beta3 integrin-IGF-1-IGF1R complex (C, IDA)
  GO:0035868 alphav-beta3 integrin-HMGB1 complex (C, IDA)

Organism: Homo sapiens (NCBI:txid9606)

Foldseek 3Di:
DQWDQPDWQKAFDDAPQLWQLAKDKEAAPVRDAIWIKTWRQQDQDQAPPAHRLTFIWTAGDPPPRDIDTDCLDNYAFPALDVVQTQWHRHSQRWRNYWDYDHQKIKIWRLQIFGQDNPGRDTFRLIKMWIDRPPDIFIGRQLQAPQDDQQARRNQSKQLEWDAWPQQKIWIWGQRGRQRLIKIKIAHPVQRRVQGDVVDRNTDGPQMAMDDHDDCLSHNQRWRLYWEWADQQPPPTIWIWAWRQCPPPRQTKIWIAGRNHRHTQDMDTHDDHNQSWRLYKYWDFFQQPRHIKIKIWRLQDWDQDPVRDTFGFIKMKIWTHDNVRHTDIDMATGDDGPLSWQLYKEWAQQQQPPNGTWIKIWSQQDDDQRQTKIFIWHGHNVGIDRDTPDIRGRDDAADPDGQRWQNYKYWDCQSVQQQGIKMKTGRSRRRMIIIIHGFWEKEKDKDKDKPPQEWEFPPFPDDAPDPRVTFTKIKIKIKMAIATDGDWFFKFKKKKKKFKQPVADDPGDRFKAFRVVSHRMDIDIDMGGHPDDIDMDMGMMGGDHCVPDPDQADWMKMKMFMDTDQQVTADPVRGTHHYDVPPDRMDMDTGHYDDD/DQQDPDQPDQLRSLFVDQQWKAFAAPCSRRIHGPVVNVVVPGDPVQIWHDHKDKDQDAFDDADFAADPDLVSHAFKGPAEMEIAAAAFRKDKDKIKGFFYQAFAAEEEEEEEQAPLQPLLLVQCLQVLVVQVVVCVVRHVHYWYFYKYAFALQFPPFADDDPQCQCAVCVVVNDHAHGHAGMARDTAIGNPSVVVSVVSVVDGGHHTDDFAGACLQVLLQCLAVCVSNPDDARHFAEYEYEEAGHHFEFCPCVNRVADAADDSHHQQDPSRGRPCSSHHGRYHLVSSLVRCQVSLHAYEYAYAPVCQVVVCVSQVVHPNYDYDHADSNNNCVSVSVVVSVVQLQFKWFKDKDWPCPQKDKWKWKAFPPNPDIDRHRMDGRHDRSGMIMMIIMIHHNGADQDKIWMWMDTRRGDRIRTYIYHYDSDIPQQPVFQALDVQQPRRQFTCGSNFTHGHPQFDDRSSNDGD/DKAKAFPAAEDEDAAQAKDKTKIFIPWFLAQQKWKWWAAPVGDIDTADGSFFHGDPPHDPQWGKDDGITMIMIMGGRDDLVRQTKMKMWRDSDPPIDIYPIYGYAYDDDFDFWDKDKDWADPVVVVVWKIKIKMKTDFGPDPDKDKFKDLPPDTDPDQKDKDKDQQDSVHRGIMMMIMRMDTSVVVVPGFKIKIWMDDPVDNHTDIDMGTRPDD/DKAWAKDAAAEEAAQAKDKIKIAIDDDQLQQWKKWKWWAAVVGDIHTAWIANAVPRDIDGDPVCPVFKGKYHDNVRRMIMIMGGRDDQVRFTWMKMFIDPPPPDTDDIYPTYGYGYAPDDADAWDKDWAADDPAFKGKTKIKTDFGDDDDKDKDKPNPPADVQKDWDDWDADPRGTMTMMMGMDTRVCPPVDKIWIWMDDVVVRDTDIGIDHD